Protein 4N1A (pdb70)

Organism: Thermomonospora curvata (strain ATCC 19995 / DSM 43183 / JCM 3096 / KCTC 9072 / NBRC 15933 / NCIMB 10081 / Henssen B9) (NCBI:txid471852)

CATH classification: 3.40.50.300 (+1 more: 3.40.50.300)

Nearest PDB structures (foldseek):
  4n1a-assembly3_E  TM=1.002E+00  e=0.000E+00  Thermomonospora curvata DSM 43183
  4nh0-assembly1_A  TM=9.944E-01  e=0.000E+00  Thermomonospora curvata DSM 43183
  4nh0-assembly2_B  TM=9.944E-01  e=0.000E+00  Thermomonospora curvata DSM 43183
  6j17-assembly1_A  TM=9.001E-01  e=3.838E-20  Mycobacterium tuberculosis H37Rv
  5fv0-assembly2_B  TM=4.643E-01  e=2.463E-28  Geobacillus thermodenitrificans

Structure (mmCIF, N/CA/C/O backbone):
data_4N1A
#
_entry.id   4N1A
#
_cell.length_a   216.150
_cell.length_b   216.150
_cell.length_c   186.510
_cell.angle_alpha   90.00
_cell.angle_beta   90.00
_cell.angle_gamma   90.00
#
_symmetry.space_group_name_H-M   'P 41 21 2'
#
loop_
_entity.id
_entity.type
_entity.pdbx_description
1 polymer 'Cell divisionFtsK/SpoIIIE'
2 polymer 'Uncharacterized protein'
3 non-polymer "ADENOSINE-5'-TRIPHOSPHATE"
4 non-polymer 'MAGNESIUM ION'
5 water water
#
loop_
_atom_site.group_PDB
_atom_site.id
_atom_site.type_symbol
_atom_site.label_atom_id
_atom_site.label_alt_id
_atom_site.label_comp_id
_atom_site.label_asym_id
_atom_site.label_entity_id
_atom_site.label_seq_id
_atom_site.pdbx_PDB_ins_code
_atom_site.Cartn_x
_atom_site.Cartn_y
_atom_site.Cartn_z
_atom_site.occupancy
_atom_site.B_iso_or_equiv
_atom_site.auth_seq_id
_atom_site.auth_comp_id
_atom_site.auth_asym_id
_atom_site.auth_atom_id
_atom_site.pdbx_PDB_model_num
ATOM 1 N N . ILE A 1 35 ? -6.648 49.691 -7.390 1.00 68.57 761 ILE A N 1
ATOM 2 C CA . ILE A 1 35 ? -7.213 49.898 -8.720 1.00 79.32 761 ILE A CA 1
ATOM 3 C C . ILE A 1 35 ? -8.576 50.590 -8.647 1.00 79.43 761 ILE A C 1
ATOM 4 O O . ILE A 1 35 ? -8.734 51.712 -9.129 1.00 82.61 761 ILE A O 1
ATOM 9 N N . TRP A 1 36 ? -9.557 49.921 -8.048 1.00 63.43 762 TRP A N 1
ATOM 10 C CA . TRP A 1 36 ? -10.850 50.531 -7.792 1.00 51.70 762 TRP A CA 1
ATOM 11 C C . TRP A 1 36 ? -10.803 51.205 -6.431 1.00 58.88 762 TRP A C 1
ATOM 12 O O . TRP A 1 36 ? -10.075 50.766 -5.540 1.00 71.44 762 TRP A O 1
ATOM 23 N N . LEU A 1 37 ? -11.571 52.274 -6.271 1.00 65.03 763 LEU A N 1
ATOM 24 C CA . LEU A 1 37 ? -11.643 52.961 -4.990 1.00 52.07 763 LEU A CA 1
ATOM 25 C C . LEU A 1 37 ? -12.519 52.177 -4.018 1.00 59.40 763 LEU A C 1
ATOM 26 O O . LEU A 1 37 ? -13.456 51.497 -4.436 1.00 72.19 763 LEU A O 1
ATOM 31 N N . PRO A 1 38 ? -12.204 52.259 -2.715 1.00 59.93 764 PRO A N 1
ATOM 32 C CA . PRO A 1 38 ? -13.001 51.574 -1.691 1.00 72.26 764 PRO A CA 1
ATOM 33 C C . PRO A 1 38 ? -14.440 52.075 -1.663 1.00 67.31 764 PRO A C 1
ATOM 34 O O . PRO A 1 38 ? -14.668 53.266 -1.883 1.00 50.19 764 PRO A O 1
ATOM 38 N N . PRO A 1 39 ? -15.397 51.171 -1.402 1.00 68.68 765 PRO A N 1
ATOM 39 C CA . PRO A 1 39 ? -16.832 51.475 -1.400 1.00 70.88 765 PRO A CA 1
ATOM 40 C C . PRO A 1 39 ? -17.175 52.701 -0.565 1.00 68.42 765 PRO A C 1
ATOM 41 O O . PRO A 1 39 ? -16.817 52.775 0.611 1.00 75.59 765 PRO A O 1
ATOM 45 N N . LEU A 1 40 ? -17.854 53.659 -1.184 1.00 80.81 766 LEU A N 1
ATOM 46 C CA . LEU A 1 40 ? -18.270 54.871 -0.495 1.00 69.22 766 LEU A CA 1
ATOM 47 C C . LEU A 1 40 ? -19.405 54.548 0.472 1.00 75.71 766 LEU A C 1
ATOM 48 O O . LEU A 1 40 ? -20.127 53.567 0.288 1.00 82.50 766 LEU A O 1
ATOM 53 N N . ASP A 1 41 ? -19.557 55.370 1.503 1.00 89.14 767 ASP A N 1
ATOM 54 C CA . ASP A 1 41 ? -20.555 55.111 2.535 1.00 96.01 767 ASP A CA 1
ATOM 55 C C . ASP A 1 41 ? -21.781 56.010 2.393 1.00 84.19 767 ASP A C 1
ATOM 56 O O . ASP A 1 41 ? -22.860 55.680 2.886 1.00 89.42 767 ASP A O 1
ATOM 61 N N . VAL A 1 42 ? -21.616 57.143 1.715 1.00 80.70 768 VAL A N 1
ATOM 62 C CA . VAL A 1 42 ? -22.731 58.051 1.457 1.00 75.99 768 VAL A CA 1
ATOM 63 C C . VAL A 1 42 ? -22.711 58.572 0.021 1.00 75.59 768 VAL A C 1
ATOM 64 O O . VAL A 1 42 ? -21.680 59.041 -0.464 1.00 66.62 768 VAL A O 1
ATOM 68 N N . PRO A 1 43 ? -23.861 58.486 -0.665 1.00 68.15 769 PRO A N 1
ATOM 69 C CA . PRO A 1 43 ? -23.994 58.942 -2.052 1.00 51.76 769 PRO A CA 1
ATOM 70 C C . PRO A 1 43 ? -23.951 60.462 -2.165 1.00 51.81 769 PRO A C 1
ATOM 71 O O . PRO A 1 43 ? -24.242 61.156 -1.190 1.00 62.03 769 PRO A O 1
ATOM 75 N N . PRO A 1 44 ? -23.582 60.979 -3.345 1.00 52.13 770 PRO A N 1
ATOM 76 C CA . PRO A 1 44 ? -23.552 62.429 -3.554 1.00 59.50 770 PRO A CA 1
ATOM 77 C C . PRO A 1 44 ? -24.939 62.995 -3.834 1.00 57.15 770 PRO A C 1
ATOM 78 O O . PRO A 1 44 ? -25.870 62.237 -4.108 1.00 53.66 770 PRO A O 1
ATOM 82 N N . THR A 1 45 ? -25.071 64.314 -3.760 1.00 57.10 771 THR A N 1
ATOM 83 C CA . THR A 1 45 ? -26.312 64.975 -4.140 1.00 52.22 771 THR A CA 1
ATOM 84 C C . THR A 1 45 ? -26.045 65.916 -5.311 1.00 52.06 771 THR A C 1
ATOM 85 O O . THR A 1 45 ? -24.893 66.229 -5.611 1.00 52.48 771 THR A O 1
ATOM 89 N N . LEU A 1 46 ? -27.110 66.360 -5.970 1.00 40.25 772 LEU A N 1
ATOM 90 C CA . LEU A 1 46 ? -26.982 67.144 -7.193 1.00 37.03 772 LEU A CA 1
ATOM 91 C C . LEU A 1 46 ? -26.268 68.477 -6.985 1.00 52.70 772 LEU A C 1
ATOM 92 O O . LEU A 1 46 ? -25.575 68.956 -7.881 1.00 65.22 772 LEU A O 1
ATOM 97 N N . ASP A 1 47 ? -26.433 69.077 -5.812 1.00 42.30 773 ASP A N 1
ATOM 98 C CA . ASP A 1 47 ? -25.764 70.340 -5.517 1.00 43.50 773 ASP A CA 1
ATOM 99 C C . ASP A 1 47 ? -24.258 70.137 -5.358 1.00 52.81 773 ASP A C 1
ATOM 100 O O . ASP A 1 47 ? -23.472 71.051 -5.611 1.00 54.01 773 ASP A O 1
ATOM 105 N N . GLU A 1 48 ? -23.865 68.936 -4.943 1.00 50.12 774 GLU A N 1
ATOM 106 C CA . GLU A 1 48 ? -22.453 68.590 -4.826 1.00 41.60 774 GLU A CA 1
ATOM 107 C C . GLU A 1 48 ? -21.798 68.507 -6.198 1.00 41.88 774 GLU A C 1
ATOM 108 O O . GLU A 1 48 ? -20.631 68.862 -6.365 1.00 52.62 774 GLU A O 1
ATOM 114 N N . LEU A 1 49 ? -22.563 68.038 -7.179 1.00 41.55 775 LEU A N 1
ATOM 115 C CA . LEU A 1 49 ? -22.042 67.794 -8.518 1.00 35.33 775 LEU A CA 1
ATOM 116 C C . LEU A 1 49 ? -22.415 68.900 -9.497 1.00 34.12 775 LEU A C 1
ATOM 117 O O . LEU A 1 49 ? -22.399 68.695 -10.709 1.00 39.64 775 LEU A O 1
ATOM 122 N N . LEU A 1 50 ? -22.750 70.071 -8.965 1.00 39.56 776 LEU A N 1
ATOM 123 C CA . LEU A 1 50 ? -23.153 71.202 -9.793 1.00 34.69 776 LEU A CA 1
ATOM 124 C C . LEU A 1 50 ? -22.642 72.518 -9.220 1.00 37.93 776 LEU A C 1
ATOM 125 O O . LEU A 1 50 ? -22.464 72.643 -8.008 1.00 55.48 776 LEU A O 1
ATOM 130 N N . PRO A 1 51 ? -22.401 73.507 -10.096 1.00 27.75 777 PRO A N 1
ATOM 131 C CA . PRO A 1 51 ? -21.965 74.856 -9.714 1.00 43.47 777 PRO A CA 1
ATOM 132 C C . PRO A 1 51 ? -22.913 75.521 -8.717 1.00 55.63 777 PRO A C 1
ATOM 133 O O . PRO A 1 51 ? -24.022 75.024 -8.516 1.00 53.84 777 PRO A O 1
ATOM 137 N N . PRO A 1 52 ? -22.479 76.628 -8.091 1.00 56.81 778 PRO A N 1
ATOM 138 C CA . PRO A 1 52 ? -23.388 77.380 -7.220 1.00 79.09 778 PRO A CA 1
ATOM 139 C C . PRO A 1 52 ? -24.663 77.782 -7.958 1.00 73.47 778 PRO A C 1
ATOM 140 O O . PRO A 1 52 ? -24.610 78.551 -8.920 1.00 59.64 778 PRO A O 1
ATOM 144 N N . LEU A 1 53 ? -25.794 77.246 -7.510 1.00 67.99 779 LEU A N 1
ATOM 145 C CA . LEU A 1 53 ? -27.076 77.482 -8.164 1.00 62.73 779 LEU A CA 1
ATOM 146 C C . LEU A 1 53 ? -27.735 78.773 -7.684 1.00 69.51 779 LEU A C 1
ATOM 147 O O . LEU A 1 53 ? -27.736 79.076 -6.491 1.00 75.00 779 LEU A O 1
ATOM 152 N N . SER A 1 54 ? -28.300 79.524 -8.624 1.00 66.03 780 SER A N 1
ATOM 153 C CA . SER A 1 54 ? -28.924 80.808 -8.321 1.00 62.19 780 SER A CA 1
ATOM 154 C C . SER A 1 54 ? -30.295 80.933 -8.983 1.00 65.02 780 SER A C 1
ATOM 155 O O . SER A 1 54 ? -30.555 80.300 -10.004 1.00 59.01 780 SER A O 1
ATOM 158 N N . PRO A 1 55 ? -31.182 81.747 -8.393 1.00 62.59 781 PRO A N 1
ATOM 159 C CA . PRO A 1 55 ? -32.457 82.087 -9.034 1.00 59.11 781 PRO A CA 1
ATOM 160 C C . PRO A 1 55 ? -32.242 83.029 -10.215 1.00 67.30 781 PRO A C 1
ATOM 161 O O . PRO A 1 55 ? -31.684 84.110 -10.033 1.00 75.59 781 PRO A O 1
ATOM 165 N N . SER A 1 56 ? -32.677 82.627 -11.405 1.00 60.53 782 SER A N 1
ATOM 166 C CA . SER A 1 56 ? -32.440 83.421 -12.606 1.00 55.13 782 SER A CA 1
ATOM 167 C C . SER A 1 56 ? -33.717 84.050 -13.155 1.00 68.41 782 SER A C 1
ATOM 168 O O . SER A 1 56 ? -34.810 83.507 -12.991 1.00 74.28 782 SER A O 1
ATOM 171 N N . ALA A 1 57 ? -33.567 85.196 -13.811 1.00 59.18 783 ALA A N 1
ATOM 172 C CA . ALA A 1 57 ? -34.687 85.860 -14.466 1.00 61.65 783 ALA A CA 1
ATOM 173 C C . ALA A 1 57 ? -34.418 86.016 -15.960 1.00 88.81 783 ALA A C 1
ATOM 174 O O . ALA A 1 57 ? -33.749 86.960 -16.380 1.00 117.54 783 ALA A O 1
ATOM 176 N N . ALA A 1 58 ? -34.938 85.089 -16.761 1.00 58.93 784 ALA A N 1
ATOM 177 C CA . ALA A 1 58 ? -35.746 83.988 -16.250 1.00 65.20 784 ALA A CA 1
ATOM 178 C C . ALA A 1 58 ? -35.294 82.649 -16.822 1.00 59.74 784 ALA A C 1
ATOM 179 O O . ALA A 1 58 ? -35.688 82.270 -17.924 1.00 58.93 784 ALA A O 1
ATOM 181 N N . HIS A 1 59 ? -34.466 81.935 -16.066 1.00 69.84 785 HIS A N 1
ATOM 182 C CA . HIS A 1 59 ? -34.064 80.584 -16.437 1.00 59.83 785 HIS A CA 1
ATOM 183 C C . HIS A 1 59 ? -34.344 79.617 -15.293 1.00 56.33 785 HIS A C 1
ATOM 184 O O . HIS A 1 59 ? -33.889 78.473 -15.306 1.00 59.55 785 HIS A O 1
ATOM 191 N N . GLY A 1 60 ? -35.100 80.088 -14.307 1.00 50.04 786 GLY A N 1
ATOM 192 C CA . GLY A 1 60 ? -35.420 79.287 -13.142 1.00 49.87 786 GLY A CA 1
ATOM 193 C C . GLY A 1 60 ? -34.226 79.155 -12.219 1.00 47.15 786 GLY A C 1
ATOM 194 O O . GLY A 1 60 ? -33.233 79.867 -12.371 1.00 55.79 786 GLY A O 1
ATOM 195 N N . TYR A 1 61 ? -34.323 78.245 -11.257 1.00 43.78 787 TYR A N 1
ATOM 196 C CA . TYR A 1 61 ? -33.226 77.990 -10.332 1.00 48.50 787 TYR A CA 1
ATOM 197 C C . TYR A 1 61 ? -32.186 77.101 -11.004 1.00 48.05 787 TYR A C 1
ATOM 198 O O . TYR A 1 61 ? -32.339 75.880 -11.051 1.00 47.91 787 TYR A O 1
ATOM 207 N N . THR A 1 62 ? -31.133 77.720 -11.530 1.00 49.04 788 THR A N 1
ATOM 208 C CA . THR A 1 62 ? -30.136 77.003 -12.319 1.00 46.27 788 THR A CA 1
ATOM 209 C C . THR A 1 62 ? -28.727 77.562 -12.132 1.00 47.77 788 THR A C 1
ATOM 210 O O . THR A 1 62 ? -28.490 78.407 -11.269 1.00 57.47 788 THR A O 1
ATOM 214 N N . ALA A 1 63 ? -27.792 77.076 -12.942 1.00 50.24 789 ALA A N 1
ATOM 215 C CA . ALA A 1 63 ? -26.441 77.625 -12.972 1.00 46.37 789 ALA A CA 1
ATOM 216 C C . ALA A 1 63 ? -26.424 78.878 -13.840 1.00 45.03 789 ALA A C 1
ATOM 217 O O . ALA A 1 63 ? -26.189 78.808 -15.046 1.00 41.78 789 ALA A O 1
ATOM 219 N N . ASP A 1 64 ? -26.679 80.022 -13.211 1.00 51.50 790 ASP A N 1
ATOM 220 C CA . ASP A 1 64 ? -26.864 81.284 -13.921 1.00 57.84 790 ASP A CA 1
ATOM 221 C C . ASP A 1 64 ? -25.650 81.686 -14.758 1.00 67.79 790 ASP A C 1
ATOM 222 O O . ASP A 1 64 ? -24.598 82.034 -14.222 1.00 79.28 790 ASP A O 1
ATOM 227 N N . GLY A 1 65 ? -25.808 81.626 -16.077 1.00 60.03 791 GLY A N 1
ATOM 228 C CA . GLY A 1 65 ? -24.793 82.109 -16.997 1.00 64.21 791 GLY A CA 1
ATOM 229 C C . GLY A 1 65 ? -23.760 81.081 -17.416 1.00 60.45 791 GLY A C 1
ATOM 230 O O . GLY A 1 65 ? -22.842 81.394 -18.175 1.00 62.49 791 GLY A O 1
ATOM 231 N N . TRP A 1 66 ? -23.908 79.854 -16.925 1.00 61.24 792 TRP A N 1
ATOM 232 C CA . TRP A 1 66 ? -22.955 78.789 -17.222 1.00 55.25 792 TRP A CA 1
ATOM 233 C C . TRP A 1 66 ? -22.926 78.482 -18.715 1.00 66.18 792 TRP A C 1
ATOM 234 O O . TRP A 1 66 ? -23.969 78.441 -19.367 1.00 64.53 792 TRP A O 1
ATOM 245 N N . GLU A 1 67 ? -21.729 78.266 -19.252 1.00 73.90 793 GLU A N 1
ATOM 246 C CA . GLU A 1 67 ? -21.579 77.965 -20.671 1.00 67.08 793 GLU A CA 1
ATOM 247 C C . GLU A 1 67 ? -22.059 76.550 -20.982 1.00 55.14 793 GLU A C 1
ATOM 248 O O . GLU A 1 67 ? -22.212 76.180 -22.145 1.00 66.03 793 GLU A O 1
ATOM 254 N N . TRP A 1 68 ? -22.296 75.764 -19.936 1.00 56.26 794 TRP A N 1
ATOM 255 C CA . TRP A 1 68 ? -22.735 74.383 -20.100 1.00 62.06 794 TRP A CA 1
ATOM 256 C C . TRP A 1 68 ? -24.217 74.200 -19.783 1.00 58.66 794 TRP A C 1
ATOM 257 O O . TRP A 1 68 ? -24.712 73.074 -19.730 1.00 58.99 794 TRP A O 1
ATOM 268 N N . ARG A 1 69 ? -24.926 75.305 -19.580 1.00 57.87 795 ARG A N 1
ATOM 269 C CA . ARG A 1 69 ? -26.348 75.236 -19.265 1.00 45.15 795 ARG A CA 1
ATOM 270 C C . ARG A 1 69 ? -27.201 75.179 -20.527 1.00 50.55 795 ARG A C 1
ATOM 271 O O . ARG A 1 69 ? -27.094 76.041 -21.399 1.00 52.36 795 ARG A O 1
ATOM 279 N N . GLY A 1 70 ? -28.045 74.158 -20.619 1.00 47.75 796 GLY A N 1
ATOM 280 C CA . GLY A 1 70 ? -28.976 74.034 -21.725 1.00 41.48 796 GLY A CA 1
ATOM 281 C C . GLY A 1 70 ? -28.394 73.384 -22.965 1.00 54.35 796 GLY A C 1
ATOM 282 O O . GLY A 1 70 ? -28.912 73.561 -24.067 1.00 61.52 796 GLY A O 1
ATOM 283 N N . ARG A 1 71 ? -27.314 72.629 -22.791 1.00 53.24 797 ARG A N 1
ATOM 284 C CA . ARG A 1 71 ? -26.700 71.917 -23.907 1.00 46.34 797 ARG A CA 1
ATOM 285 C C . ARG A 1 71 ? -27.023 70.427 -23.829 1.00 39.06 797 ARG A C 1
ATOM 286 O O . ARG A 1 71 ? -26.347 69.599 -24.440 1.00 47.07 797 ARG A O 1
ATOM 294 N N . LEU A 1 72 ? -28.067 70.107 -23.068 1.00 42.38 798 LEU A N 1
ATOM 295 C CA . LEU A 1 72 ? -28.578 68.744 -22.925 1.00 47.41 798 LEU A CA 1
ATOM 296 C C . LEU A 1 72 ? -27.550 67.737 -22.414 1.00 43.54 798 LEU A C 1
ATOM 297 O O . LEU A 1 72 ? -27.566 66.569 -22.804 1.00 33.11 798 LEU A O 1
ATOM 302 N N . HIS A 1 73 ? -26.661 68.198 -21.543 1.00 52.47 799 HIS A N 1
ATOM 303 C CA . HIS A 1 73 ? -25.808 67.301 -20.775 1.00 45.49 799 HIS A CA 1
ATOM 304 C C . HIS A 1 73 ? -26.341 67.247 -19.352 1.00 37.63 799 HIS A C 1
ATOM 305 O O . HIS A 1 73 ? -26.890 68.230 -18.857 1.00 44.24 799 HIS A O 1
ATOM 312 N N . ALA A 1 74 ? -26.187 66.106 -18.693 1.00 37.28 800 ALA A N 1
ATOM 313 C CA . ALA A 1 74 ? -26.743 65.945 -17.356 1.00 37.99 800 ALA A CA 1
ATOM 314 C C . ALA A 1 74 ? -25.895 65.031 -16.482 1.00 44.14 800 ALA A C 1
ATOM 315 O O . ALA A 1 74 ? -25.499 63.943 -16.901 1.00 48.40 800 ALA A O 1
ATOM 317 N N . VAL A 1 75 ? -25.622 65.483 -15.263 1.00 38.72 801 VAL A N 1
ATOM 318 C CA . VAL A 1 75 ? -24.862 64.693 -14.302 1.00 41.77 801 VAL A CA 1
ATOM 319 C C . VAL A 1 75 ? -25.797 63.819 -13.465 1.00 33.97 801 VAL A C 1
ATOM 320 O O . VAL A 1 75 ? -26.816 64.288 -12.961 1.00 38.73 801 VAL A O 1
ATOM 324 N N . VAL A 1 76 ? -25.451 62.544 -13.326 1.00 25.70 802 VAL A N 1
ATOM 325 C CA . VAL A 1 76 ? -26.325 61.599 -12.642 1.00 26.05 802 VAL A CA 1
ATOM 326 C C . VAL A 1 76 ? -25.662 60.899 -11.455 1.00 37.61 802 VAL A C 1
ATOM 327 O O . VAL A 1 76 ? -26.233 59.968 -10.885 1.00 36.11 802 VAL A O 1
ATOM 331 N N . GLY A 1 77 ? -24.464 61.341 -11.080 1.00 42.40 803 GLY A N 1
ATOM 332 C CA . GLY A 1 77 ? -23.768 60.754 -9.946 1.00 38.38 803 GLY A CA 1
ATOM 333 C C . GLY A 1 77 ? -22.253 60.805 -10.035 1.00 42.09 803 GLY A C 1
ATOM 334 O O . GLY A 1 77 ? -21.691 61.639 -10.744 1.00 50.09 803 GLY A O 1
ATOM 335 N N . LEU A 1 78 ? -21.591 59.914 -9.302 1.00 42.62 804 LEU A N 1
ATOM 336 C CA . LEU A 1 78 ? -20.135 59.804 -9.344 1.00 38.88 804 LEU A CA 1
ATOM 337 C C . LEU A 1 78 ? -19.710 58.513 -10.031 1.00 45.88 804 LEU A C 1
ATOM 338 O O . LEU A 1 78 ? -20.416 57.507 -9.970 1.00 50.31 804 LEU A O 1
ATOM 343 N N . VAL A 1 79 ? -18.551 58.546 -10.682 1.00 53.02 805 VAL A N 1
ATOM 344 C CA . VAL A 1 79 ? -18.036 57.372 -11.376 1.00 47.19 805 VAL A CA 1
ATOM 345 C C . VAL A 1 79 ? -16.581 57.103 -10.983 1.00 56.16 805 VAL A C 1
ATOM 346 O O . VAL A 1 79 ? -15.789 58.031 -10.809 1.00 46.72 805 VAL A O 1
ATOM 350 N N . ASP A 1 80 ? -16.245 55.828 -10.820 1.00 50.84 806 ASP A N 1
ATOM 351 C CA . ASP A 1 80 ? -14.887 55.429 -10.473 1.00 41.38 806 ASP A CA 1
ATOM 352 C C . ASP A 1 80 ? -14.240 54.669 -11.623 1.00 52.39 806 ASP A C 1
ATOM 353 O O . ASP A 1 80 ? -14.463 53.471 -11.789 1.00 50.52 806 ASP A O 1
ATOM 358 N N . ARG A 1 81 ? -13.448 55.377 -12.422 1.00 64.37 807 ARG A N 1
ATOM 359 C CA . ARG A 1 81 ? -12.679 54.753 -13.491 1.00 57.33 807 ARG A CA 1
ATOM 360 C C . ARG A 1 81 ? -11.404 54.144 -12.911 1.00 72.90 807 ARG A C 1
ATOM 361 O O . ARG A 1 81 ? -10.890 54.639 -11.907 1.00 80.79 807 ARG A O 1
ATOM 369 N N . PRO A 1 82 ? -10.900 53.062 -13.532 1.00 65.11 808 PRO A N 1
ATOM 370 C CA . PRO A 1 82 ? -9.746 52.323 -13.000 1.00 68.35 808 PRO A CA 1
ATOM 371 C C . PRO A 1 82 ? -8.506 53.187 -12.781 1.00 72.87 808 PRO A C 1
ATOM 372 O O . PRO A 1 82 ? -8.161 54.008 -13.634 1.00 68.83 808 PRO A O 1
ATOM 376 N N . PHE A 1 83 ? -7.866 52.995 -11.630 1.00 79.72 809 PHE A N 1
ATOM 377 C CA . PHE A 1 83 ? -6.630 53.684 -11.262 1.00 73.63 809 PHE A CA 1
ATOM 378 C C . PHE A 1 83 ? -6.829 55.186 -11.093 1.00 76.96 809 PHE A C 1
ATOM 379 O O . PHE A 1 83 ? -5.879 55.964 -11.175 1.00 86.98 809 PHE A O 1
ATOM 387 N N . ASP A 1 84 ? -8.075 55.583 -10.857 1.00 74.44 810 ASP A N 1
ATOM 388 C CA . ASP A 1 84 ? -8.366 56.923 -10.371 1.00 77.97 810 ASP A CA 1
ATOM 389 C C . ASP A 1 84 ? -8.299 56.889 -8.853 1.00 75.41 810 ASP A C 1
ATOM 390 O O . ASP A 1 84 ? -8.654 55.884 -8.237 1.00 81.30 810 ASP A O 1
ATOM 395 N N . GLN A 1 85 ? -7.834 57.975 -8.250 1.00 67.63 811 GLN A N 1
ATOM 396 C CA . GLN A 1 85 ? -7.730 58.035 -6.798 1.00 77.84 811 GLN A CA 1
ATOM 397 C C . GLN A 1 85 ? -8.788 58.976 -6.239 1.00 77.29 811 GLN A C 1
ATOM 398 O O . GLN A 1 85 ? -8.940 59.108 -5.025 1.00 74.49 811 GLN A O 1
ATOM 404 N N . ARG A 1 86 ? -9.514 59.627 -7.143 1.00 80.06 812 ARG A N 1
ATOM 405 C CA . ARG A 1 86 ? -10.638 60.479 -6.776 1.00 74.84 812 ARG A CA 1
ATOM 406 C C . ARG A 1 86 ? -11.752 60.336 -7.804 1.00 74.27 812 ARG A C 1
ATOM 407 O O . ARG A 1 86 ? -11.512 60.424 -9.009 1.00 63.44 812 ARG A O 1
ATOM 415 N N . ARG A 1 87 ? -12.971 60.108 -7.324 1.00 81.71 813 ARG A N 1
ATOM 416 C CA . ARG A 1 87 ? -14.113 59.886 -8.201 1.00 63.23 813 ARG A CA 1
ATOM 417 C C . ARG A 1 87 ? -14.482 61.136 -8.992 1.00 57.23 813 ARG A C 1
ATOM 418 O O . ARG A 1 87 ? -14.547 62.237 -8.445 1.00 60.53 813 ARG A O 1
ATOM 426 N N . ASP A 1 88 ? -14.716 60.949 -10.286 1.00 52.33 814 ASP A N 1
ATOM 427 C CA . ASP A 1 88 ? -15.106 62.039 -11.173 1.00 61.75 814 ASP A CA 1
ATOM 428 C C . ASP A 1 88 ? -16.624 62.093 -11.334 1.00 55.43 814 ASP A C 1
ATOM 429 O O . ASP A 1 88 ? -17.302 61.075 -11.189 1.00 56.37 814 ASP A O 1
ATOM 434 N N . PRO A 1 89 ? -17.164 63.287 -11.623 1.00 47.29 815 PRO A N 1
ATOM 435 C CA . PRO A 1 89 ? -18.607 63.434 -11.841 1.00 43.05 815 PRO A CA 1
ATOM 436 C C . PRO A 1 89 ? -19.088 62.713 -13.099 1.00 47.67 815 PRO A C 1
ATOM 437 O O . PRO A 1 89 ? -18.569 62.953 -14.189 1.00 47.94 815 PRO A O 1
ATOM 441 N N . TYR A 1 90 ? -20.075 61.838 -12.934 1.00 49.03 816 TYR A N 1
ATOM 442 C CA . TYR A 1 90 ? -20.650 61.082 -14.043 1.00 37.47 816 TYR A CA 1
ATOM 443 C C . TYR A 1 90 ? -21.623 61.947 -14.842 1.00 48.21 816 TYR A C 1
ATOM 444 O O . TYR A 1 90 ? -22.668 62.345 -14.333 1.00 51.64 816 TYR A O 1
ATOM 453 N N . TRP A 1 91 ? -21.282 62.226 -16.096 1.00 43.09 817 TRP A N 1
ATOM 454 C CA . TRP A 1 91 ? -22.136 63.048 -16.950 1.00 33.26 817 TRP A CA 1
ATOM 455 C C . TRP A 1 91 ? -22.660 62.269 -18.154 1.00 47.42 817 TRP A C 1
ATOM 456 O O . TRP A 1 91 ? -22.009 61.346 -18.644 1.00 43.49 817 TRP A O 1
ATOM 467 N N . LEU A 1 92 ? -23.846 62.650 -18.622 1.00 48.98 818 LEU A N 1
ATOM 468 C CA . LEU A 1 92 ? -24.456 62.019 -19.786 1.00 33.46 818 LEU A CA 1
ATOM 469 C C . LEU A 1 92 ? -24.784 63.050 -20.863 1.00 37.46 818 LEU A C 1
ATOM 470 O O . LEU A 1 92 ? -25.330 64.113 -20.570 1.00 32.49 818 LEU A O 1
ATOM 475 N N . ASP A 1 93 ? -24.444 62.730 -22.108 1.00 38.25 819 ASP A N 1
ATOM 476 C CA . ASP A 1 93 ? -24.740 63.604 -23.238 1.00 31.75 819 ASP A CA 1
ATOM 477 C C . ASP A 1 93 ? -25.981 63.113 -23.971 1.00 33.27 819 ASP A C 1
ATOM 478 O O . ASP A 1 93 ? -25.979 62.029 -24.554 1.00 37.70 819 ASP A O 1
ATOM 483 N N . LEU A 1 94 ? -27.041 63.916 -23.941 1.00 34.50 820 LEU A N 1
ATOM 484 C CA . LEU A 1 94 ? -28.314 63.505 -24.518 1.00 33.42 820 LEU A CA 1
ATOM 485 C C . LEU A 1 94 ? -28.655 64.265 -25.800 1.00 48.26 820 LEU A C 1
ATOM 486 O O . LEU A 1 94 ? -29.806 64.277 -26.235 1.00 46.69 820 LEU A O 1
ATOM 491 N N . SER A 1 95 ? -27.651 64.897 -26.399 1.00 46.01 821 SER A N 1
ATOM 492 C CA . SER A 1 95 ? -27.801 65.488 -27.725 1.00 32.00 821 SER A CA 1
ATOM 493 C C . SER A 1 95 ? -27.112 64.601 -28.752 1.00 55.10 821 SER A C 1
ATOM 494 O O . SER A 1 95 ? -25.885 64.579 -28.842 1.00 92.29 821 SER A O 1
ATOM 497 N N . GLY A 1 96 ? -27.901 63.862 -29.522 1.00 39.75 822 GLY A N 1
ATOM 498 C CA . GLY A 1 96 ? -27.343 62.964 -30.514 1.00 47.20 822 GLY A CA 1
ATOM 499 C C . GLY A 1 96 ? -27.739 61.522 -30.277 1.00 42.41 822 GLY A C 1
ATOM 500 O O . GLY A 1 96 ? -28.766 61.249 -29.658 1.00 59.67 822 GLY A O 1
ATOM 501 N N . GLY A 1 97 ? -26.910 60.601 -30.762 1.00 48.87 823 GLY A N 1
ATOM 502 C CA . GLY A 1 97 ? -27.223 59.181 -30.753 1.00 42.91 823 GLY A CA 1
ATOM 503 C C . GLY A 1 97 ? -27.538 58.588 -29.393 1.00 45.08 823 GLY A C 1
ATOM 504 O O . GLY A 1 97 ? -28.310 57.635 -29.287 1.00 42.20 823 GLY A O 1
ATOM 505 N N . ALA A 1 98 ? -26.945 59.156 -28.349 1.00 46.49 824 ALA A N 1
ATOM 506 C CA . ALA A 1 98 ? -27.147 58.657 -26.993 1.00 38.29 824 ALA A CA 1
ATOM 507 C C . ALA A 1 98 ? -28.384 59.272 -26.348 1.00 47.74 824 ALA A C 1
ATOM 508 O O . ALA A 1 98 ? -28.511 59.290 -25.125 1.00 54.17 824 ALA A O 1
ATOM 510 N N . GLY A 1 99 ? -29.296 59.769 -27.178 1.00 48.51 825 GLY A N 1
ATOM 511 C CA . GLY A 1 99 ? -30.483 60.457 -26.702 1.00 39.43 825 GLY A CA 1
ATOM 512 C C . GLY A 1 99 ? -31.456 59.575 -25.942 1.00 38.30 825 GLY A C 1
ATOM 513 O O . GLY A 1 99 ? -32.172 60.051 -25.064 1.00 39.93 825 GLY A O 1
ATOM 514 N N . HIS A 1 100 ? -31.490 58.292 -26.282 1.00 38.12 826 HIS A N 1
ATOM 515 C CA . HIS A 1 100 ? -32.364 57.352 -25.588 1.00 37.87 826 HIS A CA 1
ATOM 516 C C . HIS A 1 100 ? -31.632 56.713 -24.414 1.00 41.45 826 HIS A C 1
ATOM 517 O O . HIS A 1 100 ? -30.465 56.339 -24.530 1.00 53.65 826 HIS A O 1
ATOM 524 N N . VAL A 1 101 ? -32.320 56.596 -23.283 1.00 37.51 827 VAL A N 1
ATOM 525 C CA . VAL A 1 101 ? -31.708 56.077 -22.066 1.00 29.24 827 VAL A CA 1
ATOM 526 C C . VAL A 1 101 ? -32.387 54.794 -21.594 1.00 40.45 827 VAL A C 1
ATOM 527 O O . VAL A 1 101 ? -33.612 54.720 -21.514 1.00 39.37 827 VAL A O 1
ATOM 531 N N . GLY A 1 102 ? -31.580 53.783 -21.288 1.00 41.25 828 GLY A N 1
ATOM 532 C CA . GLY A 1 102 ? -32.089 52.529 -20.763 1.00 31.79 828 GLY A CA 1
ATOM 533 C C . GLY A 1 102 ? -31.545 52.254 -19.376 1.00 32.62 828 GLY A C 1
ATOM 534 O O . GLY A 1 102 ? -30.366 52.482 -19.110 1.00 46.34 828 GLY A O 1
ATOM 535 N N . VAL A 1 103 ? -32.407 51.771 -18.486 1.00 43.25 829 VAL A N 1
ATOM 536 C CA . VAL A 1 103 ? -32.008 51.458 -17.116 1.00 34.66 829 VAL A CA 1
ATOM 537 C C . VAL A 1 103 ? -32.479 50.063 -16.718 1.00 30.53 829 VAL A C 1
ATOM 538 O O . VAL A 1 103 ? -33.655 49.734 -16.864 1.00 40.51 829 VAL A O 1
ATOM 542 N N . ALA A 1 104 ? -31.560 49.243 -16.218 1.00 30.79 830 ALA A N 1
ATOM 543 C CA . ALA A 1 104 ? -31.908 47.895 -15.784 1.00 43.40 830 ALA A CA 1
ATOM 544 C C . ALA A 1 104 ? -31.467 47.643 -14.346 1.00 42.84 830 ALA A C 1
ATOM 545 O O . ALA A 1 104 ? -30.762 48.456 -13.748 1.00 37.18 830 ALA A O 1
ATOM 547 N N . GLY A 1 105 ? -31.890 46.509 -13.797 1.00 36.96 831 GLY A N 1
ATOM 548 C CA . GLY A 1 105 ? -31.525 46.136 -12.444 1.00 46.18 831 GLY A CA 1
ATOM 549 C C . GLY A 1 105 ? -32.615 45.350 -11.745 1.00 47.45 831 GLY A C 1
ATOM 550 O O . GLY A 1 105 ? -33.791 45.476 -12.080 1.00 66.19 831 GLY A O 1
ATOM 551 N N . GLY A 1 106 ? -32.225 44.539 -10.767 1.00 59.36 832 GLY A N 1
ATOM 552 C CA . GLY A 1 106 ? -33.169 43.708 -10.042 1.00 57.88 832 GLY A CA 1
ATOM 553 C C . GLY A 1 106 ? -34.046 44.493 -9.085 1.00 57.38 832 GLY A C 1
ATOM 554 O O . GLY A 1 106 ? -34.026 45.722 -9.085 1.00 58.98 832 GLY A O 1
ATOM 555 N N . PRO A 1 107 ? -34.828 43.782 -8.261 1.00 51.33 833 PRO A N 1
ATOM 556 C CA . PRO A 1 107 ? -35.714 44.413 -7.276 1.00 48.94 833 PRO A CA 1
ATOM 557 C C . PRO A 1 107 ? -34.952 45.280 -6.272 1.00 49.28 833 PRO A C 1
ATOM 558 O O . PRO A 1 107 ? -33.917 44.850 -5.762 1.00 53.07 833 PRO A O 1
ATOM 562 N N . GLN A 1 108 ? -35.462 46.483 -6.013 1.00 61.80 834 GLN A N 1
ATOM 563 C CA . GLN A 1 108 ? -34.897 47.397 -5.016 1.00 57.36 834 GLN A CA 1
ATOM 564 C C . GLN A 1 108 ? -33.421 47.715 -5.255 1.00 65.67 834 GLN A C 1
ATOM 565 O O . GLN A 1 108 ? -32.664 47.927 -4.306 1.00 60.70 834 GLN A O 1
ATOM 571 N N . THR A 1 109 ? -33.018 47.759 -6.521 1.00 58.77 835 THR A N 1
ATOM 572 C CA . THR A 1 109 ? -31.622 48.008 -6.865 1.00 46.50 835 THR A CA 1
ATOM 573 C C . THR A 1 109 ? -31.347 49.491 -7.104 1.00 47.28 835 THR A C 1
ATOM 574 O O . THR A 1 109 ? -30.191 49.911 -7.176 1.00 47.42 835 THR A O 1
ATOM 578 N N . GLY A 1 110 ? -32.409 50.280 -7.231 1.00 53.65 836 GLY A N 1
ATOM 579 C CA . GLY A 1 110 ? -32.272 51.714 -7.411 1.00 49.76 836 GLY A CA 1
ATOM 580 C C . GLY A 1 110 ? -32.666 52.223 -8.787 1.00 55.30 836 GLY A C 1
ATOM 581 O O . GLY A 1 110 ? -32.201 53.281 -9.217 1.00 39.38 836 GLY A O 1
ATOM 582 N N . LYS A 1 111 ? -33.526 51.477 -9.477 1.00 57.29 837 LYS A N 1
ATOM 583 C CA . LYS A 1 111 ? -33.975 51.860 -10.814 1.00 39.76 837 LYS A CA 1
ATOM 584 C C . LYS A 1 111 ? -34.773 53.160 -10.790 1.00 44.76 837 LYS A C 1
ATOM 585 O O . LYS A 1 111 ? -34.454 54.111 -11.504 1.00 42.58 837 LYS A O 1
ATOM 591 N N . SER A 1 112 ? -35.812 53.189 -9.962 1.00 47.13 838 SER A N 1
ATOM 592 C CA . SER A 1 112 ? -36.734 54.318 -9.911 1.00 44.88 838 SER A CA 1
ATOM 593 C C . SER A 1 112 ? -36.060 55.615 -9.464 1.00 47.27 838 SER A C 1
ATOM 594 O O . SER A 1 112 ? -36.446 56.702 -9.895 1.00 46.55 838 SER A O 1
ATOM 597 N N . THR A 1 113 ? -35.056 55.499 -8.601 1.00 53.32 839 THR A N 1
ATOM 598 C CA . THR A 1 113 ? -34.349 56.673 -8.100 1.00 52.82 839 THR A CA 1
ATOM 599 C C . THR A 1 113 ? -33.454 57.277 -9.179 1.00 54.33 839 THR A C 1
ATOM 600 O O . THR A 1 113 ? -33.257 58.492 -9.223 1.00 40.36 839 THR A O 1
ATOM 604 N N . MET A 1 114 ? -32.913 56.422 -10.042 1.00 53.91 840 MET A N 1
ATOM 605 C CA . MET A 1 114 ? -32.095 56.873 -11.163 1.00 45.29 840 MET A CA 1
ATOM 606 C C . MET A 1 114 ? -32.917 57.718 -12.132 1.00 52.77 840 MET A C 1
ATOM 607 O O . MET A 1 114 ? -32.448 58.745 -12.629 1.00 49.02 840 MET A O 1
ATOM 612 N N . LEU A 1 115 ? -34.143 57.274 -12.397 1.00 51.07 841 LEU A N 1
ATOM 613 C CA . LEU A 1 115 ? -35.070 58.021 -13.238 1.00 39.93 841 LEU A CA 1
ATOM 614 C C . LEU A 1 115 ? -35.330 59.405 -12.657 1.00 40.73 841 LEU A C 1
ATOM 615 O O . LEU A 1 115 ? -35.303 60.404 -13.372 1.00 42.59 841 LEU A O 1
ATOM 620 N N . ARG A 1 116 ? -35.570 59.454 -11.352 1.00 40.69 842 ARG A N 1
ATOM 621 C CA . ARG A 1 116 ? -35.869 60.711 -10.681 1.00 44.16 842 ARG A CA 1
ATOM 622 C C . ARG A 1 116 ? -34.660 61.641 -10.652 1.00 41.42 842 ARG A C 1
ATOM 623 O O . ARG A 1 116 ? -34.810 62.863 -10.648 1.00 32.11 842 ARG A O 1
ATOM 631 N N . THR A 1 117 ? -33.465 61.059 -10.638 1.00 47.08 843 THR A N 1
ATOM 632 C CA . THR A 1 117 ? -32.235 61.844 -10.612 1.00 47.89 843 THR A CA 1
ATOM 633 C C . THR A 1 117 ? -31.954 62.461 -11.976 1.00 46.61 843 THR A C 1
ATOM 634 O O . THR A 1 117 ? -31.534 63.615 -12.074 1.00 43.38 843 THR A O 1
ATOM 638 N N . LEU A 1 118 ? -32.187 61.683 -13.028 1.00 38.71 844 LEU A N 1
ATOM 639 C CA . LEU A 1 118 ? -31.970 62.151 -14.390 1.00 35.92 844 LEU A CA 1
ATOM 640 C C . LEU A 1 118 ? -32.918 63.293 -14.737 1.00 42.94 844 LEU A C 1
ATOM 641 O O . LEU A 1 118 ? -32.518 64.272 -15.370 1.00 44.80 844 LEU A O 1
ATOM 646 N N . ILE A 1 119 ? -34.172 63.163 -14.315 1.00 41.59 845 ILE A N 1
ATOM 647 C CA . ILE A 1 119 ? -35.184 64.183 -14.569 1.00 44.06 845 ILE A CA 1
ATOM 648 C C . ILE A 1 119 ? -34.871 65.476 -13.818 1.00 39.84 845 ILE A C 1
ATOM 649 O O . ILE A 1 119 ? -34.948 66.567 -14.384 1.00 29.95 845 ILE A O 1
ATOM 654 N N . THR A 1 120 ? -34.512 65.345 -12.545 1.00 37.84 846 THR A N 1
ATOM 655 C CA . THR A 1 120 ? -34.194 66.503 -11.717 1.00 39.00 846 THR A CA 1
ATOM 656 C C . THR A 1 120 ? -32.928 67.200 -12.207 1.00 45.79 846 THR A C 1
ATOM 657 O O . THR A 1 120 ? -32.865 68.429 -12.242 1.00 41.40 846 THR A O 1
ATOM 661 N N . SER A 1 121 ? -31.926 66.410 -12.587 1.00 36.77 847 SER A N 1
ATOM 662 C CA . SER A 1 121 ? -30.667 66.958 -13.080 1.00 38.33 847 SER A CA 1
ATOM 663 C C . SER A 1 121 ? -30.892 67.778 -14.342 1.00 43.84 847 SER A C 1
ATOM 664 O O . SER A 1 121 ? -30.343 68.868 -14.495 1.00 45.69 847 SER A O 1
ATOM 667 N N . LEU A 1 122 ? -31.709 67.245 -15.244 1.00 41.39 848 LEU A N 1
ATOM 668 C CA . LEU A 1 122 ? -32.066 67.951 -16.465 1.00 32.33 848 LEU A CA 1
ATOM 669 C C . LEU A 1 122 ? -32.884 69.195 -16.146 1.00 41.58 848 LEU A C 1
ATOM 670 O O . LEU A 1 122 ? -32.760 70.219 -16.817 1.00 41.26 848 LEU A O 1
ATOM 675 N N . ALA A 1 123 ? -33.712 69.102 -15.111 1.00 45.46 849 ALA A N 1
ATOM 676 C CA . ALA A 1 123 ? -34.569 70.212 -14.709 1.00 44.91 849 ALA A CA 1
ATOM 677 C C . ALA A 1 123 ? -33.756 71.353 -14.102 1.00 53.25 849 ALA A C 1
ATOM 678 O O . ALA A 1 123 ? -34.138 72.520 -14.199 1.00 44.50 849 ALA A O 1
ATOM 680 N N . LEU A 1 124 ? -32.636 71.007 -13.476 1.00 54.43 850 LEU A N 1
ATOM 681 C CA . LEU A 1 124 ? -31.768 72.000 -12.850 1.00 48.71 850 LEU A CA 1
ATOM 682 C C . LEU A 1 124 ? -30.918 72.739 -13.875 1.00 43.37 850 LEU A C 1
ATOM 683 O O . LEU A 1 124 ? -30.474 73.859 -13.630 1.00 43.93 850 LEU A O 1
ATOM 688 N N . LEU A 1 125 ? -30.688 72.107 -15.021 1.00 48.49 851 LEU A N 1
ATOM 689 C CA . LEU A 1 125 ? -29.821 72.683 -16.045 1.00 48.86 851 LEU A CA 1
ATOM 690 C C . LEU A 1 125 ? -30.614 73.146 -17.263 1.00 46.33 851 LEU A C 1
ATOM 691 O O . LEU A 1 125 ? -30.036 73.549 -18.272 1.00 41.45 851 LEU A O 1
ATOM 696 N N . HIS A 1 126 ? -31.939 73.089 -17.167 1.00 50.45 852 HIS A N 1
ATOM 697 C CA . HIS A 1 126 ? -32.802 73.514 -18.265 1.00 51.44 852 HIS A CA 1
ATOM 698 C C . HIS A 1 126 ? -34.067 74.212 -17.778 1.00 57.50 852 HIS A C 1
ATOM 699 O O . HIS A 1 126 ? -34.365 74.224 -16.585 1.00 68.69 852 HIS A O 1
ATOM 706 N N . THR A 1 127 ? -34.806 74.790 -18.720 1.00 46.35 853 THR A N 1
ATOM 707 C CA . THR A 1 127 ? -36.083 75.425 -18.425 1.00 49.16 853 THR A CA 1
ATOM 708 C C . THR A 1 127 ? -37.211 74.536 -18.946 1.00 49.33 853 THR A C 1
ATOM 709 O O . THR A 1 127 ? -36.981 73.696 -19.815 1.00 49.83 853 THR A O 1
ATOM 713 N N . PRO A 1 128 ? -38.429 74.700 -18.404 1.00 54.04 854 PRO A N 1
ATOM 714 C CA . PRO A 1 128 ? -39.584 73.917 -18.864 1.00 46.75 854 PRO A CA 1
ATOM 715 C C . PRO A 1 128 ? -39.876 74.071 -20.358 1.00 50.48 854 PRO A C 1
ATOM 716 O O . PRO A 1 128 ? -40.514 73.199 -20.947 1.00 50.01 854 PRO A O 1
ATOM 720 N N . GLN A 1 129 ? -39.416 75.164 -20.959 1.00 44.58 855 GLN A N 1
ATOM 721 C CA . GLN A 1 129 ? -39.594 75.379 -22.391 1.00 43.57 855 GLN A CA 1
ATOM 722 C C . GLN A 1 129 ? -38.539 74.632 -23.204 1.00 48.44 855 GLN A C 1
ATOM 723 O O . GLN A 1 129 ? -38.653 74.516 -24.425 1.00 54.60 855 GLN A O 1
ATOM 729 N N . GLU A 1 130 ? -37.514 74.125 -22.524 1.00 45.31 856 GLU A N 1
ATOM 730 C CA . GLU A 1 130 ? -36.418 73.433 -23.196 1.00 42.16 856 GLU A CA 1
ATOM 731 C C . GLU A 1 130 ? -36.546 71.916 -23.102 1.00 34.34 856 GLU A C 1
ATOM 732 O O . GLU A 1 130 ? -36.179 71.199 -24.033 1.00 32.66 856 GLU A O 1
ATOM 738 N N . VAL A 1 131 ? -37.065 71.429 -21.980 1.00 28.75 857 VAL A N 1
ATOM 739 C CA . VAL A 1 131 ? -37.281 69.998 -21.800 1.00 32.15 857 VAL A CA 1
ATOM 740 C C . VAL A 1 131 ? -38.665 69.713 -21.219 1.00 40.76 857 VAL A C 1
ATOM 741 O O . VAL A 1 131 ? -39.166 70.466 -20.382 1.00 45.23 857 VAL A O 1
ATOM 745 N N . GLN A 1 132 ? -39.282 68.628 -21.677 1.00 29.62 858 GLN A N 1
ATOM 746 C CA . GLN A 1 132 ? -40.575 68.199 -21.151 1.00 28.66 858 GLN A CA 1
ATOM 747 C C . GLN A 1 132 ? -40.570 66.704 -20.840 1.00 32.75 858 GLN A C 1
ATOM 748 O O . GLN A 1 132 ? -39.931 65.916 -21.537 1.00 33.16 858 GLN A O 1
ATOM 754 N N . PHE A 1 133 ? -41.288 66.320 -19.790 1.00 30.27 859 PHE A N 1
ATOM 755 C CA . PHE A 1 133 ? -41.288 64.935 -19.334 1.00 34.66 859 PHE A CA 1
ATOM 756 C C . PHE A 1 133 ? -42.702 64.375 -19.219 1.00 38.74 859 PHE A C 1
ATOM 757 O O . PHE A 1 133 ? -43.599 65.030 -18.688 1.00 44.99 859 PHE A O 1
ATOM 765 N N . TYR A 1 134 ? -42.893 63.160 -19.722 1.00 30.01 860 TYR A N 1
ATOM 766 C CA . TYR A 1 134 ? -44.179 62.479 -19.624 1.00 32.00 860 TYR A CA 1
ATOM 767 C C . TYR A 1 134 ? -43.966 61.043 -19.165 1.00 38.65 860 TYR A C 1
ATOM 768 O O . TYR A 1 134 ? -43.402 60.223 -19.889 1.00 41.23 860 TYR A O 1
ATOM 777 N N . CYS A 1 135 ? -44.423 60.748 -17.952 1.00 34.65 861 CYS A N 1
ATOM 778 C CA . CYS A 1 135 ? -44.048 59.514 -17.276 1.00 27.41 861 CYS A CA 1
ATOM 779 C C . CYS A 1 135 ? -45.145 58.454 -17.259 1.00 36.26 861 CYS A C 1
ATOM 780 O O . CYS A 1 135 ? -46.323 58.755 -17.065 1.00 47.09 861 CYS A O 1
ATOM 783 N N . LEU A 1 136 ? -44.735 57.208 -17.468 1.00 37.79 862 LEU A N 1
ATOM 784 C CA . LEU A 1 136 ? -45.602 56.054 -17.283 1.00 36.66 862 LEU A CA 1
ATOM 785 C C . LEU A 1 136 ? -45.046 55.221 -16.138 1.00 43.25 862 LEU A C 1
ATOM 786 O O . LEU A 1 136 ? -44.184 54.368 -16.344 1.00 59.00 862 LEU A O 1
ATOM 791 N N . ASP A 1 137 ? -45.534 55.477 -14.930 1.00 45.27 863 ASP A N 1
ATOM 792 C CA . ASP A 1 137 ? -44.959 54.874 -13.734 1.00 41.61 863 ASP A CA 1
ATOM 793 C C . ASP A 1 137 ? -45.561 53.508 -13.417 1.00 42.35 863 ASP A C 1
ATOM 794 O O . ASP A 1 137 ? -46.689 53.413 -12.937 1.00 58.75 863 ASP A O 1
ATOM 799 N N . PHE A 1 138 ? -44.797 52.453 -13.677 1.00 42.43 864 PHE A N 1
ATOM 800 C CA . PHE A 1 138 ? -45.225 51.101 -13.340 1.00 57.97 864 PHE A CA 1
ATOM 801 C C . PHE A 1 138 ? -44.293 50.481 -12.306 1.00 63.51 864 PHE A C 1
ATOM 802 O O . PHE A 1 138 ? -44.366 49.282 -12.033 1.00 69.04 864 PHE A O 1
ATOM 810 N N . GLY A 1 139 ? -43.420 51.303 -11.735 1.00 46.63 865 GLY A N 1
ATOM 811 C CA . GLY A 1 139 ? -42.458 50.830 -10.758 1.00 50.41 865 GLY A CA 1
ATOM 812 C C . GLY A 1 139 ? -42.530 51.560 -9.432 1.00 55.43 865 GLY A C 1
ATOM 813 O O . GLY A 1 139 ? -41.699 52.420 -9.138 1.00 54.80 865 GLY A O 1
ATOM 814 N N . GLY A 1 140 ? -43.528 51.216 -8.626 1.00 58.86 866 GLY A N 1
ATOM 815 C CA . GLY A 1 140 ? -43.651 51.775 -7.292 1.00 62.87 866 GLY A CA 1
ATOM 816 C C . GLY A 1 140 ? -44.396 53.094 -7.241 1.00 56.36 866 GLY A C 1
ATOM 817 O O . GLY A 1 140 ? -44.639 53.628 -6.158 1.00 60.62 866 GLY A O 1
ATOM 818 N N . GLY A 1 141 ? -44.756 53.618 -8.410 1.00 55.37 867 GLY A N 1
ATOM 819 C CA . GLY A 1 141 ? -45.526 54.848 -8.504 1.00 64.00 867 GLY A CA 1
ATOM 820 C C . GLY A 1 141 ? -44.863 56.031 -7.825 1.00 53.76 867 GLY A C 1
ATOM 821 O O . GLY A 1 141 ? -45.537 56.907 -7.284 1.00 70.67 867 GLY A O 1
ATOM 822 N N . THR A 1 142 ? -43.536 56.060 -7.859 1.00 54.91 868 THR A N 1
ATOM 823 C CA . THR A 1 142 ? -42.775 57.053 -7.110 1.00 51.39 868 THR A CA 1
ATOM 824 C C . THR A 1 142 ? -42.441 58.304 -7.925 1.00 43.48 868 THR A C 1
ATOM 825 O O . THR A 1 142 ? -41.865 59.256 -7.400 1.00 32.36 868 THR A O 1
ATOM 829 N N . LEU A 1 143 ? -42.809 58.303 -9.202 1.00 47.21 869 LEU A N 1
ATOM 830 C CA . LEU A 1 143 ? -42.56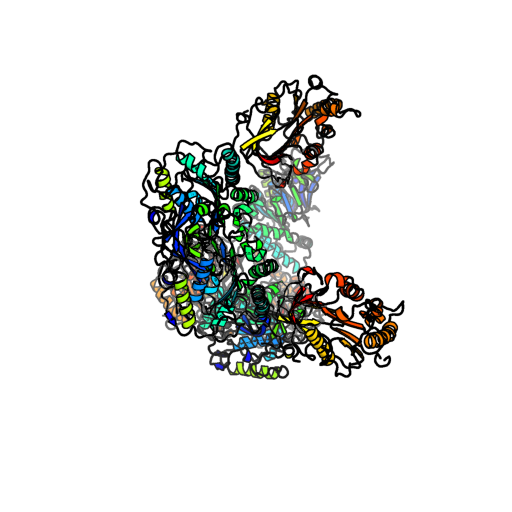3 59.457 -10.062 1.00 43.17 869 LEU A CA 1
ATOM 831 C C . LEU A 1 143 ? -43.573 60.568 -9.799 1.00 49.03 869 LEU A C 1
ATOM 832 O O . LEU A 1 143 ? -43.441 61.676 -10.321 1.00 45.09 869 LEU A O 1
ATOM 837 N N . ALA A 1 144 ? -44.575 60.264 -8.981 1.00 44.41 870 ALA A N 1
ATOM 838 C CA . ALA A 1 144 ? -45.631 61.216 -8.660 1.00 39.23 870 ALA A CA 1
ATOM 839 C C . ALA A 1 144 ? -45.098 62.427 -7.901 1.00 43.47 870 ALA A C 1
ATOM 840 O O . ALA A 1 144 ? -45.681 63.509 -7.950 1.00 61.48 870 ALA A O 1
ATOM 842 N N . GLY A 1 145 ? -43.985 62.240 -7.201 1.00 36.53 871 GLY A N 1
ATOM 843 C CA . GLY A 1 145 ? -43.393 63.308 -6.417 1.00 42.14 871 GLY A CA 1
ATOM 844 C C . GLY A 1 145 ? -42.800 64.402 -7.280 1.00 41.82 871 GLY A C 1
ATOM 845 O O . GLY A 1 145 ? -42.572 65.517 -6.812 1.00 39.63 871 GLY A O 1
ATOM 846 N N . LEU A 1 146 ? -42.550 64.080 -8.545 1.00 48.46 872 LEU A N 1
ATOM 847 C CA . LEU A 1 146 ? -41.951 65.029 -9.476 1.00 46.73 872 LEU A CA 1
ATOM 848 C C . LEU A 1 146 ? -42.994 65.621 -10.414 1.00 45.90 872 LEU A C 1
ATOM 849 O O . LEU A 1 146 ? -42.652 66.314 -11.371 1.00 49.48 872 LEU A O 1
ATOM 854 N N . ALA A 1 147 ? -44.264 65.347 -10.139 1.00 42.64 873 ALA A N 1
ATOM 855 C CA . ALA A 1 147 ? -45.344 65.808 -11.004 1.00 45.16 873 ALA A CA 1
ATOM 856 C C . ALA A 1 147 ? -45.503 67.325 -10.951 1.00 42.57 873 ALA A C 1
ATOM 857 O O . ALA A 1 147 ? -45.847 67.955 -11.951 1.00 38.41 873 ALA A O 1
ATOM 859 N N . GLU A 1 148 ? -45.243 67.912 -9.788 1.00 38.72 874 GLU A N 1
ATOM 860 C CA . GLU A 1 148 ? -45.421 69.350 -9.620 1.00 55.73 874 GLU A CA 1
ATOM 861 C C . GLU A 1 148 ? -44.263 70.148 -10.213 1.00 51.91 874 GLU A C 1
ATOM 862 O O . GLU A 1 148 ? -44.228 71.375 -10.110 1.00 50.60 874 GLU A O 1
ATOM 868 N N . LEU A 1 149 ? -43.320 69.450 -10.836 1.00 42.15 875 LEU A N 1
ATOM 869 C CA . LEU A 1 149 ? -42.265 70.108 -11.596 1.00 32.40 875 LEU A CA 1
ATOM 870 C C . LEU A 1 149 ? -42.852 70.730 -12.854 1.00 40.78 875 LEU A C 1
ATOM 871 O O . LEU A 1 149 ? -43.642 70.091 -13.553 1.00 46.65 875 LEU A O 1
ATOM 876 N N . PRO A 1 150 ? -42.469 71.980 -13.152 1.00 33.37 876 PRO A N 1
ATOM 877 C CA . PRO A 1 150 ? -42.967 72.655 -14.356 1.00 39.39 876 PRO A CA 1
ATOM 878 C C . PRO A 1 150 ? -42.452 71.991 -15.632 1.00 37.55 876 PRO A C 1
ATOM 879 O O . PRO A 1 150 ? -42.971 72.250 -16.717 1.00 42.94 876 PRO A O 1
ATOM 883 N N . HIS A 1 151 ? -41.444 71.135 -15.490 1.00 39.45 877 HIS A N 1
ATOM 884 C CA . HIS A 1 151 ? -40.888 70.402 -16.620 1.00 41.80 877 HIS A CA 1
ATOM 885 C C . HIS A 1 151 ? -41.710 69.153 -16.918 1.00 40.24 877 HIS A C 1
ATOM 886 O O . HIS A 1 151 ? -41.606 68.574 -17.998 1.00 43.38 877 HIS A O 1
ATOM 893 N N . VAL A 1 152 ? -42.526 68.743 -15.954 1.00 37.28 878 VAL A N 1
ATOM 894 C CA . VAL A 1 152 ? -43.336 67.538 -16.097 1.00 38.20 878 VAL A CA 1
ATOM 895 C C . VAL A 1 152 ? -44.798 67.882 -16.366 1.00 48.36 878 VAL A C 1
ATOM 896 O O . VAL A 1 152 ? -45.393 68.699 -15.662 1.00 62.14 878 VAL A O 1
ATOM 900 N N . GLY A 1 153 ? -45.374 67.253 -17.386 1.00 40.01 879 GLY A N 1
ATOM 901 C CA . GLY A 1 153 ? -46.742 67.535 -17.780 1.00 45.35 879 GLY A CA 1
ATOM 902 C C . GLY A 1 153 ? -47.723 66.410 -17.503 1.00 50.83 879 GLY A C 1
ATOM 903 O O . GLY A 1 153 ? -48.936 66.624 -17.527 1.00 56.60 879 GLY A O 1
ATOM 904 N N . SER A 1 154 ? -47.208 65.211 -17.239 1.00 30.61 880 SER A N 1
ATOM 905 C CA . SER A 1 154 ? -48.071 64.062 -16.975 1.00 41.40 880 SER A CA 1
ATOM 906 C C . SER A 1 154 ? -47.355 62.914 -16.274 1.00 44.09 880 SER A C 1
ATOM 907 O O . SER A 1 154 ? -46.247 62.532 -16.650 1.00 47.67 880 SER A O 1
ATOM 910 N N . VAL A 1 155 ? -48.005 62.370 -15.250 1.00 36.00 881 VAL A N 1
ATOM 911 C CA . VAL A 1 155 ? -47.551 61.148 -14.598 1.00 39.30 881 VAL A CA 1
ATOM 912 C C . VAL A 1 155 ? -48.739 60.203 -14.450 1.00 45.23 881 VAL A C 1
ATOM 913 O O . VAL A 1 155 ? -49.782 60.588 -13.923 1.00 60.91 881 VAL A O 1
ATOM 917 N N . ALA A 1 156 ? -48.584 58.969 -14.920 1.00 36.65 882 ALA A N 1
ATOM 918 C CA . ALA A 1 156 ? -49.686 58.015 -14.909 1.00 45.99 882 ALA A CA 1
ATOM 919 C C . ALA A 1 156 ? -49.372 56.779 -14.071 1.00 58.81 882 ALA A C 1
ATOM 920 O O . ALA A 1 156 ? -48.367 56.106 -14.295 1.00 61.24 882 ALA A O 1
ATOM 922 N N . THR A 1 157 ? -50.241 56.484 -13.108 1.00 59.65 883 THR A N 1
ATOM 923 C CA . THR A 1 157 ? -50.085 55.299 -12.269 1.00 48.04 883 THR A CA 1
ATOM 924 C C . THR A 1 157 ? -50.512 54.051 -13.033 1.00 50.06 883 THR A C 1
ATOM 925 O O . THR A 1 157 ? -50.845 54.126 -14.214 1.00 48.03 883 THR A O 1
ATOM 929 N N . ARG A 1 158 ? -50.505 52.905 -12.359 1.00 49.84 884 ARG A N 1
ATOM 930 C CA . ARG A 1 158 ? -50.924 51.653 -12.981 1.00 56.86 884 ARG A CA 1
ATOM 931 C C . ARG A 1 158 ? -52.397 51.705 -13.387 1.00 64.80 884 ARG A C 1
ATOM 932 O O . ARG A 1 158 ? -52.807 51.094 -14.375 1.00 46.95 884 ARG A O 1
ATOM 940 N N . LEU A 1 159 ? -53.184 52.388 -12.585 1.00 73.68 885 LEU A N 1
ATOM 941 C CA . LEU A 1 159 ? -54.603 52.546 -12.805 1.00 64.95 885 LEU A CA 1
ATOM 942 C C . LEU A 1 159 ? -55.039 53.361 -13.994 1.00 61.93 885 LEU A C 1
ATOM 943 O O . LEU A 1 159 ? -55.962 52.990 -14.677 1.00 63.87 885 LEU A O 1
ATOM 948 N N . ASP A 1 160 ? -54.371 54.471 -14.254 1.00 56.97 886 ASP A N 1
ATOM 949 C CA . ASP A 1 160 ? -54.908 55.479 -15.135 1.00 53.54 886 ASP A CA 1
ATOM 950 C C . ASP A 1 160 ? -54.680 55.058 -16.559 1.00 52.59 886 ASP A C 1
ATOM 951 O O . ASP A 1 160 ? -53.888 55.625 -17.272 1.00 58.47 886 ASP A O 1
ATOM 956 N N . ALA A 1 161 ? -55.401 54.046 -16.979 1.00 47.86 887 ALA A N 1
ATOM 957 C CA . ALA A 1 161 ? -55.216 53.510 -18.298 1.00 41.45 887 ALA A CA 1
ATOM 958 C C . ALA A 1 161 ? -55.540 54.529 -19.331 1.00 50.23 887 ALA A C 1
ATOM 959 O O . ALA A 1 161 ? -54.901 54.604 -20.336 1.00 48.25 887 ALA A O 1
ATOM 961 N N . ASP A 1 162 ? -56.576 55.303 -19.106 1.00 63.27 888 ASP A N 1
ATOM 962 C CA . ASP A 1 162 ? -56.971 56.309 -20.082 1.00 62.00 888 ASP A CA 1
ATOM 963 C C . ASP A 1 162 ? -55.849 57.314 -20.307 1.00 52.01 888 ASP A C 1
ATOM 964 O O . ASP A 1 162 ? -55.602 57.737 -21.432 1.00 48.43 888 ASP A O 1
ATOM 969 N N . ARG A 1 163 ? -55.172 57.692 -19.227 1.00 67.51 889 ARG A N 1
ATOM 970 C CA . ARG A 1 163 ? -54.062 58.636 -19.311 1.00 49.13 889 ARG A CA 1
ATOM 971 C C . ARG A 1 163 ? -52.820 57.979 -19.910 1.00 45.19 889 ARG A C 1
ATOM 972 O O . ARG A 1 163 ? -52.104 58.598 -20.694 1.00 43.30 889 ARG A O 1
ATOM 980 N N . ILE A 1 164 ? -52.576 56.724 -19.542 1.00 46.92 890 ILE A N 1
ATOM 981 C CA . ILE A 1 164 ? -51.450 55.966 -20.084 1.00 43.50 890 ILE A CA 1
ATOM 982 C C . ILE A 1 164 ? -51.527 55.854 -21.604 1.00 47.19 890 ILE A C 1
ATOM 983 O O . ILE A 1 164 ? -50.586 56.210 -22.313 1.00 38.46 890 ILE A O 1
ATOM 988 N N . ARG A 1 165 ? -52.662 55.360 -22.091 1.00 57.18 891 ARG A N 1
ATOM 989 C CA . ARG A 1 165 ? -52.873 55.120 -23.515 1.00 52.40 891 ARG A CA 1
ATOM 990 C C . ARG A 1 165 ? -52.823 56.415 -24.319 1.00 46.15 891 ARG A C 1
ATOM 991 O O . ARG A 1 165 ? -52.411 56.428 -25.481 1.00 36.38 891 ARG A O 1
ATOM 999 N N . ARG A 1 166 ? -53.242 57.504 -23.687 1.00 35.31 892 ARG A N 1
ATOM 1000 C CA . ARG A 1 166 ? -53.326 58.796 -24.351 1.00 38.75 892 ARG A CA 1
ATOM 1001 C C . ARG A 1 166 ? -51.987 59.536 -24.321 1.00 42.67 892 ARG A C 1
ATOM 1002 O O . ARG A 1 166 ? -51.666 60.287 -25.242 1.00 31.53 892 ARG A O 1
ATOM 1010 N N . THR A 1 167 ? -51.207 59.317 -23.263 1.00 47.72 893 THR A N 1
ATOM 1011 C CA . THR A 1 167 ? -49.902 59.963 -23.122 1.00 40.39 893 THR A CA 1
ATOM 1012 C C . THR A 1 167 ? -48.965 59.578 -24.263 1.00 39.36 893 THR A C 1
ATOM 1013 O O . THR A 1 167 ? -48.293 60.432 -24.839 1.00 31.45 893 THR A O 1
ATOM 1017 N N . VAL A 1 168 ? -48.927 58.289 -24.586 1.00 36.82 894 VAL A N 1
ATOM 1018 C CA . VAL A 1 168 ? -48.100 57.798 -25.681 1.00 29.99 894 VAL A CA 1
ATOM 1019 C C . VAL A 1 168 ? -48.579 58.354 -27.019 1.00 35.84 894 VAL A C 1
ATOM 1020 O O . VAL A 1 168 ? -47.778 58.800 -27.842 1.00 37.92 894 VAL A O 1
ATOM 1024 N N . ALA A 1 169 ? -49.893 58.334 -27.221 1.00 44.50 895 ALA A N 1
ATOM 1025 C CA . ALA A 1 169 ? -50.493 58.816 -28.461 1.00 47.25 895 ALA A CA 1
ATOM 1026 C C . ALA A 1 169 ? -50.253 60.309 -28.666 1.00 35.96 895 ALA A C 1
ATOM 1027 O O . ALA A 1 169 ? -50.208 60.789 -29.798 1.00 38.74 895 ALA A O 1
ATOM 1029 N N . GLU A 1 170 ? -50.103 61.036 -27.563 1.00 38.78 896 GLU A N 1
ATOM 1030 C CA . GLU A 1 170 ? -49.848 62.472 -27.613 1.00 38.00 896 GLU A CA 1
ATOM 1031 C C . GLU A 1 170 ? -48.466 62.763 -28.189 1.00 38.59 896 GLU A C 1
ATOM 1032 O O . GLU A 1 170 ? -48.305 63.649 -29.030 1.00 31.51 896 GLU A O 1
ATOM 1038 N N . VAL A 1 171 ? -47.472 62.012 -27.727 1.00 45.58 897 VAL A N 1
ATOM 1039 C CA . VAL A 1 171 ? -46.100 62.176 -28.191 1.00 37.03 897 VAL A CA 1
ATOM 1040 C C . VAL A 1 171 ? -45.950 61.631 -29.606 1.00 33.79 897 VAL A C 1
ATOM 1041 O O . VAL A 1 171 ? -45.262 62.220 -30.440 1.00 35.17 897 VAL A O 1
ATOM 1045 N N . SER A 1 172 ? -46.605 60.505 -29.871 1.00 34.05 898 SER A N 1
ATOM 1046 C CA . SER A 1 172 ? -46.570 59.884 -31.190 1.00 35.46 898 SER A CA 1
ATOM 1047 C C . SER A 1 172 ? -47.122 60.826 -32.256 1.00 46.42 898 SER A C 1
ATOM 1048 O O . SER A 1 172 ? -46.682 60.808 -33.407 1.00 38.92 898 SER A O 1
ATOM 1051 N N . ALA A 1 173 ? -48.087 61.652 -31.862 1.00 45.98 899 ALA A N 1
ATOM 1052 C CA . ALA A 1 173 ? -48.685 62.621 -32.771 1.00 38.76 899 ALA A CA 1
ATOM 1053 C C . ALA A 1 173 ? -47.766 63.820 -32.967 1.00 34.40 899 ALA A C 1
ATOM 1054 O O . ALA A 1 173 ? -47.792 64.469 -34.013 1.00 43.87 899 ALA A O 1
ATOM 1056 N N . LEU A 1 174 ? -46.957 64.111 -31.955 1.00 36.76 900 LEU A N 1
ATOM 1057 C CA . LEU A 1 174 ? -46.002 65.212 -32.031 1.00 35.59 900 LEU A CA 1
ATOM 1058 C C . LEU A 1 174 ? -44.852 64.870 -32.973 1.00 40.10 900 LEU A C 1
ATOM 1059 O O . LEU A 1 174 ? -44.327 65.738 -33.673 1.00 39.40 900 LEU A O 1
ATOM 1064 N N . LEU A 1 175 ? -44.465 63.599 -32.982 1.00 33.77 901 LEU A N 1
ATOM 1065 C CA . LEU A 1 175 ? -43.426 63.125 -33.885 1.00 29.00 901 LEU A CA 1
ATOM 1066 C C . LEU A 1 175 ? -43.850 63.314 -35.337 1.00 42.43 901 LEU A C 1
ATOM 1067 O O . LEU A 1 175 ? -43.091 63.845 -36.149 1.00 43.27 901 LEU A O 1
ATOM 1072 N N . GLU A 1 176 ? -45.066 62.881 -35.652 1.00 51.87 902 GLU A N 1
ATOM 1073 C CA . GLU A 1 176 ? -45.605 62.999 -37.004 1.00 49.07 902 GLU A CA 1
ATOM 1074 C C . GLU A 1 176 ? -45.781 64.463 -37.395 1.00 38.38 902 GLU A C 1
ATOM 1075 O O . GLU A 1 176 ? -45.652 64.825 -38.565 1.00 45.98 902 GLU A O 1
ATOM 1081 N N . GLN A 1 177 ? -46.071 65.299 -36.404 1.00 37.20 903 GLN A N 1
ATOM 1082 C CA . GLN A 1 177 ? -46.246 66.729 -36.626 1.00 41.00 903 GLN A CA 1
ATOM 1083 C C . GLN A 1 177 ? -44.931 67.398 -37.013 1.00 45.14 903 GLN A C 1
ATOM 1084 O O . GLN A 1 177 ? -44.893 68.246 -37.904 1.00 56.61 903 GLN A O 1
ATOM 1090 N N . ARG A 1 178 ? -43.854 67.014 -36.336 1.00 44.39 904 ARG A N 1
ATOM 1091 C CA . ARG A 1 178 ? -42.546 67.606 -36.591 1.00 48.09 904 ARG A CA 1
ATOM 1092 C C . ARG A 1 178 ? -41.913 67.066 -37.867 1.00 48.04 904 ARG A C 1
ATOM 1093 O O . ARG A 1 178 ? -41.093 67.739 -38.491 1.00 53.29 904 ARG A O 1
ATOM 1101 N N . GLU A 1 179 ? -42.298 65.855 -38.259 1.00 41.21 905 GLU A N 1
ATOM 1102 C CA . GLU A 1 179 ? -41.762 65.252 -39.475 1.00 49.59 905 GLU A CA 1
ATOM 1103 C C . GLU A 1 179 ? -42.216 66.024 -40.709 1.00 59.61 905 GLU A C 1
ATOM 1104 O O . GLU A 1 179 ? -41.622 65.903 -41.781 1.00 70.86 905 GLU A O 1
ATOM 1110 N N . GLN A 1 180 ? -43.269 66.822 -40.550 1.00 55.47 906 GLN A N 1
ATOM 1111 C CA . GLN A 1 180 ? -43.761 67.660 -41.635 1.00 60.71 906 GLN A CA 1
ATOM 1112 C C . GLN A 1 180 ? -43.464 69.134 -41.368 1.00 54.53 906 GLN A C 1
ATOM 1113 O O . GLN A 1 180 ? -43.319 69.922 -42.301 1.00 56.97 906 GLN A O 1
ATOM 1119 N N . GLU A 1 181 ? -43.362 69.503 -40.094 1.00 50.15 907 GLU A N 1
ATOM 1120 C CA . GLU A 1 181 ? -43.061 70.884 -39.728 1.00 47.39 907 GLU A CA 1
ATOM 1121 C C . GLU A 1 181 ? -41.643 71.250 -40.138 1.00 51.09 907 GLU A C 1
ATOM 1122 O O . GLU A 1 181 ? -41.387 72.346 -40.640 1.00 51.31 907 GLU A O 1
ATOM 1128 N N . PHE A 1 182 ? -40.724 70.317 -39.923 1.00 52.03 908 PHE A N 1
ATOM 1129 C CA . PHE A 1 182 ? -39.317 70.556 -40.203 1.00 47.15 908 PHE A CA 1
ATOM 1130 C C . PHE A 1 182 ? -39.049 70.628 -41.701 1.00 48.33 908 PHE A C 1
ATOM 1131 O O . PHE A 1 182 ? -38.211 71.409 -42.150 1.00 56.83 908 PHE A O 1
ATOM 1139 N N . THR A 1 183 ? -39.764 69.817 -42.472 1.00 54.26 909 THR A N 1
ATOM 1140 C CA . THR A 1 183 ? -39.553 69.767 -43.913 1.00 57.60 909 THR A CA 1
ATOM 1141 C C . THR A 1 183 ? -40.184 70.968 -44.619 1.00 52.20 909 THR A C 1
ATOM 1142 O O . THR A 1 183 ? -39.622 71.490 -45.581 1.00 53.45 909 THR A O 1
ATOM 1146 N N . GLU A 1 184 ? -41.344 71.408 -44.137 1.00 49.91 910 GLU A N 1
ATOM 1147 C CA . GLU A 1 184 ? -42.026 72.568 -44.710 1.00 51.20 910 GLU A CA 1
ATOM 1148 C C . GLU A 1 184 ? -41.257 73.860 -44.447 1.00 53.02 910 GLU A C 1
ATOM 1149 O O . GLU A 1 184 ? -41.437 74.856 -45.149 1.00 53.41 910 GLU A O 1
ATOM 1155 N N . ARG A 1 185 ? -40.408 73.841 -43.426 1.00 53.82 911 ARG A N 1
ATOM 1156 C CA . ARG A 1 185 ? -39.572 74.991 -43.109 1.00 62.72 911 ARG A CA 1
ATOM 1157 C C . ARG A 1 185 ? -38.099 74.642 -43.303 1.00 61.79 911 ARG A C 1
ATOM 1158 O O . ARG A 1 185 ? -37.772 73.592 -43.853 1.00 59.59 911 ARG A O 1
ATOM 1166 N N . GLY A 1 186 ? -37.211 75.522 -42.852 1.00 58.57 912 GLY A N 1
ATOM 1167 C CA . GLY A 1 186 ? -35.789 75.328 -43.071 1.00 59.81 912 GLY A CA 1
ATOM 1168 C C . GLY A 1 186 ? -35.090 74.550 -41.974 1.00 64.67 912 GLY A C 1
ATOM 1169 O O . GLY A 1 186 ? -33.913 74.782 -41.695 1.00 83.52 912 GLY A O 1
ATOM 1170 N N . ILE A 1 187 ? -35.809 73.621 -41.350 1.00 51.44 913 ILE A N 1
ATOM 1171 C CA . ILE A 1 187 ? -35.248 72.836 -40.255 1.00 49.25 913 ILE A CA 1
ATOM 1172 C C . ILE A 1 187 ? -34.590 71.559 -40.765 1.00 51.12 913 ILE A C 1
ATOM 1173 O O . ILE A 1 187 ? -35.266 70.564 -41.020 1.00 50.72 913 ILE A O 1
ATOM 1178 N N . ASP A 1 188 ? -33.270 71.590 -40.908 1.00 58.98 914 ASP A N 1
ATOM 1179 C CA . ASP A 1 188 ? -32.528 70.434 -41.397 1.00 66.35 914 ASP A CA 1
ATOM 1180 C C . ASP A 1 188 ? -32.257 69.427 -40.285 1.00 53.92 914 ASP A C 1
ATOM 1181 O O . ASP A 1 188 ? -32.421 68.221 -40.473 1.00 59.57 914 ASP A O 1
ATOM 1186 N N . SER A 1 189 ? -31.840 69.928 -39.127 1.00 61.19 915 SER A N 1
ATOM 1187 C CA . SER A 1 189 ? -31.544 69.074 -37.984 1.00 58.76 915 SER A CA 1
ATOM 1188 C C . SER A 1 189 ? -32.227 69.592 -36.726 1.00 47.94 915 SER A C 1
ATOM 1189 O O . SER A 1 189 ? -32.736 70.712 -36.701 1.00 48.15 915 SER A O 1
ATOM 1192 N N . MET A 1 190 ? -32.230 68.770 -35.682 1.00 50.77 916 MET A N 1
ATOM 1193 C CA . MET A 1 190 ? -32.840 69.146 -34.413 1.00 45.25 916 MET A CA 1
ATOM 1194 C C . MET A 1 190 ? -32.046 70.253 -33.728 1.00 41.56 916 MET A C 1
ATOM 1195 O O . MET A 1 190 ? -32.605 71.080 -33.009 1.00 41.94 916 MET A O 1
ATOM 1200 N N . ALA A 1 191 ? -30.737 70.260 -33.958 1.00 44.09 917 ALA A N 1
ATOM 1201 C CA . ALA A 1 191 ? -29.863 71.272 -33.378 1.00 45.85 917 ALA A CA 1
ATOM 1202 C C . ALA A 1 191 ? -30.219 72.661 -33.896 1.00 46.02 917 ALA A C 1
ATOM 1203 O O . ALA A 1 191 ? -30.126 73.649 -33.168 1.00 48.44 917 ALA A O 1
ATOM 1205 N N . THR A 1 192 ? -30.624 72.728 -35.160 1.00 47.03 918 THR A N 1
ATOM 1206 C CA . THR A 1 192 ? -31.030 73.986 -35.770 1.00 54.04 918 THR A CA 1
ATOM 1207 C C . THR A 1 192 ? -32.298 74.499 -35.102 1.00 47.47 918 THR A C 1
ATOM 1208 O O . THR A 1 192 ? -32.442 75.694 -34.842 1.00 47.63 918 THR A O 1
ATOM 1212 N N . TYR A 1 193 ? -33.208 73.575 -34.817 1.00 54.40 919 TYR A N 1
ATOM 1213 C CA . TYR A 1 193 ? -34.470 73.902 -34.168 1.00 52.22 919 TYR A CA 1
ATOM 1214 C C . TYR A 1 193 ? -34.255 74.496 -32.778 1.00 49.16 919 TYR A C 1
ATOM 1215 O O . TYR A 1 193 ? -34.906 75.473 -32.406 1.00 55.14 919 TYR A O 1
ATOM 1224 N N . ARG A 1 194 ? -33.344 73.901 -32.012 1.00 39.59 920 ARG A N 1
ATOM 1225 C CA . ARG A 1 194 ? -33.024 74.407 -30.682 1.00 38.54 920 ARG A CA 1
ATOM 1226 C C . ARG A 1 194 ? -32.369 75.779 -30.778 1.00 46.30 920 ARG A C 1
ATOM 1227 O O . ARG A 1 194 ? -32.568 76.635 -29.916 1.00 43.75 920 ARG A O 1
ATOM 1235 N N . ARG A 1 195 ? -31.584 75.976 -31.834 1.00 49.31 921 ARG A N 1
ATOM 1236 C CA . ARG A 1 195 ? -30.882 77.236 -32.044 1.00 56.89 921 ARG A CA 1
ATOM 1237 C C . ARG A 1 195 ? -31.870 78.356 -32.347 1.00 55.60 921 ARG A C 1
ATOM 1238 O O . ARG A 1 195 ? -31.641 79.511 -31.989 1.00 50.32 921 ARG A O 1
ATOM 1246 N N . LEU A 1 196 ? -32.971 78.004 -33.004 1.00 54.13 922 LEU A N 1
ATOM 1247 C CA . LEU A 1 196 ? -34.008 78.974 -33.330 1.00 48.24 922 LEU A CA 1
ATOM 1248 C C . LEU A 1 196 ? -34.808 79.363 -32.092 1.00 54.78 922 LEU A C 1
ATOM 1249 O O . LEU A 1 196 ? -35.135 80.534 -31.902 1.00 62.67 922 LEU A O 1
ATOM 1254 N N . ARG A 1 197 ? -35.120 78.383 -31.250 1.00 45.30 923 ARG A N 1
ATOM 1255 C CA . ARG A 1 197 ? -35.864 78.653 -30.025 1.00 52.19 923 ARG A CA 1
ATOM 1256 C C . ARG A 1 197 ? -34.974 79.314 -28.978 1.00 64.10 923 ARG A C 1
ATOM 1257 O O . ARG A 1 197 ? -35.463 79.871 -27.996 1.00 69.17 923 ARG A O 1
ATOM 1265 N N . ALA A 1 198 ? -33.665 79.246 -29.197 1.00 62.25 924 ALA A N 1
ATOM 1266 C CA . ALA A 1 198 ? -32.708 79.909 -28.321 1.00 52.03 924 ALA A CA 1
ATOM 1267 C C . ALA A 1 198 ? -32.765 81.420 -28.519 1.00 56.87 924 ALA A C 1
ATOM 1268 O O . ALA A 1 198 ? -32.390 82.188 -27.633 1.00 62.05 924 ALA A O 1
ATOM 1270 N N . THR A 1 199 ? -33.234 81.835 -29.692 1.00 62.84 925 THR A N 1
ATOM 1271 C CA . THR A 1 199 ? -33.379 83.248 -30.017 1.00 58.40 925 THR A CA 1
ATOM 1272 C C . THR A 1 199 ? -34.407 83.915 -29.109 1.00 70.31 925 THR A C 1
ATOM 1273 O O . THR A 1 199 ? -34.234 85.060 -28.689 1.00 76.45 925 THR A O 1
ATOM 1277 N N . GLY A 1 200 ? -35.474 83.185 -28.804 1.00 75.09 926 GLY A N 1
ATOM 1278 C CA . GLY A 1 200 ? -36.560 83.720 -28.007 1.00 70.32 926 GLY A CA 1
ATOM 1279 C C . GLY A 1 200 ? -37.570 84.445 -28.875 1.00 85.72 926 GLY A C 1
ATOM 1280 O O . GLY A 1 200 ? -38.462 85.126 -28.371 1.00 91.57 926 GLY A O 1
ATOM 1281 N N . GLU A 1 201 ? -37.421 84.298 -30.188 1.00 86.65 927 GLU A N 1
ATOM 1282 C CA . GLU A 1 201 ? -38.327 84.921 -31.146 1.00 88.24 927 GLU A CA 1
ATOM 1283 C C . GLU A 1 201 ? -38.970 83.861 -32.032 1.00 83.79 927 GLU A C 1
ATOM 1284 O O . GLU A 1 201 ? -39.501 84.167 -33.100 1.00 82.42 927 GLU A O 1
ATOM 1290 N N . TYR A 1 202 ? -38.915 82.613 -31.578 1.00 81.99 928 TYR A N 1
ATOM 1291 C CA . TYR A 1 202 ? -39.421 81.488 -32.354 1.00 82.70 928 TYR A CA 1
ATOM 1292 C C . TYR A 1 202 ? -40.425 80.677 -31.541 1.00 75.10 928 TYR A C 1
ATOM 1293 O O . TYR A 1 202 ? -40.082 80.106 -30.505 1.00 64.74 928 TYR A O 1
ATOM 1302 N N . ALA A 1 203 ? -41.665 80.635 -32.015 1.00 76.56 929 ALA A N 1
ATOM 1303 C CA . ALA A 1 203 ? -42.729 79.919 -31.323 1.00 68.37 929 ALA A CA 1
ATOM 1304 C C . ALA A 1 203 ? -42.532 78.409 -31.408 1.00 62.01 929 ALA A C 1
ATOM 1305 O O . ALA A 1 203 ? -42.664 77.698 -30.411 1.00 57.97 929 ALA A O 1
ATOM 1307 N N . GLY A 1 204 ? -42.213 77.925 -32.604 1.00 53.69 930 GLY A N 1
ATOM 1308 C CA . GLY A 1 204 ? -42.035 76.503 -32.822 1.00 50.63 930 GLY A CA 1
ATOM 1309 C C . GLY A 1 204 ? -43.347 75.754 -32.723 1.00 49.50 930 GLY A C 1
ATOM 1310 O O . GLY A 1 204 ? -44.413 76.325 -32.945 1.00 53.19 930 GLY A O 1
ATOM 1311 N N . ASP A 1 205 ? -43.273 74.471 -32.385 1.00 45.96 931 ASP A N 1
ATOM 1312 C CA . ASP A 1 205 ? -44.472 73.654 -32.253 1.00 49.04 931 ASP A CA 1
ATOM 1313 C C . ASP A 1 205 ? -44.982 73.653 -30.817 1.00 43.18 931 ASP A C 1
ATOM 1314 O O . ASP A 1 205 ? -45.869 72.876 -30.464 1.00 47.55 931 ASP A O 1
ATOM 1319 N N . GLY A 1 206 ? -44.417 74.528 -29.992 1.00 52.78 932 GLY A N 1
ATOM 1320 C CA . GLY A 1 206 ? -44.842 74.651 -28.611 1.00 34.76 932 GLY A CA 1
ATOM 1321 C C . GLY A 1 206 ? -44.088 73.741 -27.660 1.00 43.96 932 GLY A C 1
ATOM 1322 O O . GLY A 1 206 ? -44.282 73.803 -26.446 1.00 40.90 932 GLY A O 1
ATOM 1323 N N . PHE A 1 207 ? -43.224 72.892 -28.210 1.00 49.30 933 PHE A N 1
ATOM 1324 C CA . PHE A 1 207 ? -42.432 71.978 -27.393 1.00 38.50 933 PHE A CA 1
ATOM 1325 C C . PHE A 1 207 ? -40.936 72.237 -27.523 1.00 46.72 933 PHE A C 1
ATOM 1326 O O . PHE A 1 207 ? -40.499 73.047 -28.341 1.00 53.68 933 PHE A O 1
ATOM 1334 N N . GLY A 1 208 ? -40.161 71.535 -26.704 1.00 37.43 934 GLY A N 1
ATOM 1335 C CA . GLY A 1 208 ? -38.716 71.526 -26.823 1.00 37.45 934 GLY A CA 1
ATOM 1336 C C . GLY A 1 208 ? -38.239 70.104 -27.052 1.00 32.18 934 GLY A C 1
ATOM 1337 O O . GLY A 1 208 ? -38.608 69.468 -28.040 1.00 26.67 934 GLY A O 1
ATOM 1338 N N . ASP A 1 209 ? -37.418 69.602 -26.137 1.00 26.42 935 ASP A N 1
ATOM 1339 C CA . ASP A 1 209 ? -37.021 68.200 -26.159 1.00 27.48 935 ASP A CA 1
ATOM 1340 C C . ASP A 1 209 ? -37.940 67.399 -25.242 1.00 35.31 935 ASP A C 1
ATOM 1341 O O . ASP A 1 209 ? -38.001 67.650 -24.038 1.00 43.73 935 ASP A O 1
ATOM 1346 N N . VAL A 1 210 ? -38.657 66.441 -25.816 1.00 33.49 936 VAL A N 1
ATOM 1347 C CA . VAL A 1 210 ? -39.654 65.683 -25.069 1.00 30.21 936 VAL A CA 1
ATOM 1348 C C . VAL A 1 210 ? -39.130 64.309 -24.652 1.00 38.66 936 VAL A C 1
ATOM 1349 O O . VAL A 1 210 ? -38.588 63.567 -25.471 1.00 38.64 936 VAL A O 1
ATOM 1353 N N . PHE A 1 211 ? -39.295 63.981 -23.373 1.00 30.47 937 PHE A N 1
ATOM 1354 C CA . PHE A 1 211 ? -38.839 62.702 -22.841 1.00 34.46 937 PHE A CA 1
ATOM 1355 C C . PHE A 1 211 ? -40.005 61.818 -22.416 1.00 31.48 937 PHE A C 1
ATOM 1356 O O . PHE A 1 211 ? -40.781 62.182 -21.534 1.00 37.42 937 PHE A O 1
ATOM 1364 N N . LEU A 1 212 ? -40.122 60.654 -23.043 1.00 98.14 938 LEU A N 1
ATOM 1365 C CA . LEU A 1 212 ? -41.124 59.677 -22.640 1.00 41.37 938 LEU A CA 1
ATOM 1366 C C . LEU A 1 212 ? -40.503 58.667 -21.682 1.00 37.60 938 LEU A C 1
ATOM 1367 O O . LEU A 1 212 ? -39.655 57.867 -22.078 1.00 39.09 938 LEU A O 1
ATOM 1372 N N . VAL A 1 213 ? -40.927 58.709 -20.423 1.00 36.39 939 VAL A N 1
ATOM 1373 C CA . VAL A 1 213 ? -40.324 57.889 -19.375 1.00 31.94 939 VAL A CA 1
ATOM 1374 C C . VAL A 1 213 ? -41.224 56.730 -18.942 1.00 36.34 939 VAL A C 1
ATOM 1375 O O . VAL A 1 213 ? -42.392 56.929 -18.615 1.00 49.21 939 VAL A O 1
ATOM 1379 N N . VAL A 1 214 ? -40.669 55.520 -18.944 1.00 39.98 940 VAL A N 1
ATOM 1380 C CA . VAL A 1 214 ? -41.383 54.328 -18.488 1.00 31.59 940 VAL A CA 1
ATOM 1381 C C . VAL A 1 214 ? -40.578 53.619 -17.398 1.00 43.85 940 VAL A C 1
ATOM 1382 O O . VAL A 1 214 ? -39.382 53.384 -17.565 1.00 48.90 940 VAL A O 1
ATOM 1386 N N . ASP A 1 215 ? -41.228 53.276 -16.286 1.00 43.65 941 ASP A N 1
ATOM 1387 C CA . ASP A 1 215 ? -40.519 52.699 -15.142 1.00 42.01 941 ASP A CA 1
ATOM 1388 C C . ASP A 1 215 ? -40.397 51.176 -15.215 1.00 54.67 941 ASP A C 1
ATOM 1389 O O . ASP A 1 215 ? -39.369 50.613 -14.835 1.00 62.68 941 ASP A O 1
ATOM 1394 N N . ASN A 1 216 ? -41.441 50.507 -15.690 1.00 36.64 942 ASN A N 1
ATOM 1395 C CA . ASN A 1 216 ? -41.402 49.054 -15.817 1.00 49.86 942 ASN A CA 1
ATOM 1396 C C . ASN A 1 216 ? -41.906 48.607 -17.186 1.00 47.37 942 ASN A C 1
ATOM 1397 O O . ASN A 1 216 ? -43.103 48.403 -17.385 1.00 58.21 942 ASN A O 1
ATOM 1402 N N . TRP A 1 217 ? -40.973 48.455 -18.121 1.00 41.02 943 TRP A N 1
ATOM 1403 C CA . TRP A 1 217 ? -41.289 48.114 -19.503 1.00 38.31 943 TRP A CA 1
ATOM 1404 C C . TRP A 1 217 ? -42.046 46.795 -19.613 1.00 47.59 943 TRP A C 1
ATOM 1405 O O . TRP A 1 217 ? -42.844 46.602 -20.532 1.00 45.48 943 TRP A O 1
ATOM 1416 N N . LEU A 1 218 ? -41.794 45.893 -18.670 1.00 47.99 944 LEU A N 1
ATOM 1417 C CA . LEU A 1 218 ? -42.474 44.605 -18.640 1.00 50.02 944 LEU A CA 1
ATOM 1418 C C . LEU A 1 218 ? -43.967 44.789 -18.390 1.00 59.82 944 LEU A C 1
ATOM 1419 O O . LEU A 1 218 ? -44.799 44.194 -19.076 1.00 49.75 944 LEU A O 1
ATOM 1424 N N . THR A 1 219 ? -44.295 45.622 -17.407 1.00 53.14 945 THR A N 1
ATOM 1425 C CA . THR A 1 219 ? -45.684 45.900 -17.056 1.00 49.13 945 THR A CA 1
ATOM 1426 C C . THR A 1 219 ? -46.437 46.526 -18.228 1.00 55.51 945 THR A C 1
ATOM 1427 O O . THR A 1 219 ? -47.630 46.282 -18.416 1.00 63.45 945 THR A O 1
ATOM 1431 N N . LEU A 1 220 ? -45.730 47.323 -19.023 1.00 47.69 946 LEU A N 1
ATOM 1432 C CA . LEU A 1 220 ? -46.334 47.972 -20.179 1.00 36.78 946 LEU A CA 1
ATOM 1433 C C . LEU A 1 220 ? -46.716 46.959 -21.252 1.00 51.36 946 LEU A C 1
ATOM 1434 O O . LEU A 1 220 ? -47.885 46.840 -21.611 1.00 66.96 946 LEU A O 1
ATOM 1439 N N . ARG A 1 221 ? -45.729 46.223 -21.754 1.00 50.56 947 ARG A N 1
ATOM 1440 C CA . ARG A 1 221 ? -45.954 45.296 -22.860 1.00 55.95 947 ARG A CA 1
ATOM 1441 C C . ARG A 1 221 ? -46.852 44.122 -22.467 1.00 48.95 947 ARG A C 1
ATOM 1442 O O . ARG A 1 221 ? -47.312 43.372 -23.327 1.00 59.20 947 ARG A O 1
ATOM 1450 N N . GLN A 1 222 ? -47.103 43.974 -21.169 1.00 44.50 948 GLN A N 1
ATOM 1451 C CA . GLN A 1 222 ? -48.010 42.945 -20.670 1.00 66.35 948 GLN A CA 1
ATOM 1452 C C . GLN A 1 222 ? -49.459 43.431 -20.643 1.00 55.94 948 GLN A C 1
ATOM 1453 O O . GLN A 1 222 ? -50.373 42.709 -21.045 1.00 47.92 948 GLN A O 1
ATOM 1459 N N . ASP A 1 223 ? -49.660 44.656 -20.168 1.00 54.07 949 ASP A N 1
ATOM 1460 C CA . ASP A 1 223 ? -51.001 45.209 -20.001 1.00 62.05 949 ASP A CA 1
ATOM 1461 C C . ASP A 1 223 ? -51.374 46.178 -21.121 1.00 60.70 949 ASP A C 1
ATOM 1462 O O . ASP A 1 223 ? -52.532 46.579 -21.246 1.00 63.56 949 ASP A O 1
ATOM 1467 N N . TYR A 1 224 ? -50.387 46.557 -21.926 1.00 52.70 950 TYR A N 1
ATOM 1468 C CA . TYR A 1 224 ? -50.617 47.453 -23.055 1.00 61.68 950 TYR A CA 1
ATOM 1469 C C . TYR A 1 224 ? -49.769 47.026 -24.248 1.00 60.46 950 TYR A C 1
ATOM 1470 O O . TYR A 1 224 ? -48.800 47.696 -24.607 1.00 54.14 950 TYR A O 1
ATOM 1479 N N . GLU A 1 225 ? -50.145 45.906 -24.858 1.00 65.22 951 GLU A N 1
ATOM 1480 C CA . GLU A 1 225 ? -49.380 45.320 -25.955 1.00 69.94 951 GLU A CA 1
ATOM 1481 C C . GLU A 1 225 ? -49.270 46.263 -27.153 1.00 67.89 951 GLU A C 1
ATOM 1482 O O . GLU A 1 225 ? -48.274 46.249 -27.877 1.00 54.93 951 GLU A O 1
ATOM 1488 N N . ALA A 1 226 ? -50.293 47.088 -27.351 1.00 69.77 952 ALA A N 1
ATOM 1489 C CA . ALA A 1 226 ? -50.321 48.011 -28.479 1.00 61.64 952 ALA A CA 1
ATOM 1490 C C . ALA A 1 226 ? -49.306 49.133 -28.306 1.00 58.65 952 ALA A C 1
ATOM 1491 O O . ALA A 1 226 ? -48.747 49.630 -29.284 1.00 63.60 952 ALA A O 1
ATOM 1493 N N . LEU A 1 227 ? -49.068 49.527 -27.059 1.00 61.79 953 LEU A N 1
ATOM 1494 C CA . LEU A 1 227 ? -48.153 50.625 -26.767 1.00 56.86 953 LEU A CA 1
ATOM 1495 C C . LEU A 1 227 ? -46.689 50.199 -26.842 1.00 56.08 953 LEU A C 1
ATOM 1496 O O . LEU A 1 227 ? -45.793 51.038 -26.824 1.00 48.02 953 LEU A O 1
ATOM 1501 N N . GLU A 1 228 ? -46.448 48.896 -26.922 1.00 55.58 954 GLU A N 1
ATOM 1502 C CA . GLU A 1 228 ? -45.085 48.395 -27.020 1.00 51.53 954 GLU A CA 1
ATOM 1503 C C . GLU A 1 228 ? -44.486 48.745 -28.375 1.00 55.34 954 GLU A C 1
ATOM 1504 O O . GLU A 1 228 ? -43.393 49.306 -28.459 1.00 49.19 954 GLU A O 1
ATOM 1510 N N . ASP A 1 229 ? -45.216 48.414 -29.434 1.00 61.84 955 ASP A N 1
ATOM 1511 C CA . ASP A 1 229 ? -44.742 48.635 -30.792 1.00 62.92 955 ASP A CA 1
ATOM 1512 C C . ASP A 1 229 ? -44.745 50.118 -31.152 1.00 57.46 955 ASP A C 1
ATOM 1513 O O . ASP A 1 229 ? -43.890 50.583 -31.907 1.00 54.16 955 ASP A O 1
ATOM 1518 N N . SER A 1 230 ? -45.704 50.860 -30.603 1.00 45.76 956 SER A N 1
ATOM 1519 C CA . SER A 1 230 ? -45.843 52.279 -30.914 1.00 44.39 956 SER A CA 1
ATOM 1520 C C . SER A 1 230 ? -44.701 53.097 -30.321 1.00 49.28 956 SER A C 1
ATOM 1521 O O . SER A 1 230 ? -44.124 53.950 -30.995 1.00 47.52 956 SER A O 1
ATOM 1524 N N . ILE A 1 231 ? -44.383 52.834 -29.057 1.00 57.78 957 ILE A N 1
ATOM 1525 C CA . ILE A 1 231 ? -43.259 53.484 -28.390 1.00 44.37 957 ILE A CA 1
ATOM 1526 C C . ILE A 1 231 ? -41.952 53.105 -29.082 1.00 47.53 957 ILE A C 1
ATOM 1527 O O . ILE A 1 231 ? -41.045 53.929 -29.217 1.00 43.06 957 ILE A O 1
ATOM 1532 N N . THR A 1 232 ? -41.871 51.858 -29.535 1.00 48.01 958 THR A N 1
ATOM 1533 C CA . THR A 1 232 ? -40.704 51.384 -30.265 1.00 41.89 958 THR A CA 1
ATOM 1534 C C . THR A 1 232 ? -40.505 52.198 -31.541 1.00 47.30 958 THR A C 1
ATOM 1535 O O . THR A 1 232 ? -39.380 52.556 -31.888 1.00 51.73 958 THR A O 1
ATOM 1539 N N . GLN A 1 233 ? -41.605 52.503 -32.225 1.00 49.20 959 GLN A N 1
ATOM 1540 C CA . GLN A 1 233 ? -41.548 53.309 -33.440 1.00 52.31 959 GLN A CA 1
ATOM 1541 C C . GLN A 1 233 ? -41.116 54.741 -33.141 1.00 43.65 959 GLN A C 1
ATOM 1542 O O . GLN A 1 233 ? -40.506 55.401 -33.981 1.00 52.03 959 GLN A O 1
ATOM 1548 N N . LEU A 1 234 ? -41.439 55.218 -31.942 1.00 41.52 960 LEU A N 1
ATOM 1549 C CA . LEU A 1 234 ? -41.006 56.542 -31.510 1.00 40.13 960 LEU A CA 1
ATOM 1550 C C . LEU A 1 234 ? -39.496 56.584 -31.339 1.00 46.13 960 LEU A C 1
ATOM 1551 O O . LEU A 1 234 ? -38.846 57.560 -31.704 1.00 49.68 960 LEU A O 1
ATOM 1556 N N . ALA A 1 235 ? -38.945 55.514 -30.779 1.00 42.09 961 ALA A N 1
ATOM 1557 C CA . ALA A 1 235 ? -37.514 55.440 -30.525 1.00 43.04 961 ALA A CA 1
ATOM 1558 C C . ALA A 1 235 ? -36.730 55.320 -31.826 1.00 45.12 961 ALA A C 1
ATOM 1559 O O . ALA A 1 235 ? -35.573 55.734 -31.905 1.00 53.55 961 ALA A O 1
ATOM 1561 N N . ALA A 1 236 ? -37.372 54.762 -32.847 1.00 37.71 962 ALA A N 1
ATOM 1562 C CA . ALA A 1 236 ? -36.706 54.485 -34.114 1.00 44.87 962 ALA A CA 1
ATOM 1563 C C . ALA A 1 236 ? -36.300 55.756 -34.855 1.00 49.40 962 ALA A C 1
ATOM 1564 O O . ALA A 1 236 ? -35.133 55.933 -35.203 1.00 55.77 962 ALA A O 1
ATOM 1566 N N . ARG A 1 237 ? -37.261 56.641 -35.093 1.00 46.95 963 ARG A N 1
ATOM 1567 C CA . ARG A 1 237 ? -37.013 57.816 -35.920 1.00 59.58 963 ARG A CA 1
ATOM 1568 C C . ARG A 1 237 ? -37.262 59.124 -35.178 1.00 41.80 963 ARG A C 1
ATOM 1569 O O . ARG A 1 237 ? -37.216 60.200 -35.772 1.00 47.87 963 ARG A O 1
ATOM 1577 N N . GLY A 1 238 ? -37.518 59.031 -33.878 1.00 36.00 964 GLY A N 1
ATOM 1578 C CA . GLY A 1 238 ? -37.903 60.197 -33.106 1.00 39.99 964 GLY A CA 1
ATOM 1579 C C . GLY A 1 238 ? -36.765 60.968 -32.468 1.00 38.69 964 GLY A C 1
ATOM 1580 O O . GLY A 1 238 ? -36.960 62.087 -31.993 1.00 41.08 964 GLY A O 1
ATOM 1581 N N . LEU A 1 239 ? -35.575 60.381 -32.451 1.00 50.54 965 LEU A N 1
ATOM 1582 C CA . LEU A 1 239 ? -34.443 61.020 -31.790 1.00 46.35 965 LEU A CA 1
ATOM 1583 C C . LEU A 1 239 ? -33.948 62.227 -32.584 1.00 33.13 965 LEU A C 1
ATOM 1584 O O . LEU A 1 239 ? -33.419 63.183 -32.015 1.00 24.77 965 LEU A O 1
ATOM 1589 N N . GLY A 1 240 ? -34.135 62.186 -33.899 1.00 31.92 966 GLY A N 1
ATOM 1590 C CA . GLY A 1 240 ? -33.734 63.287 -34.754 1.00 40.17 966 GLY A CA 1
ATOM 1591 C C . GLY A 1 240 ? -34.752 64.411 -34.760 1.00 43.84 966 GLY A C 1
ATOM 1592 O O . GLY A 1 240 ? -34.542 65.453 -35.383 1.00 28.60 966 GLY A O 1
ATOM 1593 N N . TYR A 1 241 ? -35.864 64.196 -34.064 1.00 49.08 967 TYR A N 1
ATOM 1594 C CA . TYR A 1 241 ? -36.924 65.192 -33.989 1.00 40.40 967 TYR A CA 1
ATOM 1595 C C . TYR A 1 241 ? -37.153 65.654 -32.553 1.00 37.48 967 TYR A C 1
ATOM 1596 O O . TYR A 1 241 ? -38.125 66.349 -32.261 1.00 38.20 967 TYR A O 1
ATOM 1605 N N . GLY A 1 242 ? -36.252 65.263 -31.658 1.00 34.25 968 GLY A N 1
ATOM 1606 C CA . GLY A 1 242 ? -36.290 65.729 -30.285 1.00 30.62 968 GLY A CA 1
ATOM 1607 C C . GLY A 1 242 ? -37.155 64.908 -29.348 1.00 37.23 968 GLY A C 1
ATOM 1608 O O . GLY A 1 242 ? -37.425 65.327 -28.222 1.00 39.80 968 GLY A O 1
ATOM 1609 N N . ILE A 1 243 ? -37.593 63.739 -29.802 1.00 31.61 969 ILE A N 1
ATOM 1610 C CA . ILE A 1 243 ? -38.390 62.856 -28.956 1.00 29.60 969 ILE A CA 1
ATOM 1611 C C . ILE A 1 243 ? -37.497 61.760 -28.376 1.00 37.15 969 ILE A C 1
ATOM 1612 O O . ILE A 1 243 ? -36.887 60.988 -29.116 1.00 41.34 969 ILE A O 1
ATOM 1617 N N . HIS A 1 244 ? -37.416 61.710 -27.049 1.00 28.23 970 HIS A N 1
ATOM 1618 C CA . HIS A 1 244 ? -36.555 60.751 -26.364 1.00 29.08 970 HIS A CA 1
ATOM 1619 C C . HIS A 1 244 ? -37.370 59.704 -25.616 1.00 40.67 970 HIS A C 1
ATOM 1620 O O . HIS A 1 244 ? -38.477 59.980 -25.156 1.00 42.91 970 HIS A O 1
ATOM 1627 N N . VAL A 1 245 ? -36.815 58.505 -25.481 1.00 33.10 971 VAL A N 1
ATOM 1628 C CA . VAL A 1 245 ? -37.424 57.493 -24.627 1.00 32.22 971 VAL A CA 1
ATOM 1629 C C . VAL A 1 245 ? -36.479 57.117 -23.488 1.00 38.69 971 VAL A C 1
ATOM 1630 O O . VAL A 1 245 ? -35.315 56.784 -23.710 1.00 49.22 971 VAL A O 1
ATOM 1634 N N . VAL A 1 246 ? -36.986 57.199 -22.265 1.00 38.12 972 VAL A N 1
ATOM 1635 C CA . VAL A 1 246 ? -36.226 56.808 -21.087 1.00 23.10 972 VAL A CA 1
ATOM 1636 C C . VAL A 1 246 ? -36.922 55.624 -20.428 1.00 28.05 972 VAL A C 1
ATOM 1637 O O . VAL A 1 246 ? -37.880 55.790 -19.675 1.00 27.75 972 VAL A O 1
ATOM 1641 N N . LEU A 1 247 ? -36.433 54.426 -20.726 1.00 24.40 973 LEU A N 1
ATOM 1642 C CA . LEU A 1 247 ? -37.125 53.204 -20.346 1.00 28.02 973 LEU A CA 1
ATOM 1643 C C . LEU A 1 247 ? -36.378 52.426 -19.271 1.00 38.83 973 LEU A C 1
ATOM 1644 O O . LEU A 1 247 ? -35.161 52.260 -19.343 1.00 37.42 973 LEU A O 1
ATOM 1649 N N . SER A 1 248 ? -37.118 51.952 -18.274 1.00 45.07 974 SER A N 1
ATOM 1650 C CA . SER A 1 248 ? -36.548 51.145 -17.201 1.00 39.99 974 SER A CA 1
ATOM 1651 C C . SER A 1 248 ? -37.247 49.792 -17.102 1.00 46.19 974 SER A C 1
ATOM 1652 O O . SER A 1 248 ? -38.430 49.671 -17.422 1.00 48.58 974 SER A O 1
ATOM 1655 N N . SER A 1 249 ? -36.510 48.778 -16.661 1.00 48.85 975 SER A N 1
ATOM 1656 C CA . SER A 1 249 ? -37.057 47.434 -16.517 1.00 49.09 975 SER A CA 1
ATOM 1657 C C . SER A 1 249 ? -36.176 46.585 -15.606 1.00 61.12 975 SER A C 1
ATOM 1658 O O . SER A 1 249 ? -35.034 46.947 -15.326 1.00 64.53 975 SER A O 1
ATOM 1661 N N . ASN A 1 250 ? -36.707 45.458 -15.141 1.00 67.32 976 ASN A N 1
ATOM 1662 C CA . ASN A 1 250 ? -35.951 44.576 -14.259 1.00 59.60 976 ASN A CA 1
ATOM 1663 C C . ASN A 1 250 ? -34.767 43.918 -14.965 1.00 64.30 976 ASN A C 1
ATOM 1664 O O . ASN A 1 250 ? -33.675 43.826 -14.404 1.00 71.52 976 ASN A O 1
ATOM 1669 N N . LYS A 1 251 ? -34.985 43.469 -16.198 1.00 55.24 977 LYS A N 1
ATOM 1670 C CA . LYS A 1 251 ? -33.954 42.756 -16.945 1.00 63.37 977 LYS A CA 1
ATOM 1671 C C . LYS A 1 251 ? -33.853 43.249 -18.389 1.00 62.55 977 LYS A C 1
ATOM 1672 O O . LYS A 1 251 ? -34.838 43.716 -18.962 1.00 57.77 977 LYS A O 1
ATOM 1678 N N . TRP A 1 252 ? -32.659 43.149 -18.972 1.00 55.75 978 TRP A N 1
ATOM 1679 C CA . TRP A 1 252 ? -32.447 43.574 -20.354 1.00 46.69 978 TRP A CA 1
ATOM 1680 C C . TRP A 1 252 ? -33.267 42.736 -21.324 1.00 56.90 978 TRP A C 1
ATOM 1681 O O . TRP A 1 252 ? -33.699 43.223 -22.368 1.00 51.35 978 TRP A O 1
ATOM 1692 N N . SER A 1 253 ? -33.479 41.474 -20.971 1.00 66.34 979 SER A N 1
ATOM 1693 C CA . SER A 1 253 ? -34.197 40.543 -21.834 1.00 63.75 979 SER A CA 1
ATOM 1694 C C . SER A 1 253 ? -35.677 40.895 -21.953 1.00 57.47 979 SER A C 1
ATOM 1695 O O . SER A 1 253 ? -36.374 40.375 -22.825 1.00 62.30 979 SER A O 1
ATOM 1698 N N . GLU A 1 254 ? -36.152 41.777 -21.079 1.00 53.00 980 GLU A N 1
ATOM 1699 C CA . GLU A 1 254 ? -37.544 42.211 -21.114 1.00 48.46 980 GLU A CA 1
ATOM 1700 C C . GLU A 1 254 ? -37.764 43.247 -22.215 1.00 51.61 980 GLU A C 1
ATOM 1701 O O . GLU A 1 254 ? -38.901 43.579 -22.552 1.00 57.99 980 GLU A O 1
ATOM 1707 N N . PHE A 1 255 ? -36.669 43.753 -22.775 1.00 46.62 981 PHE A N 1
ATOM 1708 C CA . PHE A 1 255 ? -36.735 44.619 -23.947 1.00 42.18 981 PHE A CA 1
ATOM 1709 C C . PHE A 1 255 ? -36.592 43.800 -25.221 1.00 46.53 981 PHE A C 1
ATOM 1710 O O . PHE A 1 255 ? -35.687 42.974 -25.333 1.00 60.22 981 PHE A O 1
ATOM 1718 N N . ARG A 1 256 ? -37.483 44.024 -26.181 1.00 52.59 982 ARG A N 1
ATOM 1719 C CA . ARG A 1 256 ? -37.335 43.400 -27.488 1.00 45.79 982 ARG A CA 1
ATOM 1720 C C . ARG A 1 256 ? -36.076 43.939 -28.153 1.00 45.96 982 ARG A C 1
ATOM 1721 O O . ARG A 1 256 ? -35.675 45.074 -27.904 1.00 56.07 982 ARG A O 1
ATOM 1729 N N . THR A 1 257 ? -35.454 43.119 -28.993 1.00 55.62 983 THR A N 1
ATOM 1730 C CA . THR A 1 257 ? -34.225 43.505 -29.678 1.00 53.02 983 THR A CA 1
ATOM 1731 C C . THR A 1 257 ? -34.442 44.749 -30.538 1.00 49.87 983 THR A C 1
ATOM 1732 O O . THR A 1 257 ? -33.526 45.546 -30.738 1.00 52.77 983 THR A O 1
ATOM 1736 N N . SER A 1 258 ? -35.669 44.913 -31.024 1.00 59.84 984 SER A N 1
ATOM 1737 C CA . SER A 1 258 ? -36.026 46.040 -31.878 1.00 56.39 984 SER A CA 1
ATOM 1738 C C . SER A 1 258 ? -35.830 47.389 -31.184 1.00 52.79 984 SER A C 1
ATOM 1739 O O . SER A 1 258 ? -35.482 48.379 -31.827 1.00 57.22 984 SER A O 1
ATOM 1742 N N . ILE A 1 259 ? -36.049 47.424 -29.873 1.00 44.97 985 ILE A N 1
ATOM 1743 C CA . ILE A 1 259 ? -35.978 48.679 -29.131 1.00 45.81 985 ILE A CA 1
ATOM 1744 C C . ILE A 1 259 ? -34.798 48.703 -28.159 1.00 53.60 985 ILE A C 1
ATOM 1745 O O . ILE A 1 259 ? -34.294 49.773 -27.809 1.00 51.61 985 ILE A O 1
ATOM 1750 N N . ARG A 1 260 ? -34.348 47.525 -27.736 1.00 58.44 986 ARG A N 1
ATOM 1751 C CA . ARG A 1 260 ? -33.229 47.432 -26.805 1.00 52.71 986 ARG A CA 1
ATOM 1752 C C . ARG A 1 260 ? -31.958 47.995 -27.429 1.00 52.02 986 ARG A C 1
ATOM 1753 O O . ARG A 1 260 ? -31.166 48.656 -26.759 1.00 51.27 986 ARG A O 1
ATOM 1761 N N . ASP A 1 261 ? -31.779 47.744 -28.721 1.00 53.00 987 ASP A N 1
ATOM 1762 C CA . ASP A 1 261 ? -30.606 48.230 -29.435 1.00 53.28 987 ASP A CA 1
ATOM 1763 C C . ASP A 1 261 ? -30.677 49.736 -29.688 1.00 54.54 987 ASP A C 1
ATOM 1764 O O . ASP A 1 261 ? -29.664 50.368 -29.991 1.00 57.48 987 ASP A O 1
ATOM 1769 N N . LEU A 1 262 ? -31.871 50.307 -29.557 1.00 51.91 988 LEU A N 1
ATOM 1770 C CA . LEU A 1 262 ? -32.065 51.735 -29.797 1.00 47.75 988 LEU A CA 1
ATOM 1771 C C . LEU A 1 262 ? -31.689 52.570 -28.579 1.00 49.07 988 LEU A C 1
ATOM 1772 O O . LEU A 1 262 ? -31.495 53.782 -28.684 1.00 55.50 988 LEU A O 1
ATOM 1777 N N . LEU A 1 263 ? -31.593 51.919 -27.425 1.00 48.22 989 LEU A N 1
ATOM 1778 C CA . LEU A 1 263 ? -31.209 52.594 -26.191 1.00 47.58 989 LEU A CA 1
ATOM 1779 C C . LEU A 1 263 ? -29.705 52.856 -26.164 1.00 43.59 989 LEU A C 1
ATOM 1780 O O . LEU A 1 263 ? -28.932 52.027 -25.686 1.00 39.89 989 LEU A O 1
ATOM 1785 N N . GLY A 1 264 ? -29.302 54.014 -26.680 1.00 45.21 990 GLY A N 1
ATOM 1786 C CA . GLY A 1 264 ? -27.897 54.365 -26.792 1.00 46.38 990 GLY A CA 1
ATOM 1787 C C . GLY A 1 264 ? -27.175 54.403 -25.460 1.00 31.10 990 GLY A C 1
ATOM 1788 O O . GLY A 1 264 ? -26.111 53.805 -25.305 1.00 61.86 990 GLY A O 1
ATOM 1789 N N . THR A 1 265 ? -27.755 55.111 -24.498 1.00 32.97 991 THR A N 1
ATOM 1790 C CA . THR A 1 265 ? -27.192 55.182 -23.155 1.00 36.58 991 THR A CA 1
ATOM 1791 C C . THR A 1 265 ? -27.804 54.123 -22.248 1.00 35.72 991 THR A C 1
ATOM 1792 O O . THR A 1 265 ? -28.998 54.164 -21.956 1.00 40.97 991 THR A O 1
ATOM 1796 N N . LYS A 1 266 ? -26.986 53.177 -21.798 1.00 38.52 992 LYS A N 1
ATOM 1797 C CA . LYS A 1 266 ? -27.471 52.119 -20.918 1.00 42.32 992 LYS A CA 1
ATOM 1798 C C . LYS A 1 266 ? -26.809 52.178 -19.541 1.00 43.56 992 LYS A C 1
ATOM 1799 O O . LYS A 1 266 ? -25.583 52.138 -19.421 1.00 42.75 992 LYS A O 1
ATOM 1805 N N . LEU A 1 267 ? -27.639 52.287 -18.508 1.00 45.09 993 LEU A N 1
ATOM 1806 C CA . LEU A 1 267 ? -27.178 52.316 -17.126 1.00 36.15 993 LEU A CA 1
ATOM 1807 C C . LEU A 1 267 ? -27.613 51.052 -16.399 1.00 39.41 993 LEU A C 1
ATOM 1808 O O . LEU A 1 267 ? -28.780 50.904 -16.039 1.00 38.65 993 LEU A O 1
ATOM 1813 N N . GLU A 1 268 ? -26.668 50.145 -16.182 1.00 53.69 994 GLU A N 1
ATOM 1814 C CA . GLU A 1 268 ? -26.976 48.837 -15.619 1.00 43.70 994 GLU A CA 1
ATOM 1815 C C . GLU A 1 268 ? -26.624 48.745 -14.138 1.00 44.64 994 GLU A C 1
ATOM 1816 O O . GLU A 1 268 ? -25.468 48.915 -13.754 1.00 53.03 994 GLU A O 1
ATOM 1822 N N . LEU A 1 269 ? -27.632 48.475 -13.314 1.00 41.82 995 LEU A N 1
ATOM 1823 C CA . LEU A 1 269 ? -27.433 48.310 -11.879 1.00 47.39 995 LEU A CA 1
ATOM 1824 C C . LEU A 1 269 ? -27.259 46.834 -11.530 1.00 58.15 995 LEU A C 1
ATOM 1825 O O . LEU A 1 269 ? -27.123 45.997 -12.424 1.00 61.44 995 LEU A O 1
ATOM 1830 N N . ARG A 1 270 ? -27.260 46.521 -10.236 1.00 45.67 996 ARG A N 1
ATOM 1831 C CA . ARG A 1 270 ? -27.082 45.144 -9.778 1.00 51.24 996 ARG A CA 1
ATOM 1832 C C . ARG A 1 270 ? -28.127 44.218 -10.392 1.00 48.22 996 ARG A C 1
ATOM 1833 O O . ARG A 1 270 ? -29.326 44.393 -10.187 1.00 68.30 996 ARG A O 1
ATOM 1841 N N . LEU A 1 271 ? -27.656 43.233 -11.150 1.00 59.89 997 LEU A N 1
ATOM 1842 C CA . LEU A 1 271 ? -28.540 42.321 -11.866 1.00 60.79 997 LEU A CA 1
ATOM 1843 C C . LEU A 1 271 ? -28.652 40.953 -11.211 1.00 69.33 997 LEU A C 1
ATOM 1844 O O . LEU A 1 271 ? -27.657 40.374 -10.772 1.00 83.86 997 LEU A O 1
ATOM 1849 N N . GLY A 1 272 ? -29.875 40.440 -11.148 1.00 67.12 998 GLY A N 1
ATOM 1850 C CA . GLY A 1 272 ? -30.086 39.027 -10.907 1.00 70.18 998 GLY A CA 1
ATOM 1851 C C . GLY A 1 272 ? -29.896 38.355 -12.252 1.00 78.44 998 GLY A C 1
ATOM 1852 O O . GLY A 1 272 ? -30.382 38.863 -13.265 1.00 83.93 998 GLY A O 1
ATOM 1853 N N . ASP A 1 273 ? -29.186 37.229 -12.263 1.00 77.43 999 ASP A N 1
ATOM 1854 C CA . ASP A 1 273 ? -28.776 36.574 -13.506 1.00 93.45 999 ASP A CA 1
ATOM 1855 C C . ASP A 1 273 ? -27.968 37.547 -14.369 1.00 83.38 999 ASP A C 1
ATOM 1856 O O . ASP A 1 273 ? -28.484 38.092 -15.345 1.00 80.16 999 ASP A O 1
ATOM 1861 N N . PRO A 1 274 ? -26.694 37.766 -14.007 1.00 76.36 1000 PRO A N 1
ATOM 1862 C CA . PRO A 1 274 ? -25.819 38.708 -14.714 1.00 67.72 1000 PRO A CA 1
ATOM 1863 C C . PRO A 1 274 ? -25.356 38.201 -16.077 1.00 65.04 1000 PRO A C 1
ATOM 1864 O O . PRO A 1 274 ? -24.524 38.845 -16.715 1.00 69.59 1000 PRO A O 1
ATOM 1868 N N . TYR A 1 275 ? -25.885 37.064 -16.516 1.00 68.59 1001 TYR A N 1
ATOM 1869 C CA . TYR A 1 275 ? -25.469 36.464 -17.779 1.00 71.59 1001 TYR A CA 1
ATOM 1870 C C . TYR A 1 275 ? -26.025 37.220 -18.980 1.00 72.06 1001 TYR A C 1
ATOM 1871 O O . TYR A 1 275 ? -25.554 37.046 -20.103 1.00 83.42 1001 TYR A O 1
ATOM 1880 N N . GLU A 1 276 ? -27.027 38.059 -18.741 1.00 78.01 1002 GLU A N 1
ATOM 1881 C CA . GLU A 1 276 ? -27.624 38.846 -19.813 1.00 86.77 1002 GLU A CA 1
ATOM 1882 C C . GLU A 1 276 ? -27.249 40.319 -19.686 1.00 80.93 1002 GLU A C 1
ATOM 1883 O O . GLU A 1 276 ? -27.947 41.197 -20.195 1.00 89.66 1002 GLU A O 1
ATOM 1889 N N . SER A 1 277 ? -26.139 40.577 -19.005 1.00 68.26 1003 SER A N 1
ATOM 1890 C CA . SER A 1 277 ? -25.610 41.928 -18.870 1.00 55.46 1003 SER A CA 1
ATOM 1891 C C . SER A 1 277 ? -25.109 42.453 -20.212 1.00 63.59 1003 SER A C 1
ATOM 1892 O O . SER A 1 277 ? -24.679 41.681 -21.069 1.00 62.50 1003 SER A O 1
ATOM 1895 N N . GLU A 1 278 ? -25.163 43.769 -20.386 1.00 66.84 1004 GLU A N 1
ATOM 1896 C CA . GLU A 1 278 ? -24.764 44.392 -21.644 1.00 73.10 1004 GLU A CA 1
ATOM 1897 C C . GLU A 1 278 ? -23.328 44.910 -21.598 1.00 76.68 1004 GLU A C 1
ATOM 1898 O O . GLU A 1 278 ? -22.829 45.456 -22.583 1.00 88.85 1004 GLU A O 1
ATOM 1904 N N . VAL A 1 279 ? -22.665 44.741 -20.458 1.00 65.60 1005 VAL A N 1
ATOM 1905 C CA . VAL A 1 279 ? -21.276 45.173 -20.326 1.00 70.89 1005 VAL A CA 1
ATOM 1906 C C . VAL A 1 279 ? -20.332 43.977 -20.148 1.00 66.26 1005 VAL A C 1
ATOM 1907 O O . VAL A 1 279 ? -19.476 43.733 -21.000 1.00 74.65 1005 VAL A O 1
ATOM 1911 N N . ASP A 1 280 ? -20.496 43.228 -19.060 1.00 61.44 1006 ASP A N 1
ATOM 1912 C CA . ASP A 1 280 ? -19.676 42.046 -18.802 1.00 62.43 1006 ASP A CA 1
ATOM 1913 C C . ASP A 1 280 ? -20.304 41.176 -17.718 1.00 70.86 1006 ASP A C 1
ATOM 1914 O O . ASP A 1 280 ? -20.747 41.677 -16.684 1.00 69.08 1006 ASP A O 1
ATOM 1919 N N . ARG A 1 281 ? -20.335 39.869 -17.959 1.00 79.80 1007 ARG A N 1
ATOM 1920 C CA . ARG A 1 281 ? -20.959 38.927 -17.036 1.00 81.94 1007 ARG A CA 1
ATOM 1921 C C . ARG A 1 281 ? -20.231 38.854 -15.698 1.00 81.88 1007 ARG A C 1
ATOM 1922 O O . ARG A 1 281 ? -20.848 38.989 -14.641 1.00 87.40 1007 ARG A O 1
ATOM 1930 N N . LYS A 1 282 ? -18.921 38.633 -15.749 1.00 79.15 1008 LYS A N 1
ATOM 1931 C CA . LYS A 1 282 ? -18.141 38.442 -14.533 1.00 79.74 1008 LYS A CA 1
ATOM 1932 C C . LYS A 1 282 ? -18.014 39.741 -13.738 1.00 74.54 1008 LYS A C 1
ATOM 1933 O O . LYS A 1 282 ? -17.930 39.717 -12.509 1.00 71.43 1008 LYS A O 1
ATOM 1939 N N . LYS A 1 283 ? -18.012 40.872 -14.437 1.00 65.93 1009 LYS A N 1
ATOM 1940 C CA . LYS A 1 283 ? -17.948 42.171 -13.773 1.00 65.14 1009 LYS A CA 1
ATOM 1941 C C . LYS A 1 283 ? -19.260 42.498 -13.071 1.00 70.00 1009 LYS A C 1
ATOM 1942 O O . LYS A 1 283 ? -19.290 43.276 -12.118 1.00 71.54 1009 LYS A O 1
ATOM 1948 N N . ALA A 1 284 ? -20.345 41.898 -13.551 1.00 71.42 1010 ALA A N 1
ATOM 1949 C CA . ALA A 1 284 ? -21.669 42.155 -12.997 1.00 66.34 1010 ALA A CA 1
ATOM 1950 C C . ALA A 1 284 ? -21.942 41.295 -11.767 1.00 74.16 1010 ALA A C 1
ATOM 1951 O O . ALA A 1 284 ? -22.735 41.669 -10.903 1.00 77.73 1010 ALA A O 1
ATOM 1953 N N . ALA A 1 285 ? -21.278 40.145 -11.692 1.00 69.77 1011 ALA A N 1
ATOM 1954 C CA . ALA A 1 285 ? -21.456 39.231 -10.569 1.00 64.68 1011 ALA A CA 1
ATOM 1955 C C . ALA A 1 285 ? -20.741 39.741 -9.320 1.00 79.02 1011 ALA A C 1
ATOM 1956 O O . ALA A 1 285 ? -21.020 39.293 -8.207 1.00 83.62 1011 ALA A O 1
ATOM 1958 N N . ASN A 1 286 ? -19.814 40.675 -9.511 1.00 77.11 1012 ASN A N 1
ATOM 1959 C CA . ASN A 1 286 ? -19.089 41.271 -8.395 1.00 80.33 1012 ASN A CA 1
ATOM 1960 C C . ASN A 1 286 ? -19.636 42.648 -8.040 1.00 67.50 1012 ASN A C 1
ATOM 1961 O O . ASN A 1 286 ? -19.012 43.401 -7.292 1.00 69.15 1012 ASN A O 1
ATOM 1966 N N . VAL A 1 287 ? -20.805 42.971 -8.583 1.00 64.11 1013 VAL A N 1
ATOM 1967 C CA . VAL A 1 287 ? -21.491 44.214 -8.253 1.00 66.45 1013 VAL A CA 1
ATOM 1968 C C . VAL A 1 287 ? -22.120 44.118 -6.867 1.00 58.70 1013 VAL A C 1
ATOM 1969 O O . VAL A 1 287 ? -22.845 43.167 -6.576 1.00 60.12 1013 VAL A O 1
ATOM 1973 N N . PRO A 1 288 ? -21.831 45.104 -6.005 1.00 47.34 1014 PRO A N 1
ATOM 1974 C CA . PRO A 1 288 ? -22.328 45.148 -4.625 1.00 54.22 1014 PRO A CA 1
ATOM 1975 C C . PRO A 1 288 ? -23.841 44.997 -4.515 1.00 70.80 1014 PRO A C 1
ATOM 1976 O O . PRO A 1 288 ? -24.590 45.784 -5.093 1.00 79.64 1014 PRO A O 1
ATOM 1980 N N . GLU A 1 289 ? -24.276 43.980 -3.778 1.00 89.15 1015 GLU A N 1
ATOM 1981 C CA . GLU A 1 289 ? -25.685 43.814 -3.455 1.00 78.87 1015 GLU A CA 1
ATOM 1982 C C . GLU A 1 289 ? -26.012 44.624 -2.208 1.00 82.24 1015 GLU A C 1
ATOM 1983 O O . GLU A 1 289 ? -25.118 44.955 -1.428 1.00 94.26 1015 GLU A O 1
ATOM 1989 N N . ASN A 1 290 ? -27.289 44.957 -2.039 1.00 76.28 1016 ASN A N 1
ATOM 1990 C CA . ASN A 1 290 ? -27.772 45.695 -0.871 1.00 78.88 1016 ASN A CA 1
ATOM 1991 C C . ASN A 1 290 ? -27.158 47.089 -0.720 1.00 79.84 1016 ASN A C 1
ATOM 1992 O O . ASN A 1 290 ? -27.310 47.730 0.320 1.00 80.01 1016 ASN A O 1
ATOM 1997 N N . ARG A 1 291 ? -26.461 47.549 -1.755 1.00 77.62 1017 ARG A N 1
ATOM 1998 C CA . ARG A 1 291 ? -26.032 48.941 -1.833 1.00 82.86 1017 ARG A CA 1
ATOM 1999 C C . ARG A 1 291 ? -26.578 49.542 -3.126 1.00 76.04 1017 ARG A C 1
ATOM 2000 O O . ARG A 1 291 ? -25.870 49.617 -4.130 1.00 67.31 1017 ARG A O 1
ATOM 2008 N N . PRO A 1 292 ? -27.854 49.960 -3.103 1.00 70.99 1018 PRO A N 1
ATOM 2009 C CA . PRO A 1 292 ? -28.546 50.485 -4.284 1.00 63.13 1018 PRO A CA 1
ATOM 2010 C C . PRO A 1 292 ? -27.937 51.790 -4.780 1.00 58.40 1018 PRO A C 1
ATOM 2011 O O . PRO A 1 292 ? -27.503 52.613 -3.976 1.00 60.08 1018 PRO A O 1
ATOM 2015 N N . GLY A 1 293 ? -27.919 51.969 -6.096 1.00 64.19 1019 GLY A N 1
ATOM 2016 C CA . GLY A 1 293 ? -27.275 53.118 -6.703 1.00 55.28 1019 GLY A CA 1
ATOM 2017 C C . GLY A 1 293 ? -26.007 52.690 -7.414 1.00 55.26 1019 GLY A C 1
ATOM 2018 O O . GLY A 1 293 ? -25.605 53.291 -8.409 1.00 50.48 1019 GLY A O 1
ATOM 2019 N N . ARG A 1 294 ? -25.377 51.642 -6.893 1.00 59.54 1020 ARG A N 1
ATOM 2020 C CA . ARG A 1 294 ? -24.182 51.079 -7.505 1.00 52.47 1020 ARG A CA 1
ATOM 2021 C C . ARG A 1 294 ? -24.518 50.394 -8.822 1.00 47.55 1020 ARG A C 1
ATOM 2022 O O . ARG A 1 294 ? -25.453 49.596 -8.895 1.00 47.05 1020 ARG A O 1
ATOM 2030 N N . GLY A 1 295 ? -23.754 50.711 -9.862 1.00 47.71 1021 GLY A N 1
ATOM 2031 C CA . GLY A 1 295 ? -23.967 50.115 -11.166 1.00 49.54 1021 GLY A CA 1
ATOM 2032 C C . GLY A 1 295 ? -22.733 50.126 -12.050 1.00 54.96 1021 GLY A C 1
ATOM 2033 O O . GLY A 1 295 ? -21.669 50.601 -11.647 1.00 57.83 1021 GLY A O 1
ATOM 2034 N N . LEU A 1 296 ? -22.886 49.604 -13.263 1.00 45.64 1022 LEU A N 1
ATOM 2035 C CA . LEU A 1 296 ? -21.801 49.559 -14.238 1.00 36.44 1022 LEU A CA 1
ATOM 2036 C C . LEU A 1 296 ? -22.160 50.324 -15.503 1.00 43.09 1022 LEU A C 1
ATOM 2037 O O . LEU A 1 296 ? -23.324 50.376 -15.898 1.00 43.58 1022 LEU A O 1
ATOM 2042 N N . THR A 1 297 ? -21.156 50.915 -16.140 1.00 42.07 1023 THR A N 1
ATOM 2043 C CA . THR A 1 297 ? -21.349 51.541 -17.441 1.00 51.52 1023 THR A CA 1
ATOM 2044 C C . THR A 1 297 ? -21.027 50.531 -18.539 1.00 52.69 1023 THR A C 1
ATOM 2045 O O . THR A 1 297 ? -20.579 49.420 -18.253 1.00 45.60 1023 THR A O 1
ATOM 2049 N N . ARG A 1 298 ? -21.253 50.913 -19.791 1.00 46.22 1024 ARG A N 1
ATOM 2050 C CA . ARG A 1 298 ? -20.969 50.020 -20.909 1.00 52.80 1024 ARG A CA 1
ATOM 2051 C C . ARG A 1 298 ? -19.464 49.839 -21.077 1.00 56.29 1024 ARG A C 1
ATOM 2052 O O . ARG A 1 298 ? -19.009 48.873 -21.688 1.00 69.05 1024 ARG A O 1
ATOM 2060 N N . ASP A 1 299 ? -18.699 50.772 -20.518 1.00 54.59 1025 ASP A N 1
ATOM 2061 C CA . ASP A 1 299 ? -17.244 50.712 -20.572 1.00 42.57 1025 ASP A CA 1
ATOM 2062 C C . ASP A 1 299 ? -16.684 49.940 -19.382 1.00 59.69 1025 ASP A C 1
ATOM 2063 O O . ASP A 1 299 ? -15.493 49.639 -19.330 1.00 73.58 1025 ASP A O 1
ATOM 2068 N N . GLY A 1 300 ? -17.552 49.631 -18.423 1.00 64.39 1026 GLY A N 1
ATOM 2069 C CA . GLY A 1 300 ? -17.163 48.844 -17.268 1.00 49.98 1026 GLY A CA 1
ATOM 2070 C C . GLY A 1 300 ? -16.798 49.668 -16.047 1.00 42.63 1026 GLY A C 1
ATOM 2071 O O . GLY A 1 300 ? -16.272 49.136 -15.071 1.00 57.47 1026 GLY A O 1
ATOM 2072 N N . TYR A 1 301 ? -17.078 50.965 -16.093 1.00 88.05 1027 TYR A N 1
ATOM 2073 C CA . TYR A 1 301 ? -16.752 51.842 -14.975 1.00 40.77 1027 TYR A CA 1
ATOM 2074 C C . TYR A 1 301 ? -17.732 51.643 -13.821 1.00 44.00 1027 TYR A C 1
ATOM 2075 O O . TYR A 1 301 ? -18.907 51.343 -14.037 1.00 50.95 1027 TYR A O 1
ATOM 2084 N N . HIS A 1 302 ? -17.243 51.809 -12.595 1.00 40.19 1028 HIS A N 1
ATOM 2085 C CA . HIS A 1 302 ? -18.098 51.757 -11.415 1.00 41.58 1028 HIS A CA 1
ATOM 2086 C C . HIS A 1 302 ? -18.732 53.120 -11.167 1.00 47.61 1028 HIS A C 1
ATOM 2087 O O . HIS A 1 302 ? -18.022 54.106 -10.970 1.00 49.90 1028 HIS A O 1
ATOM 2094 N N . PHE A 1 303 ? -20.060 53.185 -11.178 1.00 42.18 1029 PHE A N 1
ATOM 2095 C CA . PHE A 1 303 ? -20.732 54.443 -10.871 1.00 49.39 1029 PHE A CA 1
ATOM 2096 C C . PHE A 1 303 ? -21.731 54.289 -9.731 1.00 53.74 1029 PHE A C 1
ATOM 2097 O O . PHE A 1 303 ? -22.153 53.180 -9.397 1.00 41.01 1029 PHE A O 1
ATOM 2105 N N . LEU A 1 304 ? -22.102 55.423 -9.145 1.00 51.35 1030 LEU A N 1
ATOM 2106 C CA . LEU A 1 304 ? -23.049 55.460 -8.041 1.00 48.17 1030 LEU A CA 1
ATOM 2107 C C . LEU A 1 304 ? -24.084 56.552 -8.271 1.00 53.83 1030 LEU A C 1
ATOM 2108 O O . LEU A 1 304 ? -23.739 57.727 -8.417 1.00 45.37 1030 LEU A O 1
ATOM 2113 N N . THR A 1 305 ? -25.353 56.160 -8.302 1.00 50.79 1031 THR A N 1
ATOM 2114 C CA . THR A 1 305 ? -26.442 57.092 -8.570 1.00 44.46 1031 THR A CA 1
ATOM 2115 C C . THR A 1 305 ? -26.568 58.137 -7.467 1.00 46.10 1031 THR A C 1
ATOM 2116 O O . THR A 1 305 ? -26.629 57.801 -6.285 1.00 57.29 1031 THR A O 1
ATOM 2120 N N . ALA A 1 306 ? -26.605 59.407 -7.860 1.00 33.35 1032 ALA A N 1
ATOM 2121 C CA . ALA A 1 306 ? -26.756 60.499 -6.906 1.00 40.35 1032 ALA A CA 1
ATOM 2122 C C . ALA A 1 306 ? -28.212 60.647 -6.483 1.00 40.90 1032 ALA A C 1
ATOM 2123 O O . ALA A 1 306 ? -29.116 60.176 -7.170 1.00 49.22 1032 ALA A O 1
ATOM 2125 N N . LEU A 1 307 ? -28.433 61.304 -5.349 1.00 45.82 1033 LEU A N 1
ATOM 2126 C CA . LEU A 1 307 ? -29.785 61.527 -4.851 1.00 37.82 1033 LEU A CA 1
ATOM 2127 C C . LEU A 1 307 ? -30.371 62.805 -5.439 1.00 45.51 1033 LEU A C 1
ATOM 2128 O O . LEU A 1 307 ? -29.684 63.822 -5.531 1.00 50.52 1033 LEU A O 1
ATOM 2133 N N . PRO A 1 308 ? -31.651 62.755 -5.840 1.00 44.46 1034 PRO A N 1
ATOM 2134 C CA . PRO A 1 308 ? -32.364 63.885 -6.452 1.00 47.02 1034 PRO A CA 1
ATOM 2135 C C . PRO A 1 308 ? -32.608 65.050 -5.492 1.00 45.02 1034 PRO A C 1
ATOM 2136 O O . PRO A 1 308 ? -33.722 65.574 -5.442 1.00 41.02 1034 PRO A O 1
ATOM 2140 N N . ARG A 1 309 ? -31.580 65.455 -4.753 1.00 53.68 1035 ARG A N 1
ATOM 2141 C CA . ARG A 1 309 ? -31.702 66.534 -3.780 1.00 46.72 1035 ARG A CA 1
ATOM 2142 C C . ARG A 1 309 ? -30.791 67.700 -4.142 1.00 42.15 1035 ARG A C 1
ATOM 2143 O O . ARG A 1 309 ? -29.852 67.543 -4.919 1.00 53.49 1035 ARG A O 1
ATOM 2151 N N . ILE A 1 310 ? -31.072 68.871 -3.576 1.00 36.54 1036 ILE A N 1
ATOM 2152 C CA . ILE A 1 310 ? -30.203 70.032 -3.744 1.00 37.76 1036 ILE A CA 1
ATOM 2153 C C . ILE A 1 310 ? -29.940 70.708 -2.403 1.00 51.38 1036 ILE A C 1
ATOM 2154 O O . ILE A 1 310 ? -29.469 71.845 -2.351 1.00 55.26 1036 ILE A O 1
ATOM 2159 N N . ASP A 1 311 ? -30.246 70.000 -1.321 1.00 53.75 1037 ASP A N 1
ATOM 2160 C CA . ASP A 1 311 ? -30.066 70.535 0.023 1.00 61.03 1037 ASP A CA 1
ATOM 2161 C C . ASP A 1 311 ? -28.695 70.184 0.598 1.00 75.44 1037 ASP A C 1
ATOM 2162 O O . ASP A 1 311 ? -28.054 71.013 1.245 1.00 92.77 1037 ASP A O 1
ATOM 2167 N N . GLY A 1 312 ? -28.251 68.953 0.360 1.00 63.55 1038 GLY A N 1
ATOM 2168 C CA . GLY A 1 312 ? -26.945 68.517 0.817 1.00 73.73 1038 GLY A CA 1
ATOM 2169 C C . GLY A 1 312 ? -26.994 67.282 1.695 1.00 71.32 1038 GLY A C 1
ATOM 2170 O O . GLY A 1 312 ? -25.956 66.718 2.045 1.00 85.35 1038 GLY A O 1
ATOM 2171 N N . ASP A 1 313 ? -28.201 66.860 2.054 1.00 55.81 1039 ASP A N 1
ATOM 2172 C CA . ASP A 1 313 ? -28.378 65.686 2.899 1.00 69.12 1039 ASP A CA 1
ATOM 2173 C C . ASP A 1 313 ? -28.045 64.419 2.118 1.00 59.80 1039 ASP A C 1
ATOM 2174 O O . ASP A 1 313 ? -28.733 64.072 1.159 1.00 64.60 1039 ASP A O 1
ATOM 2179 N N . THR A 1 314 ? -26.989 63.730 2.536 1.00 58.65 1040 THR A N 1
ATOM 2180 C CA . THR A 1 314 ? -26.521 62.547 1.825 1.00 51.98 1040 THR A CA 1
ATOM 2181 C C . THR A 1 314 ? -27.227 61.277 2.293 1.00 64.90 1040 THR A C 1
ATOM 2182 O O . THR A 1 314 ? -26.966 60.191 1.778 1.00 63.78 1040 THR A O 1
ATOM 2186 N N . SER A 1 315 ? -28.119 61.412 3.270 1.00 69.18 1041 SER A N 1
ATOM 2187 C CA . SER A 1 315 ? -28.873 60.266 3.768 1.00 75.36 1041 SER A CA 1
ATOM 2188 C C . SER A 1 315 ? -30.008 59.910 2.817 1.00 71.49 1041 SER A C 1
ATOM 2189 O O . SER A 1 315 ? -30.429 60.734 2.006 1.00 74.44 1041 SER A O 1
ATOM 2192 N N . ALA A 1 316 ? -30.505 58.683 2.927 1.00 78.05 1042 ALA A N 1
ATOM 2193 C CA . ALA A 1 316 ? -31.533 58.192 2.017 1.00 69.47 1042 ALA A CA 1
ATOM 2194 C C . ALA A 1 316 ? -32.858 57.928 2.724 1.00 75.03 1042 ALA A C 1
ATOM 2195 O O . ALA A 1 316 ? -33.881 57.714 2.074 1.00 70.17 1042 ALA A O 1
ATOM 2197 N N . GLU A 1 317 ? -32.841 57.935 4.052 1.00 87.79 1043 GLU A N 1
ATOM 2198 C CA . GLU A 1 317 ? -34.064 57.728 4.816 1.00 83.96 1043 GLU A CA 1
ATOM 2199 C C . GLU A 1 317 ? -34.845 59.035 4.897 1.00 69.53 1043 GLU A C 1
ATOM 2200 O O . GLU A 1 317 ? -35.982 59.072 5.369 1.00 70.89 1043 GLU A O 1
ATOM 2206 N N . THR A 1 318 ? -34.214 60.104 4.423 1.00 62.47 1044 THR A N 1
ATOM 2207 C CA . THR A 1 318 ? -34.844 61.413 4.335 1.00 72.94 1044 THR A CA 1
ATOM 2208 C C . THR A 1 318 ? -35.076 61.790 2.874 1.00 82.89 1044 THR A C 1
ATOM 2209 O O . THR A 1 318 ? -35.028 62.965 2.508 1.00 77.82 1044 THR A O 1
ATOM 2213 N N . LEU A 1 319 ? -35.334 60.781 2.047 1.00 84.14 1045 LEU A N 1
ATOM 2214 C CA . LEU A 1 319 ? -35.448 60.973 0.604 1.00 66.27 1045 LEU A CA 1
ATOM 2215 C C . LEU A 1 319 ? -36.812 61.512 0.184 1.00 62.20 1045 LEU A C 1
ATOM 2216 O O . LEU A 1 319 ? -36.906 62.284 -0.769 1.00 57.16 1045 LEU A O 1
ATOM 2221 N N . THR A 1 320 ? -37.860 61.183 0.896 1.00 77.16 1046 THR A N 1
ATOM 2222 C CA . THR A 1 320 ? -39.141 61.631 0.424 1.00 58.76 1046 THR A CA 1
ATOM 2223 C C . THR A 1 320 ? -39.247 63.115 0.576 1.00 55.72 1046 THR A C 1
ATOM 2224 O O . THR A 1 320 ? -40.035 63.753 -0.077 1.00 56.85 1046 THR A O 1
ATOM 2228 N N . GLU A 1 321 ? -38.439 63.673 1.450 1.00 72.94 1047 GLU A N 1
ATOM 2229 C CA . GLU A 1 321 ? -38.598 65.062 1.820 1.00 65.17 1047 GLU A CA 1
ATOM 2230 C C . GLU A 1 321 ? -37.553 65.903 1.190 1.00 64.29 1047 GLU A C 1
ATOM 2231 O O . GLU A 1 321 ? -37.638 67.113 1.212 1.00 64.82 1047 GLU A O 1
ATOM 2237 N N . GLY A 1 322 ? -36.538 65.263 0.658 1.00 58.82 1048 GLY A N 1
ATOM 2238 C CA . GLY A 1 322 ? -35.476 66.004 0.044 1.00 61.83 1048 GLY A CA 1
ATOM 2239 C C . GLY A 1 322 ? -36.073 66.514 -1.214 1.00 62.23 1048 GLY A C 1
ATOM 2240 O O . GLY A 1 322 ? -35.998 67.672 -1.538 1.00 63.73 1048 GLY A O 1
ATOM 2241 N N . ILE A 1 323 ? -36.767 65.615 -1.870 1.00 61.78 1049 ILE A N 1
ATOM 2242 C CA . ILE A 1 323 ? -37.296 65.860 -3.174 1.00 60.70 1049 ILE A CA 1
ATOM 2243 C C . ILE A 1 323 ? -38.264 66.986 -3.155 1.00 62.14 1049 ILE A C 1
ATOM 2244 O O . ILE A 1 323 ? -38.274 67.798 -4.042 1.00 53.36 1049 ILE A O 1
ATOM 2249 N N . ALA A 1 324 ? -39.091 67.030 -2.137 1.00 59.23 1050 ALA A N 1
ATOM 2250 C CA . ALA A 1 324 ? -40.169 67.968 -2.123 1.00 57.00 1050 ALA A CA 1
ATOM 2251 C C . ALA A 1 324 ? -39.632 69.353 -2.149 1.00 60.29 1050 ALA A C 1
ATOM 2252 O O . ALA A 1 324 ? -40.101 70.185 -2.881 1.00 58.29 1050 ALA A O 1
ATOM 2254 N N . THR A 1 325 ? -38.625 69.599 -1.348 1.00 51.96 1051 THR A N 1
ATOM 2255 C CA . THR A 1 325 ? -38.060 70.914 -1.241 1.00 62.63 1051 THR A CA 1
ATOM 2256 C C . THR A 1 325 ? -37.447 71.320 -2.538 1.00 59.84 1051 THR A C 1
ATOM 2257 O O . THR A 1 325 ? -37.453 72.469 -2.895 1.00 56.67 1051 THR A O 1
ATOM 2261 N N . THR A 1 326 ? -36.821 70.376 -3.206 1.00 59.79 1052 THR A N 1
ATOM 2262 C CA . THR A 1 326 ? -36.227 70.622 -4.496 1.00 49.44 1052 THR A CA 1
ATOM 2263 C C . THR A 1 326 ? -37.213 70.941 -5.587 1.00 44.44 1052 THR A C 1
ATOM 2264 O O . THR A 1 326 ? -37.088 71.911 -6.285 1.00 44.83 1052 THR A O 1
ATOM 2268 N N . VAL A 1 327 ? -38.250 70.148 -5.684 1.00 44.41 1053 VAL A N 1
ATOM 2269 C CA . VAL A 1 327 ? -39.311 70.401 -6.652 1.00 36.00 1053 VAL A CA 1
ATOM 2270 C C . VAL A 1 327 ? -39.971 71.751 -6.388 1.00 44.12 1053 VAL A C 1
ATOM 2271 O O . VAL A 1 327 ? -40.281 72.496 -7.320 1.00 45.04 1053 VAL A O 1
ATOM 2275 N N . LYS A 1 328 ? -40.167 72.065 -5.111 1.00 45.98 1054 LYS A N 1
ATOM 2276 C CA . LYS A 1 328 ? -40.747 73.341 -4.707 1.00 47.88 1054 LYS A CA 1
ATOM 2277 C C . LYS A 1 328 ? -39.882 74.511 -5.167 1.00 45.53 1054 LYS A C 1
ATOM 2278 O O . LYS A 1 328 ? -40.390 75.499 -5.695 1.00 40.34 1054 LYS A O 1
ATOM 2284 N N . THR A 1 329 ? -38.574 74.388 -4.969 1.00 49.60 1055 THR A N 1
ATOM 2285 C CA . THR A 1 329 ? -37.636 75.445 -5.332 1.00 52.64 1055 THR A CA 1
ATOM 2286 C C . THR A 1 329 ? -37.632 75.694 -6.836 1.00 46.99 1055 THR A C 1
ATOM 2287 O O . THR A 1 329 ? -37.616 76.841 -7.286 1.00 48.25 1055 THR A O 1
ATOM 2291 N N . ILE A 1 330 ? -37.654 74.613 -7.608 1.00 46.83 1056 ILE A N 1
ATOM 2292 C CA . ILE A 1 330 ? -37.682 74.708 -9.062 1.00 42.73 1056 ILE A CA 1
ATOM 2293 C C . ILE A 1 330 ? -38.987 75.342 -9.540 1.00 55.69 1056 ILE A C 1
ATOM 2294 O O . ILE A 1 330 ? -38.994 76.138 -10.480 1.00 59.38 1056 ILE A O 1
ATOM 2299 N N . ARG A 1 331 ? -40.087 74.995 -8.876 1.00 53.49 1057 ARG A N 1
ATOM 2300 C CA . ARG A 1 331 ? -41.396 75.536 -9.227 1.00 44.93 1057 ARG A CA 1
ATOM 2301 C C . ARG A 1 331 ? -41.496 77.024 -8.894 1.00 52.86 1057 ARG A C 1
ATOM 2302 O O . ARG A 1 331 ? -42.070 77.800 -9.657 1.00 49.52 1057 ARG A O 1
ATOM 2310 N N . GLU A 1 332 ? -40.932 77.414 -7.754 1.00 45.17 1058 GLU A N 1
ATOM 2311 C CA . GLU A 1 332 ? -41.012 78.797 -7.292 1.00 52.06 1058 GLU A CA 1
ATOM 2312 C C . GLU A 1 332 ? -40.198 79.756 -8.157 1.00 58.43 1058 GLU A C 1
ATOM 2313 O O . GLU A 1 332 ? -40.643 80.864 -8.456 1.00 64.03 1058 GLU A O 1
ATOM 2319 N N . ALA A 1 333 ? -39.004 79.328 -8.553 1.00 54.83 1059 ALA A N 1
ATOM 2320 C CA . ALA A 1 333 ? -38.091 80.192 -9.292 1.00 56.56 1059 ALA A CA 1
ATOM 2321 C C . ALA A 1 333 ? -38.540 80.394 -10.736 1.00 52.67 1059 ALA A C 1
ATOM 2322 O O . ALA A 1 333 ? -38.060 81.298 -11.420 1.00 47.94 1059 ALA A O 1
ATOM 2324 N N . TRP A 1 334 ? -39.462 79.551 -11.190 1.00 54.14 1060 TRP A N 1
ATOM 2325 C CA . TRP A 1 334 ? -39.955 79.615 -12.562 1.00 53.19 1060 TRP A CA 1
ATOM 2326 C C . TRP A 1 334 ? -41.346 80.239 -12.635 1.00 55.93 1060 TRP A C 1
ATOM 2327 O O . TRP A 1 334 ? -42.306 79.706 -12.079 1.00 66.13 1060 TRP A O 1
ATOM 2338 N N . HIS A 1 335 ? -41.446 81.369 -13.328 1.00 49.54 1061 HIS A N 1
ATOM 2339 C CA . HIS A 1 335 ? -42.707 82.092 -13.439 1.00 61.88 1061 HIS A CA 1
ATOM 2340 C C . HIS A 1 335 ? -43.174 82.180 -14.890 1.00 65.13 1061 HIS A C 1
ATOM 2341 O O . HIS A 1 335 ? -43.906 83.097 -15.264 1.00 62.51 1061 HIS A O 1
ATOM 2348 N N . GLY A 1 336 ? -42.747 81.218 -15.703 1.00 51.80 1062 GLY A N 1
ATOM 2349 C CA . GLY A 1 336 ? -43.121 81.185 -17.105 1.00 46.13 1062 GLY A CA 1
ATOM 2350 C C . GLY A 1 336 ? -44.029 80.017 -17.438 1.00 45.47 1062 GLY A C 1
ATOM 2351 O O . GLY A 1 336 ? -44.598 79.397 -16.538 1.00 48.00 1062 GLY A O 1
ATOM 2352 N N . PRO A 1 337 ? -44.173 79.715 -18.738 1.00 42.31 1063 PRO A N 1
ATOM 2353 C CA . PRO A 1 337 ? -45.000 78.601 -19.218 1.00 47.53 1063 PRO A CA 1
ATOM 2354 C C . PRO A 1 337 ? -44.529 77.254 -18.682 1.00 38.29 1063 PRO A C 1
ATOM 2355 O O . PRO A 1 337 ? -43.326 77.016 -18.593 1.00 43.57 1063 PRO A O 1
ATOM 2359 N N . THR A 1 338 ? -45.470 76.386 -18.327 1.00 49.11 1064 THR A N 1
ATOM 2360 C CA . THR A 1 338 ? -45.128 75.053 -17.849 1.00 51.30 1064 THR A CA 1
ATOM 2361 C C . THR A 1 338 ? -45.162 74.052 -18.997 1.00 46.59 1064 THR A C 1
ATOM 2362 O O . THR A 1 338 ? -45.388 74.421 -20.150 1.00 43.97 1064 THR A O 1
ATOM 2366 N N . ALA A 1 339 ? -44.931 72.784 -18.676 1.00 49.90 1065 ALA A N 1
ATOM 2367 C CA . ALA A 1 339 ? -44.966 71.725 -19.675 1.00 48.93 1065 ALA A CA 1
ATOM 2368 C C . ALA A 1 339 ? -46.398 71.460 -20.127 1.00 49.24 1065 ALA A C 1
ATOM 2369 O O . ALA A 1 339 ? -47.305 71.360 -19.298 1.00 51.76 1065 ALA A O 1
ATOM 2371 N N . PRO A 1 340 ? -46.603 71.355 -21.449 1.00 39.73 1066 PRO A N 1
ATOM 2372 C CA . PRO A 1 340 ? -47.916 71.068 -22.038 1.00 39.54 1066 PRO A CA 1
ATOM 2373 C C . PRO A 1 340 ? -48.497 69.764 -21.508 1.00 41.94 1066 PRO A C 1
ATOM 2374 O O . PRO A 1 340 ? -47.785 68.764 -21.461 1.00 42.95 1066 PRO A O 1
ATOM 2378 N N . PRO A 1 341 ? -49.776 69.778 -21.107 1.00 45.36 1067 PRO A N 1
ATOM 2379 C CA . PRO A 1 341 ? -50.423 68.591 -20.539 1.00 47.72 1067 PRO A CA 1
ATOM 2380 C C . PRO A 1 341 ? -50.862 67.598 -21.607 1.00 39.04 1067 PRO A C 1
ATOM 2381 O O . PRO A 1 341 ? -50.934 67.949 -22.785 1.00 34.96 1067 PRO A O 1
ATOM 2385 N N . VAL A 1 342 ? -51.140 66.366 -21.193 1.00 35.05 1068 VAL A N 1
ATOM 2386 C CA . VAL A 1 342 ? -51.668 65.359 -22.102 1.00 36.49 1068 VAL A CA 1
ATOM 2387 C C . VAL A 1 342 ? -53.170 65.552 -22.263 1.00 42.77 1068 VAL A C 1
ATOM 2388 O O . VAL A 1 342 ? -53.930 65.393 -21.306 1.00 48.40 1068 VAL A O 1
ATOM 2392 N N . ARG A 1 343 ? -53.591 65.906 -23.473 1.00 39.04 1069 ARG A N 1
ATOM 2393 C CA . ARG A 1 343 ? -55.001 66.145 -23.757 1.00 37.63 1069 ARG A CA 1
ATOM 2394 C C . ARG A 1 343 ? -55.819 64.868 -23.593 1.00 42.80 1069 ARG A C 1
ATOM 2395 O O . ARG A 1 343 ? -55.665 63.920 -24.361 1.00 35.33 1069 ARG A O 1
ATOM 2403 N N . MET A 1 344 ? -56.689 64.852 -22.589 1.00 36.71 1070 MET A N 1
ATOM 2404 C CA . MET A 1 344 ? -57.510 63.682 -22.301 1.00 36.67 1070 MET A CA 1
ATOM 2405 C C . MET A 1 344 ? -58.823 63.704 -23.078 1.00 47.22 1070 MET A C 1
ATOM 2406 O O . MET A 1 344 ? -59.260 64.757 -23.546 1.00 44.81 1070 MET A O 1
ATOM 2411 N N . LEU A 1 345 ? -59.446 62.537 -23.216 1.00 42.42 1071 LEU A N 1
ATOM 2412 C CA . LEU A 1 345 ? -60.795 62.455 -23.763 1.00 36.60 1071 LEU A CA 1
ATOM 2413 C C . LEU A 1 345 ? -61.789 63.012 -22.753 1.00 53.05 1071 LEU A C 1
ATOM 2414 O O . LEU A 1 345 ? -61.808 62.588 -21.597 1.00 64.75 1071 LEU A O 1
ATOM 2419 N N . PRO A 1 346 ? -62.619 63.972 -23.185 1.00 40.51 1072 PRO A N 1
ATOM 2420 C CA . PRO A 1 346 ? -63.561 64.654 -22.293 1.00 48.99 1072 PRO A CA 1
ATOM 2421 C C . PRO A 1 346 ? -64.625 63.721 -21.720 1.00 49.92 1072 PRO A C 1
ATOM 2422 O O . PRO A 1 346 ? -65.031 62.765 -22.382 1.00 39.08 1072 PRO A O 1
ATOM 2426 N N . ASN A 1 347 ? -65.057 63.994 -20.493 1.00 51.37 1073 ASN A N 1
ATOM 2427 C CA . ASN A 1 347 ? -66.154 63.247 -19.897 1.00 56.25 1073 ASN A CA 1
ATOM 2428 C C . ASN A 1 347 ? -67.429 63.520 -20.672 1.00 46.17 1073 ASN A C 1
ATOM 2429 O O . ASN A 1 347 ? -68.188 62.605 -20.993 1.00 45.94 1073 ASN A O 1
ATOM 2434 N N . VAL A 1 348 ? -67.649 64.794 -20.980 1.00 31.62 1074 VAL A N 1
ATOM 2435 C CA . VAL A 1 348 ? -68.781 65.208 -21.794 1.00 41.59 1074 VAL A CA 1
ATOM 2436 C C . VAL A 1 348 ? -68.298 66.057 -22.966 1.00 41.07 1074 VAL A C 1
ATOM 2437 O O . VAL A 1 348 ? -67.768 67.151 -22.774 1.00 41.94 1074 VAL A O 1
ATOM 2441 N N . LEU A 1 349 ? -68.476 65.543 -24.178 1.00 31.61 1075 LEU A N 1
ATOM 2442 C CA . LEU A 1 349 ? -68.056 66.252 -25.380 1.00 34.29 1075 LEU A CA 1
ATOM 2443 C C . LEU A 1 349 ? -69.216 67.020 -26.002 1.00 37.51 1075 LEU A C 1
ATOM 2444 O O . LEU A 1 349 ? -70.143 66.418 -26.541 1.00 46.69 1075 LEU A O 1
ATOM 2449 N N . PRO A 1 350 ? -69.167 68.358 -25.926 1.00 27.96 1076 PRO A N 1
ATOM 2450 C CA . PRO A 1 350 ? -70.211 69.212 -26.504 1.00 34.28 1076 PRO A CA 1
ATOM 2451 C C . PRO A 1 350 ? -70.374 68.973 -28.001 1.00 35.05 1076 PRO A C 1
ATOM 2452 O O . PRO A 1 350 ? -69.391 69.012 -28.739 1.00 38.46 1076 PRO A O 1
ATOM 2456 N N . ALA A 1 351 ? -71.605 68.725 -28.437 1.00 31.14 1077 ALA A N 1
ATOM 2457 C CA . ALA A 1 351 ? -71.878 68.459 -29.843 1.00 24.51 1077 ALA A CA 1
ATOM 2458 C C . ALA A 1 351 ? -71.652 69.704 -30.693 1.00 32.95 1077 ALA A C 1
ATOM 2459 O O . ALA A 1 351 ? -71.532 69.622 -31.915 1.00 36.48 1077 ALA A O 1
ATOM 2461 N N . ALA A 1 352 ? -71.594 70.858 -30.036 1.00 29.67 1078 ALA A N 1
ATOM 2462 C CA . ALA A 1 352 ? -71.366 72.122 -30.722 1.00 26.56 1078 ALA A CA 1
ATOM 2463 C C . ALA A 1 352 ? -69.932 72.218 -31.233 1.00 35.51 1078 ALA A C 1
ATOM 2464 O O . ALA A 1 352 ? -69.626 73.044 -32.091 1.00 50.78 1078 ALA A O 1
ATOM 2466 N N . GLN A 1 353 ? -69.056 71.371 -30.700 1.00 32.73 1079 GLN A N 1
ATOM 2467 C CA . GLN A 1 353 ? -67.650 71.379 -31.091 1.00 30.02 1079 GLN A CA 1
ATOM 2468 C C . GLN A 1 353 ? -67.436 70.723 -32.447 1.00 37.09 1079 GLN A C 1
ATOM 2469 O O . GLN A 1 353 ? -66.614 71.180 -33.241 1.00 54.61 1079 GLN A O 1
ATOM 2475 N N . LEU A 1 354 ? -68.175 69.646 -32.698 1.00 33.41 1080 LEU A N 1
ATOM 2476 C CA . LEU A 1 354 ? -68.084 68.912 -33.955 1.00 25.39 1080 LEU A CA 1
ATOM 2477 C C . LEU A 1 354 ? -68.336 69.819 -35.155 1.00 33.04 1080 LEU A C 1
ATOM 2478 O O . LEU A 1 354 ? -69.110 70.772 -35.062 1.00 43.07 1080 LEU A O 1
ATOM 2483 N N . PRO A 1 355 ? -67.671 69.528 -36.284 1.00 25.82 1081 PRO A N 1
ATOM 2484 C CA . PRO A 1 355 ? -67.782 70.322 -37.513 1.00 35.72 1081 PRO A CA 1
ATOM 2485 C C . PRO A 1 355 ? -69.225 70.525 -37.969 1.00 35.82 1081 PRO A C 1
ATOM 2486 O O . PRO A 1 355 ? -70.011 69.578 -37.976 1.00 37.84 1081 PRO A O 1
ATOM 2490 N N . SER A 1 356 ? -69.558 71.756 -38.343 1.00 33.86 1082 SER A N 1
ATOM 2491 C CA . SER A 1 356 ? -70.888 72.076 -38.846 1.00 41.07 1082 SER A CA 1
ATOM 2492 C C . SER A 1 356 ? -71.116 71.446 -40.214 1.00 40.88 1082 SER A C 1
ATOM 2493 O O . SER A 1 356 ? -70.190 70.918 -40.826 1.00 42.02 1082 SER A O 1
ATOM 2496 N N . ALA A 1 357 ? -72.354 71.510 -40.692 1.00 36.00 1083 ALA A N 1
ATOM 2497 C CA . ALA A 1 357 ? -72.699 70.938 -41.988 1.00 28.86 1083 ALA A CA 1
ATOM 2498 C C . ALA A 1 357 ? -72.005 71.681 -43.125 1.00 35.75 1083 ALA A C 1
ATOM 2499 O O . ALA A 1 357 ? -71.826 71.138 -44.214 1.00 36.37 1083 ALA A O 1
ATOM 2501 N N . ALA A 1 358 ? -71.615 72.923 -42.865 1.00 30.45 1084 ALA A N 1
ATOM 2502 C CA . ALA A 1 358 ? -70.997 73.759 -43.885 1.00 25.93 1084 ALA A CA 1
ATOM 2503 C C . ALA A 1 358 ? -69.571 73.322 -44.187 1.00 35.92 1084 ALA A C 1
ATOM 2504 O O . ALA A 1 358 ? -69.044 73.603 -45.262 1.00 50.30 1084 ALA A O 1
ATOM 2506 N N . GLU A 1 359 ? -68.946 72.632 -43.237 1.00 31.65 1085 GLU A N 1
ATOM 2507 C CA . GLU A 1 359 ? -67.554 72.230 -43.396 1.00 33.34 1085 GLU A CA 1
ATOM 2508 C C . GLU A 1 359 ? -67.376 70.719 -43.526 1.00 36.33 1085 GLU A C 1
ATOM 2509 O O . GLU A 1 359 ? -66.307 70.250 -43.913 1.00 57.85 1085 GLU A O 1
ATOM 2515 N N . SER A 1 360 ? -68.419 69.957 -43.213 1.00 34.38 1086 SER A N 1
ATOM 2516 C CA . SER A 1 360 ? -68.333 68.500 -43.277 1.00 33.17 1086 SER A CA 1
ATOM 2517 C C . SER A 1 360 ? -69.041 67.938 -44.507 1.00 33.88 1086 SER A C 1
ATOM 2518 O O . SER A 1 360 ? -68.622 66.921 -45.060 1.00 41.69 1086 SER A O 1
ATOM 2521 N N . GLY A 1 361 ? -70.111 68.602 -44.931 1.00 29.42 1087 GLY A N 1
ATOM 2522 C CA . GLY A 1 361 ? -70.901 68.130 -46.054 1.00 33.27 1087 GLY A CA 1
ATOM 2523 C C . GLY A 1 361 ? -71.927 67.107 -45.608 1.00 32.03 1087 GLY A C 1
ATOM 2524 O O . GLY A 1 361 ? -72.503 67.231 -44.528 1.00 33.67 1087 GLY A O 1
ATOM 2525 N N . THR A 1 362 ? -72.156 66.090 -46.431 1.00 33.87 1088 THR A N 1
ATOM 2526 C CA . THR A 1 362 ? -73.088 65.027 -46.073 1.00 39.86 1088 THR A CA 1
ATOM 2527 C C . THR A 1 362 ? -72.503 64.118 -44.993 1.00 35.54 1088 THR A C 1
ATOM 2528 O O . THR A 1 362 ? -73.220 63.328 -44.382 1.00 39.13 1088 THR A O 1
ATOM 2532 N N . ARG A 1 363 ? -71.198 64.231 -44.770 1.00 25.39 1089 ARG A N 1
ATOM 2533 C CA . ARG A 1 363 ? -70.533 63.489 -43.705 1.00 29.59 1089 ARG A CA 1
ATOM 2534 C C . ARG A 1 363 ? -71.007 63.979 -42.338 1.00 29.53 1089 ARG A C 1
ATOM 2535 O O . ARG A 1 363 ? -71.063 65.182 -42.087 1.00 39.07 1089 ARG A O 1
ATOM 2543 N N . ILE A 1 364 ? -71.348 63.043 -41.460 1.00 25.70 1090 ILE A N 1
ATOM 2544 C CA . ILE A 1 364 ? -71.913 63.389 -40.162 1.00 30.05 1090 ILE A CA 1
ATOM 2545 C C . ILE A 1 364 ? -70.981 63.023 -39.009 1.00 29.86 1090 ILE A C 1
ATOM 2546 O O . ILE A 1 364 ? -70.834 61.849 -38.674 1.00 32.01 1090 ILE A O 1
ATOM 2551 N N . PRO A 1 365 ? -70.349 64.034 -38.397 1.00 23.03 1091 PRO A N 1
ATOM 2552 C CA . PRO A 1 365 ? -69.467 63.815 -37.247 1.00 22.06 1091 PRO A CA 1
ATOM 2553 C C . PRO A 1 365 ? -70.241 63.354 -36.018 1.00 28.41 1091 PRO A C 1
ATOM 2554 O O . PRO A 1 365 ? -71.268 63.946 -35.685 1.00 38.69 1091 PRO A O 1
ATOM 2558 N N . ILE A 1 366 ? -69.757 62.309 -35.356 1.00 36.53 1092 ILE A N 1
ATOM 2559 C CA . ILE A 1 366 ? -70.434 61.784 -34.176 1.00 24.92 1092 ILE A CA 1
ATOM 2560 C C . ILE A 1 366 ? -69.537 61.810 -32.943 1.00 30.15 1092 ILE A C 1
ATOM 2561 O O . ILE A 1 366 ? -69.979 61.486 -31.842 1.00 39.25 1092 ILE A O 1
ATOM 2566 N N . GLY A 1 367 ? -68.278 62.195 -33.125 1.00 27.59 1093 GLY A N 1
ATOM 2567 C CA . GLY A 1 367 ? -67.355 62.296 -32.009 1.00 32.31 1093 GLY A CA 1
ATOM 2568 C C . GLY A 1 367 ? -65.899 62.371 -32.425 1.00 38.63 1093 GLY A C 1
ATOM 2569 O O . GLY A 1 367 ? -65.587 62.582 -33.597 1.00 45.17 1093 GLY A O 1
ATOM 2570 N N . ILE A 1 368 ? -65.004 62.199 -31.456 1.00 36.57 1094 ILE A N 1
ATOM 2571 C CA . ILE A 1 368 ? -63.568 62.236 -31.713 1.00 32.86 1094 ILE A CA 1
ATOM 2572 C C . ILE A 1 368 ? -62.887 60.964 -31.210 1.00 37.02 1094 ILE A C 1
ATOM 2573 O O . ILE A 1 368 ? -63.337 60.354 -30.239 1.00 33.35 1094 ILE A O 1
ATOM 2578 N N . ASP A 1 369 ? -61.806 60.565 -31.875 1.00 44.00 1095 ASP A N 1
ATOM 2579 C CA . ASP A 1 369 ? -61.104 59.331 -31.528 1.00 42.77 1095 ASP A CA 1
ATOM 2580 C C . ASP A 1 369 ? -59.963 59.579 -30.545 1.00 40.54 1095 ASP A C 1
ATOM 2581 O O . ASP A 1 369 ? -59.449 60.690 -30.443 1.00 42.39 1095 ASP A O 1
ATOM 2586 N N . GLU A 1 370 ? -59.575 58.533 -29.823 1.00 41.68 1096 GLU A N 1
ATOM 2587 C CA . GLU A 1 370 ? -58.530 58.634 -28.809 1.00 39.89 1096 GLU A CA 1
ATOM 2588 C C . GLU A 1 370 ? -57.150 58.768 -29.442 1.00 52.63 1096 GLU A C 1
ATOM 2589 O O . GLU A 1 370 ? -56.226 59.310 -28.834 1.00 42.62 1096 GLU A O 1
ATOM 2595 N N . ASP A 1 371 ? -57.024 58.276 -30.670 1.00 52.04 1097 ASP A N 1
ATOM 2596 C CA . ASP A 1 371 ? -55.736 58.206 -31.348 1.00 45.95 1097 ASP A CA 1
ATOM 2597 C C . ASP A 1 371 ? -55.150 59.582 -31.657 1.00 44.20 1097 ASP A C 1
ATOM 2598 O O . ASP A 1 371 ? -53.940 59.783 -31.549 1.00 49.59 1097 ASP A O 1
ATOM 2603 N N . SER A 1 372 ? -56.004 60.528 -32.037 1.00 38.08 1098 SER A N 1
ATOM 2604 C CA . SER A 1 372 ? -55.524 61.841 -32.454 1.00 37.60 1098 SER A CA 1
ATOM 2605 C C . SER A 1 372 ? -56.482 62.983 -32.117 1.00 35.71 1098 SER A C 1
ATOM 2606 O O . SER A 1 372 ? -56.247 64.124 -32.516 1.00 42.32 1098 SER A O 1
ATOM 2609 N N . LEU A 1 373 ? -57.555 62.670 -31.392 1.00 38.12 1099 LEU A N 1
ATOM 2610 C CA . LEU A 1 373 ? -58.587 63.648 -31.033 1.00 32.35 1099 LEU A CA 1
ATOM 2611 C C . LEU A 1 373 ? -59.205 64.325 -32.255 1.00 42.96 1099 LEU A C 1
ATOM 2612 O O . LEU A 1 373 ? -59.721 65.440 -32.165 1.00 37.40 1099 LEU A O 1
ATOM 2617 N N . SER A 1 374 ? -59.153 63.642 -33.393 1.00 44.35 1100 SER A N 1
ATOM 2618 C CA . SER A 1 374 ? -59.746 64.148 -34.622 1.00 37.05 1100 SER A CA 1
ATOM 2619 C C . SER A 1 374 ? -61.183 63.650 -34.752 1.00 39.05 1100 SER A C 1
ATOM 2620 O O . SER A 1 374 ? -61.516 62.580 -34.246 1.00 38.86 1100 SER A O 1
ATOM 2623 N N . PRO A 1 375 ? -62.045 64.435 -35.417 1.00 38.30 1101 PRO A N 1
ATOM 2624 C CA . PRO A 1 375 ? -63.450 64.068 -35.625 1.00 37.53 1101 PRO A CA 1
ATOM 2625 C C . PRO A 1 375 ? -63.631 62.707 -36.300 1.00 40.97 1101 PRO A C 1
ATOM 2626 O O . PRO A 1 375 ? -62.803 62.299 -37.116 1.00 36.45 1101 PRO A O 1
ATOM 2630 N N . VAL A 1 376 ? -64.715 62.019 -35.949 1.00 34.21 1102 VAL A N 1
ATOM 2631 C CA . VAL A 1 376 ? -65.058 60.732 -36.544 1.00 32.90 1102 VAL A CA 1
ATOM 2632 C C . VAL A 1 376 ? -66.385 60.847 -37.289 1.00 32.68 1102 VAL A C 1
ATOM 2633 O O . VAL A 1 376 ? -67.428 61.069 -36.676 1.00 33.50 1102 VAL A O 1
ATOM 2637 N N . TYR A 1 377 ? -66.343 60.691 -38.608 1.00 31.82 1103 TYR A N 1
ATOM 2638 C CA . TYR A 1 377 ? -67.512 60.957 -39.443 1.00 31.96 1103 TYR A CA 1
ATOM 2639 C C . TYR A 1 377 ? -68.295 59.694 -39.822 1.00 31.55 1103 TYR A C 1
ATOM 2640 O O . TYR A 1 377 ? -67.771 58.582 -39.778 1.00 28.72 1103 TYR A O 1
ATOM 2649 N N . LEU A 1 378 ? -69.561 59.886 -40.183 1.00 41.51 1104 LEU A N 1
ATOM 2650 C CA . LEU A 1 378 ? -70.381 58.834 -40.774 1.00 26.21 1104 LEU A CA 1
ATOM 2651 C C . LEU A 1 378 ? -70.788 59.249 -42.180 1.00 33.05 1104 LEU A C 1
ATOM 2652 O O . LEU A 1 378 ? -71.104 60.413 -42.420 1.00 36.71 1104 LEU A O 1
ATOM 2657 N N . ASP A 1 379 ? -70.775 58.302 -43.108 1.00 33.85 1105 ASP A N 1
ATOM 2658 C CA . ASP A 1 379 ? -71.121 58.599 -44.492 1.00 26.45 1105 ASP A CA 1
ATOM 2659 C C . ASP A 1 379 ? -72.115 57.573 -45.007 1.00 35.36 1105 ASP A C 1
ATOM 2660 O O . ASP A 1 379 ? -71.762 56.420 -45.245 1.00 51.87 1105 ASP A O 1
ATOM 2665 N N . PHE A 1 380 ? -73.362 57.999 -45.176 1.00 33.18 1106 PHE A N 1
ATOM 2666 C CA . PHE A 1 380 ? -74.425 57.091 -45.582 1.00 32.60 1106 PHE A CA 1
ATOM 2667 C C . PHE A 1 380 ? -74.467 56.907 -47.096 1.00 34.12 1106 PHE A C 1
ATOM 2668 O O . PHE A 1 380 ? -75.229 56.089 -47.609 1.00 37.94 1106 PHE A O 1
ATOM 2676 N N . ASN A 1 381 ? -73.641 57.669 -47.807 1.00 35.19 1107 ASN A N 1
ATOM 2677 C CA . ASN A 1 381 ? -73.491 57.489 -49.245 1.00 41.90 1107 ASN A CA 1
ATOM 2678 C C . ASN A 1 381 ? -72.428 56.434 -49.541 1.00 49.32 1107 ASN A C 1
ATOM 2679 O O . ASN A 1 381 ? -72.288 55.975 -50.673 1.00 56.07 1107 ASN A O 1
ATOM 2684 N N . THR A 1 382 ? -71.686 56.055 -48.504 1.00 45.36 1108 THR A N 1
ATOM 2685 C CA . THR A 1 382 ? -70.656 55.029 -48.617 1.00 37.18 1108 THR A CA 1
ATOM 2686 C C . THR A 1 382 ? -71.140 53.719 -48.001 1.00 49.61 1108 THR A C 1
ATOM 2687 O O . THR A 1 382 ? -70.921 52.641 -48.555 1.00 56.93 1108 THR A O 1
ATOM 2691 N N . ASP A 1 383 ? -71.801 53.827 -46.851 1.00 44.81 1109 ASP A N 1
ATOM 2692 C CA . ASP A 1 383 ? -72.360 52.671 -46.156 1.00 41.97 1109 ASP A CA 1
ATOM 2693 C C . ASP A 1 383 ? -73.742 53.002 -45.596 1.00 40.35 1109 ASP A C 1
ATOM 2694 O O . ASP A 1 383 ? -73.873 53.865 -44.730 1.00 47.13 1109 ASP A O 1
ATOM 2699 N N . PRO A 1 384 ? -74.777 52.302 -46.085 1.00 33.96 1110 PRO A N 1
ATOM 2700 C CA . PRO A 1 384 ? -76.186 52.607 -45.800 1.00 33.11 1110 PRO A CA 1
ATOM 2701 C C . PRO A 1 384 ? -76.612 52.481 -44.334 1.00 35.04 1110 PRO A C 1
ATOM 2702 O O . PRO A 1 384 ? -77.396 53.309 -43.872 1.00 29.61 1110 PRO A O 1
ATOM 2706 N N . HIS A 1 385 ? -76.116 51.477 -43.617 1.00 30.98 1111 HIS A N 1
ATOM 2707 C CA . HIS A 1 385 ? -76.642 51.179 -42.284 1.00 28.60 1111 HIS A CA 1
ATOM 2708 C C . HIS A 1 385 ? -75.679 51.527 -41.152 1.00 32.71 1111 HIS A C 1
ATOM 2709 O O . HIS A 1 385 ? -74.537 51.923 -41.387 1.00 34.52 1111 HIS A O 1
ATOM 2716 N N . PHE A 1 386 ? -76.158 51.370 -39.920 1.00 27.21 1112 PHE A N 1
ATOM 2717 C CA . PHE A 1 386 ? -75.376 51.675 -38.728 1.00 24.45 1112 PHE A CA 1
ATOM 2718 C C . PHE A 1 386 ? -75.980 50.994 -37.497 1.00 30.70 1112 PHE A C 1
ATOM 2719 O O . PHE A 1 386 ? -77.199 50.959 -37.340 1.00 37.09 1112 PHE A O 1
ATOM 2727 N N . LEU A 1 387 ? -75.127 50.459 -36.626 1.00 30.27 1113 LEU A N 1
ATOM 2728 C CA . LEU A 1 387 ? -75.590 49.626 -35.516 1.00 30.14 1113 LEU A CA 1
ATOM 2729 C C . LEU A 1 387 ? -74.869 49.935 -34.204 1.00 33.49 1113 LEU A C 1
ATOM 2730 O O . LEU A 1 387 ? -73.646 50.037 -34.177 1.00 45.08 1113 LEU A O 1
ATOM 2735 N N . VAL A 1 388 ? -75.627 50.071 -33.117 1.00 40.05 1114 VAL A N 1
ATOM 2736 C CA . VAL A 1 388 ? -75.053 50.408 -31.811 1.00 36.27 1114 VAL A CA 1
ATOM 2737 C C . VAL A 1 388 ? -75.373 49.374 -30.734 1.00 34.01 1114 VAL A C 1
ATOM 2738 O O . VAL A 1 388 ? -76.514 48.934 -30.602 1.00 38.67 1114 VAL A O 1
ATOM 2742 N N . PHE A 1 389 ? -74.358 48.996 -29.963 1.00 34.53 1115 PHE A N 1
ATOM 2743 C CA . PHE A 1 389 ? -74.548 48.144 -28.796 1.00 34.17 1115 PHE A CA 1
ATOM 2744 C C . PHE A 1 389 ? -74.124 48.884 -27.530 1.00 35.44 1115 PHE A C 1
ATOM 2745 O O . PHE A 1 389 ? -73.088 49.549 -27.511 1.00 36.32 1115 PHE A O 1
ATOM 2753 N N . GLY A 1 390 ? -74.925 48.774 -26.474 1.00 23.87 1116 GLY A N 1
ATOM 2754 C CA . GLY A 1 390 ? -74.611 49.435 -25.219 1.00 27.24 1116 GLY A CA 1
ATOM 2755 C C . GLY A 1 390 ? -75.514 49.039 -24.067 1.00 38.07 1116 GLY A C 1
ATOM 2756 O O . GLY A 1 390 ? -76.681 48.719 -24.271 1.00 56.36 1116 GLY A O 1
ATOM 2757 N N . ASP A 1 391 ? -74.980 49.068 -22.850 1.00 40.20 1117 ASP A N 1
ATOM 2758 C CA . ASP A 1 391 ? -75.751 48.672 -21.676 1.00 44.67 1117 ASP A CA 1
ATOM 2759 C C . ASP A 1 391 ? -76.635 49.813 -21.174 1.00 45.05 1117 ASP A C 1
ATOM 2760 O O . ASP A 1 391 ? -76.844 50.803 -21.875 1.00 43.27 1117 ASP A O 1
ATOM 2765 N N . THR A 1 392 ? -77.146 49.667 -19.955 1.00 55.55 1118 THR A N 1
ATOM 2766 C CA . THR A 1 392 ? -78.079 50.635 -19.385 1.00 48.56 1118 THR A CA 1
ATOM 2767 C C . THR A 1 392 ? -77.445 52.006 -19.181 1.00 56.97 1118 THR A C 1
ATOM 2768 O O . THR A 1 392 ? -76.421 52.130 -18.510 1.00 61.63 1118 THR A O 1
ATOM 2772 N N . GLU A 1 393 ? -78.065 53.024 -19.772 1.00 55.88 1119 GLU A N 1
ATOM 2773 C CA . GLU A 1 393 ? -77.658 54.419 -19.601 1.00 47.20 1119 GLU A CA 1
ATOM 2774 C C . GLU A 1 393 ? -76.200 54.668 -19.979 1.00 42.55 1119 GLU A C 1
ATOM 2775 O O . GLU A 1 393 ? -75.437 55.238 -19.200 1.00 38.87 1119 GLU A O 1
ATOM 2781 N N . CYS A 1 394 ? -75.823 54.246 -21.182 1.00 52.15 1120 CYS A N 1
ATOM 2782 C CA . CYS A 1 394 ? -74.468 54.458 -21.680 1.00 41.09 1120 CYS A CA 1
ATOM 2783 C C . CYS A 1 394 ? -74.436 55.558 -22.736 1.00 32.23 1120 CYS A C 1
ATOM 2784 O O . CYS A 1 394 ? -73.375 56.090 -23.058 1.00 39.61 1120 CYS A O 1
ATOM 2787 N N . GLY A 1 395 ? -75.603 55.885 -23.281 1.00 39.09 1121 GLY A N 1
ATOM 2788 C CA . GLY A 1 395 ? -75.714 56.954 -24.256 1.00 34.11 1121 GLY A CA 1
ATOM 2789 C C . GLY A 1 395 ? -76.157 56.499 -25.635 1.00 36.08 1121 GLY A C 1
ATOM 2790 O O . GLY A 1 395 ? -75.738 57.067 -26.641 1.00 36.75 1121 GLY A O 1
ATOM 2791 N N . LYS A 1 396 ? -77.009 55.478 -25.685 1.00 36.16 1122 LYS A N 1
ATOM 2792 C CA . LYS A 1 396 ? -77.515 54.972 -26.957 1.00 45.31 1122 LYS A CA 1
ATOM 2793 C C . LYS A 1 396 ? -78.528 55.929 -27.572 1.00 35.65 1122 LYS A C 1
ATOM 2794 O O . LYS A 1 396 ? -78.383 56.345 -28.722 1.00 28.74 1122 LYS A O 1
ATOM 2800 N N . SER A 1 397 ? -79.554 56.273 -26.800 1.00 48.52 1123 SER A N 1
ATOM 2801 C CA . SER A 1 397 ? -80.617 57.146 -27.284 1.00 28.79 1123 SER A CA 1
ATOM 2802 C C . SER A 1 397 ? -80.074 58.528 -27.630 1.00 31.63 1123 SER A C 1
ATOM 2803 O O . SER A 1 397 ? -80.558 59.177 -28.554 1.00 43.59 1123 SER A O 1
ATOM 2806 N N . ASN A 1 398 ? -79.064 58.969 -26.888 1.00 29.14 1124 ASN A N 1
ATOM 2807 C CA . ASN A 1 398 ? -78.434 60.256 -27.155 1.00 33.29 1124 ASN A CA 1
ATOM 2808 C C . ASN A 1 398 ? -77.715 60.272 -28.499 1.00 30.10 1124 ASN A C 1
ATOM 2809 O O . ASN A 1 398 ? -77.725 61.279 -29.205 1.00 31.62 1124 ASN A O 1
ATOM 2814 N N . LEU A 1 399 ? -77.087 59.153 -28.843 1.00 32.55 1125 LEU A N 1
ATOM 2815 C CA . LEU A 1 399 ? -76.369 59.043 -30.107 1.00 36.40 1125 LEU A CA 1
ATOM 2816 C C . LEU A 1 399 ? -77.332 59.091 -31.288 1.00 35.54 1125 LEU A C 1
ATOM 2817 O O . LEU A 1 399 ? -77.041 59.708 -32.311 1.00 33.73 1125 LEU A O 1
ATOM 2822 N N . LEU A 1 400 ? -78.482 58.440 -31.139 1.00 32.36 1126 LEU A N 1
ATOM 2823 C CA . LEU A 1 400 ? -79.485 58.419 -32.198 1.00 28.48 1126 LEU A CA 1
ATOM 2824 C C . LEU A 1 400 ? -80.075 59.806 -32.426 1.00 35.96 1126 LEU A C 1
ATOM 2825 O O . LEU A 1 400 ? -80.373 60.183 -33.559 1.00 28.79 1126 LEU A O 1
ATOM 2830 N N . ARG A 1 401 ? -80.240 60.563 -31.345 1.00 36.63 1127 ARG A N 1
ATOM 2831 C CA . ARG A 1 401 ? -80.729 61.931 -31.450 1.00 27.31 1127 ARG A CA 1
ATOM 2832 C C . ARG A 1 401 ? -79.692 62.818 -32.125 1.00 24.68 1127 ARG A C 1
ATOM 2833 O O . ARG A 1 401 ? -80.034 63.804 -32.776 1.00 33.12 1127 ARG A O 1
ATOM 2841 N N . LEU A 1 402 ? -78.423 62.457 -31.969 1.00 21.91 1128 LEU A N 1
ATOM 2842 C CA . LEU A 1 402 ? -77.330 63.207 -32.574 1.00 28.62 1128 LEU A CA 1
ATOM 2843 C C . LEU A 1 402 ? -77.297 63.018 -34.086 1.00 41.44 1128 LEU A C 1
ATOM 2844 O O . LEU A 1 402 ? -77.302 63.988 -34.845 1.00 52.63 1128 LEU A O 1
ATOM 2849 N N . ILE A 1 403 ? -77.261 61.758 -34.510 1.00 25.32 1129 ILE A N 1
ATOM 2850 C CA . ILE A 1 403 ? -77.216 61.411 -35.926 1.00 19.91 1129 ILE A CA 1
ATOM 2851 C C . ILE A 1 403 ? -78.438 61.933 -36.674 1.00 31.69 1129 ILE A C 1
ATOM 2852 O O . ILE A 1 403 ? -78.315 62.468 -37.776 1.00 30.73 1129 ILE A O 1
ATOM 2857 N N . THR A 1 404 ? -79.614 61.773 -36.070 1.00 33.21 1130 THR A N 1
ATOM 2858 C CA . THR A 1 404 ? -80.855 62.257 -36.667 1.00 26.42 1130 THR A CA 1
ATOM 2859 C C . THR A 1 404 ? -80.804 63.765 -36.859 1.00 34.88 1130 THR A C 1
ATOM 2860 O O . THR A 1 404 ? -81.162 64.278 -37.919 1.00 34.23 1130 THR A O 1
ATOM 2864 N N . ALA A 1 405 ? -80.353 64.471 -35.827 1.00 26.87 1131 ALA A N 1
ATOM 2865 C CA . ALA A 1 405 ? -80.219 65.917 -35.897 1.00 24.44 1131 ALA A CA 1
ATOM 2866 C C . ALA A 1 405 ? -79.179 66.293 -36.944 1.00 31.83 1131 ALA A C 1
ATOM 2867 O O . ALA A 1 405 ? -79.269 67.347 -37.572 1.00 47.87 1131 ALA A O 1
ATOM 2869 N N . GLY A 1 406 ? -78.195 65.420 -37.127 1.00 32.63 1132 GLY A N 1
ATOM 2870 C CA . GLY A 1 406 ? -77.168 65.624 -38.131 1.00 38.87 1132 GLY A CA 1
ATOM 2871 C C . GLY A 1 406 ? -77.714 65.450 -39.534 1.00 33.19 1132 GLY A C 1
ATOM 2872 O O . GLY A 1 406 ? -77.318 66.160 -40.457 1.00 34.09 1132 GLY A O 1
ATOM 2873 N N . ILE A 1 407 ? -78.628 64.497 -39.692 1.00 30.58 1133 ILE A N 1
ATOM 2874 C CA . ILE A 1 407 ? -79.290 64.271 -40.971 1.00 30.10 1133 ILE A CA 1
ATOM 2875 C C . ILE A 1 407 ? -80.210 65.442 -41.302 1.00 33.19 1133 ILE A C 1
ATOM 2876 O O . ILE A 1 407 ? -80.213 65.941 -42.427 1.00 24.89 1133 ILE A O 1
ATOM 2881 N N . ILE A 1 408 ? -80.982 65.876 -40.308 1.00 34.13 1134 ILE A N 1
ATOM 2882 C CA . ILE A 1 408 ? -81.875 67.021 -40.456 1.00 32.66 1134 ILE A CA 1
ATOM 2883 C C . ILE A 1 408 ? -81.103 68.266 -40.884 1.00 35.51 1134 ILE A C 1
ATOM 2884 O O . ILE A 1 408 ? -81.540 69.013 -41.758 1.00 41.59 1134 ILE A O 1
ATOM 2889 N N . GLU A 1 409 ? -79.939 68.467 -40.273 1.00 37.35 1135 GLU A N 1
ATOM 2890 C CA . GLU A 1 409 ? -79.098 69.628 -40.549 1.00 36.55 1135 GLU A CA 1
ATOM 2891 C C . GLU A 1 409 ? -78.517 69.601 -41.966 1.00 38.47 1135 GLU A C 1
ATOM 2892 O O . GLU A 1 409 ? -78.191 70.647 -42.530 1.00 40.48 1135 GLU A O 1
ATOM 2898 N N . ARG A 1 410 ? -78.403 68.407 -42.543 1.00 35.60 1136 ARG A N 1
ATOM 2899 C CA . ARG A 1 410 ? -77.700 68.234 -43.814 1.00 32.59 1136 ARG A CA 1
ATOM 2900 C C . ARG A 1 410 ? -78.609 67.880 -44.988 1.00 40.80 1136 ARG A C 1
ATOM 2901 O O . ARG A 1 410 ? -78.217 68.031 -46.146 1.00 43.32 1136 ARG A O 1
ATOM 2909 N N . TYR A 1 411 ? -79.818 67.411 -44.696 1.00 45.02 1137 TYR A N 1
ATOM 2910 C CA . TYR A 1 411 ? -80.751 67.029 -45.752 1.00 33.96 1137 TYR A CA 1
ATOM 2911 C C . TYR A 1 411 ? -82.066 67.792 -45.673 1.00 40.64 1137 TYR A C 1
ATOM 2912 O O . TYR A 1 411 ? -82.635 67.962 -44.594 1.00 48.38 1137 TYR A O 1
ATOM 2921 N N . THR A 1 412 ? -82.547 68.249 -46.824 1.00 40.92 1138 THR A N 1
ATOM 2922 C CA . THR A 1 412 ? -83.887 68.806 -46.918 1.00 40.97 1138 THR A CA 1
ATOM 2923 C C . THR A 1 412 ? -84.874 67.645 -46.917 1.00 38.76 1138 THR A C 1
ATOM 2924 O O . THR A 1 412 ? -84.538 66.556 -47.377 1.00 41.54 1138 THR A O 1
ATOM 2928 N N . PRO A 1 413 ? -86.091 67.864 -46.391 1.00 39.85 1139 PRO A N 1
ATOM 2929 C CA . PRO A 1 413 ? -87.088 66.788 -46.308 1.00 43.93 1139 PRO A CA 1
ATOM 2930 C C . PRO A 1 413 ? -87.418 66.153 -47.662 1.00 49.55 1139 PRO A C 1
ATOM 2931 O O . PRO A 1 413 ? -87.921 65.030 -47.703 1.00 38.76 1139 PRO A O 1
ATOM 2935 N N . GLN A 1 414 ? -87.127 66.859 -48.750 1.00 49.13 1140 GLN A N 1
ATOM 2936 C CA . GLN A 1 414 ? -87.342 66.318 -50.086 1.00 48.28 1140 GLN A CA 1
ATOM 2937 C C . GLN A 1 414 ? -86.176 65.424 -50.499 1.00 42.85 1140 GLN A C 1
ATOM 2938 O O . GLN A 1 414 ? -86.267 64.678 -51.474 1.00 41.08 1140 GLN A O 1
ATOM 2944 N N . GLN A 1 415 ? -85.081 65.503 -49.748 1.00 36.26 1141 GLN A N 1
ATOM 2945 C CA . GLN A 1 415 ? -83.903 64.686 -50.019 1.00 35.77 1141 GLN A CA 1
ATOM 2946 C C . GLN A 1 415 ? -83.858 63.451 -49.129 1.00 37.01 1141 GLN A C 1
ATOM 2947 O O . GLN A 1 415 ? -83.381 62.394 -49.539 1.00 33.82 1141 GLN A O 1
ATOM 2953 N N . ALA A 1 416 ? -84.351 63.589 -47.904 1.00 36.33 1142 ALA A N 1
ATOM 2954 C CA . ALA A 1 416 ? -84.333 62.484 -46.957 1.00 31.30 1142 ALA A CA 1
ATOM 2955 C C . ALA A 1 416 ? -85.504 62.560 -45.987 1.00 36.55 1142 ALA A C 1
ATOM 2956 O O . ALA A 1 416 ? -85.703 63.571 -45.314 1.00 42.21 1142 ALA A O 1
ATOM 2958 N N . ARG A 1 417 ? -86.278 61.481 -45.924 1.00 29.89 1143 ARG A N 1
ATOM 2959 C CA . ARG A 1 417 ? -87.403 61.393 -45.005 1.00 25.79 1143 ARG A CA 1
ATOM 2960 C C . ARG A 1 417 ? -87.055 60.457 -43.851 1.00 28.09 1143 ARG A C 1
ATOM 2961 O O . ARG A 1 417 ? -86.274 59.519 -44.017 1.00 31.92 1143 ARG A O 1
ATOM 2969 N N . LEU A 1 418 ? -87.638 60.717 -42.684 1.00 35.23 1144 LEU A N 1
ATOM 2970 C CA . LEU A 1 418 ? -87.338 59.950 -41.477 1.00 24.15 1144 LEU A CA 1
ATOM 2971 C C . LEU A 1 418 ? -88.542 59.175 -40.952 1.00 29.92 1144 LEU A C 1
ATOM 2972 O O . LEU A 1 418 ? -89.668 59.670 -40.971 1.00 42.08 1144 LEU A O 1
ATOM 2977 N N . ILE A 1 419 ? -88.295 57.955 -40.485 1.00 25.29 1145 ILE A N 1
ATOM 2978 C CA . ILE A 1 419 ? -89.322 57.154 -39.825 1.00 28.48 1145 ILE A CA 1
ATOM 2979 C C . ILE A 1 419 ? -88.764 56.578 -38.528 1.00 31.79 1145 ILE A C 1
ATOM 2980 O O . ILE A 1 419 ? -87.710 55.944 -38.529 1.00 37.25 1145 ILE A O 1
ATOM 2985 N N . PHE A 1 420 ? -89.469 56.799 -37.423 1.00 29.13 1146 PHE A N 1
ATOM 2986 C CA . PHE A 1 420 ? -88.977 56.385 -36.114 1.00 26.61 1146 PHE A CA 1
ATOM 2987 C C . PHE A 1 420 ? -89.764 55.222 -35.519 1.00 30.32 1146 PHE A C 1
ATOM 2988 O O . PHE A 1 420 ? -90.991 55.268 -35.430 1.00 47.13 1146 PHE A O 1
ATOM 2996 N N . ILE A 1 421 ? -89.050 54.180 -35.108 1.00 28.36 1147 ILE A N 1
ATOM 2997 C CA . ILE A 1 421 ? -89.635 53.132 -34.284 1.00 25.90 1147 ILE A CA 1
ATOM 2998 C C . ILE A 1 421 ? -89.117 53.323 -32.864 1.00 33.82 1147 ILE A C 1
ATOM 2999 O O . ILE A 1 421 ? -87.973 52.989 -32.556 1.00 32.71 1147 ILE A O 1
ATOM 3004 N N . ASP A 1 422 ? -89.965 53.883 -32.010 1.00 41.87 1148 ASP A N 1
ATOM 3005 C CA . ASP A 1 422 ? -89.545 54.343 -30.693 1.00 36.70 1148 ASP A CA 1
ATOM 3006 C C . ASP A 1 422 ? -90.563 53.966 -29.620 1.00 38.71 1148 ASP A C 1
ATOM 3007 O O . ASP A 1 422 ? -91.406 54.776 -29.238 1.00 72.38 1148 ASP A O 1
ATOM 3012 N N . TYR A 1 423 ? -90.477 52.729 -29.140 1.00 39.19 1149 TYR A N 1
ATOM 3013 C CA . TYR A 1 423 ? -91.415 52.220 -28.142 1.00 30.84 1149 TYR A CA 1
ATOM 3014 C C . TYR A 1 423 ? -91.307 52.979 -26.823 1.00 37.08 1149 TYR A C 1
ATOM 3015 O O . TYR A 1 423 ? -92.305 53.187 -26.132 1.00 48.88 1149 TYR A O 1
ATOM 3024 N N . SER A 1 424 ? -90.090 53.389 -26.481 1.00 37.93 1150 SER A N 1
ATOM 3025 C CA . SER A 1 424 ? -89.829 54.048 -25.206 1.00 34.27 1150 SER A CA 1
ATOM 3026 C C . SER A 1 424 ? -89.966 55.562 -25.306 1.00 32.76 1150 SER A C 1
ATOM 3027 O O . SER A 1 424 ? -89.779 56.269 -24.316 1.00 33.07 1150 SER A O 1
ATOM 3030 N N . ARG A 1 425 ? -90.286 56.044 -26.506 1.00 32.51 1151 ARG A N 1
ATOM 3031 C CA . ARG A 1 425 ? -90.513 57.468 -26.758 1.00 41.18 1151 ARG A CA 1
ATOM 3032 C C . ARG A 1 425 ? -89.342 58.331 -26.288 1.00 44.50 1151 ARG A C 1
ATOM 3033 O O . ARG A 1 425 ? -89.514 59.245 -25.481 1.00 41.42 1151 ARG A O 1
ATOM 3041 N N . SER A 1 426 ? -88.154 58.032 -26.810 1.00 49.46 1152 SER A N 1
ATOM 3042 C CA . SER A 1 426 ? -86.925 58.696 -26.388 1.00 39.42 1152 SER A CA 1
ATOM 3043 C C . SER A 1 426 ? -86.397 59.669 -27.436 1.00 40.16 1152 SER A C 1
ATOM 3044 O O . SER A 1 426 ? -85.456 60.419 -27.180 1.00 48.34 1152 SER A O 1
ATOM 3047 N N . LEU A 1 427 ? -87.001 59.648 -28.619 1.00 35.56 1153 LEU A N 1
ATOM 3048 C CA . LEU A 1 427 ? -86.522 60.456 -29.734 1.00 26.13 1153 LEU A CA 1
ATOM 3049 C C . LEU A 1 427 ? -87.504 61.569 -30.077 1.00 38.95 1153 LEU A C 1
ATOM 3050 O O . LEU A 1 427 ? -87.621 61.972 -31.234 1.00 41.47 1153 LEU A O 1
ATOM 3055 N N . LEU A 1 428 ? -88.201 62.067 -29.063 1.00 37.17 1154 LEU A N 1
ATOM 3056 C CA . LEU A 1 428 ? -89.241 63.067 -29.266 1.00 33.44 1154 LEU A CA 1
ATOM 3057 C C . LEU A 1 428 ? -88.686 64.383 -29.794 1.00 40.69 1154 LEU A C 1
ATOM 3058 O O . LEU A 1 428 ? -89.341 65.071 -30.573 1.00 46.34 1154 LEU A O 1
ATOM 3063 N N . ASP A 1 429 ? -87.475 64.726 -29.370 1.00 45.08 1155 ASP A N 1
ATOM 3064 C CA . ASP A 1 429 ? -86.906 66.033 -29.674 1.00 36.01 1155 ASP A CA 1
ATOM 3065 C C . ASP A 1 429 ? -86.579 66.192 -31.155 1.00 35.25 1155 ASP A C 1
ATOM 3066 O O . ASP A 1 429 ? -86.573 67.305 -31.679 1.00 54.53 1155 ASP A O 1
ATOM 3071 N N . VAL A 1 430 ? -86.313 65.078 -31.828 1.00 33.83 1156 VAL A N 1
ATOM 3072 C CA . VAL A 1 430 ? -85.871 65.120 -33.217 1.00 40.28 1156 VAL A CA 1
ATOM 3073 C C . VAL A 1 430 ? -86.929 64.610 -34.190 1.00 39.91 1156 VAL A C 1
ATOM 3074 O O . VAL A 1 430 ? -86.696 64.561 -35.398 1.00 37.21 1156 VAL A O 1
ATOM 3078 N N . ALA A 1 431 ? -88.092 64.236 -33.667 1.00 38.38 1157 ALA A N 1
ATOM 3079 C CA . ALA A 1 431 ? -89.135 63.644 -34.497 1.00 34.53 1157 ALA A CA 1
ATOM 3080 C C . ALA A 1 431 ? -90.254 64.632 -34.823 1.00 39.22 1157 ALA A C 1
ATOM 3081 O O . ALA A 1 431 ? -91.304 64.238 -35.331 1.00 39.46 1157 ALA A O 1
ATOM 3083 N N . THR A 1 432 ? -90.027 65.911 -34.540 1.00 35.35 1158 THR A N 1
ATOM 3084 C CA . THR A 1 432 ? -91.034 66.939 -34.795 1.00 29.78 1158 THR A CA 1
ATOM 3085 C C . THR A 1 432 ? -90.774 67.656 -36.113 1.00 34.18 1158 THR A C 1
ATOM 3086 O O . THR A 1 432 ? -91.524 68.550 -36.506 1.00 33.73 1158 THR A O 1
ATOM 3090 N N . THR A 1 433 ? -89.702 67.261 -36.790 1.00 38.68 1159 THR A N 1
ATOM 3091 C CA . THR A 1 433 ? -89.298 67.904 -38.033 1.00 32.83 1159 THR A CA 1
ATOM 3092 C C . THR A 1 433 ? -90.221 67.527 -39.186 1.00 46.13 1159 THR A C 1
ATOM 3093 O O . THR A 1 433 ? -91.036 66.613 -39.069 1.00 39.84 1159 THR A O 1
ATOM 3097 N N . GLU A 1 434 ? -90.086 68.235 -40.303 1.00 32.09 1160 GLU A N 1
ATOM 3098 C CA . GLU A 1 434 ? -90.912 67.973 -41.474 1.00 41.26 1160 GLU A CA 1
ATOM 3099 C C . GLU A 1 434 ? -90.474 66.684 -42.166 1.00 45.20 1160 GLU A C 1
ATOM 3100 O O . GLU A 1 434 ? -91.245 66.076 -42.909 1.00 57.87 1160 GLU A O 1
ATOM 3106 N N . HIS A 1 435 ? -89.236 66.271 -41.909 1.00 37.64 1161 HIS A N 1
ATOM 3107 C CA . HIS A 1 435 ? -88.710 65.032 -42.469 1.00 34.35 1161 HIS A CA 1
ATOM 3108 C C . HIS A 1 435 ? -89.526 63.836 -42.005 1.00 34.41 1161 HIS A C 1
ATOM 3109 O O . HIS A 1 435 ? -89.737 62.886 -42.758 1.00 35.04 1161 HIS A O 1
ATOM 3116 N N . GLN A 1 436 ? -89.982 63.891 -40.758 1.00 38.03 1162 GLN A N 1
ATOM 3117 C CA . GLN A 1 436 ? -90.676 62.767 -40.143 1.00 37.28 1162 GLN A CA 1
ATOM 3118 C C . GLN A 1 436 ? -92.002 62.475 -40.832 1.00 45.46 1162 GLN A C 1
ATOM 3119 O O . GLN A 1 436 ? -92.883 63.331 -40.896 1.00 59.25 1162 GLN A O 1
ATOM 3125 N N . ILE A 1 437 ? -92.133 61.255 -41.344 1.00 34.64 1163 ILE A N 1
ATOM 3126 C CA . ILE A 1 437 ? -93.373 60.813 -41.967 1.00 38.36 1163 ILE A CA 1
ATOM 3127 C C . ILE A 1 437 ? -93.832 59.490 -41.364 1.00 41.65 1163 ILE A C 1
ATOM 3128 O O . ILE A 1 437 ? -94.558 58.724 -41.997 1.00 54.84 1163 ILE A O 1
ATOM 3133 N N . GLY A 1 438 ? -93.402 59.232 -40.132 1.00 34.85 1164 GLY A N 1
ATOM 3134 C CA . GLY A 1 438 ? -93.799 58.032 -39.421 1.00 38.37 1164 GLY A CA 1
ATOM 3135 C C . GLY A 1 438 ? -93.214 57.972 -38.024 1.00 46.48 1164 GLY A C 1
ATOM 3136 O O . GLY A 1 438 ? -92.038 58.270 -37.823 1.00 42.74 1164 GLY A O 1
ATOM 3137 N N . TYR A 1 439 ? -94.042 57.593 -37.055 1.00 39.57 1165 TYR A N 1
ATOM 3138 C CA . TYR A 1 439 ? -93.591 57.433 -35.678 1.00 30.64 1165 TYR A CA 1
ATOM 3139 C C . TYR A 1 439 ? -94.328 56.278 -35.010 1.00 35.62 1165 TYR A C 1
ATOM 3140 O O . TYR A 1 439 ? -95.536 56.350 -34.792 1.00 61.73 1165 TYR A O 1
ATOM 3149 N N . ALA A 1 440 ? -93.601 55.214 -34.685 1.00 24.50 1166 ALA A N 1
ATOM 3150 C CA . ALA A 1 440 ? -94.215 54.047 -34.063 1.00 39.79 1166 ALA A CA 1
ATOM 3151 C C . ALA A 1 440 ? -93.804 53.903 -32.600 1.00 40.36 1166 ALA A C 1
ATOM 3152 O O . ALA A 1 440 ? -92.650 53.603 -32.295 1.00 46.93 1166 ALA A O 1
ATOM 3154 N N . ALA A 1 441 ? -94.758 54.115 -31.699 1.00 34.12 1167 ALA A N 1
ATOM 3155 C CA . ALA A 1 441 ? -94.505 53.986 -30.269 1.00 28.48 1167 ALA A CA 1
ATOM 3156 C C . ALA A 1 441 ? -95.089 52.687 -29.730 1.00 36.55 1167 ALA A C 1
ATOM 3157 O O . ALA A 1 441 ? -94.967 52.383 -28.543 1.00 42.85 1167 ALA A O 1
ATOM 3159 N N . SER A 1 442 ? -95.726 51.926 -30.614 1.00 41.94 1168 SER A N 1
ATOM 3160 C CA . SER A 1 442 ? -96.354 50.667 -30.235 1.00 44.83 1168 SER A CA 1
ATOM 3161 C C . SER A 1 442 ? -96.036 49.576 -31.248 1.00 48.22 1168 SER A C 1
ATOM 3162 O O . SER A 1 442 ? -95.670 49.864 -32.387 1.00 44.05 1168 SER A O 1
ATOM 3165 N N . SER A 1 443 ? -96.178 48.324 -30.823 1.00 54.32 1169 SER A N 1
ATOM 3166 C CA . SER A 1 443 ? -95.912 47.181 -31.689 1.00 43.52 1169 SER A CA 1
ATOM 3167 C C . SER A 1 443 ? -96.848 47.170 -32.891 1.00 52.13 1169 SER A C 1
ATOM 3168 O O . SER A 1 443 ? -96.466 46.754 -33.986 1.00 47.80 1169 SER A O 1
ATOM 3171 N N . THR A 1 444 ? -98.074 47.632 -32.677 1.00 65.01 1170 THR A N 1
ATOM 3172 C CA . THR A 1 444 ? -99.071 47.693 -33.737 1.00 63.16 1170 THR A CA 1
ATOM 3173 C C . THR A 1 444 ? -98.713 48.758 -34.767 1.00 51.53 1170 THR A C 1
ATOM 3174 O O . THR A 1 444 ? -98.782 48.517 -35.972 1.00 55.80 1170 THR A O 1
ATOM 3178 N N . ALA A 1 445 ? -98.322 49.933 -34.283 1.00 48.92 1171 ALA A N 1
ATOM 3179 C CA . ALA A 1 445 ? -97.957 51.043 -35.155 1.00 51.51 1171 ALA A CA 1
ATOM 3180 C C . ALA A 1 445 ? -96.719 50.723 -35.990 1.00 52.93 1171 ALA A C 1
ATOM 3181 O O . ALA A 1 445 ? -96.529 51.278 -37.073 1.00 47.05 1171 ALA A O 1
ATOM 3183 N N . ALA A 1 446 ? -95.877 49.828 -35.483 1.00 55.17 1172 ALA A N 1
ATOM 3184 C CA . ALA A 1 446 ? -94.679 49.417 -36.202 1.00 45.56 1172 ALA A CA 1
ATOM 3185 C C . ALA A 1 446 ? -95.043 48.570 -37.414 1.00 49.63 1172 ALA A C 1
ATOM 3186 O O . ALA A 1 446 ? -94.482 48.745 -38.496 1.00 49.46 1172 ALA A O 1
ATOM 3188 N N . SER A 1 447 ? -95.986 47.653 -37.225 1.00 53.85 1173 SER A N 1
ATOM 3189 C CA . SER A 1 447 ? -96.423 46.772 -38.301 1.00 50.11 1173 SER A CA 1
ATOM 3190 C C . SER A 1 447 ? -97.138 47.550 -39.403 1.00 49.38 1173 SER A C 1
ATOM 3191 O O . SER A 1 447 ? -97.022 47.222 -40.582 1.00 49.48 1173 SER A O 1
ATOM 3194 N N . SER A 1 448 ? -97.872 48.586 -39.012 1.00 54.15 1174 SER A N 1
ATOM 3195 C CA . SER A 1 448 ? -98.608 49.402 -39.969 1.00 55.25 1174 SER A CA 1
ATOM 3196 C C . SER A 1 448 ? -97.665 50.237 -40.831 1.00 57.52 1174 SER A C 1
ATOM 3197 O O . SER A 1 448 ? -98.009 50.623 -41.949 1.00 61.62 1174 SER A O 1
ATOM 3200 N N . LEU A 1 449 ? -96.474 50.511 -40.308 1.00 51.37 1175 LEU A N 1
ATOM 3201 C CA . LEU A 1 449 ? -95.489 51.310 -41.031 1.00 53.07 1175 LEU A CA 1
ATOM 3202 C C . LEU A 1 449 ? -94.625 50.456 -41.949 1.00 52.14 1175 LEU A C 1
ATOM 3203 O O . LEU A 1 449 ? -94.440 50.789 -43.119 1.00 48.61 1175 LEU A O 1
ATOM 3208 N N . VAL A 1 450 ? -94.099 49.357 -41.413 1.00 49.13 1176 VAL A N 1
ATOM 3209 C CA . VAL A 1 450 ? -93.228 48.464 -42.173 1.00 44.24 1176 VAL A CA 1
ATOM 3210 C C . VAL A 1 450 ? -93.937 47.930 -43.420 1.00 45.89 1176 VAL A C 1
ATOM 3211 O O . VAL A 1 450 ? -93.308 47.709 -44.457 1.00 44.61 1176 VAL A O 1
ATOM 3215 N N . ARG A 1 451 ? -95.252 47.749 -43.319 1.00 50.65 1177 ARG A N 1
ATOM 3216 C CA . ARG A 1 451 ? -96.065 47.318 -44.450 1.00 51.86 1177 ARG A CA 1
ATOM 3217 C C . ARG A 1 451 ? -96.010 48.345 -45.577 1.00 44.88 1177 ARG A C 1
ATOM 3218 O O . ARG A 1 451 ? -95.788 47.998 -46.737 1.00 48.52 1177 ARG A O 1
ATOM 3226 N N . ASP A 1 452 ? -96.207 49.612 -45.227 1.00 55.63 1178 ASP A N 1
ATOM 3227 C CA . ASP A 1 452 ? -96.116 50.691 -46.202 1.00 53.77 1178 ASP A CA 1
ATOM 3228 C C . ASP A 1 452 ? -94.669 50.931 -46.616 1.00 52.56 1178 ASP A C 1
ATOM 3229 O O . ASP A 1 452 ? -94.409 51.473 -47.689 1.00 58.49 1178 ASP A O 1
ATOM 3234 N N . ILE A 1 453 ? -93.733 50.526 -45.764 1.00 53.59 1179 ILE A N 1
ATOM 3235 C CA . ILE A 1 453 ? -92.311 50.658 -46.070 1.00 50.73 1179 ILE A CA 1
ATOM 3236 C C . ILE A 1 453 ? -91.866 49.584 -47.056 1.00 46.27 1179 ILE A C 1
ATOM 3237 O O . ILE A 1 453 ? -91.201 49.878 -48.051 1.00 35.69 1179 ILE A O 1
ATOM 3242 N N . LYS A 1 454 ? -92.241 48.339 -46.773 1.00 49.04 1180 LYS A N 1
ATOM 3243 C CA . LYS A 1 454 ? -91.877 47.210 -47.625 1.00 45.51 1180 LYS A CA 1
ATOM 3244 C C . LYS A 1 454 ? -92.406 47.406 -49.040 1.00 43.96 1180 LYS A C 1
ATOM 3245 O O . LYS A 1 454 ? -91.713 47.126 -50.015 1.00 46.87 1180 LYS A O 1
ATOM 3251 N N . GLY A 1 455 ? -93.634 47.901 -49.147 1.00 41.07 1181 GLY A N 1
ATOM 3252 C CA . GLY A 1 455 ? -94.239 48.152 -50.440 1.00 45.23 1181 GLY A CA 1
ATOM 3253 C C . GLY A 1 455 ? -93.565 49.291 -51.181 1.00 50.93 1181 GLY A C 1
ATOM 3254 O O . GLY A 1 455 ? -93.363 49.223 -52.394 1.00 53.63 1181 GLY A O 1
ATOM 3255 N N . ALA A 1 456 ? -93.211 50.339 -50.444 1.00 51.73 1182 ALA A N 1
ATOM 3256 C CA . ALA A 1 456 ? -92.604 51.526 -51.036 1.00 48.85 1182 ALA A CA 1
ATOM 3257 C C . ALA A 1 456 ? -91.186 51.259 -51.529 1.00 44.63 1182 ALA A C 1
ATOM 3258 O O . ALA A 1 456 ? -90.754 51.835 -52.528 1.00 37.20 1182 ALA A O 1
ATOM 3260 N N . MET A 1 457 ? -90.466 50.390 -50.824 1.00 50.01 1183 MET A N 1
ATOM 3261 C CA . MET A 1 457 ? -89.071 50.111 -51.153 1.00 45.62 1183 MET A CA 1
ATOM 3262 C C . MET A 1 457 ? -88.936 49.015 -52.207 1.00 47.52 1183 MET A C 1
ATOM 3263 O O . MET A 1 457 ? -88.007 49.041 -53.012 1.00 42.37 1183 MET A O 1
ATOM 3268 N N . GLU A 1 458 ? -89.857 48.056 -52.199 1.00 46.49 1184 GLU A N 1
ATOM 3269 C CA . GLU A 1 458 ? -89.843 46.987 -53.195 1.00 45.83 1184 GLU A CA 1
ATOM 3270 C C . GLU A 1 458 ? -90.035 47.549 -54.599 1.00 48.56 1184 GLU A C 1
ATOM 3271 O O . GLU A 1 458 ? -89.569 46.967 -55.578 1.00 55.18 1184 GLU A O 1
ATOM 3277 N N . ALA A 1 459 ? -90.718 48.685 -54.685 1.00 48.03 1185 ALA A N 1
ATOM 3278 C CA . ALA A 1 459 ? -90.963 49.340 -55.964 1.00 44.96 1185 ALA A CA 1
ATOM 3279 C C . ALA A 1 459 ? -89.676 49.907 -56.552 1.00 46.22 1185 ALA A C 1
ATOM 3280 O O . ALA A 1 459 ? -89.579 50.128 -57.760 1.00 44.24 1185 ALA A O 1
ATOM 3282 N N . ARG A 1 460 ? -88.689 50.138 -55.692 1.00 50.01 1186 ARG A N 1
ATOM 3283 C CA . ARG A 1 460 ? -87.416 50.703 -56.123 1.00 56.11 1186 ARG A CA 1
ATOM 3284 C C . ARG A 1 460 ? -86.391 49.621 -56.457 1.00 55.62 1186 ARG A C 1
ATOM 3285 O O . ARG A 1 460 ? -85.290 49.925 -56.919 1.00 48.62 1186 ARG A O 1
ATOM 3293 N N . LEU A 1 461 ? -86.755 48.363 -56.220 1.00 49.54 1187 LEU A N 1
ATOM 3294 C CA . LEU A 1 461 ? -85.877 47.242 -56.544 1.00 46.95 1187 LEU A CA 1
ATOM 3295 C C . LEU A 1 461 ? -85.536 47.250 -58.031 1.00 53.52 1187 LEU A C 1
ATOM 3296 O O . LEU A 1 461 ? -86.428 47.332 -58.876 1.00 58.36 1187 LEU A O 1
ATOM 3301 N N . PRO A 1 462 ? -84.236 47.175 -58.354 1.00 51.63 1188 PRO A N 1
ATOM 3302 C CA . PRO A 1 462 ? -83.752 47.315 -59.732 1.00 54.28 1188 PRO A CA 1
ATOM 3303 C C . PRO A 1 462 ? -84.261 46.222 -60.664 1.00 48.12 1188 PRO A C 1
ATOM 3304 O O . PRO A 1 462 ? -84.179 45.043 -60.324 1.00 59.27 1188 PRO A O 1
ATOM 3308 N N . PRO A 1 463 ? -84.795 46.617 -61.830 1.00 53.35 1189 PRO A N 1
ATOM 3309 C CA . PRO A 1 463 ? -85.206 45.677 -62.877 1.00 60.64 1189 PRO A CA 1
ATOM 3310 C C . PRO A 1 463 ? -84.017 44.871 -63.397 1.00 69.00 1189 PRO A C 1
ATOM 3311 O O . PRO A 1 463 ? -82.894 45.371 -63.362 1.00 62.92 1189 PRO A O 1
ATOM 3315 N N . PRO A 1 464 ? -84.266 43.637 -63.867 1.00 66.40 1190 PRO A N 1
ATOM 3316 C CA . PRO A 1 464 ? -83.225 42.704 -64.317 1.00 60.81 1190 PRO A CA 1
ATOM 3317 C C . PRO A 1 464 ? -82.263 43.303 -65.342 1.00 65.19 1190 PRO A C 1
ATOM 3318 O O . PRO A 1 464 ? -81.048 43.188 -65.184 1.00 63.66 1190 PRO A O 1
ATOM 3322 N N . ASP A 1 465 ? -82.805 43.932 -66.378 1.00 64.70 1191 ASP A N 1
ATOM 3323 C CA . ASP A 1 465 ? -81.980 44.501 -67.437 1.00 62.71 1191 ASP A CA 1
ATOM 3324 C C . ASP A 1 465 ? -81.643 45.959 -67.152 1.00 52.05 1191 ASP A C 1
ATOM 3325 O O . ASP A 1 465 ? -82.483 46.843 -67.321 1.00 90.52 1191 ASP A O 1
ATOM 3330 N N . LEU A 1 466 ? -80.410 46.205 -66.722 1.00 42.54 1192 LEU A N 1
ATOM 3331 C CA . LEU A 1 466 ? -79.953 47.558 -66.423 1.00 61.58 1192 LEU A CA 1
ATOM 3332 C C . LEU A 1 466 ? -78.484 47.748 -66.770 1.00 59.49 1192 LEU A C 1
ATOM 3333 O O . LEU A 1 466 ? -77.647 46.907 -66.443 1.00 65.64 1192 LEU A O 1
ATOM 3338 N N . THR A 1 467 ? -78.174 48.859 -67.428 1.00 49.34 1193 THR A N 1
ATOM 3339 C CA . THR A 1 467 ? -76.788 49.229 -67.666 1.00 44.27 1193 THR A CA 1
ATOM 3340 C C . THR A 1 467 ? -76.135 49.574 -66.331 1.00 48.45 1193 THR A C 1
ATOM 3341 O O . THR A 1 467 ? -76.802 50.080 -65.430 1.00 53.22 1193 THR A O 1
ATOM 3345 N N . PRO A 1 468 ? -74.832 49.283 -66.192 1.00 39.52 1194 PRO A N 1
ATOM 3346 C CA . PRO A 1 468 ? -74.094 49.602 -64.965 1.00 49.74 1194 PRO A CA 1
ATOM 3347 C C . PRO A 1 468 ? -74.170 51.082 -64.595 1.00 54.82 1194 PRO A C 1
ATOM 3348 O O . PRO A 1 468 ? -74.106 51.422 -63.413 1.00 57.91 1194 PRO A O 1
ATOM 3352 N N . GLU A 1 469 ? -74.308 51.947 -65.594 1.00 46.84 1195 GLU A N 1
ATOM 3353 C CA . GLU A 1 469 ? -74.422 53.379 -65.348 1.00 39.58 1195 GLU A CA 1
ATOM 3354 C C . GLU A 1 469 ? -75.778 53.710 -64.734 1.00 47.82 1195 GLU A C 1
ATOM 3355 O O . GLU A 1 469 ? -75.900 54.644 -63.942 1.00 56.87 1195 GLU A O 1
ATOM 3361 N N . GLN A 1 470 ? -76.796 52.939 -65.102 1.00 43.77 1196 GLN A N 1
ATOM 3362 C CA . GLN A 1 470 ? -78.123 53.104 -64.519 1.00 44.99 1196 GLN A CA 1
ATOM 3363 C C . GLN A 1 470 ? -78.141 52.627 -63.071 1.00 47.23 1196 GLN A C 1
ATOM 3364 O O . GLN A 1 470 ? -78.873 53.163 -62.241 1.00 54.70 1196 GLN A O 1
ATOM 3370 N N . LEU A 1 471 ? -77.334 51.614 -62.777 1.00 49.21 1197 LEU A N 1
ATOM 3371 C CA . LEU A 1 471 ? -77.217 51.094 -61.420 1.00 50.00 1197 LEU A CA 1
ATOM 3372 C C . LEU A 1 471 ? -76.379 52.024 -60.554 1.00 38.91 1197 LEU A C 1
ATOM 3373 O O . LEU A 1 471 ? -76.590 52.129 -59.346 1.00 43.85 1197 LEU A O 1
ATOM 3378 N N . ARG A 1 472 ? -75.424 52.694 -61.187 1.00 41.49 1198 ARG A N 1
ATOM 3379 C CA . ARG A 1 472 ? -74.490 53.562 -60.486 1.00 40.37 1198 ARG A CA 1
ATOM 3380 C C . ARG A 1 472 ? -75.139 54.885 -60.098 1.00 48.59 1198 ARG A C 1
ATOM 3381 O O . ARG A 1 472 ? -74.885 55.422 -59.020 1.00 59.80 1198 ARG A O 1
ATOM 3389 N N . SER A 1 473 ? -75.985 55.401 -60.984 1.00 51.56 1199 SER A N 1
ATOM 3390 C CA . SER A 1 473 ? -76.611 56.701 -60.787 1.00 44.70 1199 SER A CA 1
ATOM 3391 C C . SER A 1 473 ? -77.973 56.586 -60.112 1.00 48.54 1199 SER A C 1
ATOM 3392 O O . SER A 1 473 ? -78.564 57.595 -59.722 1.00 58.14 1199 SER A O 1
ATOM 3395 N N . ARG A 1 474 ? -78.457 55.352 -59.975 1.00 41.77 1200 ARG A N 1
ATOM 3396 C CA . ARG A 1 474 ? -79.801 55.077 -59.468 1.00 42.62 1200 ARG A CA 1
ATOM 3397 C C . ARG A 1 474 ? -80.830 55.879 -60.266 1.00 54.64 1200 ARG A C 1
ATOM 3398 O O . ARG A 1 474 ? -81.485 56.776 -59.734 1.00 74.08 1200 ARG A O 1
ATOM 3406 N N . SER A 1 475 ? -80.963 55.541 -61.546 1.00 48.19 1201 SER A N 1
ATOM 3407 C CA . SER A 1 475 ? -81.738 56.344 -62.487 1.00 47.09 1201 SER A CA 1
ATOM 3408 C C . SER A 1 475 ? -83.216 55.976 -62.540 1.00 54.03 1201 SER A C 1
ATOM 3409 O O . SER A 1 475 ? -84.077 56.851 -62.649 1.00 66.03 1201 SER A O 1
ATOM 3412 N N . TRP A 1 476 ? -83.506 54.681 -62.462 1.00 47.20 1202 TRP A N 1
ATOM 3413 C CA . TRP A 1 476 ? -84.852 54.178 -62.724 1.00 54.93 1202 TRP A CA 1
ATOM 3414 C C . TRP A 1 476 ? -85.888 54.631 -61.694 1.00 51.56 1202 TRP A C 1
ATOM 3415 O O . TRP A 1 476 ? -87.087 54.437 -61.893 1.00 44.56 1202 TRP A O 1
ATOM 3426 N N . TRP A 1 477 ? -85.430 55.233 -60.600 1.00 51.53 1203 TRP A N 1
ATOM 3427 C CA . TRP A 1 477 ? -86.346 55.782 -59.603 1.00 46.81 1203 TRP A CA 1
ATOM 3428 C C . TRP A 1 477 ? -85.882 57.149 -59.111 1.00 48.95 1203 TRP A C 1
ATOM 3429 O O . TRP A 1 477 ? -84.693 57.373 -58.886 1.00 54.65 1203 TRP A O 1
ATOM 3440 N N . THR A 1 478 ? -86.834 58.062 -58.955 1.00 51.91 1204 THR A N 1
ATOM 3441 C CA . THR A 1 478 ? -86.546 59.382 -58.413 1.00 56.39 1204 THR A CA 1
ATOM 3442 C C . THR A 1 478 ? -87.341 59.596 -57.132 1.00 54.90 1204 THR A C 1
ATOM 3443 O O . THR A 1 478 ? -88.517 59.240 -57.052 1.00 57.55 1204 THR A O 1
ATOM 3447 N N . GLY A 1 479 ? -86.689 60.174 -56.129 1.00 51.31 1205 GLY A N 1
ATOM 3448 C CA . GLY A 1 479 ? -87.327 60.400 -54.847 1.00 50.28 1205 GLY A CA 1
ATOM 3449 C C . GLY A 1 479 ? -86.325 60.664 -53.744 1.00 44.68 1205 GLY A C 1
ATOM 3450 O O . GLY A 1 479 ? -85.158 60.954 -54.006 1.00 37.96 1205 GLY A O 1
ATOM 3451 N N . ALA A 1 480 ? -86.784 60.558 -52.502 1.00 47.14 1206 ALA A N 1
ATOM 3452 C CA . ALA A 1 480 ? -85.936 60.840 -51.352 1.00 46.60 1206 ALA A CA 1
ATOM 3453 C C . ALA A 1 480 ? -85.394 59.563 -50.723 1.00 46.36 1206 ALA A C 1
ATOM 3454 O O . ALA A 1 480 ? -85.894 58.467 -50.979 1.00 45.87 1206 ALA A O 1
ATOM 3456 N N . GLU A 1 481 ? -84.361 59.718 -49.901 1.00 47.82 1207 GLU A N 1
ATOM 3457 C CA . GLU A 1 481 ? -83.786 58.604 -49.163 1.00 49.45 1207 GLU A CA 1
ATOM 3458 C C . GLU A 1 481 ? -84.642 58.321 -47.934 1.00 37.74 1207 GLU A C 1
ATOM 3459 O O . GLU A 1 481 ? -85.266 59.230 -47.388 1.00 40.92 1207 GLU A O 1
ATOM 3465 N N . LEU A 1 482 ? -84.676 57.066 -47.498 1.00 26.17 1208 LEU A N 1
ATOM 3466 C CA . LEU A 1 482 ? -85.487 56.697 -46.341 1.00 23.64 1208 LEU A CA 1
ATOM 3467 C C . LEU A 1 482 ? -84.634 56.243 -45.162 1.00 30.44 1208 LEU A C 1
ATOM 3468 O O . LEU A 1 482 ? -83.995 55.192 -45.212 1.00 38.02 1208 LEU A O 1
ATOM 3473 N N . PHE A 1 483 ? -84.637 57.042 -44.100 1.00 28.18 1209 PHE A N 1
ATOM 3474 C CA . PHE A 1 483 ? -83.899 56.714 -42.885 1.00 24.34 1209 PHE A CA 1
ATOM 3475 C C . PHE A 1 483 ? -84.813 56.123 -41.822 1.00 30.86 1209 PHE A C 1
ATOM 3476 O O . PHE A 1 483 ? -85.665 56.818 -41.266 1.00 30.01 1209 PHE A O 1
ATOM 3484 N N . LEU A 1 484 ? -84.629 54.840 -41.538 1.00 32.34 1210 LEU A N 1
ATOM 3485 C CA . LEU A 1 484 ? -85.399 54.172 -40.501 1.00 25.54 1210 LEU A CA 1
ATOM 3486 C C . LEU A 1 484 ? -84.591 54.104 -39.210 1.00 27.27 1210 LEU A C 1
ATOM 3487 O O . LEU A 1 484 ? -83.621 53.352 -39.115 1.00 33.99 1210 LEU A O 1
ATOM 3492 N N . VAL A 1 485 ? -84.989 54.898 -38.225 1.00 27.30 1211 VAL A N 1
ATOM 3493 C CA . VAL A 1 485 ? -84.280 54.952 -36.952 1.00 24.75 1211 VAL A CA 1
ATOM 3494 C C . VAL A 1 485 ? -84.986 54.105 -35.897 1.00 30.81 1211 VAL A C 1
ATOM 3495 O O . VAL A 1 485 ? -86.146 54.347 -35.570 1.00 32.61 1211 VAL A O 1
ATOM 3499 N N . VAL A 1 486 ? -84.278 53.111 -35.368 1.00 31.76 1212 VAL A N 1
ATOM 3500 C CA . VAL A 1 486 ? -84.846 52.202 -34.379 1.00 22.03 1212 VAL A CA 1
ATOM 3501 C C . VAL A 1 486 ? -84.065 52.233 -33.071 1.00 25.69 1212 VAL A C 1
ATOM 3502 O O . VAL A 1 486 ? -82.886 51.882 -33.038 1.00 49.23 1212 VAL A O 1
ATOM 3506 N N . ASP A 1 487 ? -84.721 52.654 -31.996 1.00 27.76 1213 ASP A N 1
ATOM 3507 C CA . ASP A 1 487 ? -84.100 52.639 -30.675 1.00 29.50 1213 ASP A CA 1
ATOM 3508 C C . ASP A 1 487 ? -84.638 51.466 -29.866 1.00 30.73 1213 ASP A C 1
ATOM 3509 O O . ASP A 1 487 ? -85.796 51.076 -30.022 1.00 45.37 1213 ASP A O 1
ATOM 3514 N N . ASP A 1 488 ? -83.787 50.917 -29.003 1.00 29.03 1214 ASP A N 1
ATOM 3515 C CA . ASP A 1 488 ? -84.132 49.769 -28.169 1.00 30.74 1214 ASP A CA 1
ATOM 3516 C C . ASP A 1 488 ? -84.685 48.627 -29.014 1.00 39.94 1214 ASP A C 1
ATOM 3517 O O . ASP A 1 488 ? -85.803 48.164 -28.800 1.00 56.25 1214 ASP A O 1
ATOM 3522 N N . TYR A 1 489 ? -83.885 48.186 -29.981 1.00 39.60 1215 TYR A N 1
ATOM 3523 C CA . TYR A 1 489 ? -84.246 47.085 -30.872 1.00 37.87 1215 TYR A CA 1
ATOM 3524 C C . TYR A 1 489 ? -84.506 45.798 -30.093 1.00 43.24 1215 TYR A C 1
ATOM 3525 O O . TYR A 1 489 ? -85.169 44.884 -30.581 1.00 66.94 1215 TYR A O 1
ATOM 3534 N N . GLU A 1 490 ? -83.977 45.751 -28.875 1.00 48.35 1216 GLU A N 1
ATOM 3535 C CA . GLU A 1 490 ? -84.121 44.612 -27.977 1.00 37.67 1216 GLU A CA 1
ATOM 3536 C C . GLU A 1 490 ? -85.581 44.247 -27.709 1.00 52.56 1216 GLU A C 1
ATOM 3537 O O . GLU A 1 490 ? -85.904 43.079 -27.486 1.00 48.55 1216 GLU A O 1
ATOM 3543 N N . MET A 1 491 ? -86.458 45.247 -27.735 1.00 50.96 1217 MET A N 1
ATOM 3544 C CA . MET A 1 491 ? -87.856 45.048 -27.373 1.00 43.48 1217 MET A CA 1
ATOM 3545 C C . MET A 1 491 ? -88.783 45.139 -28.583 1.00 45.95 1217 MET A C 1
ATOM 3546 O O . MET A 1 491 ? -89.996 44.970 -28.457 1.00 56.36 1217 MET A O 1
ATOM 3551 N N . VAL A 1 492 ? -88.212 45.408 -29.753 1.00 42.56 1218 VAL A N 1
ATOM 3552 C CA . VAL A 1 492 ? -88.979 45.341 -30.991 1.00 45.03 1218 VAL A CA 1
ATOM 3553 C C . VAL A 1 492 ? -88.684 44.013 -31.679 1.00 55.17 1218 VAL A C 1
ATOM 3554 O O . VAL A 1 492 ? -89.362 43.628 -32.629 1.00 70.02 1218 VAL A O 1
ATOM 3558 N N . ALA A 1 493 ? -87.667 43.316 -31.181 1.00 54.90 1219 ALA A N 1
ATOM 3559 C CA . ALA A 1 493 ? -87.261 42.033 -31.744 1.00 50.82 1219 ALA A CA 1
ATOM 3560 C C . ALA A 1 493 ? -87.810 40.876 -30.923 1.00 66.90 1219 ALA A C 1
ATOM 3561 O O . ALA A 1 493 ? -87.054 40.056 -30.402 1.00 77.50 1219 ALA A O 1
ATOM 3563 N N . THR A 1 494 ? -89.132 40.815 -30.811 1.00 53.24 1220 THR A N 1
ATOM 3564 C CA . THR A 1 494 ? -89.793 39.710 -30.134 1.00 59.89 1220 THR A CA 1
ATOM 3565 C C . THR A 1 494 ? -89.861 38.500 -31.058 1.00 69.13 1220 THR A C 1
ATOM 3566 O O . THR A 1 494 ? -89.105 38.405 -32.025 1.00 69.49 1220 THR A O 1
ATOM 3570 N N . SER A 1 495 ? -90.767 37.576 -30.756 1.00 75.69 1221 SER A N 1
ATOM 3571 C CA . SER A 1 495 ? -90.989 36.425 -31.621 1.00 73.02 1221 SER A CA 1
ATOM 3572 C C . SER A 1 495 ? -91.514 36.889 -32.974 1.00 75.32 1221 SER A C 1
ATOM 3573 O O . SER A 1 495 ? -91.082 36.406 -34.021 1.00 86.94 1221 SER A O 1
ATOM 3576 N N . ASP A 1 496 ? -92.447 37.834 -32.940 1.00 76.46 1222 ASP A N 1
ATOM 3577 C CA . ASP A 1 496 ? -93.015 38.398 -34.156 1.00 80.32 1222 ASP A CA 1
ATOM 3578 C C . ASP A 1 496 ? -92.448 39.786 -34.437 1.00 71.89 1222 ASP A C 1
ATOM 3579 O O . ASP A 1 496 ? -93.179 40.776 -34.422 1.00 65.52 1222 ASP A O 1
ATOM 3584 N N . ASN A 1 497 ? -91.142 39.845 -34.682 1.00 67.22 1223 ASN A N 1
ATOM 3585 C CA . ASN A 1 497 ? -90.468 41.095 -35.010 1.00 50.67 1223 ASN A CA 1
ATOM 3586 C C . ASN A 1 497 ? -91.102 41.756 -36.227 1.00 49.36 1223 ASN A C 1
ATOM 3587 O O . ASN A 1 497 ? -91.036 41.222 -37.333 1.00 61.04 1223 ASN A O 1
ATOM 3592 N N . PRO A 1 498 ? -91.717 42.930 -36.024 1.00 46.10 1224 PRO A N 1
ATOM 3593 C CA . PRO A 1 498 ? -92.407 43.644 -37.104 1.00 54.91 1224 PRO A CA 1
ATOM 3594 C C . PRO A 1 498 ? -91.453 44.169 -38.174 1.00 55.47 1224 PRO A C 1
ATOM 3595 O O . PRO A 1 498 ? -91.902 44.557 -39.252 1.00 45.04 1224 PRO A O 1
ATOM 3599 N N . LEU A 1 499 ? -90.156 44.172 -37.885 1.00 46.68 1225 LEU A N 1
ATOM 3600 C CA . LEU A 1 499 ? -89.171 44.683 -38.832 1.00 53.80 1225 LEU A CA 1
ATOM 3601 C C . LEU A 1 499 ? -88.597 43.575 -39.711 1.00 55.77 1225 LEU A C 1
ATOM 3602 O O . LEU A 1 499 ? -87.930 43.848 -40.709 1.00 53.93 1225 LEU A O 1
ATOM 3607 N N . ARG A 1 500 ? -88.861 42.328 -39.334 1.00 46.25 1226 ARG A N 1
ATOM 3608 C CA . ARG A 1 500 ? -88.381 41.171 -40.088 1.00 44.65 1226 ARG A CA 1
ATOM 3609 C C . ARG A 1 500 ? -88.778 41.165 -41.578 1.00 46.08 1226 ARG A C 1
ATOM 3610 O O . ARG A 1 500 ? -87.989 40.720 -42.412 1.00 43.88 1226 ARG A O 1
ATOM 3618 N N . PRO A 1 501 ? -89.989 41.651 -41.928 1.00 41.04 1227 PRO A N 1
ATOM 3619 C CA . PRO A 1 501 ? -90.292 41.715 -43.365 1.00 42.64 1227 PRO A CA 1
ATOM 3620 C C . PRO A 1 501 ? -89.360 42.610 -44.190 1.00 40.36 1227 PRO A C 1
ATOM 3621 O O . PRO A 1 501 ? -89.475 42.618 -45.415 1.00 46.30 1227 PRO A O 1
ATOM 3625 N N . LEU A 1 502 ? -88.464 43.346 -43.540 1.00 34.34 1228 LEU A N 1
ATOM 3626 C CA . LEU A 1 502 ? -87.517 44.199 -44.250 1.00 39.89 1228 LEU A CA 1
ATOM 3627 C C . LEU A 1 502 ? -86.164 43.526 -44.432 1.00 47.08 1228 LEU A C 1
ATOM 3628 O O . LEU A 1 502 ? -85.318 44.010 -45.185 1.00 41.82 1228 LEU A O 1
ATOM 3633 N N . ALA A 1 503 ? -85.966 42.411 -43.738 1.00 54.28 1229 ALA A N 1
ATOM 3634 C CA . ALA A 1 503 ? -84.673 41.738 -43.712 1.00 54.26 1229 ALA A CA 1
ATOM 3635 C C . ALA A 1 503 ? -84.218 41.307 -45.101 1.00 55.10 1229 ALA A C 1
ATOM 3636 O O . ALA A 1 503 ? -83.032 41.375 -45.420 1.00 59.92 1229 ALA A O 1
ATOM 3638 N N . GLU A 1 504 ? -85.164 40.878 -45.929 1.00 57.94 1230 GLU A N 1
ATOM 3639 C CA . GLU A 1 504 ? -84.827 40.304 -47.226 1.00 63.71 1230 GLU A CA 1
ATOM 3640 C C . GLU A 1 504 ? -84.382 41.356 -48.242 1.00 59.13 1230 GLU A C 1
ATOM 3641 O O . GLU A 1 504 ? -83.787 41.017 -49.265 1.00 75.84 1230 GLU A O 1
ATOM 3647 N N . LEU A 1 505 ? -84.661 42.627 -47.967 1.00 48.37 1231 LEU A N 1
ATOM 3648 C CA . LEU A 1 505 ? -84.255 43.690 -48.885 1.00 50.83 1231 LEU A CA 1
ATOM 3649 C C . LEU A 1 505 ? -83.203 44.619 -48.279 1.00 43.14 1231 LEU A C 1
ATOM 3650 O O . LEU A 1 505 ? -82.812 45.609 -48.897 1.00 39.67 1231 LEU A O 1
ATOM 3655 N N . LEU A 1 506 ? -82.746 44.297 -47.074 1.00 44.39 1232 LEU A N 1
ATOM 3656 C CA . LEU A 1 506 ? -81.678 45.064 -46.433 1.00 39.74 1232 LEU A CA 1
ATOM 3657 C C . LEU A 1 506 ? -80.348 45.064 -47.204 1.00 39.99 1232 LEU A C 1
ATOM 3658 O O . LEU A 1 506 ? -79.693 46.101 -47.286 1.00 41.35 1232 LEU A O 1
ATOM 3663 N N . PRO A 1 507 ? -79.930 43.910 -47.762 1.00 48.88 1233 PRO A N 1
ATOM 3664 C CA . PRO A 1 507 ? -78.685 43.982 -48.539 1.00 40.71 1233 PRO A CA 1
ATOM 3665 C C . PRO A 1 507 ? -78.847 44.667 -49.897 1.00 49.69 1233 PRO A C 1
ATOM 3666 O O . PRO A 1 507 ? -77.863 44.833 -50.617 1.00 54.28 1233 PRO A O 1
ATOM 3670 N N . GLN A 1 508 ? -80.071 45.055 -50.241 1.00 48.43 1234 GLN A N 1
ATOM 3671 C CA . GLN A 1 508 ? -80.328 45.746 -51.500 1.00 46.53 1234 GLN A CA 1
ATOM 3672 C C . GLN A 1 508 ? -80.440 47.253 -51.282 1.00 46.68 1234 GLN A C 1
ATOM 3673 O O . GLN A 1 508 ? -80.885 47.986 -52.165 1.00 47.24 1234 GLN A O 1
ATOM 3679 N N . ALA A 1 509 ? -80.016 47.705 -50.105 1.00 46.23 1235 ALA A N 1
ATOM 3680 C CA . ALA A 1 509 ? -80.212 49.088 -49.670 1.00 39.38 1235 ALA A CA 1
ATOM 3681 C C . ALA A 1 509 ? -79.534 50.127 -50.562 1.00 41.86 1235 ALA A C 1
ATOM 3682 O O . ALA A 1 509 ? -80.063 51.221 -50.757 1.00 49.73 1235 ALA A O 1
ATOM 3684 N N . ARG A 1 510 ? -78.364 49.790 -51.096 1.00 42.62 1236 ARG A N 1
ATOM 3685 C CA . ARG A 1 510 ? -77.585 50.744 -51.882 1.00 45.98 1236 ARG A CA 1
ATOM 3686 C C . ARG A 1 510 ? -78.290 51.151 -53.173 1.00 49.94 1236 ARG A C 1
ATOM 3687 O O . ARG A 1 510 ? -78.067 52.245 -53.693 1.00 57.38 1236 ARG A O 1
ATOM 3695 N N . ASP A 1 511 ? -79.142 50.267 -53.683 1.00 40.80 1237 ASP A N 1
ATOM 3696 C CA . ASP A 1 511 ? -79.827 50.506 -54.947 1.00 39.44 1237 ASP A CA 1
ATOM 3697 C C . ASP A 1 511 ? -81.182 51.184 -54.756 1.00 47.32 1237 ASP A C 1
ATOM 3698 O O . ASP A 1 511 ? -81.704 51.808 -55.679 1.00 53.23 1237 ASP A O 1
ATOM 3703 N N . ILE A 1 512 ? -81.748 51.067 -53.558 1.00 46.23 1238 ILE A N 1
ATOM 3704 C CA . ILE A 1 512 ? -83.089 51.582 -53.297 1.00 42.01 1238 ILE A CA 1
ATOM 3705 C C . ILE A 1 512 ? -83.097 52.798 -52.368 1.00 42.98 1238 ILE A C 1
ATOM 3706 O O . ILE A 1 512 ? -84.117 53.469 -52.226 1.00 49.43 1238 ILE A O 1
ATOM 3711 N N . GLY A 1 513 ? -81.961 53.078 -51.738 1.00 42.97 1239 GLY A N 1
ATOM 3712 C CA . GLY A 1 513 ? -81.846 54.239 -50.874 1.00 49.24 1239 GLY A CA 1
ATOM 3713 C C . GLY A 1 513 ? -82.478 54.048 -49.508 1.00 37.32 1239 GLY A C 1
ATOM 3714 O O . GLY A 1 513 ? -83.145 54.943 -48.988 1.00 67.16 1239 GLY A O 1
ATOM 3715 N N . LEU A 1 514 ? -82.261 52.875 -48.923 1.00 35.99 1240 LEU A N 1
ATOM 3716 C CA . LEU A 1 514 ? -82.776 52.571 -47.595 1.00 30.62 1240 LEU A CA 1
ATOM 3717 C C . LEU A 1 514 ? -81.669 52.689 -46.557 1.00 31.92 1240 LEU A C 1
ATOM 3718 O O . LEU A 1 514 ? -80.511 52.382 -46.842 1.00 38.17 1240 LEU A O 1
ATOM 3723 N N . HIS A 1 515 ? -82.021 53.136 -45.357 1.00 31.64 1241 HIS A N 1
ATOM 3724 C CA . HIS A 1 515 ? -81.045 53.272 -44.284 1.00 34.74 1241 HIS A CA 1
ATOM 3725 C C . HIS A 1 515 ? -81.618 52.828 -42.945 1.00 36.29 1241 HIS A C 1
ATOM 3726 O O . HIS A 1 515 ? -82.607 53.385 -42.469 1.00 43.22 1241 HIS A O 1
ATOM 3733 N N . LEU A 1 516 ? -80.993 51.823 -42.341 1.00 35.49 1242 LEU A N 1
ATOM 3734 C CA . LEU A 1 516 ? -81.376 51.384 -41.006 1.00 37.89 1242 LEU A CA 1
ATOM 3735 C C . LEU A 1 516 ? -80.354 51.826 -39.969 1.00 35.60 1242 LEU A C 1
ATOM 3736 O O . LEU A 1 516 ? -79.179 51.469 -40.046 1.00 35.86 1242 LEU A O 1
ATOM 3741 N N . ILE A 1 517 ? -80.810 52.612 -39.002 1.00 44.09 1243 ILE A N 1
ATOM 3742 C CA . ILE A 1 517 ? -79.963 53.030 -37.896 1.00 20.40 1243 ILE A CA 1
ATOM 3743 C C . ILE A 1 517 ? -80.509 52.435 -36.605 1.00 27.82 1243 ILE A C 1
ATOM 3744 O O . ILE A 1 517 ? -81.549 52.862 -36.106 1.00 36.19 1243 ILE A O 1
ATOM 3749 N N . ILE A 1 518 ? -79.803 51.446 -36.069 1.00 25.48 1244 ILE A N 1
ATOM 3750 C CA . ILE A 1 518 ? -80.337 50.629 -34.986 1.00 27.99 1244 ILE A CA 1
ATOM 3751 C C . ILE A 1 518 ? -79.472 50.652 -33.725 1.00 36.50 1244 ILE A C 1
ATOM 3752 O O . ILE A 1 518 ? -78.244 50.607 -33.803 1.00 40.96 1244 ILE A O 1
ATOM 3757 N N . ALA A 1 519 ? -80.124 50.727 -32.567 1.00 28.89 1245 ALA A N 1
ATOM 3758 C CA . ALA A 1 519 ? -79.446 50.621 -31.278 1.00 27.04 1245 ALA A CA 1
ATOM 3759 C C . ALA A 1 519 ? -80.040 49.481 -30.450 1.00 33.51 1245 ALA A C 1
ATOM 3760 O O . ALA A 1 519 ? -81.255 49.285 -30.438 1.00 41.09 1245 ALA A O 1
ATOM 3762 N N . ARG A 1 520 ? -79.183 48.735 -29.760 1.00 36.58 1246 ARG A N 1
ATOM 3763 C CA . ARG A 1 520 ? -79.623 47.597 -28.956 1.00 35.84 1246 ARG A CA 1
ATOM 3764 C C . ARG A 1 520 ? -78.845 47.516 -27.643 1.00 43.38 1246 ARG A C 1
ATOM 3765 O O . ARG A 1 520 ? -77.742 48.052 -27.534 1.00 47.86 1246 ARG A O 1
ATOM 3773 N N . SER A 1 521 ? -79.422 46.850 -26.646 1.00 37.78 1247 SER A N 1
ATOM 3774 C CA . SER A 1 521 ? -78.734 46.638 -25.379 1.00 33.62 1247 SER A CA 1
ATOM 3775 C C . SER A 1 521 ? -77.772 45.461 -25.474 1.00 46.98 1247 SER A C 1
ATOM 3776 O O . SER A 1 521 ? -77.675 44.807 -26.513 1.00 51.15 1247 SER A O 1
ATOM 3779 N N . MET A 1 522 ? -77.064 45.194 -24.384 1.00 54.14 1248 MET A N 1
ATOM 3780 C CA . MET A 1 522 ? -76.118 44.086 -24.343 1.00 46.03 1248 MET A CA 1
ATOM 3781 C C . MET A 1 522 ? -76.797 42.791 -23.906 1.00 51.16 1248 MET A C 1
ATOM 3782 O O . MET A 1 522 ? -76.276 41.700 -24.137 1.00 52.96 1248 MET A O 1
ATOM 3787 N N . GLY A 1 523 ? -77.962 42.920 -23.278 1.00 62.46 1249 GLY A N 1
ATOM 3788 C CA . GLY A 1 523 ? -78.715 41.770 -22.811 1.00 54.04 1249 GLY A CA 1
ATOM 3789 C C . GLY A 1 523 ? -79.079 40.809 -23.927 1.00 62.75 1249 GLY A C 1
ATOM 3790 O O . GLY A 1 523 ? -80.019 41.046 -24.686 1.00 75.96 1249 GLY A O 1
ATOM 3791 N N . GLY A 1 524 ? -78.325 39.720 -24.026 1.00 66.41 1250 GLY A N 1
ATOM 3792 C CA . GLY A 1 524 ? -78.564 38.716 -25.047 1.00 70.05 1250 GLY A CA 1
ATOM 3793 C C . GLY A 1 524 ? -78.185 39.204 -26.430 1.00 56.84 1250 GLY A C 1
ATOM 3794 O O . GLY A 1 524 ? -78.730 38.741 -27.431 1.00 64.84 1250 GLY A O 1
ATOM 3795 N N . ALA A 1 525 ? -77.247 40.144 -26.484 1.00 55.78 1251 ALA A N 1
ATOM 3796 C CA . ALA A 1 525 ? -76.790 40.704 -27.752 1.00 53.76 1251 ALA A CA 1
ATOM 3797 C C . ALA A 1 525 ? -76.010 39.674 -28.560 1.00 51.13 1251 ALA A C 1
ATOM 3798 O O . ALA A 1 525 ? -75.991 39.722 -29.790 1.00 52.07 1251 ALA A O 1
ATOM 3800 N N . GLY A 1 526 ? -75.368 38.745 -27.858 1.00 60.57 1252 GLY A N 1
ATOM 3801 C CA . GLY A 1 526 ? -74.574 37.714 -28.499 1.00 55.77 1252 GLY A CA 1
ATOM 3802 C C . GLY A 1 526 ? -75.411 36.795 -29.365 1.00 63.66 1252 GLY A C 1
ATOM 3803 O O . GLY A 1 526 ? -75.064 36.525 -30.515 1.00 67.97 1252 GLY A O 1
ATOM 3804 N N . ARG A 1 527 ? -76.522 36.316 -28.810 1.00 59.85 1253 ARG A N 1
ATOM 3805 C CA . ARG A 1 527 ? -77.432 35.449 -29.548 1.00 59.50 1253 ARG A CA 1
ATOM 3806 C C . ARG A 1 527 ? -78.353 36.260 -30.450 1.00 63.43 1253 ARG A C 1
ATOM 3807 O O . ARG A 1 527 ? -79.182 35.702 -31.169 1.00 80.94 1253 ARG A O 1
ATOM 3810 N N . ALA A 1 528 ? -78.204 37.580 -30.404 1.00 65.13 1254 ALA A N 1
ATOM 3811 C CA . ALA A 1 528 ? -79.000 38.469 -31.240 1.00 61.09 1254 ALA A CA 1
ATOM 3812 C C . ALA A 1 528 ? -78.261 38.826 -32.523 1.00 49.50 1254 ALA A C 1
ATOM 3813 O O . ALA A 1 528 ? -78.701 39.687 -33.282 1.00 59.35 1254 ALA A O 1
ATOM 3815 N N . LEU A 1 529 ? -77.132 38.167 -32.761 1.00 49.74 1255 LEU A N 1
ATOM 3816 C CA . LEU A 1 529 ? -76.366 38.398 -33.980 1.00 52.18 1255 LEU A CA 1
ATOM 3817 C C . LEU A 1 529 ? -76.798 37.443 -35.086 1.00 54.68 1255 LEU A C 1
ATOM 3818 O O . LEU A 1 529 ? -76.326 37.538 -36.218 1.00 54.04 1255 LEU A O 1
ATOM 3823 N N . TYR A 1 530 ? -77.701 36.527 -34.755 1.00 57.17 1256 TYR A N 1
ATOM 3824 C CA . TYR A 1 530 ? -78.129 35.508 -35.705 1.00 64.02 1256 TYR A CA 1
ATOM 3825 C C . TYR A 1 530 ? -79.571 35.713 -36.157 1.00 66.94 1256 TYR A C 1
ATOM 3826 O O . TYR A 1 530 ? -80.028 35.067 -37.101 1.00 74.90 1256 TYR A O 1
ATOM 3835 N N . GLU A 1 531 ? -80.284 36.611 -35.483 1.00 59.51 1257 GLU A N 1
ATOM 3836 C CA . GLU A 1 531 ? -81.638 36.961 -35.895 1.00 69.65 1257 GLU A CA 1
ATOM 3837 C C . GLU A 1 531 ? -81.579 37.715 -37.226 1.00 58.23 1257 GLU A C 1
ATOM 3838 O O . GLU A 1 531 ? -80.666 38.513 -37.442 1.00 57.26 1257 GLU A O 1
ATOM 3844 N N . PRO A 1 532 ? -82.549 37.451 -38.121 1.00 51.44 1258 PRO A N 1
ATOM 3845 C CA . PRO A 1 532 ? -82.587 37.864 -39.531 1.00 50.27 1258 PRO A CA 1
ATOM 3846 C C . PRO A 1 532 ? -82.000 39.239 -39.861 1.00 59.13 1258 PRO A C 1
ATOM 3847 O O . PRO A 1 532 ? -81.291 39.362 -40.860 1.00 56.97 1258 PRO A O 1
ATOM 3851 N N . ILE A 1 533 ? -82.282 40.247 -39.043 1.00 70.29 1259 ILE A N 1
ATOM 3852 C CA . ILE A 1 533 ? -81.888 41.617 -39.367 1.00 59.55 1259 ILE A CA 1
ATOM 3853 C C . ILE A 1 533 ? -80.439 41.937 -39.012 1.00 48.14 1259 ILE A C 1
ATOM 3854 O O . ILE A 1 533 ? -79.651 42.303 -39.884 1.00 48.74 1259 ILE A O 1
ATOM 3859 N N . ILE A 1 534 ? -80.095 41.809 -37.734 1.00 55.28 1260 ILE A N 1
ATOM 3860 C CA . ILE A 1 534 ? -78.740 42.097 -37.276 1.00 47.13 1260 ILE A CA 1
ATOM 3861 C C . ILE A 1 534 ? -77.734 41.188 -37.980 1.00 49.04 1260 ILE A C 1
ATOM 3862 O O . ILE A 1 534 ? -76.606 41.595 -38.261 1.00 51.00 1260 ILE A O 1
ATOM 3867 N N . GLN A 1 535 ? -78.158 39.963 -38.277 1.00 55.86 1261 GLN A N 1
ATOM 3868 C CA . GLN A 1 535 ? -77.343 39.022 -39.039 1.00 56.36 1261 GLN A CA 1
ATOM 3869 C C . GLN A 1 535 ? -76.904 39.620 -40.372 1.00 56.55 1261 GLN A C 1
ATOM 3870 O O . GLN A 1 535 ? -75.729 39.561 -40.731 1.00 63.92 1261 GLN A O 1
ATOM 3876 N N . ARG A 1 536 ? -77.853 40.206 -41.094 1.00 56.09 1262 ARG A N 1
ATOM 3877 C CA . ARG A 1 536 ? -77.579 40.734 -42.425 1.00 55.17 1262 ARG A CA 1
ATOM 3878 C C . ARG A 1 536 ? -76.927 42.114 -42.381 1.00 47.68 1262 ARG A C 1
ATOM 3879 O O . ARG A 1 536 ? -76.176 42.477 -43.286 1.00 45.03 1262 ARG A O 1
ATOM 3887 N N . ILE A 1 537 ? -77.207 42.877 -41.332 1.00 49.02 1263 ILE A N 1
ATOM 3888 C CA . ILE A 1 537 ? -76.580 44.183 -41.158 1.00 34.50 1263 ILE A CA 1
ATOM 3889 C C . ILE A 1 537 ? -75.096 44.019 -40.851 1.00 41.12 1263 ILE A C 1
ATOM 3890 O O . ILE A 1 537 ? -74.253 44.733 -41.395 1.00 40.43 1263 ILE A O 1
ATOM 3895 N N . LYS A 1 538 ? -74.786 43.063 -39.984 1.00 49.42 1264 LYS A N 1
ATOM 3896 C CA . LYS A 1 538 ? -73.406 42.777 -39.615 1.00 46.09 1264 LYS A CA 1
ATOM 3897 C C . LYS A 1 538 ? -72.669 42.116 -40.777 1.00 43.13 1264 LYS A C 1
ATOM 3898 O O . LYS A 1 538 ? -71.458 42.283 -40.933 1.00 41.03 1264 LYS A O 1
ATOM 3904 N N . GLU A 1 539 ? -73.413 41.380 -41.598 1.00 43.19 1265 GLU A N 1
ATOM 3905 C CA . GLU A 1 539 ? -72.842 40.689 -42.752 1.00 45.94 1265 GLU A CA 1
ATOM 3906 C C . GLU A 1 539 ? -72.377 41.676 -43.820 1.00 32.15 1265 GLU A C 1
ATOM 3907 O O . GLU A 1 539 ? -71.429 41.406 -44.557 1.00 36.38 1265 GLU A O 1
ATOM 3913 N N . MET A 1 540 ? -73.043 42.823 -43.893 1.00 39.88 1266 MET A N 1
ATOM 3914 C CA . MET A 1 540 ? -72.702 43.850 -44.874 1.00 37.38 1266 MET A CA 1
ATOM 3915 C C . MET A 1 540 ? -71.491 44.671 -44.448 1.00 30.99 1266 MET A C 1
ATOM 3916 O O . MET A 1 540 ? -71.145 45.655 -45.104 1.00 39.28 1266 MET A O 1
ATOM 3921 N N . ALA A 1 541 ? -70.860 44.263 -43.351 1.00 31.08 1267 ALA A N 1
ATOM 3922 C CA . ALA A 1 541 ? -69.742 45.000 -42.768 1.00 40.54 1267 ALA A CA 1
ATOM 3923 C C . ALA A 1 541 ? -70.135 46.445 -42.472 1.00 41.08 1267 ALA A C 1
ATOM 3924 O O . ALA A 1 541 ? -69.359 47.371 -42.709 1.00 37.83 1267 ALA A O 1
ATOM 3926 N N . SER A 1 542 ? -71.346 46.628 -41.957 1.00 43.73 1268 SER A N 1
ATOM 3927 C CA . SER A 1 542 ? -71.850 47.956 -41.625 1.00 35.10 1268 SER A CA 1
ATOM 3928 C C . SER A 1 542 ? -71.088 48.559 -40.450 1.00 40.68 1268 SER A C 1
ATOM 3929 O O . SER A 1 542 ? -70.670 47.839 -39.543 1.00 37.00 1268 SER A O 1
ATOM 3932 N N . PRO A 1 543 ? -70.894 49.886 -40.473 1.00 33.92 1269 PRO A N 1
ATOM 3933 C CA . PRO A 1 543 ? -70.242 50.611 -39.377 1.00 27.56 1269 PRO A CA 1
ATOM 3934 C C . PRO A 1 543 ? -71.034 50.517 -38.077 1.00 29.52 1269 PRO A C 1
ATOM 3935 O O . PRO A 1 543 ? -72.250 50.329 -38.106 1.00 33.61 1269 PRO A O 1
ATOM 3939 N N . GLY A 1 544 ? -70.344 50.650 -36.950 1.00 36.63 1270 GLY A N 1
ATOM 3940 C CA . GLY A 1 544 ? -70.990 50.600 -35.652 1.00 27.17 1270 GLY A CA 1
ATOM 3941 C C . GLY A 1 544 ? -69.999 50.711 -34.513 1.00 24.84 1270 GLY A C 1
ATOM 3942 O O . GLY A 1 544 ? -68.789 50.664 -34.732 1.00 37.55 1270 GLY A O 1
ATOM 3943 N N . LEU A 1 545 ? -70.503 50.865 -33.294 1.00 20.56 1271 LEU A N 1
ATOM 3944 C CA . LEU A 1 545 ? -69.634 50.886 -32.124 1.00 40.08 1271 LEU A CA 1
ATOM 3945 C C . LEU A 1 545 ? -70.247 50.136 -30.948 1.00 38.63 1271 LEU A C 1
ATOM 3946 O O . LEU A 1 545 ? -71.466 49.991 -30.857 1.00 32.08 1271 LEU A O 1
ATOM 3951 N N . VAL A 1 546 ? -69.387 49.664 -30.052 1.00 28.78 1272 VAL A N 1
ATOM 3952 C CA . VAL A 1 546 ? -69.821 48.949 -28.860 1.00 34.64 1272 VAL A CA 1
ATOM 3953 C C . VAL A 1 546 ? -69.511 49.769 -27.603 1.00 35.61 1272 VAL A C 1
ATOM 3954 O O . VAL A 1 546 ? -68.409 50.296 -27.454 1.00 50.55 1272 VAL A O 1
ATOM 3958 N N . MET A 1 547 ? -70.488 49.885 -26.706 1.00 27.74 1273 MET A N 1
ATOM 3959 C CA . MET A 1 547 ? -70.344 50.738 -25.526 1.00 42.67 1273 MET A CA 1
ATOM 3960 C C . MET A 1 547 ? -70.605 49.992 -24.219 1.00 38.61 1273 MET A C 1
ATOM 3961 O O . MET A 1 547 ? -71.651 49.365 -24.056 1.00 60.06 1273 MET A O 1
ATOM 3966 N N . SER A 1 548 ? -69.651 50.077 -23.296 1.00 37.69 1274 SER A N 1
ATOM 3967 C CA . SER A 1 548 ? -69.826 49.625 -21.909 1.00 56.78 1274 SER A CA 1
ATOM 3968 C C . SER A 1 548 ? -70.569 48.292 -21.728 1.00 64.71 1274 SER A C 1
ATOM 3969 O O . SER A 1 548 ? -71.437 48.172 -20.862 1.00 75.87 1274 SER A O 1
ATOM 3972 N N . GLY A 1 549 ? -70.235 47.300 -22.544 1.00 71.37 1275 GLY A N 1
ATOM 3973 C CA . GLY A 1 549 ? -70.870 45.999 -22.440 1.00 70.20 1275 GLY A CA 1
ATOM 3974 C C . GLY A 1 549 ? -70.118 45.068 -21.512 1.00 62.56 1275 GLY A C 1
ATOM 3975 O O . GLY A 1 549 ? -69.003 45.367 -21.093 1.00 61.65 1275 GLY A O 1
ATOM 3976 N N . ASN A 1 550 ? -70.721 43.930 -21.189 1.00 62.79 1276 ASN A N 1
ATOM 3977 C CA . ASN A 1 550 ? -70.034 42.926 -20.384 1.00 64.34 1276 ASN A CA 1
ATOM 3978 C C . ASN A 1 550 ? -69.322 41.923 -21.285 1.00 73.11 1276 ASN A C 1
ATOM 3979 O O . ASN A 1 550 ? -69.852 41.531 -22.324 1.00 63.77 1276 ASN A O 1
ATOM 3984 N N . LYS A 1 551 ? -68.121 41.511 -20.892 1.00 67.58 1277 LYS A N 1
ATOM 3985 C CA . LYS A 1 551 ? -67.306 40.629 -21.724 1.00 67.52 1277 LYS A CA 1
ATOM 3986 C C . LYS A 1 551 ? -67.897 39.229 -21.825 1.00 66.09 1277 LYS A C 1
ATOM 3987 O O . LYS A 1 551 ? -67.406 38.395 -22.583 1.00 69.18 1277 LYS A O 1
ATOM 3993 N N . ASP A 1 552 ? -68.960 38.983 -21.067 1.00 67.68 1278 ASP A N 1
ATOM 3994 C CA . ASP A 1 552 ? -69.663 37.709 -21.112 1.00 64.63 1278 ASP A CA 1
ATOM 3995 C C . ASP A 1 552 ? -70.404 37.540 -22.432 1.00 58.39 1278 ASP A C 1
ATOM 3996 O O . ASP A 1 552 ? -70.772 36.429 -22.811 1.00 56.46 1278 ASP A O 1
ATOM 4001 N N . GLU A 1 553 ? -70.612 38.649 -23.132 1.00 54.04 1279 GLU A N 1
ATOM 4002 C CA . GLU A 1 553 ? -71.412 38.649 -24.350 1.00 51.12 1279 GLU A CA 1
ATOM 4003 C C . GLU A 1 553 ? -70.582 38.303 -25.583 1.00 58.98 1279 GLU A C 1
ATOM 4004 O O . GLU A 1 553 ? -71.125 38.086 -26.667 1.00 54.11 1279 GLU A O 1
ATOM 4010 N N . GLY A 1 554 ? -69.265 38.257 -25.415 1.00 64.78 1280 GLY A N 1
ATOM 4011 C CA . GLY A 1 554 ? -68.367 37.946 -26.514 1.00 75.79 1280 GLY A CA 1
ATOM 4012 C C . GLY A 1 554 ? -68.287 39.068 -27.533 1.00 63.29 1280 GLY A C 1
ATOM 4013 O O . GLY A 1 554 ? -68.914 40.113 -27.360 1.00 63.84 1280 GLY A O 1
ATOM 4014 N N . ILE A 1 555 ? -67.518 38.855 -28.596 1.00 60.72 1281 ILE A N 1
ATOM 4015 C CA . ILE A 1 555 ? -67.363 39.872 -29.631 1.00 55.62 1281 ILE A CA 1
ATOM 4016 C C . ILE A 1 555 ? -68.670 40.063 -30.394 1.00 53.53 1281 ILE A C 1
ATOM 4017 O O . ILE A 1 555 ? -69.406 39.106 -30.641 1.00 39.79 1281 ILE A O 1
ATOM 4022 N N . LEU A 1 556 ? -68.958 41.310 -30.750 1.00 56.68 1282 LEU A N 1
ATOM 4023 C CA . LEU A 1 556 ? -70.182 41.639 -31.468 1.00 51.03 1282 LEU A CA 1
ATOM 4024 C C . LEU A 1 556 ? -69.856 42.243 -32.827 1.00 53.01 1282 LEU A C 1
ATOM 4025 O O . LEU A 1 556 ? -70.377 41.808 -33.853 1.00 52.77 1282 LEU A O 1
ATOM 4030 N N . LEU A 1 557 ? -68.986 43.247 -32.822 1.00 46.02 1283 LEU A N 1
ATOM 4031 C CA . LEU A 1 557 ? -68.561 43.900 -34.052 1.00 53.47 1283 LEU A CA 1
ATOM 4032 C C . LEU A 1 557 ? -67.041 43.948 -34.134 1.00 71.70 1283 LEU A C 1
ATOM 4033 O O . LEU A 1 557 ? -66.382 44.502 -33.255 1.00 68.33 1283 LEU A O 1
ATOM 4038 N N . GLY A 1 558 ? -66.488 43.358 -35.188 1.00 66.99 1284 GLY A N 1
ATOM 4039 C CA . GLY A 1 558 ? -65.053 43.380 -35.399 1.00 70.20 1284 GLY A CA 1
ATOM 4040 C C . GLY A 1 558 ? -64.266 42.508 -34.437 1.00 82.13 1284 GLY A C 1
ATOM 4041 O O . GLY A 1 558 ? -64.545 41.318 -34.290 1.00 83.13 1284 GLY A O 1
ATOM 4042 N N . ASN A 1 559 ? -63.283 43.109 -33.774 1.00 83.68 1285 ASN A N 1
ATOM 4043 C CA . ASN A 1 559 ? -62.342 42.361 -32.946 1.00 95.64 1285 ASN A CA 1
ATOM 4044 C C . ASN A 1 559 ? -62.399 42.725 -31.467 1.00 91.94 1285 ASN A C 1
ATOM 4045 O O . ASN A 1 559 ? -61.557 42.288 -30.682 1.00 87.86 1285 ASN A O 1
ATOM 4050 N N . VAL A 1 560 ? -63.385 43.527 -31.085 1.00 97.29 1286 VAL A N 1
ATOM 4051 C CA . VAL A 1 560 ? -63.442 44.039 -29.722 1.00 89.55 1286 VAL A CA 1
ATOM 4052 C C . VAL A 1 560 ? -64.398 43.250 -28.829 1.00 78.50 1286 VAL A C 1
ATOM 4053 O O . VAL A 1 560 ? -65.576 43.077 -29.148 1.00 64.91 1286 VAL A O 1
ATOM 4057 N N . LYS A 1 561 ? -63.870 42.762 -27.713 1.00 73.60 1287 LYS A N 1
ATOM 4058 C CA . LYS A 1 561 ? -64.693 42.140 -26.690 1.00 63.62 1287 LYS A CA 1
ATOM 4059 C C . LYS A 1 561 ? -65.054 43.195 -25.650 1.00 66.72 1287 LYS A C 1
ATOM 4060 O O . LYS A 1 561 ? -64.171 43.759 -25.000 1.00 65.55 1287 LYS A O 1
ATOM 4066 N N . PRO A 1 562 ? -66.359 43.470 -25.502 1.00 52.34 1288 PRO A N 1
ATOM 4067 C CA . PRO A 1 562 ? -66.905 44.561 -24.685 1.00 39.75 1288 PRO A CA 1
ATOM 4068 C C . PRO A 1 562 ? -66.439 44.553 -23.232 1.00 39.78 1288 PRO A C 1
ATOM 4069 O O . PRO A 1 562 ? -66.289 43.490 -22.633 1.00 49.94 1288 PRO A O 1
ATOM 4073 N N . HIS A 1 563 ? -66.203 45.741 -22.684 1.00 35.62 1289 HIS A N 1
ATOM 4074 C CA . HIS A 1 563 ? -65.923 45.908 -21.262 1.00 47.33 1289 HIS A CA 1
ATOM 4075 C C . HIS A 1 563 ? -66.485 47.255 -20.811 1.00 44.68 1289 HIS A C 1
ATOM 4076 O O . HIS A 1 563 ? -66.800 48.106 -21.643 1.00 51.27 1289 HIS A O 1
ATOM 4083 N N . LYS A 1 564 ? -66.609 47.443 -19.499 1.00 54.03 1290 LYS A N 1
ATOM 4084 C CA . LYS A 1 564 ? -67.205 48.660 -18.944 1.00 43.92 1290 LYS A CA 1
ATOM 4085 C C . LYS A 1 564 ? -66.512 49.933 -19.422 1.00 48.33 1290 LYS A C 1
ATOM 4086 O O . LYS A 1 564 ? -65.325 50.147 -19.169 1.00 51.45 1290 LYS A O 1
ATOM 4092 N N . LEU A 1 565 ? -67.275 50.771 -20.115 1.00 42.10 1291 LEU A N 1
ATOM 4093 C CA . LEU A 1 565 ? -66.788 52.048 -20.625 1.00 43.27 1291 LEU A CA 1
ATOM 4094 C C . LEU A 1 565 ? -67.582 53.206 -20.028 1.00 47.96 1291 LEU A C 1
ATOM 4095 O O . LEU A 1 565 ? -68.728 53.024 -19.615 1.00 54.84 1291 LEU A O 1
ATOM 4100 N N . PRO A 1 566 ? -66.971 54.402 -19.971 1.00 42.90 1292 PRO A N 1
ATOM 4101 C CA . PRO A 1 566 ? -67.671 55.607 -19.506 1.00 39.17 1292 PRO A CA 1
ATOM 4102 C C . PRO A 1 566 ? -68.851 55.984 -20.399 1.00 31.45 1292 PRO A C 1
ATOM 4103 O O . PRO A 1 566 ? -68.996 55.442 -21.494 1.00 36.48 1292 PRO A O 1
ATOM 4107 N N . GLN A 1 567 ? -69.682 56.907 -19.928 1.00 34.18 1293 GLN A N 1
ATOM 4108 C CA . GLN A 1 567 ? -70.834 57.363 -20.696 1.00 35.34 1293 GLN A CA 1
ATOM 4109 C C . GLN A 1 567 ? -70.411 58.082 -21.972 1.00 36.76 1293 GLN A C 1
ATOM 4110 O O . GLN A 1 567 ? -69.668 59.064 -21.929 1.00 31.24 1293 GLN A O 1
ATOM 4116 N N . GLY A 1 568 ? -70.890 57.582 -23.106 1.00 34.09 1294 GLY A N 1
ATOM 4117 C CA . GLY A 1 568 ? -70.640 58.214 -24.387 1.00 36.11 1294 GLY A CA 1
ATOM 4118 C C . GLY A 1 568 ? -69.457 57.634 -25.137 1.00 36.19 1294 GLY A C 1
ATOM 4119 O O . GLY A 1 568 ? -69.234 57.958 -26.304 1.00 35.09 1294 GLY A O 1
ATOM 4120 N N . ARG A 1 569 ? -68.697 56.773 -24.470 1.00 39.64 1295 ARG A N 1
ATOM 4121 C CA . ARG A 1 569 ? -67.504 56.189 -25.069 1.00 36.46 1295 ARG A CA 1
ATOM 4122 C C . ARG A 1 569 ? -67.790 54.809 -25.652 1.00 34.94 1295 ARG A C 1
ATOM 4123 O O . ARG A 1 569 ? -68.570 54.038 -25.092 1.00 38.37 1295 ARG A O 1
ATOM 4131 N N . GLY A 1 570 ? -67.155 54.503 -26.779 1.00 33.82 1296 GLY A N 1
ATOM 4132 C CA . GLY A 1 570 ? -67.332 53.217 -27.427 1.00 31.52 1296 GLY A CA 1
ATOM 4133 C C . GLY A 1 570 ? -66.274 52.919 -28.471 1.00 34.19 1296 GLY A C 1
ATOM 4134 O O . GLY A 1 570 ? -65.614 53.827 -28.976 1.00 30.34 1296 GLY A O 1
ATOM 4135 N N . TYR A 1 571 ? -66.112 51.639 -28.796 1.00 35.43 1297 TYR A N 1
ATOM 4136 C CA . TYR A 1 571 ? -65.146 51.223 -29.808 1.00 37.09 1297 TYR A CA 1
ATOM 4137 C C . TYR A 1 571 ? -65.757 51.283 -31.205 1.00 27.76 1297 TYR A C 1
ATOM 4138 O O . TYR A 1 571 ? -66.523 50.404 -31.598 1.00 25.45 1297 TYR A O 1
ATOM 4147 N N . PHE A 1 572 ? -65.401 52.326 -31.949 1.00 28.55 1298 PHE A N 1
ATOM 4148 C CA . PHE A 1 572 ? -65.936 52.560 -33.287 1.00 30.32 1298 PHE A CA 1
ATOM 4149 C C . PHE A 1 572 ? -65.368 51.584 -34.313 1.00 34.77 1298 PHE A C 1
ATOM 4150 O O . PHE A 1 572 ? -64.266 51.778 -34.827 1.00 34.70 1298 PHE A O 1
ATOM 4158 N N . VAL A 1 573 ? -66.131 50.539 -34.614 1.00 40.12 1299 VAL A N 1
ATOM 4159 C CA . VAL A 1 573 ? -65.690 49.511 -35.549 1.00 35.54 1299 VAL A CA 1
ATOM 4160 C C . VAL A 1 573 ? -66.058 49.849 -36.989 1.00 47.20 1299 VAL A C 1
ATOM 4161 O O . VAL A 1 573 ? -67.232 49.983 -37.330 1.00 44.06 1299 VAL A O 1
ATOM 4165 N N . GLU A 1 574 ? -65.040 49.986 -37.828 1.00 72.15 1300 GLU A N 1
ATOM 4166 C CA . GLU A 1 574 ? -65.233 50.199 -39.254 1.00 60.50 1300 GLU A CA 1
ATOM 4167 C C . GLU A 1 574 ? -64.164 49.435 -40.017 1.00 75.96 1300 GLU A C 1
ATOM 4168 O O . GLU A 1 574 ? -62.971 49.662 -39.821 1.00 97.35 1300 GLU A O 1
ATOM 4174 N N . ARG A 1 575 ? -64.589 48.533 -40.893 1.00 82.17 1301 ARG A N 1
ATOM 4175 C CA . ARG A 1 575 ? -63.655 47.614 -41.536 1.00 107.90 1301 ARG A CA 1
ATOM 4176 C C . ARG A 1 575 ? -62.866 48.260 -42.675 1.00 94.52 1301 ARG A C 1
ATOM 4177 O O . ARG A 1 575 ? -62.245 47.567 -43.481 1.00 96.92 1301 ARG A O 1
ATOM 4185 N N . ARG A 1 576 ? -62.885 49.588 -42.729 1.00 82.68 1302 ARG A N 1
ATOM 4186 C CA . ARG A 1 576 ? -61.971 50.330 -43.588 1.00 83.21 1302 ARG A CA 1
ATOM 4187 C C . ARG A 1 576 ? -60.822 50.872 -42.749 1.00 73.64 1302 ARG A C 1
ATOM 4188 O O . ARG A 1 576 ? -59.662 50.833 -43.157 1.00 88.75 1302 ARG A O 1
ATOM 4196 N N . SER A 1 577 ? -61.162 51.377 -41.567 1.00 73.76 1303 SER A N 1
ATOM 4197 C CA . SER A 1 577 ? -60.188 52.011 -40.686 1.00 68.03 1303 SER A CA 1
ATOM 4198 C C . SER A 1 577 ? -59.983 51.225 -39.392 1.00 74.48 1303 SER A C 1
ATOM 4199 O O . SER A 1 577 ? -59.476 51.762 -38.407 1.00 85.53 1303 SER A O 1
ATOM 4202 N N . GLY A 1 578 ? -60.381 49.956 -39.398 1.00 58.44 1304 GLY A N 1
ATOM 4203 C CA . GLY A 1 578 ? -60.225 49.103 -38.233 1.00 72.31 1304 GLY A CA 1
ATOM 4204 C C . GLY A 1 578 ? -61.055 49.549 -37.041 1.00 68.50 1304 GLY A C 1
ATOM 4205 O O . GLY A 1 578 ? -62.067 50.232 -37.196 1.00 68.81 1304 GLY A O 1
ATOM 4206 N N . THR A 1 579 ? -60.620 49.162 -35.846 1.00 57.80 1305 THR A N 1
ATOM 4207 C CA . THR A 1 579 ? -61.332 49.510 -34.623 1.00 41.49 1305 THR A CA 1
ATOM 4208 C C . THR A 1 579 ? -60.637 50.653 -33.890 1.00 40.74 1305 THR A C 1
ATOM 4209 O O . THR A 1 579 ? -59.434 50.598 -33.639 1.00 53.46 1305 THR A O 1
ATOM 4213 N N . ARG A 1 580 ? -61.401 51.687 -33.553 1.00 37.87 1306 ARG A N 1
ATOM 4214 C CA . ARG A 1 580 ? -60.862 52.847 -32.851 1.00 30.20 1306 ARG A CA 1
ATOM 4215 C C . ARG A 1 580 ? -61.741 53.252 -31.674 1.00 33.74 1306 ARG A C 1
ATOM 4216 O O . ARG A 1 580 ? -62.964 53.289 -31.786 1.00 34.14 1306 ARG A O 1
ATOM 4224 N N . LEU A 1 581 ? -61.110 53.561 -30.547 1.00 35.81 1307 LEU A N 1
ATOM 4225 C CA . LEU A 1 581 ? -61.835 54.041 -29.380 1.00 23.93 1307 LEU A CA 1
ATOM 4226 C C . LEU A 1 581 ? -62.176 55.514 -29.552 1.00 34.56 1307 LEU A C 1
ATOM 4227 O O . LEU A 1 581 ? -61.285 56.354 -29.684 1.00 52.00 1307 LEU A O 1
ATOM 4232 N N . ILE A 1 582 ? -63.469 55.825 -29.560 1.00 32.93 1308 ILE A N 1
ATOM 4233 C CA . ILE A 1 582 ? -63.916 57.203 -29.728 1.00 26.80 1308 ILE A CA 1
ATOM 4234 C C . ILE A 1 582 ? -64.837 57.653 -28.600 1.00 33.70 1308 ILE A C 1
ATOM 4235 O O . ILE A 1 582 ? -65.353 56.837 -27.836 1.00 39.49 1308 ILE A O 1
ATOM 4240 N N . GLN A 1 583 ? -65.034 58.964 -28.507 1.00 29.60 1309 GLN A N 1
ATOM 4241 C CA . GLN A 1 583 ? -65.959 59.549 -27.545 1.00 39.37 1309 GLN A CA 1
ATOM 4242 C C . GLN A 1 583 ? -67.045 60.328 -28.282 1.00 34.81 1309 GLN A C 1
ATOM 4243 O O . GLN A 1 583 ? -66.760 61.324 -28.946 1.00 34.55 1309 GLN A O 1
ATOM 4249 N N . THR A 1 584 ? -68.287 59.867 -28.167 1.00 32.97 1310 THR A N 1
ATOM 4250 C CA . THR A 1 584 ? -69.403 60.497 -28.864 1.00 27.20 1310 THR A CA 1
ATOM 4251 C C . THR A 1 584 ? -69.867 61.773 -28.168 1.00 37.09 1310 THR A C 1
ATOM 4252 O O . THR A 1 584 ? -69.643 61.960 -26.970 1.00 37.82 1310 THR A O 1
ATOM 4256 N N . ALA A 1 585 ? -70.526 62.643 -28.927 1.00 28.74 1311 ALA A N 1
ATOM 4257 C CA . ALA A 1 585 ? -70.924 63.954 -28.429 1.00 35.55 1311 ALA A CA 1
ATOM 4258 C C . ALA A 1 585 ? -72.237 63.914 -27.650 1.00 37.83 1311 ALA A C 1
ATOM 4259 O O . ALA A 1 585 ? -72.978 62.935 -27.708 1.00 37.01 1311 ALA A O 1
ATOM 4261 N N . TYR A 1 586 ? -72.514 64.990 -26.920 1.00 30.67 1312 TYR A N 1
ATOM 4262 C CA . TYR A 1 586 ? -73.730 65.092 -26.122 1.00 27.04 1312 TYR A CA 1
ATOM 4263 C C . TYR A 1 586 ? -74.616 66.229 -26.621 1.00 43.27 1312 TYR A C 1
ATOM 4264 O O . TYR A 1 586 ? -74.187 67.382 -26.678 1.00 44.21 1312 TYR A O 1
ATOM 4273 N N . ARG A 1 587 ? -75.851 65.895 -26.985 1.00 34.33 1313 ARG A N 1
ATOM 4274 C CA . ARG A 1 587 ? -76.809 66.891 -27.445 1.00 48.77 1313 ARG A CA 1
ATOM 4275 C C . ARG A 1 587 ? -77.744 67.286 -26.308 1.00 54.68 1313 ARG A C 1
ATOM 4276 O O . ARG A 1 587 ? -78.353 66.427 -25.668 1.00 53.91 1313 ARG A O 1
ATOM 4284 N N . GLU A 1 588 ? -77.852 68.586 -26.057 1.00 67.00 1314 GLU A N 1
ATOM 4285 C CA . GLU A 1 588 ? -78.676 69.089 -24.963 1.00 78.90 1314 GLU A CA 1
ATOM 4286 C C . GLU A 1 588 ? -80.165 68.901 -25.248 1.00 95.38 1314 GLU A C 1
ATOM 4287 O O . GLU A 1 588 ? -80.633 69.177 -26.355 1.00 93.56 1314 GLU A O 1
ATOM 4293 N N . SER A 1 589 ? -80.892 68.429 -24.237 1.00 90.21 1315 SER A N 1
ATOM 4294 C CA . SER A 1 589 ? -82.334 68.189 -24.318 1.00 102.11 1315 SER A CA 1
ATOM 4295 C C . SER A 1 589 ? -82.698 67.269 -25.482 1.00 97.09 1315 SER A C 1
ATOM 4296 O O . SER A 1 589 ? -82.888 66.066 -25.300 1.00 82.27 1315 SER A O 1
ATOM 4299 N N . LEU B 1 37 ? -14.537 70.056 -26.986 1.00 88.41 763 LEU B N 1
ATOM 4300 C CA . LEU B 1 37 ? -13.578 71.143 -27.164 1.00 94.00 763 LEU B CA 1
ATOM 4301 C C . LEU B 1 37 ? -12.393 71.053 -26.194 1.00 106.95 763 LEU B C 1
ATOM 4302 O O . LEU B 1 37 ? -12.237 71.910 -25.325 1.00 127.53 763 LEU B O 1
ATOM 4307 N N . PRO B 1 38 ? -11.550 70.015 -26.343 1.00 99.92 764 PRO B N 1
ATOM 4308 C CA . PRO B 1 38 ? -10.430 69.823 -25.419 1.00 98.88 764 PRO B CA 1
ATOM 4309 C C . PRO B 1 38 ? -9.097 70.355 -25.946 1.00 105.90 764 PRO B C 1
ATOM 4310 O O . PRO B 1 38 ? -8.888 70.398 -27.158 1.00 99.04 764 PRO B O 1
ATOM 4314 N N . PRO B 1 39 ? -8.197 70.759 -25.036 1.00 104.67 765 PRO B N 1
ATOM 4315 C CA . PRO B 1 39 ? -6.846 71.176 -25.420 1.00 76.81 765 PRO B CA 1
ATOM 4316 C C . PRO B 1 39 ? -5.867 70.004 -25.484 1.00 100.97 765 PRO B C 1
ATOM 4317 O O . PRO B 1 39 ? -4.892 69.981 -24.731 1.00 123.64 765 PRO B O 1
ATOM 4321 N N . LEU B 1 40 ? -6.103 69.057 -26.390 1.00 101.04 766 LEU B N 1
ATOM 4322 C CA . LEU B 1 40 ? -5.210 67.898 -26.515 1.00 111.85 766 LEU B CA 1
ATOM 4323 C C . LEU B 1 40 ? -4.112 68.164 -27.535 1.00 113.96 766 LEU B C 1
ATOM 4324 O O . LEU B 1 40 ? -4.356 68.294 -28.725 1.00 111.03 766 LEU B O 1
ATOM 4329 N N . ASP B 1 41 ? -2.887 68.194 -27.035 1.00 109.26 767 ASP B N 1
ATOM 4330 C CA . ASP B 1 41 ? -1.745 68.760 -27.721 1.00 86.02 767 ASP B CA 1
ATOM 4331 C C . ASP B 1 41 ? -0.764 67.725 -28.220 1.00 75.31 767 ASP B C 1
ATOM 4332 O O . ASP B 1 41 ? -0.725 67.449 -29.393 1.00 76.95 767 ASP B O 1
ATOM 4337 N N . VAL B 1 42 ? 0.021 67.142 -27.327 1.00 64.77 768 VAL B N 1
ATOM 4338 C CA . VAL B 1 42 ? 1.049 66.203 -27.733 1.00 52.70 768 VAL B CA 1
ATOM 4339 C C . VAL B 1 42 ? 0.830 64.847 -27.147 1.00 56.68 768 VAL B C 1
ATOM 4340 O O . VAL B 1 42 ? 0.574 64.718 -25.973 1.00 63.44 768 VAL B O 1
ATOM 4344 N N . PRO B 1 43 ? 1.030 63.785 -28.029 1.00 46.45 769 PRO B N 1
ATOM 4345 C CA . PRO B 1 43 ? 0.577 62.502 -27.509 1.00 45.56 769 PRO B CA 1
ATOM 4346 C C . PRO B 1 43 ? 1.368 62.053 -26.341 1.00 42.89 769 PRO B C 1
ATOM 4347 O O . PRO B 1 43 ? 2.424 62.544 -26.141 1.00 55.59 769 PRO B O 1
ATOM 4351 N N . PRO B 1 44 ? 0.823 61.184 -25.530 1.00 44.35 770 PRO B N 1
ATOM 4352 C CA . PRO B 1 44 ? 1.548 60.592 -24.404 1.00 57.65 770 PRO B CA 1
ATOM 4353 C C . PRO B 1 44 ? 2.403 59.414 -24.853 1.00 48.50 770 PRO B C 1
ATOM 4354 O O . PRO B 1 44 ? 2.196 58.883 -25.944 1.00 37.67 770 PRO B O 1
ATOM 4358 N N . THR B 1 45 ? 3.365 59.022 -24.029 1.00 80.67 771 THR B N 1
ATOM 4359 C CA . THR B 1 45 ? 4.138 57.824 -24.303 1.00 37.53 771 THR B CA 1
ATOM 4360 C C . THR B 1 45 ? 3.640 56.708 -23.399 1.00 37.33 771 THR B C 1
ATOM 4361 O O . THR B 1 45 ? 3.027 56.970 -22.365 1.00 44.24 771 THR B O 1
ATOM 4365 N N . LEU B 1 46 ? 3.894 55.464 -23.792 1.00 30.53 772 LEU B N 1
ATOM 4366 C CA . LEU B 1 46 ? 3.396 54.318 -23.043 1.00 32.77 772 LEU B CA 1
ATOM 4367 C C . LEU B 1 46 ? 3.956 54.254 -21.624 1.00 44.84 772 LEU B C 1
ATOM 4368 O O . LEU B 1 46 ? 3.353 53.641 -20.747 1.00 62.07 772 LEU B O 1
ATOM 4373 N N . ASP B 1 47 ? 5.104 54.884 -21.398 1.00 36.04 773 ASP B N 1
ATOM 4374 C CA . ASP B 1 47 ? 5.692 54.895 -20.063 1.00 41.51 773 ASP B CA 1
ATOM 4375 C C . ASP B 1 47 ? 4.922 55.836 -19.141 1.00 46.32 773 ASP B C 1
ATOM 4376 O O . ASP B 1 47 ? 4.891 55.639 -17.926 1.00 59.62 773 ASP B O 1
ATOM 4381 N N . GLU B 1 48 ? 4.293 56.854 -19.722 1.00 37.54 774 GLU B N 1
ATOM 4382 C CA . GLU B 1 48 ? 3.497 57.801 -18.950 1.00 43.95 774 GLU B CA 1
ATOM 4383 C C . GLU B 1 48 ? 2.208 57.160 -18.449 1.00 47.29 774 GLU B C 1
ATOM 4384 O O . GLU B 1 48 ? 1.755 57.431 -17.338 1.00 60.44 774 GLU B O 1
ATOM 4390 N N . LEU B 1 49 ? 1.624 56.304 -19.281 1.00 38.47 775 LEU B N 1
ATOM 4391 C CA . LEU B 1 49 ? 0.342 55.683 -18.974 1.00 33.53 775 LEU B CA 1
ATOM 4392 C C . LEU B 1 49 ? 0.508 54.470 -18.065 1.00 42.92 775 LEU B C 1
ATOM 4393 O O . LEU B 1 49 ? -0.169 54.346 -17.044 1.00 66.40 775 LEU B O 1
ATOM 4398 N N . LEU B 1 50 ? 1.415 53.579 -18.445 1.00 41.52 776 LEU B N 1
ATOM 4399 C CA . LEU B 1 50 ? 1.705 52.377 -17.672 1.00 33.41 776 LEU B CA 1
ATOM 4400 C C . LEU B 1 50 ? 2.389 52.700 -16.347 1.00 40.56 776 LEU B C 1
ATOM 4401 O O . LEU B 1 50 ? 3.017 53.749 -16.212 1.00 48.57 776 LEU B O 1
ATOM 4406 N N . PRO B 1 51 ? 2.266 51.796 -15.362 1.00 30.02 777 PRO B N 1
ATOM 4407 C CA . PRO B 1 51 ? 3.011 51.909 -14.102 1.00 43.74 777 PRO B CA 1
ATOM 4408 C C . PRO B 1 51 ? 4.519 51.816 -14.341 1.00 46.67 777 PRO B C 1
ATOM 4409 O O . PRO B 1 51 ? 4.924 51.432 -15.439 1.00 48.12 777 PRO B O 1
ATOM 4413 N N . PRO B 1 52 ? 5.343 52.177 -13.340 1.00 48.30 778 PRO B N 1
ATOM 4414 C CA . PRO B 1 52 ? 6.797 52.080 -13.513 1.00 48.48 778 PRO B CA 1
ATOM 4415 C C . PRO B 1 52 ? 7.236 50.682 -13.939 1.00 43.56 778 PRO B C 1
ATOM 4416 O O . PRO B 1 52 ? 6.831 49.694 -13.327 1.00 37.74 778 PRO B O 1
ATOM 4420 N N . LEU B 1 53 ? 8.047 50.611 -14.991 1.00 45.28 779 LEU B N 1
ATOM 4421 C CA . LEU B 1 53 ? 8.496 49.335 -15.537 1.00 42.95 779 LEU B CA 1
ATOM 4422 C C . LEU B 1 53 ? 9.902 48.974 -15.069 1.00 43.17 779 LEU B C 1
ATOM 4423 O O . LEU B 1 53 ? 10.714 49.852 -14.776 1.00 46.45 779 LEU B O 1
ATOM 4428 N N . SER B 1 54 ? 10.179 47.676 -15.007 1.00 39.17 780 SER B N 1
ATOM 4429 C CA . SER B 1 54 ? 11.468 47.178 -14.534 1.00 37.22 780 SER B CA 1
ATOM 4430 C C . SER B 1 54 ? 11.725 45.762 -15.045 1.00 43.53 780 SER B C 1
ATOM 4431 O O . SER B 1 54 ? 10.784 45.008 -15.284 1.00 46.32 780 SER B O 1
ATOM 4434 N N . PRO B 1 55 ? 13.005 45.397 -15.218 1.00 47.09 781 PRO B N 1
ATOM 4435 C CA . PRO B 1 55 ? 13.339 44.025 -15.615 1.00 41.58 781 PRO B CA 1
ATOM 4436 C C . PRO B 1 55 ? 13.056 43.037 -14.492 1.00 46.87 781 PRO B C 1
ATOM 4437 O O . PRO B 1 55 ? 13.098 43.415 -13.321 1.00 47.16 781 PRO B O 1
ATOM 4441 N N . SER B 1 56 ? 12.776 41.787 -14.844 1.00 48.99 782 SER B N 1
ATOM 4442 C CA . SER B 1 56 ? 12.453 40.775 -13.847 1.00 47.93 782 SER B CA 1
ATOM 4443 C C . SER B 1 56 ? 12.814 39.376 -14.326 1.00 52.41 782 SER B C 1
ATOM 4444 O O . SER B 1 56 ? 12.948 39.136 -15.526 1.00 51.87 782 SER B O 1
ATOM 4447 N N . ALA B 1 57 ? 12.967 38.459 -13.378 1.00 47.87 783 ALA B N 1
ATOM 4448 C CA . ALA B 1 57 ? 13.258 37.067 -13.693 1.00 50.72 783 ALA B CA 1
ATOM 4449 C C . ALA B 1 57 ? 12.200 36.154 -13.082 1.00 85.73 783 ALA B C 1
ATOM 4450 O O . ALA B 1 57 ? 12.158 35.977 -11.864 1.00 118.67 783 ALA B O 1
ATOM 4452 N N . ALA B 1 58 ? 11.345 35.579 -13.924 1.00 65.64 784 ALA B N 1
ATOM 4453 C CA . ALA B 1 58 ? 11.421 35.782 -15.366 1.00 55.99 784 ALA B CA 1
ATOM 4454 C C . ALA B 1 58 ? 10.063 36.153 -15.960 1.00 51.90 784 ALA B C 1
ATOM 4455 O O . ALA B 1 58 ? 9.269 35.281 -16.315 1.00 46.73 784 ALA B O 1
ATOM 4457 N N . HIS B 1 59 ? 9.805 37.452 -16.061 1.00 49.25 785 HIS B N 1
ATOM 4458 C CA . HIS B 1 59 ? 8.605 37.956 -16.718 1.00 37.02 785 HIS B CA 1
ATOM 4459 C C . HIS B 1 59 ? 8.966 39.005 -17.761 1.00 35.43 785 HIS B C 1
ATOM 4460 O O . HIS B 1 59 ? 8.097 39.707 -18.278 1.00 40.03 785 HIS B O 1
ATOM 4467 N N . GLY B 1 60 ? 10.256 39.106 -18.061 1.00 40.80 786 GLY B N 1
ATOM 4468 C CA . GLY B 1 60 ? 10.743 40.079 -19.020 1.00 43.07 786 GLY B CA 1
ATOM 4469 C C . GLY B 1 60 ? 10.618 41.497 -18.500 1.00 43.05 786 GLY B C 1
ATOM 4470 O O . GLY B 1 60 ? 10.374 41.715 -17.313 1.00 56.51 786 GLY B O 1
ATOM 4471 N N . TYR B 1 61 ? 10.787 42.466 -19.391 1.00 40.96 787 TYR B N 1
ATOM 4472 C CA . TYR B 1 61 ? 10.648 43.866 -19.019 1.00 37.74 787 TYR B CA 1
ATOM 4473 C C . TYR B 1 61 ? 9.171 44.229 -18.932 1.00 37.46 787 TYR B C 1
ATOM 4474 O O . TYR B 1 61 ? 8.496 44.387 -19.949 1.00 34.52 787 TYR B O 1
ATOM 4483 N N . THR B 1 62 ? 8.671 44.352 -17.707 1.00 46.02 788 THR B N 1
ATOM 4484 C CA . THR B 1 62 ? 7.252 44.594 -17.486 1.00 37.14 788 THR B CA 1
ATOM 4485 C C . THR B 1 62 ? 7.003 45.248 -16.134 1.00 40.10 788 THR B C 1
ATOM 4486 O O . THR B 1 62 ? 7.939 45.564 -15.402 1.00 54.78 788 THR B O 1
ATOM 4490 N N . ALA B 1 63 ? 5.731 45.458 -15.814 1.00 45.56 789 ALA B N 1
ATOM 4491 C CA . ALA B 1 63 ? 5.346 45.936 -14.496 1.00 35.27 789 ALA B CA 1
ATOM 4492 C C . ALA B 1 63 ? 5.078 44.742 -13.597 1.00 32.85 789 ALA B C 1
ATOM 4493 O O . ALA B 1 63 ? 3.928 44.389 -13.352 1.00 29.68 789 ALA B O 1
ATOM 4495 N N . ASP B 1 64 ? 6.145 44.114 -13.118 1.00 48.02 790 ASP B N 1
ATOM 4496 C CA . ASP B 1 64 ? 6.022 42.901 -12.321 1.00 45.91 790 ASP B CA 1
ATOM 4497 C C . ASP B 1 64 ? 5.327 43.173 -10.992 1.00 49.86 790 ASP B C 1
ATOM 4498 O O . ASP B 1 64 ? 5.564 44.200 -10.356 1.00 45.45 790 ASP B O 1
ATOM 4503 N N . GLY B 1 65 ? 4.465 42.247 -10.583 1.00 42.23 791 GLY B N 1
ATOM 4504 C CA . GLY B 1 65 ? 3.766 42.358 -9.315 1.00 62.61 791 GLY B CA 1
ATOM 4505 C C . GLY B 1 65 ? 2.479 43.149 -9.424 1.00 56.60 791 GLY B C 1
ATOM 4506 O O . GLY B 1 65 ? 1.698 43.223 -8.475 1.00 61.15 791 GLY B O 1
ATOM 4507 N N . TRP B 1 66 ? 2.261 43.744 -10.591 1.00 50.04 792 TRP B N 1
ATOM 4508 C CA . TRP B 1 66 ? 1.070 44.541 -10.845 1.00 46.40 792 TRP B CA 1
ATOM 4509 C C . TRP B 1 66 ? -0.149 43.639 -10.972 1.00 55.02 792 TRP B C 1
ATOM 4510 O O . TRP B 1 66 ? -0.093 42.597 -11.624 1.00 55.88 792 TRP B O 1
ATOM 4521 N N . GLU B 1 67 ? -1.253 44.044 -10.351 1.00 61.64 793 GLU B N 1
ATOM 4522 C CA . GLU B 1 67 ? -2.430 43.187 -10.278 1.00 69.07 793 GLU B CA 1
ATOM 4523 C C . GLU B 1 67 ? -3.142 43.050 -11.618 1.00 57.30 793 GLU B C 1
ATOM 4524 O O . GLU B 1 67 ? -3.989 42.174 -11.784 1.00 79.21 793 GLU B O 1
ATOM 4530 N N . TRP B 1 68 ? -2.809 43.913 -12.571 1.00 50.23 794 TRP B N 1
ATOM 4531 C CA . TRP B 1 68 ? -3.369 43.793 -13.912 1.00 56.91 794 TRP B CA 1
ATOM 4532 C C . TRP B 1 68 ? -2.290 43.472 -14.940 1.00 49.37 794 TRP B C 1
ATOM 4533 O O . TRP B 1 68 ? -2.465 43.704 -16.136 1.00 44.85 794 TRP B O 1
ATOM 4544 N N . ARG B 1 69 ? -1.173 42.932 -14.463 1.00 47.89 795 ARG B N 1
ATOM 4545 C CA . ARG B 1 69 ? -0.123 42.462 -15.354 1.00 39.55 795 ARG B CA 1
ATOM 4546 C C . ARG B 1 69 ? -0.467 41.074 -15.870 1.00 31.99 795 ARG B C 1
ATOM 4547 O O . ARG B 1 69 ? -0.471 40.107 -15.112 1.00 47.77 795 ARG B O 1
ATOM 4555 N N . GLY B 1 70 ? -0.759 40.979 -17.160 1.00 40.76 796 GLY B N 1
ATOM 4556 C CA . GLY B 1 70 ? -1.077 39.701 -17.766 1.00 43.58 796 GLY B CA 1
ATOM 4557 C C . GLY B 1 70 ? -2.540 39.327 -17.636 1.00 46.14 796 GLY B C 1
ATOM 4558 O O . GLY B 1 70 ? -2.888 38.147 -17.638 1.00 57.11 796 GLY B O 1
ATOM 4559 N N . ARG B 1 71 ? -3.401 40.332 -17.517 1.00 47.79 797 ARG B N 1
ATOM 4560 C CA . ARG B 1 71 ? -4.838 40.093 -17.464 1.00 45.89 797 ARG B CA 1
ATOM 4561 C C . ARG B 1 71 ? -5.519 40.621 -18.723 1.00 41.81 797 ARG B C 1
ATOM 4562 O O . ARG B 1 71 ? -6.703 40.958 -18.711 1.00 41.05 797 ARG B O 1
ATOM 4570 N N . LEU B 1 72 ? -4.745 40.688 -19.804 1.00 36.22 798 LEU B N 1
ATOM 4571 C CA . LEU B 1 72 ? -5.235 41.063 -21.130 1.00 35.27 798 LEU B CA 1
ATOM 4572 C C . LEU B 1 72 ? -5.878 42.447 -21.193 1.00 34.49 798 LEU B C 1
ATOM 4573 O O . LEU B 1 72 ? -6.764 42.688 -22.012 1.00 25.49 798 LEU B O 1
ATOM 4578 N N . HIS B 1 73 ? -5.424 43.355 -20.336 1.00 44.51 799 HIS B N 1
ATOM 4579 C CA . HIS B 1 73 ? -5.809 44.756 -20.448 1.00 40.49 799 HIS B CA 1
ATOM 4580 C C . HIS B 1 73 ? -4.687 45.533 -21.125 1.00 43.10 799 HIS B C 1
ATOM 4581 O O . HIS B 1 73 ? -3.532 45.108 -21.102 1.00 45.14 799 HIS B O 1
ATOM 4588 N N . ALA B 1 74 ? -5.027 46.666 -21.728 1.00 37.45 800 ALA B N 1
ATOM 4589 C CA . ALA B 1 74 ? -4.043 47.478 -22.434 1.00 26.60 800 ALA B CA 1
ATOM 4590 C C . ALA B 1 74 ? -4.468 48.939 -22.489 1.00 62.13 800 ALA B C 1
ATOM 4591 O O . ALA B 1 74 ? -5.657 49.245 -22.573 1.00 51.38 800 ALA B O 1
ATOM 4593 N N . VAL B 1 75 ? -3.491 49.838 -22.440 1.00 41.44 801 VAL B N 1
ATOM 4594 C CA . VAL B 1 75 ? -3.764 51.266 -22.535 1.00 42.83 801 VAL B CA 1
ATOM 4595 C C . VAL B 1 75 ? -3.184 51.815 -23.835 1.00 26.59 801 VAL B C 1
ATOM 4596 O O . VAL B 1 75 ? -2.054 51.497 -24.205 1.00 27.41 801 VAL B O 1
ATOM 4600 N N . VAL B 1 76 ? -3.969 52.626 -24.538 1.00 33.81 802 VAL B N 1
ATOM 4601 C CA . VAL B 1 76 ? -3.586 53.082 -25.869 1.00 29.41 802 VAL B CA 1
ATOM 4602 C C . VAL B 1 76 ? -3.553 54.603 -26.012 1.00 30.94 802 VAL B C 1
ATOM 4603 O O . VAL B 1 76 ? -3.175 55.118 -27.063 1.00 43.49 802 VAL B O 1
ATOM 4607 N N . GLY B 1 77 ? -3.946 55.324 -24.965 1.00 24.89 803 GLY B N 1
ATOM 4608 C CA . GLY B 1 77 ? -3.900 56.776 -25.012 1.00 24.00 803 GLY B CA 1
ATOM 4609 C C . GLY B 1 77 ? -4.557 57.499 -23.852 1.00 39.92 803 GLY B C 1
ATOM 4610 O O . GLY B 1 77 ? -4.799 56.920 -22.793 1.00 39.52 803 GLY B O 1
ATOM 4611 N N . LEU B 1 78 ? -4.843 58.782 -24.060 1.00 35.78 804 LEU B N 1
ATOM 4612 C CA . LEU B 1 78 ? -5.488 59.611 -23.046 1.00 42.63 804 LEU B CA 1
ATOM 4613 C C . LEU B 1 78 ? -6.828 60.145 -23.532 1.00 47.06 804 LEU B C 1
ATOM 4614 O O . LEU B 1 78 ? -6.938 60.620 -24.660 1.00 52.78 804 LEU B O 1
ATOM 4619 N N . VAL B 1 79 ? -7.841 60.070 -22.673 1.00 50.37 805 VAL B N 1
ATOM 4620 C CA . VAL B 1 79 ? -9.137 60.668 -22.967 1.00 42.07 805 VAL B CA 1
ATOM 4621 C C . VAL B 1 79 ? -9.259 62.011 -22.249 1.00 50.08 805 VAL B C 1
ATOM 4622 O O . VAL B 1 79 ? -8.711 62.196 -21.159 1.00 57.25 805 VAL B O 1
ATOM 4626 N N . ASP B 1 80 ? -9.966 62.951 -22.865 1.00 50.76 806 ASP B N 1
ATOM 4627 C CA . ASP B 1 80 ? -10.112 64.282 -22.287 1.00 47.95 806 ASP B CA 1
ATOM 4628 C C . ASP B 1 80 ? -11.581 64.637 -22.092 1.00 44.16 806 ASP B C 1
ATOM 4629 O O . ASP B 1 80 ? -12.183 65.313 -22.926 1.00 49.42 806 ASP B O 1
ATOM 4634 N N . ARG B 1 81 ? -12.156 64.170 -20.988 1.00 48.02 807 ARG B N 1
ATOM 4635 C CA . ARG B 1 81 ? -13.518 64.539 -20.628 1.00 43.72 807 ARG B CA 1
ATOM 4636 C C . ARG B 1 81 ? -13.501 65.902 -19.942 1.00 45.59 807 ARG B C 1
ATOM 4637 O O . ARG B 1 81 ? -12.653 66.159 -19.088 1.00 63.68 807 ARG B O 1
ATOM 4639 N N . PRO B 1 82 ? -14.435 66.784 -20.325 1.00 40.79 808 PRO B N 1
ATOM 4640 C CA . PRO B 1 82 ? -14.471 68.181 -19.873 1.00 48.41 808 PRO B CA 1
ATOM 4641 C C . PRO B 1 82 ? -14.545 68.353 -18.358 1.00 54.24 808 PRO B C 1
ATOM 4642 O O . PRO B 1 82 ? -14.109 69.385 -17.848 1.00 57.56 808 PRO B O 1
ATOM 4646 N N . PHE B 1 83 ? -15.080 67.366 -17.650 1.00 59.36 809 PHE B N 1
ATOM 4647 C CA . PHE B 1 83 ? -15.315 67.521 -16.219 1.00 52.28 809 PHE B CA 1
ATOM 4648 C C . PHE B 1 83 ? -14.498 66.565 -15.353 1.00 67.29 809 PHE B C 1
ATOM 4649 O O . PHE B 1 83 ? -14.703 66.494 -14.141 1.00 78.93 809 PHE B O 1
ATOM 4657 N N . ASP B 1 84 ? -13.574 65.837 -15.969 1.00 67.71 810 ASP B N 1
ATOM 4658 C CA . ASP B 1 84 ? -12.613 65.055 -15.200 1.00 73.13 810 ASP B CA 1
ATOM 4659 C C . ASP B 1 84 ? -11.572 65.997 -14.606 1.00 79.61 810 ASP B C 1
ATOM 4660 O O . ASP B 1 84 ? -11.131 66.936 -15.272 1.00 76.60 810 ASP B O 1
ATOM 4665 N N . GLN B 1 85 ? -11.196 65.755 -13.353 1.00 71.71 811 GLN B N 1
ATOM 4666 C CA . GLN B 1 85 ? -10.176 66.557 -12.680 1.00 89.81 811 GLN B CA 1
ATOM 4667 C C . GLN B 1 85 ? -8.887 66.557 -13.490 1.00 83.04 811 GLN B C 1
ATOM 4668 O O . GLN B 1 85 ? -8.264 67.599 -13.697 1.00 86.99 811 GLN B O 1
ATOM 4674 N N . ARG B 1 86 ? -8.500 65.373 -13.952 1.00 74.25 812 ARG B N 1
ATOM 4675 C CA . ARG B 1 86 ? -7.358 65.225 -14.840 1.00 70.89 812 ARG B CA 1
ATOM 4676 C C . ARG B 1 86 ? -7.651 64.153 -15.882 1.00 58.94 812 ARG B C 1
ATOM 4677 O O . ARG B 1 86 ? -8.537 63.320 -15.692 1.00 62.11 812 ARG B O 1
ATOM 4685 N N . ARG B 1 87 ? -6.906 64.188 -16.983 1.00 50.80 813 ARG B N 1
ATOM 4686 C CA . ARG B 1 87 ? -7.094 63.245 -18.082 1.00 45.51 813 ARG B CA 1
ATOM 4687 C C . ARG B 1 87 ? -6.924 61.802 -17.627 1.00 46.50 813 ARG B C 1
ATOM 4688 O O . ARG B 1 87 ? -5.981 61.477 -16.906 1.00 61.27 813 ARG B O 1
ATOM 4696 N N . ASP B 1 88 ? -7.840 60.940 -18.052 1.00 51.66 814 ASP B N 1
ATOM 4697 C CA . ASP B 1 88 ? -7.789 59.527 -17.691 1.00 68.78 814 ASP B CA 1
ATOM 4698 C C . ASP B 1 88 ? -7.172 58.697 -18.815 1.00 53.36 814 ASP B C 1
ATOM 4699 O O . ASP B 1 88 ? -7.376 58.993 -19.992 1.00 45.54 814 ASP B O 1
ATOM 4704 N N . PRO B 1 89 ? -6.402 57.659 -18.453 1.00 48.60 815 PRO B N 1
ATOM 4705 C CA . PRO B 1 89 ? -5.805 56.765 -19.450 1.00 43.55 815 PRO B CA 1
ATOM 4706 C C . PRO B 1 89 ? -6.853 55.892 -20.140 1.00 44.86 815 PRO B C 1
ATOM 4707 O O . PRO B 1 89 ? -7.761 55.387 -19.480 1.00 61.69 815 PRO B O 1
ATOM 4711 N N . TYR B 1 90 ? -6.722 55.722 -21.452 1.00 35.05 816 TYR B N 1
ATOM 4712 C CA . TYR B 1 90 ? -7.676 54.934 -22.226 1.00 36.01 816 TYR B CA 1
ATOM 4713 C C . TYR B 1 90 ? -7.336 53.445 -22.159 1.00 37.30 816 TYR B C 1
ATOM 4714 O O . TYR B 1 90 ? -6.502 52.959 -22.920 1.00 41.42 816 TYR B O 1
ATOM 4723 N N . TRP B 1 91 ? -7.990 52.726 -21.251 1.00 30.07 817 TRP B N 1
ATOM 4724 C CA . TRP B 1 91 ? -7.747 51.296 -21.087 1.00 30.77 817 TRP B CA 1
ATOM 4725 C C . TRP B 1 91 ? -8.732 50.446 -21.883 1.00 40.68 817 TRP B C 1
ATOM 4726 O O . TRP B 1 91 ? -9.887 50.825 -22.063 1.00 61.49 817 TRP B O 1
ATOM 4737 N N . LEU B 1 92 ? -8.265 49.292 -22.352 1.00 58.77 818 LEU B N 1
ATOM 4738 C CA . LEU B 1 92 ? -9.104 48.375 -23.115 1.00 29.51 818 LEU B CA 1
ATOM 4739 C C . LEU B 1 92 ? -9.139 46.993 -22.466 1.00 43.84 818 LEU B C 1
ATOM 4740 O O . LEU B 1 92 ? -8.097 46.406 -22.181 1.00 43.69 818 LEU B O 1
ATOM 4745 N N . ASP B 1 93 ? -10.343 46.478 -22.234 1.00 56.31 819 ASP B N 1
ATOM 4746 C CA . ASP B 1 93 ? -10.511 45.160 -21.627 1.00 44.51 819 ASP B CA 1
ATOM 4747 C C . ASP B 1 93 ? -10.776 44.102 -22.693 1.00 40.00 819 ASP B C 1
ATOM 4748 O O . ASP B 1 93 ? -11.853 44.060 -23.289 1.00 65.06 819 ASP B O 1
ATOM 4753 N N . LEU B 1 94 ? -9.788 43.246 -22.926 1.00 33.85 820 LEU B N 1
ATOM 4754 C CA . LEU B 1 94 ? -9.909 42.196 -23.928 1.00 37.10 820 LEU B CA 1
ATOM 4755 C C . LEU B 1 94 ? -9.900 40.817 -23.278 1.00 44.89 820 LEU B C 1
ATOM 4756 O O . LEU B 1 94 ? -9.605 39.816 -23.933 1.00 30.44 820 LEU B O 1
ATOM 4761 N N . SER B 1 95 ? -10.225 40.771 -21.989 1.00 43.18 821 SER B N 1
ATOM 4762 C CA . SER B 1 95 ? -10.153 39.528 -21.228 1.00 27.75 821 SER B CA 1
ATOM 4763 C C . SER B 1 95 ? -11.257 38.553 -21.630 1.00 53.95 821 SER B C 1
ATOM 4764 O O . SER B 1 95 ? -10.991 37.384 -21.908 1.00 56.83 821 SER B O 1
ATOM 4767 N N . GLY B 1 96 ? -12.494 39.035 -21.661 1.00 61.77 822 GLY B N 1
ATOM 4768 C CA . GLY B 1 96 ? -13.620 38.204 -22.048 1.00 80.59 822 GLY B CA 1
ATOM 4769 C C . GLY B 1 96 ? -14.144 38.573 -23.421 1.00 73.90 822 GLY B C 1
ATOM 4770 O O . GLY B 1 96 ? -13.417 38.511 -24.414 1.00 47.23 822 GLY B O 1
ATOM 4771 N N . GLY B 1 97 ? -15.414 38.964 -23.477 1.00 79.40 823 GLY B N 1
ATOM 4772 C CA . GLY B 1 97 ? -16.019 39.416 -24.715 1.00 49.55 823 GLY B CA 1
ATOM 4773 C C . GLY B 1 97 ? -15.384 40.707 -25.188 1.00 62.14 823 GLY B C 1
ATOM 4774 O O . GLY B 1 97 ? -14.564 41.296 -24.477 1.00 71.72 823 GLY B O 1
ATOM 4775 N N . ALA B 1 98 ? -15.766 41.148 -26.383 1.00 54.05 824 ALA B N 1
ATOM 4776 C CA . ALA B 1 98 ? -15.180 42.336 -26.998 1.00 71.71 824 ALA B CA 1
ATOM 4777 C C . ALA B 1 98 ? -13.660 42.214 -27.056 1.00 65.15 824 ALA B C 1
ATOM 4778 O O . ALA B 1 98 ? -12.935 43.171 -26.784 1.00 43.54 824 ALA B O 1
ATOM 4780 N N . GLY B 1 99 ? -13.191 41.020 -27.405 1.00 65.34 825 GLY B N 1
ATOM 4781 C CA . GLY B 1 99 ? -11.770 40.742 -27.480 1.00 34.75 825 GLY B CA 1
ATOM 4782 C C . GLY B 1 99 ? -11.203 41.016 -28.858 1.00 47.00 825 GLY B C 1
ATOM 4783 O O . GLY B 1 99 ? -9.987 41.073 -29.035 1.00 46.48 825 GLY B O 1
ATOM 4784 N N . HIS B 1 100 ? -12.085 41.175 -29.839 1.00 51.29 826 HIS B N 1
ATOM 4785 C CA . HIS B 1 100 ? -11.663 41.556 -31.180 1.00 35.40 826 HIS B CA 1
ATOM 4786 C C . HIS B 1 100 ? -11.558 43.074 -31.260 1.00 36.34 826 HIS B C 1
ATOM 4787 O O . HIS B 1 100 ? -12.315 43.788 -30.602 1.00 42.32 826 HIS B O 1
ATOM 4794 N N . VAL B 1 101 ? -10.614 43.566 -32.057 1.00 37.76 827 VAL B N 1
ATOM 4795 C CA . VAL B 1 101 ? -10.377 45.002 -32.152 1.00 33.50 827 VAL B CA 1
ATOM 4796 C C . VAL B 1 101 ? -10.478 45.507 -33.589 1.00 45.90 827 VAL B C 1
ATOM 4797 O O . VAL B 1 101 ? -9.801 45.003 -34.486 1.00 44.81 827 VAL B O 1
ATOM 4801 N N . GLY B 1 102 ? -11.327 46.508 -33.797 1.00 42.95 828 GLY B N 1
ATOM 4802 C CA . GLY B 1 102 ? -11.467 47.136 -35.096 1.00 65.23 828 GLY B CA 1
ATOM 4803 C C . GLY B 1 102 ? -11.028 48.586 -35.058 1.00 41.77 828 GLY B C 1
ATOM 4804 O O . GLY B 1 102 ? -11.410 49.334 -34.157 1.00 38.86 828 GLY B O 1
ATOM 4805 N N . VAL B 1 103 ? -10.218 48.983 -36.033 1.00 43.30 829 VAL B N 1
ATOM 4806 C CA . VAL B 1 103 ? -9.718 50.351 -36.107 1.00 34.29 829 VAL B CA 1
ATOM 4807 C C . VAL B 1 103 ? -10.077 50.991 -37.446 1.00 43.21 829 VAL B C 1
ATOM 4808 O O . VAL B 1 103 ? -9.842 50.405 -38.503 1.00 45.68 829 VAL B O 1
ATOM 4812 N N . ALA B 1 104 ? -10.647 52.192 -37.399 1.00 38.59 830 ALA B N 1
ATOM 4813 C CA . ALA B 1 104 ? -11.018 52.902 -38.618 1.00 41.86 830 ALA B CA 1
ATOM 4814 C C . ALA B 1 104 ? -10.512 54.342 -38.615 1.00 48.20 830 ALA B C 1
ATOM 4815 O O . ALA B 1 104 ? -10.304 54.939 -37.557 1.00 35.87 830 ALA B O 1
ATOM 4817 N N . GLY B 1 105 ? -10.318 54.889 -39.810 1.00 47.55 831 GLY B N 1
ATOM 4818 C CA . GLY B 1 105 ? -9.819 56.242 -39.971 1.00 44.18 831 GLY B CA 1
ATOM 4819 C C . GLY B 1 105 ? -9.290 56.465 -41.375 1.00 63.97 831 GLY B C 1
ATOM 4820 O O . GLY B 1 105 ? -8.832 55.527 -42.027 1.00 70.42 831 GLY B O 1
ATOM 4821 N N . GLY B 1 106 ? -9.345 57.708 -41.843 1.00 60.69 832 GLY B N 1
ATOM 4822 C CA . GLY B 1 106 ? -8.908 58.036 -43.189 1.00 59.94 832 GLY B CA 1
ATOM 4823 C C . GLY B 1 106 ? -7.411 57.898 -43.385 1.00 58.84 832 GLY B C 1
ATOM 4824 O O . GLY B 1 106 ? -6.700 57.451 -42.484 1.00 64.18 832 GLY B O 1
ATOM 4825 N N . PRO B 1 107 ? -6.918 58.279 -44.572 1.00 50.49 833 PRO B N 1
ATOM 4826 C CA . PRO B 1 107 ? -5.485 58.224 -44.876 1.00 50.94 833 PRO B CA 1
ATOM 4827 C C . PRO B 1 107 ? -4.674 59.136 -43.961 1.00 48.69 833 PRO B C 1
ATOM 4828 O O . PRO B 1 107 ? -5.084 60.272 -43.721 1.00 40.33 833 PRO B O 1
ATOM 4832 N N . GLN B 1 108 ? -3.549 58.630 -43.461 1.00 51.49 834 GLN B N 1
ATOM 4833 C CA . GLN B 1 108 ? -2.666 59.380 -42.568 1.00 43.62 834 GLN B CA 1
ATOM 4834 C C . GLN B 1 108 ? -3.416 59.923 -41.356 1.00 43.41 834 GLN B C 1
ATOM 4835 O O . GLN B 1 108 ? -3.402 61.125 -41.091 1.00 50.07 834 GLN B O 1
ATOM 4841 N N . THR B 1 109 ? -4.073 59.028 -40.624 1.00 43.81 835 THR B N 1
ATOM 4842 C CA . THR B 1 109 ? -4.878 59.421 -39.472 1.00 49.82 835 THR B CA 1
ATOM 4843 C C . THR B 1 109 ? -4.331 58.844 -38.169 1.00 45.28 835 THR B C 1
ATOM 4844 O O . THR B 1 109 ? -4.422 59.469 -37.113 1.00 39.96 835 THR B O 1
ATOM 4848 N N . GLY B 1 110 ? -3.765 57.646 -38.244 1.00 47.15 836 GLY B N 1
ATOM 4849 C CA . GLY B 1 110 ? -3.166 57.034 -37.074 1.00 33.98 836 GLY B CA 1
ATOM 4850 C C . GLY B 1 110 ? -3.509 55.568 -36.916 1.00 38.31 836 GLY B C 1
ATOM 4851 O O . GLY B 1 110 ? -3.407 55.019 -35.820 1.00 38.23 836 GLY B O 1
ATOM 4852 N N . LYS B 1 111 ? -3.915 54.932 -38.010 1.00 46.60 837 LYS B N 1
ATOM 4853 C CA . LYS B 1 111 ? -4.283 53.521 -37.982 1.00 33.08 837 LYS B CA 1
ATOM 4854 C C . LYS B 1 111 ? -3.074 52.648 -37.658 1.00 37.59 837 LYS B C 1
ATOM 4855 O O . LYS B 1 111 ? -3.065 51.928 -36.658 1.00 26.57 837 LYS B O 1
ATOM 4861 N N . SER B 1 112 ? -2.054 52.727 -38.509 1.00 52.53 838 SER B N 1
ATOM 4862 C CA . SER B 1 112 ? -0.874 51.874 -38.392 1.00 41.47 838 SER B CA 1
ATOM 4863 C C . SER B 1 112 ? -0.167 52.053 -37.052 1.00 32.44 838 SER B C 1
ATOM 4864 O O . SER B 1 112 ? 0.332 51.089 -36.472 1.00 39.12 838 SER B O 1
ATOM 4867 N N . THR B 1 113 ? -0.132 53.285 -36.560 1.00 31.26 839 THR B N 1
ATOM 4868 C CA . THR B 1 113 ? 0.545 53.576 -35.304 1.00 39.09 839 THR B CA 1
ATOM 4869 C C . THR B 1 113 ? -0.284 53.127 -34.096 1.00 34.00 839 THR B C 1
ATOM 4870 O O . THR B 1 113 ? 0.269 52.840 -33.035 1.00 22.12 839 THR B O 1
ATOM 4874 N N . MET B 1 114 ? -1.603 53.062 -34.257 1.00 39.68 840 MET B N 1
ATOM 4875 C CA . MET B 1 114 ? -2.465 52.574 -33.184 1.00 29.55 840 MET B CA 1
ATOM 4876 C C . MET B 1 114 ? -2.251 51.079 -32.994 1.00 37.42 840 MET B C 1
ATOM 4877 O O . MET B 1 114 ? -2.236 50.578 -31.868 1.00 44.97 840 MET B O 1
ATOM 4882 N N . LEU B 1 115 ? -2.079 50.371 -34.106 1.00 41.10 841 LEU B N 1
ATOM 4883 C CA . LEU B 1 115 ? -1.749 48.955 -34.060 1.00 33.22 841 LEU B CA 1
ATOM 4884 C C . LEU B 1 115 ? -0.431 48.752 -33.323 1.00 38.35 841 LEU B C 1
ATOM 4885 O O . LEU B 1 115 ? -0.302 47.850 -32.497 1.00 37.23 841 LEU B O 1
ATOM 4890 N N . ARG B 1 116 ? 0.541 49.609 -33.619 1.00 37.54 842 ARG B N 1
ATOM 4891 C CA . ARG B 1 116 ? 1.860 49.508 -33.010 1.00 35.30 842 ARG B CA 1
ATOM 4892 C C . ARG B 1 116 ? 1.814 49.803 -31.511 1.00 32.80 842 ARG B C 1
ATOM 4893 O O . ARG B 1 116 ? 2.561 49.206 -30.739 1.00 38.76 842 ARG B O 1
ATOM 4901 N N . THR B 1 117 ? 0.933 50.710 -31.098 1.00 35.09 843 THR B N 1
ATOM 4902 C CA . THR B 1 117 ? 0.771 51.008 -29.676 1.00 35.75 843 THR B CA 1
ATOM 4903 C C . THR B 1 117 ? 0.043 49.879 -28.964 1.00 35.15 843 THR B C 1
ATOM 4904 O O . THR B 1 117 ? 0.383 49.522 -27.838 1.00 43.58 843 THR B O 1
ATOM 4908 N N . LEU B 1 118 ? -0.964 49.325 -29.628 1.00 60.74 844 LEU B N 1
ATOM 4909 C CA . LEU B 1 118 ? -1.752 48.239 -29.063 1.00 32.00 844 LEU B CA 1
ATOM 4910 C C . LEU B 1 118 ? -0.891 47.006 -28.809 1.00 35.47 844 LEU B C 1
ATOM 4911 O O . LEU B 1 118 ? -0.978 46.382 -27.752 1.00 33.73 844 LEU B O 1
ATOM 4916 N N . ILE B 1 119 ? -0.051 46.665 -29.783 1.00 32.68 845 ILE B N 1
ATOM 4917 C CA . ILE B 1 119 ? 0.824 45.504 -29.663 1.00 32.87 845 ILE B CA 1
ATOM 4918 C C . ILE B 1 119 ? 1.885 45.722 -28.591 1.00 40.34 845 ILE B C 1
ATOM 4919 O O . ILE B 1 119 ? 2.121 44.850 -27.753 1.00 41.30 845 ILE B O 1
ATOM 4924 N N . THR B 1 120 ? 2.519 46.891 -28.621 1.00 37.39 846 THR B N 1
ATOM 4925 C CA . THR B 1 120 ? 3.572 47.213 -27.665 1.00 33.60 846 THR B CA 1
ATOM 4926 C C . THR B 1 120 ? 3.029 47.222 -26.242 1.00 33.89 846 THR B C 1
ATOM 4927 O O . THR B 1 120 ? 3.638 46.649 -25.337 1.00 29.79 846 THR B O 1
ATOM 4931 N N . SER B 1 121 ? 1.880 47.865 -26.053 1.00 30.62 847 SER B N 1
ATOM 4932 C CA . SER B 1 121 ? 1.254 47.948 -24.737 1.00 34.08 847 SER B CA 1
ATOM 4933 C C . SER B 1 121 ? 0.929 46.561 -24.194 1.00 35.12 847 SER B C 1
ATOM 4934 O O . SER B 1 121 ? 1.074 46.302 -22.999 1.00 33.68 847 SER B O 1
ATOM 4937 N N . LEU B 1 122 ? 0.493 45.669 -25.077 1.00 29.81 848 LEU B N 1
ATOM 4938 C CA . LEU B 1 122 ? 0.218 44.292 -24.687 1.00 30.13 848 LEU B CA 1
ATOM 4939 C C . LEU B 1 122 ? 1.510 43.551 -24.361 1.00 38.47 848 LEU B C 1
ATOM 4940 O O . LEU B 1 122 ? 1.553 42.736 -23.440 1.00 41.65 848 LEU B O 1
ATOM 4945 N N . ALA B 1 123 ? 2.564 43.844 -25.119 1.00 39.88 849 ALA B N 1
ATOM 4946 C CA . ALA B 1 123 ? 3.845 43.166 -24.948 1.00 37.66 849 ALA B CA 1
ATOM 4947 C C . ALA B 1 123 ? 4.592 43.672 -23.718 1.00 45.38 849 ALA B C 1
ATOM 4948 O O . ALA B 1 123 ? 5.552 43.047 -23.266 1.00 43.94 849 ALA B O 1
ATOM 4950 N N . LEU B 1 124 ? 4.151 44.806 -23.182 1.00 40.78 850 LEU B N 1
ATOM 4951 C CA . LEU B 1 124 ? 4.761 45.380 -21.988 1.00 31.31 850 LEU B CA 1
ATOM 4952 C C . LEU B 1 124 ? 4.069 44.901 -20.714 1.00 36.80 850 LEU B C 1
ATOM 4953 O O . LEU B 1 124 ? 4.585 45.087 -19.613 1.00 36.85 850 LEU B O 1
ATOM 4958 N N . LEU B 1 125 ? 2.901 44.284 -20.868 1.00 34.18 851 LEU B N 1
ATOM 4959 C CA . LEU B 1 125 ? 2.156 43.774 -19.721 1.00 31.84 851 LEU B CA 1
ATOM 4960 C C . LEU B 1 125 ? 1.983 42.261 -19.780 1.00 37.60 851 LEU B C 1
ATOM 4961 O O . LEU B 1 125 ? 1.279 41.678 -18.956 1.00 34.28 851 LEU B O 1
ATOM 4966 N N . HIS B 1 126 ? 2.629 41.626 -20.754 1.00 39.87 852 HIS B N 1
ATOM 4967 C CA . HIS B 1 126 ? 2.542 40.177 -20.906 1.00 35.90 852 HIS B CA 1
ATOM 4968 C C . HIS B 1 126 ? 3.885 39.563 -21.270 1.00 41.01 852 HIS B C 1
ATOM 4969 O O . HIS B 1 126 ? 4.776 40.249 -21.768 1.00 57.98 852 HIS B O 1
ATOM 4976 N N . THR B 1 127 ? 4.025 38.266 -21.022 1.00 36.12 853 THR B N 1
ATOM 4977 C CA . THR B 1 127 ? 5.202 37.537 -21.470 1.00 43.26 853 THR B CA 1
ATOM 4978 C C . THR B 1 127 ? 4.922 36.983 -22.861 1.00 33.00 853 THR B C 1
ATOM 4979 O O . THR B 1 127 ? 3.765 36.836 -23.249 1.00 43.37 853 THR B O 1
ATOM 4983 N N . PRO B 1 128 ? 5.980 36.692 -23.628 1.00 92.58 854 PRO B N 1
ATOM 4984 C CA . PRO B 1 128 ? 5.800 36.097 -24.956 1.00 37.25 854 PRO B CA 1
ATOM 4985 C C . PRO B 1 128 ? 5.105 34.732 -24.927 1.00 53.55 854 PRO B C 1
ATOM 4986 O O . PRO B 1 128 ? 4.724 34.220 -25.980 1.00 60.08 854 PRO B O 1
ATOM 4990 N N . GLN B 1 129 ? 4.942 34.154 -23.740 1.00 41.79 855 GLN B N 1
ATOM 4991 C CA . GLN B 1 129 ? 4.226 32.891 -23.597 1.00 41.65 855 GLN B CA 1
ATOM 4992 C C . GLN B 1 129 ? 2.730 33.124 -23.402 1.00 36.09 855 GLN B C 1
ATOM 4993 O O . GLN B 1 129 ? 1.916 32.228 -23.628 1.00 42.58 855 GLN B O 1
ATOM 4999 N N . GLU B 1 130 ? 2.375 34.334 -22.983 1.00 34.76 856 GLU B N 1
ATOM 5000 C CA . GLU B 1 130 ? 0.985 34.673 -22.695 1.00 26.59 856 GLU B CA 1
ATOM 5001 C C . GLU B 1 130 ? 0.260 35.224 -23.924 1.00 35.97 856 GLU B C 1
ATOM 5002 O O . GLU B 1 130 ? -0.935 34.983 -24.104 1.00 49.00 856 GLU B O 1
ATOM 5008 N N . VAL B 1 131 ? 0.976 35.964 -24.765 1.00 29.56 857 VAL B N 1
ATOM 5009 C CA . VAL B 1 131 ? 0.387 36.506 -25.988 1.00 32.02 857 VAL B CA 1
ATOM 5010 C C . VAL B 1 131 ? 1.291 36.282 -27.198 1.00 39.74 857 VAL B C 1
ATOM 5011 O O . VAL B 1 131 ? 2.515 36.240 -27.075 1.00 39.16 857 VAL B O 1
ATOM 5015 N N . GLN B 1 132 ? 0.676 36.127 -28.368 1.00 31.49 858 GLN B N 1
ATOM 5016 C CA . GLN B 1 132 ? 1.410 36.000 -29.621 1.00 27.04 858 GLN B CA 1
ATOM 5017 C C . GLN B 1 132 ? 0.755 36.852 -30.701 1.00 32.89 858 GLN B C 1
ATOM 5018 O O . GLN B 1 132 ? -0.468 36.977 -30.745 1.00 36.26 858 GLN B O 1
ATOM 5024 N N . PHE B 1 133 ? 1.569 37.438 -31.571 1.00 39.45 859 PHE B N 1
ATOM 5025 C CA . PHE B 1 133 ? 1.053 38.294 -32.632 1.00 30.57 859 PHE B CA 1
ATOM 5026 C C . PHE B 1 133 ? 1.493 37.795 -34.005 1.00 34.68 859 PHE B C 1
ATOM 5027 O O . PHE B 1 133 ? 2.628 37.354 -34.184 1.00 43.26 859 PHE B O 1
ATOM 5035 N N . TYR B 1 134 ? 0.581 37.856 -34.969 1.00 29.01 860 TYR B N 1
ATOM 5036 C CA . TYR B 1 134 ? 0.887 37.496 -36.347 1.00 32.12 860 TYR B CA 1
ATOM 5037 C C . TYR B 1 134 ? 0.269 38.536 -37.270 1.00 40.53 860 TYR B C 1
ATOM 5038 O O . TYR B 1 134 ? -0.953 38.648 -37.360 1.00 50.99 860 TYR B O 1
ATOM 5047 N N . CYS B 1 135 ? 1.119 39.301 -37.946 1.00 34.93 861 CYS B N 1
ATOM 5048 C CA . CYS B 1 135 ? 0.667 40.505 -38.632 1.00 34.94 861 CYS B CA 1
ATOM 5049 C C . CYS B 1 135 ? 0.593 40.376 -40.150 1.00 42.61 861 CYS B C 1
ATOM 5050 O O . CYS B 1 135 ? 1.368 39.646 -40.771 1.00 44.91 861 CYS B O 1
ATOM 5053 N N . LEU B 1 136 ? -0.364 41.097 -40.725 1.00 42.54 862 LEU B N 1
ATOM 5054 C CA . LEU B 1 136 ? -0.522 41.211 -42.169 1.00 34.40 862 LEU B CA 1
ATOM 5055 C C . LEU B 1 136 ? -0.564 42.686 -42.554 1.00 38.61 862 LEU B C 1
ATOM 5056 O O . LEU B 1 136 ? -1.639 43.268 -42.688 1.00 40.70 862 LEU B O 1
ATOM 5061 N N . ASP B 1 137 ? 0.608 43.290 -42.730 1.00 38.24 863 ASP B N 1
ATOM 5062 C CA . ASP B 1 137 ? 0.694 44.729 -42.959 1.00 31.87 863 ASP B CA 1
ATOM 5063 C C . ASP B 1 137 ? 0.354 45.110 -44.397 1.00 46.82 863 ASP B C 1
ATOM 5064 O O . ASP B 1 137 ? 0.966 44.617 -45.345 1.00 48.86 863 ASP B O 1
ATOM 5069 N N . PHE B 1 138 ? -0.620 46.003 -44.541 1.00 48.89 864 PHE B N 1
ATOM 5070 C CA . PHE B 1 138 ? -1.022 46.518 -45.843 1.00 44.44 864 PHE B CA 1
ATOM 5071 C C . PHE B 1 138 ? -1.203 48.033 -45.791 1.00 46.13 864 PHE B C 1
ATOM 5072 O O . PHE B 1 138 ? -1.703 48.638 -46.740 1.00 69.25 864 PHE B O 1
ATOM 5080 N N . GLY B 1 139 ? -0.797 48.641 -44.680 1.00 36.60 865 GLY B N 1
ATOM 5081 C CA . GLY B 1 139 ? -1.018 50.061 -44.473 1.00 50.70 865 GLY B CA 1
ATOM 5082 C C . GLY B 1 139 ? 0.227 50.872 -44.168 1.00 51.61 865 GLY B C 1
ATOM 5083 O O . GLY B 1 139 ? 0.183 51.812 -43.374 1.00 49.90 865 GLY B O 1
ATOM 5084 N N . GLY B 1 140 ? 1.341 50.515 -44.799 1.00 55.55 866 GLY B N 1
ATOM 5085 C CA . GLY B 1 140 ? 2.566 51.278 -44.645 1.00 59.69 866 GLY B CA 1
ATOM 5086 C C . GLY B 1 140 ? 3.811 50.432 -44.463 1.00 52.13 866 GLY B C 1
ATOM 5087 O O . GLY B 1 140 ? 4.928 50.912 -44.657 1.00 52.99 866 GLY B O 1
ATOM 5088 N N . GLY B 1 141 ? 3.622 49.172 -44.086 1.00 51.62 867 GLY B N 1
ATOM 5089 C CA . GLY B 1 141 ? 4.738 48.269 -43.867 1.00 50.97 867 GLY B CA 1
ATOM 5090 C C . GLY B 1 141 ? 5.465 48.555 -42.567 1.00 46.45 867 GLY B C 1
ATOM 5091 O O . GLY B 1 141 ? 6.558 48.040 -42.330 1.00 56.28 867 GLY B O 1
ATOM 5092 N N . THR B 1 142 ? 4.850 49.371 -41.718 1.00 63.93 868 THR B N 1
ATOM 5093 C CA . THR B 1 142 ? 5.475 49.800 -40.470 1.00 40.64 868 THR B CA 1
ATOM 5094 C C . THR B 1 142 ? 5.440 48.724 -39.388 1.00 40.17 868 THR B C 1
ATOM 5095 O O . THR B 1 142 ? 6.064 48.877 -38.337 1.00 44.86 868 THR B O 1
ATOM 5099 N N . LEU B 1 143 ? 4.714 47.641 -39.642 1.00 40.58 869 LEU B N 1
ATOM 5100 C CA . LEU B 1 143 ? 4.623 46.547 -38.680 1.00 38.40 869 LEU B CA 1
ATOM 5101 C C . LEU B 1 143 ? 5.882 45.688 -38.697 1.00 46.49 869 LEU B C 1
ATOM 5102 O O . LEU B 1 143 ? 6.100 44.874 -37.800 1.00 47.29 869 LEU B O 1
ATOM 5107 N N . ALA B 1 144 ? 6.711 45.875 -39.719 1.00 48.83 870 ALA B N 1
ATOM 5108 C CA . ALA B 1 144 ? 7.954 45.124 -39.837 1.00 45.68 870 ALA B CA 1
ATOM 5109 C C . ALA B 1 144 ? 8.947 45.540 -38.755 1.00 43.81 870 ALA B C 1
ATOM 5110 O O . ALA B 1 144 ? 9.894 44.815 -38.454 1.00 51.66 870 ALA B O 1
ATOM 5112 N N . GLY B 1 145 ? 8.714 46.711 -38.169 1.00 30.12 871 GLY B N 1
ATOM 5113 C CA . GLY B 1 145 ? 9.584 47.234 -37.133 1.00 43.45 871 GLY B CA 1
ATOM 5114 C C . GLY B 1 145 ? 9.350 46.606 -35.772 1.00 43.83 871 GLY B C 1
ATOM 5115 O O . GLY B 1 145 ? 10.079 46.882 -34.819 1.00 47.75 871 GLY B O 1
ATOM 5116 N N . LEU B 1 146 ? 8.329 45.760 -35.678 1.00 40.81 872 LEU B N 1
ATOM 5117 C CA . LEU B 1 146 ? 8.026 45.071 -34.429 1.00 40.69 872 LEU B CA 1
ATOM 5118 C C . LEU B 1 146 ? 8.252 43.571 -34.555 1.00 43.27 872 LEU B C 1
ATOM 5119 O O . LEU B 1 146 ? 7.863 42.802 -33.679 1.00 43.99 872 LEU B O 1
ATOM 5124 N N . ALA B 1 147 ? 8.883 43.159 -35.650 1.00 38.28 873 ALA B N 1
ATOM 5125 C CA . ALA B 1 147 ? 9.106 41.743 -35.911 1.00 27.99 873 ALA B CA 1
ATOM 5126 C C . ALA B 1 147 ? 10.106 41.143 -34.927 1.00 29.57 873 ALA B C 1
ATOM 5127 O O . ALA B 1 147 ? 10.003 39.971 -34.566 1.00 33.97 873 ALA B O 1
ATOM 5129 N N . GLU B 1 148 ? 11.065 41.954 -34.487 1.00 40.92 874 GLU B N 1
ATOM 5130 C CA . GLU B 1 148 ? 12.103 41.483 -33.575 1.00 50.51 874 GLU B CA 1
ATOM 5131 C C . GLU B 1 148 ? 11.597 41.324 -32.143 1.00 54.54 874 GLU B C 1
ATOM 5132 O O . GLU B 1 148 ? 12.336 40.871 -31.267 1.00 67.91 874 GLU B O 1
ATOM 5138 N N . LEU B 1 149 ? 10.346 41.702 -31.904 1.00 39.56 875 LEU B N 1
ATOM 5139 C CA . LEU B 1 149 ? 9.715 41.451 -30.616 1.00 75.41 875 LEU B CA 1
ATOM 5140 C C . LEU B 1 149 ? 9.595 39.953 -30.378 1.00 37.14 875 LEU B C 1
ATOM 5141 O O . LEU B 1 149 ? 9.323 39.194 -31.308 1.00 49.97 875 LEU B O 1
ATOM 5146 N N . PRO B 1 150 ? 9.803 39.520 -29.129 1.00 44.62 876 PRO B N 1
ATOM 5147 C CA . PRO B 1 150 ? 9.666 38.102 -28.786 1.00 34.30 876 PRO B CA 1
ATOM 5148 C C . PRO B 1 150 ? 8.209 37.647 -28.811 1.00 36.20 876 PRO B C 1
ATOM 5149 O O . PRO B 1 150 ? 7.940 36.446 -28.842 1.00 39.08 876 PRO B O 1
ATOM 5153 N N . HIS B 1 151 ? 7.285 38.602 -28.804 1.00 36.39 877 HIS B N 1
ATOM 5154 C CA . HIS B 1 151 ? 5.860 38.294 -28.830 1.00 29.90 877 HIS B CA 1
ATOM 5155 C C . HIS B 1 151 ? 5.357 38.069 -30.255 1.00 46.13 877 HIS B C 1
ATOM 5156 O O . HIS B 1 151 ? 4.361 37.379 -30.469 1.00 41.43 877 HIS B O 1
ATOM 5163 N N . VAL B 1 152 ? 6.048 38.660 -31.225 1.00 42.58 878 VAL B N 1
ATOM 5164 C CA . VAL B 1 152 ? 5.632 38.582 -32.620 1.00 30.83 878 VAL B CA 1
ATOM 5165 C C . VAL B 1 152 ? 6.285 37.406 -33.342 1.00 41.17 878 VAL B C 1
ATOM 5166 O O . VAL B 1 152 ? 7.504 37.236 -33.295 1.00 51.37 878 VAL B O 1
ATOM 5170 N N . GLY B 1 153 ? 5.465 36.603 -34.015 1.00 32.75 879 GLY B N 1
ATOM 5171 C CA . GLY B 1 153 ? 5.945 35.409 -34.686 1.00 36.38 879 GLY B CA 1
ATOM 5172 C C . GLY B 1 153 ? 6.144 35.559 -36.183 1.00 37.99 879 GLY B C 1
ATOM 5173 O O . GLY B 1 153 ? 6.977 34.866 -36.770 1.00 33.69 879 GLY B O 1
ATOM 5174 N N . SER B 1 154 ? 5.382 36.456 -36.805 1.00 31.54 880 SER B N 1
ATOM 5175 C CA . SER B 1 154 ? 5.480 36.665 -38.248 1.00 35.54 880 SER B CA 1
ATOM 5176 C C . SER B 1 154 ? 4.874 37.993 -38.692 1.00 39.74 880 SER B C 1
ATOM 5177 O O . SER B 1 154 ? 3.828 38.411 -38.194 1.00 32.16 880 SER B O 1
ATOM 5180 N N . VAL B 1 155 ? 5.546 38.650 -39.632 1.00 38.24 881 VAL B N 1
ATOM 5181 C CA . VAL B 1 155 ? 5.042 39.876 -40.240 1.00 34.98 881 VAL B CA 1
ATOM 5182 C C . VAL B 1 155 ? 5.241 39.823 -41.750 1.00 37.72 881 VAL B C 1
ATOM 5183 O O . VAL B 1 155 ? 6.368 39.703 -42.233 1.00 38.33 881 VAL B O 1
ATOM 5187 N N . ALA B 1 156 ? 4.144 39.904 -42.494 1.00 40.75 882 ALA B N 1
ATOM 5188 C CA . ALA B 1 156 ? 4.215 39.851 -43.947 1.00 47.59 882 ALA B CA 1
ATOM 5189 C C . ALA B 1 156 ? 3.751 41.161 -44.570 1.00 51.75 882 ALA B C 1
ATOM 5190 O O . ALA B 1 156 ? 2.738 41.729 -44.164 1.00 37.46 882 ALA B O 1
ATOM 5192 N N . THR B 1 157 ? 4.505 41.636 -45.556 1.00 54.03 883 THR B N 1
ATOM 5193 C CA . THR B 1 157 ? 4.142 42.839 -46.290 1.00 52.40 883 THR B CA 1
ATOM 5194 C C . THR B 1 157 ? 3.211 42.491 -47.446 1.00 61.89 883 THR B C 1
ATOM 5195 O O . THR B 1 157 ? 2.758 41.353 -47.565 1.00 59.88 883 THR B O 1
ATOM 5199 N N . ARG B 1 158 ? 2.940 43.473 -48.299 1.00 64.83 884 ARG B N 1
ATOM 5200 C CA . ARG B 1 158 ? 2.017 43.291 -49.415 1.00 69.62 884 ARG B CA 1
ATOM 5201 C C . ARG B 1 158 ? 2.547 42.303 -50.455 1.00 74.10 884 ARG B C 1
ATOM 5202 O O . ARG B 1 158 ? 1.780 41.735 -51.233 1.00 57.69 884 ARG B O 1
ATOM 5204 N N . LEU B 1 159 ? 3.861 42.096 -50.456 1.00 75.45 885 LEU B N 1
ATOM 5205 C CA . LEU B 1 159 ? 4.514 41.271 -51.467 1.00 69.87 885 LEU B CA 1
ATOM 5206 C C . LEU B 1 159 ? 4.552 39.790 -51.099 1.00 73.69 885 LEU B C 1
ATOM 5207 O O . LEU B 1 159 ? 4.291 38.929 -51.940 1.00 68.23 885 LEU B O 1
ATOM 5212 N N . ASP B 1 160 ? 4.883 39.500 -49.845 1.00 80.04 886 ASP B N 1
ATOM 5213 C CA . ASP B 1 160 ? 5.053 38.124 -49.386 1.00 75.73 886 ASP B CA 1
ATOM 5214 C C . ASP B 1 160 ? 3.744 37.342 -49.439 1.00 59.47 886 ASP B C 1
ATOM 5215 O O . ASP B 1 160 ? 3.134 37.073 -48.408 1.00 56.04 886 ASP B O 1
ATOM 5220 N N . ALA B 1 161 ? 3.329 36.967 -50.646 1.00 71.93 887 ALA B N 1
ATOM 5221 C CA . ALA B 1 161 ? 2.038 36.318 -50.859 1.00 55.75 887 ALA B CA 1
ATOM 5222 C C . ALA B 1 161 ? 1.932 34.963 -50.162 1.00 51.02 887 ALA B C 1
ATOM 5223 O O . ALA B 1 161 ? 0.954 34.694 -49.465 1.00 45.77 887 ALA B O 1
ATOM 5225 N N . ASP B 1 162 ? 2.938 34.114 -50.356 1.00 75.02 888 ASP B N 1
ATOM 5226 C CA . ASP B 1 162 ? 2.928 32.767 -49.789 1.00 68.55 888 ASP B CA 1
ATOM 5227 C C . ASP B 1 162 ? 2.850 32.789 -48.266 1.00 56.69 888 ASP B C 1
ATOM 5228 O O . ASP B 1 162 ? 2.145 31.982 -47.660 1.00 59.60 888 ASP B O 1
ATOM 5233 N N . ARG B 1 163 ? 3.574 33.721 -47.653 1.00 61.52 889 ARG B N 1
ATOM 5234 C CA . ARG B 1 163 ? 3.584 33.852 -46.200 1.00 56.49 889 ARG B CA 1
ATOM 5235 C C . ARG B 1 163 ? 2.228 34.313 -45.665 1.00 53.91 889 ARG B C 1
ATOM 5236 O O . ARG B 1 163 ? 1.808 33.903 -44.582 1.00 48.06 889 ARG B O 1
ATOM 5244 N N . ILE B 1 164 ? 1.544 35.159 -46.430 1.00 51.67 890 ILE B N 1
ATOM 5245 C CA . ILE B 1 164 ? 0.237 35.670 -46.031 1.00 39.54 890 ILE B CA 1
ATOM 5246 C C . ILE B 1 164 ? -0.795 34.551 -45.923 1.00 52.44 890 ILE B C 1
ATOM 5247 O O . ILE B 1 164 ? -1.438 34.389 -44.885 1.00 49.01 890 ILE B O 1
ATOM 5252 N N . ARG B 1 165 ? -0.944 33.781 -46.998 1.00 51.54 891 ARG B N 1
ATOM 5253 C CA . ARG B 1 165 ? -1.909 32.687 -47.033 1.00 48.25 891 ARG B CA 1
ATOM 5254 C C . ARG B 1 165 ? -1.637 31.666 -45.933 1.00 49.85 891 ARG B C 1
ATOM 5255 O O . ARG B 1 165 ? -2.564 31.159 -45.302 1.00 34.59 891 ARG B O 1
ATOM 5263 N N . ARG B 1 166 ? -0.362 31.379 -45.699 1.00 53.05 892 ARG B N 1
ATOM 5264 C CA . ARG B 1 166 ? 0.020 30.364 -44.726 1.00 49.23 892 ARG B CA 1
ATOM 5265 C C . ARG B 1 166 ? -0.135 30.868 -43.289 1.00 50.92 892 ARG B C 1
ATOM 5266 O O . ARG B 1 166 ? -0.272 30.076 -42.356 1.00 41.20 892 ARG B O 1
ATOM 5274 N N . THR B 1 167 ? -0.127 32.186 -43.115 1.00 56.83 893 THR B N 1
ATOM 5275 C CA . THR B 1 167 ? -0.304 32.776 -41.791 1.00 44.72 893 THR B CA 1
ATOM 5276 C C . THR B 1 167 ? -1.717 32.542 -41.268 1.00 38.18 893 THR B C 1
ATOM 5277 O O . THR B 1 167 ? -1.901 32.046 -40.157 1.00 33.80 893 THR B O 1
ATOM 5281 N N . VAL B 1 168 ? -2.712 32.898 -42.074 1.00 40.99 894 VAL B N 1
ATOM 5282 C CA . VAL B 1 168 ? -4.107 32.705 -41.695 1.00 41.43 894 VAL B CA 1
ATOM 5283 C C . VAL B 1 168 ? -4.427 31.216 -41.560 1.00 45.22 894 VAL B C 1
ATOM 5284 O O . VAL B 1 168 ? -5.191 30.809 -40.683 1.00 34.76 894 VAL B O 1
ATOM 5288 N N . ALA B 1 169 ? -3.825 30.407 -42.426 1.00 49.27 895 ALA B N 1
ATOM 5289 C CA . ALA B 1 169 ? -4.025 28.962 -42.403 1.00 40.27 895 ALA B CA 1
ATOM 5290 C C . ALA B 1 169 ? -3.519 28.352 -41.100 1.00 50.22 895 ALA B C 1
ATOM 5291 O O . ALA B 1 169 ? -4.093 27.389 -40.590 1.00 56.01 895 ALA B O 1
ATOM 5293 N N . GLU B 1 170 ? -2.441 28.923 -40.572 1.00 53.93 896 GLU B N 1
ATOM 5294 C CA . GLU B 1 170 ? -1.825 28.437 -39.342 1.00 51.65 896 GLU B CA 1
ATOM 5295 C C . GLU B 1 170 ? -2.733 28.692 -38.137 1.00 47.81 896 GLU B C 1
ATOM 5296 O O . GLU B 1 170 ? -2.929 27.815 -37.296 1.00 46.00 896 GLU B O 1
ATOM 5302 N N . VAL B 1 171 ? -3.288 29.899 -38.069 1.00 44.25 897 VAL B N 1
ATOM 5303 C CA . VAL B 1 171 ? -4.174 30.288 -36.978 1.00 36.39 897 VAL B CA 1
ATOM 5304 C C . VAL B 1 171 ? -5.480 29.497 -37.018 1.00 52.24 897 VAL B C 1
ATOM 5305 O O . VAL B 1 171 ? -6.002 29.085 -35.980 1.00 63.58 897 VAL B O 1
ATOM 5309 N N . SER B 1 172 ? -6.001 29.283 -38.223 1.00 54.04 898 SER B N 1
ATOM 5310 C CA . SER B 1 172 ? -7.222 28.506 -38.409 1.00 51.95 898 SER B CA 1
ATOM 5311 C C . SER B 1 172 ? -7.033 27.064 -37.949 1.00 58.06 898 SER B C 1
ATOM 5312 O O . SER B 1 172 ? -7.960 26.438 -37.434 1.00 58.36 898 SER B O 1
ATOM 5315 N N . ALA B 1 173 ? -5.823 26.545 -38.132 1.00 54.34 899 ALA B N 1
ATOM 5316 C CA . ALA B 1 173 ? -5.505 25.176 -37.745 1.00 55.68 899 ALA B CA 1
ATOM 5317 C C . ALA B 1 173 ? -5.159 25.086 -36.262 1.00 59.39 899 ALA B C 1
ATOM 5318 O O . ALA B 1 173 ? -4.673 24.059 -35.788 1.00 98.98 899 ALA B O 1
ATOM 5320 N N . LEU B 1 174 ? -5.403 26.173 -35.538 1.00 54.83 900 LEU B N 1
ATOM 5321 C CA . LEU B 1 174 ? -5.207 26.198 -34.096 1.00 56.66 900 LEU B CA 1
ATOM 5322 C C . LEU B 1 174 ? -6.559 26.204 -33.401 1.00 64.05 900 LEU B C 1
ATOM 5323 O O . LEU B 1 174 ? -6.740 25.572 -32.360 1.00 76.00 900 LEU B O 1
ATOM 5328 N N . LEU B 1 175 ? -7.507 26.925 -33.990 1.00 58.06 901 LEU B N 1
ATOM 5329 C CA . LEU B 1 175 ? -8.876 26.937 -33.500 1.00 54.41 901 LEU B CA 1
ATOM 5330 C C . LEU B 1 175 ? -9.501 25.558 -33.677 1.00 71.77 901 LEU B C 1
ATOM 5331 O O . LEU B 1 175 ? -10.192 25.060 -32.788 1.00 77.34 901 LEU B O 1
ATOM 5336 N N . GLU B 1 176 ? -9.240 24.944 -34.827 1.00 77.20 902 GLU B N 1
ATOM 5337 C CA . GLU B 1 176 ? -9.745 23.607 -35.121 1.00 78.54 902 GLU B CA 1
ATOM 5338 C C . GLU B 1 176 ? -9.109 22.569 -34.203 1.00 81.31 902 GLU B C 1
ATOM 5339 O O . GLU B 1 176 ? -9.678 21.504 -33.964 1.00 104.13 902 GLU B O 1
ATOM 5341 N N . GLN B 1 177 ? -7.924 22.890 -33.693 1.00 71.32 903 GLN B N 1
ATOM 5342 C CA . GLN B 1 177 ? -7.215 22.010 -32.773 1.00 65.08 903 GLN B CA 1
ATOM 5343 C C . GLN B 1 177 ? -7.752 22.150 -31.353 1.00 69.32 903 GLN B C 1
ATOM 5344 O O . GLN B 1 177 ? -7.897 21.163 -30.632 1.00 81.69 903 GLN B O 1
ATOM 5350 N N . ARG B 1 178 ? -8.050 23.383 -30.956 1.00 66.66 904 ARG B N 1
ATOM 5351 C CA . ARG B 1 178 ? -8.532 23.655 -29.607 1.00 62.37 904 ARG B CA 1
ATOM 5352 C C . ARG B 1 178 ? -9.998 23.270 -29.430 1.00 71.96 904 ARG B C 1
ATOM 5353 O O . ARG B 1 178 ? -10.426 22.952 -28.322 1.00 80.79 904 ARG B O 1
ATOM 5361 N N . GLU B 1 179 ? -10.764 23.302 -30.516 1.00 75.27 905 GLU B N 1
ATOM 5362 C CA . GLU B 1 179 ? -12.151 22.848 -30.477 1.00 77.42 905 GLU B CA 1
ATOM 5363 C C . GLU B 1 179 ? -12.202 21.373 -30.094 1.00 81.90 905 GLU B C 1
ATOM 5364 O O . GLU B 1 179 ? -13.133 20.920 -29.427 1.00 85.30 905 GLU B O 1
ATOM 5370 N N . GLN B 1 180 ? -11.180 20.635 -30.517 1.00 69.77 906 GLN B N 1
ATOM 5371 C CA . GLN B 1 180 ? -11.038 19.228 -30.167 1.00 82.34 906 GLN B CA 1
ATOM 5372 C C . GLN B 1 180 ? -10.361 19.074 -28.807 1.00 83.52 906 GLN B C 1
ATOM 5373 O O . GLN B 1 180 ? -10.714 18.194 -28.022 1.00 101.16 906 GLN B O 1
ATOM 5379 N N . GLU B 1 181 ? -9.397 19.946 -28.532 1.00 72.60 907 GLU B N 1
ATOM 5380 C CA . GLU B 1 181 ? -8.600 19.860 -27.312 1.00 66.15 907 GLU B CA 1
ATOM 5381 C C . GLU B 1 181 ? -9.386 20.256 -26.065 1.00 71.90 907 GLU B C 1
ATOM 5382 O O . GLU B 1 181 ? -9.248 19.633 -25.012 1.00 85.45 907 GLU B O 1
ATOM 5388 N N . PHE B 1 182 ? -10.210 21.291 -26.188 1.00 62.98 908 PHE B N 1
ATOM 5389 C CA . PHE B 1 182 ? -10.979 21.798 -25.055 1.00 72.36 908 PHE B CA 1
ATOM 5390 C C . PHE B 1 182 ? -12.088 20.840 -24.632 1.00 82.56 908 PHE B C 1
ATOM 5391 O O . PHE B 1 182 ? -12.537 20.869 -23.487 1.00 82.14 908 PHE B O 1
ATOM 5399 N N . THR B 1 183 ? -12.526 19.990 -25.554 1.00 84.62 909 THR B N 1
ATOM 5400 C CA . THR B 1 183 ? -13.607 19.054 -25.269 1.00 83.88 909 THR B CA 1
ATOM 5401 C C . THR B 1 183 ? -13.083 17.707 -24.772 1.00 75.82 909 THR B C 1
ATOM 5402 O O . THR B 1 183 ? -13.684 17.089 -23.894 1.00 80.26 909 THR B O 1
ATOM 5406 N N . GLU B 1 184 ? -11.959 17.259 -25.328 1.00 62.91 910 GLU B N 1
ATOM 5407 C CA . GLU B 1 184 ? -11.348 15.999 -24.908 1.00 72.95 910 GLU B CA 1
ATOM 5408 C C . GLU B 1 184 ? -10.794 16.094 -23.487 1.00 79.30 910 GLU B C 1
ATOM 5409 O O . GLU B 1 184 ? -10.437 15.083 -22.880 1.00 74.80 910 GLU B O 1
ATOM 5415 N N . ARG B 1 185 ? -10.718 17.316 -22.970 1.00 76.32 911 ARG B N 1
ATOM 5416 C CA . ARG B 1 185 ? -10.260 17.555 -21.608 1.00 72.48 911 ARG B CA 1
ATOM 5417 C C . ARG B 1 185 ? -11.264 18.430 -20.867 1.00 73.46 911 ARG B C 1
ATOM 5418 O O . ARG B 1 185 ? -12.231 18.908 -21.458 1.00 80.62 911 ARG B O 1
ATOM 5426 N N . GLY B 1 186 ? -11.037 18.637 -19.574 1.00 70.19 912 GLY B N 1
ATOM 5427 C CA . GLY B 1 186 ? -11.989 19.358 -18.747 1.00 72.71 912 GLY B CA 1
ATOM 5428 C C . GLY B 1 186 ? -11.923 20.868 -18.874 1.00 76.59 912 GLY B C 1
ATOM 5429 O O . GLY B 1 186 ? -12.249 21.588 -17.929 1.00 82.12 912 GLY B O 1
ATOM 5430 N N . ILE B 1 187 ? -11.513 21.351 -20.042 1.00 75.90 913 ILE B N 1
ATOM 5431 C CA . ILE B 1 187 ? -11.385 22.786 -20.274 1.00 76.61 913 ILE B CA 1
ATOM 5432 C C . ILE B 1 187 ? -12.711 23.374 -20.741 1.00 71.43 913 ILE B C 1
ATOM 5433 O O . ILE B 1 187 ? -13.145 23.132 -21.866 1.00 71.46 913 ILE B O 1
ATOM 5438 N N . ASP B 1 188 ? -13.351 24.153 -19.874 1.00 67.28 914 ASP B N 1
ATOM 5439 C CA . ASP B 1 188 ? -14.673 24.694 -20.171 1.00 76.23 914 ASP B CA 1
ATOM 5440 C C . ASP B 1 188 ? -14.605 26.049 -20.873 1.00 69.06 914 ASP B C 1
ATOM 5441 O O . ASP B 1 188 ? -15.307 26.279 -21.858 1.00 83.16 914 ASP B O 1
ATOM 5446 N N . SER B 1 189 ? -13.761 26.943 -20.369 1.00 69.17 915 SER B N 1
ATOM 5447 C CA . SER B 1 189 ? -13.642 28.280 -20.940 1.00 76.13 915 SER B CA 1
ATOM 5448 C C . SER B 1 189 ? -12.185 28.667 -21.161 1.00 68.50 915 SER B C 1
ATOM 5449 O O . SER B 1 189 ? -11.275 27.972 -20.711 1.00 67.17 915 SER B O 1
ATOM 5452 N N . MET B 1 190 ? -11.969 29.779 -21.857 1.00 74.84 916 MET B N 1
ATOM 5453 C CA . MET B 1 190 ? -10.617 30.273 -22.101 1.00 62.36 916 MET B CA 1
ATOM 5454 C C . MET B 1 190 ? -9.994 30.776 -20.806 1.00 61.46 916 MET B C 1
ATOM 5455 O O . MET B 1 190 ? -8.775 30.738 -20.635 1.00 55.28 916 MET B O 1
ATOM 5460 N N . ALA B 1 191 ? -10.840 31.246 -19.894 1.00 69.33 917 ALA B N 1
ATOM 5461 C CA . ALA B 1 191 ? -10.384 31.684 -18.582 1.00 59.18 917 ALA B CA 1
ATOM 5462 C C . ALA B 1 191 ? -9.759 30.521 -17.817 1.00 63.30 917 ALA B C 1
ATOM 5463 O O . ALA B 1 191 ? -8.784 30.697 -17.088 1.00 63.62 917 ALA B O 1
ATOM 5465 N N . THR B 1 192 ? -10.328 29.331 -17.993 1.00 61.12 918 THR B N 1
ATOM 5466 C CA . THR B 1 192 ? -9.815 28.127 -17.350 1.00 55.41 918 THR B CA 1
ATOM 5467 C C . THR B 1 192 ? -8.456 27.747 -17.925 1.00 57.93 918 THR B C 1
ATOM 5468 O O . THR B 1 192 ? -7.521 27.439 -17.187 1.00 53.70 918 THR B O 1
ATOM 5472 N N . TYR B 1 193 ? -8.359 27.781 -19.251 1.00 68.05 919 TYR B N 1
ATOM 5473 C CA . TYR B 1 193 ? -7.128 27.427 -19.951 1.00 68.00 919 TYR B CA 1
ATOM 5474 C C . TYR B 1 193 ? -5.979 28.361 -19.585 1.00 64.71 919 TYR B C 1
ATOM 5475 O O . TYR B 1 193 ? -4.823 27.941 -19.524 1.00 69.02 919 TYR B O 1
ATOM 5484 N N . ARG B 1 194 ? -6.299 29.627 -19.343 1.00 63.11 920 ARG B N 1
ATOM 5485 C CA . ARG B 1 194 ? -5.286 30.604 -18.968 1.00 52.33 920 ARG B CA 1
ATOM 5486 C C . ARG B 1 194 ? -4.776 30.360 -17.551 1.00 67.94 920 ARG B C 1
ATOM 5487 O O . ARG B 1 194 ? -3.597 30.561 -17.265 1.00 68.76 920 ARG B O 1
ATOM 5495 N N . ARG B 1 195 ? -5.668 29.919 -16.667 1.00 71.95 921 ARG B N 1
ATOM 5496 C CA . ARG B 1 195 ? -5.302 29.670 -15.277 1.00 74.94 921 ARG B CA 1
ATOM 5497 C C . ARG B 1 195 ? -4.432 28.423 -15.146 1.00 76.87 921 ARG B C 1
ATOM 5498 O O . ARG B 1 195 ? -3.573 28.346 -14.265 1.00 78.00 921 ARG B O 1
ATOM 5506 N N . LEU B 1 196 ? -4.649 27.453 -16.028 1.00 74.58 922 LEU B N 1
ATOM 5507 C CA . LEU B 1 196 ? -3.912 26.194 -15.968 1.00 81.94 922 LEU B CA 1
ATOM 5508 C C . LEU B 1 196 ? -2.447 26.369 -16.352 1.00 77.30 922 LEU B C 1
ATOM 5509 O O . LEU B 1 196 ? -1.573 25.696 -15.805 1.00 90.40 922 LEU B O 1
ATOM 5514 N N . ARG B 1 197 ? -2.179 27.273 -17.289 1.00 62.13 923 ARG B N 1
ATOM 5515 C CA . ARG B 1 197 ? -0.809 27.519 -17.728 1.00 70.30 923 ARG B CA 1
ATOM 5516 C C . ARG B 1 197 ? -0.068 28.433 -16.756 1.00 79.83 923 ARG B C 1
ATOM 5517 O O . ARG B 1 197 ? 1.139 28.635 -16.880 1.00 83.61 923 ARG B O 1
ATOM 5525 N N . ALA B 1 198 ? -0.796 28.979 -15.786 1.00 90.25 924 ALA B N 1
ATOM 5526 C CA . ALA B 1 198 ? -0.188 29.791 -14.738 1.00 79.91 924 ALA B CA 1
ATOM 5527 C C . ALA B 1 198 ? 0.564 28.900 -13.754 1.00 89.75 924 ALA B C 1
ATOM 5528 O O . ALA B 1 198 ? 1.393 29.374 -12.976 1.00 88.68 924 ALA B O 1
ATOM 5530 N N . THR B 1 199 ? 0.259 27.606 -13.797 1.00 91.17 925 THR B N 1
ATOM 5531 C CA . THR B 1 199 ? 0.953 26.610 -12.991 1.00 85.55 925 THR B CA 1
ATOM 5532 C C . THR B 1 199 ? 2.434 26.577 -13.352 1.00 93.79 925 THR B C 1
ATOM 5533 O O . THR B 1 199 ? 3.293 26.369 -12.494 1.00 98.83 925 THR B O 1
ATOM 5537 N N . GLY B 1 200 ? 2.722 26.790 -14.632 1.00 95.44 926 GLY B N 1
ATOM 5538 C CA . GLY B 1 200 ? 4.081 26.721 -15.132 1.00 89.70 926 GLY B CA 1
ATOM 5539 C C . GLY B 1 200 ? 4.471 25.288 -15.430 1.00 105.35 926 GLY B C 1
ATOM 5540 O O . GLY B 1 200 ? 5.619 25.003 -15.776 1.00 117.45 926 GLY B O 1
ATOM 5541 N N . GLU B 1 201 ? 3.506 24.383 -15.295 1.00 111.14 927 GLU B N 1
ATOM 5542 C CA . GLU B 1 201 ? 3.749 22.961 -15.503 1.00 113.13 927 GLU B CA 1
ATOM 5543 C C . GLU B 1 201 ? 2.755 22.355 -16.489 1.00 116.07 927 GLU B C 1
ATOM 5544 O O . GLU B 1 201 ? 2.823 21.165 -16.794 1.00 117.16 927 GLU B O 1
ATOM 5550 N N . TYR B 1 202 ? 1.829 23.175 -16.979 1.00 116.84 928 TYR B N 1
ATOM 5551 C CA . TYR B 1 202 ? 0.879 22.721 -17.988 1.00 103.36 928 TYR B CA 1
ATOM 5552 C C . TYR B 1 202 ? 1.460 22.941 -19.379 1.00 92.63 928 TYR B C 1
ATOM 5553 O O . TYR B 1 202 ? 1.851 24.055 -19.729 1.00 88.46 928 TYR B O 1
ATOM 5562 N N . ALA B 1 203 ? 1.513 21.871 -20.164 1.00 108.71 929 ALA B N 1
ATOM 5563 C CA . ALA B 1 203 ? 2.107 21.914 -21.496 1.00 97.56 929 ALA B CA 1
ATOM 5564 C C . ALA B 1 203 ? 1.312 22.809 -22.442 1.00 95.80 929 ALA B C 1
ATOM 5565 O O . ALA B 1 203 ? 1.829 23.803 -22.950 1.00 110.30 929 ALA B O 1
ATOM 5567 N N . GLY B 1 204 ? 0.055 22.449 -22.674 1.00 87.36 930 GLY B N 1
ATOM 5568 C CA . GLY B 1 204 ? -0.782 23.188 -23.597 1.00 73.89 930 GLY B CA 1
ATOM 5569 C C . GLY B 1 204 ? -0.420 22.878 -25.035 1.00 70.45 930 GLY B C 1
ATOM 5570 O O . GLY B 1 204 ? 0.226 21.869 -25.318 1.00 73.10 930 GLY B O 1
ATOM 5571 N N . ASP B 1 205 ? -0.832 23.750 -25.947 1.00 61.33 931 ASP B N 1
ATOM 5572 C CA . ASP B 1 205 ? -0.564 23.549 -27.365 1.00 61.40 931 ASP B CA 1
ATOM 5573 C C . ASP B 1 205 ? 0.543 24.471 -27.864 1.00 61.13 931 ASP B C 1
ATOM 5574 O O . ASP B 1 205 ? 0.756 24.602 -29.068 1.00 67.80 931 ASP B O 1
ATOM 5579 N N . GLY B 1 206 ? 1.243 25.105 -26.929 1.00 70.41 932 GLY B N 1
ATOM 5580 C CA . GLY B 1 206 ? 2.359 25.971 -27.266 1.00 60.89 932 GLY B CA 1
ATOM 5581 C C . GLY B 1 206 ? 1.954 27.405 -27.547 1.00 52.14 932 GLY B C 1
ATOM 5582 O O . GLY B 1 206 ? 2.771 28.208 -27.996 1.00 51.40 932 GLY B O 1
ATOM 5583 N N . PHE B 1 207 ? 0.693 27.730 -27.282 1.00 53.57 933 PHE B N 1
ATOM 5584 C CA . PHE B 1 207 ? 0.186 29.079 -27.518 1.00 51.62 933 PHE B CA 1
ATOM 5585 C C . PHE B 1 207 ? -0.600 29.608 -26.324 1.00 55.46 933 PHE B C 1
ATOM 5586 O O . PHE B 1 207 ? -1.058 28.841 -25.477 1.00 60.94 933 PHE B O 1
ATOM 5594 N N . GLY B 1 208 ? -0.751 30.926 -26.269 1.00 43.14 934 GLY B N 1
ATOM 5595 C CA . GLY B 1 208 ? -1.600 31.565 -25.283 1.00 41.69 934 GLY B CA 1
ATOM 5596 C C . GLY B 1 208 ? -2.749 32.244 -25.998 1.00 34.52 934 GLY B C 1
ATOM 5597 O O . GLY B 1 208 ? -3.497 31.598 -26.729 1.00 43.50 934 GLY B O 1
ATOM 5598 N N . ASP B 1 209 ? -2.892 33.547 -25.794 1.00 25.07 935 ASP B N 1
ATOM 5599 C CA . ASP B 1 209 ? -3.853 34.322 -26.565 1.00 31.12 935 ASP B CA 1
ATOM 5600 C C . ASP B 1 209 ? -3.201 34.791 -27.862 1.00 40.98 935 ASP B C 1
ATOM 5601 O O . ASP B 1 209 ? -2.231 35.550 -27.843 1.00 38.44 935 ASP B O 1
ATOM 5606 N N . VAL B 1 210 ? -3.730 34.322 -28.987 1.00 29.56 936 VAL B N 1
ATOM 5607 C CA . VAL B 1 210 ? -3.158 34.627 -30.294 1.00 25.00 936 VAL B CA 1
ATOM 5608 C C . VAL B 1 210 ? -3.883 35.788 -30.969 1.00 32.20 936 VAL B C 1
ATOM 5609 O O . VAL B 1 210 ? -5.112 35.850 -30.962 1.00 49.87 936 VAL B O 1
ATOM 5613 N N . PHE B 1 211 ? -3.116 36.705 -31.550 1.00 46.04 937 PHE B N 1
ATOM 5614 C CA . PHE B 1 211 ? -3.683 37.886 -32.191 1.00 29.78 937 PHE B CA 1
ATOM 5615 C C . PHE B 1 211 ? -3.360 37.940 -33.680 1.00 40.05 937 PHE B C 1
ATOM 5616 O O . PHE B 1 211 ? -2.196 37.886 -34.078 1.00 46.30 937 PHE B O 1
ATOM 5624 N N . LEU B 1 212 ? -4.399 38.052 -34.499 1.00 38.66 938 LEU B N 1
ATOM 5625 C CA . LEU B 1 212 ? -4.228 38.189 -35.939 1.00 32.46 938 LEU B CA 1
ATOM 5626 C C . LEU B 1 212 ? -4.439 39.643 -36.339 1.00 41.42 938 LEU B C 1
ATOM 5627 O O . LEU B 1 212 ? -5.528 40.190 -36.160 1.00 42.84 938 LEU B O 1
ATOM 5632 N N . VAL B 1 213 ? -3.398 40.269 -36.876 1.00 32.95 939 VAL B N 1
ATOM 5633 C CA . VAL B 1 213 ? -3.448 41.695 -37.174 1.00 36.61 939 VAL B CA 1
ATOM 5634 C C . VAL B 1 213 ? -3.343 41.990 -38.669 1.00 40.54 939 VAL B C 1
ATOM 5635 O O . VAL B 1 213 ? -2.392 41.568 -39.329 1.00 46.08 939 VAL B O 1
ATOM 5639 N N . VAL B 1 214 ? -4.325 42.714 -39.197 1.00 28.88 940 VAL B N 1
ATOM 5640 C CA . VAL B 1 214 ? -4.256 43.217 -40.565 1.00 37.85 940 VAL B CA 1
ATOM 5641 C C . VAL B 1 214 ? -4.349 44.747 -40.552 1.00 43.15 940 VAL B C 1
ATOM 5642 O O . VAL B 1 214 ? -5.088 45.326 -39.754 1.00 41.03 940 VAL B O 1
ATOM 5646 N N . ASP B 1 215 ? -3.583 45.399 -41.425 1.00 41.85 941 ASP B N 1
ATOM 5647 C CA . ASP B 1 215 ? -3.490 46.857 -41.409 1.00 43.19 941 ASP B CA 1
ATOM 5648 C C . ASP B 1 215 ? -4.509 47.502 -42.349 1.00 62.23 941 ASP B C 1
ATOM 5649 O O . ASP B 1 215 ? -5.069 48.555 -42.040 1.00 74.86 941 ASP B O 1
ATOM 5654 N N . ASN B 1 216 ? -4.746 46.874 -43.495 1.00 49.32 942 ASN B N 1
ATOM 5655 C CA . ASN B 1 216 ? -5.744 47.375 -44.433 1.00 54.28 942 ASN B CA 1
ATOM 5656 C C . ASN B 1 216 ? -6.692 46.263 -44.866 1.00 58.43 942 ASN B C 1
ATOM 5657 O O . ASN B 1 216 ? -6.457 45.591 -45.872 1.00 56.17 942 ASN B O 1
ATOM 5662 N N . TRP B 1 217 ? -7.764 46.079 -44.098 1.00 52.37 943 TRP B N 1
ATOM 5663 C CA . TRP B 1 217 ? -8.727 45.006 -44.337 1.00 45.91 943 TRP B CA 1
ATOM 5664 C C . TRP B 1 217 ? -9.335 45.086 -45.734 1.00 48.71 943 TRP B C 1
ATOM 5665 O O . TRP B 1 217 ? -9.722 44.071 -46.312 1.00 54.60 943 TRP B O 1
ATOM 5676 N N . LEU B 1 218 ? -9.413 46.299 -46.272 1.00 50.95 944 LEU B N 1
ATOM 5677 C CA . LEU B 1 218 ? -9.887 46.504 -47.634 1.00 54.96 944 LEU B CA 1
ATOM 5678 C C . LEU B 1 218 ? -8.939 45.855 -48.637 1.00 55.94 944 LEU B C 1
ATOM 5679 O O . LEU B 1 218 ? -9.372 45.160 -49.556 1.00 53.56 944 LEU B O 1
ATOM 5684 N N . THR B 1 219 ? -7.643 46.088 -48.445 1.00 58.88 945 THR B N 1
ATOM 5685 C CA . THR B 1 219 ? -6.612 45.545 -49.322 1.00 52.38 945 THR B CA 1
ATOM 5686 C C . THR B 1 219 ? -6.584 44.018 -49.263 1.00 55.29 945 THR B C 1
ATOM 5687 O O . THR B 1 219 ? -6.317 43.353 -50.265 1.00 60.86 945 THR B O 1
ATOM 5691 N N . LEU B 1 220 ? -6.876 43.471 -48.085 1.00 52.31 946 LEU B N 1
ATOM 5692 C CA . LEU B 1 220 ? -6.895 42.024 -47.886 1.00 48.38 946 LEU B CA 1
ATOM 5693 C C . LEU B 1 220 ? -7.884 41.329 -48.811 1.00 50.80 946 LEU B C 1
ATOM 5694 O O . LEU B 1 220 ? -7.521 40.415 -49.549 1.00 54.12 946 LEU B O 1
ATOM 5699 N N . ARG B 1 221 ? -9.135 41.775 -48.772 1.00 60.41 947 ARG B N 1
ATOM 5700 C CA . ARG B 1 221 ? -10.199 41.141 -49.543 1.00 61.51 947 ARG B CA 1
ATOM 5701 C C . ARG B 1 221 ? -10.101 41.466 -51.032 1.00 59.89 947 ARG B C 1
ATOM 5702 O O . ARG B 1 221 ? -10.631 40.735 -51.869 1.00 66.83 947 ARG B O 1
ATOM 5710 N N . GLN B 1 222 ? -9.424 42.561 -51.361 1.00 52.86 948 GLN B N 1
ATOM 5711 C CA . GLN B 1 222 ? -9.200 42.919 -52.757 1.00 60.88 948 GLN B CA 1
ATOM 5712 C C . GLN B 1 222 ? -8.189 41.984 -53.417 1.00 64.71 948 GLN B C 1
ATOM 5713 O O . GLN B 1 222 ? -8.369 41.572 -54.565 1.00 90.65 948 GLN B O 1
ATOM 5719 N N . ASP B 1 223 ? -7.134 41.643 -52.687 1.00 52.96 949 ASP B N 1
ATOM 5720 C CA . ASP B 1 223 ? -6.061 40.822 -53.238 1.00 60.66 949 ASP B CA 1
ATOM 5721 C C . ASP B 1 223 ? -6.185 39.357 -52.826 1.00 66.89 949 ASP B C 1
ATOM 5722 O O . ASP B 1 223 ? -5.747 38.462 -53.549 1.00 81.86 949 ASP B O 1
ATOM 5727 N N . TYR B 1 224 ? -6.784 39.120 -51.663 1.00 61.88 950 TYR B N 1
ATOM 5728 C CA . TYR B 1 224 ? -6.954 37.765 -51.144 1.00 70.96 950 TYR B CA 1
ATOM 5729 C C . TYR B 1 224 ? -8.385 37.556 -50.657 1.00 73.35 950 TYR B C 1
ATOM 5730 O O . TYR B 1 224 ? -8.646 37.576 -49.455 1.00 65.10 950 TYR B O 1
ATOM 5739 N N . GLU B 1 225 ? -9.307 37.353 -51.594 1.00 84.29 951 GLU B N 1
ATOM 5740 C CA . GLU B 1 225 ? -10.726 37.241 -51.265 1.00 76.19 951 GLU B CA 1
ATOM 5741 C C . GLU B 1 225 ? -11.039 35.974 -50.472 1.00 66.54 951 GLU B C 1
ATOM 5742 O O . GLU B 1 225 ? -11.936 35.965 -49.627 1.00 61.21 951 GLU B O 1
ATOM 5748 N N . ALA B 1 226 ? -10.289 34.910 -50.738 1.00 72.18 952 ALA B N 1
ATOM 5749 C CA . ALA B 1 226 ? -10.509 33.628 -50.075 1.00 70.21 952 ALA B CA 1
ATOM 5750 C C . ALA B 1 226 ? -10.273 33.722 -48.571 1.00 71.89 952 ALA B C 1
ATOM 5751 O O . ALA B 1 226 ? -10.901 33.011 -47.786 1.00 63.36 952 ALA B O 1
ATOM 5753 N N . LEU B 1 227 ? -9.368 34.611 -48.177 1.00 71.52 953 LEU B N 1
ATOM 5754 C CA . LEU B 1 227 ? -8.994 34.756 -46.776 1.00 60.90 953 LEU B CA 1
ATOM 5755 C C . LEU B 1 227 ? -10.035 35.530 -45.976 1.00 67.84 953 LEU B C 1
ATOM 5756 O O . LEU B 1 227 ? -10.069 35.444 -44.750 1.00 73.80 953 LEU B O 1
ATOM 5761 N N . GLU B 1 228 ? -10.881 36.281 -46.672 1.00 72.14 954 GLU B N 1
ATOM 5762 C CA . GLU B 1 228 ? -11.885 37.110 -46.013 1.00 62.27 954 GLU B CA 1
ATOM 5763 C C . GLU B 1 228 ? -12.884 36.280 -45.214 1.00 67.36 954 GLU B C 1
ATOM 5764 O O . GLU B 1 228 ? -13.127 36.549 -44.039 1.00 59.52 954 GLU B O 1
ATOM 5770 N N . ASP B 1 229 ? -13.463 35.273 -45.860 1.00 74.33 955 ASP B N 1
ATOM 5771 C CA . ASP B 1 229 ? -14.492 34.459 -45.226 1.00 75.29 955 ASP B CA 1
ATOM 5772 C C . ASP B 1 229 ? -13.914 33.538 -44.157 1.00 66.11 955 ASP B C 1
ATOM 5773 O O . ASP B 1 229 ? -14.615 33.143 -43.227 1.00 78.04 955 ASP B O 1
ATOM 5778 N N . SER B 1 230 ? -12.635 33.201 -44.288 1.00 66.57 956 SER B N 1
ATOM 5779 C CA . SER B 1 230 ? -11.983 32.314 -43.331 1.00 80.22 956 SER B CA 1
ATOM 5780 C C . SER B 1 230 ? -11.631 33.056 -42.046 1.00 59.42 956 SER B C 1
ATOM 5781 O O . SER B 1 230 ? -11.587 32.463 -40.969 1.00 54.71 956 SER B O 1
ATOM 5784 N N . ILE B 1 231 ? -11.378 34.356 -42.170 1.00 61.55 957 ILE B N 1
ATOM 5785 C CA . ILE B 1 231 ? -11.089 35.200 -41.016 1.00 56.26 957 ILE B CA 1
ATOM 5786 C C . ILE B 1 231 ? -12.391 35.639 -40.348 1.00 58.49 957 ILE B C 1
ATOM 5787 O O . ILE B 1 231 ? -12.472 35.728 -39.122 1.00 60.12 957 ILE B O 1
ATOM 5792 N N . THR B 1 232 ? -13.413 35.899 -41.160 1.00 54.12 958 THR B N 1
ATOM 5793 C CA . THR B 1 232 ? -14.734 36.229 -40.637 1.00 50.45 958 THR B CA 1
ATOM 5794 C C . THR B 1 232 ? -15.273 35.051 -39.835 1.00 59.26 958 THR B C 1
ATOM 5795 O O . THR B 1 232 ? -15.878 35.225 -38.778 1.00 60.95 958 THR B O 1
ATOM 5799 N N . GLN B 1 233 ? -15.036 33.850 -40.349 1.00 66.95 959 GLN B N 1
ATOM 5800 C CA . GLN B 1 233 ? -15.396 32.626 -39.647 1.00 67.79 959 GLN B CA 1
ATOM 5801 C C . GLN B 1 233 ? -14.526 32.463 -38.405 1.00 59.61 959 GLN B C 1
ATOM 5802 O O . GLN B 1 233 ? -14.968 31.933 -37.384 1.00 74.11 959 GLN B O 1
ATOM 5808 N N . LEU B 1 234 ? -13.290 32.939 -38.500 1.00 58.56 960 LEU B N 1
ATOM 5809 C CA . LEU B 1 234 ? -12.336 32.841 -37.401 1.00 62.36 960 LEU B CA 1
ATOM 5810 C C . LEU B 1 234 ? -12.708 33.747 -36.232 1.00 56.36 960 LEU B C 1
ATOM 5811 O O . LEU B 1 234 ? -12.501 33.391 -35.076 1.00 55.09 960 LEU B O 1
ATOM 5816 N N . ALA B 1 235 ? -13.276 34.906 -36.543 1.00 56.21 961 ALA B N 1
ATOM 5817 C CA . ALA B 1 235 ? -13.631 35.887 -35.528 1.00 48.66 961 ALA B CA 1
ATOM 5818 C C . ALA B 1 235 ? -14.860 35.454 -34.735 1.00 59.18 961 ALA B C 1
ATOM 5819 O O . ALA B 1 235 ? -15.022 35.829 -33.576 1.00 63.88 961 ALA B O 1
ATOM 5821 N N . ALA B 1 236 ? -15.726 34.675 -35.373 1.00 56.77 962 ALA B N 1
ATOM 5822 C CA . ALA B 1 236 ? -16.985 34.263 -34.765 1.00 49.31 962 ALA B CA 1
ATOM 5823 C C . ALA B 1 236 ? -16.772 33.258 -33.635 1.00 56.86 962 ALA B C 1
ATOM 5824 O O . ALA B 1 236 ? -17.262 33.452 -32.524 1.00 72.88 962 ALA B O 1
ATOM 5826 N N . ARG B 1 237 ? -16.046 32.183 -33.922 1.00 58.34 963 ARG B N 1
ATOM 5827 C CA . ARG B 1 237 ? -15.871 31.106 -32.950 1.00 76.10 963 ARG B CA 1
ATOM 5828 C C . ARG B 1 237 ? -14.547 31.190 -32.188 1.00 71.40 963 ARG B C 1
ATOM 5829 O O . ARG B 1 237 ? -14.335 30.458 -31.220 1.00 74.12 963 ARG B O 1
ATOM 5831 N N . GLY B 1 238 ? -13.668 32.090 -32.614 1.00 61.51 964 GLY B N 1
ATOM 5832 C CA . GLY B 1 238 ? -12.315 32.137 -32.085 1.00 57.88 964 GLY B CA 1
ATOM 5833 C C . GLY B 1 238 ? -12.135 32.738 -30.702 1.00 49.52 964 GLY B C 1
ATOM 5834 O O . GLY B 1 238 ? -11.244 32.330 -29.955 1.00 50.58 964 GLY B O 1
ATOM 5835 N N . LEU B 1 239 ? -12.974 33.709 -30.357 1.00 63.10 965 LEU B N 1
ATOM 5836 C CA . LEU B 1 239 ? -12.810 34.452 -29.109 1.00 50.08 965 LEU B CA 1
ATOM 5837 C C . LEU B 1 239 ? -12.967 33.567 -27.873 1.00 49.75 965 LEU B C 1
ATOM 5838 O O . LEU B 1 239 ? -12.347 33.815 -26.837 1.00 46.87 965 LEU B O 1
ATOM 5843 N N . GLY B 1 240 ? -13.797 32.537 -27.988 1.00 57.99 966 GLY B N 1
ATOM 5844 C CA . GLY B 1 240 ? -14.020 31.617 -26.888 1.00 51.46 966 GLY B CA 1
ATOM 5845 C C . GLY B 1 240 ? -12.869 30.647 -26.712 1.00 47.90 966 GLY B C 1
ATOM 5846 O O . GLY B 1 240 ? -12.738 30.005 -25.670 1.00 57.47 966 GLY B O 1
ATOM 5847 N N . TYR B 1 241 ? -12.034 30.539 -27.739 1.00 48.67 967 TYR B N 1
ATOM 5848 C CA . TYR B 1 241 ? -10.886 29.644 -27.699 1.00 47.46 967 TYR B CA 1
ATOM 5849 C C . TYR B 1 241 ? -9.572 30.420 -27.647 1.00 58.97 967 TYR B C 1
ATOM 5850 O O . TYR B 1 241 ? -8.497 29.856 -27.856 1.00 46.56 967 TYR B O 1
ATOM 5859 N N . GLY B 1 242 ? -9.668 31.716 -27.368 1.00 59.20 968 GLY B N 1
ATOM 5860 C CA . GLY B 1 242 ? -8.492 32.542 -27.163 1.00 43.91 968 GLY B CA 1
ATOM 5861 C C . GLY B 1 242 ? -7.830 33.053 -28.428 1.00 42.14 968 GLY B C 1
ATOM 5862 O O . GLY B 1 242 ? -6.639 33.363 -28.427 1.00 46.72 968 GLY B O 1
ATOM 5863 N N . ILE B 1 243 ? -8.595 33.145 -29.510 1.00 51.71 969 ILE B N 1
ATOM 5864 C CA . ILE B 1 243 ? -8.076 33.691 -30.760 1.00 44.60 969 ILE B CA 1
ATOM 5865 C C . ILE B 1 243 ? -8.707 35.051 -31.045 1.00 49.72 969 ILE B C 1
ATOM 5866 O O . ILE B 1 243 ? -9.929 35.173 -31.151 1.00 49.85 969 ILE B O 1
ATOM 5871 N N . HIS B 1 244 ? -7.865 36.073 -31.157 1.00 41.97 970 HIS B N 1
ATOM 5872 C CA . HIS B 1 244 ? -8.333 37.427 -31.419 1.00 40.76 970 HIS B CA 1
ATOM 5873 C C . HIS B 1 244 ? -7.977 37.861 -32.835 1.00 41.23 970 HIS B C 1
ATOM 5874 O O . HIS B 1 244 ? -6.962 37.436 -33.386 1.00 46.03 970 HIS B O 1
ATOM 5881 N N . VAL B 1 245 ? -8.813 38.707 -33.426 1.00 36.91 971 VAL B N 1
ATOM 5882 C CA . VAL B 1 245 ? -8.471 39.334 -34.694 1.00 35.84 971 VAL B CA 1
ATOM 5883 C C . VAL B 1 245 ? -8.436 40.848 -34.516 1.00 41.87 971 VAL B C 1
ATOM 5884 O O . VAL B 1 245 ? -9.311 41.436 -33.878 1.00 40.92 971 VAL B O 1
ATOM 5888 N N . VAL B 1 246 ? -7.397 41.473 -35.056 1.00 39.52 972 VAL B N 1
ATOM 5889 C CA . VAL B 1 246 ? -7.264 42.921 -34.990 1.00 44.76 972 VAL B CA 1
ATOM 5890 C C . VAL B 1 246 ? -7.255 43.484 -36.404 1.00 41.42 972 VAL B C 1
ATOM 5891 O O . VAL B 1 246 ? -6.247 43.408 -37.110 1.00 38.67 972 VAL B O 1
ATOM 5895 N N . LEU B 1 247 ? -8.387 44.040 -36.817 1.00 38.19 973 LEU B N 1
ATOM 5896 C CA . LEU B 1 247 ? -8.555 44.494 -38.190 1.00 39.82 973 LEU B CA 1
ATOM 5897 C C . LEU B 1 247 ? -8.617 46.013 -38.276 1.00 42.25 973 LEU B C 1
ATOM 5898 O O . LEU B 1 247 ? -9.287 46.666 -37.477 1.00 41.86 973 LEU B O 1
ATOM 5903 N N . SER B 1 248 ? -7.913 46.567 -39.255 1.00 37.98 974 SER B N 1
ATOM 5904 C CA . SER B 1 248 ? -7.923 48.003 -39.479 1.00 35.14 974 SER B CA 1
ATOM 5905 C C . SER B 1 248 ? -8.211 48.308 -40.944 1.00 49.30 974 SER B C 1
ATOM 5906 O O . SER B 1 248 ? -7.714 47.624 -41.837 1.00 48.92 974 SER B O 1
ATOM 5909 N N . SER B 1 249 ? -9.024 49.330 -41.180 1.00 44.86 975 SER B N 1
ATOM 5910 C CA . SER B 1 249 ? -9.348 49.752 -42.535 1.00 51.05 975 SER B CA 1
ATOM 5911 C C . SER B 1 249 ? -9.763 51.219 -42.540 1.00 58.36 975 SER B C 1
ATOM 5912 O O . SER B 1 249 ? -10.053 51.790 -41.488 1.00 48.25 975 SER B O 1
ATOM 5915 N N . ASN B 1 250 ? -9.789 51.826 -43.723 1.00 55.78 976 ASN B N 1
ATOM 5916 C CA . ASN B 1 250 ? -10.074 53.253 -43.842 1.00 50.93 976 ASN B CA 1
ATOM 5917 C C . ASN B 1 250 ? -11.479 53.629 -43.377 1.00 54.54 976 ASN B C 1
ATOM 5918 O O . ASN B 1 250 ? -11.663 54.646 -42.708 1.00 53.18 976 ASN B O 1
ATOM 5923 N N . LYS B 1 251 ? -12.463 52.808 -43.730 1.00 55.23 977 LYS B N 1
ATOM 5924 C CA . LYS B 1 251 ? -13.854 53.080 -43.378 1.00 55.47 977 LYS B CA 1
ATOM 5925 C C . LYS B 1 251 ? -14.529 51.859 -42.761 1.00 56.11 977 LYS B C 1
ATOM 5926 O O . LYS B 1 251 ? -14.150 50.724 -43.047 1.00 54.82 977 LYS B O 1
ATOM 5932 N N . TRP B 1 252 ? -15.531 52.096 -41.919 1.00 49.90 978 TRP B N 1
ATOM 5933 C CA . TRP B 1 252 ? -16.281 51.007 -41.300 1.00 50.34 978 TRP B CA 1
ATOM 5934 C C . TRP B 1 252 ? -17.060 50.207 -42.339 1.00 61.38 978 TRP B C 1
ATOM 5935 O O . TRP B 1 252 ? -17.301 49.013 -42.164 1.00 60.58 978 TRP B O 1
ATOM 5946 N N . SER B 1 253 ? -17.448 50.870 -43.425 1.00 68.54 979 SER B N 1
ATOM 5947 C CA . SER B 1 253 ? -18.225 50.227 -44.480 1.00 63.90 979 SER B CA 1
ATOM 5948 C C . SER B 1 253 ? -17.368 49.290 -45.324 1.00 58.78 979 SER B C 1
ATOM 5949 O O . SER B 1 253 ? -17.859 48.673 -46.270 1.00 68.35 979 SER B O 1
ATOM 5952 N N . GLU B 1 254 ? -16.088 49.194 -44.987 1.00 63.28 980 GLU B N 1
ATOM 5953 C CA . GLU B 1 254 ? -15.189 48.273 -45.668 1.00 59.29 980 GLU B CA 1
ATOM 5954 C C . GLU B 1 254 ? -15.228 46.918 -44.972 1.00 63.15 980 GLU B C 1
ATOM 5955 O O . GLU B 1 254 ? -14.755 45.915 -45.508 1.00 52.80 980 GLU B O 1
ATOM 5961 N N . PHE B 1 255 ? -15.803 46.903 -43.773 1.00 56.83 981 PHE B N 1
ATOM 5962 C CA . PHE B 1 255 ? -16.086 45.661 -43.064 1.00 49.64 981 PHE B CA 1
ATOM 5963 C C . PHE B 1 255 ? -17.499 45.201 -43.376 1.00 57.74 981 PHE B C 1
ATOM 5964 O O . PHE B 1 255 ? -18.447 45.977 -43.254 1.00 61.02 981 PHE B O 1
ATOM 5972 N N . ARG B 1 256 ? -17.642 43.943 -43.779 1.00 60.88 982 ARG B N 1
ATOM 5973 C CA . ARG B 1 256 ? -18.965 43.359 -43.944 1.00 63.28 982 ARG B CA 1
ATOM 5974 C C . ARG B 1 256 ? -19.666 43.337 -42.590 1.00 69.23 982 ARG B C 1
ATOM 5975 O O . ARG B 1 256 ? -19.023 43.140 -41.559 1.00 69.06 982 ARG B O 1
ATOM 5983 N N . THR B 1 257 ? -20.978 43.547 -42.600 1.00 76.00 983 THR B N 1
ATOM 5984 C CA . THR B 1 257 ? -21.753 43.656 -41.366 1.00 70.72 983 THR B CA 1
ATOM 5985 C C . THR B 1 257 ? -21.656 42.385 -40.522 1.00 67.72 983 THR B C 1
ATOM 5986 O O . THR B 1 257 ? -21.848 42.421 -39.307 1.00 73.93 983 THR B O 1
ATOM 5990 N N . SER B 1 258 ? -21.343 41.268 -41.170 1.00 65.21 984 SER B N 1
ATOM 5991 C CA . SER B 1 258 ? -21.200 39.993 -40.476 1.00 68.96 984 SER B CA 1
ATOM 5992 C C . SER B 1 258 ? -20.054 40.021 -39.469 1.00 68.93 984 SER B C 1
ATOM 5993 O O . SER B 1 258 ? -20.184 39.506 -38.358 1.00 77.46 984 SER B O 1
ATOM 5996 N N . ILE B 1 259 ? -18.938 40.630 -39.857 1.00 64.54 985 ILE B N 1
ATOM 5997 C CA . ILE B 1 259 ? -17.740 40.630 -39.025 1.00 58.04 985 ILE B CA 1
ATOM 5998 C C . ILE B 1 259 ? -17.606 41.919 -38.212 1.00 52.21 985 ILE B C 1
ATOM 5999 O O . ILE B 1 259 ? -16.976 41.933 -37.153 1.00 48.40 985 ILE B O 1
ATOM 6004 N N . ARG B 1 260 ? -18.215 42.995 -38.700 1.00 54.18 986 ARG B N 1
ATOM 6005 C CA . ARG B 1 260 ? -18.140 44.286 -38.026 1.00 44.42 986 ARG B CA 1
ATOM 6006 C C . ARG B 1 260 ? -18.823 44.234 -36.661 1.00 49.88 986 ARG B C 1
ATOM 6007 O O . ARG B 1 260 ? -18.407 44.911 -35.722 1.00 49.97 986 ARG B O 1
ATOM 6015 N N . ASP B 1 261 ? -19.863 43.412 -36.551 1.00 58.42 987 ASP B N 1
ATOM 6016 C CA . ASP B 1 261 ? -20.560 43.237 -35.282 1.00 62.39 987 ASP B CA 1
ATOM 6017 C C . ASP B 1 261 ? -19.734 42.407 -34.302 1.00 51.34 987 ASP B C 1
ATOM 6018 O O . ASP B 1 261 ? -19.963 42.452 -33.094 1.00 59.22 987 ASP B O 1
ATOM 6023 N N . LEU B 1 262 ? -18.775 41.647 -34.825 1.00 47.22 988 LEU B N 1
ATOM 6024 C CA . LEU B 1 262 ? -17.927 40.808 -33.985 1.00 49.62 988 LEU B CA 1
ATOM 6025 C C . LEU B 1 262 ? -16.788 41.617 -33.376 1.00 51.13 988 LEU B C 1
ATOM 6026 O O . LEU B 1 262 ? -16.257 41.271 -32.319 1.00 52.77 988 LEU B O 1
ATOM 6031 N N . LEU B 1 263 ? -16.419 42.697 -34.057 1.00 50.29 989 LEU B N 1
ATOM 6032 C CA . LEU B 1 263 ? -15.380 43.602 -33.581 1.00 36.62 989 LEU B CA 1
ATOM 6033 C C . LEU B 1 263 ? -15.847 44.346 -32.333 1.00 39.00 989 LEU B C 1
ATOM 6034 O O . LEU B 1 263 ? -16.359 45.462 -32.423 1.00 39.93 989 LEU B O 1
ATOM 6039 N N . GLY B 1 264 ? -15.665 43.720 -31.174 1.00 38.78 990 GLY B N 1
ATOM 6040 C CA . GLY B 1 264 ? -16.148 44.259 -29.913 1.00 50.11 990 GLY B CA 1
ATOM 6041 C C . GLY B 1 264 ? -15.577 45.613 -29.537 1.00 47.26 990 GLY B C 1
ATOM 6042 O O . GLY B 1 264 ? -16.315 46.584 -29.373 1.00 44.06 990 GLY B O 1
ATOM 6043 N N . THR B 1 265 ? -14.259 45.677 -29.388 1.00 48.32 991 THR B N 1
ATOM 6044 C CA . THR B 1 265 ? -13.595 46.933 -29.071 1.00 44.75 991 THR B CA 1
ATOM 6045 C C . THR B 1 265 ? -13.265 47.699 -30.347 1.00 45.14 991 THR B C 1
ATOM 6046 O O . THR B 1 265 ? -12.366 47.318 -31.093 1.00 48.64 991 THR B O 1
ATOM 6050 N N . LYS B 1 266 ? -14.001 48.776 -30.599 1.00 44.44 992 LYS B N 1
ATOM 6051 C CA . LYS B 1 266 ? -13.777 49.577 -31.797 1.00 46.52 992 LYS B CA 1
ATOM 6052 C C . LYS B 1 266 ? -13.019 50.860 -31.470 1.00 46.77 992 LYS B C 1
ATOM 6053 O O . LYS B 1 266 ? -13.464 51.668 -30.654 1.00 44.85 992 LYS B O 1
ATOM 6059 N N . LEU B 1 267 ? -11.865 51.031 -32.105 1.00 45.73 993 LEU B N 1
ATOM 6060 C CA . LEU B 1 267 ? -11.062 52.235 -31.936 1.00 39.97 993 LEU B CA 1
ATOM 6061 C C . LEU B 1 267 ? -11.199 53.116 -33.168 1.00 43.19 993 LEU B C 1
ATOM 6062 O O . LEU B 1 267 ? -10.654 52.810 -34.228 1.00 44.49 993 LEU B O 1
ATOM 6067 N N . GLU B 1 268 ? -11.933 54.212 -33.022 1.00 45.09 994 GLU B N 1
ATOM 6068 C CA . GLU B 1 268 ? -12.279 55.058 -34.156 1.00 45.63 994 GLU B CA 1
ATOM 6069 C C . GLU B 1 268 ? -11.509 56.376 -34.164 1.00 46.58 994 GLU B C 1
ATOM 6070 O O . GLU B 1 268 ? -11.429 57.067 -33.149 1.00 40.25 994 GLU B O 1
ATOM 6076 N N . LEU B 1 269 ? -10.951 56.721 -35.320 1.00 39.42 995 LEU B N 1
ATOM 6077 C CA . LEU B 1 269 ? -10.214 57.970 -35.476 1.00 33.76 995 LEU B CA 1
ATOM 6078 C C . LEU B 1 269 ? -10.940 58.906 -36.443 1.00 44.21 995 LEU B C 1
ATOM 6079 O O . LEU B 1 269 ? -12.130 58.728 -36.705 1.00 65.88 995 LEU B O 1
ATOM 6084 N N . ARG B 1 270 ? -10.230 59.904 -36.964 1.00 42.27 996 ARG B N 1
ATOM 6085 C CA . ARG B 1 270 ? -10.826 60.855 -37.902 1.00 42.31 996 ARG B CA 1
ATOM 6086 C C . ARG B 1 270 ? -11.293 60.139 -39.168 1.00 49.49 996 ARG B C 1
ATOM 6087 O O . ARG B 1 270 ? -10.531 59.400 -39.788 1.00 51.02 996 ARG B O 1
ATOM 6095 N N . LEU B 1 271 ? -12.547 60.363 -39.549 1.00 54.61 997 LEU B N 1
ATOM 6096 C CA . LEU B 1 271 ? -13.135 59.663 -40.686 1.00 46.56 997 LEU B CA 1
ATOM 6097 C C . LEU B 1 271 ? -13.424 60.560 -41.879 1.00 62.93 997 LEU B C 1
ATOM 6098 O O . LEU B 1 271 ? -13.752 61.738 -41.728 1.00 79.68 997 LEU B O 1
ATOM 6103 N N . GLY B 1 272 ? -13.347 60.022 -43.075 1.00 60.54 998 GLY B N 1
ATOM 6104 C CA . GLY B 1 272 ? -13.938 60.708 -44.194 1.00 67.47 998 GLY B CA 1
ATOM 6105 C C . GLY B 1 272 ? -15.394 60.390 -44.024 1.00 82.46 998 GLY B C 1
ATOM 6106 O O . GLY B 1 272 ? -15.701 59.293 -43.592 1.00 86.24 998 GLY B O 1
ATOM 6107 N N . ASP B 1 273 ? -16.298 61.305 -44.340 1.00 79.34 999 ASP B N 1
ATOM 6108 C CA . ASP B 1 273 ? -17.716 61.002 -44.146 1.00 92.11 999 ASP B CA 1
ATOM 6109 C C . ASP B 1 273 ? -17.976 60.490 -42.755 1.00 72.33 999 ASP B C 1
ATOM 6110 O O . ASP B 1 273 ? -18.207 59.314 -42.567 1.00 56.88 999 ASP B O 1
ATOM 6115 N N . PRO B 1 274 ? -18.019 61.403 -41.798 1.00 69.46 1000 PRO B N 1
ATOM 6116 C CA . PRO B 1 274 ? -18.187 61.115 -40.391 1.00 69.12 1000 PRO B CA 1
ATOM 6117 C C . PRO B 1 274 ? -19.527 60.527 -40.122 1.00 68.41 1000 PRO B C 1
ATOM 6118 O O . PRO B 1 274 ? -19.779 59.988 -39.073 1.00 63.39 1000 PRO B O 1
ATOM 6122 N N . TYR B 1 275 ? -20.399 60.624 -41.090 1.00 71.94 1001 TYR B N 1
ATOM 6123 C CA . TYR B 1 275 ? -21.729 60.124 -40.940 1.00 80.42 1001 TYR B CA 1
ATOM 6124 C C . TYR B 1 275 ? -21.623 58.657 -40.624 1.00 73.58 1001 TYR B C 1
ATOM 6125 O O . TYR B 1 275 ? -22.481 58.092 -39.990 1.00 75.55 1001 TYR B O 1
ATOM 6134 N N . GLU B 1 276 ? -20.584 58.028 -41.116 1.00 59.33 1002 GLU B N 1
ATOM 6135 C CA . GLU B 1 276 ? -20.381 56.616 -40.893 1.00 62.96 1002 GLU B CA 1
ATOM 6136 C C . GLU B 1 276 ? -20.133 56.272 -39.446 1.00 59.86 1002 GLU B C 1
ATOM 6137 O O . GLU B 1 276 ? -20.232 55.136 -39.044 1.00 49.12 1002 GLU B O 1
ATOM 6143 N N . SER B 1 277 ? -19.731 57.248 -38.671 1.00 57.59 1003 SER B N 1
ATOM 6144 C CA . SER B 1 277 ? -19.207 56.939 -37.338 1.00 51.92 1003 SER B CA 1
ATOM 6145 C C . SER B 1 277 ? -20.030 55.912 -36.568 1.00 47.56 1003 SER B C 1
ATOM 6146 O O . SER B 1 277 ? -21.255 55.868 -36.675 1.00 47.33 1003 SER B O 1
ATOM 6149 N N . GLU B 1 278 ? -19.335 55.093 -35.784 1.00 47.32 1004 GLU B N 1
ATOM 6150 C CA . GLU B 1 278 ? -19.977 54.098 -34.938 1.00 43.08 1004 GLU B CA 1
ATOM 6151 C C . GLU B 1 278 ? -20.187 54.644 -33.529 1.00 47.79 1004 GLU B C 1
ATOM 6152 O O . GLU B 1 278 ? -20.505 53.897 -32.603 1.00 64.59 1004 GLU B O 1
ATOM 6158 N N . VAL B 1 279 ? -20.006 55.951 -33.373 1.00 39.66 1005 VAL B N 1
ATOM 6159 C CA . VAL B 1 279 ? -20.179 56.601 -32.078 1.00 39.93 1005 VAL B CA 1
ATOM 6160 C C . VAL B 1 279 ? -21.216 57.719 -32.156 1.00 55.44 1005 VAL B C 1
ATOM 6161 O O . VAL B 1 279 ? -22.261 57.660 -31.506 1.00 48.23 1005 VAL B O 1
ATOM 6165 N N . ASP B 1 280 ? -20.913 58.738 -32.953 1.00 51.88 1006 ASP B N 1
ATOM 6166 C CA . ASP B 1 280 ? -21.827 59.854 -33.163 1.00 53.93 1006 ASP B CA 1
ATOM 6167 C C . ASP B 1 280 ? -21.509 60.538 -34.486 1.00 55.54 1006 ASP B C 1
ATOM 6168 O O . ASP B 1 280 ? -20.372 60.941 -34.729 1.00 64.34 1006 ASP B O 1
ATOM 6173 N N . ARG B 1 281 ? -22.521 60.672 -35.338 1.00 62.28 1007 ARG B N 1
ATOM 6174 C CA . ARG B 1 281 ? -22.339 61.276 -36.654 1.00 52.23 1007 ARG B CA 1
ATOM 6175 C C . ARG B 1 281 ? -22.021 62.766 -36.555 1.00 55.99 1007 ARG B C 1
ATOM 6176 O O . ARG B 1 281 ? -21.528 63.367 -37.509 1.00 69.18 1007 ARG B O 1
ATOM 6178 N N . LYS B 1 282 ? -22.300 63.358 -35.398 1.00 47.37 1008 LYS B N 1
ATOM 6179 C CA . LYS B 1 282 ? -22.087 64.788 -35.207 1.00 68.07 1008 LYS B CA 1
ATOM 6180 C C . LYS B 1 282 ? -20.738 65.065 -34.551 1.00 64.19 1008 LYS B C 1
ATOM 6181 O O . LYS B 1 282 ? -20.000 65.949 -34.984 1.00 68.33 1008 LYS B O 1
ATOM 6187 N N . LYS B 1 283 ? -20.424 64.302 -33.508 1.00 66.12 1009 LYS B N 1
ATOM 6188 C CA . LYS B 1 283 ? -19.161 64.461 -32.789 1.00 68.01 1009 LYS B CA 1
ATOM 6189 C C . LYS B 1 283 ? -17.961 64.114 -33.661 1.00 59.43 1009 LYS B C 1
ATOM 6190 O O . LYS B 1 283 ? -16.897 64.721 -33.536 1.00 57.17 1009 LYS B O 1
ATOM 6196 N N . ALA B 1 284 ? -18.135 63.133 -34.540 1.00 53.37 1010 ALA B N 1
ATOM 6197 C CA . ALA B 1 284 ? -17.058 62.701 -35.420 1.00 54.66 1010 ALA B CA 1
ATOM 6198 C C . ALA B 1 284 ? -16.697 63.799 -36.415 1.00 55.75 1010 ALA B C 1
ATOM 6199 O O . ALA B 1 284 ? -15.562 63.873 -36.886 1.00 55.22 1010 ALA B O 1
ATOM 6201 N N . ALA B 1 285 ? -17.668 64.650 -36.730 1.00 51.12 1011 ALA B N 1
ATOM 6202 C CA . ALA B 1 285 ? -17.437 65.771 -37.631 1.00 54.99 1011 ALA B CA 1
ATOM 6203 C C . ALA B 1 285 ? -16.566 66.829 -36.959 1.00 58.67 1011 ALA B C 1
ATOM 6204 O O . ALA B 1 285 ? -15.881 67.603 -37.631 1.00 62.77 1011 ALA B O 1
ATOM 6206 N N . ASN B 1 286 ? -16.597 66.853 -35.630 1.00 58.64 1012 ASN B N 1
ATOM 6207 C CA . ASN B 1 286 ? -15.793 67.795 -34.861 1.00 66.16 1012 ASN B CA 1
ATOM 6208 C C . ASN B 1 286 ? -14.480 67.179 -34.393 1.00 64.12 1012 ASN B C 1
ATOM 6209 O O . ASN B 1 286 ? -13.818 67.706 -33.499 1.00 56.32 1012 ASN B O 1
ATOM 6214 N N . VAL B 1 287 ? -14.114 66.055 -35.001 1.00 53.39 1013 VAL B N 1
ATOM 6215 C CA . VAL B 1 287 ? -12.807 65.453 -34.777 1.00 44.17 1013 VAL B CA 1
ATOM 6216 C C . VAL B 1 287 ? -11.810 66.055 -35.760 1.00 51.21 1013 VAL B C 1
ATOM 6217 O O . VAL B 1 287 ? -12.024 66.000 -36.971 1.00 55.35 1013 VAL B O 1
ATOM 6221 N N . PRO B 1 288 ? -10.721 66.641 -35.238 1.00 46.31 1014 PRO B N 1
ATOM 6222 C CA . PRO B 1 288 ? -9.706 67.372 -36.010 1.00 40.38 1014 PRO B CA 1
ATOM 6223 C C . PRO B 1 288 ? -9.194 66.613 -37.231 1.00 52.30 1014 PRO B C 1
ATOM 6224 O O . PRO B 1 288 ? -9.058 65.390 -37.192 1.00 59.62 1014 PRO B O 1
ATOM 6228 N N . GLU B 1 289 ? -8.923 67.345 -38.307 1.00 50.80 1015 GLU B N 1
ATOM 6229 C CA . GLU B 1 289 ? -8.395 66.757 -39.530 1.00 50.25 1015 GLU B CA 1
ATOM 6230 C C . GLU B 1 289 ? -6.924 67.137 -39.670 1.00 73.44 1015 GLU B C 1
ATOM 6231 O O . GLU B 1 289 ? -6.509 68.198 -39.200 1.00 79.58 1015 GLU B O 1
ATOM 6237 N N . ASN B 1 290 ? -6.142 66.261 -40.299 1.00 78.24 1016 ASN B N 1
ATOM 6238 C CA . ASN B 1 290 ? -4.697 66.448 -40.440 1.00 80.09 1016 ASN B CA 1
ATOM 6239 C C . ASN B 1 290 ? -3.993 66.639 -39.092 1.00 80.21 1016 ASN B C 1
ATOM 6240 O O . ASN B 1 290 ? -2.939 67.270 -39.014 1.00 85.11 1016 ASN B O 1
ATOM 6245 N N . ARG B 1 291 ? -4.591 66.090 -38.037 1.00 67.55 1017 ARG B N 1
ATOM 6246 C CA . ARG B 1 291 ? -3.972 66.048 -36.714 1.00 62.13 1017 ARG B CA 1
ATOM 6247 C C . ARG B 1 291 ? -4.045 64.623 -36.172 1.00 58.38 1017 ARG B C 1
ATOM 6248 O O . ARG B 1 291 ? -4.891 64.317 -35.331 1.00 47.00 1017 ARG B O 1
ATOM 6250 N N . PRO B 1 292 ? -3.145 63.750 -36.651 1.00 60.31 1018 PRO B N 1
ATOM 6251 C CA . PRO B 1 292 ? -3.191 62.299 -36.427 1.00 53.46 1018 PRO B CA 1
ATOM 6252 C C . PRO B 1 292 ? -3.169 61.892 -34.957 1.00 39.51 1018 PRO B C 1
ATOM 6253 O O . PRO B 1 292 ? -2.730 62.663 -34.104 1.00 48.79 1018 PRO B O 1
ATOM 6257 N N . GLY B 1 293 ? -3.646 60.683 -34.678 1.00 45.16 1019 GLY B N 1
ATOM 6258 C CA . GLY B 1 293 ? -3.674 60.159 -33.325 1.00 48.31 1019 GLY B CA 1
ATOM 6259 C C . GLY B 1 293 ? -4.978 60.445 -32.605 1.00 45.73 1019 GLY B C 1
ATOM 6260 O O . GLY B 1 293 ? -5.326 59.770 -31.634 1.00 37.48 1019 GLY B O 1
ATOM 6261 N N . ARG B 1 294 ? -5.701 61.453 -33.086 1.00 51.99 1020 ARG B N 1
ATOM 6262 C CA . ARG B 1 294 ? -6.961 61.863 -32.474 1.00 40.28 1020 ARG B CA 1
ATOM 6263 C C . ARG B 1 294 ? -8.129 61.005 -32.945 1.00 51.23 1020 ARG B C 1
ATOM 6264 O O . ARG B 1 294 ? -8.182 60.589 -34.104 1.00 46.37 1020 ARG B O 1
ATOM 6272 N N . GLY B 1 295 ? -9.066 60.747 -32.038 1.00 49.41 1021 GLY B N 1
ATOM 6273 C CA . GLY B 1 295 ? -10.225 59.933 -32.353 1.00 48.46 1021 GLY B CA 1
ATOM 6274 C C . GLY B 1 295 ? -11.366 60.083 -31.362 1.00 49.23 1021 GLY B C 1
ATOM 6275 O O . GLY B 1 295 ? -11.470 61.094 -30.665 1.00 51.21 1021 GLY B O 1
ATOM 6276 N N . LEU B 1 296 ? -12.218 59.064 -31.296 1.00 37.07 1022 LEU B N 1
ATOM 6277 C CA . LEU B 1 296 ? -13.415 59.106 -30.466 1.00 32.11 1022 LEU B CA 1
ATOM 6278 C C . LEU B 1 296 ? -13.586 57.810 -29.678 1.00 43.77 1022 LEU B C 1
ATOM 6279 O O . LEU B 1 296 ? -13.298 56.727 -30.185 1.00 55.31 1022 LEU B O 1
ATOM 6284 N N . THR B 1 297 ? -14.058 57.923 -28.440 1.00 45.83 1023 THR B N 1
ATOM 6285 C CA . THR B 1 297 ? -14.237 56.754 -27.582 1.00 49.05 1023 THR B CA 1
ATOM 6286 C C . THR B 1 297 ? -15.669 56.228 -27.627 1.00 52.66 1023 THR B C 1
ATOM 6287 O O . THR B 1 297 ? -16.546 56.843 -28.234 1.00 59.12 1023 THR B O 1
ATOM 6291 N N . ARG B 1 298 ? -15.897 55.087 -26.982 1.00 52.39 1024 ARG B N 1
ATOM 6292 C CA . ARG B 1 298 ? -17.216 54.463 -26.964 1.00 43.62 1024 ARG B CA 1
ATOM 6293 C C . ARG B 1 298 ? -18.241 55.341 -26.254 1.00 44.53 1024 ARG B C 1
ATOM 6294 O O . ARG B 1 298 ? -19.396 55.414 -26.667 1.00 52.04 1024 ARG B O 1
ATOM 6296 N N . ASP B 1 299 ? -17.813 56.011 -25.189 1.00 52.00 1025 ASP B N 1
ATOM 6297 C CA . ASP B 1 299 ? -18.697 56.901 -24.445 1.00 40.86 1025 ASP B CA 1
ATOM 6298 C C . ASP B 1 299 ? -18.691 58.309 -25.037 1.00 48.65 1025 ASP B C 1
ATOM 6299 O O . ASP B 1 299 ? -19.127 59.266 -24.396 1.00 59.71 1025 ASP B O 1
ATOM 6304 N N . GLY B 1 300 ? -18.187 58.423 -26.263 1.00 43.59 1026 GLY B N 1
ATOM 6305 C CA . GLY B 1 300 ? -18.254 59.662 -27.019 1.00 45.10 1026 GLY B CA 1
ATOM 6306 C C . GLY B 1 300 ? -17.441 60.819 -26.472 1.00 45.32 1026 GLY B C 1
ATOM 6307 O O . GLY B 1 300 ? -17.940 61.939 -26.365 1.00 58.32 1026 GLY B O 1
ATOM 6308 N N . TYR B 1 301 ? -16.184 60.555 -26.127 1.00 52.32 1027 TYR B N 1
ATOM 6309 C CA . TYR B 1 301 ? -15.283 61.610 -25.678 1.00 44.55 1027 TYR B CA 1
ATOM 6310 C C . TYR B 1 301 ? -14.037 61.670 -26.559 1.00 47.72 1027 TYR B C 1
ATOM 6311 O O . TYR B 1 301 ? -13.704 60.703 -27.244 1.00 42.38 1027 TYR B O 1
ATOM 6320 N N . HIS B 1 302 ? -13.358 62.813 -26.545 1.00 47.68 1028 HIS B N 1
ATOM 6321 C CA . HIS B 1 302 ? -12.139 62.987 -27.329 1.00 54.57 1028 HIS B CA 1
ATOM 6322 C C . HIS B 1 302 ? -10.954 62.281 -26.683 1.00 53.64 1028 HIS B C 1
ATOM 6323 O O . HIS B 1 302 ? -10.701 62.441 -25.488 1.00 60.16 1028 HIS B O 1
ATOM 6330 N N . PHE B 1 303 ? -10.226 61.501 -27.476 1.00 45.67 1029 PHE B N 1
ATOM 6331 C CA . PHE B 1 303 ? -9.031 60.834 -26.977 1.00 42.11 1029 PHE B CA 1
ATOM 6332 C C . PHE B 1 303 ? -7.879 60.983 -27.962 1.00 45.81 1029 PHE B C 1
ATOM 6333 O O . PHE B 1 303 ? -8.084 61.301 -29.133 1.00 46.45 1029 PHE B O 1
ATOM 6341 N N . LEU B 1 304 ? -6.666 60.752 -27.472 1.00 49.20 1030 LEU B N 1
ATOM 6342 C CA . LEU B 1 304 ? -5.471 60.875 -28.292 1.00 44.08 1030 LEU B CA 1
ATOM 6343 C C . LEU B 1 304 ? -4.596 59.632 -28.165 1.00 39.80 1030 LEU B C 1
ATOM 6344 O O . LEU B 1 304 ? -4.219 59.237 -27.062 1.00 36.89 1030 LEU B O 1
ATOM 6349 N N . THR B 1 305 ? -4.287 59.019 -29.303 1.00 30.14 1031 THR B N 1
ATOM 6350 C CA . THR B 1 305 ? -3.477 57.808 -29.340 1.00 29.75 1031 THR B CA 1
ATOM 6351 C C . THR B 1 305 ? -2.062 58.068 -28.832 1.00 37.84 1031 THR B C 1
ATOM 6352 O O . THR B 1 305 ? -1.455 59.087 -29.157 1.00 56.60 1031 THR B O 1
ATOM 6356 N N . ALA B 1 306 ? -1.546 57.144 -28.028 1.00 30.45 1032 ALA B N 1
ATOM 6357 C CA . ALA B 1 306 ? -0.186 57.247 -27.516 1.00 35.17 1032 ALA B CA 1
ATOM 6358 C C . ALA B 1 306 ? 0.831 56.898 -28.599 1.00 31.11 1032 ALA B C 1
ATOM 6359 O O . ALA B 1 306 ? 0.469 56.658 -29.750 1.00 41.71 1032 ALA B O 1
ATOM 6361 N N . LEU B 1 307 ? 2.105 56.879 -28.226 1.00 29.91 1033 LEU B N 1
ATOM 6362 C CA . LEU B 1 307 ? 3.161 56.481 -29.149 1.00 30.83 1033 LEU B CA 1
ATOM 6363 C C . LEU B 1 307 ? 3.791 55.173 -28.680 1.00 38.57 1033 LEU B C 1
ATOM 6364 O O . LEU B 1 307 ? 3.955 54.957 -27.479 1.00 41.67 1033 LEU B O 1
ATOM 6369 N N . PRO B 1 308 ? 4.141 54.290 -29.630 1.00 35.47 1034 PRO B N 1
ATOM 6370 C CA . PRO B 1 308 ? 4.699 52.967 -29.322 1.00 31.88 1034 PRO B CA 1
ATOM 6371 C C . PRO B 1 308 ? 6.117 53.043 -28.761 1.00 35.12 1034 PRO B C 1
ATOM 6372 O O . PRO B 1 308 ? 7.039 52.507 -29.374 1.00 34.21 1034 PRO B O 1
ATOM 6376 N N . ARG B 1 309 ? 6.284 53.690 -27.613 1.00 36.50 1035 ARG B N 1
ATOM 6377 C CA . ARG B 1 309 ? 7.611 53.917 -27.055 1.00 29.02 1035 ARG B CA 1
ATOM 6378 C C . ARG B 1 309 ? 7.564 54.162 -25.550 1.00 34.35 1035 ARG B C 1
ATOM 6379 O O . ARG B 1 309 ? 6.524 54.527 -25.001 1.00 42.48 1035 ARG B O 1
ATOM 6387 N N . ILE B 1 310 ? 8.701 53.962 -24.889 1.00 41.96 1036 ILE B N 1
ATOM 6388 C CA . ILE B 1 310 ? 8.793 54.140 -23.444 1.00 35.01 1036 ILE B CA 1
ATOM 6389 C C . ILE B 1 310 ? 9.966 55.030 -23.039 1.00 38.77 1036 ILE B C 1
ATOM 6390 O O . ILE B 1 310 ? 10.338 55.077 -21.866 1.00 42.14 1036 ILE B O 1
ATOM 6395 N N . ASP B 1 311 ? 10.546 55.736 -24.006 1.00 41.48 1037 ASP B N 1
ATOM 6396 C CA . ASP B 1 311 ? 11.702 56.587 -23.734 1.00 45.03 1037 ASP B CA 1
ATOM 6397 C C . ASP B 1 311 ? 11.298 57.964 -23.210 1.00 46.39 1037 ASP B C 1
ATOM 6398 O O . ASP B 1 311 ? 12.154 58.786 -22.882 1.00 73.18 1037 ASP B O 1
ATOM 6403 N N . GLY B 1 312 ? 9.995 58.212 -23.135 1.00 35.11 1038 GLY B N 1
ATOM 6404 C CA . GLY B 1 312 ? 9.487 59.468 -22.615 1.00 37.56 1038 GLY B CA 1
ATOM 6405 C C . GLY B 1 312 ? 9.707 60.643 -23.550 1.00 51.64 1038 GLY B C 1
ATOM 6406 O O . GLY B 1 312 ? 10.012 61.751 -23.108 1.00 69.86 1038 GLY B O 1
ATOM 6407 N N . ASP B 1 313 ? 9.552 60.399 -24.848 1.00 38.58 1039 ASP B N 1
ATOM 6408 C CA . ASP B 1 313 ? 9.699 61.448 -25.851 1.00 47.99 1039 ASP B CA 1
ATOM 6409 C C . ASP B 1 313 ? 8.444 61.544 -26.714 1.00 51.91 1039 ASP B C 1
ATOM 6410 O O . ASP B 1 313 ? 8.107 60.614 -27.444 1.00 47.98 1039 ASP B O 1
ATOM 6415 N N . THR B 1 314 ? 7.763 62.681 -26.633 1.00 53.11 1040 THR B N 1
ATOM 6416 C CA . THR B 1 314 ? 6.488 62.864 -27.312 1.00 36.36 1040 THR B CA 1
ATOM 6417 C C . THR B 1 314 ? 6.642 63.229 -28.787 1.00 45.71 1040 THR B C 1
ATOM 6418 O O . THR B 1 314 ? 5.652 63.446 -29.485 1.00 47.27 1040 THR B O 1
ATOM 6422 N N . SER B 1 315 ? 7.882 63.291 -29.264 1.00 45.80 1041 SER B N 1
ATOM 6423 C CA . SER B 1 315 ? 8.139 63.679 -30.647 1.00 52.60 1041 SER B CA 1
ATOM 6424 C C . SER B 1 315 ? 7.860 62.539 -31.619 1.00 55.71 1041 SER B C 1
ATOM 6425 O O . SER B 1 315 ? 8.316 61.412 -31.421 1.00 64.23 1041 SER B O 1
ATOM 6428 N N . ALA B 1 316 ? 7.111 62.845 -32.673 1.00 44.77 1042 ALA B N 1
ATOM 6429 C CA . ALA B 1 316 ? 6.814 61.871 -33.716 1.00 48.54 1042 ALA B CA 1
ATOM 6430 C C . ALA B 1 316 ? 7.944 61.830 -34.739 1.00 62.42 1042 ALA B C 1
ATOM 6431 O O . ALA B 1 316 ? 8.057 60.883 -35.519 1.00 58.99 1042 ALA B O 1
ATOM 6433 N N . GLU B 1 317 ? 8.779 62.865 -34.724 1.00 60.87 1043 GLU B N 1
ATOM 6434 C CA . GLU B 1 317 ? 9.918 62.954 -35.631 1.00 52.18 1043 GLU B CA 1
ATOM 6435 C C . GLU B 1 317 ? 11.027 62.003 -35.200 1.00 51.86 1043 GLU B C 1
ATOM 6436 O O . GLU B 1 317 ? 12.011 61.812 -35.915 1.00 67.86 1043 GLU B O 1
ATOM 6442 N N . THR B 1 318 ? 10.856 61.408 -34.025 1.00 50.49 1044 THR B N 1
ATOM 6443 C CA . THR B 1 318 ? 11.834 60.480 -33.479 1.00 53.51 1044 THR B CA 1
ATOM 6444 C C . THR B 1 318 ? 11.219 59.096 -33.306 1.00 55.48 1044 THR B C 1
ATOM 6445 O O . THR B 1 318 ? 11.764 58.252 -32.595 1.00 59.10 1044 THR B O 1
ATOM 6449 N N . LEU B 1 319 ? 10.082 58.867 -33.956 1.00 49.99 1045 LEU B N 1
ATOM 6450 C CA . LEU B 1 319 ? 9.302 57.653 -33.730 1.00 50.00 1045 LEU B CA 1
ATOM 6451 C C . LEU B 1 319 ? 10.052 56.377 -34.109 1.00 44.32 1045 LEU B C 1
ATOM 6452 O O . LEU B 1 319 ? 10.038 55.400 -33.361 1.00 40.47 1045 LEU B O 1
ATOM 6457 N N . THR B 1 320 ? 10.707 56.385 -35.265 1.00 38.52 1046 THR B N 1
ATOM 6458 C CA . THR B 1 320 ? 11.402 55.194 -35.747 1.00 38.32 1046 THR B CA 1
ATOM 6459 C C . THR B 1 320 ? 12.582 54.836 -34.854 1.00 45.88 1046 THR B C 1
ATOM 6460 O O . THR B 1 320 ? 13.059 53.702 -34.864 1.00 57.73 1046 THR B O 1
ATOM 6464 N N . GLU B 1 321 ? 13.043 55.809 -34.076 1.00 55.97 1047 GLU B N 1
ATOM 6465 C CA . GLU B 1 321 ? 14.137 55.594 -33.141 1.00 53.76 1047 GLU B CA 1
ATOM 6466 C C . GLU B 1 321 ? 13.610 55.049 -31.815 1.00 45.78 1047 GLU B C 1
ATOM 6467 O O . GLU B 1 321 ? 14.158 54.094 -31.266 1.00 53.62 1047 GLU B O 1
ATOM 6473 N N . GLY B 1 322 ? 12.539 55.656 -31.315 1.00 102.71 1048 GLY B N 1
ATOM 6474 C CA . GLY B 1 322 ? 11.957 55.261 -30.045 1.00 42.30 1048 GLY B CA 1
ATOM 6475 C C . GLY B 1 322 ? 11.367 53.865 -30.058 1.00 39.42 1048 GLY B C 1
ATOM 6476 O O . GLY B 1 322 ? 11.364 53.170 -29.041 1.00 35.76 1048 GLY B O 1
ATOM 6477 N N . ILE B 1 323 ? 10.857 53.454 -31.212 1.00 32.72 1049 ILE B N 1
ATOM 6478 C CA . ILE B 1 323 ? 10.338 52.104 -31.368 1.00 30.06 1049 ILE B CA 1
ATOM 6479 C C . ILE B 1 323 ? 11.468 51.090 -31.260 1.00 37.45 1049 ILE B C 1
ATOM 6480 O O . ILE B 1 323 ? 11.355 50.096 -30.542 1.00 30.61 1049 ILE B O 1
ATOM 6485 N N . ALA B 1 324 ? 12.558 51.358 -31.973 1.00 40.15 1050 ALA B N 1
ATOM 6486 C CA . ALA B 1 324 ? 13.712 50.469 -31.986 1.00 37.24 1050 ALA B CA 1
ATOM 6487 C C . ALA B 1 324 ? 14.250 50.224 -30.580 1.00 34.84 1050 ALA B C 1
ATOM 6488 O O . ALA B 1 324 ? 14.507 49.083 -30.196 1.00 28.23 1050 ALA B O 1
ATOM 6490 N N . THR B 1 325 ? 14.410 51.298 -29.813 1.00 42.23 1051 THR B N 1
ATOM 6491 C CA . THR B 1 325 ? 14.931 51.189 -28.457 1.00 32.02 1051 THR B CA 1
ATOM 6492 C C . THR B 1 325 ? 13.959 50.436 -27.560 1.00 34.38 1051 THR B C 1
ATOM 6493 O O . THR B 1 325 ? 14.368 49.718 -26.649 1.00 38.81 1051 THR B O 1
ATOM 6497 N N . THR B 1 326 ? 12.670 50.609 -27.831 1.00 36.91 1052 THR B N 1
ATOM 6498 C CA . THR B 1 326 ? 11.624 49.968 -27.044 1.00 37.11 1052 THR B CA 1
ATOM 6499 C C . THR B 1 326 ? 11.606 48.464 -27.273 1.00 30.77 1052 THR B C 1
ATOM 6500 O O . THR B 1 326 ? 11.542 47.684 -26.324 1.00 38.48 1052 THR B O 1
ATOM 6504 N N . VAL B 1 327 ? 11.658 48.065 -28.538 1.00 30.22 1053 VAL B N 1
ATOM 6505 C CA . VAL B 1 327 ? 11.672 46.652 -28.893 1.00 33.82 1053 VAL B CA 1
ATOM 6506 C C . VAL B 1 327 ? 12.911 45.967 -28.323 1.00 41.76 1053 VAL B C 1
ATOM 6507 O O . VAL B 1 327 ? 12.823 44.872 -27.766 1.00 34.27 1053 VAL B O 1
ATOM 6511 N N . LYS B 1 328 ? 14.060 46.626 -28.455 1.00 41.40 1054 LYS B N 1
ATOM 6512 C CA . LYS B 1 328 ? 15.329 46.078 -27.985 1.00 36.55 1054 LYS B CA 1
ATOM 6513 C C . LYS B 1 328 ? 15.287 45.760 -26.497 1.00 32.35 1054 LYS B C 1
ATOM 6514 O O . LYS B 1 328 ? 15.832 44.749 -26.054 1.00 40.67 1054 LYS B O 1
ATOM 6520 N N . THR B 1 329 ? 14.635 46.625 -25.730 1.00 31.12 1055 THR B N 1
ATOM 6521 C CA . THR B 1 329 ? 14.529 46.433 -24.291 1.00 39.53 1055 THR B CA 1
ATOM 6522 C C . THR B 1 329 ? 13.671 45.215 -23.971 1.00 36.72 1055 THR B C 1
ATOM 6523 O O . THR B 1 329 ? 13.999 44.420 -23.088 1.00 42.49 1055 THR B O 1
ATOM 6527 N N . ILE B 1 330 ? 12.574 45.072 -24.704 1.00 37.54 1056 ILE B N 1
ATOM 6528 C CA . ILE B 1 330 ? 11.659 43.956 -24.503 1.00 40.70 1056 ILE B CA 1
ATOM 6529 C C . ILE B 1 330 ? 12.315 42.635 -24.907 1.00 42.94 1056 ILE B C 1
ATOM 6530 O O . ILE B 1 330 ? 12.145 41.618 -24.232 1.00 44.46 1056 ILE B O 1
ATOM 6535 N N . ARG B 1 331 ? 13.081 42.660 -25.994 1.00 38.32 1057 ARG B N 1
ATOM 6536 C CA . ARG B 1 331 ? 13.762 41.462 -26.478 1.00 37.35 1057 ARG B CA 1
ATOM 6537 C C . ARG B 1 331 ? 14.880 41.029 -25.528 1.00 41.95 1057 ARG B C 1
ATOM 6538 O O . ARG B 1 331 ? 15.012 39.846 -25.211 1.00 43.08 1057 ARG B O 1
ATOM 6546 N N . GLU B 1 332 ? 15.675 41.995 -25.077 1.00 36.08 1058 GLU B N 1
ATOM 6547 C CA . GLU B 1 332 ? 16.812 41.715 -24.206 1.00 35.15 1058 GLU B CA 1
ATOM 6548 C C . GLU B 1 332 ? 16.390 41.127 -22.867 1.00 34.65 1058 GLU B C 1
ATOM 6549 O O . GLU B 1 332 ? 16.955 40.134 -22.411 1.00 34.84 1058 GLU B O 1
ATOM 6555 N N . ALA B 1 333 ? 15.393 41.743 -22.242 1.00 35.09 1059 ALA B N 1
ATOM 6556 C CA . ALA B 1 333 ? 14.989 41.372 -20.891 1.00 32.80 1059 ALA B CA 1
ATOM 6557 C C . ALA B 1 333 ? 14.270 40.028 -20.848 1.00 38.73 1059 ALA B C 1
ATOM 6558 O O . ALA B 1 333 ? 13.995 39.500 -19.769 1.00 41.23 1059 ALA B O 1
ATOM 6560 N N . TRP B 1 334 ? 13.964 39.479 -22.020 1.00 38.19 1060 TRP B N 1
ATOM 6561 C CA . TRP B 1 334 ? 13.322 38.171 -22.110 1.00 42.83 1060 TRP B CA 1
ATOM 6562 C C . TRP B 1 334 ? 14.297 37.116 -22.621 1.00 46.27 1060 TRP B C 1
ATOM 6563 O O . TRP B 1 334 ? 14.840 37.238 -23.719 1.00 50.49 1060 TRP B O 1
ATOM 6574 N N . HIS B 1 335 ? 14.512 36.078 -21.819 1.00 45.62 1061 HIS B N 1
ATOM 6575 C CA . HIS B 1 335 ? 15.460 35.028 -22.169 1.00 58.84 1061 HIS B CA 1
ATOM 6576 C C . HIS B 1 335 ? 14.763 33.688 -22.390 1.00 60.45 1061 HIS B C 1
ATOM 6577 O O . HIS B 1 335 ? 15.407 32.690 -22.718 1.00 75.11 1061 HIS B O 1
ATOM 6584 N N . GLY B 1 336 ? 13.447 33.671 -22.212 1.00 64.21 1062 GLY B N 1
ATOM 6585 C CA . GLY B 1 336 ? 12.668 32.465 -22.424 1.00 54.73 1062 GLY B CA 1
ATOM 6586 C C . GLY B 1 336 ? 12.450 32.176 -23.897 1.00 52.58 1062 GLY B C 1
ATOM 6587 O O . GLY B 1 336 ? 13.098 32.781 -24.755 1.00 51.03 1062 GLY B O 1
ATOM 6588 N N . PRO B 1 337 ? 11.534 31.245 -24.203 1.00 52.43 1063 PRO B N 1
ATOM 6589 C CA . PRO B 1 337 ? 11.216 30.891 -25.589 1.00 57.82 1063 PRO B CA 1
ATOM 6590 C C . PRO B 1 337 ? 10.499 32.020 -26.321 1.00 61.08 1063 PRO B C 1
ATOM 6591 O O . PRO B 1 337 ? 9.821 32.835 -25.695 1.00 44.77 1063 PRO B O 1
ATOM 6595 N N . THR B 1 338 ? 10.655 32.059 -27.638 1.00 62.96 1064 THR B N 1
ATOM 6596 C CA . THR B 1 338 ? 10.029 33.089 -28.455 1.00 44.68 1064 THR B CA 1
ATOM 6597 C C . THR B 1 338 ? 8.696 32.605 -29.015 1.00 54.33 1064 THR B C 1
ATOM 6598 O O . THR B 1 338 ? 8.371 31.420 -28.930 1.00 53.77 1064 THR B O 1
ATOM 6602 N N . ALA B 1 339 ? 7.923 33.530 -29.575 1.00 56.25 1065 ALA B N 1
ATOM 6603 C CA . ALA B 1 339 ? 6.654 33.193 -30.208 1.00 42.04 1065 ALA B CA 1
ATOM 6604 C C . ALA B 1 339 ? 6.880 32.263 -31.395 1.00 52.13 1065 ALA B C 1
ATOM 6605 O O . ALA B 1 339 ? 7.806 32.472 -32.180 1.00 62.25 1065 ALA B O 1
ATOM 6607 N N . PRO B 1 340 ? 6.032 31.228 -31.524 1.00 45.10 1066 PRO B N 1
ATOM 6608 C CA . PRO B 1 340 ? 6.122 30.216 -32.584 1.00 38.50 1066 PRO B CA 1
ATOM 6609 C C . PRO B 1 340 ? 6.136 30.816 -33.988 1.00 45.59 1066 PRO B C 1
ATOM 6610 O O . PRO B 1 340 ? 5.423 31.786 -34.242 1.00 47.34 1066 PRO B O 1
ATOM 6614 N N . PRO B 1 341 ? 6.943 30.239 -34.891 1.00 33.47 1067 PRO B N 1
ATOM 6615 C CA . PRO B 1 341 ? 7.050 30.697 -36.279 1.00 41.13 1067 PRO B CA 1
ATOM 6616 C C . PRO B 1 341 ? 5.904 30.189 -37.148 1.00 44.15 1067 PRO B C 1
ATOM 6617 O O . PRO B 1 341 ? 5.295 29.169 -36.828 1.00 50.00 1067 PRO B O 1
ATOM 6621 N N . VAL B 1 342 ? 5.616 30.898 -38.234 1.00 43.89 1068 VAL B N 1
ATOM 6622 C CA . VAL B 1 342 ? 4.638 30.427 -39.206 1.00 48.17 1068 VAL B CA 1
ATOM 6623 C C . VAL B 1 342 ? 5.317 29.465 -40.172 1.00 58.28 1068 VAL B C 1
ATOM 6624 O O . VAL B 1 342 ? 6.191 29.860 -40.945 1.00 60.79 1068 VAL B O 1
ATOM 6628 N N . ARG B 1 343 ? 4.920 28.198 -40.107 1.00 58.66 1069 ARG B N 1
ATOM 6629 C CA . ARG B 1 343 ? 5.518 27.162 -40.939 1.00 52.07 1069 ARG B CA 1
ATOM 6630 C C . ARG B 1 343 ? 5.269 27.427 -42.417 1.00 50.80 1069 ARG B C 1
ATOM 6631 O O . ARG B 1 343 ? 4.125 27.505 -42.856 1.00 55.42 1069 ARG B O 1
ATOM 6639 N N . MET B 1 344 ? 6.346 27.561 -43.179 1.00 47.70 1070 MET B N 1
ATOM 6640 C CA . MET B 1 344 ? 6.231 27.855 -44.599 1.00 45.58 1070 MET B CA 1
ATOM 6641 C C . MET B 1 344 ? 6.312 26.595 -45.447 1.00 52.81 1070 MET B C 1
ATOM 6642 O O . MET B 1 344 ? 6.817 25.562 -45.005 1.00 44.60 1070 MET B O 1
ATOM 6647 N N . LEU B 1 345 ? 5.801 26.691 -46.668 1.00 44.01 1071 LEU B N 1
ATOM 6648 C CA . LEU B 1 345 ? 5.889 25.601 -47.624 1.00 32.10 1071 LEU B CA 1
ATOM 6649 C C . LEU B 1 345 ? 7.343 25.438 -48.055 1.00 43.99 1071 LEU B C 1
ATOM 6650 O O . LEU B 1 345 ? 7.928 26.359 -48.624 1.00 62.64 1071 LEU B O 1
ATOM 6655 N N . PRO B 1 346 ? 7.932 24.266 -47.771 1.00 36.18 1072 PRO B N 1
ATOM 6656 C CA . PRO B 1 346 ? 9.360 23.989 -47.976 1.00 43.25 1072 PRO B CA 1
ATOM 6657 C C . PRO B 1 346 ? 9.858 24.315 -49.383 1.00 52.51 1072 PRO B C 1
ATOM 6658 O O . PRO B 1 346 ? 9.136 24.110 -50.358 1.00 51.41 1072 PRO B O 1
ATOM 6662 N N . ASN B 1 347 ? 11.081 24.831 -49.474 1.00 63.51 1073 ASN B N 1
ATOM 6663 C CA . ASN B 1 347 ? 11.729 25.038 -50.764 1.00 58.70 1073 ASN B CA 1
ATOM 6664 C C . ASN B 1 347 ? 12.193 23.707 -51.338 1.00 48.52 1073 ASN B C 1
ATOM 6665 O O . ASN B 1 347 ? 12.087 23.464 -52.542 1.00 35.99 1073 ASN B O 1
ATOM 6670 N N . VAL B 1 348 ? 12.714 22.852 -50.463 1.00 40.65 1074 VAL B N 1
ATOM 6671 C CA . VAL B 1 348 ? 13.094 21.496 -50.837 1.00 41.56 1074 VAL B CA 1
ATOM 6672 C C . VAL B 1 348 ? 12.541 20.496 -49.828 1.00 45.62 1074 VAL B C 1
ATOM 6673 O O . VAL B 1 348 ? 13.010 20.419 -48.693 1.00 41.03 1074 VAL B O 1
ATOM 6677 N N . LEU B 1 349 ? 11.539 19.734 -50.252 1.00 44.79 1075 LEU B N 1
ATOM 6678 C CA . LEU B 1 349 ? 10.923 18.730 -49.394 1.00 37.43 1075 LEU B CA 1
ATOM 6679 C C . LEU B 1 349 ? 11.510 17.350 -49.658 1.00 31.78 1075 LEU B C 1
ATOM 6680 O O . LEU B 1 349 ? 11.308 16.783 -50.729 1.00 35.20 1075 LEU B O 1
ATOM 6685 N N . PRO B 1 350 ? 12.249 16.808 -48.680 1.00 25.52 1076 PRO B N 1
ATOM 6686 C CA . PRO B 1 350 ? 12.825 15.466 -48.811 1.00 32.02 1076 PRO B CA 1
ATOM 6687 C C . PRO B 1 350 ? 11.747 14.415 -49.036 1.00 36.43 1076 PRO B C 1
ATOM 6688 O O . PRO B 1 350 ? 10.722 14.438 -48.357 1.00 39.54 1076 PRO B O 1
ATOM 6692 N N . ALA B 1 351 ? 11.977 13.511 -49.981 1.00 39.20 1077 ALA B N 1
ATOM 6693 C CA . ALA B 1 351 ? 11.015 12.457 -50.276 1.00 37.03 1077 ALA B CA 1
ATOM 6694 C C . ALA B 1 351 ? 10.846 11.522 -49.084 1.00 41.89 1077 ALA B C 1
ATOM 6695 O O . ALA B 1 351 ? 9.794 10.907 -48.908 1.00 46.39 1077 ALA B O 1
ATOM 6697 N N . ALA B 1 352 ? 11.888 11.422 -48.264 1.00 37.38 1078 ALA B N 1
ATOM 6698 C CA . ALA B 1 352 ? 11.862 10.550 -47.099 1.00 48.44 1078 ALA B CA 1
ATOM 6699 C C . ALA B 1 352 ? 10.926 11.093 -46.023 1.00 46.13 1078 ALA B C 1
ATOM 6700 O O . ALA B 1 352 ? 10.434 10.346 -45.178 1.00 53.99 1078 ALA B O 1
ATOM 6702 N N . GLN B 1 353 ? 10.682 12.399 -46.063 1.00 37.91 1079 GLN B N 1
ATOM 6703 C CA . GLN B 1 353 ? 9.816 13.047 -45.085 1.00 43.01 1079 GLN B CA 1
ATOM 6704 C C . GLN B 1 353 ? 8.360 12.636 -45.290 1.00 48.87 1079 GLN B C 1
ATOM 6705 O O . GLN B 1 353 ? 7.564 12.640 -44.351 1.00 48.85 1079 GLN B O 1
ATOM 6711 N N . LEU B 1 354 ? 8.024 12.276 -46.525 1.00 52.87 1080 LEU B N 1
ATOM 6712 C CA . LEU B 1 354 ? 6.683 11.809 -46.864 1.00 38.72 1080 LEU B CA 1
ATOM 6713 C C . LEU B 1 354 ? 6.356 10.493 -46.161 1.00 46.61 1080 LEU B C 1
ATOM 6714 O O . LEU B 1 354 ? 7.263 9.738 -45.809 1.00 45.08 1080 LEU B O 1
ATOM 6719 N N . PRO B 1 355 ? 5.057 10.219 -45.947 1.00 46.62 1081 PRO B N 1
ATOM 6720 C CA . PRO B 1 355 ? 4.625 8.952 -45.344 1.00 44.26 1081 PRO B CA 1
ATOM 6721 C C . PRO B 1 355 ? 5.096 7.740 -46.142 1.00 42.79 1081 PRO B C 1
ATOM 6722 O O . PRO B 1 355 ? 5.140 7.795 -47.371 1.00 41.29 1081 PRO B O 1
ATOM 6726 N N . SER B 1 356 ? 5.441 6.661 -45.445 1.00 44.71 1082 SER B N 1
ATOM 6727 C CA . SER B 1 356 ? 5.994 5.474 -46.092 1.00 44.17 1082 SER B CA 1
ATOM 6728 C C . SER B 1 356 ? 4.910 4.601 -46.715 1.00 37.87 1082 SER B C 1
ATOM 6729 O O . SER B 1 356 ? 3.737 4.972 -46.740 1.00 36.09 1082 SER B O 1
ATOM 6732 N N . ALA B 1 357 ? 5.314 3.439 -47.217 1.00 50.67 1083 ALA B N 1
ATOM 6733 C CA . ALA B 1 357 ? 4.391 2.520 -47.876 1.00 44.40 1083 ALA B CA 1
ATOM 6734 C C . ALA B 1 357 ? 3.491 1.825 -46.865 1.00 46.57 1083 ALA B C 1
ATOM 6735 O O . ALA B 1 357 ? 2.302 1.628 -47.113 1.00 46.71 1083 ALA B O 1
ATOM 6737 N N . ALA B 1 358 ? 4.070 1.458 -45.727 1.00 51.22 1084 ALA B N 1
ATOM 6738 C CA . ALA B 1 358 ? 3.334 0.782 -44.665 1.00 40.14 1084 ALA B CA 1
ATOM 6739 C C . ALA B 1 358 ? 2.340 1.723 -43.992 1.00 45.97 1084 ALA B C 1
ATOM 6740 O O . ALA B 1 358 ? 1.392 1.277 -43.346 1.00 67.89 1084 ALA B O 1
ATOM 6742 N N . GLU B 1 359 ? 2.564 3.024 -44.143 1.00 39.92 1085 GLU B N 1
ATOM 6743 C CA . GLU B 1 359 ? 1.684 4.023 -43.551 1.00 44.78 1085 GLU B CA 1
ATOM 6744 C C . GLU B 1 359 ? 0.483 4.321 -44.443 1.00 44.74 1085 GLU B C 1
ATOM 6745 O O . GLU B 1 359 ? -0.643 4.462 -43.962 1.00 54.39 1085 GLU B O 1
ATOM 6751 N N . SER B 1 360 ? 0.728 4.405 -45.747 1.00 45.17 1086 SER B N 1
ATOM 6752 C CA . SER B 1 360 ? -0.266 4.915 -46.688 1.00 45.77 1086 SER B CA 1
ATOM 6753 C C . SER B 1 360 ? -1.070 3.827 -47.393 1.00 48.13 1086 SER B C 1
ATOM 6754 O O . SER B 1 360 ? -2.292 3.924 -47.500 1.00 58.80 1086 SER B O 1
ATOM 6757 N N . GLY B 1 361 ? -0.383 2.804 -47.889 1.00 43.78 1087 GLY B N 1
ATOM 6758 C CA . GLY B 1 361 ? -1.036 1.754 -48.650 1.00 47.48 1087 GLY B CA 1
ATOM 6759 C C . GLY B 1 361 ? -0.858 1.971 -50.141 1.00 58.44 1087 GLY B C 1
ATOM 6760 O O . GLY B 1 361 ? 0.188 2.447 -50.577 1.00 63.77 1087 GLY B O 1
ATOM 6761 N N . THR B 1 362 ? -1.877 1.632 -50.924 1.00 58.30 1088 THR B N 1
ATOM 6762 C CA . THR B 1 362 ? -1.805 1.807 -52.373 1.00 51.64 1088 THR B CA 1
ATOM 6763 C C . THR B 1 362 ? -1.775 3.285 -52.751 1.00 54.83 1088 THR B C 1
ATOM 6764 O O . THR B 1 362 ? -1.333 3.642 -53.844 1.00 59.49 1088 THR B O 1
ATOM 6768 N N . ARG B 1 363 ? -2.251 4.138 -51.849 1.00 43.50 1089 ARG B N 1
ATOM 6769 C CA . ARG B 1 363 ? -2.188 5.581 -52.054 1.00 38.62 1089 ARG B CA 1
ATOM 6770 C C . ARG B 1 363 ? -0.734 6.032 -52.141 1.00 51.27 1089 ARG B C 1
ATOM 6771 O O . ARG B 1 363 ? 0.141 5.462 -51.489 1.00 53.22 1089 ARG B O 1
ATOM 6779 N N . ILE B 1 364 ? -0.477 7.052 -52.952 1.00 47.80 1090 ILE B N 1
ATOM 6780 C CA . ILE B 1 364 ? 0.889 7.518 -53.164 1.00 45.50 1090 ILE B CA 1
ATOM 6781 C C . ILE B 1 364 ? 1.039 9.008 -52.884 1.00 49.63 1090 ILE B C 1
ATOM 6782 O O . ILE B 1 364 ? 0.474 9.838 -53.595 1.00 50.41 1090 ILE B O 1
ATOM 6787 N N . PRO B 1 365 ? 1.806 9.348 -51.839 1.00 48.22 1091 PRO B N 1
ATOM 6788 C CA . PRO B 1 365 ? 2.086 10.745 -51.496 1.00 40.93 1091 PRO B CA 1
ATOM 6789 C C . PRO B 1 365 ? 3.080 11.376 -52.465 1.00 47.12 1091 PRO B C 1
ATOM 6790 O O . PRO B 1 365 ? 4.139 10.801 -52.723 1.00 56.19 1091 PRO B O 1
ATOM 6794 N N . ILE B 1 366 ? 2.736 12.541 -53.003 1.00 39.84 1092 ILE B N 1
ATOM 6795 C CA . ILE B 1 366 ? 3.619 13.239 -53.928 1.00 37.47 1092 ILE B CA 1
ATOM 6796 C C . ILE B 1 366 ? 4.207 14.491 -53.284 1.00 41.31 1092 ILE B C 1
ATOM 6797 O O . ILE B 1 366 ? 5.212 15.024 -53.750 1.00 43.42 1092 ILE B O 1
ATOM 6802 N N . GLY B 1 367 ? 3.580 14.949 -52.204 1.00 44.30 1093 GLY B N 1
ATOM 6803 C CA . GLY B 1 367 ? 4.027 16.139 -51.505 1.00 43.29 1093 GLY B CA 1
ATOM 6804 C C . GLY B 1 367 ? 2.992 16.653 -50.523 1.00 41.01 1093 GLY B C 1
ATOM 6805 O O . GLY B 1 367 ? 2.053 15.941 -50.174 1.00 48.55 1093 GLY B O 1
ATOM 6806 N N . ILE B 1 368 ? 3.162 17.894 -50.077 1.00 35.68 1094 ILE B N 1
ATOM 6807 C CA . ILE B 1 368 ? 2.241 18.490 -49.114 1.00 35.59 1094 ILE B CA 1
ATOM 6808 C C . ILE B 1 368 ? 1.597 19.760 -49.667 1.00 39.59 1094 ILE B C 1
ATOM 6809 O O . ILE B 1 368 ? 2.145 20.406 -50.559 1.00 41.03 1094 ILE B O 1
ATOM 6814 N N . ASP B 1 369 ? 0.431 20.111 -49.133 1.00 43.17 1095 ASP B N 1
ATOM 6815 C CA . ASP B 1 369 ? -0.316 21.273 -49.609 1.00 49.88 1095 ASP B CA 1
ATOM 6816 C C . ASP B 1 369 ? -0.083 22.502 -48.733 1.00 55.27 1095 ASP B C 1
ATOM 6817 O O . ASP B 1 369 ? 0.446 22.397 -47.629 1.00 53.18 1095 ASP B O 1
ATOM 6822 N N . GLU B 1 370 ? -0.484 23.667 -49.232 1.00 55.92 1096 GLU B N 1
ATOM 6823 C CA . GLU B 1 370 ? -0.290 24.920 -48.509 1.00 46.96 1096 GLU B CA 1
ATOM 6824 C C . GLU B 1 370 ? -1.292 25.059 -47.369 1.00 56.76 1096 GLU B C 1
ATOM 6825 O O . GLU B 1 370 ? -0.991 25.644 -46.327 1.00 53.82 1096 GLU B O 1
ATOM 6831 N N . ASP B 1 371 ? -2.481 24.503 -47.574 1.00 73.03 1097 ASP B N 1
ATOM 6832 C CA . ASP B 1 371 ? -3.593 24.689 -46.649 1.00 74.54 1097 ASP B CA 1
ATOM 6833 C C . ASP B 1 371 ? -3.329 24.112 -45.261 1.00 59.54 1097 ASP B C 1
ATOM 6834 O O . ASP B 1 371 ? -3.635 24.749 -44.253 1.00 64.95 1097 ASP B O 1
ATOM 6839 N N . SER B 1 372 ? -2.759 22.913 -45.206 1.00 50.17 1098 SER B N 1
ATOM 6840 C CA . SER B 1 372 ? -2.592 22.224 -43.930 1.00 48.72 1098 SER B CA 1
ATOM 6841 C C . SER B 1 372 ? -1.245 21.515 -43.793 1.00 49.64 1098 SER B C 1
ATOM 6842 O O . SER B 1 372 ? -1.014 20.811 -42.810 1.00 50.02 1098 SER B O 1
ATOM 6845 N N . LEU B 1 373 ? -0.367 21.705 -44.778 1.00 47.19 1099 LEU B N 1
ATOM 6846 C CA . LEU B 1 373 ? 0.945 21.051 -44.812 1.00 43.67 1099 LEU B CA 1
ATOM 6847 C C . LEU B 1 373 ? 0.838 19.531 -44.718 1.00 42.23 1099 LEU B C 1
ATOM 6848 O O . LEU B 1 373 ? 1.794 18.855 -44.341 1.00 38.64 1099 LEU B O 1
ATOM 6853 N N . SER B 1 374 ? -0.330 19.005 -45.070 1.00 43.80 1100 SER B N 1
ATOM 6854 C CA . SER B 1 374 ? -0.595 17.575 -44.995 1.00 44.56 1100 SER B CA 1
ATOM 6855 C C . SER B 1 374 ? -0.338 16.913 -46.344 1.00 42.68 1100 SER B C 1
ATOM 6856 O O . SER B 1 374 ? -0.514 17.543 -47.386 1.00 47.92 1100 SER B O 1
ATOM 6859 N N . PRO B 1 375 ? 0.094 15.641 -46.327 1.00 40.48 1101 PRO B N 1
ATOM 6860 C CA . PRO B 1 375 ? 0.400 14.877 -47.542 1.00 44.90 1101 PRO B CA 1
ATOM 6861 C C . PRO B 1 375 ? -0.722 14.896 -48.580 1.00 37.76 1101 PRO B C 1
ATOM 6862 O O . PRO B 1 375 ? -1.898 14.900 -48.218 1.00 45.82 1101 PRO B O 1
ATOM 6866 N N . VAL B 1 376 ? -0.343 14.917 -49.856 1.00 37.44 1102 VAL B N 1
ATOM 6867 C CA . VAL B 1 376 ? -1.295 14.868 -50.962 1.00 39.36 1102 VAL B CA 1
ATOM 6868 C C . VAL B 1 376 ? -1.136 13.556 -51.720 1.00 37.14 1102 VAL B C 1
ATOM 6869 O O . VAL B 1 376 ? -0.068 13.275 -52.263 1.00 39.03 1102 VAL B O 1
ATOM 6873 N N . TYR B 1 377 ? -2.199 12.759 -51.764 1.00 34.20 1103 TYR B N 1
ATOM 6874 C CA . TYR B 1 377 ? -2.106 11.406 -52.305 1.00 36.88 1103 TYR B CA 1
ATOM 6875 C C . TYR B 1 377 ? -2.672 11.252 -53.716 1.00 32.86 1103 TYR B C 1
ATOM 6876 O O . TYR B 1 377 ? -3.651 11.903 -54.088 1.00 32.69 1103 TYR B O 1
ATOM 6885 N N . LEU B 1 378 ? -2.042 10.376 -54.492 1.00 33.29 1104 LEU B N 1
ATOM 6886 C CA . LEU B 1 378 ? -2.591 9.930 -55.767 1.00 41.67 1104 LEU B CA 1
ATOM 6887 C C . LEU B 1 378 ? -3.080 8.491 -55.631 1.00 47.34 1104 LEU B C 1
ATOM 6888 O O . LEU B 1 378 ? -2.280 7.568 -55.483 1.00 47.10 1104 LEU B O 1
ATOM 6893 N N . ASP B 1 379 ? -4.395 8.306 -55.670 1.00 43.68 1105 ASP B N 1
ATOM 6894 C CA . ASP B 1 379 ? -4.976 6.975 -55.538 1.00 47.21 1105 ASP B CA 1
ATOM 6895 C C . ASP B 1 379 ? -5.486 6.487 -56.887 1.00 43.85 1105 ASP B C 1
ATOM 6896 O O . ASP B 1 379 ? -6.434 7.042 -57.444 1.00 52.93 1105 ASP B O 1
ATOM 6901 N N . PHE B 1 380 ? -4.850 5.443 -57.406 1.00 38.58 1106 PHE B N 1
ATOM 6902 C CA . PHE B 1 380 ? -5.137 4.967 -58.754 1.00 51.05 1106 PHE B CA 1
ATOM 6903 C C . PHE B 1 380 ? -6.315 4.003 -58.814 1.00 58.62 1106 PHE B C 1
ATOM 6904 O O . PHE B 1 380 ? -6.753 3.617 -59.898 1.00 62.22 1106 PHE B O 1
ATOM 6912 N N . ASN B 1 381 ? -6.832 3.617 -57.653 1.00 57.43 1107 ASN B N 1
ATOM 6913 C CA . ASN B 1 381 ? -8.052 2.824 -57.607 1.00 44.94 1107 ASN B CA 1
ATOM 6914 C C . ASN B 1 381 ? -9.268 3.739 -57.644 1.00 50.94 1107 ASN B C 1
ATOM 6915 O O . ASN B 1 381 ? -10.407 3.277 -57.702 1.00 76.26 1107 ASN B O 1
ATOM 6920 N N . THR B 1 382 ? -9.011 5.042 -57.607 1.00 45.11 1108 THR B N 1
ATOM 6921 C CA . THR B 1 382 ? -10.065 6.043 -57.708 1.00 61.68 1108 THR B CA 1
ATOM 6922 C C . THR B 1 382 ? -10.078 6.640 -59.110 1.00 66.97 1108 THR B C 1
ATOM 6923 O O . THR B 1 382 ? -11.068 6.534 -59.833 1.00 72.40 1108 THR B O 1
ATOM 6927 N N . ASP B 1 383 ? -8.968 7.268 -59.483 1.00 64.69 1109 ASP B N 1
ATOM 6928 C CA . ASP B 1 383 ? -8.793 7.801 -60.828 1.00 55.63 1109 ASP B CA 1
ATOM 6929 C C . ASP B 1 383 ? -7.603 7.124 -61.502 1.00 52.84 1109 ASP B C 1
ATOM 6930 O O . ASP B 1 383 ? -6.567 6.914 -60.872 1.00 44.85 1109 ASP B O 1
ATOM 6935 N N . PRO B 1 384 ? -7.744 6.784 -62.790 1.00 55.25 1110 PRO B N 1
ATOM 6936 C CA . PRO B 1 384 ? -6.752 5.943 -63.466 1.00 47.30 1110 PRO B CA 1
ATOM 6937 C C . PRO B 1 384 ? -5.547 6.701 -64.020 1.00 63.62 1110 PRO B C 1
ATOM 6938 O O . PRO B 1 384 ? -4.472 6.112 -64.131 1.00 50.82 1110 PRO B O 1
ATOM 6942 N N . HIS B 1 385 ? -5.713 7.978 -64.356 1.00 67.08 1111 HIS B N 1
ATOM 6943 C CA . HIS B 1 385 ? -4.650 8.712 -65.039 1.00 48.02 1111 HIS B CA 1
ATOM 6944 C C . HIS B 1 385 ? -4.098 9.884 -64.231 1.00 54.32 1111 HIS B C 1
ATOM 6945 O O . HIS B 1 385 ? -4.662 10.275 -63.210 1.00 61.80 1111 HIS B O 1
ATOM 6952 N N . PHE B 1 386 ? -2.982 10.432 -64.708 1.00 57.86 1112 PHE B N 1
ATOM 6953 C CA . PHE B 1 386 ? -2.350 11.593 -64.092 1.00 43.61 1112 PHE B CA 1
ATOM 6954 C C . PHE B 1 386 ? -1.600 12.410 -65.139 1.00 51.60 1112 PHE B C 1
ATOM 6955 O O . PHE B 1 386 ? -0.903 11.856 -65.987 1.00 57.22 1112 PHE B O 1
ATOM 6963 N N . LEU B 1 387 ? -1.739 13.729 -65.069 1.00 48.14 1113 LEU B N 1
ATOM 6964 C CA . LEU B 1 387 ? -1.185 14.613 -66.090 1.00 38.75 1113 LEU B CA 1
ATOM 6965 C C . LEU B 1 387 ? -0.347 15.732 -65.477 1.00 47.77 1113 LEU B C 1
ATOM 6966 O O . LEU B 1 387 ? -0.742 16.332 -64.481 1.00 59.50 1113 LEU B O 1
ATOM 6971 N N . VAL B 1 388 ? 0.813 16.012 -66.069 1.00 61.87 1114 VAL B N 1
ATOM 6972 C CA . VAL B 1 388 ? 1.698 17.052 -65.545 1.00 52.80 1114 VAL B CA 1
ATOM 6973 C C . VAL B 1 388 ? 2.129 18.073 -66.594 1.00 51.37 1114 VAL B C 1
ATOM 6974 O O . VAL B 1 388 ? 2.747 17.721 -67.598 1.00 56.88 1114 VAL B O 1
ATOM 6978 N N . PHE B 1 389 ? 1.810 19.339 -66.345 1.00 43.89 1115 PHE B N 1
ATOM 6979 C CA . PHE B 1 389 ? 2.335 20.436 -67.149 1.00 46.99 1115 PHE B CA 1
ATOM 6980 C C . PHE B 1 389 ? 3.374 21.212 -66.343 1.00 50.42 1115 PHE B C 1
ATOM 6981 O O . PHE B 1 389 ? 3.170 21.486 -65.161 1.00 57.00 1115 PHE B O 1
ATOM 6989 N N . GLY B 1 390 ? 4.488 21.560 -66.978 1.00 53.58 1116 GLY B N 1
ATOM 6990 C CA . GLY B 1 390 ? 5.541 22.302 -66.305 1.00 52.76 1116 GLY B CA 1
ATOM 6991 C C . GLY B 1 390 ? 6.635 22.750 -67.254 1.00 57.44 1116 GLY B C 1
ATOM 6992 O O . GLY B 1 390 ? 6.894 22.090 -68.257 1.00 68.74 1116 GLY B O 1
ATOM 6993 N N . ASP B 1 391 ? 7.281 23.870 -66.944 1.00 57.79 1117 ASP B N 1
ATOM 6994 C CA . ASP B 1 391 ? 8.333 24.389 -67.814 1.00 68.35 1117 ASP B CA 1
ATOM 6995 C C . ASP B 1 391 ? 9.648 23.641 -67.610 1.00 67.71 1117 ASP B C 1
ATOM 6996 O O . ASP B 1 391 ? 9.694 22.623 -66.918 1.00 70.97 1117 ASP B O 1
ATOM 7001 N N . THR B 1 392 ? 10.714 24.154 -68.214 1.00 72.47 1118 THR B N 1
ATOM 7002 C CA . THR B 1 392 ? 12.018 23.507 -68.143 1.00 79.20 1118 THR B CA 1
ATOM 7003 C C . THR B 1 392 ? 12.618 23.605 -66.743 1.00 56.95 1118 THR B C 1
ATOM 7004 O O . THR B 1 392 ? 12.603 24.668 -66.121 1.00 54.13 1118 THR B O 1
ATOM 7008 N N . GLU B 1 393 ? 13.136 22.478 -66.261 1.00 51.67 1119 GLU B N 1
ATOM 7009 C CA . GLU B 1 393 ? 13.781 22.389 -64.953 1.00 63.81 1119 GLU B CA 1
ATOM 7010 C C . GLU B 1 393 ? 12.890 22.894 -63.816 1.00 63.01 1119 GLU B C 1
ATOM 7011 O O . GLU B 1 393 ? 13.299 23.745 -63.024 1.00 68.27 1119 GLU B O 1
ATOM 7017 N N . CYS B 1 394 ? 11.674 22.362 -63.744 1.00 69.06 1120 CYS B N 1
ATOM 7018 C CA . CYS B 1 394 ? 10.749 22.700 -62.666 1.00 56.81 1120 CYS B CA 1
ATOM 7019 C C . CYS B 1 394 ? 10.515 21.508 -61.745 1.00 51.26 1120 CYS B C 1
ATOM 7020 O O . CYS B 1 394 ? 10.080 21.670 -60.606 1.00 53.22 1120 CYS B O 1
ATOM 7023 N N . GLY B 1 395 ? 10.796 20.309 -62.249 1.00 58.08 1121 GLY B N 1
ATOM 7024 C CA . GLY B 1 395 ? 10.667 19.101 -61.455 1.00 59.11 1121 GLY B CA 1
ATOM 7025 C C . GLY B 1 395 ? 9.687 18.080 -62.006 1.00 57.26 1121 GLY B C 1
ATOM 7026 O O . GLY B 1 395 ? 9.101 17.309 -61.246 1.00 59.57 1121 GLY B O 1
ATOM 7027 N N . LYS B 1 396 ? 9.511 18.066 -63.324 1.00 55.49 1122 LYS B N 1
ATOM 7028 C CA . LYS B 1 396 ? 8.620 17.101 -63.964 1.00 47.45 1122 LYS B CA 1
ATOM 7029 C C . LYS B 1 396 ? 9.198 15.691 -63.917 1.00 43.48 1122 LYS B C 1
ATOM 7030 O O . LYS B 1 396 ? 8.542 14.756 -63.456 1.00 52.81 1122 LYS B O 1
ATOM 7036 N N . SER B 1 397 ? 10.425 15.542 -64.406 1.00 48.70 1123 SER B N 1
ATOM 7037 C CA . SER B 1 397 ? 11.079 14.240 -64.438 1.00 49.00 1123 SER B CA 1
ATOM 7038 C C . SER B 1 397 ? 11.302 13.708 -63.025 1.00 56.91 1123 SER B C 1
ATOM 7039 O O . SER B 1 397 ? 11.253 12.499 -62.791 1.00 65.41 1123 SER B O 1
ATOM 7042 N N . ASN B 1 398 ? 11.545 14.616 -62.086 1.00 47.52 1124 ASN B N 1
ATOM 7043 C CA . ASN B 1 398 ? 11.709 14.238 -60.688 1.00 46.70 1124 ASN B CA 1
ATOM 7044 C C . ASN B 1 398 ? 10.414 13.701 -60.100 1.00 44.81 1124 ASN B C 1
ATOM 7045 O O . ASN B 1 398 ? 10.419 12.719 -59.358 1.00 48.37 1124 ASN B O 1
ATOM 7050 N N . LEU B 1 399 ? 9.308 14.357 -60.436 1.00 51.27 1125 LEU B N 1
ATOM 7051 C CA . LEU B 1 399 ? 7.993 13.937 -59.971 1.00 43.73 1125 LEU B CA 1
ATOM 7052 C C . LEU B 1 399 ? 7.653 12.541 -60.477 1.00 41.82 1125 LEU B C 1
ATOM 7053 O O . LEU B 1 399 ? 7.065 11.736 -59.756 1.00 45.98 1125 LEU B O 1
ATOM 7058 N N . LEU B 1 400 ? 8.030 12.257 -61.720 1.00 42.32 1126 LEU B N 1
ATOM 7059 C CA . LEU B 1 400 ? 7.772 10.948 -62.304 1.00 42.20 1126 LEU B CA 1
ATOM 7060 C C . LEU B 1 400 ? 8.622 9.881 -61.631 1.00 41.01 1126 LEU B C 1
ATOM 7061 O O . LEU B 1 400 ? 8.166 8.758 -61.425 1.00 33.96 1126 LEU B O 1
ATOM 7066 N N . ARG B 1 401 ? 9.857 10.234 -61.285 1.00 39.14 1127 ARG B N 1
ATOM 7067 C CA . ARG B 1 401 ? 10.712 9.328 -60.528 1.00 47.95 1127 ARG B CA 1
ATOM 7068 C C . ARG B 1 401 ? 10.116 9.073 -59.147 1.00 52.29 1127 ARG B C 1
ATOM 7069 O O . ARG B 1 401 ? 10.213 7.969 -58.615 1.00 46.99 1127 ARG B O 1
ATOM 7077 N N . LEU B 1 402 ? 9.501 10.103 -58.574 1.00 42.79 1128 LEU B N 1
ATOM 7078 C CA . LEU B 1 402 ? 8.879 9.987 -57.261 1.00 39.72 1128 LEU B CA 1
ATOM 7079 C C . LEU B 1 402 ? 7.684 9.042 -57.308 1.00 45.58 1128 LEU B C 1
ATOM 7080 O O . LEU B 1 402 ? 7.574 8.125 -56.494 1.00 52.69 1128 LEU B O 1
ATOM 7085 N N . ILE B 1 403 ? 6.797 9.270 -58.271 1.00 42.33 1129 ILE B N 1
ATOM 7086 C CA . ILE B 1 403 ? 5.602 8.449 -58.427 1.00 29.57 1129 ILE B CA 1
ATOM 7087 C C . ILE B 1 403 ? 5.958 7.011 -58.783 1.00 34.08 1129 ILE B C 1
ATOM 7088 O O . ILE B 1 403 ? 5.412 6.071 -58.208 1.00 44.26 1129 ILE B O 1
ATOM 7093 N N . THR B 1 404 ? 6.878 6.845 -59.728 1.00 37.71 1130 THR B N 1
ATOM 7094 C CA . THR B 1 404 ? 7.293 5.515 -60.161 1.00 34.94 1130 THR B CA 1
ATOM 7095 C C . THR B 1 404 ? 7.912 4.718 -59.019 1.00 41.89 1130 THR B C 1
ATOM 7096 O O . THR B 1 404 ? 7.500 3.590 -58.751 1.00 49.75 1130 THR B O 1
ATOM 7100 N N . ALA B 1 405 ? 8.893 5.308 -58.341 1.00 45.18 1131 ALA B N 1
ATOM 7101 C CA . ALA B 1 405 ? 9.560 4.635 -57.228 1.00 51.38 1131 ALA B CA 1
ATOM 7102 C C . ALA B 1 405 ? 8.592 4.411 -56.073 1.00 49.65 1131 ALA B C 1
ATOM 7103 O O . ALA B 1 405 ? 8.807 3.542 -55.228 1.00 48.28 1131 ALA B O 1
ATOM 7105 N N . GLY B 1 406 ? 7.527 5.207 -56.041 1.00 55.36 1132 GLY B N 1
ATOM 7106 C CA . GLY B 1 406 ? 6.466 5.031 -55.068 1.00 50.97 1132 GLY B CA 1
ATOM 7107 C C . GLY B 1 406 ? 5.599 3.833 -55.407 1.00 49.58 1132 GLY B C 1
ATOM 7108 O O . GLY B 1 406 ? 5.131 3.126 -54.516 1.00 61.85 1132 GLY B O 1
ATOM 7109 N N . ILE B 1 407 ? 5.386 3.606 -56.701 1.00 45.73 1133 ILE B N 1
ATOM 7110 C CA . ILE B 1 407 ? 4.618 2.454 -57.168 1.00 43.53 1133 ILE B CA 1
ATOM 7111 C C . ILE B 1 407 ? 5.377 1.156 -56.899 1.00 41.88 1133 ILE B C 1
ATOM 7112 O O . ILE B 1 407 ? 4.789 0.149 -56.504 1.00 43.10 1133 ILE B O 1
ATOM 7117 N N . ILE B 1 408 ? 6.689 1.194 -57.109 1.00 39.18 1134 ILE B N 1
ATOM 7118 C CA . ILE B 1 408 ? 7.547 0.042 -56.858 1.00 49.31 1134 ILE B CA 1
ATOM 7119 C C . ILE B 1 408 ? 7.463 -0.407 -55.400 1.00 57.04 1134 ILE B C 1
ATOM 7120 O O . ILE B 1 408 ? 7.459 -1.603 -55.105 1.00 62.39 1134 ILE B O 1
ATOM 7125 N N . GLU B 1 409 ? 7.385 0.564 -54.497 1.00 55.65 1135 GLU B N 1
ATOM 7126 C CA . GLU B 1 409 ? 7.384 0.294 -53.064 1.00 56.34 1135 GLU B CA 1
ATOM 7127 C C . GLU B 1 409 ? 6.033 -0.238 -52.582 1.00 51.84 1135 GLU B C 1
ATOM 7128 O O . GLU B 1 409 ? 5.939 -0.842 -51.513 1.00 50.81 1135 GLU B O 1
ATOM 7134 N N . ARG B 1 410 ? 4.990 -0.027 -53.380 1.00 45.14 1136 ARG B N 1
ATOM 7135 C CA . ARG B 1 410 ? 3.631 -0.362 -52.961 1.00 40.08 1136 ARG B CA 1
ATOM 7136 C C . ARG B 1 410 ? 3.008 -1.516 -53.745 1.00 45.86 1136 ARG B C 1
ATOM 7137 O O . ARG B 1 410 ? 1.933 -2.001 -53.393 1.00 59.39 1136 ARG B O 1
ATOM 7145 N N . TYR B 1 411 ? 3.682 -1.959 -54.802 1.00 56.75 1137 TYR B N 1
ATOM 7146 C CA . TYR B 1 411 ? 3.172 -3.056 -55.620 1.00 50.12 1137 TYR B CA 1
ATOM 7147 C C . TYR B 1 411 ? 4.222 -4.130 -55.883 1.00 65.22 1137 TYR B C 1
ATOM 7148 O O . TYR B 1 411 ? 5.415 -3.840 -55.987 1.00 65.45 1137 TYR B O 1
ATOM 7157 N N . THR B 1 412 ? 3.766 -5.372 -55.994 1.00 70.06 1138 THR B N 1
ATOM 7158 C CA . THR B 1 412 ? 4.615 -6.460 -56.457 1.00 64.31 1138 THR B CA 1
ATOM 7159 C C . THR B 1 412 ? 4.542 -6.494 -57.981 1.00 68.44 1138 THR B C 1
ATOM 7160 O O . THR B 1 412 ? 3.554 -6.039 -58.560 1.00 57.55 1138 THR B O 1
ATOM 7164 N N . PRO B 1 413 ? 5.590 -7.016 -58.641 1.00 64.27 1139 PRO B N 1
ATOM 7165 C CA . PRO B 1 413 ? 5.577 -7.085 -60.108 1.00 55.34 1139 PRO B CA 1
ATOM 7166 C C . PRO B 1 413 ? 4.389 -7.877 -60.648 1.00 66.52 1139 PRO B C 1
ATOM 7167 O O . PRO B 1 413 ? 3.922 -7.608 -61.755 1.00 75.04 1139 PRO B O 1
ATOM 7171 N N . GLN B 1 414 ? 3.900 -8.834 -59.866 1.00 66.21 1140 GLN B N 1
ATOM 7172 C CA . GLN B 1 414 ? 2.740 -9.620 -60.264 1.00 63.21 1140 GLN B CA 1
ATOM 7173 C C . GLN B 1 414 ? 1.454 -8.820 -60.079 1.00 66.11 1140 GLN B C 1
ATOM 7174 O O . GLN B 1 414 ? 0.403 -9.188 -60.604 1.00 63.90 1140 GLN B O 1
ATOM 7180 N N . GLN B 1 415 ? 1.544 -7.725 -59.330 1.00 58.00 1141 GLN B N 1
ATOM 7181 C CA . GLN B 1 415 ? 0.395 -6.852 -59.107 1.00 64.15 1141 GLN B CA 1
ATOM 7182 C C . GLN B 1 415 ? 0.354 -5.708 -60.109 1.00 61.41 1141 GLN B C 1
ATOM 7183 O O . GLN B 1 415 ? -0.720 -5.277 -60.528 1.00 56.63 1141 GLN B O 1
ATOM 7189 N N . ALA B 1 416 ? 1.528 -5.214 -60.488 1.00 66.80 1142 ALA B N 1
ATOM 7190 C CA . ALA B 1 416 ? 1.615 -4.093 -61.416 1.00 69.68 1142 ALA B CA 1
ATOM 7191 C C . ALA B 1 416 ? 2.947 -4.076 -62.161 1.00 64.32 1142 ALA B C 1
ATOM 7192 O O . ALA B 1 416 ? 4.006 -4.289 -61.568 1.00 49.96 1142 ALA B O 1
ATOM 7194 N N . ARG B 1 417 ? 2.877 -3.821 -63.465 1.00 55.51 1143 ARG B N 1
ATOM 7195 C CA . ARG B 1 417 ? 4.064 -3.731 -64.311 1.00 54.45 1143 ARG B CA 1
ATOM 7196 C C . ARG B 1 417 ? 4.254 -2.306 -64.829 1.00 66.92 1143 ARG B C 1
ATOM 7197 O O . ARG B 1 417 ? 3.290 -1.548 -64.951 1.00 58.63 1143 ARG B O 1
ATOM 7205 N N . LEU B 1 418 ? 5.498 -1.953 -65.140 1.00 67.05 1144 LEU B N 1
ATOM 7206 C CA . LEU B 1 418 ? 5.832 -0.604 -65.592 1.00 55.52 1144 LEU B CA 1
ATOM 7207 C C . LEU B 1 418 ? 6.369 -0.578 -67.021 1.00 58.88 1144 LEU B C 1
ATOM 7208 O O . LEU B 1 418 ? 7.131 -1.458 -67.422 1.00 66.90 1144 LEU B O 1
ATOM 7213 N N . ILE B 1 419 ? 5.972 0.439 -67.780 1.00 61.56 1145 ILE B N 1
ATOM 7214 C CA . ILE B 1 419 ? 6.537 0.688 -69.104 1.00 58.61 1145 ILE B CA 1
ATOM 7215 C C . ILE B 1 419 ? 6.847 2.174 -69.266 1.00 53.00 1145 ILE B C 1
ATOM 7216 O O . ILE B 1 419 ? 5.977 3.023 -69.063 1.00 43.95 1145 ILE B O 1
ATOM 7221 N N . PHE B 1 420 ? 8.088 2.484 -69.627 1.00 57.33 1146 PHE B N 1
ATOM 7222 C CA . PHE B 1 420 ? 8.528 3.871 -69.740 1.00 59.91 1146 PHE B CA 1
ATOM 7223 C C . PHE B 1 420 ? 8.704 4.328 -71.187 1.00 54.65 1146 PHE B C 1
ATOM 7224 O O . PHE B 1 420 ? 9.150 3.565 -72.044 1.00 60.50 1146 PHE B O 1
ATOM 7232 N N . ILE B 1 421 ? 8.348 5.583 -71.446 1.00 50.61 1147 ILE B N 1
ATOM 7233 C CA . ILE B 1 421 ? 8.650 6.230 -72.717 1.00 51.62 1147 ILE B CA 1
ATOM 7234 C C . ILE B 1 421 ? 9.461 7.491 -72.433 1.00 54.59 1147 ILE B C 1
ATOM 7235 O O . ILE B 1 421 ? 8.905 8.574 -72.244 1.00 68.13 1147 ILE B O 1
ATOM 7240 N N . ASP B 1 422 ? 10.780 7.335 -72.387 1.00 53.54 1148 ASP B N 1
ATOM 7241 C CA . ASP B 1 422 ? 11.673 8.416 -71.986 1.00 51.99 1148 ASP B CA 1
ATOM 7242 C C . ASP B 1 422 ? 12.740 8.679 -73.043 1.00 59.14 1148 ASP B C 1
ATOM 7243 O O . ASP B 1 422 ? 13.805 8.062 -73.026 1.00 62.98 1148 ASP B O 1
ATOM 7248 N N . TYR B 1 423 ? 12.451 9.597 -73.960 1.00 58.13 1149 TYR B N 1
ATOM 7249 C CA . TYR B 1 423 ? 13.386 9.931 -75.030 1.00 61.86 1149 TYR B CA 1
ATOM 7250 C C . TYR B 1 423 ? 14.664 10.557 -74.484 1.00 60.54 1149 TYR B C 1
ATOM 7251 O O . TYR B 1 423 ? 15.753 10.326 -75.010 1.00 74.68 1149 TYR B O 1
ATOM 7260 N N . SER B 1 424 ? 14.525 11.346 -73.424 1.00 50.39 1150 SER B N 1
ATOM 7261 C CA . SER B 1 424 ? 15.653 12.067 -72.852 1.00 46.82 1150 SER B CA 1
ATOM 7262 C C . SER B 1 424 ? 16.465 11.198 -71.897 1.00 43.43 1150 SER B C 1
ATOM 7263 O O . SER B 1 424 ? 17.545 11.597 -71.455 1.00 52.51 1150 SER B O 1
ATOM 7266 N N . ARG B 1 425 ? 15.939 10.015 -71.590 1.00 46.67 1151 ARG B N 1
ATOM 7267 C CA . ARG B 1 425 ? 16.560 9.084 -70.646 1.00 51.68 1151 ARG B CA 1
ATOM 7268 C C . ARG B 1 425 ? 16.827 9.746 -69.294 1.00 51.46 1151 ARG B C 1
ATOM 7269 O O . ARG B 1 425 ? 17.970 9.827 -68.843 1.00 51.57 1151 ARG B O 1
ATOM 7277 N N . SER B 1 426 ? 15.757 10.217 -68.657 1.00 55.93 1152 SER B N 1
ATOM 7278 C CA . SER B 1 426 ? 15.851 10.877 -67.358 1.00 65.05 1152 SER B CA 1
ATOM 7279 C C . SER B 1 426 ? 15.392 9.950 -66.236 1.00 58.17 1152 SER B C 1
ATOM 7280 O O . SER B 1 426 ? 15.720 10.159 -65.068 1.00 58.56 1152 SER B O 1
ATOM 7283 N N . LEU B 1 427 ? 14.631 8.925 -66.604 1.00 56.71 1153 LEU B N 1
ATOM 7284 C CA . LEU B 1 427 ? 14.052 8.001 -65.636 1.00 46.48 1153 LEU B CA 1
ATOM 7285 C C . LEU B 1 427 ? 14.893 6.738 -65.493 1.00 50.93 1153 LEU B C 1
ATOM 7286 O O . LEU B 1 427 ? 14.364 5.654 -65.250 1.00 48.60 1153 LEU B O 1
ATOM 7291 N N . LEU B 1 428 ? 16.205 6.884 -65.644 1.00 56.89 1154 LEU B N 1
ATOM 7292 C CA . LEU B 1 428 ? 17.116 5.748 -65.572 1.00 63.09 1154 LEU B CA 1
ATOM 7293 C C . LEU B 1 428 ? 17.141 5.130 -64.179 1.00 65.55 1154 LEU B C 1
ATOM 7294 O O . LEU B 1 428 ? 17.348 3.926 -64.026 1.00 53.22 1154 LEU B O 1
ATOM 7299 N N . ASP B 1 429 ? 16.922 5.962 -63.168 1.00 71.42 1155 ASP B N 1
ATOM 7300 C CA . ASP B 1 429 ? 17.094 5.550 -61.781 1.00 68.08 1155 ASP B CA 1
ATOM 7301 C C . ASP B 1 429 ? 15.928 4.709 -61.269 1.00 61.99 1155 ASP B C 1
ATOM 7302 O O . ASP B 1 429 ? 16.039 4.051 -60.235 1.00 57.62 1155 ASP B O 1
ATOM 7307 N N . VAL B 1 430 ? 14.813 4.725 -61.994 1.00 58.37 1156 VAL B N 1
ATOM 7308 C CA . VAL B 1 430 ? 13.611 4.026 -61.550 1.00 56.76 1156 VAL B CA 1
ATOM 7309 C C . VAL B 1 430 ? 13.155 2.940 -62.525 1.00 56.64 1156 VAL B C 1
ATOM 7310 O O . VAL B 1 430 ? 11.987 2.552 -62.526 1.00 51.50 1156 VAL B O 1
ATOM 7314 N N . ALA B 1 431 ? 14.077 2.445 -63.344 1.00 62.87 1157 ALA B N 1
ATOM 7315 C CA . ALA B 1 431 ? 13.732 1.442 -64.348 1.00 63.53 1157 ALA B CA 1
ATOM 7316 C C . ALA B 1 431 ? 14.525 0.151 -64.168 1.00 62.01 1157 ALA B C 1
ATOM 7317 O O . ALA B 1 431 ? 14.462 -0.745 -65.009 1.00 61.05 1157 ALA B O 1
ATOM 7319 N N . THR B 1 432 ? 15.263 0.054 -63.067 1.00 56.92 1158 THR B N 1
ATOM 7320 C CA . THR B 1 432 ? 16.095 -1.116 -62.808 1.00 47.24 1158 THR B CA 1
ATOM 7321 C C . THR B 1 432 ? 15.357 -2.161 -61.979 1.00 57.02 1158 THR B C 1
ATOM 7322 O O . THR B 1 432 ? 15.978 -2.962 -61.281 1.00 63.54 1158 THR B O 1
ATOM 7326 N N . THR B 1 433 ? 14.032 -2.153 -62.063 1.00 63.89 1159 THR B N 1
ATOM 7327 C CA . THR B 1 433 ? 13.210 -3.054 -61.263 1.00 53.76 1159 THR B CA 1
ATOM 7328 C C . THR B 1 433 ? 12.666 -4.215 -62.089 1.00 61.23 1159 THR B C 1
ATOM 7329 O O . THR B 1 433 ? 12.864 -4.274 -63.302 1.00 65.89 1159 THR B O 1
ATOM 7333 N N . GLU B 1 434 ? 11.983 -5.137 -61.417 1.00 63.65 1160 GLU B N 1
ATOM 7334 C CA . GLU B 1 434 ? 11.381 -6.291 -62.076 1.00 51.93 1160 GLU B CA 1
ATOM 7335 C C . GLU B 1 434 ? 10.034 -5.927 -62.691 1.00 62.30 1160 GLU B C 1
ATOM 7336 O O . GLU B 1 434 ? 9.482 -6.681 -63.492 1.00 71.97 1160 GLU B O 1
ATOM 7342 N N . HIS B 1 435 ? 9.514 -4.763 -62.312 1.00 51.39 1161 HIS B N 1
ATOM 7343 C CA . HIS B 1 435 ? 8.259 -4.260 -62.863 1.00 58.60 1161 HIS B CA 1
ATOM 7344 C C . HIS B 1 435 ? 8.462 -3.806 -64.304 1.00 63.88 1161 HIS B C 1
ATOM 7345 O O . HIS B 1 435 ? 7.501 -3.595 -65.046 1.00 51.45 1161 HIS B O 1
ATOM 7352 N N . GLN B 1 436 ? 9.728 -3.652 -64.679 1.00 67.44 1162 GLN B N 1
ATOM 7353 C CA . GLN B 1 436 ? 10.120 -3.248 -66.024 1.00 69.04 1162 GLN B CA 1
ATOM 7354 C C . GLN B 1 436 ? 9.616 -4.210 -67.098 1.00 72.81 1162 GLN B C 1
ATOM 7355 O O . GLN B 1 436 ? 9.844 -5.418 -67.027 1.00 70.41 1162 GLN B O 1
ATOM 7361 N N . ILE B 1 437 ? 8.926 -3.661 -68.093 1.00 68.73 1163 ILE B N 1
ATOM 7362 C CA . ILE B 1 437 ? 8.474 -4.441 -69.237 1.00 63.94 1163 ILE B CA 1
ATOM 7363 C C . ILE B 1 437 ? 9.064 -3.874 -70.522 1.00 74.87 1163 ILE B C 1
ATOM 7364 O O . ILE B 1 437 ? 9.572 -4.615 -71.364 1.00 97.58 1163 ILE B O 1
ATOM 7369 N N . GLY B 1 438 ? 9.008 -2.553 -70.658 1.00 62.09 1164 GLY B N 1
ATOM 7370 C CA . GLY B 1 438 ? 9.554 -1.890 -71.825 1.00 75.97 1164 GLY B CA 1
ATOM 7371 C C . GLY B 1 438 ? 10.118 -0.512 -71.537 1.00 74.31 1164 GLY B C 1
ATOM 7372 O O . GLY B 1 438 ? 9.462 0.321 -70.911 1.00 70.68 1164 GLY B O 1
ATOM 7373 N N . TYR B 1 439 ? 11.345 -0.277 -71.992 1.00 67.18 1165 TYR B N 1
ATOM 7374 C CA . TYR B 1 439 ? 11.970 1.035 -71.876 1.00 60.62 1165 TYR B CA 1
ATOM 7375 C C . TYR B 1 439 ? 12.327 1.566 -73.260 1.00 62.45 1165 TYR B C 1
ATOM 7376 O O . TYR B 1 439 ? 13.295 1.122 -73.877 1.00 77.82 1165 TYR B O 1
ATOM 7385 N N . ALA B 1 440 ? 11.536 2.519 -73.743 1.00 40.17 1166 ALA B N 1
ATOM 7386 C CA . ALA B 1 440 ? 11.711 3.055 -75.085 1.00 57.02 1166 ALA B CA 1
ATOM 7387 C C . ALA B 1 440 ? 12.600 4.292 -75.102 1.00 71.47 1166 ALA B C 1
ATOM 7388 O O . ALA B 1 440 ? 12.408 5.217 -74.313 1.00 75.26 1166 ALA B O 1
ATOM 7390 N N . ALA B 1 441 ? 13.568 4.305 -76.013 1.00 78.32 1167 ALA B N 1
ATOM 7391 C CA . ALA B 1 441 ? 14.443 5.458 -76.192 1.00 83.76 1167 ALA B CA 1
ATOM 7392 C C . ALA B 1 441 ? 14.224 6.089 -77.563 1.00 84.70 1167 ALA B C 1
ATOM 7393 O O . ALA B 1 441 ? 14.638 7.222 -77.811 1.00 78.18 1167 ALA B O 1
ATOM 7395 N N . SER B 1 442 ? 13.564 5.346 -78.449 1.00 96.11 1168 SER B N 1
ATOM 7396 C CA . SER B 1 442 ? 13.326 5.794 -79.817 1.00 92.25 1168 SER B CA 1
ATOM 7397 C C . SER B 1 442 ? 11.832 5.893 -80.114 1.00 77.34 1168 SER B C 1
ATOM 7398 O O . SER B 1 442 ? 11.006 5.433 -79.330 1.00 73.18 1168 SER B O 1
ATOM 7401 N N . SER B 1 443 ? 11.492 6.497 -81.250 1.00 75.04 1169 SER B N 1
ATOM 7402 C CA . SER B 1 443 ? 10.114 6.487 -81.731 1.00 58.59 1169 SER B CA 1
ATOM 7403 C C . SER B 1 443 ? 9.799 5.105 -82.284 1.00 70.55 1169 SER B C 1
ATOM 7404 O O . SER B 1 443 ? 8.639 4.705 -82.381 1.00 60.85 1169 SER B O 1
ATOM 7407 N N . THR B 1 444 ? 10.856 4.386 -82.648 1.00 83.47 1170 THR B N 1
ATOM 7408 C CA . THR B 1 444 ? 10.745 3.041 -83.195 1.00 78.22 1170 THR B CA 1
ATOM 7409 C C . THR B 1 444 ? 10.429 2.025 -82.108 1.00 82.68 1170 THR B C 1
ATOM 7410 O O . THR B 1 444 ? 9.450 1.284 -82.201 1.00 85.78 1170 THR B O 1
ATOM 7414 N N . ALA B 1 445 ? 11.265 1.999 -81.075 1.00 85.61 1171 ALA B N 1
ATOM 7415 C CA . ALA B 1 445 ? 11.114 1.046 -79.982 1.00 88.21 1171 ALA B CA 1
ATOM 7416 C C . ALA B 1 445 ? 9.855 1.324 -79.164 1.00 80.18 1171 ALA B C 1
ATOM 7417 O O . ALA B 1 445 ? 9.345 0.441 -78.476 1.00 77.07 1171 ALA B O 1
ATOM 7419 N N . ALA B 1 446 ? 9.360 2.555 -79.247 1.00 82.09 1172 ALA B N 1
ATOM 7420 C CA . ALA B 1 446 ? 8.163 2.952 -78.512 1.00 63.87 1172 ALA B CA 1
ATOM 7421 C C . ALA B 1 446 ? 6.916 2.272 -79.064 1.00 73.22 1172 ALA B C 1
ATOM 7422 O O . ALA B 1 446 ? 6.231 1.546 -78.345 1.00 76.14 1172 ALA B O 1
ATOM 7424 N N . SER B 1 447 ? 6.633 2.506 -80.342 1.00 81.54 1173 SER B N 1
ATOM 7425 C CA . SER B 1 447 ? 5.437 1.961 -80.978 1.00 74.66 1173 SER B CA 1
ATOM 7426 C C . SER B 1 447 ? 5.467 0.434 -81.025 1.00 68.58 1173 SER B C 1
ATOM 7427 O O . SER B 1 447 ? 4.424 -0.214 -81.118 1.00 60.63 1173 SER B O 1
ATOM 7430 N N . SER B 1 448 ? 6.669 -0.131 -80.964 1.00 67.60 1174 SER B N 1
ATOM 7431 C CA . SER B 1 448 ? 6.840 -1.578 -80.900 1.00 64.55 1174 SER B CA 1
ATOM 7432 C C . SER B 1 448 ? 6.253 -2.132 -79.604 1.00 77.21 1174 SER B C 1
ATOM 7433 O O . SER B 1 448 ? 5.771 -3.265 -79.559 1.00 77.60 1174 SER B O 1
ATOM 7436 N N . LEU B 1 449 ? 6.300 -1.319 -78.553 1.00 80.90 1175 LEU B N 1
ATOM 7437 C CA . LEU B 1 449 ? 5.749 -1.692 -77.255 1.00 66.95 1175 LEU B CA 1
ATOM 7438 C C . LEU B 1 449 ? 4.262 -1.371 -77.161 1.00 67.34 1175 LEU B C 1
ATOM 7439 O O . LEU B 1 449 ? 3.511 -2.067 -76.480 1.00 79.47 1175 LEU B O 1
ATOM 7444 N N . VAL B 1 450 ? 3.846 -0.312 -77.848 1.00 55.54 1176 VAL B N 1
ATOM 7445 C CA . VAL B 1 450 ? 2.479 0.185 -77.738 1.00 52.83 1176 VAL B CA 1
ATOM 7446 C C . VAL B 1 450 ? 1.464 -0.770 -78.361 1.00 65.43 1176 VAL B C 1
ATOM 7447 O O . VAL B 1 450 ? 0.368 -0.953 -77.828 1.00 80.96 1176 VAL B O 1
ATOM 7451 N N . ARG B 1 451 ? 1.824 -1.390 -79.479 1.00 74.84 1177 ARG B N 1
ATOM 7452 C CA . ARG B 1 451 ? 0.930 -2.357 -80.103 1.00 89.52 1177 ARG B CA 1
ATOM 7453 C C . ARG B 1 451 ? 1.098 -3.732 -79.459 1.00 77.65 1177 ARG B C 1
ATOM 7454 O O . ARG B 1 451 ? 0.369 -4.671 -79.779 1.00 89.59 1177 ARG B O 1
ATOM 7462 N N . ASP B 1 452 ? 2.069 -3.844 -78.558 1.00 67.94 1178 ASP B N 1
ATOM 7463 C CA . ASP B 1 452 ? 2.178 -5.015 -77.694 1.00 82.65 1178 ASP B CA 1
ATOM 7464 C C . ASP B 1 452 ? 1.256 -4.818 -76.497 1.00 81.28 1178 ASP B C 1
ATOM 7465 O O . ASP B 1 452 ? 0.911 -5.767 -75.792 1.00 87.30 1178 ASP B O 1
ATOM 7470 N N . ILE B 1 453 ? 0.865 -3.565 -76.283 1.00 78.64 1179 ILE B N 1
ATOM 7471 C CA . ILE B 1 453 ? -0.045 -3.188 -75.210 1.00 74.69 1179 ILE B CA 1
ATOM 7472 C C . ILE B 1 453 ? -1.493 -3.256 -75.682 1.00 82.73 1179 ILE B C 1
ATOM 7473 O O . ILE B 1 453 ? -2.363 -3.782 -74.986 1.00 96.35 1179 ILE B O 1
ATOM 7478 N N . LYS B 1 454 ? -1.743 -2.726 -76.876 1.00 87.39 1180 LYS B N 1
ATOM 7479 C CA . LYS B 1 454 ? -3.084 -2.717 -77.448 1.00 86.49 1180 LYS B CA 1
ATOM 7480 C C . LYS B 1 454 ? -3.562 -4.139 -77.731 1.00 92.84 1180 LYS B C 1
ATOM 7481 O O . LYS B 1 454 ? -4.763 -4.401 -77.800 1.00 92.64 1180 LYS B O 1
ATOM 7487 N N . GLY B 1 455 ? -2.613 -5.057 -77.888 1.00 87.31 1181 GLY B N 1
ATOM 7488 C CA . GLY B 1 455 ? -2.932 -6.461 -78.069 1.00 90.91 1181 GLY B CA 1
ATOM 7489 C C . GLY B 1 455 ? -3.047 -7.169 -76.734 1.00 90.71 1181 GLY B C 1
ATOM 7490 O O . GLY B 1 455 ? -3.044 -8.399 -76.664 1.00 95.87 1181 GLY B O 1
ATOM 7491 N N . ALA B 1 456 ? -3.145 -6.380 -75.669 1.00 93.24 1182 ALA B N 1
ATOM 7492 C CA . ALA B 1 456 ? -3.253 -6.910 -74.317 1.00 89.54 1182 ALA B CA 1
ATOM 7493 C C . ALA B 1 456 ? -4.407 -6.255 -73.569 1.00 70.35 1182 ALA B C 1
ATOM 7494 O O . ALA B 1 456 ? -5.175 -6.928 -72.883 1.00 72.22 1182 ALA B O 1
ATOM 7496 N N . MET B 1 457 ? -4.525 -4.939 -73.710 1.00 83.50 1183 MET B N 1
ATOM 7497 C CA . MET B 1 457 ? -5.564 -4.185 -73.017 1.00 88.16 1183 MET B CA 1
ATOM 7498 C C . MET B 1 457 ? -6.924 -4.346 -73.685 1.00 81.42 1183 MET B C 1
ATOM 7499 O O . MET B 1 457 ? -7.957 -4.319 -73.015 1.00 76.32 1183 MET B O 1
ATOM 7504 N N . GLU B 1 458 ? -6.926 -4.511 -75.004 1.00 89.41 1184 GLU B N 1
ATOM 7505 C CA . GLU B 1 458 ? -8.174 -4.671 -75.744 1.00 86.94 1184 GLU B CA 1
ATOM 7506 C C . GLU B 1 458 ? -8.823 -6.017 -75.447 1.00 81.72 1184 GLU B C 1
ATOM 7507 O O . GLU B 1 458 ? -10.006 -6.220 -75.718 1.00 82.27 1184 GLU B O 1
ATOM 7513 N N . ALA B 1 459 ? -8.042 -6.933 -74.885 1.00 69.31 1185 ALA B N 1
ATOM 7514 C CA . ALA B 1 459 ? -8.552 -8.243 -74.506 1.00 73.57 1185 ALA B CA 1
ATOM 7515 C C . ALA B 1 459 ? -9.338 -8.166 -73.201 1.00 77.53 1185 ALA B C 1
ATOM 7516 O O . ALA B 1 459 ? -10.052 -9.100 -72.836 1.00 80.72 1185 ALA B O 1
ATOM 7518 N N . ARG B 1 460 ? -9.207 -7.043 -72.503 1.00 74.98 1186 ARG B N 1
ATOM 7519 C CA . ARG B 1 460 ? -9.838 -6.879 -71.202 1.00 71.08 1186 ARG B CA 1
ATOM 7520 C C . ARG B 1 460 ? -11.120 -6.056 -71.268 1.00 74.61 1186 ARG B C 1
ATOM 7521 O O . ARG B 1 460 ? -11.751 -5.802 -70.242 1.00 88.49 1186 ARG B O 1
ATOM 7529 N N . LEU B 1 461 ? -11.502 -5.637 -72.470 1.00 67.08 1187 LEU B N 1
ATOM 7530 C CA . LEU B 1 461 ? -12.727 -4.862 -72.650 1.00 77.09 1187 LEU B CA 1
ATOM 7531 C C . LEU B 1 461 ? -13.939 -5.669 -72.189 1.00 80.70 1187 LEU B C 1
ATOM 7532 O O . LEU B 1 461 ? -14.024 -6.871 -72.445 1.00 77.45 1187 LEU B O 1
ATOM 7537 N N . PRO B 1 462 ? -14.877 -5.009 -71.495 1.00 80.84 1188 PRO B N 1
ATOM 7538 C CA . PRO B 1 462 ? -16.029 -5.696 -70.897 1.00 91.04 1188 PRO B CA 1
ATOM 7539 C C . PRO B 1 462 ? -17.035 -6.214 -71.922 1.00 86.67 1188 PRO B C 1
ATOM 7540 O O . PRO B 1 462 ? -17.458 -5.457 -72.796 1.00 88.16 1188 PRO B O 1
ATOM 7544 N N . PRO B 1 463 ? -17.404 -7.501 -71.819 1.00 82.20 1189 PRO B N 1
ATOM 7545 C CA . PRO B 1 463 ? -18.499 -8.074 -72.608 1.00 82.96 1189 PRO B CA 1
ATOM 7546 C C . PRO B 1 463 ? -19.788 -7.275 -72.424 1.00 88.68 1189 PRO B C 1
ATOM 7547 O O . PRO B 1 463 ? -20.033 -6.782 -71.324 1.00 100.81 1189 PRO B O 1
ATOM 7551 N N . PRO B 1 464 ? -20.596 -7.152 -73.490 1.00 96.74 1190 PRO B N 1
ATOM 7552 C CA . PRO B 1 464 ? -21.785 -6.293 -73.582 1.00 107.67 1190 PRO B CA 1
ATOM 7553 C C . PRO B 1 464 ? -22.689 -6.281 -72.347 1.00 114.50 1190 PRO B C 1
ATOM 7554 O O . PRO B 1 464 ? -23.021 -5.203 -71.855 1.00 108.71 1190 PRO B O 1
ATOM 7558 N N . ASP B 1 465 ? -23.083 -7.450 -71.855 1.00 114.65 1191 ASP B N 1
ATOM 7559 C CA . ASP B 1 465 ? -24.038 -7.505 -70.753 1.00 115.87 1191 ASP B CA 1
ATOM 7560 C C . ASP B 1 465 ? -23.541 -8.324 -69.565 1.00 119.13 1191 ASP B C 1
ATOM 7561 O O . ASP B 1 465 ? -23.707 -9.543 -69.520 1.00 121.29 1191 ASP B O 1
ATOM 7566 N N . LEU B 1 466 ? -22.933 -7.635 -68.603 1.00 113.82 1192 LEU B N 1
ATOM 7567 C CA . LEU B 1 466 ? -22.522 -8.245 -67.345 1.00 105.63 1192 LEU B CA 1
ATOM 7568 C C . LEU B 1 466 ? -23.277 -7.598 -66.189 1.00 97.06 1192 LEU B C 1
ATOM 7569 O O . LEU B 1 466 ? -23.626 -6.418 -66.255 1.00 84.92 1192 LEU B O 1
ATOM 7574 N N . THR B 1 467 ? -23.535 -8.369 -65.139 1.00 90.36 1193 THR B N 1
ATOM 7575 C CA . THR B 1 467 ? -24.171 -7.831 -63.942 1.00 77.97 1193 THR B CA 1
ATOM 7576 C C . THR B 1 467 ? -23.255 -6.783 -63.315 1.00 91.38 1193 THR B C 1
ATOM 7577 O O . THR B 1 467 ? -22.031 -6.900 -63.407 1.00 96.21 1193 THR B O 1
ATOM 7581 N N . PRO B 1 468 ? -23.843 -5.742 -62.701 1.00 92.41 1194 PRO B N 1
ATOM 7582 C CA . PRO B 1 468 ? -23.075 -4.697 -62.013 1.00 80.42 1194 PRO B CA 1
ATOM 7583 C C . PRO B 1 468 ? -22.059 -5.256 -61.018 1.00 81.58 1194 PRO B C 1
ATOM 7584 O O . PRO B 1 468 ? -21.052 -4.605 -60.743 1.00 83.88 1194 PRO B O 1
ATOM 7588 N N . GLU B 1 469 ? -22.325 -6.447 -60.491 1.00 82.32 1195 GLU B N 1
ATOM 7589 C CA . GLU B 1 469 ? -21.395 -7.115 -59.590 1.00 81.88 1195 GLU B CA 1
ATOM 7590 C C . GLU B 1 469 ? -20.109 -7.507 -60.313 1.00 80.48 1195 GLU B C 1
ATOM 7591 O O . GLU B 1 469 ? -19.017 -7.385 -59.761 1.00 96.24 1195 GLU B O 1
ATOM 7597 N N . GLN B 1 470 ? -20.244 -7.970 -61.551 1.00 71.00 1196 GLN B N 1
ATOM 7598 C CA . GLN B 1 470 ? -19.088 -8.393 -62.337 1.00 87.20 1196 GLN B CA 1
ATOM 7599 C C . GLN B 1 470 ? -18.228 -7.209 -62.767 1.00 85.55 1196 GLN B C 1
ATOM 7600 O O . GLN B 1 470 ? -17.010 -7.331 -62.895 1.00 86.26 1196 GLN B O 1
ATOM 7606 N N . LEU B 1 471 ? -18.867 -6.065 -62.988 1.00 83.75 1197 LEU B N 1
ATOM 7607 C CA . LEU B 1 471 ? -18.153 -4.860 -63.393 1.00 83.00 1197 LEU B CA 1
ATOM 7608 C C . LEU B 1 471 ? -17.295 -4.323 -62.252 1.00 79.73 1197 LEU B C 1
ATOM 7609 O O . LEU B 1 471 ? -16.103 -4.070 -62.424 1.00 85.04 1197 LEU B O 1
ATOM 7614 N N . ARG B 1 472 ? -17.913 -4.155 -61.086 1.00 80.33 1198 ARG B N 1
ATOM 7615 C CA . ARG B 1 472 ? -17.216 -3.643 -59.912 1.00 67.96 1198 ARG B CA 1
ATOM 7616 C C . ARG B 1 472 ? -16.102 -4.582 -59.457 1.00 74.59 1198 ARG B C 1
ATOM 7617 O O . ARG B 1 472 ? -15.071 -4.137 -58.953 1.00 90.15 1198 ARG B O 1
ATOM 7625 N N . SER B 1 473 ? -16.311 -5.882 -59.642 1.00 64.67 1199 SER B N 1
ATOM 7626 C CA . SER B 1 473 ? -15.341 -6.877 -59.205 1.00 69.47 1199 SER B CA 1
ATOM 7627 C C . SER B 1 473 ? -14.252 -7.099 -60.247 1.00 63.19 1199 SER B C 1
ATOM 7628 O O . SER B 1 473 ? -13.170 -7.590 -59.919 1.00 63.82 1199 SER B O 1
ATOM 7631 N N . ARG B 1 474 ? -14.548 -6.733 -61.493 1.00 71.29 1200 ARG B N 1
ATOM 7632 C CA . ARG B 1 474 ? -13.633 -6.946 -62.614 1.00 80.08 1200 ARG B CA 1
ATOM 7633 C C . ARG B 1 474 ? -13.236 -8.417 -62.701 1.00 84.75 1200 ARG B C 1
ATOM 7634 O O . ARG B 1 474 ? -12.053 -8.758 -62.698 1.00 76.30 1200 ARG B O 1
ATOM 7642 N N . SER B 1 475 ? -14.245 -9.279 -62.784 1.00 86.56 1201 SER B N 1
ATOM 7643 C CA . SER B 1 475 ? -14.053 -10.721 -62.686 1.00 87.09 1201 SER B CA 1
ATOM 7644 C C . SER B 1 475 ? -13.612 -11.366 -63.996 1.00 90.80 1201 SER B C 1
ATOM 7645 O O . SER B 1 475 ? -13.090 -12.481 -63.994 1.00 81.70 1201 SER B O 1
ATOM 7648 N N . TRP B 1 476 ? -13.817 -10.669 -65.109 1.00 89.91 1202 TRP B N 1
ATOM 7649 C CA . TRP B 1 476 ? -13.625 -11.281 -66.421 1.00 70.95 1202 TRP B CA 1
ATOM 7650 C C . TRP B 1 476 ? -12.172 -11.285 -66.889 1.00 70.32 1202 TRP B C 1
ATOM 7651 O O . TRP B 1 476 ? -11.892 -11.633 -68.036 1.00 73.44 1202 TRP B O 1
ATOM 7662 N N . TRP B 1 477 ? -11.251 -10.905 -66.009 1.00 85.49 1203 TRP B N 1
ATOM 7663 C CA . TRP B 1 477 ? -9.829 -11.003 -66.325 1.00 85.18 1203 TRP B CA 1
ATOM 7664 C C . TRP B 1 477 ? -8.961 -10.983 -65.070 1.00 80.64 1203 TRP B C 1
ATOM 7665 O O . TRP B 1 477 ? -9.331 -10.399 -64.050 1.00 77.01 1203 TRP B O 1
ATOM 7676 N N . THR B 1 478 ? -7.809 -11.640 -65.155 1.00 63.50 1204 THR B N 1
ATOM 7677 C CA . THR B 1 478 ? -6.821 -11.605 -64.085 1.00 84.31 1204 THR B CA 1
ATOM 7678 C C . THR B 1 478 ? -5.475 -11.172 -64.650 1.00 96.67 1204 THR B C 1
ATOM 7679 O O . THR B 1 478 ? -5.251 -11.234 -65.860 1.00 96.27 1204 THR B O 1
ATOM 7683 N N . GLY B 1 479 ? -4.581 -10.731 -63.771 1.00 100.64 1205 GLY B N 1
ATOM 7684 C CA . GLY B 1 479 ? -3.269 -10.275 -64.188 1.00 101.72 1205 GLY B CA 1
ATOM 7685 C C . GLY B 1 479 ? -2.878 -8.974 -63.517 1.00 88.18 1205 GLY B C 1
ATOM 7686 O O . GLY B 1 479 ? -3.686 -8.357 -62.823 1.00 78.70 1205 GLY B O 1
ATOM 7687 N N . ALA B 1 480 ? -1.635 -8.555 -63.729 1.00 80.16 1206 ALA B N 1
ATOM 7688 C CA . ALA B 1 480 ? -1.114 -7.342 -63.109 1.00 69.35 1206 ALA B CA 1
ATOM 7689 C C . ALA B 1 480 ? -1.734 -6.079 -63.703 1.00 66.87 1206 ALA B C 1
ATOM 7690 O O . ALA B 1 480 ? -2.478 -6.137 -64.683 1.00 72.19 1206 ALA B O 1
ATOM 7692 N N . GLU B 1 481 ? -1.427 -4.941 -63.090 1.00 61.30 1207 GLU B N 1
ATOM 7693 C CA . GLU B 1 481 ? -1.851 -3.644 -63.605 1.00 54.63 1207 GLU B CA 1
ATOM 7694 C C . GLU B 1 481 ? -0.764 -3.073 -64.508 1.00 63.17 1207 GLU B C 1
ATOM 7695 O O . GLU B 1 481 ? 0.411 -3.410 -64.361 1.00 64.41 1207 GLU B O 1
ATOM 7701 N N . LEU B 1 482 ? -1.151 -2.210 -65.440 1.00 55.52 1208 LEU B N 1
ATOM 7702 C CA . LEU B 1 482 ? -0.181 -1.628 -66.360 1.00 62.06 1208 LEU B CA 1
ATOM 7703 C C . LEU B 1 482 ? -0.028 -0.127 -66.157 1.00 59.07 1208 LEU B C 1
ATOM 7704 O O . LEU B 1 482 ? -0.970 0.641 -66.362 1.00 50.21 1208 LEU B O 1
ATOM 7709 N N . PHE B 1 483 ? 1.168 0.283 -65.751 1.00 57.41 1209 PHE B N 1
ATOM 7710 C CA . PHE B 1 483 ? 1.480 1.697 -65.606 1.00 56.99 1209 PHE B CA 1
ATOM 7711 C C . PHE B 1 483 ? 2.338 2.176 -66.768 1.00 50.18 1209 PHE B C 1
ATOM 7712 O O . PHE B 1 483 ? 3.436 1.667 -66.994 1.00 47.81 1209 PHE B O 1
ATOM 7720 N N . LEU B 1 484 ? 1.829 3.156 -67.504 1.00 47.11 1210 LEU B N 1
ATOM 7721 C CA . LEU B 1 484 ? 2.547 3.706 -68.642 1.00 43.26 1210 LEU B CA 1
ATOM 7722 C C . LEU B 1 484 ? 3.061 5.103 -68.314 1.00 47.81 1210 LEU B C 1
ATOM 7723 O O . LEU B 1 484 ? 2.321 6.082 -68.406 1.00 50.86 1210 LEU B O 1
ATOM 7728 N N . VAL B 1 485 ? 4.329 5.187 -67.920 1.00 46.09 1211 VAL B N 1
ATOM 7729 C CA . VAL B 1 485 ? 4.940 6.465 -67.567 1.00 57.62 1211 VAL B CA 1
ATOM 7730 C C . VAL B 1 485 ? 5.547 7.142 -68.794 1.00 62.83 1211 VAL B C 1
ATOM 7731 O O . VAL B 1 485 ? 6.429 6.582 -69.448 1.00 59.54 1211 VAL B O 1
ATOM 7735 N N . VAL B 1 486 ? 5.074 8.347 -69.098 1.00 56.72 1212 VAL B N 1
ATOM 7736 C CA . VAL B 1 486 ? 5.536 9.090 -70.268 1.00 57.31 1212 VAL B CA 1
ATOM 7737 C C . VAL B 1 486 ? 6.112 10.454 -69.886 1.00 67.01 1212 VAL B C 1
ATOM 7738 O O . VAL B 1 486 ? 5.371 11.368 -69.520 1.00 63.33 1212 VAL B O 1
ATOM 7742 N N . ASP B 1 487 ? 7.433 10.585 -69.973 1.00 58.56 1213 ASP B N 1
ATOM 7743 C CA . ASP B 1 487 ? 8.106 11.852 -69.695 1.00 63.98 1213 ASP B CA 1
ATOM 7744 C C . ASP B 1 487 ? 8.400 12.589 -70.998 1.00 61.51 1213 ASP B C 1
ATOM 7745 O O . ASP B 1 487 ? 8.735 11.963 -72.005 1.00 73.21 1213 ASP B O 1
ATOM 7750 N N . ASP B 1 488 ? 8.271 13.914 -70.968 1.00 51.92 1214 ASP B N 1
ATOM 7751 C CA . ASP B 1 488 ? 8.477 14.754 -72.147 1.00 46.20 1214 ASP B CA 1
ATOM 7752 C C . ASP B 1 488 ? 7.578 14.316 -73.299 1.00 55.83 1214 ASP B C 1
ATOM 7753 O O . ASP B 1 488 ? 8.056 13.884 -74.346 1.00 61.49 1214 ASP B O 1
ATOM 7758 N N . TYR B 1 489 ? 6.270 14.433 -73.092 1.00 60.39 1215 TYR B N 1
ATOM 7759 C CA . TYR B 1 489 ? 5.283 13.997 -74.074 1.00 58.61 1215 TYR B CA 1
ATOM 7760 C C . TYR B 1 489 ? 5.306 14.867 -75.326 1.00 61.63 1215 TYR B C 1
ATOM 7761 O O . TYR B 1 489 ? 4.873 14.439 -76.397 1.00 67.21 1215 TYR B O 1
ATOM 7770 N N . GLU B 1 490 ? 5.816 16.087 -75.189 1.00 60.65 1216 GLU B N 1
ATOM 7771 C CA . GLU B 1 490 ? 5.889 17.013 -76.313 1.00 57.44 1216 GLU B CA 1
ATOM 7772 C C . GLU B 1 490 ? 6.889 16.523 -77.358 1.00 59.22 1216 GLU B C 1
ATOM 7773 O O . GLU B 1 490 ? 6.780 16.853 -78.539 1.00 50.33 1216 GLU B O 1
ATOM 7779 N N . MET B 1 491 ? 7.856 15.726 -76.914 1.00 61.33 1217 MET B N 1
ATOM 7780 C CA . MET B 1 491 ? 8.851 15.146 -77.808 1.00 53.27 1217 MET B CA 1
ATOM 7781 C C . MET B 1 491 ? 8.305 13.892 -78.486 1.00 61.26 1217 MET B C 1
ATOM 7782 O O . MET B 1 491 ? 8.892 13.385 -79.443 1.00 71.78 1217 MET B O 1
ATOM 7787 N N . VAL B 1 492 ? 7.180 13.396 -77.981 1.00 59.82 1218 VAL B N 1
ATOM 7788 C CA . VAL B 1 492 ? 6.568 12.183 -78.511 1.00 60.70 1218 VAL B CA 1
ATOM 7789 C C . VAL B 1 492 ? 5.322 12.508 -79.329 1.00 70.38 1218 VAL B C 1
ATOM 7790 O O . VAL B 1 492 ? 4.937 11.750 -80.219 1.00 73.61 1218 VAL B O 1
ATOM 7794 N N . ALA B 1 493 ? 4.701 13.646 -79.030 1.00 67.10 1219 ALA B N 1
ATOM 7795 C CA . ALA B 1 493 ? 3.452 14.039 -79.677 1.00 63.89 1219 ALA B CA 1
ATOM 7796 C C . ALA B 1 493 ? 3.671 14.596 -81.082 1.00 69.28 1219 ALA B C 1
ATOM 7797 O O . ALA B 1 493 ? 3.049 15.585 -81.469 1.00 72.70 1219 ALA B O 1
ATOM 7799 N N . THR B 1 494 ? 4.551 13.955 -81.844 1.00 78.81 1220 THR B N 1
ATOM 7800 C CA . THR B 1 494 ? 4.816 14.357 -83.219 1.00 82.05 1220 THR B CA 1
ATOM 7801 C C . THR B 1 494 ? 3.770 13.769 -84.154 1.00 78.47 1220 THR B C 1
ATOM 7802 O O . THR B 1 494 ? 2.745 13.254 -83.707 1.00 78.68 1220 THR B O 1
ATOM 7806 N N . SER B 1 495 ? 4.033 13.850 -85.454 1.00 90.60 1221 SER B N 1
ATOM 7807 C CA . SER B 1 495 ? 3.236 13.114 -86.424 1.00 86.67 1221 SER B CA 1
ATOM 7808 C C . SER B 1 495 ? 3.464 11.630 -86.175 1.00 101.56 1221 SER B C 1
ATOM 7809 O O . SER B 1 495 ? 4.490 11.254 -85.606 1.00 104.49 1221 SER B O 1
ATOM 7812 N N . ASP B 1 496 ? 2.512 10.804 -86.607 1.00 105.62 1222 ASP B N 1
ATOM 7813 C CA . ASP B 1 496 ? 2.476 9.369 -86.298 1.00 116.08 1222 ASP B CA 1
ATOM 7814 C C . ASP B 1 496 ? 2.897 9.079 -84.853 1.00 113.69 1222 ASP B C 1
ATOM 7815 O O . ASP B 1 496 ? 3.682 8.165 -84.591 1.00 102.91 1222 ASP B O 1
ATOM 7820 N N . ASN B 1 497 ? 2.365 9.875 -83.930 1.00 103.76 1223 ASN B N 1
ATOM 7821 C CA . ASN B 1 497 ? 2.605 9.706 -82.500 1.00 88.15 1223 ASN B CA 1
ATOM 7822 C C . ASN B 1 497 ? 2.302 8.281 -82.059 1.00 77.75 1223 ASN B C 1
ATOM 7823 O O . ASN B 1 497 ? 1.153 7.841 -82.115 1.00 85.33 1223 ASN B O 1
ATOM 7828 N N . PRO B 1 498 ? 3.338 7.555 -81.608 1.00 70.42 1224 PRO B N 1
ATOM 7829 C CA . PRO B 1 498 ? 3.230 6.132 -81.262 1.00 80.33 1224 PRO B CA 1
ATOM 7830 C C . PRO B 1 498 ? 2.274 5.834 -80.107 1.00 76.82 1224 PRO B C 1
ATOM 7831 O O . PRO B 1 498 ? 2.196 4.686 -79.681 1.00 80.05 1224 PRO B O 1
ATOM 7835 N N . LEU B 1 499 ? 1.550 6.837 -79.622 1.00 71.53 1225 LEU B N 1
ATOM 7836 C CA . LEU B 1 499 ? 0.718 6.660 -78.439 1.00 66.06 1225 LEU B CA 1
ATOM 7837 C C . LEU B 1 499 ? -0.771 6.862 -78.718 1.00 72.57 1225 LEU B C 1
ATOM 7838 O O . LEU B 1 499 ? -1.605 6.635 -77.841 1.00 79.19 1225 LEU B O 1
ATOM 7843 N N . ARG B 1 500 ? -1.108 7.282 -79.935 1.00 66.02 1226 ARG B N 1
ATOM 7844 C CA . ARG B 1 500 ? -2.508 7.526 -80.288 1.00 62.01 1226 ARG B CA 1
ATOM 7845 C C . ARG B 1 500 ? -3.401 6.282 -80.498 1.00 67.71 1226 ARG B C 1
ATOM 7846 O O . ARG B 1 500 ? -4.626 6.408 -80.457 1.00 69.87 1226 ARG B O 1
ATOM 7854 N N . PRO B 1 501 ? -2.817 5.088 -80.743 1.00 63.81 1227 PRO B N 1
ATOM 7855 C CA . PRO B 1 501 ? -3.740 3.945 -80.795 1.00 65.49 1227 PRO B CA 1
ATOM 7856 C C . PRO B 1 501 ? -4.515 3.699 -79.499 1.00 75.56 1227 PRO B C 1
ATOM 7857 O O . PRO B 1 501 ? -5.586 3.094 -79.538 1.00 90.19 1227 PRO B O 1
ATOM 7861 N N . LEU B 1 502 ? -3.986 4.169 -78.375 1.00 58.12 1228 LEU B N 1
ATOM 7862 C CA . LEU B 1 502 ? -4.597 3.908 -77.078 1.00 55.94 1228 LEU B CA 1
ATOM 7863 C C . LEU B 1 502 ? -5.619 4.971 -76.684 1.00 64.58 1228 LEU B C 1
ATOM 7864 O O . LEU B 1 502 ? -6.396 4.777 -75.748 1.00 73.46 1228 LEU B O 1
ATOM 7869 N N . ALA B 1 503 ? -5.623 6.088 -77.406 1.00 58.92 1229 ALA B N 1
ATOM 7870 C CA . ALA B 1 503 ? -6.487 7.220 -77.074 1.00 82.86 1229 ALA B CA 1
ATOM 7871 C C . ALA B 1 503 ? -7.971 6.888 -77.219 1.00 77.74 1229 ALA B C 1
ATOM 7872 O O . ALA B 1 503 ? -8.833 7.633 -76.749 1.00 67.40 1229 ALA B O 1
ATOM 7874 N N . GLU B 1 504 ? -8.260 5.766 -77.868 1.00 74.90 1230 GLU B N 1
ATOM 7875 C CA . GLU B 1 504 ? -9.634 5.345 -78.096 1.00 87.66 1230 GLU B CA 1
ATOM 7876 C C . GLU B 1 504 ? -10.155 4.509 -76.930 1.00 80.05 1230 GLU B C 1
ATOM 7877 O O . GLU B 1 504 ? -11.358 4.470 -76.674 1.00 68.50 1230 GLU B O 1
ATOM 7883 N N . LEU B 1 505 ? -9.243 3.850 -76.222 1.00 75.81 1231 LEU B N 1
ATOM 7884 C CA . LEU B 1 505 ? -9.632 2.884 -75.200 1.00 77.58 1231 LEU B CA 1
ATOM 7885 C C . LEU B 1 505 ? -9.355 3.347 -73.771 1.00 76.34 1231 LEU B C 1
ATOM 7886 O O . LEU B 1 505 ? -9.796 2.707 -72.818 1.00 90.08 1231 LEU B O 1
ATOM 7891 N N . LEU B 1 506 ? -8.625 4.446 -73.613 1.00 70.41 1232 LEU B N 1
ATOM 7892 C CA . LEU B 1 506 ? -8.302 4.926 -72.270 1.00 73.27 1232 LEU B CA 1
ATOM 7893 C C . LEU B 1 506 ? -9.462 5.613 -71.517 1.00 70.36 1232 LEU B C 1
ATOM 7894 O O . LEU B 1 506 ? -9.362 5.806 -70.305 1.00 68.81 1232 LEU B O 1
ATOM 7899 N N . PRO B 1 507 ? -10.556 5.993 -72.209 1.00 65.19 1233 PRO B N 1
ATOM 7900 C CA . PRO B 1 507 ? -11.706 6.320 -71.354 1.00 67.50 1233 PRO B CA 1
ATOM 7901 C C . PRO B 1 507 ? -12.298 5.085 -70.672 1.00 72.53 1233 PRO B C 1
ATOM 7902 O O . PRO B 1 507 ? -13.123 5.215 -69.767 1.00 61.39 1233 PRO B O 1
ATOM 7906 N N . GLN B 1 508 ? -11.876 3.902 -71.111 1.00 71.63 1234 GLN B N 1
ATOM 7907 C CA . GLN B 1 508 ? -12.303 2.648 -70.502 1.00 74.57 1234 GLN B CA 1
ATOM 7908 C C . GLN B 1 508 ? -11.223 2.113 -69.565 1.00 76.49 1234 GLN B C 1
ATOM 7909 O O . GLN B 1 508 ? -11.172 0.915 -69.284 1.00 77.49 1234 GLN B O 1
ATOM 7915 N N . ALA B 1 509 ? -10.360 3.005 -69.088 1.00 78.38 1235 ALA B N 1
ATOM 7916 C CA . ALA B 1 509 ? -9.191 2.607 -68.305 1.00 74.48 1235 ALA B CA 1
ATOM 7917 C C . ALA B 1 509 ? -9.556 2.001 -66.953 1.00 74.82 1235 ALA B C 1
ATOM 7918 O O . ALA B 1 509 ? -8.776 1.238 -66.382 1.00 63.30 1235 ALA B O 1
ATOM 7920 N N . ARG B 1 510 ? -10.733 2.347 -66.440 1.00 71.59 1236 ARG B N 1
ATOM 7921 C CA . ARG B 1 510 ? -11.178 1.831 -65.150 1.00 63.46 1236 ARG B CA 1
ATOM 7922 C C . ARG B 1 510 ? -11.456 0.333 -65.218 1.00 66.97 1236 ARG B C 1
ATOM 7923 O O . ARG B 1 510 ? -10.999 -0.431 -64.368 1.00 76.02 1236 ARG B O 1
ATOM 7931 N N . ASP B 1 511 ? -12.199 -0.077 -66.243 1.00 79.26 1237 ASP B N 1
ATOM 7932 C CA . ASP B 1 511 ? -12.612 -1.469 -66.401 1.00 69.04 1237 ASP B CA 1
ATOM 7933 C C . ASP B 1 511 ? -11.449 -2.383 -66.775 1.00 62.78 1237 ASP B C 1
ATOM 7934 O O . ASP B 1 511 ? -11.574 -3.607 -66.746 1.00 64.94 1237 ASP B O 1
ATOM 7939 N N . ILE B 1 512 ? -10.319 -1.783 -67.132 1.00 70.58 1238 ILE B N 1
ATOM 7940 C CA . ILE B 1 512 ? -9.125 -2.543 -67.473 1.00 66.78 1238 ILE B CA 1
ATOM 7941 C C . ILE B 1 512 ? -7.982 -2.174 -66.530 1.00 77.60 1238 ILE B C 1
ATOM 7942 O O . ILE B 1 512 ? -8.169 -1.392 -65.598 1.00 90.12 1238 ILE B O 1
ATOM 7947 N N . GLY B 1 513 ? -6.803 -2.738 -66.768 1.00 67.91 1239 GLY B N 1
ATOM 7948 C CA . GLY B 1 513 ? -5.664 -2.488 -65.904 1.00 69.21 1239 GLY B CA 1
ATOM 7949 C C . GLY B 1 513 ? -4.754 -1.384 -66.407 1.00 64.20 1239 GLY B C 1
ATOM 7950 O O . GLY B 1 513 ? -3.547 -1.408 -66.165 1.00 51.82 1239 GLY B O 1
ATOM 7951 N N . LEU B 1 514 ? -5.334 -0.409 -67.100 1.00 70.64 1240 LEU B N 1
ATOM 7952 C CA . LEU B 1 514 ? -4.551 0.648 -67.732 1.00 68.71 1240 LEU B CA 1
ATOM 7953 C C . LEU B 1 514 ? -4.467 1.904 -66.876 1.00 62.34 1240 LEU B C 1
ATOM 7954 O O . LEU B 1 514 ? -5.475 2.389 -66.363 1.00 74.40 1240 LEU B O 1
ATOM 7959 N N . HIS B 1 515 ? -3.253 2.425 -66.734 1.00 69.75 1241 HIS B N 1
ATOM 7960 C CA . HIS B 1 515 ? -3.026 3.687 -66.042 1.00 63.00 1241 HIS B CA 1
ATOM 7961 C C . HIS B 1 515 ? -1.974 4.502 -66.789 1.00 55.38 1241 HIS B C 1
ATOM 7962 O O . HIS B 1 515 ? -0.873 4.018 -67.056 1.00 42.04 1241 HIS B O 1
ATOM 7969 N N . LEU B 1 516 ? -2.319 5.739 -67.131 1.00 56.42 1242 LEU B N 1
ATOM 7970 C CA . LEU B 1 516 ? -1.442 6.577 -67.938 1.00 60.54 1242 LEU B CA 1
ATOM 7971 C C . LEU B 1 516 ? -0.902 7.769 -67.147 1.00 49.75 1242 LEU B C 1
ATOM 7972 O O . LEU B 1 516 ? -1.667 8.591 -66.643 1.00 44.25 1242 LEU B O 1
ATOM 7977 N N . ILE B 1 517 ? 0.421 7.848 -67.041 1.00 53.04 1243 ILE B N 1
ATOM 7978 C CA . ILE B 1 517 ? 1.081 8.934 -66.322 1.00 52.85 1243 ILE B CA 1
ATOM 7979 C C . ILE B 1 517 ? 1.888 9.805 -67.282 1.00 57.15 1243 ILE B C 1
ATOM 7980 O O . ILE B 1 517 ? 2.948 9.399 -67.758 1.00 56.75 1243 ILE B O 1
ATOM 7985 N N . ILE B 1 518 ? 1.388 11.005 -67.555 1.00 58.35 1244 ILE B N 1
ATOM 7986 C CA . ILE B 1 518 ? 1.989 11.866 -68.568 1.00 52.73 1244 ILE B CA 1
ATOM 7987 C C . ILE B 1 518 ? 2.515 13.181 -68.004 1.00 57.88 1244 ILE B C 1
ATOM 7988 O O . ILE B 1 518 ? 1.813 13.888 -67.282 1.00 55.64 1244 ILE B O 1
ATOM 7993 N N . ALA B 1 519 ? 3.762 13.497 -68.342 1.00 62.36 1245 ALA B N 1
ATOM 7994 C CA . ALA B 1 519 ? 4.344 14.795 -68.028 1.00 47.94 1245 ALA B CA 1
ATOM 7995 C C . ALA B 1 519 ? 4.751 15.500 -69.318 1.00 51.12 1245 ALA B C 1
ATOM 7996 O O . ALA B 1 519 ? 5.459 14.931 -70.147 1.00 54.10 1245 ALA B O 1
ATOM 7998 N N . ARG B 1 520 ? 4.295 16.737 -69.488 1.00 51.54 1246 ARG B N 1
ATOM 7999 C CA . ARG B 1 520 ? 4.575 17.490 -70.706 1.00 50.71 1246 ARG B CA 1
ATOM 8000 C C . ARG B 1 520 ? 5.077 18.896 -70.388 1.00 59.43 1246 ARG B C 1
ATOM 8001 O O . ARG B 1 520 ? 4.700 19.482 -69.373 1.00 59.88 1246 ARG B O 1
ATOM 8009 N N . SER B 1 521 ? 5.928 19.432 -71.258 1.00 57.10 1247 SER B N 1
ATOM 8010 C CA . SER B 1 521 ? 6.453 20.781 -71.081 1.00 63.81 1247 SER B CA 1
ATOM 8011 C C . SER B 1 521 ? 5.346 21.824 -71.208 1.00 61.39 1247 SER B C 1
ATOM 8012 O O . SER B 1 521 ? 4.295 21.561 -71.795 1.00 53.25 1247 SER B O 1
ATOM 8015 N N . MET B 1 522 ? 5.588 23.006 -70.649 1.00 51.61 1248 MET B N 1
ATOM 8016 C CA . MET B 1 522 ? 4.624 24.099 -70.708 1.00 51.55 1248 MET B CA 1
ATOM 8017 C C . MET B 1 522 ? 4.617 24.756 -72.080 1.00 63.64 1248 MET B C 1
ATOM 8018 O O . MET B 1 522 ? 3.636 25.390 -72.470 1.00 63.32 1248 MET B O 1
ATOM 8023 N N . GLY B 1 523 ? 5.721 24.606 -72.804 1.00 66.52 1249 GLY B N 1
ATOM 8024 C CA . GLY B 1 523 ? 5.859 25.195 -74.122 1.00 60.78 1249 GLY B CA 1
ATOM 8025 C C . GLY B 1 523 ? 4.853 24.653 -75.118 1.00 57.33 1249 GLY B C 1
ATOM 8026 O O . GLY B 1 523 ? 5.066 23.600 -75.719 1.00 59.30 1249 GLY B O 1
ATOM 8027 N N . GLY B 1 524 ? 3.750 25.375 -75.286 1.00 39.79 1250 GLY B N 1
ATOM 8028 C CA . GLY B 1 524 ? 2.735 25.003 -76.254 1.00 61.18 1250 GLY B CA 1
ATOM 8029 C C . GLY B 1 524 ? 1.730 24.012 -75.702 1.00 69.72 1250 GLY B C 1
ATOM 8030 O O . GLY B 1 524 ? 1.492 22.957 -76.293 1.00 75.36 1250 GLY B O 1
ATOM 8031 N N . ALA B 1 525 ? 1.137 24.356 -74.565 1.00 71.89 1251 ALA B N 1
ATOM 8032 C CA . ALA B 1 525 ? 0.160 23.490 -73.917 1.00 63.48 1251 ALA B CA 1
ATOM 8033 C C . ALA B 1 525 ? -1.263 23.896 -74.279 1.00 59.50 1251 ALA B C 1
ATOM 8034 O O . ALA B 1 525 ? -2.186 23.083 -74.213 1.00 62.55 1251 ALA B O 1
ATOM 8036 N N . GLY B 1 526 ? -1.427 25.158 -74.665 1.00 68.44 1252 GLY B N 1
ATOM 8037 C CA . GLY B 1 526 ? -2.729 25.698 -75.013 1.00 75.42 1252 GLY B CA 1
ATOM 8038 C C . GLY B 1 526 ? -3.429 24.922 -76.110 1.00 75.23 1252 GLY B C 1
ATOM 8039 O O . GLY B 1 526 ? -4.627 24.649 -76.020 1.00 68.09 1252 GLY B O 1
ATOM 8040 N N . ARG B 1 527 ? -2.682 24.563 -77.150 1.00 67.71 1253 ARG B N 1
ATOM 8041 C CA . ARG B 1 527 ? -3.242 23.789 -78.251 1.00 76.23 1253 ARG B CA 1
ATOM 8042 C C . ARG B 1 527 ? -3.072 22.300 -77.987 1.00 77.55 1253 ARG B C 1
ATOM 8043 O O . ARG B 1 527 ? -3.657 21.465 -78.677 1.00 87.64 1253 ARG B O 1
ATOM 8051 N N . ALA B 1 528 ? -2.271 21.975 -76.977 1.00 59.21 1254 ALA B N 1
ATOM 8052 C CA . ALA B 1 528 ? -2.032 20.584 -76.610 1.00 58.55 1254 ALA B CA 1
ATOM 8053 C C . ALA B 1 528 ? -3.242 19.993 -75.899 1.00 54.80 1254 ALA B C 1
ATOM 8054 O O . ALA B 1 528 ? -3.320 18.785 -75.685 1.00 54.08 1254 ALA B O 1
ATOM 8056 N N . LEU B 1 529 ? -4.185 20.852 -75.530 1.00 54.27 1255 LEU B N 1
ATOM 8057 C CA . LEU B 1 529 ? -5.411 20.402 -74.888 1.00 54.76 1255 LEU B CA 1
ATOM 8058 C C . LEU B 1 529 ? -6.332 19.721 -75.893 1.00 70.27 1255 LEU B C 1
ATOM 8059 O O . LEU B 1 529 ? -7.202 18.934 -75.520 1.00 73.55 1255 LEU B O 1
ATOM 8064 N N . TYR B 1 530 ? -6.132 20.029 -77.170 1.00 58.85 1256 TYR B N 1
ATOM 8065 C CA . TYR B 1 530 ? -6.952 19.458 -78.231 1.00 52.70 1256 TYR B CA 1
ATOM 8066 C C . TYR B 1 530 ? -6.296 18.214 -78.819 1.00 45.42 1256 TYR B C 1
ATOM 8067 O O . TYR B 1 530 ? -6.821 17.599 -79.748 1.00 45.38 1256 TYR B O 1
ATOM 8076 N N . GLU B 1 531 ? -5.142 17.855 -78.266 1.00 39.11 1257 GLU B N 1
ATOM 8077 C CA . GLU B 1 531 ? -4.471 16.604 -78.596 1.00 39.00 1257 GLU B CA 1
ATOM 8078 C C . GLU B 1 531 ? -5.345 15.438 -78.139 1.00 57.23 1257 GLU B C 1
ATOM 8079 O O . GLU B 1 531 ? -5.899 15.483 -77.041 1.00 75.53 1257 GLU B O 1
ATOM 8085 N N . PRO B 1 532 ? -5.480 14.398 -78.983 1.00 52.37 1258 PRO B N 1
ATOM 8086 C CA . PRO B 1 532 ? -6.330 13.227 -78.728 1.00 63.04 1258 PRO B CA 1
ATOM 8087 C C . PRO B 1 532 ? -6.266 12.689 -77.299 1.00 59.50 1258 PRO B C 1
ATOM 8088 O O . PRO B 1 532 ? -7.292 12.644 -76.620 1.00 67.54 1258 PRO B O 1
ATOM 8092 N N . ILE B 1 533 ? -5.076 12.298 -76.855 1.00 44.10 1259 ILE B N 1
ATOM 8093 C CA . ILE B 1 533 ? -4.904 11.722 -75.525 1.00 54.56 1259 ILE B CA 1
ATOM 8094 C C . ILE B 1 533 ? -5.228 12.719 -74.413 1.00 55.12 1259 ILE B C 1
ATOM 8095 O O . ILE B 1 533 ? -5.989 12.410 -73.495 1.00 68.63 1259 ILE B O 1
ATOM 8100 N N . ILE B 1 534 ? -4.651 13.913 -74.501 1.00 40.89 1260 ILE B N 1
ATOM 8101 C CA . ILE B 1 534 ? -4.873 14.944 -73.493 1.00 39.17 1260 ILE B CA 1
ATOM 8102 C C . ILE B 1 534 ? -6.338 15.376 -73.443 1.00 43.13 1260 ILE B C 1
ATOM 8103 O O . ILE B 1 534 ? -6.907 15.519 -72.361 1.00 57.83 1260 ILE B O 1
ATOM 8108 N N . GLN B 1 535 ? -6.951 15.570 -74.609 1.00 49.64 1261 GLN B N 1
ATOM 8109 C CA . GLN B 1 535 ? -8.369 15.911 -74.666 1.00 67.82 1261 GLN B CA 1
ATOM 8110 C C . GLN B 1 535 ? -9.196 14.830 -73.985 1.00 69.03 1261 GLN B C 1
ATOM 8111 O O . GLN B 1 535 ? -10.198 15.120 -73.335 1.00 70.65 1261 GLN B O 1
ATOM 8117 N N . ARG B 1 536 ? -8.759 13.583 -74.131 1.00 57.63 1262 ARG B N 1
ATOM 8118 C CA . ARG B 1 536 ? -9.455 12.448 -73.542 1.00 67.24 1262 ARG B CA 1
ATOM 8119 C C . ARG B 1 536 ? -9.181 12.338 -72.044 1.00 57.96 1262 ARG B C 1
ATOM 8120 O O . ARG B 1 536 ? -10.084 12.038 -71.265 1.00 74.41 1262 ARG B O 1
ATOM 8122 N N . ILE B 1 537 ? -7.935 12.582 -71.645 1.00 45.23 1263 ILE B N 1
ATOM 8123 C CA . ILE B 1 537 ? -7.547 12.518 -70.237 1.00 44.35 1263 ILE B CA 1
ATOM 8124 C C . ILE B 1 537 ? -8.165 13.658 -69.428 1.00 43.71 1263 ILE B C 1
ATOM 8125 O O . ILE B 1 537 ? -8.702 13.440 -68.339 1.00 48.41 1263 ILE B O 1
ATOM 8130 N N . LYS B 1 538 ? -8.090 14.870 -69.968 1.00 48.08 1264 LYS B N 1
ATOM 8131 C CA . LYS B 1 538 ? -8.673 16.042 -69.323 1.00 46.65 1264 LYS B CA 1
ATOM 8132 C C . LYS B 1 538 ? -10.192 15.908 -69.222 1.00 50.79 1264 LYS B C 1
ATOM 8133 O O . LYS B 1 538 ? -10.812 16.428 -68.294 1.00 41.28 1264 LYS B O 1
ATOM 8139 N N . GLU B 1 539 ? -10.781 15.194 -70.177 1.00 49.84 1265 GLU B N 1
ATOM 8140 C CA . GLU B 1 539 ? -12.224 14.977 -70.199 1.00 53.74 1265 GLU B CA 1
ATOM 8141 C C . GLU B 1 539 ? -12.654 13.986 -69.120 1.00 54.72 1265 GLU B C 1
ATOM 8142 O O . GLU B 1 539 ? -13.779 14.047 -68.624 1.00 56.03 1265 GLU B O 1
ATOM 8148 N N . MET B 1 540 ? -11.750 13.080 -68.757 1.00 53.86 1266 MET B N 1
ATOM 8149 C CA . MET B 1 540 ? -12.026 12.079 -67.729 1.00 40.86 1266 MET B CA 1
ATOM 8150 C C . MET B 1 540 ? -11.903 12.648 -66.320 1.00 52.75 1266 MET B C 1
ATOM 8151 O O . MET B 1 540 ? -11.995 11.907 -65.340 1.00 60.98 1266 MET B O 1
ATOM 8156 N N . ALA B 1 541 ? -11.689 13.960 -66.230 1.00 48.56 1267 ALA B N 1
ATOM 8157 C CA . ALA B 1 541 ? -11.494 14.643 -64.954 1.00 46.36 1267 ALA B CA 1
ATOM 8158 C C . ALA B 1 541 ? -10.365 13.997 -64.157 1.00 56.87 1267 ALA B C 1
ATOM 8159 O O . ALA B 1 541 ? -10.460 13.835 -62.940 1.00 65.27 1267 ALA B O 1
ATOM 8161 N N . SER B 1 542 ? -9.301 13.623 -64.859 1.00 47.42 1268 SER B N 1
ATOM 8162 C CA . SER B 1 542 ? -8.143 13.005 -64.229 1.00 50.03 1268 SER B CA 1
ATOM 8163 C C . SER B 1 542 ? -7.386 14.008 -63.365 1.00 55.29 1268 SER B C 1
ATOM 8164 O O . SER B 1 542 ? -7.376 15.204 -63.657 1.00 53.64 1268 SER B O 1
ATOM 8167 N N . PRO B 1 543 ? -6.755 13.521 -62.286 1.00 52.24 1269 PRO B N 1
ATOM 8168 C CA . PRO B 1 543 ? -5.921 14.362 -61.424 1.00 58.69 1269 PRO B CA 1
ATOM 8169 C C . PRO B 1 543 ? -4.694 14.870 -62.165 1.00 55.04 1269 PRO B C 1
ATOM 8170 O O . PRO B 1 543 ? -4.176 14.177 -63.041 1.00 46.85 1269 PRO B O 1
ATOM 8174 N N . GLY B 1 544 ? -4.238 16.066 -61.813 1.00 49.18 1270 GLY B N 1
ATOM 8175 C CA . GLY B 1 544 ? -3.055 16.639 -62.426 1.00 41.19 1270 GLY B CA 1
ATOM 8176 C C . GLY B 1 544 ? -2.620 17.915 -61.739 1.00 46.29 1270 GLY B C 1
ATOM 8177 O O . GLY B 1 544 ? -3.348 18.457 -60.907 1.00 61.00 1270 GLY B O 1
ATOM 8178 N N . LEU B 1 545 ? -1.426 18.395 -62.073 1.00 42.84 1271 LEU B N 1
ATOM 8179 C CA . LEU B 1 545 ? -0.966 19.680 -61.559 1.00 51.87 1271 LEU B CA 1
ATOM 8180 C C . LEU B 1 545 ? -0.261 20.504 -62.630 1.00 45.05 1271 LEU B C 1
ATOM 8181 O O . LEU B 1 545 ? 0.292 19.962 -63.587 1.00 44.03 1271 LEU B O 1
ATOM 8186 N N . VAL B 1 546 ? -0.302 21.821 -62.458 1.00 40.10 1272 VAL B N 1
ATOM 8187 C CA . VAL B 1 546 ? 0.350 22.747 -63.372 1.00 46.17 1272 VAL B CA 1
ATOM 8188 C C . VAL B 1 546 ? 1.484 23.485 -62.661 1.00 44.12 1272 VAL B C 1
ATOM 8189 O O . VAL B 1 546 ? 1.290 24.055 -61.585 1.00 49.59 1272 VAL B O 1
ATOM 8193 N N . MET B 1 547 ? 2.667 23.469 -63.269 1.00 40.32 1273 MET B N 1
ATOM 8194 C CA . MET B 1 547 ? 3.862 24.008 -62.629 1.00 51.98 1273 MET B CA 1
ATOM 8195 C C . MET B 1 547 ? 4.513 25.112 -63.459 1.00 57.28 1273 MET B C 1
ATOM 8196 O O . MET B 1 547 ? 4.890 24.888 -64.608 1.00 82.67 1273 MET B O 1
ATOM 8201 N N . SER B 1 548 ? 4.639 26.300 -62.873 1.00 51.71 1274 SER B N 1
ATOM 8202 C CA . SER B 1 548 ? 5.484 27.361 -63.430 1.00 59.81 1274 SER B CA 1
ATOM 8203 C C . SER B 1 548 ? 5.242 27.665 -64.919 1.00 75.96 1274 SER B C 1
ATOM 8204 O O . SER B 1 548 ? 6.187 27.722 -65.707 1.00 77.92 1274 SER B O 1
ATOM 8207 N N . GLY B 1 549 ? 3.982 27.834 -65.306 1.00 95.52 1275 GLY B N 1
ATOM 8208 C CA . GLY B 1 549 ? 3.657 28.149 -66.686 1.00 85.48 1275 GLY B CA 1
ATOM 8209 C C . GLY B 1 549 ? 3.551 29.648 -66.886 1.00 73.45 1275 GLY B C 1
ATOM 8210 O O . GLY B 1 549 ? 3.727 30.420 -65.943 1.00 71.57 1275 GLY B O 1
ATOM 8211 N N . ASN B 1 550 ? 3.244 30.070 -68.109 1.00 64.55 1276 ASN B N 1
ATOM 8212 C CA . ASN B 1 550 ? 3.055 31.492 -68.384 1.00 79.72 1276 ASN B CA 1
ATOM 8213 C C . ASN B 1 550 ? 1.583 31.818 -68.615 1.00 84.57 1276 ASN B C 1
ATOM 8214 O O . ASN B 1 550 ? 0.815 30.953 -69.021 1.00 75.79 1276 ASN B O 1
ATOM 8219 N N . LYS B 1 551 ? 1.191 33.060 -68.345 1.00 91.01 1277 LYS B N 1
ATOM 8220 C CA . LYS B 1 551 ? -0.204 33.472 -68.478 1.00 83.45 1277 LYS B CA 1
ATOM 8221 C C . LYS B 1 551 ? -0.687 33.387 -69.920 1.00 88.53 1277 LYS B C 1
ATOM 8222 O O . LYS B 1 551 ? -1.888 33.323 -70.178 1.00 98.46 1277 LYS B O 1
ATOM 8228 N N . ASP B 1 552 ? 0.260 33.381 -70.854 1.00 95.18 1278 ASP B N 1
ATOM 8229 C CA . ASP B 1 552 ? -0.047 33.380 -72.279 1.00 93.82 1278 ASP B CA 1
ATOM 8230 C C . ASP B 1 552 ? -0.622 32.049 -72.756 1.00 80.25 1278 ASP B C 1
ATOM 8231 O O . ASP B 1 552 ? -1.130 31.948 -73.872 1.00 78.58 1278 ASP B O 1
ATOM 8236 N N . GLU B 1 553 ? -0.541 31.031 -71.906 1.00 78.59 1279 GLU B N 1
ATOM 8237 C CA . GLU B 1 553 ? -0.967 29.688 -72.281 1.00 70.12 1279 GLU B CA 1
ATOM 8238 C C . GLU B 1 553 ? -2.433 29.434 -71.936 1.00 74.84 1279 GLU B C 1
ATOM 8239 O O . GLU B 1 553 ? -3.018 28.440 -72.368 1.00 55.82 1279 GLU B O 1
ATOM 8245 N N . GLY B 1 554 ? -3.020 30.333 -71.151 1.00 93.44 1280 GLY B N 1
ATOM 8246 C CA . GLY B 1 554 ? -4.408 30.200 -70.739 1.00 93.19 1280 GLY B CA 1
ATOM 8247 C C . GLY B 1 554 ? -4.603 29.081 -69.733 1.00 81.02 1280 GLY B C 1
ATOM 8248 O O . GLY B 1 554 ? -3.658 28.361 -69.411 1.00 67.31 1280 GLY B O 1
ATOM 8249 N N . ILE B 1 555 ? -5.827 28.932 -69.235 1.00 90.48 1281 ILE B N 1
ATOM 8250 C CA . ILE B 1 555 ? -6.128 27.888 -68.259 1.00 81.59 1281 ILE B CA 1
ATOM 8251 C C . ILE B 1 555 ? -5.888 26.503 -68.860 1.00 63.49 1281 ILE B C 1
ATOM 8252 O O . ILE B 1 555 ? -6.158 26.269 -70.039 1.00 59.01 1281 ILE B O 1
ATOM 8257 N N . LEU B 1 556 ? -5.357 25.594 -68.051 1.00 53.71 1282 LEU B N 1
ATOM 8258 C CA . LEU B 1 556 ? -5.064 24.245 -68.521 1.00 54.05 1282 LEU B CA 1
ATOM 8259 C C . LEU B 1 556 ? -5.895 23.204 -67.784 1.00 53.18 1282 LEU B C 1
ATOM 8260 O O . LEU B 1 556 ? -6.466 22.306 -68.401 1.00 58.48 1282 LEU B O 1
ATOM 8265 N N . LEU B 1 557 ? -5.960 23.326 -66.463 1.00 66.97 1283 LEU B N 1
ATOM 8266 C CA . LEU B 1 557 ? -6.710 22.377 -65.653 1.00 64.00 1283 LEU B CA 1
ATOM 8267 C C . LEU B 1 557 ? -7.681 23.082 -64.708 1.00 63.05 1283 LEU B C 1
ATOM 8268 O O . LEU B 1 557 ? -7.347 23.384 -63.562 1.00 49.79 1283 LEU B O 1
ATOM 8273 N N . GLY B 1 558 ? -8.882 23.347 -65.210 1.00 70.03 1284 GLY B N 1
ATOM 8274 C CA . GLY B 1 558 ? -9.941 23.933 -64.411 1.00 67.43 1284 GLY B CA 1
ATOM 8275 C C . GLY B 1 558 ? -9.715 25.379 -64.018 1.00 62.40 1284 GLY B C 1
ATOM 8276 O O . GLY B 1 558 ? -9.722 26.276 -64.860 1.00 73.76 1284 GLY B O 1
ATOM 8277 N N . ASN B 1 559 ? -9.515 25.598 -62.723 1.00 66.20 1285 ASN B N 1
ATOM 8278 C CA . ASN B 1 559 ? -9.428 26.939 -62.161 1.00 96.88 1285 ASN B CA 1
ATOM 8279 C C . ASN B 1 559 ? -8.187 27.709 -62.600 1.00 101.53 1285 ASN B C 1
ATOM 8280 O O . ASN B 1 559 ? -8.277 28.656 -63.380 1.00 93.34 1285 ASN B O 1
ATOM 8285 N N . VAL B 1 560 ? -7.035 27.286 -62.093 1.00 100.10 1286 VAL B N 1
ATOM 8286 C CA . VAL B 1 560 ? -5.799 28.051 -62.200 1.00 97.49 1286 VAL B CA 1
ATOM 8287 C C . VAL B 1 560 ? -5.287 28.242 -63.626 1.00 92.08 1286 VAL B C 1
ATOM 8288 O O . VAL B 1 560 ? -5.129 27.280 -64.386 1.00 74.81 1286 VAL B O 1
ATOM 8292 N N . LYS B 1 561 ? -5.036 29.500 -63.979 1.00 80.88 1287 LYS B N 1
ATOM 8293 C CA . LYS B 1 561 ? -4.260 29.813 -65.170 1.00 76.26 1287 LYS B CA 1
ATOM 8294 C C . LYS B 1 561 ? -2.824 30.040 -64.697 1.00 67.69 1287 LYS B C 1
ATOM 8295 O O . LYS B 1 561 ? -2.592 30.685 -63.674 1.00 75.68 1287 LYS B O 1
ATOM 8301 N N . PRO B 1 562 ? -1.851 29.479 -65.430 1.00 63.52 1288 PRO B N 1
ATOM 8302 C CA . PRO B 1 562 ? -0.467 29.330 -64.957 1.00 66.59 1288 PRO B CA 1
ATOM 8303 C C . PRO B 1 562 ? 0.319 30.633 -64.806 1.00 68.82 1288 PRO B C 1
ATOM 8304 O O . PRO B 1 562 ? 0.267 31.509 -65.669 1.00 77.32 1288 PRO B O 1
ATOM 8308 N N . HIS B 1 563 ? 1.034 30.752 -63.691 1.00 67.03 1289 HIS B N 1
ATOM 8309 C CA . HIS B 1 563 ? 2.035 31.802 -63.519 1.00 85.09 1289 HIS B CA 1
ATOM 8310 C C . HIS B 1 563 ? 3.337 31.171 -63.025 1.00 75.39 1289 HIS B C 1
ATOM 8311 O O . HIS B 1 563 ? 3.462 29.950 -62.996 1.00 64.23 1289 HIS B O 1
ATOM 8318 N N . LYS B 1 564 ? 4.301 31.996 -62.636 1.00 72.90 1290 LYS B N 1
ATOM 8319 C CA . LYS B 1 564 ? 5.646 31.509 -62.341 1.00 66.15 1290 LYS B CA 1
ATOM 8320 C C . LYS B 1 564 ? 5.753 30.956 -60.923 1.00 63.63 1290 LYS B C 1
ATOM 8321 O O . LYS B 1 564 ? 5.340 31.602 -59.962 1.00 70.33 1290 LYS B O 1
ATOM 8327 N N . LEU B 1 565 ? 6.311 29.753 -60.805 1.00 50.72 1291 LEU B N 1
ATOM 8328 C CA . LEU B 1 565 ? 6.432 29.075 -59.517 1.00 44.30 1291 LEU B CA 1
ATOM 8329 C C . LEU B 1 565 ? 7.826 28.485 -59.305 1.00 44.10 1291 LEU B C 1
ATOM 8330 O O . LEU B 1 565 ? 8.531 28.188 -60.271 1.00 39.71 1291 LEU B O 1
ATOM 8335 N N . PRO B 1 566 ? 8.231 28.317 -58.034 1.00 42.22 1292 PRO B N 1
ATOM 8336 C CA . PRO B 1 566 ? 9.520 27.705 -57.690 1.00 40.47 1292 PRO B CA 1
ATOM 8337 C C . PRO B 1 566 ? 9.641 26.256 -58.157 1.00 41.95 1292 PRO B C 1
ATOM 8338 O O . PRO B 1 566 ? 8.654 25.653 -58.576 1.00 38.64 1292 PRO B O 1
ATOM 8342 N N . GLN B 1 567 ? 10.849 25.709 -58.077 1.00 54.18 1293 GLN B N 1
ATOM 8343 C CA . GLN B 1 567 ? 11.103 24.342 -58.513 1.00 49.39 1293 GLN B CA 1
ATOM 8344 C C . GLN B 1 567 ? 10.410 23.335 -57.599 1.00 50.21 1293 GLN B C 1
ATOM 8345 O O . GLN B 1 567 ? 10.719 23.249 -56.411 1.00 50.04 1293 GLN B O 1
ATOM 8351 N N . GLY B 1 568 ? 9.470 22.581 -58.159 1.00 53.55 1294 GLY B N 1
ATOM 8352 C CA . GLY B 1 568 ? 8.799 21.528 -57.419 1.00 46.58 1294 GLY B CA 1
ATOM 8353 C C . GLY B 1 568 ? 7.388 21.882 -56.993 1.00 44.47 1294 GLY B C 1
ATOM 8354 O O . GLY B 1 568 ? 6.646 21.030 -56.502 1.00 47.41 1294 GLY B O 1
ATOM 8355 N N . ARG B 1 569 ? 7.012 23.141 -57.183 1.00 42.53 1295 ARG B N 1
ATOM 8356 C CA . ARG B 1 569 ? 5.705 23.615 -56.750 1.00 44.60 1295 ARG B CA 1
ATOM 8357 C C . ARG B 1 569 ? 4.719 23.670 -57.915 1.00 39.69 1295 ARG B C 1
ATOM 8358 O O . ARG B 1 569 ? 5.106 23.936 -59.053 1.00 52.88 1295 ARG B O 1
ATOM 8366 N N . GLY B 1 570 ? 3.446 23.412 -57.623 1.00 34.49 1296 GLY B N 1
ATOM 8367 C CA . GLY B 1 570 ? 2.406 23.448 -58.635 1.00 36.05 1296 GLY B CA 1
ATOM 8368 C C . GLY B 1 570 ? 1.008 23.459 -58.043 1.00 42.89 1296 GLY B C 1
ATOM 8369 O O . GLY B 1 570 ? 0.840 23.346 -56.829 1.00 38.68 1296 GLY B O 1
ATOM 8370 N N . TYR B 1 571 ? 0.003 23.594 -58.906 1.00 41.89 1297 TYR B N 1
ATOM 8371 C CA . TYR B 1 571 ? -1.392 23.614 -58.472 1.00 39.88 1297 TYR B CA 1
ATOM 8372 C C . TYR B 1 571 ? -2.095 22.283 -58.734 1.00 46.28 1297 TYR B C 1
ATOM 8373 O O . TYR B 1 571 ? -2.386 21.936 -59.877 1.00 51.29 1297 TYR B O 1
ATOM 8382 N N . PHE B 1 572 ? -2.378 21.551 -57.661 1.00 53.39 1298 PHE B N 1
ATOM 8383 C CA . PHE B 1 572 ? -3.004 20.233 -57.743 1.00 44.24 1298 PHE B CA 1
ATOM 8384 C C . PHE B 1 572 ? -4.521 20.332 -57.911 1.00 43.88 1298 PHE B C 1
ATOM 8385 O O . PHE B 1 572 ? -5.194 20.990 -57.117 1.00 52.23 1298 PHE B O 1
ATOM 8393 N N . VAL B 1 573 ? -5.056 19.680 -58.939 1.00 42.20 1299 VAL B N 1
ATOM 8394 C CA . VAL B 1 573 ? -6.498 19.718 -59.186 1.00 54.27 1299 VAL B CA 1
ATOM 8395 C C . VAL B 1 573 ? -7.137 18.328 -59.216 1.00 57.51 1299 VAL B C 1
ATOM 8396 O O . VAL B 1 573 ? -6.522 17.352 -59.647 1.00 56.62 1299 VAL B O 1
ATOM 8400 N N . GLU B 1 574 ? -8.378 18.256 -58.744 1.00 55.29 1300 GLU B N 1
ATOM 8401 C CA . GLU B 1 574 ? -9.171 17.033 -58.801 1.00 60.25 1300 GLU B CA 1
ATOM 8402 C C . GLU B 1 574 ? -10.621 17.363 -59.123 1.00 69.37 1300 GLU B C 1
ATOM 8403 O O . GLU B 1 574 ? -11.017 18.529 -59.113 1.00 56.79 1300 GLU B O 1
ATOM 8409 N N . ARG B 1 575 ? -11.413 16.334 -59.405 1.00 79.39 1301 ARG B N 1
ATOM 8410 C CA . ARG B 1 575 ? -12.835 16.524 -59.660 1.00 84.59 1301 ARG B CA 1
ATOM 8411 C C . ARG B 1 575 ? -13.571 16.837 -58.362 1.00 82.06 1301 ARG B C 1
ATOM 8412 O O . ARG B 1 575 ? -14.701 17.325 -58.375 1.00 69.45 1301 ARG B O 1
ATOM 8414 N N . ARG B 1 576 ? -12.911 16.562 -57.240 1.00 82.41 1302 ARG B N 1
ATOM 8415 C CA . ARG B 1 576 ? -13.532 16.700 -55.930 1.00 70.67 1302 ARG B CA 1
ATOM 8416 C C . ARG B 1 576 ? -12.903 17.802 -55.075 1.00 73.32 1302 ARG B C 1
ATOM 8417 O O . ARG B 1 576 ? -13.591 18.719 -54.628 1.00 85.69 1302 ARG B O 1
ATOM 8425 N N . SER B 1 577 ? -11.594 17.712 -54.862 1.00 63.72 1303 SER B N 1
ATOM 8426 C CA . SER B 1 577 ? -10.900 18.581 -53.915 1.00 77.51 1303 SER B CA 1
ATOM 8427 C C . SER B 1 577 ? -10.746 20.021 -54.407 1.00 89.57 1303 SER B C 1
ATOM 8428 O O . SER B 1 577 ? -10.313 20.896 -53.655 1.00 86.82 1303 SER B O 1
ATOM 8431 N N . GLY B 1 578 ? -11.098 20.265 -55.664 1.00 79.70 1304 GLY B N 1
ATOM 8432 C CA . GLY B 1 578 ? -10.948 21.588 -56.244 1.00 83.27 1304 GLY B CA 1
ATOM 8433 C C . GLY B 1 578 ? -9.526 21.849 -56.704 1.00 82.42 1304 GLY B C 1
ATOM 8434 O O . GLY B 1 578 ? -8.909 20.999 -57.345 1.00 74.18 1304 GLY B O 1
ATOM 8435 N N . THR B 1 579 ? -9.003 23.026 -56.375 1.00 74.84 1305 THR B N 1
ATOM 8436 C CA . THR B 1 579 ? -7.650 23.396 -56.778 1.00 60.85 1305 THR B CA 1
ATOM 8437 C C . THR B 1 579 ? -6.789 23.782 -55.578 1.00 68.64 1305 THR B C 1
ATOM 8438 O O . THR B 1 579 ? -7.053 24.781 -54.907 1.00 59.57 1305 THR B O 1
ATOM 8442 N N . ARG B 1 580 ? -5.756 22.985 -55.321 1.00 60.99 1306 ARG B N 1
ATOM 8443 C CA . ARG B 1 580 ? -4.864 23.209 -54.187 1.00 40.46 1306 ARG B CA 1
ATOM 8444 C C . ARG B 1 580 ? -3.427 23.480 -54.608 1.00 42.71 1306 ARG B C 1
ATOM 8445 O O . ARG B 1 580 ? -2.897 22.828 -55.507 1.00 37.99 1306 ARG B O 1
ATOM 8453 N N . LEU B 1 581 ? -2.795 24.435 -53.937 1.00 48.09 1307 LEU B N 1
ATOM 8454 C CA . LEU B 1 581 ? -1.379 24.702 -54.137 1.00 44.83 1307 LEU B CA 1
ATOM 8455 C C . LEU B 1 581 ? -0.542 23.760 -53.279 1.00 48.94 1307 LEU B C 1
ATOM 8456 O O . LEU B 1 581 ? -0.616 23.801 -52.051 1.00 48.93 1307 LEU B O 1
ATOM 8461 N N . ILE B 1 582 ? 0.247 22.908 -53.925 1.00 45.57 1308 ILE B N 1
ATOM 8462 C CA . ILE B 1 582 ? 1.058 21.937 -53.201 1.00 39.31 1308 ILE B CA 1
ATOM 8463 C C . ILE B 1 582 ? 2.543 22.074 -53.517 1.00 39.33 1308 ILE B C 1
ATOM 8464 O O . ILE B 1 582 ? 2.942 22.854 -54.380 1.00 41.99 1308 ILE B O 1
ATOM 8469 N N . GLN B 1 583 ? 3.352 21.300 -52.802 1.00 40.04 1309 GLN B N 1
ATOM 8470 C CA . GLN B 1 583 ? 4.792 21.266 -53.011 1.00 30.96 1309 GLN B CA 1
ATOM 8471 C C . GLN B 1 583 ? 5.270 19.820 -53.078 1.00 44.07 1309 GLN B C 1
ATOM 8472 O O . GLN B 1 583 ? 5.243 19.101 -52.078 1.00 42.81 1309 GLN B O 1
ATOM 8478 N N . THR B 1 584 ? 5.700 19.395 -54.261 1.00 38.81 1310 THR B N 1
ATOM 8479 C CA . THR B 1 584 ? 6.152 18.023 -54.458 1.00 36.57 1310 THR B CA 1
ATOM 8480 C C . THR B 1 584 ? 7.495 17.768 -53.780 1.00 38.76 1310 THR B C 1
ATOM 8481 O O . THR B 1 584 ? 8.268 18.697 -53.541 1.00 51.25 1310 THR B O 1
ATOM 8485 N N . ALA B 1 585 ? 7.768 16.505 -53.473 1.00 37.61 1311 ALA B N 1
ATOM 8486 C CA . ALA B 1 585 ? 9.004 16.132 -52.795 1.00 41.80 1311 ALA B CA 1
ATOM 8487 C C . ALA B 1 585 ? 10.131 15.863 -53.787 1.00 41.25 1311 ALA B C 1
ATOM 8488 O O . ALA B 1 585 ? 9.884 15.590 -54.961 1.00 45.77 1311 ALA B O 1
ATOM 8490 N N . TYR B 1 586 ? 11.368 15.941 -53.306 1.00 42.51 1312 TYR B N 1
ATOM 8491 C CA . TYR B 1 586 ? 12.540 15.724 -54.149 1.00 40.97 1312 TYR B CA 1
ATOM 8492 C C . TYR B 1 586 ? 13.211 14.390 -53.840 1.00 48.30 1312 TYR B C 1
ATOM 8493 O O . TYR B 1 586 ? 13.633 14.143 -52.709 1.00 51.21 1312 TYR B O 1
ATOM 8502 N N . ARG B 1 587 ? 13.305 13.533 -54.852 1.00 42.97 1313 ARG B N 1
ATOM 8503 C CA . ARG B 1 587 ? 13.969 12.244 -54.704 1.00 47.72 1313 ARG B CA 1
ATOM 8504 C C . ARG B 1 587 ? 15.452 12.378 -55.029 1.00 62.94 1313 ARG B C 1
ATOM 8505 O O . ARG B 1 587 ? 15.817 12.761 -56.141 1.00 71.21 1313 ARG B O 1
ATOM 8513 N N . GLU B 1 588 ? 16.300 12.063 -54.055 1.00 64.72 1314 GLU B N 1
ATOM 8514 C CA . GLU B 1 588 ? 17.744 12.222 -54.205 1.00 92.33 1314 GLU B CA 1
ATOM 8515 C C . GLU B 1 588 ? 18.312 11.317 -55.299 1.00 100.78 1314 GLU B C 1
ATOM 8516 O O . GLU B 1 588 ? 18.384 10.098 -55.132 1.00 88.05 1314 GLU B O 1
ATOM 8522 N N . SER B 1 589 ? 18.713 11.933 -56.409 1.00 93.24 1315 SER B N 1
ATOM 8523 C CA . SER B 1 589 ? 19.277 11.229 -57.561 1.00 98.51 1315 SER B CA 1
ATOM 8524 C C . SER B 1 589 ? 18.379 10.089 -58.039 1.00 103.54 1315 SER B C 1
ATOM 8525 O O . SER B 1 589 ? 17.154 10.219 -58.065 1.00 92.10 1315 SER B O 1
ATOM 8528 N N . TRP C 1 36 ? -17.290 2.436 -4.448 1.00 102.26 762 TRP C N 1
ATOM 8529 C CA . TRP C 1 36 ? -18.154 3.468 -5.007 1.00 121.06 762 TRP C CA 1
ATOM 8530 C C . TRP C 1 36 ? -18.485 3.175 -6.466 1.00 125.49 762 TRP C C 1
ATOM 8531 O O . TRP C 1 36 ? -19.485 3.662 -6.994 1.00 118.07 762 TRP C O 1
ATOM 8542 N N . LEU C 1 37 ? -17.637 2.382 -7.113 1.00 101.09 763 LEU C N 1
ATOM 8543 C CA . LEU C 1 37 ? -17.774 2.123 -8.543 1.00 117.97 763 LEU C CA 1
ATOM 8544 C C . LEU C 1 37 ? -18.530 0.828 -8.884 1.00 108.61 763 LEU C C 1
ATOM 8545 O O . LEU C 1 37 ? -19.503 0.877 -9.636 1.00 110.25 763 LEU C O 1
ATOM 8550 N N . PRO C 1 38 ? -18.096 -0.332 -8.347 1.00 82.73 764 PRO C N 1
ATOM 8551 C CA . PRO C 1 38 ? -18.819 -1.541 -8.765 1.00 55.69 764 PRO C CA 1
ATOM 8552 C C . PRO C 1 38 ? -20.244 -1.573 -8.216 1.00 71.39 764 PRO C C 1
ATOM 8553 O O . PRO C 1 38 ? -20.515 -0.923 -7.209 1.00 93.56 764 PRO C O 1
ATOM 8557 N N . PRO C 1 39 ? -21.148 -2.314 -8.876 1.00 69.60 765 PRO C N 1
ATOM 8558 C CA . PRO C 1 39 ? -22.552 -2.374 -8.451 1.00 72.09 765 PRO C CA 1
ATOM 8559 C C . PRO C 1 39 ? -22.737 -3.026 -7.082 1.00 76.59 765 PRO C C 1
ATOM 8560 O O . PRO C 1 39 ? -21.792 -3.589 -6.523 1.00 87.15 765 PRO C O 1
ATOM 8564 N N . LEU C 1 40 ? -23.953 -2.942 -6.554 1.00 62.21 766 LEU C N 1
ATOM 8565 C CA . LEU C 1 40 ? -24.261 -3.485 -5.236 1.00 64.63 766 LEU C CA 1
ATOM 8566 C C . LEU C 1 40 ? -24.580 -4.981 -5.307 1.00 72.92 766 LEU C C 1
ATOM 8567 O O . LEU C 1 40 ? -25.486 -5.395 -6.030 1.00 77.63 766 LEU C O 1
ATOM 8572 N N . ASP C 1 41 ? -23.829 -5.791 -4.564 1.00 80.05 767 ASP C N 1
ATOM 8573 C CA . ASP C 1 41 ? -24.125 -7.222 -4.463 1.00 84.41 767 ASP C CA 1
ATOM 8574 C C . ASP C 1 41 ? -23.922 -7.750 -3.039 1.00 64.57 767 ASP C C 1
ATOM 8575 O O . ASP C 1 41 ? -24.688 -8.590 -2.565 1.00 78.32 767 ASP C O 1
ATOM 8580 N N . VAL C 1 42 ? -22.887 -7.264 -2.358 1.00 59.28 768 VAL C N 1
ATOM 8581 C CA . VAL C 1 42 ? -22.636 -7.686 -0.983 1.00 63.53 768 VAL C CA 1
ATOM 8582 C C . VAL C 1 42 ? -23.119 -6.621 -0.003 1.00 68.75 768 VAL C C 1
ATOM 8583 O O . VAL C 1 42 ? -22.729 -5.461 -0.092 1.00 70.93 768 VAL C O 1
ATOM 8587 N N . PRO C 1 43 ? -24.001 -7.015 0.928 1.00 60.74 769 PRO C N 1
ATOM 8588 C CA . PRO C 1 43 ? -24.596 -6.073 1.881 1.00 47.78 769 PRO C CA 1
ATOM 8589 C C . PRO C 1 43 ? -23.608 -5.639 2.954 1.00 57.62 769 PRO C C 1
ATOM 8590 O O . PRO C 1 43 ? -22.703 -6.399 3.298 1.00 77.69 769 PRO C O 1
ATOM 8594 N N . PRO C 1 44 ? -23.770 -4.415 3.472 1.00 52.76 770 PRO C N 1
ATOM 8595 C CA . PRO C 1 44 ? -22.929 -3.942 4.572 1.00 62.24 770 PRO C CA 1
ATOM 8596 C C . PRO C 1 44 ? -23.425 -4.459 5.918 1.00 66.24 770 PRO C C 1
ATOM 8597 O O . PRO C 1 44 ? -24.571 -4.892 6.028 1.00 51.70 770 PRO C O 1
ATOM 8601 N N . THR C 1 45 ? -22.566 -4.423 6.928 1.00 69.75 771 THR C N 1
ATOM 8602 C CA . THR C 1 45 ? -22.995 -4.725 8.283 1.00 50.16 771 THR C CA 1
ATOM 8603 C C . THR C 1 45 ? -23.096 -3.413 9.046 1.00 55.80 771 THR C C 1
ATOM 8604 O O . THR C 1 45 ? -22.494 -2.415 8.648 1.00 65.72 771 THR C O 1
ATOM 8608 N N . LEU C 1 46 ? -23.863 -3.406 10.130 1.00 51.86 772 LEU C N 1
ATOM 8609 C CA . LEU C 1 46 ? -24.102 -2.175 10.874 1.00 48.04 772 LEU C CA 1
ATOM 8610 C C . LEU C 1 46 ? -22.830 -1.629 11.512 1.00 47.61 772 LEU C C 1
ATOM 8611 O O . LEU C 1 46 ? -22.747 -0.440 11.822 1.00 44.75 772 LEU C O 1
ATOM 8616 N N . ASP C 1 47 ? -21.836 -2.490 11.702 1.00 42.77 773 ASP C N 1
ATOM 8617 C CA . ASP C 1 47 ? -20.567 -2.044 12.257 1.00 44.26 773 ASP C CA 1
ATOM 8618 C C . ASP C 1 47 ? -19.797 -1.235 11.218 1.00 50.40 773 ASP C C 1
ATOM 8619 O O . ASP C 1 47 ? -19.000 -0.363 11.565 1.00 68.39 773 ASP C O 1
ATOM 8624 N N . GLU C 1 48 ? -20.050 -1.519 9.944 1.00 55.18 774 GLU C N 1
ATOM 8625 C CA . GLU C 1 48 ? -19.400 -0.799 8.853 1.00 51.32 774 GLU C CA 1
ATOM 8626 C C . GLU C 1 48 ? -19.992 0.595 8.685 1.00 47.03 774 GLU C C 1
ATOM 8627 O O . GLU C 1 48 ? -19.269 1.569 8.479 1.00 63.64 774 GLU C O 1
ATOM 8633 N N . LEU C 1 49 ? -21.315 0.678 8.778 1.00 39.32 775 LEU C N 1
ATOM 8634 C CA . LEU C 1 49 ? -22.034 1.923 8.540 1.00 40.96 775 LEU C CA 1
ATOM 8635 C C . LEU C 1 49 ? -21.932 2.880 9.720 1.00 45.38 775 LEU C C 1
ATOM 8636 O O . LEU C 1 49 ? -22.105 4.089 9.569 1.00 56.10 775 LEU C O 1
ATOM 8641 N N . LEU C 1 50 ? -21.653 2.331 10.895 1.00 54.64 776 LEU C N 1
ATOM 8642 C CA . LEU C 1 50 ? -21.561 3.127 12.112 1.00 61.06 776 LEU C CA 1
ATOM 8643 C C . LEU C 1 50 ? -20.112 3.432 12.476 1.00 66.93 776 LEU C C 1
ATOM 8644 O O . LEU C 1 50 ? -19.200 2.710 12.068 1.00 59.87 776 LEU C O 1
ATOM 8649 N N . PRO C 1 51 ? -19.896 4.512 13.241 1.00 59.86 777 PRO C N 1
ATOM 8650 C CA . PRO C 1 51 ? -18.587 4.794 13.840 1.00 62.11 777 PRO C CA 1
ATOM 8651 C C . PRO C 1 51 ? -18.138 3.642 14.735 1.00 72.24 777 PRO C C 1
ATOM 8652 O O . PRO C 1 51 ? -18.981 2.833 15.126 1.00 74.93 777 PRO C O 1
ATOM 8656 N N . PRO C 1 52 ? -16.833 3.562 15.046 1.00 78.40 778 PRO C N 1
ATOM 8657 C CA . PRO C 1 52 ? -16.320 2.506 15.926 1.00 76.26 778 PRO C CA 1
ATOM 8658 C C . PRO C 1 52 ? -17.120 2.393 17.223 1.00 69.46 778 PRO C C 1
ATOM 8659 O O . PRO C 1 52 ? -17.225 3.361 17.977 1.00 65.56 778 PRO C O 1
ATOM 8663 N N . LEU C 1 53 ? -17.691 1.216 17.460 1.00 75.55 779 LEU C N 1
ATOM 8664 C CA . LEU C 1 53 ? -18.540 0.988 18.624 1.00 65.70 779 LEU C CA 1
ATOM 8665 C C . LEU C 1 53 ? -17.733 0.520 19.830 1.00 71.59 779 LEU C C 1
ATOM 8666 O O . LEU C 1 53 ? -16.681 -0.104 19.682 1.00 63.97 779 LEU C O 1
ATOM 8671 N N . SER C 1 54 ? -18.237 0.821 21.022 1.00 69.92 780 SER C N 1
ATOM 8672 C CA . SER C 1 54 ? -17.542 0.490 22.261 1.00 57.69 780 SER C CA 1
ATOM 8673 C C . SER C 1 54 ? -18.514 0.408 23.434 1.00 62.33 780 SER C C 1
ATOM 8674 O O . SER C 1 54 ? -19.557 1.064 23.425 1.00 62.90 780 SER C O 1
ATOM 8677 N N . PRO C 1 55 ? -18.181 -0.408 24.448 1.00 62.43 781 PRO C N 1
ATOM 8678 C CA . PRO C 1 55 ? -18.994 -0.482 25.665 1.00 54.45 781 PRO C CA 1
ATOM 8679 C C . PRO C 1 55 ? -18.892 0.807 26.470 1.00 66.82 781 PRO C C 1
ATOM 8680 O O . PRO C 1 55 ? -17.812 1.392 26.544 1.00 72.75 781 PRO C O 1
ATOM 8684 N N . SER C 1 56 ? -19.996 1.244 27.063 1.00 69.04 782 SER C N 1
ATOM 8685 C CA . SER C 1 56 ? -19.995 2.495 27.809 1.00 73.79 782 SER C CA 1
ATOM 8686 C C . SER C 1 56 ? -21.066 2.522 28.889 1.00 84.23 782 SER C C 1
ATOM 8687 O O . SER C 1 56 ? -22.258 2.578 28.592 1.00 97.39 782 SER C O 1
ATOM 8690 N N . ALA C 1 57 ? -20.634 2.484 30.145 1.00 73.18 783 ALA C N 1
ATOM 8691 C CA . ALA C 1 57 ? -21.550 2.657 31.261 1.00 69.72 783 ALA C CA 1
ATOM 8692 C C . ALA C 1 57 ? -21.802 4.145 31.471 1.00 71.35 783 ALA C C 1
ATOM 8693 O O . ALA C 1 57 ? -20.859 4.918 31.630 1.00 81.95 783 ALA C O 1
ATOM 8695 N N . ALA C 1 58 ? -23.072 4.548 31.460 1.00 55.10 784 ALA C N 1
ATOM 8696 C CA . ALA C 1 58 ? -24.181 3.618 31.280 1.00 80.04 784 ALA C CA 1
ATOM 8697 C C . ALA C 1 58 ? -25.013 3.964 30.047 1.00 77.80 784 ALA C C 1
ATOM 8698 O O . ALA C 1 58 ? -26.177 4.350 30.159 1.00 70.14 784 ALA C O 1
ATOM 8700 N N . HIS C 1 59 ? -24.407 3.826 28.872 1.00 78.18 785 HIS C N 1
ATOM 8701 C CA . HIS C 1 59 ? -25.120 4.012 27.614 1.00 59.32 785 HIS C CA 1
ATOM 8702 C C . HIS C 1 59 ? -25.081 2.735 26.784 1.00 56.15 785 HIS C C 1
ATOM 8703 O O . HIS C 1 59 ? -25.590 2.694 25.666 1.00 58.59 785 HIS C O 1
ATOM 8710 N N . GLY C 1 60 ? -24.474 1.695 27.345 1.00 63.94 786 GLY C N 1
ATOM 8711 C CA . GLY C 1 60 ? -24.412 0.401 26.693 1.00 60.29 786 GLY C CA 1
ATOM 8712 C C . GLY C 1 60 ? -23.427 0.355 25.543 1.00 58.60 786 GLY C C 1
ATOM 8713 O O . GLY C 1 60 ? -22.607 1.257 25.374 1.00 62.20 786 GLY C O 1
ATOM 8714 N N . TYR C 1 61 ? -23.509 -0.710 24.750 1.00 62.53 787 TYR C N 1
ATOM 8715 C CA . TYR C 1 61 ? -22.645 -0.877 23.589 1.00 57.12 787 TYR C CA 1
ATOM 8716 C C . TYR C 1 61 ? -23.105 0.051 22.470 1.00 53.66 787 TYR C C 1
ATOM 8717 O O . TYR C 1 61 ? -23.961 -0.308 21.663 1.00 49.26 787 TYR C O 1
ATOM 8726 N N . THR C 1 62 ? -22.538 1.252 22.434 1.00 51.43 788 THR C N 1
ATOM 8727 C CA . THR C 1 62 ? -22.982 2.275 21.497 1.00 51.14 788 THR C CA 1
ATOM 8728 C C . THR C 1 62 ? -21.824 3.120 20.980 1.00 57.58 788 THR C C 1
ATOM 8729 O O . THR C 1 62 ? -20.657 2.819 21.236 1.00 61.67 788 THR C O 1
ATOM 8733 N N . ALA C 1 63 ? -22.158 4.171 20.239 1.00 58.50 789 ALA C N 1
ATOM 8734 C CA . ALA C 1 63 ? -21.175 5.152 19.808 1.00 53.55 789 ALA C CA 1
ATOM 8735 C C . ALA C 1 63 ? -20.951 6.159 20.930 1.00 77.38 789 ALA C C 1
ATOM 8736 O O . ALA C 1 63 ? -21.609 7.199 20.985 1.00 75.02 789 ALA C O 1
ATOM 8738 N N . ASP C 1 64 ? -20.023 5.834 21.824 1.00 84.78 790 ASP C N 1
ATOM 8739 C CA . ASP C 1 64 ? -19.793 6.614 23.035 1.00 77.65 790 ASP C CA 1
ATOM 8740 C C . ASP C 1 64 ? -19.416 8.064 22.744 1.00 83.05 790 ASP C C 1
ATOM 8741 O O . ASP C 1 64 ? -18.319 8.348 22.267 1.00 92.89 790 ASP C O 1
ATOM 8746 N N . GLY C 1 65 ? -20.340 8.974 23.032 1.00 80.44 791 GLY C N 1
ATOM 8747 C CA . GLY C 1 65 ? -20.076 10.396 22.911 1.00 92.12 791 GLY C CA 1
ATOM 8748 C C . GLY C 1 65 ? -20.282 10.969 21.523 1.00 82.68 791 GLY C C 1
ATOM 8749 O O . GLY C 1 65 ? -19.809 12.066 21.226 1.00 101.31 791 GLY C O 1
ATOM 8750 N N . TRP C 1 66 ? -20.984 10.235 20.667 1.00 81.02 792 TRP C N 1
ATOM 8751 C CA . TRP C 1 66 ? -21.270 10.723 19.323 1.00 86.03 792 TRP C CA 1
ATOM 8752 C C . TRP C 1 66 ? -22.376 11.772 19.375 1.00 89.01 792 TRP C C 1
ATOM 8753 O O . TRP C 1 66 ? -23.262 11.704 20.227 1.00 93.10 792 TRP C O 1
ATOM 8764 N N . GLU C 1 67 ? -22.325 12.741 18.467 1.00 71.29 793 GLU C N 1
ATOM 8765 C CA . GLU C 1 67 ? -23.295 13.830 18.474 1.00 72.37 793 GLU C CA 1
ATOM 8766 C C . GLU C 1 67 ? -24.612 13.420 17.823 1.00 81.42 793 GLU C C 1
ATOM 8767 O O . GLU C 1 67 ? -25.574 14.189 17.818 1.00 83.06 793 GLU C O 1
ATOM 8773 N N . TRP C 1 68 ? -24.653 12.211 17.274 1.00 79.96 794 TRP C N 1
ATOM 8774 C CA . TRP C 1 68 ? -25.869 11.714 16.638 1.00 90.44 794 TRP C CA 1
ATOM 8775 C C . TRP C 1 68 ? -26.481 10.552 17.413 1.00 83.22 794 TRP C C 1
ATOM 8776 O O . TRP C 1 68 ? -27.401 9.889 16.928 1.00 78.26 794 TRP C O 1
ATOM 8787 N N . ARG C 1 69 ? -25.974 10.312 18.617 1.00 75.76 795 ARG C N 1
ATOM 8788 C CA . ARG C 1 69 ? -26.533 9.281 19.482 1.00 73.80 795 ARG C CA 1
ATOM 8789 C C . ARG C 1 69 ? -27.752 9.823 20.224 1.00 72.44 795 ARG C C 1
ATOM 8790 O O . ARG C 1 69 ? -27.708 10.917 20.788 1.00 74.96 795 ARG C O 1
ATOM 8798 N N . GLY C 1 70 ? -28.838 9.057 20.220 1.00 62.68 796 GLY C N 1
ATOM 8799 C CA . GLY C 1 70 ? -30.059 9.469 20.886 1.00 54.85 796 GLY C CA 1
ATOM 8800 C C . GLY C 1 70 ? -30.819 10.528 20.110 1.00 72.70 796 GLY C C 1
ATOM 8801 O O . GLY C 1 70 ? -31.716 11.179 20.646 1.00 64.88 796 GLY C O 1
ATOM 8802 N N . ARG C 1 71 ? -30.463 10.694 18.840 1.00 78.53 797 ARG C N 1
ATOM 8803 C CA . ARG C 1 71 ? -31.099 11.690 17.987 1.00 67.72 797 ARG C CA 1
ATOM 8804 C C . ARG C 1 71 ? -32.188 11.065 17.121 1.00 66.88 797 ARG C C 1
ATOM 8805 O O . ARG C 1 71 ? -32.651 11.677 16.158 1.00 82.30 797 ARG C O 1
ATOM 8813 N N . LEU C 1 72 ? -32.582 9.844 17.475 1.00 60.68 798 LEU C N 1
ATOM 8814 C CA . LEU C 1 72 ? -33.606 9.092 16.749 1.00 59.25 798 LEU C CA 1
ATOM 8815 C C . LEU C 1 72 ? -33.266 8.911 15.272 1.00 58.25 798 LEU C C 1
ATOM 8816 O O . LEU C 1 72 ? -34.157 8.773 14.434 1.00 60.96 798 LEU C O 1
ATOM 8821 N N . HIS C 1 73 ? -31.974 8.906 14.961 1.00 58.02 799 HIS C N 1
ATOM 8822 C CA . HIS C 1 73 ? -31.515 8.636 13.604 1.00 67.64 799 HIS C CA 1
ATOM 8823 C C . HIS C 1 73 ? -31.011 7.201 13.498 1.00 66.69 799 HIS C C 1
ATOM 8824 O O . HIS C 1 73 ? -30.392 6.682 14.428 1.00 66.15 799 HIS C O 1
ATOM 8831 N N . ALA C 1 74 ? -31.280 6.563 12.365 1.00 53.23 800 ALA C N 1
ATOM 8832 C CA . ALA C 1 74 ? -30.899 5.170 12.173 1.00 56.63 800 ALA C CA 1
ATOM 8833 C C . ALA C 1 74 ? -30.409 4.915 10.753 1.00 57.52 800 ALA C C 1
ATOM 8834 O O . ALA C 1 74 ? -31.056 5.310 9.783 1.00 70.67 800 ALA C O 1
ATOM 8836 N N . VAL C 1 75 ? -29.264 4.253 10.639 1.00 57.17 801 VAL C N 1
ATOM 8837 C CA . VAL C 1 75 ? -28.715 3.896 9.337 1.00 55.40 801 VAL C CA 1
ATOM 8838 C C . VAL C 1 75 ? -29.135 2.468 8.979 1.00 58.87 801 VAL C C 1
ATOM 8839 O O . VAL C 1 75 ? -29.062 1.565 9.812 1.00 60.01 801 VAL C O 1
ATOM 8843 N N . VAL C 1 76 ? -29.596 2.272 7.745 1.00 51.93 802 VAL C N 1
ATOM 8844 C CA . VAL C 1 76 ? -30.160 0.985 7.347 1.00 44.34 802 VAL C CA 1
ATOM 8845 C C . VAL C 1 76 ? -29.481 0.362 6.125 1.00 47.70 802 VAL C C 1
ATOM 8846 O O . VAL C 1 76 ? -29.722 -0.803 5.810 1.00 46.13 802 VAL C O 1
ATOM 8850 N N . GLY C 1 77 ? -28.639 1.128 5.438 1.00 57.85 803 GLY C N 1
ATOM 8851 C CA . GLY C 1 77 ? -27.934 0.604 4.278 1.00 49.13 803 GLY C CA 1
ATOM 8852 C C . GLY C 1 77 ? -27.132 1.625 3.494 1.00 57.25 803 GLY C C 1
ATOM 8853 O O . GLY C 1 77 ? -26.905 2.743 3.955 1.00 69.12 803 GLY C O 1
ATOM 8854 N N . LEU C 1 78 ? -26.702 1.231 2.297 1.00 58.29 804 LEU C N 1
ATOM 8855 C CA . LEU C 1 78 ? -25.903 2.092 1.427 1.00 59.53 804 LEU C CA 1
ATOM 8856 C C . LEU C 1 78 ? -26.635 2.444 0.137 1.00 61.47 804 LEU C C 1
ATOM 8857 O O . LEU C 1 78 ? -27.052 1.555 -0.603 1.00 65.09 804 LEU C O 1
ATOM 8862 N N . VAL C 1 79 ? -26.777 3.738 -0.136 1.00 63.42 805 VAL C N 1
ATOM 8863 C CA . VAL C 1 79 ? -27.374 4.185 -1.390 1.00 58.27 805 VAL C CA 1
ATOM 8864 C C . VAL C 1 79 ? -26.309 4.275 -2.478 1.00 62.13 805 VAL C C 1
ATOM 8865 O O . VAL C 1 79 ? -25.118 4.405 -2.187 1.00 68.91 805 VAL C O 1
ATOM 8869 N N . ASP C 1 80 ? -26.739 4.195 -3.732 1.00 75.93 806 ASP C N 1
ATOM 8870 C CA . ASP C 1 80 ? -25.814 4.271 -4.855 1.00 75.93 806 ASP C CA 1
ATOM 8871 C C . ASP C 1 80 ? -25.949 5.607 -5.577 1.00 76.01 806 ASP C C 1
ATOM 8872 O O . ASP C 1 80 ? -27.022 5.951 -6.073 1.00 68.78 806 ASP C O 1
ATOM 8877 N N . ARG C 1 81 ? -24.853 6.358 -5.621 1.00 72.37 807 ARG C N 1
ATOM 8878 C CA . ARG C 1 81 ? -24.811 7.627 -6.338 1.00 79.11 807 ARG C CA 1
ATOM 8879 C C . ARG C 1 81 ? -23.759 7.562 -7.441 1.00 79.18 807 ARG C C 1
ATOM 8880 O O . ARG C 1 81 ? -22.681 8.141 -7.309 1.00 83.68 807 ARG C O 1
ATOM 8888 N N . PRO C 1 82 ? -24.074 6.856 -8.539 1.00 75.79 808 PRO C N 1
ATOM 8889 C CA . PRO C 1 82 ? -23.089 6.591 -9.593 1.00 76.57 808 PRO C CA 1
ATOM 8890 C C . PRO C 1 82 ? -22.662 7.854 -10.337 1.00 70.45 808 PRO C C 1
ATOM 8891 O O . PRO C 1 82 ? -21.498 7.970 -10.724 1.00 59.01 808 PRO C O 1
ATOM 8895 N N . PHE C 1 83 ? -23.594 8.784 -10.525 1.00 67.40 809 PHE C N 1
ATOM 8896 C CA . PHE C 1 83 ? -23.306 10.035 -11.217 1.00 63.65 809 PHE C CA 1
ATOM 8897 C C . PHE C 1 83 ? -22.284 10.866 -10.448 1.00 79.48 809 PHE C C 1
ATOM 8898 O O . PHE C 1 83 ? -21.374 11.449 -11.038 1.00 88.35 809 PHE C O 1
ATOM 8906 N N . ASP C 1 84 ? -22.437 10.912 -9.129 1.00 69.02 810 ASP C N 1
ATOM 8907 C CA . ASP C 1 84 ? -21.553 11.708 -8.285 1.00 64.57 810 ASP C CA 1
ATOM 8908 C C . ASP C 1 84 ? -20.333 10.910 -7.834 1.00 78.21 810 ASP C C 1
ATOM 8909 O O . ASP C 1 84 ? -19.545 11.386 -7.016 1.00 79.23 810 ASP C O 1
ATOM 8914 N N . GLN C 1 85 ? -20.187 9.702 -8.377 1.00 84.21 811 GLN C N 1
ATOM 8915 C CA . GLN C 1 85 ? -19.076 8.808 -8.040 1.00 81.06 811 GLN C CA 1
ATOM 8916 C C . GLN C 1 85 ? -18.959 8.578 -6.537 1.00 83.26 811 GLN C C 1
ATOM 8917 O O . GLN C 1 85 ? -17.854 8.493 -6.001 1.00 90.21 811 GLN C O 1
ATOM 8923 N N . ARG C 1 86 ? -20.099 8.480 -5.861 1.00 95.91 812 ARG C N 1
ATOM 8924 C CA . ARG C 1 86 ? -20.113 8.350 -4.408 1.00 89.91 812 ARG C CA 1
ATOM 8925 C C . ARG C 1 86 ? -20.932 7.154 -3.932 1.00 90.59 812 ARG C C 1
ATOM 8926 O O . ARG C 1 86 ? -21.810 6.659 -4.640 1.00 73.84 812 ARG C O 1
ATOM 8928 N N . ARG C 1 87 ? -20.630 6.697 -2.721 1.00 104.72 813 ARG C N 1
ATOM 8929 C CA . ARG C 1 87 ? -21.375 5.621 -2.079 1.00 78.94 813 ARG C CA 1
ATOM 8930 C C . ARG C 1 87 ? -21.758 6.050 -0.666 1.00 75.72 813 ARG C C 1
ATOM 8931 O O . ARG C 1 87 ? -21.001 5.841 0.283 1.00 85.85 813 ARG C O 1
ATOM 8939 N N . ASP C 1 88 ? -22.931 6.661 -0.533 1.00 75.85 814 ASP C N 1
ATOM 8940 C CA . ASP C 1 88 ? -23.364 7.227 0.741 1.00 81.37 814 ASP C CA 1
ATOM 8941 C C . ASP C 1 88 ? -24.283 6.278 1.513 1.00 75.96 814 ASP C C 1
ATOM 8942 O O . ASP C 1 88 ? -24.972 5.453 0.915 1.00 74.01 814 ASP C O 1
ATOM 8947 N N . PRO C 1 89 ? -24.281 6.382 2.852 1.00 74.76 815 PRO C N 1
ATOM 8948 C CA . PRO C 1 89 ? -25.170 5.570 3.691 1.00 64.17 815 PRO C CA 1
ATOM 8949 C C . PRO C 1 89 ? -26.594 6.120 3.752 1.00 67.15 815 PRO C C 1
AT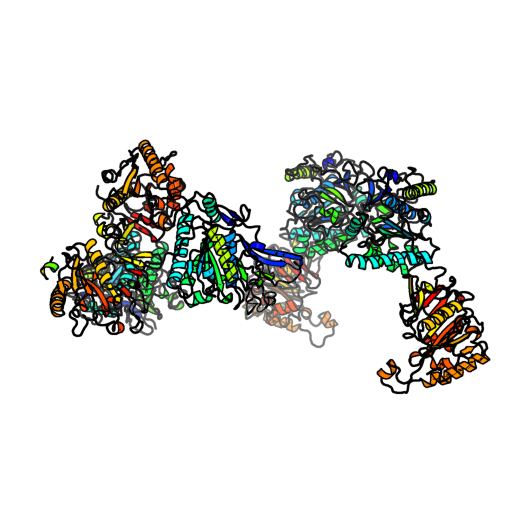OM 8950 O O . PRO C 1 89 ? -26.808 7.313 3.532 1.00 77.46 815 PRO C O 1
ATOM 8954 N N . TYR C 1 90 ? -27.553 5.250 4.053 1.00 56.88 816 TYR C N 1
ATOM 8955 C CA . TYR C 1 90 ? -28.961 5.627 4.124 1.00 52.67 816 TYR C CA 1
ATOM 8956 C C . TYR C 1 90 ? -29.383 5.873 5.572 1.00 55.33 816 TYR C C 1
ATOM 8957 O O . TYR C 1 90 ? -29.441 4.941 6.371 1.00 63.00 816 TYR C O 1
ATOM 8966 N N . TRP C 1 91 ? -29.684 7.125 5.904 1.00 45.07 817 TRP C N 1
ATOM 8967 C CA . TRP C 1 91 ? -30.118 7.472 7.256 1.00 45.29 817 TRP C CA 1
ATOM 8968 C C . TRP C 1 91 ? -31.600 7.842 7.297 1.00 52.88 817 TRP C C 1
ATOM 8969 O O . TRP C 1 91 ? -32.185 8.218 6.283 1.00 66.05 817 TRP C O 1
ATOM 8980 N N . LEU C 1 92 ? -32.197 7.732 8.480 1.00 53.09 818 LEU C N 1
ATOM 8981 C CA . LEU C 1 92 ? -33.614 8.035 8.661 1.00 51.49 818 LEU C CA 1
ATOM 8982 C C . LEU C 1 92 ? -33.832 9.015 9.813 1.00 57.98 818 LEU C C 1
ATOM 8983 O O . LEU C 1 92 ? -33.288 8.836 10.901 1.00 60.17 818 LEU C O 1
ATOM 8988 N N . ASP C 1 93 ? -34.633 10.048 9.569 1.00 54.48 819 ASP C N 1
ATOM 8989 C CA . ASP C 1 93 ? -34.937 11.039 10.596 1.00 54.27 819 ASP C CA 1
ATOM 8990 C C . ASP C 1 93 ? -36.313 10.779 11.200 1.00 63.44 819 ASP C C 1
ATOM 8991 O O . ASP C 1 93 ? -37.328 11.241 10.677 1.00 64.62 819 ASP C O 1
ATOM 8996 N N . LEU C 1 94 ? -36.339 10.038 12.303 1.00 69.23 820 LEU C N 1
ATOM 8997 C CA . LEU C 1 94 ? -37.595 9.643 12.931 1.00 77.43 820 LEU C CA 1
ATOM 8998 C C . LEU C 1 94 ? -37.917 10.489 14.159 1.00 74.71 820 LEU C C 1
ATOM 8999 O O . LEU C 1 94 ? -38.651 10.053 15.045 1.00 73.75 820 LEU C O 1
ATOM 9004 N N . SER C 1 95 ? -37.370 11.700 14.204 1.00 66.48 821 SER C N 1
ATOM 9005 C CA . SER C 1 95 ? -37.615 12.603 15.322 1.00 69.13 821 SER C CA 1
ATOM 9006 C C . SER C 1 95 ? -38.798 13.529 15.046 1.00 76.03 821 SER C C 1
ATOM 9007 O O . SER C 1 95 ? -39.374 14.108 15.969 1.00 70.17 821 SER C O 1
ATOM 9010 N N . GLY C 1 96 ? -39.159 13.660 13.773 1.00 81.28 822 GLY C N 1
ATOM 9011 C CA . GLY C 1 96 ? -40.229 14.556 13.373 1.00 88.44 822 GLY C CA 1
ATOM 9012 C C . GLY C 1 96 ? -41.476 13.839 12.893 1.00 77.85 822 GLY C C 1
ATOM 9013 O O . GLY C 1 96 ? -41.816 12.763 13.385 1.00 68.04 822 GLY C O 1
ATOM 9014 N N . GLY C 1 97 ? -42.158 14.443 11.923 1.00 83.51 823 GLY C N 1
ATOM 9015 C CA . GLY C 1 97 ? -43.393 13.895 11.391 1.00 82.54 823 GLY C CA 1
ATOM 9016 C C . GLY C 1 97 ? -43.182 12.685 10.501 1.00 81.76 823 GLY C C 1
ATOM 9017 O O . GLY C 1 97 ? -44.135 11.998 10.131 1.00 83.36 823 GLY C O 1
ATOM 9018 N N . ALA C 1 98 ? -41.927 12.426 10.153 1.00 78.49 824 ALA C N 1
ATOM 9019 C CA . ALA C 1 98 ? -41.582 11.266 9.341 1.00 82.32 824 ALA C CA 1
ATOM 9020 C C . ALA C 1 98 ? -41.220 10.081 10.229 1.00 83.12 824 ALA C C 1
ATOM 9021 O O . ALA C 1 98 ? -40.472 9.193 9.820 1.00 74.35 824 ALA C O 1
ATOM 9023 N N . GLY C 1 99 ? -41.760 10.076 11.444 1.00 88.09 825 GLY C N 1
ATOM 9024 C CA . GLY C 1 99 ? -41.462 9.041 12.418 1.00 78.72 825 GLY C CA 1
ATOM 9025 C C . GLY C 1 99 ? -42.007 7.674 12.052 1.00 83.39 825 GLY C C 1
ATOM 9026 O O . GLY C 1 99 ? -41.349 6.658 12.276 1.00 81.95 825 GLY C O 1
ATOM 9027 N N . HIS C 1 100 ? -43.212 7.644 11.493 1.00 87.09 826 HIS C N 1
ATOM 9028 C CA . HIS C 1 100 ? -43.838 6.384 11.101 1.00 76.89 826 HIS C CA 1
ATOM 9029 C C . HIS C 1 100 ? -43.105 5.752 9.922 1.00 74.49 826 HIS C C 1
ATOM 9030 O O . HIS C 1 100 ? -42.685 6.446 8.997 1.00 85.91 826 HIS C O 1
ATOM 9037 N N . VAL C 1 101 ? -42.954 4.431 9.963 1.00 68.65 827 VAL C N 1
ATOM 9038 C CA . VAL C 1 101 ? -42.175 3.716 8.957 1.00 65.81 827 VAL C CA 1
ATOM 9039 C C . VAL C 1 101 ? -43.004 2.662 8.221 1.00 62.82 827 VAL C C 1
ATOM 9040 O O . VAL C 1 101 ? -43.751 1.904 8.840 1.00 70.07 827 VAL C O 1
ATOM 9044 N N . GLY C 1 102 ? -42.864 2.622 6.899 1.00 63.75 828 GLY C N 1
ATOM 9045 C CA . GLY C 1 102 ? -43.554 1.638 6.082 1.00 58.42 828 GLY C CA 1
ATOM 9046 C C . GLY C 1 102 ? -42.606 0.813 5.231 1.00 59.25 828 GLY C C 1
ATOM 9047 O O . GLY C 1 102 ? -41.579 1.312 4.771 1.00 60.10 828 GLY C O 1
ATOM 9048 N N . VAL C 1 103 ? -42.951 -0.454 5.021 1.00 54.48 829 VAL C N 1
ATOM 9049 C CA . VAL C 1 103 ? -42.108 -1.370 4.255 1.00 52.41 829 VAL C CA 1
ATOM 9050 C C . VAL C 1 103 ? -42.940 -2.250 3.322 1.00 62.14 829 VAL C C 1
ATOM 9051 O O . VAL C 1 103 ? -43.940 -2.835 3.739 1.00 75.27 829 VAL C O 1
ATOM 9055 N N . ALA C 1 104 ? -42.525 -2.336 2.061 1.00 60.90 830 ALA C N 1
ATOM 9056 C CA . ALA C 1 104 ? -43.200 -3.188 1.085 1.00 61.69 830 ALA C CA 1
ATOM 9057 C C . ALA C 1 104 ? -42.203 -3.972 0.235 1.00 63.86 830 ALA C C 1
ATOM 9058 O O . ALA C 1 104 ? -41.090 -3.510 -0.020 1.00 61.82 830 ALA C O 1
ATOM 9060 N N . GLY C 1 105 ? -42.611 -5.160 -0.202 1.00 63.91 831 GLY C N 1
ATOM 9061 C CA . GLY C 1 105 ? -41.766 -6.011 -1.020 1.00 68.53 831 GLY C CA 1
ATOM 9062 C C . GLY C 1 105 ? -42.378 -7.384 -1.231 1.00 68.01 831 GLY C C 1
ATOM 9063 O O . GLY C 1 105 ? -43.216 -7.821 -0.447 1.00 77.12 831 GLY C O 1
ATOM 9064 N N . GLY C 1 106 ? -41.960 -8.069 -2.289 1.00 71.49 832 GLY C N 1
ATOM 9065 C CA . GLY C 1 106 ? -42.500 -9.381 -2.602 1.00 82.93 832 GLY C CA 1
ATOM 9066 C C . GLY C 1 106 ? -41.985 -10.473 -1.683 1.00 77.23 832 GLY C C 1
ATOM 9067 O O . GLY C 1 106 ? -41.301 -10.189 -0.700 1.00 80.15 832 GLY C O 1
ATOM 9068 N N . PRO C 1 107 ? -42.316 -11.734 -1.996 1.00 73.43 833 PRO C N 1
ATOM 9069 C CA . PRO C 1 107 ? -41.819 -12.886 -1.236 1.00 78.73 833 PRO C CA 1
ATOM 9070 C C . PRO C 1 107 ? -40.304 -13.027 -1.355 1.00 73.19 833 PRO C C 1
ATOM 9071 O O . PRO C 1 107 ? -39.775 -12.902 -2.459 1.00 81.14 833 PRO C O 1
ATOM 9075 N N . GLN C 1 108 ? -39.632 -13.281 -0.233 1.00 68.78 834 GLN C N 1
ATOM 9076 C CA . GLN C 1 108 ? -38.178 -13.440 -0.197 1.00 69.83 834 GLN C CA 1
ATOM 9077 C C . GLN C 1 108 ? -37.454 -12.220 -0.768 1.00 73.18 834 GLN C C 1
ATOM 9078 O O . GLN C 1 108 ? -36.537 -12.353 -1.578 1.00 74.51 834 GLN C O 1
ATOM 9084 N N . THR C 1 109 ? -37.872 -11.033 -0.339 1.00 65.53 835 THR C N 1
ATOM 9085 C CA . THR C 1 109 ? -37.290 -9.787 -0.827 1.00 65.26 835 THR C CA 1
ATOM 9086 C C . THR C 1 109 ? -36.421 -9.124 0.240 1.00 68.54 835 THR C C 1
ATOM 9087 O O . THR C 1 109 ? -35.459 -8.421 -0.072 1.00 64.77 835 THR C O 1
ATOM 9091 N N . GLY C 1 110 ? -36.763 -9.352 1.503 1.00 76.01 836 GLY C N 1
ATOM 9092 C CA . GLY C 1 110 ? -35.970 -8.828 2.599 1.00 63.77 836 GLY C CA 1
ATOM 9093 C C . GLY C 1 110 ? -36.757 -7.946 3.545 1.00 63.81 836 GLY C C 1
ATOM 9094 O O . GLY C 1 110 ? -36.185 -7.098 4.231 1.00 60.21 836 GLY C O 1
ATOM 9095 N N . LYS C 1 111 ? -38.071 -8.143 3.584 1.00 67.94 837 LYS C N 1
ATOM 9096 C CA . LYS C 1 111 ? -38.933 -7.349 4.451 1.00 64.45 837 LYS C CA 1
ATOM 9097 C C . LYS C 1 111 ? -38.609 -7.598 5.919 1.00 62.99 837 LYS C C 1
ATOM 9098 O O . LYS C 1 111 ? -38.522 -6.663 6.715 1.00 51.71 837 LYS C O 1
ATOM 9104 N N . SER C 1 112 ? -38.419 -8.867 6.266 1.00 66.22 838 SER C N 1
ATOM 9105 C CA . SER C 1 112 ? -38.194 -9.261 7.650 1.00 64.10 838 SER C CA 1
ATOM 9106 C C . SER C 1 112 ? -36.812 -8.848 8.156 1.00 66.72 838 SER C C 1
ATOM 9107 O O . SER C 1 112 ? -36.661 -8.460 9.315 1.00 60.13 838 SER C O 1
ATOM 9110 N N . THR C 1 113 ? -35.806 -8.930 7.288 1.00 58.18 839 THR C N 1
ATOM 9111 C CA . THR C 1 113 ? -34.442 -8.575 7.672 1.00 58.70 839 THR C CA 1
ATOM 9112 C C . THR C 1 113 ? -34.270 -7.066 7.829 1.00 54.95 839 THR C C 1
ATOM 9113 O O . THR C 1 113 ? -33.527 -6.610 8.696 1.00 50.02 839 THR C O 1
ATOM 9117 N N . MET C 1 114 ? -34.953 -6.295 6.986 1.00 53.38 840 MET C N 1
ATOM 9118 C CA . MET C 1 114 ? -34.921 -4.840 7.095 1.00 47.98 840 MET C CA 1
ATOM 9119 C C . MET C 1 114 ? -35.511 -4.395 8.429 1.00 54.21 840 MET C C 1
ATOM 9120 O O . MET C 1 114 ? -34.996 -3.477 9.069 1.00 59.91 840 MET C O 1
ATOM 9125 N N . LEU C 1 115 ? -36.586 -5.053 8.850 1.00 54.36 841 LEU C N 1
ATOM 9126 C CA . LEU C 1 115 ? -37.193 -4.762 10.143 1.00 47.55 841 LEU C CA 1
ATOM 9127 C C . LEU C 1 115 ? -36.213 -5.068 11.272 1.00 57.17 841 LEU C C 1
ATOM 9128 O O . LEU C 1 115 ? -36.140 -4.334 12.257 1.00 53.12 841 LEU C O 1
ATOM 9133 N N . ARG C 1 116 ? -35.456 -6.150 11.115 1.00 54.91 842 ARG C N 1
ATOM 9134 C CA . ARG C 1 116 ? -34.462 -6.540 12.108 1.00 50.30 842 ARG C CA 1
ATOM 9135 C C . ARG C 1 116 ? -33.335 -5.510 12.211 1.00 57.11 842 ARG C C 1
ATOM 9136 O O . ARG C 1 116 ? -32.844 -5.231 13.305 1.00 60.18 842 ARG C O 1
ATOM 9144 N N . THR C 1 117 ? -32.935 -4.942 11.077 1.00 57.77 843 THR C N 1
ATOM 9145 C CA . THR C 1 117 ? -31.872 -3.939 11.062 1.00 62.42 843 THR C CA 1
ATOM 9146 C C . THR C 1 117 ? -32.329 -2.617 11.672 1.00 58.69 843 THR C C 1
ATOM 9147 O O . THR C 1 117 ? -31.592 -1.997 12.434 1.00 65.65 843 THR C O 1
ATOM 9151 N N . LEU C 1 118 ? -33.542 -2.191 11.328 1.00 41.90 844 LEU C N 1
ATOM 9152 C CA . LEU C 1 118 ? -34.087 -0.931 11.824 1.00 40.95 844 LEU C CA 1
ATOM 9153 C C . LEU C 1 118 ? -34.147 -0.914 13.348 1.00 62.95 844 LEU C C 1
ATOM 9154 O O . LEU C 1 118 ? -33.906 0.117 13.978 1.00 59.65 844 LEU C O 1
ATOM 9159 N N . ILE C 1 119 ? -34.467 -2.064 13.932 1.00 59.04 845 ILE C N 1
ATOM 9160 C CA . ILE C 1 119 ? -34.480 -2.204 15.381 1.00 51.07 845 ILE C CA 1
ATOM 9161 C C . ILE C 1 119 ? -33.055 -2.238 15.925 1.00 51.73 845 ILE C C 1
ATOM 9162 O O . ILE C 1 119 ? -32.731 -1.527 16.875 1.00 56.75 845 ILE C O 1
ATOM 9167 N N . THR C 1 120 ? -32.210 -3.061 15.312 1.00 35.51 846 THR C N 1
ATOM 9168 C CA . THR C 1 120 ? -30.831 -3.220 15.760 1.00 38.63 846 THR C CA 1
ATOM 9169 C C . THR C 1 120 ? -30.042 -1.918 15.618 1.00 53.73 846 THR C C 1
ATOM 9170 O O . THR C 1 120 ? -29.265 -1.558 16.503 1.00 62.42 846 THR C O 1
ATOM 9174 N N . SER C 1 121 ? -30.252 -1.214 14.510 1.00 60.08 847 SER C N 1
ATOM 9175 C CA . SER C 1 121 ? -29.589 0.068 14.275 1.00 62.84 847 SER C CA 1
ATOM 9176 C C . SER C 1 121 ? -30.001 1.093 15.328 1.00 55.43 847 SER C C 1
ATOM 9177 O O . SER C 1 121 ? -29.176 1.869 15.811 1.00 57.74 847 SER C O 1
ATOM 9180 N N . LEU C 1 122 ? -31.282 1.089 15.678 1.00 50.02 848 LEU C N 1
ATOM 9181 C CA . LEU C 1 122 ? -31.791 1.968 16.723 1.00 51.36 848 LEU C CA 1
ATOM 9182 C C . LEU C 1 122 ? -31.277 1.541 18.094 1.00 65.35 848 LEU C C 1
ATOM 9183 O O . LEU C 1 122 ? -30.959 2.380 18.936 1.00 60.07 848 LEU C O 1
ATOM 9188 N N . ALA C 1 123 ? -31.191 0.232 18.304 1.00 58.30 849 ALA C N 1
ATOM 9189 C CA . ALA C 1 123 ? -30.751 -0.316 19.583 1.00 51.18 849 ALA C CA 1
ATOM 9190 C C . ALA C 1 123 ? -29.267 -0.056 19.835 1.00 61.27 849 ALA C C 1
ATOM 9191 O O . ALA C 1 123 ? -28.806 -0.095 20.977 1.00 63.30 849 ALA C O 1
ATOM 9193 N N . LEU C 1 124 ? -28.522 0.208 18.766 1.00 57.90 850 LEU C N 1
ATOM 9194 C CA . LEU C 1 124 ? -27.093 0.479 18.882 1.00 55.31 850 LEU C CA 1
ATOM 9195 C C . LEU C 1 124 ? -26.805 1.958 19.122 1.00 49.00 850 LEU C C 1
ATOM 9196 O O . LEU C 1 124 ? -25.713 2.318 19.556 1.00 53.14 850 LEU C O 1
ATOM 9201 N N . LEU C 1 125 ? -27.781 2.810 18.831 1.00 45.70 851 LEU C N 1
ATOM 9202 C CA . LEU C 1 125 ? -27.603 4.247 19.008 1.00 54.51 851 LEU C CA 1
ATOM 9203 C C . LEU C 1 125 ? -28.535 4.802 20.080 1.00 65.24 851 LEU C C 1
ATOM 9204 O O . LEU C 1 125 ? -28.625 6.015 20.266 1.00 64.94 851 LEU C O 1
ATOM 9209 N N . HIS C 1 126 ? -29.232 3.911 20.780 1.00 72.91 852 HIS C N 1
ATOM 9210 C CA . HIS C 1 126 ? -30.152 4.321 21.836 1.00 68.52 852 HIS C CA 1
ATOM 9211 C C . HIS C 1 126 ? -30.162 3.338 23.004 1.00 65.57 852 HIS C C 1
ATOM 9212 O O . HIS C 1 126 ? -29.913 2.145 22.831 1.00 64.15 852 HIS C O 1
ATOM 9219 N N . THR C 1 127 ? -30.459 3.852 24.193 1.00 68.81 853 THR C N 1
ATOM 9220 C CA . THR C 1 127 ? -30.588 3.021 25.383 1.00 64.25 853 THR C CA 1
ATOM 9221 C C . THR C 1 127 ? -32.052 2.629 25.581 1.00 62.77 853 THR C C 1
ATOM 9222 O O . THR C 1 127 ? -32.948 3.362 25.163 1.00 70.95 853 THR C O 1
ATOM 9226 N N . PRO C 1 128 ? -32.299 1.467 26.210 1.00 56.16 854 PRO C N 1
ATOM 9227 C CA . PRO C 1 128 ? -33.664 0.978 26.453 1.00 59.03 854 PRO C CA 1
ATOM 9228 C C . PRO C 1 128 ? -34.563 1.971 27.197 1.00 67.22 854 PRO C C 1
ATOM 9229 O O . PRO C 1 128 ? -35.787 1.842 27.139 1.00 62.05 854 PRO C O 1
ATOM 9233 N N . GLN C 1 129 ? -33.966 2.940 27.883 1.00 67.09 855 GLN C N 1
ATOM 9234 C CA . GLN C 1 129 ? -34.734 3.980 28.560 1.00 69.34 855 GLN C CA 1
ATOM 9235 C C . GLN C 1 129 ? -35.255 5.003 27.553 1.00 73.01 855 GLN C C 1
ATOM 9236 O O . GLN C 1 129 ? -36.208 5.734 27.829 1.00 79.97 855 GLN C O 1
ATOM 9242 N N . GLU C 1 130 ? -34.622 5.043 26.385 1.00 66.46 856 GLU C N 1
ATOM 9243 C CA . GLU C 1 130 ? -34.957 6.017 25.353 1.00 66.70 856 GLU C CA 1
ATOM 9244 C C . GLU C 1 130 ? -35.925 5.453 24.315 1.00 64.32 856 GLU C C 1
ATOM 9245 O O . GLU C 1 130 ? -36.803 6.166 23.827 1.00 73.58 856 GLU C O 1
ATOM 9251 N N . VAL C 1 131 ? -35.760 4.177 23.977 1.00 62.50 857 VAL C N 1
ATOM 9252 C CA . VAL C 1 131 ? -36.642 3.520 23.015 1.00 59.62 857 VAL C CA 1
ATOM 9253 C C . VAL C 1 131 ? -37.063 2.128 23.476 1.00 62.38 857 VAL C C 1
ATOM 9254 O O . VAL C 1 131 ? -36.317 1.436 24.166 1.00 69.58 857 VAL C O 1
ATOM 9258 N N . GLN C 1 132 ? -38.269 1.726 23.089 1.00 55.99 858 GLN C N 1
ATOM 9259 C CA . GLN C 1 132 ? -38.772 0.395 23.402 1.00 63.44 858 GLN C CA 1
ATOM 9260 C C . GLN C 1 132 ? -39.397 -0.243 22.165 1.00 64.92 858 GLN C C 1
ATOM 9261 O O . GLN C 1 132 ? -39.838 0.455 21.251 1.00 64.36 858 GLN C O 1
ATOM 9267 N N . PHE C 1 133 ? -39.432 -1.571 22.139 1.00 59.20 859 PHE C N 1
ATOM 9268 C CA . PHE C 1 133 ? -39.960 -2.295 20.989 1.00 60.74 859 PHE C CA 1
ATOM 9269 C C . PHE C 1 133 ? -40.982 -3.353 21.393 1.00 73.67 859 PHE C C 1
ATOM 9270 O O . PHE C 1 133 ? -40.802 -4.062 22.384 1.00 85.24 859 PHE C O 1
ATOM 9278 N N . TYR C 1 134 ? -42.055 -3.449 20.615 1.00 66.58 860 TYR C N 1
ATOM 9279 C CA . TYR C 1 134 ? -43.068 -4.479 20.808 1.00 61.50 860 TYR C CA 1
ATOM 9280 C C . TYR C 1 134 ? -43.483 -5.034 19.452 1.00 55.53 860 TYR C C 1
ATOM 9281 O O . TYR C 1 134 ? -44.022 -4.309 18.614 1.00 65.87 860 TYR C O 1
ATOM 9290 N N . CYS C 1 135 ? -43.229 -6.320 19.239 1.00 53.17 861 CYS C N 1
ATOM 9291 C CA . CYS C 1 135 ? -43.329 -6.893 17.902 1.00 60.20 861 CYS C CA 1
ATOM 9292 C C . CYS C 1 135 ? -44.488 -7.867 17.717 1.00 65.83 861 CYS C C 1
ATOM 9293 O O . CYS C 1 135 ? -44.816 -8.652 18.608 1.00 64.16 861 CYS C O 1
ATOM 9296 N N . LEU C 1 136 ? -45.094 -7.799 16.535 1.00 56.40 862 LEU C N 1
ATOM 9297 C CA . LEU C 1 136 ? -46.127 -8.737 16.115 1.00 54.80 862 LEU C CA 1
ATOM 9298 C C . LEU C 1 136 ? -45.675 -9.434 14.836 1.00 54.88 862 LEU C C 1
ATOM 9299 O O . LEU C 1 136 ? -45.913 -8.939 13.735 1.00 66.69 862 LEU C O 1
ATOM 9304 N N . ASP C 1 137 ? -45.019 -10.581 14.983 1.00 60.21 863 ASP C N 1
ATOM 9305 C CA . ASP C 1 137 ? -44.427 -11.272 13.841 1.00 59.45 863 ASP C CA 1
ATOM 9306 C C . ASP C 1 137 ? -45.450 -12.120 13.089 1.00 62.84 863 ASP C C 1
ATOM 9307 O O . ASP C 1 137 ? -46.089 -13.000 13.666 1.00 76.28 863 ASP C O 1
ATOM 9312 N N . PHE C 1 138 ? -45.595 -11.852 11.795 1.00 69.47 864 PHE C N 1
ATOM 9313 C CA . PHE C 1 138 ? -46.482 -12.631 10.941 1.00 80.41 864 PHE C CA 1
ATOM 9314 C C . PHE C 1 138 ? -45.778 -13.068 9.660 1.00 78.48 864 PHE C C 1
ATOM 9315 O O . PHE C 1 138 ? -46.306 -13.876 8.897 1.00 80.96 864 PHE C O 1
ATOM 9323 N N . GLY C 1 139 ? -44.584 -12.531 9.427 1.00 65.96 865 GLY C N 1
ATOM 9324 C CA . GLY C 1 139 ? -43.867 -12.798 8.195 1.00 75.70 865 GLY C CA 1
ATOM 9325 C C . GLY C 1 139 ? -42.536 -13.505 8.362 1.00 72.84 865 GLY C C 1
ATOM 9326 O O . GLY C 1 139 ? -41.509 -13.026 7.881 1.00 83.28 865 GLY C O 1
ATOM 9327 N N . GLY C 1 140 ? -42.547 -14.650 9.039 1.00 67.13 866 GLY C N 1
ATOM 9328 C CA . GLY C 1 140 ? -41.345 -15.453 9.171 1.00 71.74 866 GLY C CA 1
ATOM 9329 C C . GLY C 1 140 ? -41.076 -15.980 10.567 1.00 64.05 866 GLY C C 1
ATOM 9330 O O . GLY C 1 140 ? -40.392 -16.992 10.730 1.00 47.50 866 GLY C O 1
ATOM 9331 N N . GLY C 1 141 ? -41.609 -15.299 11.576 1.00 77.82 867 GLY C N 1
ATOM 9332 C CA . GLY C 1 141 ? -41.379 -15.683 12.958 1.00 88.66 867 GLY C CA 1
ATOM 9333 C C . GLY C 1 141 ? -39.915 -15.535 13.322 1.00 66.82 867 GLY C C 1
ATOM 9334 O O . GLY C 1 141 ? -39.389 -16.269 14.158 1.00 83.72 867 GLY C O 1
ATOM 9335 N N . THR C 1 142 ? -39.260 -14.569 12.687 1.00 70.90 868 THR C N 1
ATOM 9336 C CA . THR C 1 142 ? -37.819 -14.410 12.808 1.00 71.41 868 THR C CA 1
ATOM 9337 C C . THR C 1 142 ? -37.442 -13.244 13.718 1.00 67.82 868 THR C C 1
ATOM 9338 O O . THR C 1 142 ? -36.272 -13.065 14.058 1.00 68.27 868 THR C O 1
ATOM 9342 N N . LEU C 1 143 ? -38.438 -12.458 14.119 1.00 59.33 869 LEU C N 1
ATOM 9343 C CA . LEU C 1 143 ? -38.204 -11.333 15.019 1.00 49.02 869 LEU C CA 1
ATOM 9344 C C . LEU C 1 143 ? -38.057 -11.805 16.461 1.00 57.88 869 LEU C C 1
ATOM 9345 O O . LEU C 1 143 ? -37.693 -11.029 17.346 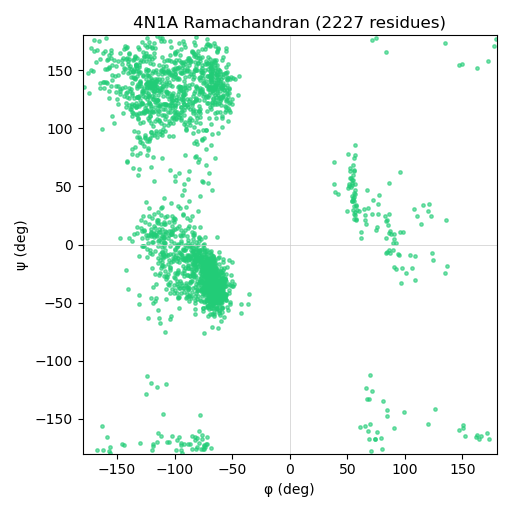1.00 50.51 869 LEU C O 1
ATOM 9350 N N . ALA C 1 144 ? -38.340 -13.084 16.690 1.00 61.99 870 ALA C N 1
ATOM 9351 C CA . ALA C 1 144 ? -38.210 -13.673 18.015 1.00 54.43 870 ALA C CA 1
ATOM 9352 C C . ALA C 1 144 ? -36.741 -13.816 18.398 1.00 62.22 870 ALA C C 1
ATOM 9353 O O . ALA C 1 144 ? -36.410 -14.019 19.566 1.00 75.22 870 ALA C O 1
ATOM 9355 N N . GLY C 1 145 ? -35.864 -13.706 17.405 1.00 52.38 871 GLY C N 1
ATOM 9356 C CA . GLY C 1 145 ? -34.433 -13.766 17.635 1.00 58.78 871 GLY C CA 1
ATOM 9357 C C . GLY C 1 145 ? -33.887 -12.468 18.198 1.00 51.59 871 GLY C C 1
ATOM 9358 O O . GLY C 1 145 ? -32.706 -12.374 18.533 1.00 51.28 871 GLY C O 1
ATOM 9359 N N . LEU C 1 146 ? -34.751 -11.463 18.295 1.00 55.06 872 LEU C N 1
ATOM 9360 C CA . LEU C 1 146 ? -34.379 -10.173 18.866 1.00 55.76 872 LEU C CA 1
ATOM 9361 C C . LEU C 1 146 ? -35.068 -9.944 20.204 1.00 61.54 872 LEU C C 1
ATOM 9362 O O . LEU C 1 146 ? -34.983 -8.858 20.776 1.00 56.22 872 LEU C O 1
ATOM 9367 N N . ALA C 1 147 ? -35.750 -10.971 20.700 1.00 64.13 873 ALA C N 1
ATOM 9368 C CA . ALA C 1 147 ? -36.500 -10.863 21.946 1.00 57.86 873 ALA C CA 1
ATOM 9369 C C . ALA C 1 147 ? -35.574 -10.667 23.141 1.00 60.76 873 ALA C C 1
ATOM 9370 O O . ALA C 1 147 ? -35.933 -10.002 24.114 1.00 60.66 873 ALA C O 1
ATOM 9372 N N . GLU C 1 148 ? -34.379 -11.243 23.059 1.00 55.99 874 GLU C N 1
ATOM 9373 C CA . GLU C 1 148 ? -33.421 -11.187 24.157 1.00 59.24 874 GLU C CA 1
ATOM 9374 C C . GLU C 1 148 ? -32.770 -9.811 24.290 1.00 51.06 874 GLU C C 1
ATOM 9375 O O . GLU C 1 148 ? -32.000 -9.571 25.220 1.00 60.68 874 GLU C O 1
ATOM 9381 N N . LEU C 1 149 ? -33.077 -8.913 23.357 1.00 52.46 875 LEU C N 1
ATOM 9382 C CA . LEU C 1 149 ? -32.603 -7.536 23.442 1.00 49.72 875 LEU C CA 1
ATOM 9383 C C . LEU C 1 149 ? -33.261 -6.814 24.612 1.00 44.89 875 LEU C C 1
ATOM 9384 O O . LEU C 1 149 ? -34.434 -7.047 24.910 1.00 59.47 875 LEU C O 1
ATOM 9389 N N . PRO C 1 150 ? -32.503 -5.935 25.284 1.00 40.40 876 PRO C N 1
ATOM 9390 C CA . PRO C 1 150 ? -33.050 -5.133 26.383 1.00 45.75 876 PRO C CA 1
ATOM 9391 C C . PRO C 1 150 ? -34.041 -4.086 25.885 1.00 45.83 876 PRO C C 1
ATOM 9392 O O . PRO C 1 150 ? -34.829 -3.561 26.672 1.00 58.55 876 PRO C O 1
ATOM 9396 N N . HIS C 1 151 ? -34.002 -3.794 24.589 1.00 45.70 877 HIS C N 1
ATOM 9397 C CA . HIS C 1 151 ? -34.887 -2.798 23.998 1.00 51.65 877 HIS C CA 1
ATOM 9398 C C . HIS C 1 151 ? -36.247 -3.395 23.657 1.00 53.11 877 HIS C C 1
ATOM 9399 O O . HIS C 1 151 ? -37.248 -2.682 23.577 1.00 50.72 877 HIS C O 1
ATOM 9406 N N . VAL C 1 152 ? -36.278 -4.707 23.454 1.00 58.36 878 VAL C N 1
ATOM 9407 C CA . VAL C 1 152 ? -37.507 -5.389 23.069 1.00 55.92 878 VAL C CA 1
ATOM 9408 C C . VAL C 1 152 ? -38.272 -5.901 24.283 1.00 66.07 878 VAL C C 1
ATOM 9409 O O . VAL C 1 152 ? -37.755 -6.698 25.067 1.00 76.31 878 VAL C O 1
ATOM 9413 N N . GLY C 1 153 ? -39.510 -5.439 24.427 1.00 63.26 879 GLY C N 1
ATOM 9414 C CA . GLY C 1 153 ? -40.352 -5.839 25.538 1.00 68.19 879 GLY C CA 1
ATOM 9415 C C . GLY C 1 153 ? -41.140 -7.106 25.268 1.00 65.81 879 GLY C C 1
ATOM 9416 O O . GLY C 1 153 ? -41.319 -7.934 26.161 1.00 77.27 879 GLY C O 1
ATOM 9417 N N . SER C 1 154 ? -41.610 -7.262 24.034 1.00 58.68 880 SER C N 1
ATOM 9418 C CA . SER C 1 154 ? -42.431 -8.414 23.677 1.00 64.35 880 SER C CA 1
ATOM 9419 C C . SER C 1 154 ? -42.359 -8.756 22.192 1.00 62.00 880 SER C C 1
ATOM 9420 O O . SER C 1 154 ? -42.307 -7.870 21.339 1.00 57.10 880 SER C O 1
ATOM 9423 N N . VAL C 1 155 ? -42.350 -10.051 21.892 1.00 59.75 881 VAL C N 1
ATOM 9424 C CA . VAL C 1 155 ? -42.441 -10.531 20.519 1.00 61.97 881 VAL C CA 1
ATOM 9425 C C . VAL C 1 155 ? -43.517 -11.604 20.414 1.00 70.90 881 VAL C C 1
ATOM 9426 O O . VAL C 1 155 ? -43.319 -12.741 20.845 1.00 65.82 881 VAL C O 1
ATOM 9430 N N . ALA C 1 156 ? -44.661 -11.234 19.848 1.00 71.40 882 ALA C N 1
ATOM 9431 C CA . ALA C 1 156 ? -45.761 -12.173 19.677 1.00 76.81 882 ALA C CA 1
ATOM 9432 C C . ALA C 1 156 ? -45.716 -12.808 18.292 1.00 63.17 882 ALA C C 1
ATOM 9433 O O . ALA C 1 156 ? -45.496 -12.120 17.296 1.00 61.46 882 ALA C O 1
ATOM 9435 N N . THR C 1 157 ? -45.920 -14.119 18.233 1.00 64.88 883 THR C N 1
ATOM 9436 C CA . THR C 1 157 ? -45.936 -14.822 16.955 1.00 74.44 883 THR C CA 1
ATOM 9437 C C . THR C 1 157 ? -47.366 -14.986 16.447 1.00 80.76 883 THR C C 1
ATOM 9438 O O . THR C 1 157 ? -48.287 -14.337 16.945 1.00 79.66 883 THR C O 1
ATOM 9442 N N . ARG C 1 158 ? -47.546 -15.852 15.455 1.00 80.02 884 ARG C N 1
ATOM 9443 C CA . ARG C 1 158 ? -48.849 -16.042 14.830 1.00 80.23 884 ARG C CA 1
ATOM 9444 C C . ARG C 1 158 ? -49.864 -16.666 15.783 1.00 92.52 884 ARG C C 1
ATOM 9445 O O . ARG C 1 158 ? -51.052 -16.345 15.731 1.00 90.01 884 ARG C O 1
ATOM 9447 N N . LEU C 1 159 ? -49.395 -17.554 16.655 1.00 85.45 885 LEU C N 1
ATOM 9448 C CA . LEU C 1 159 ? -50.288 -18.269 17.563 1.00 85.96 885 LEU C CA 1
ATOM 9449 C C . LEU C 1 159 ? -50.248 -17.716 18.987 1.00 88.65 885 LEU C C 1
ATOM 9450 O O . LEU C 1 159 ? -50.809 -18.312 19.906 1.00 93.13 885 LEU C O 1
ATOM 9455 N N . ASP C 1 160 ? -49.583 -16.580 19.168 1.00 95.32 886 ASP C N 1
ATOM 9456 C CA . ASP C 1 160 ? -49.589 -15.891 20.455 1.00 92.57 886 ASP C CA 1
ATOM 9457 C C . ASP C 1 160 ? -50.725 -14.874 20.490 1.00 82.69 886 ASP C C 1
ATOM 9458 O O . ASP C 1 160 ? -50.531 -13.728 20.897 1.00 83.80 886 ASP C O 1
ATOM 9463 N N . ALA C 1 161 ? -51.908 -15.312 20.066 1.00 70.56 887 ALA C N 1
ATOM 9464 C CA . ALA C 1 161 ? -53.068 -14.438 19.889 1.00 72.08 887 ALA C CA 1
ATOM 9465 C C . ALA C 1 161 ? -53.445 -13.663 21.148 1.00 82.14 887 ALA C C 1
ATOM 9466 O O . ALA C 1 161 ? -53.916 -12.527 21.066 1.00 75.27 887 ALA C O 1
ATOM 9468 N N . ASP C 1 162 ? -53.246 -14.276 22.309 1.00 95.42 888 ASP C N 1
ATOM 9469 C CA . ASP C 1 162 ? -53.556 -13.617 23.571 1.00 93.69 888 ASP C CA 1
ATOM 9470 C C . ASP C 1 162 ? -52.607 -12.446 23.805 1.00 88.86 888 ASP C C 1
ATOM 9471 O O . ASP C 1 162 ? -53.015 -11.385 24.278 1.00 83.47 888 ASP C O 1
ATOM 9476 N N . ARG C 1 163 ? -51.339 -12.646 23.457 1.00 86.79 889 ARG C N 1
ATOM 9477 C CA . ARG C 1 163 ? -50.330 -11.603 23.591 1.00 91.42 889 ARG C CA 1
ATOM 9478 C C . ARG C 1 163 ? -50.516 -10.517 22.533 1.00 81.82 889 ARG C C 1
ATOM 9479 O O . ARG C 1 163 ? -50.217 -9.347 22.772 1.00 76.35 889 ARG C O 1
ATOM 9487 N N . ILE C 1 164 ? -51.020 -10.914 21.368 1.00 77.18 890 ILE C N 1
ATOM 9488 C CA . ILE C 1 164 ? -51.223 -9.995 20.251 1.00 65.07 890 ILE C CA 1
ATOM 9489 C C . ILE C 1 164 ? -52.208 -8.875 20.589 1.00 75.32 890 ILE C C 1
ATOM 9490 O O . ILE C 1 164 ? -51.874 -7.695 20.473 1.00 73.09 890 ILE C O 1
ATOM 9495 N N . ARG C 1 165 ? -53.416 -9.245 21.007 1.00 81.19 891 ARG C N 1
ATOM 9496 C CA . ARG C 1 165 ? -54.441 -8.262 21.346 1.00 86.74 891 ARG C CA 1
ATOM 9497 C C . ARG C 1 165 ? -54.040 -7.432 22.561 1.00 73.77 891 ARG C C 1
ATOM 9498 O O . ARG C 1 165 ? -54.339 -6.239 22.638 1.00 60.38 891 ARG C O 1
ATOM 9506 N N . ARG C 1 166 ? -53.359 -8.071 23.505 1.00 71.26 892 ARG C N 1
ATOM 9507 C CA . ARG C 1 166 ? -52.948 -7.410 24.737 1.00 84.31 892 ARG C CA 1
ATOM 9508 C C . ARG C 1 166 ? -51.824 -6.408 24.481 1.00 79.04 892 ARG C C 1
ATOM 9509 O O . ARG C 1 166 ? -51.717 -5.393 25.170 1.00 73.35 892 ARG C O 1
ATOM 9517 N N . THR C 1 167 ? -50.991 -6.699 23.486 1.00 79.09 893 THR C N 1
ATOM 9518 C CA . THR C 1 167 ? -49.858 -5.841 23.154 1.00 76.90 893 THR C CA 1
ATOM 9519 C C . THR C 1 167 ? -50.321 -4.464 22.690 1.00 76.26 893 THR C C 1
ATOM 9520 O O . THR C 1 167 ? -49.903 -3.443 23.235 1.00 77.15 893 THR C O 1
ATOM 9524 N N . VAL C 1 168 ? -51.187 -4.449 21.683 1.00 67.00 894 VAL C N 1
ATOM 9525 C CA . VAL C 1 168 ? -51.729 -3.209 21.142 1.00 69.98 894 VAL C CA 1
ATOM 9526 C C . VAL C 1 168 ? -52.552 -2.462 22.190 1.00 82.19 894 VAL C C 1
ATOM 9527 O O . VAL C 1 168 ? -52.537 -1.230 22.247 1.00 80.18 894 VAL C O 1
ATOM 9531 N N . ALA C 1 169 ? -53.257 -3.219 23.023 1.00 83.35 895 ALA C N 1
ATOM 9532 C CA . ALA C 1 169 ? -54.156 -2.647 24.020 1.00 85.51 895 ALA C CA 1
ATOM 9533 C C . ALA C 1 169 ? -53.423 -1.779 25.041 1.00 88.32 895 ALA C C 1
ATOM 9534 O O . ALA C 1 169 ? -53.965 -0.780 25.514 1.00 87.78 895 ALA C O 1
ATOM 9536 N N . GLU C 1 170 ? -52.194 -2.157 25.379 1.00 78.81 896 GLU C N 1
ATOM 9537 C CA . GLU C 1 170 ? -51.425 -1.409 26.368 1.00 85.68 896 GLU C CA 1
ATOM 9538 C C . GLU C 1 170 ? -50.768 -0.181 25.743 1.00 90.94 896 GLU C C 1
ATOM 9539 O O . GLU C 1 170 ? -50.633 0.857 26.390 1.00 94.80 896 GLU C O 1
ATOM 9545 N N . VAL C 1 171 ? -50.362 -0.305 24.482 1.00 85.37 897 VAL C N 1
ATOM 9546 C CA . VAL C 1 171 ? -49.785 0.819 23.754 1.00 90.41 897 VAL C CA 1
ATOM 9547 C C . VAL C 1 171 ? -50.843 1.898 23.545 1.00 96.07 897 VAL C C 1
ATOM 9548 O O . VAL C 1 171 ? -50.577 3.090 23.711 1.00 89.36 897 VAL C O 1
ATOM 9552 N N . SER C 1 172 ? -52.047 1.461 23.185 1.00 90.41 898 SER C N 1
ATOM 9553 C CA . SER C 1 172 ? -53.184 2.359 23.031 1.00 86.85 898 SER C CA 1
ATOM 9554 C C . SER C 1 172 ? -53.537 3.004 24.366 1.00 98.97 898 SER C C 1
ATOM 9555 O O . SER C 1 172 ? -53.934 4.169 24.421 1.00 98.78 898 SER C O 1
ATOM 9558 N N . ALA C 1 173 ? -53.385 2.235 25.440 1.00 98.82 899 ALA C N 1
ATOM 9559 C CA . ALA C 1 173 ? -53.647 2.731 26.784 1.00 99.07 899 ALA C CA 1
ATOM 9560 C C . ALA C 1 173 ? -52.629 3.797 27.170 1.00 94.68 899 ALA C C 1
ATOM 9561 O O . ALA C 1 173 ? -52.934 4.708 27.937 1.00 97.20 899 ALA C O 1
ATOM 9563 N N . LEU C 1 174 ? -51.422 3.677 26.629 1.00 87.19 900 LEU C N 1
ATOM 9564 C CA . LEU C 1 174 ? -50.354 4.632 26.900 1.00 96.01 900 LEU C CA 1
ATOM 9565 C C . LEU C 1 174 ? -50.562 5.927 26.124 1.00 97.21 900 LEU C C 1
ATOM 9566 O O . LEU C 1 174 ? -50.176 7.006 26.579 1.00 92.18 900 LEU C O 1
ATOM 9571 N N . LEU C 1 175 ? -51.177 5.811 24.951 1.00 92.93 901 LEU C N 1
ATOM 9572 C CA . LEU C 1 175 ? -51.408 6.957 24.079 1.00 96.40 901 LEU C CA 1
ATOM 9573 C C . LEU C 1 175 ? -52.260 8.028 24.753 1.00 105.96 901 LEU C C 1
ATOM 9574 O O . LEU C 1 175 ? -51.788 9.138 25.003 1.00 100.39 901 LEU C O 1
ATOM 9579 N N . GLU C 1 176 ? -53.514 7.688 25.037 1.00 104.42 902 GLU C N 1
ATOM 9580 C CA . GLU C 1 176 ? -54.439 8.602 25.698 1.00 108.61 902 GLU C CA 1
ATOM 9581 C C . GLU C 1 176 ? -53.891 9.025 27.057 1.00 102.57 902 GLU C C 1
ATOM 9582 O O . GLU C 1 176 ? -54.099 10.158 27.498 1.00 109.00 902 GLU C O 1
ATOM 9588 N N . GLN C 1 177 ? -53.197 8.100 27.715 1.00 84.26 903 GLN C N 1
ATOM 9589 C CA . GLN C 1 177 ? -52.536 8.372 28.987 1.00 94.77 903 GLN C CA 1
ATOM 9590 C C . GLN C 1 177 ? -51.575 9.551 28.876 1.00 105.97 903 GLN C C 1
ATOM 9591 O O . GLN C 1 177 ? -51.529 10.407 29.757 1.00 109.47 903 GLN C O 1
ATOM 9597 N N . ARG C 1 178 ? -50.812 9.592 27.789 1.00 101.17 904 ARG C N 1
ATOM 9598 C CA . ARG C 1 178 ? -49.869 10.679 27.566 1.00 98.08 904 ARG C CA 1
ATOM 9599 C C . ARG C 1 178 ? -50.564 11.933 27.047 1.00 109.31 904 ARG C C 1
ATOM 9600 O O . ARG C 1 178 ? -50.141 13.048 27.351 1.00 106.10 904 ARG C O 1
ATOM 9608 N N . GLU C 1 179 ? -51.624 11.751 26.263 1.00 113.80 905 GLU C N 1
ATOM 9609 C CA . GLU C 1 179 ? -52.437 12.879 25.820 1.00 107.10 905 GLU C CA 1
ATOM 9610 C C . GLU C 1 179 ? -53.021 13.574 27.041 1.00 110.10 905 GLU C C 1
ATOM 9611 O O . GLU C 1 179 ? -53.144 14.797 27.080 1.00 115.92 905 GLU C O 1
ATOM 9617 N N . GLN C 1 180 ? -53.375 12.771 28.038 1.00 107.29 906 GLN C N 1
ATOM 9618 C CA . GLN C 1 180 ? -53.847 13.284 29.313 1.00 110.13 906 GLN C CA 1
ATOM 9619 C C . GLN C 1 180 ? -52.678 13.847 30.115 1.00 114.45 906 GLN C C 1
ATOM 9620 O O . GLN C 1 180 ? -52.818 14.848 30.814 1.00 127.14 906 GLN C O 1
ATOM 9626 N N . GLU C 1 181 ? -51.521 13.200 29.993 1.00 119.12 907 GLU C N 1
ATOM 9627 C CA . GLU C 1 181 ? -50.341 13.562 30.772 1.00 122.60 907 GLU C CA 1
ATOM 9628 C C . GLU C 1 181 ? -49.622 14.795 30.226 1.00 119.94 907 GLU C C 1
ATOM 9629 O O . GLU C 1 181 ? -49.284 15.705 30.982 1.00 111.99 907 GLU C O 1
ATOM 9635 N N . PHE C 1 182 ? -49.384 14.816 28.916 1.00 123.51 908 PHE C N 1
ATOM 9636 C CA . PHE C 1 182 ? -48.654 15.915 28.290 1.00 121.71 908 PHE C CA 1
ATOM 9637 C C . PHE C 1 182 ? -49.428 17.224 28.355 1.00 131.79 908 PHE C C 1
ATOM 9638 O O . PHE C 1 182 ? -48.844 18.289 28.551 1.00 129.99 908 PHE C O 1
ATOM 9646 N N . THR C 1 183 ? -50.743 17.141 28.179 1.00 130.65 909 THR C N 1
ATOM 9647 C CA . THR C 1 183 ? -51.582 18.329 28.229 1.00 125.62 909 THR C CA 1
ATOM 9648 C C . THR C 1 183 ? -51.579 18.940 29.627 1.00 129.06 909 THR C C 1
ATOM 9649 O O . THR C 1 183 ? -51.443 20.151 29.773 1.00 133.49 909 THR C O 1
ATOM 9653 N N . GLU C 1 184 ? -51.702 18.099 30.649 1.00 128.19 910 GLU C N 1
ATOM 9654 C CA . GLU C 1 184 ? -51.825 18.580 32.024 1.00 141.36 910 GLU C CA 1
ATOM 9655 C C . GLU C 1 184 ? -50.478 18.934 32.656 1.00 134.35 910 GLU C C 1
ATOM 9656 O O . GLU C 1 184 ? -50.428 19.591 33.696 1.00 127.86 910 GLU C O 1
ATOM 9662 N N . ARG C 1 185 ? -49.393 18.496 32.029 1.00 136.89 911 ARG C N 1
ATOM 9663 C CA . ARG C 1 185 ? -48.054 18.862 32.474 1.00 129.90 911 ARG C CA 1
ATOM 9664 C C . ARG C 1 185 ? -47.486 19.937 31.555 1.00 125.59 911 ARG C C 1
ATOM 9665 O O . ARG C 1 185 ? -48.060 20.225 30.506 1.00 117.45 911 ARG C O 1
ATOM 9673 N N . GLY C 1 186 ? -46.360 20.527 31.944 1.00 128.38 912 GLY C N 1
ATOM 9674 C CA . GLY C 1 186 ? -45.732 21.566 31.144 1.00 124.21 912 GLY C CA 1
ATOM 9675 C C . GLY C 1 186 ? -45.102 21.030 29.872 1.00 133.00 912 GLY C C 1
ATOM 9676 O O . GLY C 1 186 ? -43.930 21.287 29.591 1.00 124.52 912 GLY C O 1
ATOM 9677 N N . ILE C 1 187 ? -45.887 20.289 29.095 1.00 138.56 913 ILE C N 1
ATOM 9678 C CA . ILE C 1 187 ? -45.398 19.637 27.887 1.00 130.03 913 ILE C CA 1
ATOM 9679 C C . ILE C 1 187 ? -46.179 20.083 26.656 1.00 122.75 913 ILE C C 1
ATOM 9680 O O . ILE C 1 187 ? -47.400 19.934 26.594 1.00 115.08 913 ILE C O 1
ATOM 9685 N N . ASP C 1 188 ? -45.466 20.627 25.677 1.00 118.06 914 ASP C N 1
ATOM 9686 C CA . ASP C 1 188 ? -46.082 21.067 24.433 1.00 114.90 914 ASP C CA 1
ATOM 9687 C C . ASP C 1 188 ? -45.839 20.057 23.317 1.00 110.95 914 ASP C C 1
ATOM 9688 O O . ASP C 1 188 ? -46.721 19.798 22.499 1.00 101.15 914 ASP C O 1
ATOM 9693 N N . SER C 1 189 ? -44.639 19.483 23.297 1.00 110.32 915 SER C N 1
ATOM 9694 C CA . SER C 1 189 ? -44.273 18.505 22.278 1.00 104.80 915 SER C CA 1
ATOM 9695 C C . SER C 1 189 ? -43.409 17.388 22.855 1.00 106.45 915 SER C C 1
ATOM 9696 O O . SER C 1 189 ? -42.926 17.480 23.985 1.00 107.66 915 SER C O 1
ATOM 9699 N N . MET C 1 190 ? -43.216 16.336 22.065 1.00 103.93 916 MET C N 1
ATOM 9700 C CA . MET C 1 190 ? -42.420 15.184 22.476 1.00 93.97 916 MET C CA 1
ATOM 9701 C C . MET C 1 190 ? -40.947 15.552 22.647 1.00 92.84 916 MET C C 1
ATOM 9702 O O . MET C 1 190 ? -40.266 15.027 23.529 1.00 88.56 916 MET C O 1
ATOM 9707 N N . ALA C 1 191 ? -40.464 16.460 21.802 1.00 104.50 917 ALA C N 1
ATOM 9708 C CA . ALA C 1 191 ? -39.071 16.895 21.845 1.00 102.10 917 ALA C CA 1
ATOM 9709 C C . ALA C 1 191 ? -38.739 17.573 23.172 1.00 101.75 917 ALA C C 1
ATOM 9710 O O . ALA C 1 191 ? -37.625 17.448 23.683 1.00 82.17 917 ALA C O 1
ATOM 9712 N N . THR C 1 192 ? -39.712 18.294 23.721 1.00 111.05 918 THR C N 1
ATOM 9713 C CA . THR C 1 192 ? -39.566 18.907 25.034 1.00 117.33 918 THR C CA 1
ATOM 9714 C C . THR C 1 192 ? -39.550 17.828 26.112 1.00 108.19 918 THR C C 1
ATOM 9715 O O . THR C 1 192 ? -38.786 17.905 27.074 1.00 110.78 918 THR C O 1
ATOM 9719 N N . TYR C 1 193 ? -40.395 16.817 25.931 1.00 96.59 919 TYR C N 1
ATOM 9720 C CA . TYR C 1 193 ? -40.501 15.712 26.876 1.00 101.32 919 TYR C CA 1
ATOM 9721 C C . TYR C 1 193 ? -39.228 14.874 26.909 1.00 95.33 919 TYR C C 1
ATOM 9722 O O . TYR C 1 193 ? -38.794 14.430 27.972 1.00 102.74 919 TYR C O 1
ATOM 9731 N N . ARG C 1 194 ? -38.634 14.659 25.738 1.00 89.76 920 ARG C N 1
ATOM 9732 C CA . ARG C 1 194 ? -37.385 13.911 25.637 1.00 91.52 920 ARG C CA 1
ATOM 9733 C C . ARG C 1 194 ? -36.236 14.665 26.298 1.00 90.19 920 ARG C C 1
ATOM 9734 O O . ARG C 1 194 ? -35.298 14.059 26.815 1.00 87.73 920 ARG C O 1
ATOM 9742 N N . ARG C 1 195 ? -36.316 15.991 26.271 1.00 93.76 921 ARG C N 1
ATOM 9743 C CA . ARG C 1 195 ? -35.295 16.839 26.873 1.00 103.03 921 ARG C CA 1
ATOM 9744 C C . ARG C 1 195 ? -35.301 16.7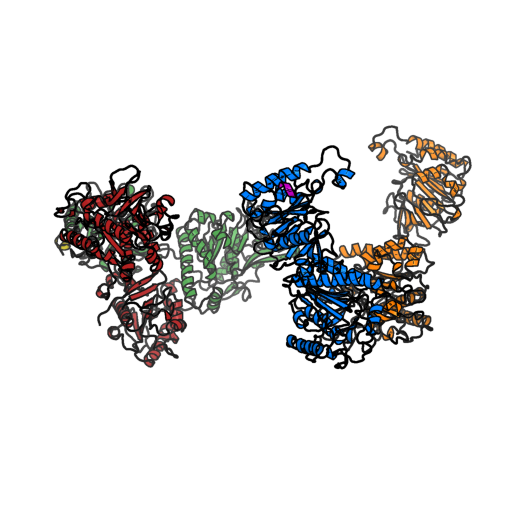27 28.395 1.00 108.69 921 ARG C C 1
ATOM 9745 O O . ARG C 1 195 ? -34.247 16.697 29.029 1.00 102.36 921 ARG C O 1
ATOM 9753 N N . LEU C 1 196 ? -36.496 16.669 28.973 1.00 107.35 922 LEU C N 1
ATOM 9754 C CA . LEU C 1 196 ? -36.641 16.603 30.423 1.00 115.61 922 LEU C CA 1
ATOM 9755 C C . LEU C 1 196 ? -36.137 15.272 30.970 1.00 114.28 922 LEU C C 1
ATOM 9756 O O . LEU C 1 196 ? -35.570 15.215 32.059 1.00 116.22 922 LEU C O 1
ATOM 9761 N N . ARG C 1 197 ? -36.344 14.203 30.208 1.00 101.43 923 ARG C N 1
ATOM 9762 C CA . ARG C 1 197 ? -35.861 12.886 30.604 1.00 99.23 923 ARG C CA 1
ATOM 9763 C C . ARG C 1 197 ? -34.367 12.760 30.333 1.00 102.14 923 ARG C C 1
ATOM 9764 O O . ARG C 1 197 ? -33.703 11.871 30.866 1.00 99.19 923 ARG C O 1
ATOM 9772 N N . ALA C 1 198 ? -33.845 13.656 29.501 1.00 110.84 924 ALA C N 1
ATOM 9773 C CA . ALA C 1 198 ? -32.415 13.700 29.224 1.00 98.66 924 ALA C CA 1
ATOM 9774 C C . ALA C 1 198 ? -31.669 14.279 30.420 1.00 112.50 924 ALA C C 1
ATOM 9775 O O . ALA C 1 198 ? -30.461 14.093 30.560 1.00 111.40 924 ALA C O 1
ATOM 9777 N N . THR C 1 199 ? -32.400 14.987 31.277 1.00 118.17 925 THR C N 1
ATOM 9778 C CA . THR C 1 199 ? -31.855 15.466 32.542 1.00 122.68 925 THR C CA 1
ATOM 9779 C C . THR C 1 199 ? -31.539 14.265 33.425 1.00 130.01 925 THR C C 1
ATOM 9780 O O . THR C 1 199 ? -30.614 14.297 34.238 1.00 126.79 925 THR C O 1
ATOM 9784 N N . GLY C 1 200 ? -32.316 13.201 33.251 1.00 133.88 926 GLY C N 1
ATOM 9785 C CA . GLY C 1 200 ? -32.091 11.956 33.960 1.00 122.22 926 GLY C CA 1
ATOM 9786 C C . GLY C 1 200 ? -32.834 11.875 35.278 1.00 125.34 926 GLY C C 1
ATOM 9787 O O . GLY C 1 200 ? -33.045 10.787 35.812 1.00 122.97 926 GLY C O 1
ATOM 9788 N N . GLU C 1 201 ? -33.237 13.029 35.800 1.00 136.81 927 GLU C N 1
ATOM 9789 C CA . GLU C 1 201 ? -33.880 13.084 37.107 1.00 132.11 927 GLU C CA 1
ATOM 9790 C C . GLU C 1 201 ? -35.325 13.568 37.017 1.00 130.03 927 GLU C C 1
ATOM 9791 O O . GLU C 1 201 ? -35.900 14.020 38.007 1.00 122.92 927 GLU C O 1
ATOM 9797 N N . TYR C 1 202 ? -35.905 13.475 35.825 1.00 137.30 928 TYR C N 1
ATOM 9798 C CA . TYR C 1 202 ? -37.329 13.733 35.647 1.00 138.09 928 TYR C CA 1
ATOM 9799 C C . TYR C 1 202 ? -38.067 12.413 35.462 1.00 132.93 928 TYR C C 1
ATOM 9800 O O . TYR C 1 202 ? -37.729 11.620 34.583 1.00 115.95 928 TYR C O 1
ATOM 9809 N N . ALA C 1 203 ? -39.076 12.183 36.294 1.00 135.96 929 ALA C N 1
ATOM 9810 C CA . ALA C 1 203 ? -39.833 10.941 36.241 1.00 131.04 929 ALA C CA 1
ATOM 9811 C C . ALA C 1 203 ? -40.835 10.949 35.093 1.00 137.19 929 ALA C C 1
ATOM 9812 O O . ALA C 1 203 ? -41.829 11.675 35.128 1.00 141.96 929 ALA C O 1
ATOM 9814 N N . GLY C 1 204 ? -40.565 10.140 34.075 1.00 124.53 930 GLY C N 1
ATOM 9815 C CA . GLY C 1 204 ? -41.486 9.985 32.965 1.00 118.19 930 GLY C CA 1
ATOM 9816 C C . GLY C 1 204 ? -42.540 8.946 33.287 1.00 104.22 930 GLY C C 1
ATOM 9817 O O . GLY C 1 204 ? -42.711 8.562 34.444 1.00 103.79 930 GLY C O 1
ATOM 9818 N N . ASP C 1 205 ? -43.248 8.485 32.263 1.00 105.40 931 ASP C N 1
ATOM 9819 C CA . ASP C 1 205 ? -44.269 7.460 32.445 1.00 99.93 931 ASP C CA 1
ATOM 9820 C C . ASP C 1 205 ? -43.677 6.059 32.311 1.00 92.47 931 ASP C C 1
ATOM 9821 O O . ASP C 1 205 ? -44.390 5.101 32.017 1.00 96.62 931 ASP C O 1
ATOM 9826 N N . GLY C 1 206 ? -42.370 5.951 32.529 1.00 88.47 932 GLY C N 1
ATOM 9827 C CA . GLY C 1 206 ? -41.683 4.674 32.463 1.00 94.58 932 GLY C CA 1
ATOM 9828 C C . GLY C 1 206 ? -41.275 4.291 31.053 1.00 102.63 932 GLY C C 1
ATOM 9829 O O . GLY C 1 206 ? -40.574 3.299 30.847 1.00 81.35 932 GLY C O 1
ATOM 9830 N N . PHE C 1 207 ? -41.714 5.083 30.080 1.00 101.63 933 PHE C N 1
ATOM 9831 C CA . PHE C 1 207 ? -41.420 4.813 28.678 1.00 81.66 933 PHE C CA 1
ATOM 9832 C C . PHE C 1 207 ? -40.648 5.958 28.032 1.00 90.49 933 PHE C C 1
ATOM 9833 O O . PHE C 1 207 ? -40.506 7.035 28.612 1.00 98.07 933 PHE C O 1
ATOM 9841 N N . GLY C 1 208 ? -40.151 5.712 26.825 1.00 81.95 934 GLY C N 1
ATOM 9842 C CA . GLY C 1 208 ? -39.516 6.743 26.026 1.00 71.94 934 GLY C CA 1
ATOM 9843 C C . GLY C 1 208 ? -40.212 6.834 24.683 1.00 71.28 934 GLY C C 1
ATOM 9844 O O . GLY C 1 208 ? -41.377 7.223 24.603 1.00 80.56 934 GLY C O 1
ATOM 9845 N N . ASP C 1 209 ? -39.499 6.469 23.622 1.00 68.42 935 ASP C N 1
ATOM 9846 C CA . ASP C 1 209 ? -40.101 6.371 22.300 1.00 72.02 935 ASP C CA 1
ATOM 9847 C C . ASP C 1 209 ? -40.544 4.937 22.033 1.00 75.00 935 ASP C C 1
ATOM 9848 O O . ASP C 1 209 ? -39.720 4.030 21.936 1.00 76.24 935 ASP C O 1
ATOM 9853 N N . VAL C 1 210 ? -41.854 4.743 21.919 1.00 67.34 936 VAL C N 1
ATOM 9854 C CA . VAL C 1 210 ? -42.419 3.409 21.755 1.00 68.72 936 VAL C CA 1
ATOM 9855 C C . VAL C 1 210 ? -42.642 3.071 20.284 1.00 62.64 936 VAL C C 1
ATOM 9856 O O . VAL C 1 210 ? -43.185 3.877 19.527 1.00 65.25 936 VAL C O 1
ATOM 9860 N N . PHE C 1 211 ? -42.219 1.874 19.886 1.00 46.82 937 PHE C N 1
ATOM 9861 C CA . PHE C 1 211 ? -42.371 1.423 18.507 1.00 59.17 937 PHE C CA 1
ATOM 9862 C C . PHE C 1 211 ? -43.199 0.143 18.412 1.00 64.44 937 PHE C C 1
ATOM 9863 O O . PHE C 1 211 ? -42.782 -0.914 18.890 1.00 66.15 937 PHE C O 1
ATOM 9871 N N . LEU C 1 212 ? -44.373 0.243 17.796 1.00 54.21 938 LEU C N 1
ATOM 9872 C CA . LEU C 1 212 ? -45.206 -0.928 17.539 1.00 49.83 938 LEU C CA 1
ATOM 9873 C C . LEU C 1 212 ? -44.891 -1.486 16.154 1.00 60.60 938 LEU C C 1
ATOM 9874 O O . LEU C 1 212 ? -45.006 -0.780 15.153 1.00 70.41 938 LEU C O 1
ATOM 9879 N N . VAL C 1 213 ? -44.493 -2.754 16.102 1.00 52.55 939 VAL C N 1
ATOM 9880 C CA . VAL C 1 213 ? -44.009 -3.349 14.860 1.00 57.63 939 VAL C CA 1
ATOM 9881 C C . VAL C 1 213 ? -44.806 -4.578 14.421 1.00 66.18 939 VAL C C 1
ATOM 9882 O O . VAL C 1 213 ? -45.013 -5.508 15.201 1.00 69.55 939 VAL C O 1
ATOM 9886 N N . VAL C 1 214 ? -45.248 -4.574 13.166 1.00 56.20 940 VAL C N 1
ATOM 9887 C CA . VAL C 1 214 ? -45.870 -5.750 12.565 1.00 61.77 940 VAL C CA 1
ATOM 9888 C C . VAL C 1 214 ? -45.133 -6.123 11.279 1.00 57.67 940 VAL C C 1
ATOM 9889 O O . VAL C 1 214 ? -44.563 -5.259 10.613 1.00 68.62 940 VAL C O 1
ATOM 9893 N N . ASP C 1 215 ? -45.140 -7.408 10.936 1.00 50.22 941 ASP C N 1
ATOM 9894 C CA . ASP C 1 215 ? -44.393 -7.889 9.779 1.00 59.20 941 ASP C CA 1
ATOM 9895 C C . ASP C 1 215 ? -45.290 -8.024 8.550 1.00 92.43 941 ASP C C 1
ATOM 9896 O O . ASP C 1 215 ? -44.891 -7.676 7.437 1.00 93.37 941 ASP C O 1
ATOM 9901 N N . ASN C 1 216 ? -46.498 -8.537 8.754 1.00 81.90 942 ASN C N 1
ATOM 9902 C CA . ASN C 1 216 ? -47.448 -8.702 7.660 1.00 69.40 942 ASN C CA 1
ATOM 9903 C C . ASN C 1 216 ? -48.773 -8.020 7.979 1.00 75.89 942 ASN C C 1
ATOM 9904 O O . ASN C 1 216 ? -49.658 -8.619 8.590 1.00 93.88 942 ASN C O 1
ATOM 9909 N N . TRP C 1 217 ? -48.901 -6.762 7.564 1.00 70.06 943 TRP C N 1
ATOM 9910 C CA . TRP C 1 217 ? -50.088 -5.964 7.857 1.00 70.41 943 TRP C CA 1
ATOM 9911 C C . TRP C 1 217 ? -51.342 -6.570 7.231 1.00 71.25 943 TRP C C 1
ATOM 9912 O O . TRP C 1 217 ? -52.452 -6.366 7.723 1.00 72.37 943 TRP C O 1
ATOM 9923 N N . LEU C 1 218 ? -51.155 -7.316 6.147 1.00 73.59 944 LEU C N 1
ATOM 9924 C CA . LEU C 1 218 ? -52.254 -8.038 5.518 1.00 82.39 944 LEU C CA 1
ATOM 9925 C C . LEU C 1 218 ? -52.830 -9.073 6.476 1.00 82.06 944 LEU C C 1
ATOM 9926 O O . LEU C 1 218 ? -54.045 -9.153 6.659 1.00 89.42 944 LEU C O 1
ATOM 9931 N N . THR C 1 219 ? -51.948 -9.857 7.089 1.00 76.74 945 THR C N 1
ATOM 9932 C CA . THR C 1 219 ? -52.355 -10.899 8.024 1.00 79.79 945 THR C CA 1
ATOM 9933 C C . THR C 1 219 ? -53.044 -10.300 9.249 1.00 82.40 945 THR C C 1
ATOM 9934 O O . THR C 1 219 ? -53.989 -10.880 9.785 1.00 97.67 945 THR C O 1
ATOM 9938 N N . LEU C 1 220 ? -52.575 -9.134 9.684 1.00 75.71 946 LEU C N 1
ATOM 9939 C CA . LEU C 1 220 ? -53.196 -8.438 10.806 1.00 69.79 946 LEU C CA 1
ATOM 9940 C C . LEU C 1 220 ? -54.602 -7.980 10.444 1.00 80.24 946 LEU C C 1
ATOM 9941 O O . LEU C 1 220 ? -55.509 -8.026 11.271 1.00 95.27 946 LEU C O 1
ATOM 9946 N N . ARG C 1 221 ? -54.781 -7.538 9.204 1.00 81.44 947 ARG C N 1
ATOM 9947 C CA . ARG C 1 221 ? -56.084 -7.070 8.752 1.00 89.36 947 ARG C CA 1
ATOM 9948 C C . ARG C 1 221 ? -56.981 -8.250 8.379 1.00 84.15 947 ARG C C 1
ATOM 9949 O O . ARG C 1 221 ? -58.200 -8.109 8.271 1.00 89.59 947 ARG C O 1
ATOM 9957 N N . GLN C 1 222 ? -56.369 -9.415 8.188 1.00 81.51 948 GLN C N 1
ATOM 9958 C CA . GLN C 1 222 ? -57.111 -10.633 7.878 1.00 78.02 948 GLN C CA 1
ATOM 9959 C C . GLN C 1 222 ? -57.667 -11.296 9.134 1.00 85.05 948 GLN C C 1
ATOM 9960 O O . GLN C 1 222 ? -58.870 -11.536 9.241 1.00 93.03 948 GLN C O 1
ATOM 9966 N N . ASP C 1 223 ? -56.781 -11.585 10.083 1.00 89.70 949 ASP C N 1
ATOM 9967 C CA . ASP C 1 223 ? -57.141 -12.364 11.265 1.00 83.06 949 ASP C CA 1
ATOM 9968 C C . ASP C 1 223 ? -57.547 -11.497 12.455 1.00 78.77 949 ASP C C 1
ATOM 9969 O O . ASP C 1 223 ? -58.280 -11.947 13.336 1.00 94.96 949 ASP C O 1
ATOM 9974 N N . TYR C 1 224 ? -57.069 -10.257 12.484 1.00 69.97 950 TYR C N 1
ATOM 9975 C CA . TYR C 1 224 ? -57.365 -9.354 13.593 1.00 87.35 950 TYR C CA 1
ATOM 9976 C C . TYR C 1 224 ? -57.829 -7.996 13.081 1.00 97.50 950 TYR C C 1
ATOM 9977 O O . TYR C 1 224 ? -57.211 -6.970 13.370 1.00 90.58 950 TYR C O 1
ATOM 9986 N N . GLU C 1 225 ? -58.920 -7.994 12.323 1.00 105.69 951 GLU C N 1
ATOM 9987 C CA . GLU C 1 225 ? -59.425 -6.775 11.694 1.00 109.88 951 GLU C CA 1
ATOM 9988 C C . GLU C 1 225 ? -59.889 -5.733 12.710 1.00 108.02 951 GLU C C 1
ATOM 9989 O O . GLU C 1 225 ? -60.066 -4.563 12.370 1.00 106.97 951 GLU C O 1
ATOM 9995 N N . ALA C 1 226 ? -60.081 -6.160 13.954 1.00 105.84 952 ALA C N 1
ATOM 9996 C CA . ALA C 1 226 ? -60.451 -5.239 15.021 1.00 109.55 952 ALA C CA 1
ATOM 9997 C C . ALA C 1 226 ? -59.239 -4.435 15.483 1.00 111.17 952 ALA C C 1
ATOM 9998 O O . ALA C 1 226 ? -59.381 -3.366 16.076 1.00 104.39 952 ALA C O 1
ATOM 10000 N N . LEU C 1 227 ? -58.047 -4.957 15.203 1.00 108.82 953 LEU C N 1
ATOM 10001 C CA . LEU C 1 227 ? -56.807 -4.288 15.581 1.00 96.54 953 LEU C CA 1
ATOM 10002 C C . LEU C 1 227 ? -56.419 -3.231 14.553 1.00 98.68 953 LEU C C 1
ATOM 10003 O O . LEU C 1 227 ? -55.678 -2.298 14.861 1.00 91.11 953 LEU C O 1
ATOM 10008 N N . GLU C 1 228 ? -56.922 -3.386 13.332 1.00 104.77 954 GLU C N 1
ATOM 10009 C CA . GLU C 1 228 ? -56.707 -2.404 12.275 1.00 97.50 954 GLU C CA 1
ATOM 10010 C C . GLU C 1 228 ? -57.247 -1.042 12.691 1.00 97.23 954 GLU C C 1
ATOM 10011 O O . GLU C 1 228 ? -56.655 -0.005 12.391 1.00 97.56 954 GLU C O 1
ATOM 10017 N N . ASP C 1 229 ? -58.375 -1.058 13.393 1.00 103.58 955 ASP C N 1
ATOM 10018 C CA . ASP C 1 229 ? -59.027 0.163 13.846 1.00 103.28 955 ASP C CA 1
ATOM 10019 C C . ASP C 1 229 ? -58.201 0.878 14.911 1.00 108.22 955 ASP C C 1
ATOM 10020 O O . ASP C 1 229 ? -58.018 2.094 14.857 1.00 101.34 955 ASP C O 1
ATOM 10025 N N . SER C 1 230 ? -57.701 0.111 15.875 1.00 108.45 956 SER C N 1
ATOM 10026 C CA . SER C 1 230 ? -56.978 0.668 17.014 1.00 103.28 956 SER C CA 1
ATOM 10027 C C . SER C 1 230 ? -55.599 1.200 16.631 1.00 100.10 956 SER C C 1
ATOM 10028 O O . SER C 1 230 ? -55.233 2.315 17.002 1.00 89.12 956 SER C O 1
ATOM 10031 N N . ILE C 1 231 ? -54.841 0.399 15.889 1.00 95.41 957 ILE C N 1
ATOM 10032 C CA . ILE C 1 231 ? -53.478 0.761 15.507 1.00 98.48 957 ILE C CA 1
ATOM 10033 C C . ILE C 1 231 ? -53.456 1.990 14.598 1.00 98.33 957 ILE C C 1
ATOM 10034 O O . ILE C 1 231 ? -52.559 2.829 14.695 1.00 93.98 957 ILE C O 1
ATOM 10039 N N . THR C 1 232 ? -54.455 2.097 13.726 1.00 96.51 958 THR C N 1
ATOM 10040 C CA . THR C 1 232 ? -54.552 3.223 12.802 1.00 89.54 958 THR C CA 1
ATOM 10041 C C . THR C 1 232 ? -54.641 4.551 13.551 1.00 89.38 958 THR C C 1
ATOM 10042 O O . THR C 1 232 ? -54.010 5.537 13.164 1.00 87.77 958 THR C O 1
ATOM 10046 N N . GLN C 1 233 ? -55.418 4.569 14.629 1.00 92.32 959 GLN C N 1
ATOM 10047 C CA . GLN C 1 233 ? -55.564 5.772 15.439 1.00 109.01 959 GLN C CA 1
ATOM 10048 C C . GLN C 1 233 ? -54.255 6.121 16.145 1.00 105.12 959 GLN C C 1
ATOM 10049 O O . GLN C 1 233 ? -53.972 7.292 16.400 1.00 99.33 959 GLN C O 1
ATOM 10055 N N . LEU C 1 234 ? -53.457 5.101 16.448 1.00 99.04 960 LEU C N 1
ATOM 10056 C CA . LEU C 1 234 ? -52.148 5.308 17.060 1.00 103.88 960 LEU C CA 1
ATOM 10057 C C . LEU C 1 234 ? -51.206 6.036 16.107 1.00 100.18 960 LEU C C 1
ATOM 10058 O O . LEU C 1 234 ? -50.372 6.832 16.534 1.00 101.43 960 LEU C O 1
ATOM 10063 N N . ALA C 1 235 ? -51.358 5.770 14.813 1.00 90.88 961 ALA C N 1
ATOM 10064 C CA . ALA C 1 235 ? -50.509 6.381 13.800 1.00 91.00 961 ALA C CA 1
ATOM 10065 C C . ALA C 1 235 ? -50.889 7.841 13.561 1.00 96.63 961 ALA C C 1
ATOM 10066 O O . ALA C 1 235 ? -50.035 8.669 13.242 1.00 106.91 961 ALA C O 1
ATOM 10068 N N . ALA C 1 236 ? -52.175 8.144 13.706 1.00 89.35 962 ALA C N 1
ATOM 10069 C CA . ALA C 1 236 ? -52.694 9.477 13.417 1.00 99.64 962 ALA C CA 1
ATOM 10070 C C . ALA C 1 236 ? -52.243 10.518 14.443 1.00 102.74 962 ALA C C 1
ATOM 10071 O O . ALA C 1 236 ? -51.644 11.534 14.086 1.00 94.11 962 ALA C O 1
ATOM 10073 N N . ARG C 1 237 ? -52.523 10.257 15.715 1.00 98.06 963 ARG C N 1
ATOM 10074 C CA . ARG C 1 237 ? -52.304 11.249 16.765 1.00 103.30 963 ARG C CA 1
ATOM 10075 C C . ARG C 1 237 ? -51.164 10.886 17.715 1.00 96.69 963 ARG C C 1
ATOM 10076 O O . ARG C 1 237 ? -50.775 11.693 18.560 1.00 91.20 963 ARG C O 1
ATOM 10084 N N . GLY C 1 238 ? -50.615 9.684 17.566 1.00 87.88 964 GLY C N 1
ATOM 10085 C CA . GLY C 1 238 ? -49.608 9.195 18.493 1.00 86.85 964 GLY C CA 1
ATOM 10086 C C . GLY C 1 238 ? -48.192 9.679 18.250 1.00 85.08 964 GLY C C 1
ATOM 10087 O O . GLY C 1 238 ? -47.354 9.649 19.153 1.00 81.84 964 GLY C O 1
ATOM 10088 N N . LEU C 1 239 ? -47.917 10.124 17.029 1.00 93.68 965 LEU C N 1
ATOM 10089 C CA . LEU C 1 239 ? -46.567 10.533 16.651 1.00 90.09 965 LEU C CA 1
ATOM 10090 C C . LEU C 1 239 ? -46.110 11.777 17.411 1.00 80.41 965 LEU C C 1
ATOM 10091 O O . LEU C 1 239 ? -44.914 11.988 17.615 1.00 62.78 965 LEU C O 1
ATOM 10096 N N . GLY C 1 240 ? -47.069 12.593 17.835 1.00 88.11 966 GLY C N 1
ATOM 10097 C CA . GLY C 1 240 ? -46.766 13.796 18.590 1.00 95.39 966 GLY C CA 1
ATOM 10098 C C . GLY C 1 240 ? -46.592 13.514 20.069 1.00 101.00 966 GLY C C 1
ATOM 10099 O O . GLY C 1 240 ? -46.190 14.389 20.837 1.00 90.67 966 GLY C O 1
ATOM 10100 N N . TYR C 1 241 ? -46.895 12.283 20.468 1.00 94.57 967 TYR C N 1
ATOM 10101 C CA . TYR C 1 241 ? -46.782 11.885 21.866 1.00 93.19 967 TYR C CA 1
ATOM 10102 C C . TYR C 1 241 ? -45.747 10.780 22.055 1.00 92.25 967 TYR C C 1
ATOM 10103 O O . TYR C 1 241 ? -45.699 10.136 23.102 1.00 93.83 967 TYR C O 1
ATOM 10112 N N . GLY C 1 242 ? -44.922 10.564 21.035 1.00 89.08 968 GLY C N 1
ATOM 10113 C CA . GLY C 1 242 ? -43.799 9.651 21.139 1.00 80.74 968 GLY C CA 1
ATOM 10114 C C . GLY C 1 242 ? -44.062 8.222 20.705 1.00 77.18 968 GLY C C 1
ATOM 10115 O O . GLY C 1 242 ? -43.175 7.372 20.787 1.00 72.83 968 GLY C O 1
ATOM 10116 N N . ILE C 1 243 ? -45.277 7.947 20.245 1.00 79.07 969 ILE C N 1
ATOM 10117 C CA . ILE C 1 243 ? -45.628 6.600 19.807 1.00 76.81 969 ILE C CA 1
ATOM 10118 C C . ILE C 1 243 ? -45.496 6.471 18.291 1.00 78.42 969 ILE C C 1
ATOM 10119 O O . ILE C 1 243 ? -46.138 7.201 17.536 1.00 80.33 969 ILE C O 1
ATOM 10124 N N . HIS C 1 244 ? -44.654 5.538 17.854 1.00 73.73 970 HIS C N 1
ATOM 10125 C CA . HIS C 1 244 ? -44.413 5.322 16.432 1.00 69.31 970 HIS C CA 1
ATOM 10126 C C . HIS C 1 244 ? -44.993 3.989 15.970 1.00 60.26 970 HIS C C 1
ATOM 10127 O O . HIS C 1 244 ? -45.264 3.107 16.784 1.00 71.53 970 HIS C O 1
ATOM 10134 N N . VAL C 1 245 ? -45.178 3.845 14.661 1.00 63.15 971 VAL C N 1
ATOM 10135 C CA . VAL C 1 245 ? -45.625 2.580 14.085 1.00 74.03 971 VAL C CA 1
ATOM 10136 C C . VAL C 1 245 ? -44.705 2.129 12.954 1.00 68.64 971 VAL C C 1
ATOM 10137 O O . VAL C 1 245 ? -44.363 2.907 12.064 1.00 77.28 971 VAL C O 1
ATOM 10141 N N . VAL C 1 246 ? -44.300 0.867 13.004 1.00 60.49 972 VAL C N 1
ATOM 10142 C CA . VAL C 1 246 ? -43.457 0.287 11.967 1.00 50.06 972 VAL C CA 1
ATOM 10143 C C . VAL C 1 246 ? -44.179 -0.904 11.345 1.00 63.92 972 VAL C C 1
ATOM 10144 O O . VAL C 1 246 ? -44.150 -2.012 11.881 1.00 63.19 972 VAL C O 1
ATOM 10148 N N . LEU C 1 247 ? -44.834 -0.668 10.213 1.00 64.41 973 LEU C N 1
ATOM 10149 C CA . LEU C 1 247 ? -45.706 -1.670 9.612 1.00 64.57 973 LEU C CA 1
ATOM 10150 C C . LEU C 1 247 ? -45.167 -2.155 8.268 1.00 59.81 973 LEU C C 1
ATOM 10151 O O . LEU C 1 247 ? -44.550 -1.390 7.526 1.00 56.34 973 LEU C O 1
ATOM 10156 N N . SER C 1 248 ? -45.404 -3.426 7.958 1.00 57.81 974 SER C N 1
ATOM 10157 C CA . SER C 1 248 ? -44.917 -4.015 6.714 1.00 56.42 974 SER C CA 1
ATOM 10158 C C . SER C 1 248 ? -45.933 -4.959 6.072 1.00 72.34 974 SER C C 1
ATOM 10159 O O . SER C 1 248 ? -46.705 -5.621 6.763 1.00 75.44 974 SER C O 1
ATOM 10162 N N . SER C 1 249 ? -45.921 -5.005 4.743 1.00 75.94 975 SER C N 1
ATOM 10163 C CA . SER C 1 249 ? -46.744 -5.937 3.977 1.00 73.28 975 SER C CA 1
ATOM 10164 C C . SER C 1 249 ? -46.148 -6.088 2.582 1.00 70.37 975 SER C C 1
ATOM 10165 O O . SER C 1 249 ? -45.159 -5.435 2.257 1.00 73.35 975 SER C O 1
ATOM 10168 N N . ASN C 1 250 ? -46.742 -6.941 1.756 1.00 72.03 976 ASN C N 1
ATOM 10169 C CA . ASN C 1 250 ? -46.167 -7.222 0.444 1.00 71.30 976 ASN C CA 1
ATOM 10170 C C . ASN C 1 250 ? -46.398 -6.117 -0.583 1.00 75.24 976 ASN C C 1
ATOM 10171 O O . ASN C 1 250 ? -45.517 -5.825 -1.391 1.00 78.94 976 ASN C O 1
ATOM 10176 N N . LYS C 1 251 ? -47.577 -5.505 -0.557 1.00 72.01 977 LYS C N 1
ATOM 10177 C CA . LYS C 1 251 ? -47.881 -4.424 -1.489 1.00 82.51 977 LYS C CA 1
ATOM 10178 C C . LYS C 1 251 ? -48.619 -3.286 -0.793 1.00 79.41 977 LYS C C 1
ATOM 10179 O O . LYS C 1 251 ? -49.337 -3.504 0.182 1.00 78.40 977 LYS C O 1
ATOM 10185 N N . TRP C 1 252 ? -48.438 -2.071 -1.305 1.00 90.24 978 TRP C N 1
ATOM 10186 C CA . TRP C 1 252 ? -49.010 -0.878 -0.687 1.00 89.90 978 TRP C CA 1
ATOM 10187 C C . TRP C 1 252 ? -50.537 -0.862 -0.741 1.00 92.64 978 TRP C C 1
ATOM 10188 O O . TRP C 1 252 ? -51.183 -0.177 0.051 1.00 79.17 978 TRP C O 1
ATOM 10199 N N . SER C 1 253 ? -51.109 -1.614 -1.677 1.00 96.92 979 SER C N 1
ATOM 10200 C CA . SER C 1 253 ? -52.561 -1.690 -1.805 1.00 94.83 979 SER C CA 1
ATOM 10201 C C . SER C 1 253 ? -53.169 -2.437 -0.623 1.00 95.06 979 SER C C 1
ATOM 10202 O O . SER C 1 253 ? -54.346 -2.266 -0.306 1.00 95.26 979 SER C O 1
ATOM 10205 N N . GLU C 1 254 ? -52.356 -3.267 0.025 1.00 91.98 980 GLU C N 1
ATOM 10206 C CA . GLU C 1 254 ? -52.780 -3.975 1.226 1.00 79.46 980 GLU C CA 1
ATOM 10207 C C . GLU C 1 254 ? -52.824 -3.018 2.413 1.00 74.63 980 GLU C C 1
ATOM 10208 O O . GLU C 1 254 ? -53.398 -3.329 3.455 1.00 87.27 980 GLU C O 1
ATOM 10214 N N . PHE C 1 255 ? -52.212 -1.850 2.240 1.00 73.10 981 PHE C N 1
ATOM 10215 C CA . PHE C 1 255 ? -52.391 -0.744 3.171 1.00 79.49 981 PHE C CA 1
ATOM 10216 C C . PHE C 1 255 ? -53.550 0.124 2.698 1.00 90.73 981 PHE C C 1
ATOM 10217 O O . PHE C 1 255 ? -53.599 0.512 1.529 1.00 98.10 981 PHE C O 1
ATOM 10225 N N . ARG C 1 256 ? -54.486 0.421 3.592 1.00 89.20 982 ARG C N 1
ATOM 10226 C CA . ARG C 1 256 ? -55.558 1.353 3.264 1.00 100.75 982 ARG C CA 1
ATOM 10227 C C . ARG C 1 256 ? -54.972 2.750 3.108 1.00 96.80 982 ARG C C 1
ATOM 10228 O O . ARG C 1 256 ? -54.035 3.118 3.818 1.00 95.80 982 ARG C O 1
ATOM 10236 N N . THR C 1 257 ? -55.518 3.525 2.177 1.00 100.47 983 THR C N 1
ATOM 10237 C CA . THR C 1 257 ? -55.016 4.868 1.904 1.00 104.14 983 THR C CA 1
ATOM 10238 C C . THR C 1 257 ? -55.262 5.786 3.101 1.00 102.81 983 THR C C 1
ATOM 10239 O O . THR C 1 257 ? -54.656 6.853 3.220 1.00 101.02 983 THR C O 1
ATOM 10243 N N . SER C 1 258 ? -56.151 5.356 3.991 1.00 101.83 984 SER C N 1
ATOM 10244 C CA . SER C 1 258 ? -56.436 6.085 5.220 1.00 112.36 984 SER C CA 1
ATOM 10245 C C . SER C 1 258 ? -55.216 6.135 6.137 1.00 97.89 984 SER C C 1
ATOM 10246 O O . SER C 1 258 ? -55.000 7.118 6.845 1.00 93.28 984 SER C O 1
ATOM 10249 N N . ILE C 1 259 ? -54.420 5.070 6.115 1.00 101.61 985 ILE C N 1
ATOM 10250 C CA . ILE C 1 259 ? -53.236 4.976 6.962 1.00 106.96 985 ILE C CA 1
ATOM 10251 C C . ILE C 1 259 ? -51.954 5.107 6.133 1.00 103.71 985 ILE C C 1
ATOM 10252 O O . ILE C 1 259 ? -50.903 5.490 6.651 1.00 88.29 985 ILE C O 1
ATOM 10257 N N . ARG C 1 260 ? -52.057 4.807 4.841 1.00 100.13 986 ARG C N 1
ATOM 10258 C CA . ARG C 1 260 ? -50.914 4.843 3.933 1.00 90.36 986 ARG C CA 1
ATOM 10259 C C . ARG C 1 260 ? -50.250 6.220 3.890 1.00 93.24 986 ARG C C 1
ATOM 10260 O O . ARG C 1 260 ? -49.031 6.326 3.751 1.00 90.66 986 ARG C O 1
ATOM 10268 N N . ASP C 1 261 ? -51.055 7.269 4.023 1.00 93.50 987 ASP C N 1
ATOM 10269 C CA . ASP C 1 261 ? -50.542 8.633 3.973 1.00 97.31 987 ASP C CA 1
ATOM 10270 C C . ASP C 1 261 ? -49.895 9.052 5.293 1.00 94.92 987 ASP C C 1
ATOM 10271 O O . ASP C 1 261 ? -49.298 10.124 5.387 1.00 84.99 987 ASP C O 1
ATOM 10276 N N . LEU C 1 262 ? -50.014 8.200 6.307 1.00 96.13 988 LEU C N 1
ATOM 10277 C CA . LEU C 1 262 ? -49.430 8.480 7.616 1.00 92.80 988 LEU C CA 1
ATOM 10278 C C . LEU C 1 262 ? -48.013 7.927 7.723 1.00 80.40 988 LEU C C 1
ATOM 10279 O O . LEU C 1 262 ? -47.227 8.362 8.565 1.00 68.81 988 LEU C O 1
ATOM 10284 N N . LEU C 1 263 ? -47.696 6.967 6.861 1.00 76.38 989 LEU C N 1
ATOM 10285 C CA . LEU C 1 263 ? -46.372 6.353 6.835 1.00 73.46 989 LEU C CA 1
ATOM 10286 C C . LEU C 1 263 ? -45.346 7.321 6.254 1.00 75.10 989 LEU C C 1
ATOM 10287 O O . LEU C 1 263 ? -45.012 7.248 5.070 1.00 65.71 989 LEU C O 1
ATOM 10292 N N . GLY C 1 264 ? -44.847 8.222 7.097 1.00 80.90 990 GLY C N 1
ATOM 10293 C CA . GLY C 1 264 ? -43.959 9.287 6.665 1.00 80.33 990 GLY C CA 1
ATOM 10294 C C . GLY C 1 264 ? -42.654 8.828 6.040 1.00 70.66 990 GLY C C 1
ATOM 10295 O O . GLY C 1 264 ? -42.115 9.492 5.153 1.00 60.58 990 GLY C O 1
ATOM 10296 N N . THR C 1 265 ? -42.143 7.693 6.502 1.00 67.75 991 THR C N 1
ATOM 10297 C CA . THR C 1 265 ? -40.884 7.162 5.990 1.00 72.05 991 THR C CA 1
ATOM 10298 C C . THR C 1 265 ? -41.098 5.801 5.339 1.00 64.19 991 THR C C 1
ATOM 10299 O O . THR C 1 265 ? -41.084 4.773 6.013 1.00 70.48 991 THR C O 1
ATOM 10303 N N . LYS C 1 266 ? -41.295 5.799 4.025 1.00 68.45 992 LYS C N 1
ATOM 10304 C CA . LYS C 1 266 ? -41.565 4.562 3.299 1.00 68.35 992 LYS C CA 1
ATOM 10305 C C . LYS C 1 266 ? -40.289 3.935 2.743 1.00 65.56 992 LYS C C 1
ATOM 10306 O O . LYS C 1 266 ? -39.508 4.592 2.055 1.00 68.47 992 LYS C O 1
ATOM 10312 N N . LEU C 1 267 ? -40.091 2.657 3.050 1.00 64.71 993 LEU C N 1
ATOM 10313 C CA . LEU C 1 267 ? -38.938 1.907 2.564 1.00 59.36 993 LEU C CA 1
ATOM 10314 C C . LEU C 1 267 ? -39.375 0.855 1.552 1.00 68.22 993 LEU C C 1
ATOM 10315 O O . LEU C 1 267 ? -39.803 -0.236 1.926 1.00 69.94 993 LEU C O 1
ATOM 10320 N N . GLU C 1 268 ? -39.262 1.186 0.270 1.00 69.39 994 GLU C N 1
ATOM 10321 C CA . GLU C 1 268 ? -39.752 0.312 -0.788 1.00 67.84 994 GLU C CA 1
ATOM 10322 C C . GLU C 1 268 ? -38.664 -0.609 -1.333 1.00 64.45 994 GLU C C 1
ATOM 10323 O O . GLU C 1 268 ? -37.603 -0.151 -1.759 1.00 74.28 994 GLU C O 1
ATOM 10329 N N . LEU C 1 269 ? -38.939 -1.910 -1.312 1.00 64.00 995 LEU C N 1
ATOM 10330 C CA . LEU C 1 269 ? -38.031 -2.907 -1.867 1.00 67.53 995 LEU C CA 1
ATOM 10331 C C . LEU C 1 269 ? -38.516 -3.375 -3.234 1.00 76.92 995 LEU C C 1
ATOM 10332 O O . LEU C 1 269 ? -39.376 -2.744 -3.847 1.00 86.45 995 LEU C O 1
ATOM 10337 N N . ARG C 1 270 ? -37.962 -4.489 -3.705 1.00 72.21 996 ARG C N 1
ATOM 10338 C CA . ARG C 1 270 ? -38.420 -5.099 -4.948 1.00 80.67 996 ARG C CA 1
ATOM 10339 C C . ARG C 1 270 ? -39.829 -5.652 -4.771 1.00 86.39 996 ARG C C 1
ATOM 10340 O O . ARG C 1 270 ? -40.072 -6.492 -3.906 1.00 84.88 996 ARG C O 1
ATOM 10348 N N . LEU C 1 271 ? -40.759 -5.175 -5.591 1.00 80.20 997 LEU C N 1
ATOM 10349 C CA . LEU C 1 271 ? -42.150 -5.596 -5.478 1.00 81.88 997 LEU C CA 1
ATOM 10350 C C . LEU C 1 271 ? -42.776 -5.851 -6.843 1.00 91.15 997 LEU C C 1
ATOM 10351 O O . LEU C 1 271 ? -42.466 -5.165 -7.818 1.00 112.38 997 LEU C O 1
ATOM 10356 N N . GLY C 1 272 ? -43.652 -6.849 -6.905 1.00 97.99 998 GLY C N 1
ATOM 10357 C CA . GLY C 1 272 ? -44.399 -7.137 -8.114 1.00 91.99 998 GLY C CA 1
ATOM 10358 C C . GLY C 1 272 ? -45.324 -5.980 -8.431 1.00 107.54 998 GLY C C 1
ATOM 10359 O O . GLY C 1 272 ? -45.754 -5.267 -7.521 1.00 107.86 998 GLY C O 1
ATOM 10360 N N . ASP C 1 273 ? -45.626 -5.799 -9.714 1.00 109.02 999 ASP C N 1
ATOM 10361 C CA . ASP C 1 273 ? -46.403 -4.653 -10.182 1.00 113.97 999 ASP C CA 1
ATOM 10362 C C . ASP C 1 273 ? -45.735 -3.352 -9.733 1.00 103.53 999 ASP C C 1
ATOM 10363 O O . ASP C 1 273 ? -46.209 -2.697 -8.808 1.00 88.32 999 ASP C O 1
ATOM 10368 N N . PRO C 1 274 ? -44.622 -2.983 -10.390 1.00 107.26 1000 PRO C N 1
ATOM 10369 C CA . PRO C 1 274 ? -43.757 -1.870 -9.976 1.00 88.88 1000 PRO C CA 1
ATOM 10370 C C . PRO C 1 274 ? -44.430 -0.497 -9.964 1.00 100.81 1000 PRO C C 1
ATOM 10371 O O . PRO C 1 274 ? -44.096 0.316 -9.105 1.00 97.93 1000 PRO C O 1
ATOM 10375 N N . TYR C 1 275 ? -45.350 -0.235 -10.888 1.00 104.17 1001 TYR C N 1
ATOM 10376 C CA . TYR C 1 275 ? -46.012 1.069 -10.930 1.00 111.06 1001 TYR C CA 1
ATOM 10377 C C . TYR C 1 275 ? -47.001 1.223 -9.775 1.00 118.15 1001 TYR C C 1
ATOM 10378 O O . TYR C 1 275 ? -47.568 2.299 -9.569 1.00 126.87 1001 TYR C O 1
ATOM 10387 N N . GLU C 1 276 ? -47.188 0.150 -9.015 1.00 107.04 1002 GLU C N 1
ATOM 10388 C CA . GLU C 1 276 ? -47.798 0.246 -7.696 1.00 113.06 1002 GLU C CA 1
ATOM 10389 C C . GLU C 1 276 ? -46.706 0.678 -6.721 1.00 108.76 1002 GLU C C 1
ATOM 10390 O O . GLU C 1 276 ? -46.179 -0.136 -5.961 1.00 115.06 1002 GLU C O 1
ATOM 10396 N N . SER C 1 277 ? -46.351 1.958 -6.762 1.00 95.57 1003 SER C N 1
ATOM 10397 C CA . SER C 1 277 ? -45.220 2.455 -5.989 1.00 96.47 1003 SER C CA 1
ATOM 10398 C C . SER C 1 277 ? -45.476 3.832 -5.387 1.00 102.24 1003 SER C C 1
ATOM 10399 O O . SER C 1 277 ? -46.353 4.569 -5.839 1.00 105.14 1003 SER C O 1
ATOM 10402 N N . GLU C 1 278 ? -44.695 4.172 -4.367 1.00 92.42 1004 GLU C N 1
ATOM 10403 C CA . GLU C 1 278 ? -44.835 5.448 -3.680 1.00 87.99 1004 GLU C CA 1
ATOM 10404 C C . GLU C 1 278 ? -43.655 6.371 -3.965 1.00 89.59 1004 GLU C C 1
ATOM 10405 O O . GLU C 1 278 ? -43.665 7.541 -3.581 1.00 93.85 1004 GLU C O 1
ATOM 10411 N N . VAL C 1 279 ? -42.635 5.841 -4.635 1.00 75.65 1005 VAL C N 1
ATOM 10412 C CA . VAL C 1 279 ? -41.489 6.655 -5.028 1.00 84.44 1005 VAL C CA 1
ATOM 10413 C C . VAL C 1 279 ? -41.553 6.974 -6.527 1.00 99.48 1005 VAL C C 1
ATOM 10414 O O . VAL C 1 279 ? -41.696 8.138 -6.904 1.00 105.79 1005 VAL C O 1
ATOM 10418 N N . ASP C 1 280 ? -41.465 5.947 -7.371 1.00 108.71 1006 ASP C N 1
ATOM 10419 C CA . ASP C 1 280 ? -41.676 6.095 -8.809 1.00 118.80 1006 ASP C CA 1
ATOM 10420 C C . ASP C 1 280 ? -41.830 4.725 -9.470 1.00 110.08 1006 ASP C C 1
ATOM 10421 O O . ASP C 1 280 ? -41.554 3.694 -8.857 1.00 109.79 1006 ASP C O 1
ATOM 10426 N N . ARG C 1 281 ? -42.275 4.725 -10.722 1.00 100.10 1007 ARG C N 1
ATOM 10427 C CA . ARG C 1 281 ? -42.501 3.485 -11.449 1.00 86.54 1007 ARG C CA 1
ATOM 10428 C C . ARG C 1 281 ? -41.337 3.172 -12.376 1.00 96.02 1007 ARG C C 1
ATOM 10429 O O . ARG C 1 281 ? -41.098 2.015 -12.724 1.00 93.63 1007 ARG C O 1
ATOM 10431 N N . LYS C 1 282 ? -40.613 4.216 -12.769 1.00 103.94 1008 LYS C N 1
ATOM 10432 C CA . LYS C 1 282 ? -39.537 4.092 -13.744 1.00 104.68 1008 LYS C CA 1
ATOM 10433 C C . LYS C 1 282 ? -38.374 3.252 -13.226 1.00 104.29 1008 LYS C C 1
ATOM 10434 O O . LYS C 1 282 ? -37.911 2.336 -13.906 1.00 104.25 1008 LYS C O 1
ATOM 10436 N N . LYS C 1 283 ? -37.906 3.564 -12.023 1.00 97.63 1009 LYS C N 1
ATOM 10437 C CA . LYS C 1 283 ? -36.750 2.874 -11.459 1.00 96.51 1009 LYS C CA 1
ATOM 10438 C C . LYS C 1 283 ? -37.129 1.616 -10.683 1.00 93.20 1009 LYS C C 1
ATOM 10439 O O . LYS C 1 283 ? -36.292 0.738 -10.471 1.00 96.73 1009 LYS C O 1
ATOM 10445 N N . ALA C 1 284 ? -38.389 1.525 -10.269 1.00 79.64 1010 ALA C N 1
ATOM 10446 C CA . ALA C 1 284 ? -38.845 0.408 -9.448 1.00 76.26 1010 ALA C CA 1
ATOM 10447 C C . ALA C 1 284 ? -38.740 -0.928 -10.181 1.00 89.56 1010 ALA C C 1
ATOM 10448 O O . ALA C 1 284 ? -38.629 -1.981 -9.553 1.00 100.43 1010 ALA C O 1
ATOM 10450 N N . ALA C 1 285 ? -38.773 -0.882 -11.509 1.00 85.95 1011 ALA C N 1
ATOM 10451 C CA . ALA C 1 285 ? -38.673 -2.092 -12.316 1.00 88.39 1011 ALA C CA 1
ATOM 10452 C C . ALA C 1 285 ? -37.219 -2.523 -12.484 1.00 85.20 1011 ALA C C 1
ATOM 10453 O O . ALA C 1 285 ? -36.938 -3.676 -12.813 1.00 96.93 1011 ALA C O 1
ATOM 10455 N N . ASN C 1 286 ? -36.298 -1.591 -12.257 1.00 76.66 1012 ASN C N 1
ATOM 10456 C CA . ASN C 1 286 ? -34.874 -1.879 -12.381 1.00 85.17 1012 ASN C CA 1
ATOM 10457 C C . ASN C 1 286 ? -34.311 -2.541 -11.130 1.00 87.71 1012 ASN C C 1
ATOM 10458 O O . ASN C 1 286 ? -33.166 -2.994 -11.119 1.00 83.48 1012 ASN C O 1
ATOM 10463 N N . VAL C 1 287 ? -35.121 -2.589 -10.076 1.00 83.71 1013 VAL C N 1
ATOM 10464 C CA . VAL C 1 287 ? -34.730 -3.263 -8.846 1.00 66.32 1013 VAL C CA 1
ATOM 10465 C C . VAL C 1 287 ? -34.642 -4.765 -9.102 1.00 65.62 1013 VAL C C 1
ATOM 10466 O O . VAL C 1 287 ? -35.630 -5.387 -9.492 1.00 73.42 1013 VAL C O 1
ATOM 10470 N N . PRO C 1 288 ? -33.449 -5.344 -8.888 1.00 54.83 1014 PRO C N 1
ATOM 10471 C CA . PRO C 1 288 ? -33.097 -6.728 -9.234 1.00 62.97 1014 PRO C CA 1
ATOM 10472 C C . PRO C 1 288 ? -34.117 -7.776 -8.794 1.00 72.51 1014 PRO C C 1
ATOM 10473 O O . PRO C 1 288 ? -34.704 -7.671 -7.717 1.00 74.43 1014 PRO C O 1
ATOM 10477 N N . GLU C 1 289 ? -34.313 -8.782 -9.641 1.00 88.80 1015 GLU C N 1
ATOM 10478 C CA . GLU C 1 289 ? -35.222 -9.883 -9.350 1.00 93.33 1015 GLU C CA 1
ATOM 10479 C C . GLU C 1 289 ? -34.487 -10.971 -8.573 1.00 95.88 1015 GLU C C 1
ATOM 10480 O O . GLU C 1 289 ? -33.363 -11.335 -8.922 1.00 96.07 1015 GLU C O 1
ATOM 10486 N N . ASN C 1 290 ? -35.124 -11.477 -7.520 1.00 86.71 1016 ASN C N 1
ATOM 10487 C CA . ASN C 1 290 ? -34.542 -12.515 -6.667 1.00 83.67 1016 ASN C CA 1
ATOM 10488 C C . ASN C 1 290 ? -33.176 -12.135 -6.099 1.00 83.86 1016 ASN C C 1
ATOM 10489 O O . ASN C 1 290 ? -32.330 -12.997 -5.858 1.00 86.16 1016 ASN C O 1
ATOM 10494 N N . ARG C 1 291 ? -32.965 -10.837 -5.897 1.00 79.71 1017 ARG C N 1
ATOM 10495 C CA . ARG C 1 291 ? -31.780 -10.345 -5.203 1.00 78.52 1017 ARG C CA 1
ATOM 10496 C C . ARG C 1 291 ? -32.228 -9.520 -4.000 1.00 80.76 1017 ARG C C 1
ATOM 10497 O O . ARG C 1 291 ? -32.441 -8.312 -4.109 1.00 68.72 1017 ARG C O 1
ATOM 10505 N N . PRO C 1 292 ? -32.379 -10.182 -2.844 1.00 87.93 1018 PRO C N 1
ATOM 10506 C CA . PRO C 1 292 ? -32.982 -9.596 -1.640 1.00 60.01 1018 PRO C CA 1
ATOM 10507 C C . PRO C 1 292 ? -32.146 -8.485 -1.019 1.00 48.91 1018 PRO C C 1
ATOM 10508 O O . PRO C 1 292 ? -30.918 -8.503 -1.114 1.00 51.83 1018 PRO C O 1
ATOM 10512 N N . GLY C 1 293 ? -32.818 -7.529 -0.388 1.00 47.59 1019 GLY C N 1
ATOM 10513 C CA . GLY C 1 293 ? -32.144 -6.414 0.251 1.00 62.60 1019 GLY C CA 1
ATOM 10514 C C . GLY C 1 293 ? -32.182 -5.153 -0.591 1.00 68.28 1019 GLY C C 1
ATOM 10515 O O . GLY C 1 293 ? -32.080 -4.043 -0.068 1.00 72.17 1019 GLY C O 1
ATOM 10516 N N . ARG C 1 294 ? -32.330 -5.328 -1.900 1.00 80.49 1020 ARG C N 1
ATOM 10517 C CA . ARG C 1 294 ? -32.348 -4.205 -2.832 1.00 71.17 1020 ARG C CA 1
ATOM 10518 C C . ARG C 1 294 ? -33.667 -3.439 -2.772 1.00 66.35 1020 ARG C C 1
ATOM 10519 O O . ARG C 1 294 ? -34.740 -4.037 -2.672 1.00 69.12 1020 ARG C O 1
ATOM 10527 N N . GLY C 1 295 ? -33.582 -2.115 -2.836 1.00 60.76 1021 GLY C N 1
ATOM 10528 C CA . GLY C 1 295 ? -34.762 -1.274 -2.760 1.00 56.03 1021 GLY C CA 1
ATOM 10529 C C . GLY C 1 295 ? -34.554 0.107 -3.352 1.00 70.48 1021 GLY C C 1
ATOM 10530 O O . GLY C 1 295 ? -33.573 0.353 -4.054 1.00 67.01 1021 GLY C O 1
ATOM 10531 N N . LEU C 1 296 ? -35.482 1.013 -3.060 1.00 64.03 1022 LEU C N 1
ATOM 10532 C CA . LEU C 1 296 ? -35.430 2.369 -3.589 1.00 55.84 1022 LEU C CA 1
ATOM 10533 C C . LEU C 1 296 ? -35.652 3.396 -2.482 1.00 57.69 1022 LEU C C 1
ATOM 10534 O O . LEU C 1 296 ? -36.513 3.215 -1.624 1.00 69.03 1022 LEU C O 1
ATOM 10539 N N . THR C 1 297 ? -34.873 4.473 -2.507 1.00 56.31 1023 THR C N 1
ATOM 10540 C CA . THR C 1 297 ? -34.989 5.522 -1.500 1.00 53.45 1023 THR C CA 1
ATOM 10541 C C . THR C 1 297 ? -36.112 6.496 -1.840 1.00 63.69 1023 THR C C 1
ATOM 10542 O O . THR C 1 297 ? -36.718 6.411 -2.910 1.00 72.60 1023 THR C O 1
ATOM 10546 N N . ARG C 1 298 ? -36.386 7.421 -0.926 1.00 65.01 1024 ARG C N 1
ATOM 10547 C CA . ARG C 1 298 ? -37.441 8.407 -1.126 1.00 73.74 1024 ARG C CA 1
ATOM 10548 C C . ARG C 1 298 ? -37.073 9.388 -2.233 1.00 82.85 1024 ARG C C 1
ATOM 10549 O O . ARG C 1 298 ? -37.936 9.853 -2.980 1.00 82.46 1024 ARG C O 1
ATOM 10551 N N . ASP C 1 299 ? -35.784 9.696 -2.337 1.00 81.61 1025 ASP C N 1
ATOM 10552 C CA . ASP C 1 299 ? -35.299 10.624 -3.350 1.00 76.48 1025 ASP C CA 1
ATOM 10553 C C . ASP C 1 299 ? -35.136 9.938 -4.703 1.00 79.46 1025 ASP C C 1
ATOM 10554 O O . ASP C 1 299 ? -34.967 10.600 -5.727 1.00 89.41 1025 ASP C O 1
ATOM 10559 N N . GLY C 1 300 ? -35.189 8.609 -4.703 1.00 72.87 1026 GLY C N 1
ATOM 10560 C CA . GLY C 1 300 ? -35.158 7.842 -5.935 1.00 66.41 1026 GLY C CA 1
ATOM 10561 C C . GLY C 1 300 ? -33.787 7.332 -6.332 1.00 72.93 1026 GLY C C 1
ATOM 10562 O O . GLY C 1 300 ? -33.264 7.691 -7.387 1.00 92.69 1026 GLY C O 1
ATOM 10563 N N . TYR C 1 301 ? -33.203 6.489 -5.486 1.00 68.14 1027 TYR C N 1
ATOM 10564 C CA . TYR C 1 301 ? -31.909 5.877 -5.776 1.00 67.91 1027 TYR C CA 1
ATOM 10565 C C . TYR C 1 301 ? -31.894 4.417 -5.340 1.00 60.40 1027 TYR C C 1
ATOM 10566 O O . TYR C 1 301 ? -32.595 4.033 -4.405 1.00 68.45 1027 TYR C O 1
ATOM 10575 N N . HIS C 1 302 ? -31.089 3.606 -6.018 1.00 61.23 1028 HIS C N 1
ATOM 10576 C CA . HIS C 1 302 ? -30.946 2.200 -5.658 1.00 60.80 1028 HIS C CA 1
ATOM 10577 C C . HIS C 1 302 ? -30.066 2.042 -4.426 1.00 73.64 1028 HIS C C 1
ATOM 10578 O O . HIS C 1 302 ? -29.000 2.652 -4.334 1.00 70.85 1028 HIS C O 1
ATOM 10585 N N . PHE C 1 303 ? -30.513 1.223 -3.479 1.00 84.47 1029 PHE C N 1
ATOM 10586 C CA . PHE C 1 303 ? -29.726 0.963 -2.279 1.00 71.85 1029 PHE C CA 1
ATOM 10587 C C . PHE C 1 303 ? -29.787 -0.505 -1.873 1.00 64.10 1029 PHE C C 1
ATOM 10588 O O . PHE C 1 303 ? -30.649 -1.254 -2.334 1.00 72.96 1029 PHE C O 1
ATOM 10596 N N . LEU C 1 304 ? -28.863 -0.907 -1.007 1.00 61.89 1030 LEU C N 1
ATOM 10597 C CA . LEU C 1 304 ? -28.810 -2.277 -0.513 1.00 63.83 1030 LEU C CA 1
ATOM 10598 C C . LEU C 1 304 ? -28.917 -2.303 1.010 1.00 69.27 1030 LEU C C 1
ATOM 10599 O O . LEU C 1 304 ? -28.160 -1.628 1.705 1.00 66.65 1030 LEU C O 1
ATOM 10604 N N . THR C 1 305 ? -29.865 -3.087 1.517 1.00 76.87 1031 THR C N 1
ATOM 10605 C CA . THR C 1 305 ? -30.124 -3.169 2.952 1.00 63.10 1031 THR C CA 1
ATOM 10606 C C . THR C 1 305 ? -28.973 -3.835 3.702 1.00 65.97 1031 THR C C 1
ATOM 10607 O O . THR C 1 305 ? -28.443 -4.856 3.265 1.00 66.69 1031 THR C O 1
ATOM 10611 N N . ALA C 1 306 ? -28.592 -3.249 4.834 1.00 60.88 1032 ALA C N 1
ATOM 10612 C CA . ALA C 1 306 ? -27.517 -3.788 5.658 1.00 49.76 1032 ALA C CA 1
ATOM 10613 C C . ALA C 1 306 ? -27.959 -5.051 6.389 1.00 50.48 1032 ALA C C 1
ATOM 10614 O O . ALA C 1 306 ? -29.137 -5.399 6.381 1.00 57.43 1032 ALA C O 1
ATOM 10616 N N . LEU C 1 307 ? -27.010 -5.739 7.014 1.00 48.73 1033 LEU C N 1
ATOM 10617 C CA . LEU C 1 307 ? -27.329 -6.905 7.831 1.00 45.57 1033 LEU C CA 1
ATOM 10618 C C . LEU C 1 307 ? -27.440 -6.499 9.298 1.00 59.86 1033 LEU C C 1
ATOM 10619 O O . LEU C 1 307 ? -26.676 -5.659 9.771 1.00 68.69 1033 LEU C O 1
ATOM 10624 N N . PRO C 1 308 ? -28.396 -7.096 10.027 1.00 59.07 1034 PRO C N 1
ATOM 10625 C CA . PRO C 1 308 ? -28.619 -6.739 11.432 1.00 55.33 1034 PRO C CA 1
ATOM 10626 C C . PRO C 1 308 ? -27.558 -7.327 12.358 1.00 54.04 1034 PRO C C 1
ATOM 10627 O O . PRO C 1 308 ? -27.898 -8.019 13.317 1.00 60.20 1034 PRO C O 1
ATOM 10631 N N . ARG C 1 309 ? -26.290 -7.048 12.073 1.00 48.67 1035 ARG C N 1
ATOM 10632 C CA . ARG C 1 309 ? -25.195 -7.623 12.844 1.00 47.14 1035 ARG C CA 1
ATOM 10633 C C . ARG C 1 309 ? -24.022 -6.659 12.991 1.00 53.30 1035 ARG C C 1
ATOM 10634 O O . ARG C 1 309 ? -23.894 -5.701 12.228 1.00 62.84 1035 ARG C O 1
ATOM 10642 N N . ILE C 1 310 ? -23.171 -6.922 13.977 1.00 52.80 1036 ILE C N 1
ATOM 10643 C CA . ILE C 1 310 ? -21.936 -6.166 14.163 1.00 53.14 1036 ILE C CA 1
ATOM 10644 C C . ILE C 1 310 ? -20.734 -7.094 14.048 1.00 48.88 1036 ILE C C 1
ATOM 10645 O O . ILE C 1 310 ? -19.601 -6.698 14.319 1.00 59.16 1036 ILE C O 1
ATOM 10650 N N . ASP C 1 311 ? -20.998 -8.332 13.644 1.00 47.22 1037 ASP C N 1
ATOM 10651 C CA . ASP C 1 311 ? -19.968 -9.360 13.545 1.00 52.17 1037 ASP C CA 1
ATOM 10652 C C . ASP C 1 311 ? -18.883 -8.984 12.536 1.00 70.19 1037 ASP C C 1
ATOM 10653 O O . ASP C 1 311 ? -17.690 -9.098 12.822 1.00 72.19 1037 ASP C O 1
ATOM 10658 N N . GLY C 1 312 ? -19.303 -8.529 11.361 1.00 70.59 1038 GLY C N 1
ATOM 10659 C CA . GLY C 1 312 ? -18.375 -8.185 10.299 1.00 59.46 1038 GLY C CA 1
ATOM 10660 C C . GLY C 1 312 ? -18.430 -9.180 9.155 1.00 69.62 1038 GLY C C 1
ATOM 10661 O O . GLY C 1 312 ? -17.852 -8.950 8.093 1.00 73.38 1038 GLY C O 1
ATOM 10662 N N . ASP C 1 313 ? -19.127 -10.291 9.376 1.00 67.93 1039 ASP C N 1
ATOM 10663 C CA . ASP C 1 313 ? -19.296 -11.311 8.347 1.00 67.39 1039 ASP C CA 1
ATOM 10664 C C . ASP C 1 313 ? -20.408 -10.896 7.388 1.00 66.85 1039 ASP C C 1
ATOM 10665 O O . ASP C 1 313 ? -21.585 -10.910 7.746 1.00 72.59 1039 ASP C O 1
ATOM 10670 N N . THR C 1 314 ? -20.028 -10.525 6.170 1.00 68.51 1040 THR C N 1
ATOM 10671 C CA . THR C 1 314 ? -20.984 -10.021 5.189 1.00 75.46 1040 THR C CA 1
ATOM 10672 C C . THR C 1 314 ? -21.890 -11.120 4.634 1.00 74.44 1040 THR C C 1
ATOM 10673 O O . THR C 1 314 ? -22.893 -10.832 3.981 1.00 66.07 1040 THR C O 1
ATOM 10677 N N . SER C 1 315 ? -21.533 -12.375 4.893 1.00 73.90 1041 SER C N 1
ATOM 10678 C CA . SER C 1 315 ? -22.316 -13.510 4.413 1.00 74.20 1041 SER C CA 1
ATOM 10679 C C . SER C 1 315 ? -23.666 -13.601 5.118 1.00 64.24 1041 SER C C 1
ATOM 10680 O O . SER C 1 315 ? -23.783 -13.279 6.300 1.00 74.94 1041 SER C O 1
ATOM 10683 N N . ALA C 1 316 ? -24.684 -14.043 4.388 1.00 64.57 1042 ALA C N 1
ATOM 10684 C CA . ALA C 1 316 ? -26.017 -14.204 4.956 1.00 64.31 1042 ALA C CA 1
ATOM 10685 C C . ALA C 1 316 ? -26.281 -15.663 5.307 1.00 73.72 1042 ALA C C 1
ATOM 10686 O O . ALA C 1 316 ? -27.326 -15.998 5.867 1.00 73.21 1042 ALA C O 1
ATOM 10688 N N . GLU C 1 317 ? -25.326 -16.526 4.976 1.00 74.39 1043 GLU C N 1
ATOM 10689 C CA . GLU C 1 317 ? -25.432 -17.946 5.288 1.00 87.59 1043 GLU C CA 1
ATOM 10690 C C . GLU C 1 317 ? -25.044 -18.185 6.741 1.00 87.57 1043 GLU C C 1
ATOM 10691 O O . GLU C 1 317 ? -25.238 -19.274 7.284 1.00 86.18 1043 GLU C O 1
ATOM 10697 N N . THR C 1 318 ? -24.489 -17.149 7.360 1.00 86.45 1044 THR C N 1
ATOM 10698 C CA . THR C 1 318 ? -24.127 -17.179 8.770 1.00 75.75 1044 THR C CA 1
ATOM 10699 C C . THR C 1 318 ? -24.836 -16.048 9.507 1.00 72.89 1044 THR C C 1
ATOM 10700 O O . THR C 1 318 ? -24.312 -15.497 10.475 1.00 70.03 1044 THR C O 1
ATOM 10704 N N . LEU C 1 319 ? -26.031 -15.703 9.036 1.00 67.20 1045 LEU C N 1
ATOM 10705 C CA . LEU C 1 319 ? -26.779 -14.575 9.581 1.00 48.90 1045 LEU C CA 1
ATOM 10706 C C . LEU C 1 319 ? -27.322 -14.853 10.979 1.00 53.35 1045 LEU C C 1
ATOM 10707 O O . LEU C 1 319 ? -27.092 -14.072 11.901 1.00 60.34 1045 LEU C O 1
ATOM 10712 N N . THR C 1 320 ? -28.044 -15.961 11.129 1.00 71.63 1046 THR C N 1
ATOM 10713 C CA . THR C 1 320 ? -28.658 -16.317 12.409 1.00 70.91 1046 THR C CA 1
ATOM 10714 C C . THR C 1 320 ? -27.625 -16.428 13.525 1.00 58.07 1046 THR C C 1
ATOM 10715 O O . THR C 1 320 ? -27.882 -16.037 14.664 1.00 63.14 1046 THR C O 1
ATOM 10719 N N . GLU C 1 321 ? -26.456 -16.958 13.184 1.00 64.94 1047 GLU C N 1
ATOM 10720 C CA . GLU C 1 321 ? -25.363 -17.096 14.137 1.00 67.62 1047 GLU C CA 1
ATOM 10721 C C . GLU C 1 321 ? -24.765 -15.734 14.471 1.00 60.63 1047 GLU C C 1
ATOM 10722 O O . GLU C 1 321 ? -24.160 -15.553 15.526 1.00 58.76 1047 GLU C O 1
ATOM 10728 N N . GLY C 1 322 ? -24.940 -14.783 13.558 1.00 59.08 1048 GLY C N 1
ATOM 10729 C CA . GLY C 1 322 ? -24.375 -13.456 13.712 1.00 51.04 1048 GLY C CA 1
ATOM 10730 C C . GLY C 1 322 ? -25.266 -12.516 14.499 1.00 48.96 1048 GLY C C 1
ATOM 10731 O O . GLY C 1 322 ? -24.786 -11.573 15.129 1.00 58.96 1048 GLY C O 1
ATOM 10732 N N . ILE C 1 323 ? -26.570 -12.771 14.462 1.00 45.45 1049 ILE C N 1
ATOM 10733 C CA . ILE C 1 323 ? -27.527 -11.953 15.198 1.00 52.39 1049 ILE C CA 1
ATOM 10734 C C . ILE C 1 323 ? -27.491 -12.294 16.684 1.00 55.91 1049 ILE C C 1
ATOM 10735 O O . ILE C 1 323 ? -27.639 -11.418 17.538 1.00 40.91 1049 ILE C O 1
ATOM 10740 N N . ALA C 1 324 ? -27.284 -13.573 16.982 1.00 51.54 1050 ALA C N 1
ATOM 10741 C CA . ALA C 1 324 ? -27.226 -14.043 18.359 1.00 48.30 1050 ALA C CA 1
ATOM 10742 C C . ALA C 1 324 ? -26.072 -13.391 19.107 1.00 53.40 1050 ALA C C 1
ATOM 10743 O O . ALA C 1 324 ? -26.235 -12.930 20.237 1.00 61.65 1050 ALA C O 1
ATOM 10745 N N . THR C 1 325 ? -24.907 -13.350 18.468 1.00 53.07 1051 THR C N 1
ATOM 10746 C CA . THR C 1 325 ? -23.720 -12.756 19.073 1.00 57.92 1051 THR C CA 1
ATOM 10747 C C . THR C 1 325 ? -23.843 -11.238 19.134 1.00 45.45 1051 THR C C 1
ATOM 10748 O O . THR C 1 325 ? -23.161 -10.579 19.919 1.00 41.50 1051 THR C O 1
ATOM 10752 N N . THR C 1 326 ? -24.717 -10.689 18.298 1.00 41.48 1052 THR C N 1
ATOM 10753 C CA . THR C 1 326 ? -24.971 -9.254 18.286 1.00 48.35 1052 THR C CA 1
ATOM 10754 C C . THR C 1 326 ? -25.909 -8.867 19.423 1.00 46.90 1052 THR C C 1
ATOM 10755 O O . THR C 1 326 ? -25.683 -7.878 20.119 1.00 38.26 1052 THR C O 1
ATOM 10759 N N . VAL C 1 327 ? -26.963 -9.655 19.602 1.00 53.30 1053 VAL C N 1
ATOM 10760 C CA . VAL C 1 327 ? -27.908 -9.443 20.691 1.00 54.77 1053 VAL C CA 1
ATOM 10761 C C . VAL C 1 327 ? -27.217 -9.648 22.036 1.00 55.04 1053 VAL C C 1
ATOM 10762 O O . VAL C 1 327 ? -27.426 -8.882 22.979 1.00 46.41 1053 VAL C O 1
ATOM 10766 N N . LYS C 1 328 ? -26.384 -10.683 22.103 1.00 49.98 1054 LYS C N 1
ATOM 10767 C CA . LYS C 1 328 ? -25.626 -11.006 23.308 1.00 46.31 1054 LYS C CA 1
ATOM 10768 C C . LYS C 1 328 ? -24.795 -9.820 23.780 1.00 53.22 1054 LYS C C 1
ATOM 10769 O O . LYS C 1 328 ? -24.754 -9.512 24.969 1.00 61.27 1054 LYS C O 1
ATOM 10775 N N . THR C 1 329 ? -24.142 -9.154 22.835 1.00 54.43 1055 THR C N 1
ATOM 10776 C CA . THR C 1 329 ? -23.278 -8.024 23.147 1.00 50.69 1055 THR C CA 1
ATOM 10777 C C . THR C 1 329 ? -24.069 -6.836 23.683 1.00 47.21 1055 THR C C 1
ATOM 10778 O O . THR C 1 329 ? -23.700 -6.244 24.697 1.00 58.78 1055 THR C O 1
ATOM 10782 N N . ILE C 1 330 ? -25.160 -6.494 23.003 1.00 41.40 1056 ILE C N 1
ATOM 10783 C CA . ILE C 1 330 ? -25.991 -5.363 23.406 1.00 48.52 1056 ILE C CA 1
ATOM 10784 C C . ILE C 1 330 ? -26.612 -5.601 24.780 1.00 57.96 1056 ILE C C 1
ATOM 10785 O O . ILE C 1 330 ? -26.794 -4.664 25.562 1.00 51.73 1056 ILE C O 1
ATOM 10790 N N . ARG C 1 331 ? -26.924 -6.858 25.078 1.00 59.64 1057 ARG C N 1
ATOM 10791 C CA . ARG C 1 331 ? -27.511 -7.211 26.364 1.00 52.33 1057 ARG C CA 1
ATOM 10792 C C . ARG C 1 331 ? -26.457 -7.214 27.470 1.00 51.40 1057 ARG C C 1
ATOM 10793 O O . ARG C 1 331 ? -26.695 -6.701 28.564 1.00 54.42 1057 ARG C O 1
ATOM 10801 N N . GLU C 1 332 ? -25.294 -7.791 27.179 1.00 51.72 1058 GLU C N 1
ATOM 10802 C CA . GLU C 1 332 ? -24.216 -7.893 28.161 1.00 56.40 1058 GLU C CA 1
ATOM 10803 C C . GLU C 1 332 ? -23.655 -6.530 28.551 1.00 63.23 1058 GLU C C 1
ATOM 10804 O O . GLU C 1 332 ? -23.140 -6.354 29.655 1.00 75.00 1058 GLU C O 1
ATOM 10810 N N . ALA C 1 333 ? -23.757 -5.567 27.640 1.00 56.66 1059 ALA C N 1
ATOM 10811 C CA . ALA C 1 333 ? -23.198 -4.241 27.870 1.00 51.61 1059 ALA C CA 1
ATOM 10812 C C . ALA C 1 333 ? -24.207 -3.306 28.528 1.00 52.88 1059 ALA C C 1
ATOM 10813 O O . ALA C 1 333 ? -23.887 -2.159 28.838 1.00 52.35 1059 ALA C O 1
ATOM 10815 N N . TRP C 1 334 ? -25.423 -3.800 28.737 1.00 56.37 1060 TRP C N 1
ATOM 10816 C CA . TRP C 1 334 ? -26.463 -3.014 29.393 1.00 56.88 1060 TRP C CA 1
ATOM 10817 C C . TRP C 1 334 ? -26.866 -3.639 30.724 1.00 74.86 1060 TRP C C 1
ATOM 10818 O O . TRP C 1 334 ? -27.261 -4.804 30.780 1.00 86.82 1060 TRP C O 1
ATOM 10829 N N . HIS C 1 335 ? -26.772 -2.854 31.793 1.00 71.67 1061 HIS C N 1
ATOM 10830 C CA . HIS C 1 335 ? -27.051 -3.353 33.134 1.00 70.35 1061 HIS C CA 1
ATOM 10831 C C . HIS C 1 335 ? -28.205 -2.604 33.799 1.00 65.83 1061 HIS C C 1
ATOM 10832 O O . HIS C 1 335 ? -28.668 -2.990 34.872 1.00 82.37 1061 HIS C O 1
ATOM 10839 N N . GLY C 1 336 ? -28.667 -1.536 33.156 1.00 57.99 1062 GLY C N 1
ATOM 10840 C CA . GLY C 1 336 ? -29.769 -0.747 33.679 1.00 50.23 1062 GLY C CA 1
ATOM 10841 C C . GLY C 1 336 ? -31.117 -1.417 33.482 1.00 62.73 1062 GLY C C 1
ATOM 10842 O O . GLY C 1 336 ? -31.181 -2.618 33.213 1.00 66.47 1062 GLY C O 1
ATOM 10843 N N . PRO C 1 337 ? -32.206 -0.643 33.617 1.00 56.84 1063 PRO C N 1
ATOM 10844 C CA . PRO C 1 337 ? -33.568 -1.163 33.448 1.00 65.20 1063 PRO C CA 1
ATOM 10845 C C . PRO C 1 337 ? -33.866 -1.547 32.001 1.00 64.89 1063 PRO C C 1
ATOM 10846 O O . PRO C 1 337 ? -33.279 -0.975 31.083 1.00 62.24 1063 PRO C O 1
ATOM 10850 N N . THR C 1 338 ? -34.766 -2.504 31.804 1.00 64.71 1064 THR C N 1
ATOM 10851 C CA . THR C 1 338 ? -35.093 -2.971 30.462 1.00 64.64 1064 THR C CA 1
ATOM 10852 C C . THR C 1 338 ? -36.463 -2.475 30.015 1.00 57.25 1064 THR C C 1
ATOM 10853 O O . THR C 1 338 ? -37.067 -1.618 30.660 1.00 60.22 1064 THR C O 1
ATOM 10857 N N . ALA C 1 339 ? -36.947 -3.018 28.902 1.00 53.88 1065 ALA C N 1
ATOM 10858 C CA . ALA C 1 339 ? -38.236 -2.620 28.355 1.00 51.65 1065 ALA C CA 1
ATOM 10859 C C . ALA C 1 339 ? -39.378 -3.265 29.129 1.00 69.77 1065 ALA C C 1
ATOM 10860 O O . ALA C 1 339 ? -39.353 -4.468 29.393 1.00 69.93 1065 ALA C O 1
ATOM 10862 N N . PRO C 1 340 ? -40.382 -2.458 29.504 1.00 65.71 1066 PRO C N 1
ATOM 10863 C CA . PRO C 1 340 ? -41.572 -2.935 30.218 1.00 70.07 1066 PRO C CA 1
ATOM 10864 C C . PRO C 1 340 ? -42.332 -3.984 29.411 1.00 78.16 1066 PRO C C 1
ATOM 10865 O O . PRO C 1 340 ? -42.692 -3.721 28.266 1.00 83.27 1066 PRO C O 1
ATOM 10869 N N . PRO C 1 341 ? -42.570 -5.164 30.003 1.00 77.76 1067 PRO C N 1
ATOM 10870 C CA . PRO C 1 341 ? -43.256 -6.260 29.310 1.00 80.78 1067 PRO C CA 1
ATOM 10871 C C . PRO C 1 341 ? -44.745 -5.989 29.103 1.00 77.26 1067 PRO C C 1
ATOM 10872 O O . PRO C 1 341 ? -45.316 -5.132 29.778 1.00 62.29 1067 PRO C O 1
ATOM 10876 N N . VAL C 1 342 ? -45.360 -6.711 28.170 1.00 67.05 1068 VAL C N 1
ATOM 10877 C CA . VAL C 1 342 ? -46.792 -6.583 27.931 1.00 65.41 1068 VAL C CA 1
ATOM 10878 C C . VAL C 1 342 ? -47.571 -7.329 29.006 1.00 84.96 1068 VAL C C 1
ATOM 10879 O O . VAL C 1 342 ? -47.462 -8.549 29.135 1.00 89.83 1068 VAL C O 1
ATOM 10883 N N . ARG C 1 343 ? -48.356 -6.585 29.779 1.00 91.65 1069 ARG C N 1
ATOM 10884 C CA . ARG C 1 343 ? -49.090 -7.151 30.906 1.00 81.38 1069 ARG C CA 1
ATOM 10885 C C . ARG C 1 343 ? -50.191 -8.108 30.465 1.00 83.96 1069 ARG C C 1
ATOM 10886 O O . ARG C 1 343 ? -51.306 -7.684 30.165 1.00 84.95 1069 ARG C O 1
ATOM 10894 N N . MET C 1 344 ? -49.875 -9.397 30.433 1.00 80.79 1070 MET C N 1
ATOM 10895 C CA . MET C 1 344 ? -50.875 -10.417 30.144 1.00 90.28 1070 MET C CA 1
ATOM 10896 C C . MET C 1 344 ? -51.876 -10.516 31.289 1.00 93.50 1070 MET C C 1
ATOM 10897 O O . MET C 1 344 ? -51.553 -10.187 32.431 1.00 85.72 1070 MET C O 1
ATOM 10902 N N . LEU C 1 345 ? -53.091 -10.966 30.987 1.00 90.50 1071 LEU C N 1
ATOM 10903 C CA . LEU C 1 345 ? -54.103 -11.134 32.024 1.00 95.40 1071 LEU C CA 1
ATOM 10904 C C . LEU C 1 345 ? -53.833 -12.416 32.809 1.00 86.81 1071 LEU C C 1
ATOM 10905 O O . LEU C 1 345 ? -53.547 -13.462 32.222 1.00 72.29 1071 LEU C O 1
ATOM 10910 N N . PRO C 1 346 ? -53.912 -12.329 34.146 1.00 83.89 1072 PRO C N 1
ATOM 10911 C CA . PRO C 1 346 ? -53.548 -13.417 35.063 1.00 74.57 1072 PRO C CA 1
ATOM 10912 C C . PRO C 1 346 ? -54.332 -14.704 34.829 1.00 65.31 1072 PRO C C 1
ATOM 10913 O O . PRO C 1 346 ? -55.534 -14.656 34.572 1.00 73.15 1072 PRO C O 1
ATOM 10917 N N . ASN C 1 347 ? -53.647 -15.841 34.914 1.00 73.54 1073 ASN C N 1
ATOM 10918 C CA . ASN C 1 347 ? -54.308 -17.137 34.852 1.00 80.64 1073 ASN C CA 1
ATOM 10919 C C . ASN C 1 347 ? -55.096 -17.388 36.129 1.00 76.17 1073 ASN C C 1
ATOM 10920 O O . ASN C 1 347 ? -56.201 -17.929 36.096 1.00 73.22 1073 ASN C O 1
ATOM 10925 N N . VAL C 1 348 ? -54.512 -16.988 37.253 1.00 70.10 1074 VAL C N 1
ATOM 10926 C CA . VAL C 1 348 ? -55.178 -17.074 38.546 1.00 64.15 1074 VAL C CA 1
ATOM 10927 C C . VAL C 1 348 ? -55.266 -15.689 39.173 1.00 72.24 1074 VAL C C 1
ATOM 10928 O O . VAL C 1 348 ? -54.255 -15.115 39.575 1.00 72.63 1074 VAL C O 1
ATOM 10932 N N . LEU C 1 349 ? -56.480 -15.154 39.248 1.00 66.54 1075 LEU C N 1
ATOM 10933 C CA . LEU C 1 349 ? -56.690 -13.814 39.779 1.00 66.25 1075 LEU C CA 1
ATOM 10934 C C . LEU C 1 349 ? -57.208 -13.857 41.213 1.00 67.40 1075 LEU C C 1
ATOM 10935 O O . LEU C 1 349 ? -58.349 -14.248 41.450 1.00 78.42 1075 LEU C O 1
ATOM 10940 N N . PRO C 1 350 ? -56.362 -13.461 42.175 1.00 65.20 1076 PRO C N 1
ATOM 10941 C CA . PRO C 1 350 ? -56.778 -13.387 43.580 1.00 80.63 1076 PRO C CA 1
ATOM 10942 C C . PRO C 1 350 ? -57.937 -12.413 43.772 1.00 75.21 1076 PRO C C 1
ATOM 10943 O O . PRO C 1 350 ? -57.837 -11.255 43.366 1.00 72.40 1076 PRO C O 1
ATOM 10947 N N . ALA C 1 351 ? -59.021 -12.882 44.383 1.00 71.81 1077 ALA C N 1
ATOM 10948 C CA . ALA C 1 351 ? -60.217 -12.065 44.567 1.00 62.20 1077 ALA C CA 1
ATOM 10949 C C . ALA C 1 351 ? -59.967 -10.908 45.530 1.00 62.50 1077 ALA C C 1
ATOM 10950 O O . ALA C 1 351 ? -60.762 -9.971 45.604 1.00 70.57 1077 ALA C O 1
ATOM 10952 N N . ALA C 1 352 ? -58.863 -10.982 46.268 1.00 53.75 1078 ALA C N 1
ATOM 10953 C CA . ALA C 1 352 ? -58.485 -9.920 47.190 1.00 61.58 1078 ALA C CA 1
ATOM 10954 C C . ALA C 1 352 ? -58.044 -8.670 46.434 1.00 77.60 1078 ALA C C 1
ATOM 10955 O O . ALA C 1 352 ? -58.171 -7.554 46.937 1.00 86.60 1078 ALA C O 1
ATOM 10957 N N . GLN C 1 353 ? -57.525 -8.865 45.225 1.00 73.05 1079 GLN C N 1
ATOM 10958 C CA . GLN C 1 353 ? -57.070 -7.752 44.397 1.00 67.29 1079 GLN C CA 1
ATOM 10959 C C . GLN C 1 353 ? -58.241 -6.899 43.927 1.00 87.80 1079 GLN C C 1
ATOM 10960 O O . GLN C 1 353 ? -58.091 -5.701 43.691 1.00 106.41 1079 GLN C O 1
ATOM 10966 N N . LEU C 1 354 ? -59.406 -7.528 43.788 1.00 78.61 1080 LEU C N 1
ATOM 10967 C CA . LEU C 1 354 ? -60.625 -6.820 43.417 1.00 73.04 1080 LEU C CA 1
ATOM 10968 C C . LEU C 1 354 ? -60.988 -5.776 44.467 1.00 82.93 1080 LEU C C 1
ATOM 10969 O O . LEU C 1 354 ? -60.674 -5.947 45.645 1.00 87.64 1080 LEU C O 1
ATOM 10974 N N . PRO C 1 355 ? -61.645 -4.684 44.040 1.00 82.85 1081 PRO C N 1
ATOM 10975 C CA . PRO C 1 355 ? -62.073 -3.618 44.952 1.00 97.20 1081 PRO C CA 1
ATOM 10976 C C . PRO C 1 355 ? -62.925 -4.143 46.105 1.00 104.91 1081 PRO C C 1
ATOM 10977 O O . PRO C 1 355 ? -63.848 -4.927 45.880 1.00 102.03 1081 PRO C O 1
ATOM 10981 N N . SER C 1 356 ? -62.613 -3.711 47.323 1.00 104.33 1082 SER C N 1
ATOM 10982 C CA . SER C 1 356 ? -63.348 -4.154 48.502 1.00 116.77 1082 SER C CA 1
ATOM 10983 C C . SER C 1 356 ? -64.744 -3.536 48.550 1.00 113.72 1082 SER C C 1
ATOM 10984 O O . SER C 1 356 ? -65.187 -2.890 47.599 1.00 90.52 1082 SER C O 1
ATOM 10987 N N . ALA C 1 357 ? -65.428 -3.738 49.670 1.00 116.14 1083 ALA C N 1
ATOM 10988 C CA . ALA C 1 357 ? -66.791 -3.248 49.843 1.00 103.65 1083 ALA C CA 1
ATOM 10989 C C . ALA C 1 357 ? -66.853 -1.723 49.839 1.00 110.98 1083 ALA C C 1
ATOM 10990 O O . ALA C 1 357 ? -67.787 -1.135 49.296 1.00 102.70 1083 ALA C O 1
ATOM 10992 N N . ALA C 1 358 ? -65.849 -1.091 50.436 1.00 109.14 1084 ALA C N 1
ATOM 10993 C CA . ALA C 1 358 ? -65.827 0.360 50.573 1.00 108.27 1084 ALA C CA 1
ATOM 10994 C C . ALA C 1 358 ? -65.460 1.063 49.270 1.00 117.73 1084 ALA C C 1
ATOM 10995 O O . ALA C 1 358 ? -65.602 2.279 49.157 1.00 117.44 1084 ALA C O 1
ATOM 10997 N N . GLU C 1 359 ? -65.001 0.300 48.285 1.00 121.79 1085 GLU C N 1
ATOM 10998 C CA . GLU C 1 359 ? -64.485 0.887 47.056 1.00 118.02 1085 GLU C CA 1
ATOM 10999 C C . GLU C 1 359 ? -65.521 0.967 45.941 1.00 117.55 1085 GLU C C 1
ATOM 11000 O O . GLU C 1 359 ? -65.487 1.885 45.122 1.00 136.70 1085 GLU C O 1
ATOM 11006 N N . SER C 1 360 ? -66.447 0.017 45.922 1.00 103.76 1086 SER C N 1
ATOM 11007 C CA . SER C 1 360 ? -67.359 -0.122 44.792 1.00 114.74 1086 SER C CA 1
ATOM 11008 C C . SER C 1 360 ? -68.831 0.037 45.161 1.00 130.60 1086 SER C C 1
ATOM 11009 O O . SER C 1 360 ? -69.664 0.313 44.297 1.00 132.45 1086 SER C O 1
ATOM 11012 N N . GLY C 1 361 ? -69.147 -0.132 46.440 1.00 130.75 1087 GLY C N 1
ATOM 11013 C CA . GLY C 1 361 ? -70.520 -0.021 46.898 1.00 133.88 1087 GLY C CA 1
ATOM 11014 C C . GLY C 1 361 ? -71.386 -1.164 46.401 1.00 131.62 1087 GLY C C 1
ATOM 11015 O O . GLY C 1 361 ? -70.985 -2.323 46.482 1.00 135.77 1087 GLY C O 1
ATOM 11016 N N . THR C 1 362 ? -72.568 -0.839 45.884 1.00 137.47 1088 THR C N 1
ATOM 11017 C CA . THR C 1 362 ? -73.494 -1.850 45.372 1.00 130.39 1088 THR C CA 1
ATOM 11018 C C . THR C 1 362 ? -72.896 -2.669 44.232 1.00 118.64 1088 THR C C 1
ATOM 11019 O O . THR C 1 362 ? -72.991 -3.896 44.230 1.00 105.46 1088 THR C O 1
ATOM 11023 N N . ARG C 1 363 ? -72.292 -1.989 43.262 1.00 126.57 1089 ARG C N 1
ATOM 11024 C CA . ARG C 1 363 ? -71.660 -2.670 42.137 1.00 117.03 1089 ARG C CA 1
ATOM 11025 C C . ARG C 1 363 ? -70.536 -3.572 42.636 1.00 119.07 1089 ARG C C 1
ATOM 11026 O O . ARG C 1 363 ? -69.649 -3.122 43.356 1.00 120.88 1089 ARG C O 1
ATOM 11028 N N . ILE C 1 364 ? -70.580 -4.850 42.271 1.00 105.34 1090 ILE C N 1
ATOM 11029 C CA . ILE C 1 364 ? -69.575 -5.796 42.744 1.00 101.96 1090 ILE C CA 1
ATOM 11030 C C . ILE C 1 364 ? -68.722 -6.350 41.604 1.00 89.22 1090 ILE C C 1
ATOM 11031 O O . ILE C 1 364 ? -69.244 -6.752 40.565 1.00 81.85 1090 ILE C O 1
ATOM 11036 N N . PRO C 1 365 ? -67.395 -6.361 41.800 1.00 85.83 1091 PRO C N 1
ATOM 11037 C CA . PRO C 1 365 ? -66.454 -6.820 40.774 1.00 82.22 1091 PRO C CA 1
ATOM 11038 C C . PRO C 1 365 ? -66.437 -8.338 40.627 1.00 69.89 1091 PRO C C 1
ATOM 11039 O O . PRO C 1 365 ? -66.564 -9.055 41.618 1.00 74.61 1091 PRO C O 1
ATOM 11043 N N . ILE C 1 366 ? -66.284 -8.816 39.397 1.00 68.99 1092 ILE C N 1
ATOM 11044 C CA . ILE C 1 366 ? -66.180 -10.247 39.146 1.00 76.51 1092 ILE C CA 1
ATOM 11045 C C . ILE C 1 366 ? -64.896 -10.580 38.393 1.00 91.00 1092 ILE C C 1
ATOM 11046 O O . ILE C 1 366 ? -64.678 -11.724 37.998 1.00 76.44 1092 ILE C O 1
ATOM 11051 N N . GLY C 1 367 ? -64.049 -9.574 38.198 1.00 101.09 1093 GLY C N 1
ATOM 11052 C CA . GLY C 1 367 ? -62.779 -9.770 37.521 1.00 91.54 1093 GLY C CA 1
ATOM 11053 C C . GLY C 1 367 ? -62.328 -8.572 36.707 1.00 97.59 1093 GLY C C 1
ATOM 11054 O O . GLY C 1 367 ? -62.771 -7.446 36.938 1.00 105.83 1093 GLY C O 1
ATOM 11055 N N . ILE C 1 368 ? -61.438 -8.816 35.750 1.00 87.47 1094 ILE C N 1
ATOM 11056 C CA . ILE C 1 368 ? -60.909 -7.756 34.898 1.00 81.69 1094 ILE C CA 1
ATOM 11057 C C . ILE C 1 368 ? -60.946 -8.166 33.427 1.00 93.89 1094 ILE C C 1
ATOM 11058 O O . ILE C 1 368 ? -60.865 -9.351 33.105 1.00 78.25 1094 ILE C O 1
ATOM 11063 N N . ASP C 1 369 ? -61.066 -7.181 32.540 1.00 105.74 1095 ASP C N 1
ATOM 11064 C CA . ASP C 1 369 ? -61.176 -7.445 31.107 1.00 100.67 1095 ASP C CA 1
ATOM 11065 C C . ASP C 1 369 ? -59.824 -7.358 30.400 1.00 93.77 1095 ASP C C 1
ATOM 11066 O O . ASP C 1 369 ? -58.867 -6.803 30.934 1.00 94.39 1095 ASP C O 1
ATOM 11071 N N . GLU C 1 370 ? -59.760 -7.908 29.191 1.00 89.25 1096 GLU C N 1
ATOM 11072 C CA . GLU C 1 370 ? -58.518 -7.956 28.426 1.00 90.20 1096 GLU C CA 1
ATOM 11073 C C . GLU C 1 370 ? -58.102 -6.582 27.906 1.00 98.14 1096 GLU C C 1
ATOM 11074 O O . GLU C 1 370 ? -56.911 -6.284 27.797 1.00 97.68 1096 GLU C O 1
ATOM 11080 N N . ASP C 1 371 ? -59.090 -5.751 27.591 1.00 97.36 1097 ASP C N 1
ATOM 11081 C CA . ASP C 1 371 ? -58.844 -4.461 26.952 1.00 86.66 1097 ASP C CA 1
ATOM 11082 C C . ASP C 1 371 ? -58.008 -3.517 27.815 1.00 92.75 1097 ASP C C 1
ATOM 11083 O O . ASP C 1 371 ? -56.839 -3.269 27.522 1.00 103.33 1097 ASP C O 1
ATOM 11088 N N . SER C 1 372 ? -58.610 -2.995 28.879 1.00 84.91 1098 SER C N 1
ATOM 11089 C CA . SER C 1 372 ? -57.950 -1.988 29.706 1.00 90.28 1098 SER C CA 1
ATOM 11090 C C . SER C 1 372 ? -57.538 -2.525 31.074 1.00 98.09 1098 SER C C 1
ATOM 11091 O O . SER C 1 372 ? -56.998 -1.784 31.898 1.00 81.15 1098 SER C O 1
ATOM 11094 N N . LEU C 1 373 ? -57.790 -3.813 31.298 1.00 105.85 1099 LEU C N 1
ATOM 11095 C CA . LEU C 1 373 ? -57.555 -4.458 32.591 1.00 95.61 1099 LEU C CA 1
ATOM 11096 C C . LEU C 1 373 ? -58.265 -3.720 33.723 1.00 95.09 1099 LEU C C 1
ATOM 11097 O O . LEU C 1 373 ? -57.741 -3.603 34.830 1.00 90.64 1099 LEU C O 1
ATOM 11102 N N . SER C 1 374 ? -59.465 -3.226 33.429 1.00 103.98 1100 SER C N 1
ATOM 11103 C CA . SER C 1 374 ? -60.280 -2.522 34.413 1.00 112.24 1100 SER C CA 1
ATOM 11104 C C . SER C 1 374 ? -61.214 -3.494 35.127 1.00 101.61 1100 SER C C 1
ATOM 11105 O O . SER C 1 374 ? -61.648 -4.485 34.538 1.00 93.94 1100 SER C O 1
ATOM 11108 N N . PRO C 1 375 ? -61.518 -3.220 36.406 1.00 89.96 1101 PRO C N 1
ATOM 11109 C CA . PRO C 1 375 ? -62.432 -4.073 37.172 1.00 86.14 1101 PRO C CA 1
ATOM 11110 C C . PRO C 1 375 ? -63.813 -4.164 36.527 1.00 91.26 1101 PRO C C 1
ATOM 11111 O O . PRO C 1 375 ? -64.426 -3.138 36.238 1.00 105.04 1101 PRO C O 1
ATOM 11115 N N . VAL C 1 376 ? -64.285 -5.386 36.299 1.00 84.12 1102 VAL C N 1
ATOM 11116 C CA . VAL C 1 376 ? -65.594 -5.605 35.695 1.00 88.58 1102 VAL C CA 1
ATOM 11117 C C . VAL C 1 376 ? -66.657 -5.804 36.768 1.00 98.74 1102 VAL C C 1
ATOM 11118 O O . VAL C 1 376 ? -66.692 -6.837 37.437 1.00 95.49 1102 VAL C O 1
ATOM 11122 N N . TYR C 1 377 ? -67.527 -4.812 36.921 1.00 94.01 1103 TYR C N 1
ATOM 11123 C CA . TYR C 1 377 ? -68.498 -4.811 38.005 1.00 76.26 1103 TYR C CA 1
ATOM 11124 C C . TYR C 1 377 ? -69.855 -5.381 37.598 1.00 84.86 1103 TYR C C 1
ATOM 11125 O O . TYR C 1 377 ? -70.204 -5.408 36.417 1.00 84.83 1103 TYR C O 1
ATOM 11134 N N . LEU C 1 378 ? -70.608 -5.838 38.594 1.00 101.86 1104 LEU C N 1
ATOM 11135 C CA . LEU C 1 378 ? -71.989 -6.267 38.402 1.00 87.68 1104 LEU C CA 1
ATOM 11136 C C . LEU C 1 378 ? -72.926 -5.425 39.255 1.00 97.04 1104 LEU C C 1
ATOM 11137 O O . LEU C 1 378 ? -72.671 -5.208 40.440 1.00 95.15 1104 LEU C O 1
ATOM 11142 N N . ASP C 1 379 ? -74.009 -4.949 38.651 1.00 109.95 1105 ASP C N 1
ATOM 11143 C CA . ASP C 1 379 ? -75.004 -4.173 39.381 1.00 110.14 1105 ASP C CA 1
ATOM 11144 C C . ASP C 1 379 ? -76.388 -4.776 39.179 1.00 107.01 1105 ASP C C 1
ATOM 11145 O O . ASP C 1 379 ? -76.928 -4.755 38.074 1.00 108.01 1105 ASP C O 1
ATOM 11150 N N . PHE C 1 380 ? -76.961 -5.316 40.248 1.00 110.12 1106 PHE C N 1
ATOM 11151 C CA . PHE C 1 380 ? -78.248 -5.988 40.156 1.00 116.91 1106 PHE C CA 1
ATOM 11152 C C . PHE C 1 380 ? -79.409 -4.996 40.158 1.00 122.34 1106 PHE C C 1
ATOM 11153 O O . PHE C 1 380 ? -80.540 -5.355 39.828 1.00 116.33 1106 PHE C O 1
ATOM 11161 N N . ASN C 1 381 ? -79.121 -3.747 40.512 1.00 122.23 1107 ASN C N 1
ATOM 11162 C CA . ASN C 1 381 ? -80.117 -2.683 40.440 1.00 114.88 1107 ASN C CA 1
ATOM 11163 C C . ASN C 1 381 ? -80.324 -2.231 38.996 1.00 113.17 1107 ASN C C 1
ATOM 11164 O O . ASN C 1 381 ? -81.451 -1.972 38.564 1.00 125.41 1107 ASN C O 1
ATOM 11169 N N . THR C 1 382 ? -79.219 -2.148 38.259 1.00 102.15 1108 THR C N 1
ATOM 11170 C CA . THR C 1 382 ? -79.240 -1.837 36.833 1.00 105.79 1108 THR C CA 1
ATOM 11171 C C . THR C 1 382 ? -79.923 -2.954 36.032 1.00 103.45 1108 THR C C 1
ATOM 11172 O O . THR C 1 382 ? -80.813 -2.693 35.221 1.00 112.39 1108 THR C O 1
ATOM 11176 N N . ASP C 1 383 ? -79.497 -4.195 36.269 1.00 106.21 1109 ASP C N 1
ATOM 11177 C CA . ASP C 1 383 ? -80.093 -5.377 35.641 1.00 114.42 1109 ASP C CA 1
ATOM 11178 C C . ASP C 1 383 ? -80.287 -6.516 36.647 1.00 109.86 1109 ASP C C 1
ATOM 11179 O O . ASP C 1 383 ? -79.310 -7.025 37.213 1.00 106.11 1109 ASP C O 1
ATOM 11184 N N . PRO C 1 384 ? -81.547 -6.957 36.826 1.00 111.82 1110 PRO C N 1
ATOM 11185 C CA . PRO C 1 384 ? -81.952 -7.877 37.899 1.00 108.89 1110 PRO C CA 1
ATOM 11186 C C . PRO C 1 384 ? -81.307 -9.266 37.865 1.00 109.32 1110 PRO C C 1
ATOM 11187 O O . PRO C 1 384 ? -81.057 -9.837 38.929 1.00 112.71 1110 PRO C O 1
ATOM 11191 N N . HIS C 1 385 ? -81.031 -9.801 36.679 1.00 100.67 1111 HIS C N 1
ATOM 11192 C CA . HIS C 1 385 ? -80.583 -11.187 36.582 1.00 94.13 1111 HIS C CA 1
ATOM 11193 C C . HIS C 1 385 ? -79.128 -11.348 36.149 1.00 99.82 1111 HIS C C 1
ATOM 11194 O O . HIS C 1 385 ? -78.429 -10.371 35.877 1.00 90.16 1111 HIS C O 1
ATOM 11201 N N . PHE C 1 386 ? -78.686 -12.602 36.102 1.00 104.69 1112 PHE C N 1
ATOM 11202 C CA . PHE C 1 386 ? -77.338 -12.958 35.673 1.00 89.34 1112 PHE C CA 1
ATOM 11203 C C . PHE C 1 386 ? -77.326 -14.410 35.202 1.00 74.97 1112 PHE C C 1
ATOM 11204 O O . PHE C 1 386 ? -78.140 -15.218 35.648 1.00 88.25 1112 PHE C O 1
ATOM 11212 N N . LEU C 1 387 ? -76.409 -14.742 34.301 1.00 67.98 1113 LEU C N 1
ATOM 11213 C CA . LEU C 1 387 ? -76.394 -16.071 33.699 1.00 72.10 1113 LEU C CA 1
ATOM 11214 C C . LEU C 1 387 ? -74.979 -16.505 33.327 1.00 79.62 1113 LEU C C 1
ATOM 11215 O O . LEU C 1 387 ? -74.152 -15.680 32.946 1.00 95.80 1113 LEU C O 1
ATOM 11220 N N . VAL C 1 388 ? -74.700 -17.800 33.448 1.00 73.40 1114 VAL C N 1
ATOM 11221 C CA . VAL C 1 388 ? -73.364 -18.326 33.175 1.00 73.21 1114 VAL C CA 1
ATOM 11222 C C . VAL C 1 388 ? -73.401 -19.627 32.378 1.00 70.55 1114 VAL C C 1
ATOM 11223 O O . VAL C 1 388 ? -74.097 -20.573 32.747 1.00 73.44 1114 VAL C O 1
ATOM 11227 N N . PHE C 1 389 ? -72.646 -19.667 31.284 1.00 66.65 1115 PHE C N 1
ATOM 11228 C CA . PHE C 1 389 ? -72.497 -20.885 30.492 1.00 80.73 1115 PHE C CA 1
ATOM 11229 C C . PHE C 1 389 ? -71.043 -21.346 30.473 1.00 83.33 1115 PHE C C 1
ATOM 11230 O O . PHE C 1 389 ? -70.133 -20.550 30.236 1.00 84.47 1115 PHE C O 1
ATOM 11238 N N . GLY C 1 390 ? -70.829 -22.634 30.720 1.00 74.97 1116 GLY C N 1
ATOM 11239 C CA . GLY C 1 390 ? -69.491 -23.198 30.729 1.00 70.80 1116 GLY C CA 1
ATOM 11240 C C . GLY C 1 390 ? -69.498 -24.712 30.799 1.00 74.83 1116 GLY C C 1
ATOM 11241 O O . GLY C 1 390 ? -70.531 -25.319 31.079 1.00 91.36 1116 GLY C O 1
ATOM 11242 N N . ASP C 1 391 ? -68.345 -25.325 30.542 1.00 72.70 1117 ASP C N 1
ATOM 11243 C CA . ASP C 1 391 ? -68.230 -26.780 30.587 1.00 82.17 1117 ASP C CA 1
ATOM 11244 C C . ASP C 1 391 ? -67.499 -27.241 31.844 1.00 83.04 1117 ASP C C 1
ATOM 11245 O O . ASP C 1 391 ? -67.249 -26.446 32.750 1.00 84.25 1117 ASP C O 1
ATOM 11250 N N . THR C 1 392 ? -67.151 -28.525 31.878 1.00 86.06 1118 THR C N 1
ATOM 11251 C CA . THR C 1 392 ? -66.608 -29.175 33.070 1.00 82.31 1118 THR C CA 1
ATOM 11252 C C . THR C 1 392 ? -65.422 -28.445 33.703 1.00 79.85 1118 THR C C 1
ATOM 11253 O O . THR C 1 392 ? -64.403 -28.205 33.053 1.00 75.31 1118 THR C O 1
ATOM 11257 N N . GLU C 1 393 ? -65.583 -28.093 34.978 1.00 81.43 1119 GLU C N 1
ATOM 11258 C CA . GLU C 1 393 ? -64.527 -27.490 35.790 1.00 81.37 1119 GLU C CA 1
ATOM 11259 C C . GLU C 1 393 ? -63.933 -26.221 35.181 1.00 74.92 1119 GLU C C 1
ATOM 11260 O O . GLU C 1 393 ? -62.731 -25.976 35.291 1.00 68.20 1119 GLU C O 1
ATOM 11266 N N . CYS C 1 394 ? -64.778 -25.414 34.550 1.00 68.12 1120 CYS C N 1
ATOM 11267 C CA . CYS C 1 394 ? -64.330 -24.155 33.966 1.00 59.15 1120 CYS C CA 1
ATOM 11268 C C . CYS C 1 394 ? -64.331 -23.043 35.010 1.00 60.45 1120 CYS C C 1
ATOM 11269 O O . CYS C 1 394 ? -63.606 -22.058 34.880 1.00 69.35 1120 CYS C O 1
ATOM 11272 N N . GLY C 1 395 ? -65.153 -23.205 36.044 1.00 69.40 1121 GLY C N 1
ATOM 11273 C CA . GLY C 1 395 ? -65.186 -22.256 37.142 1.00 65.51 1121 GLY C CA 1
ATOM 11274 C C . GLY C 1 395 ? -66.534 -21.601 37.373 1.00 65.44 1121 GLY C C 1
ATOM 11275 O O . GLY C 1 395 ? -66.602 -20.433 37.756 1.00 64.81 1121 GLY C O 1
ATOM 11276 N N . LYS C 1 396 ? -67.610 -22.351 37.148 1.00 61.40 1122 LYS C N 1
ATOM 11277 C CA . LYS C 1 396 ? -68.956 -21.836 37.374 1.00 63.16 1122 LYS C CA 1
ATOM 11278 C C . LYS C 1 396 ? -69.227 -21.693 38.865 1.00 69.88 1122 LYS C C 1
ATOM 11279 O O . LYS C 1 396 ? -69.630 -20.629 39.339 1.00 60.53 1122 LYS C O 1
ATOM 11285 N N . SER C 1 397 ? -69.002 -22.783 39.592 1.00 62.76 1123 SER C N 1
ATOM 11286 C CA . SER C 1 397 ? -69.269 -22.839 41.023 1.00 60.48 1123 SER C CA 1
ATOM 11287 C C . SER C 1 397 ? -68.457 -21.800 41.787 1.00 63.88 1123 SER C C 1
ATOM 11288 O O . SER C 1 397 ? -68.944 -21.205 42.749 1.00 63.29 1123 SER C O 1
ATOM 11291 N N . ASN C 1 398 ? -67.222 -21.581 41.348 1.00 59.83 1124 ASN C N 1
ATOM 11292 C CA . ASN C 1 398 ? -66.367 -20.567 41.952 1.00 56.96 1124 ASN C CA 1
ATOM 11293 C C . ASN C 1 398 ? -66.927 -19.166 41.737 1.00 64.48 1124 ASN C C 1
ATOM 11294 O O . ASN C 1 398 ? -66.903 -18.332 42.644 1.00 61.55 1124 ASN C O 1
ATOM 11299 N N . LEU C 1 399 ? -67.432 -18.915 40.534 1.00 65.48 1125 LEU C N 1
ATOM 11300 C CA . LEU C 1 399 ? -67.989 -17.609 40.196 1.00 70.41 1125 LEU C CA 1
ATOM 11301 C C . LEU C 1 399 ? -69.231 -17.315 41.030 1.00 74.69 1125 LEU C C 1
ATOM 11302 O O . LEU C 1 399 ? -69.390 -16.212 41.553 1.00 70.14 1125 LEU C O 1
ATOM 11307 N N . LEU C 1 400 ? -70.102 -18.311 41.159 1.00 70.70 1126 LEU C N 1
ATOM 11308 C CA . LEU C 1 400 ? -71.323 -18.168 41.944 1.00 74.98 1126 LEU C CA 1
ATOM 11309 C C . LEU C 1 400 ? -71.011 -17.873 43.407 1.00 67.96 1126 LEU C C 1
ATOM 11310 O O . LEU C 1 400 ? -71.679 -17.054 44.038 1.00 60.62 1126 LEU C O 1
ATOM 11315 N N . ARG C 1 401 ? -69.994 -18.543 43.941 1.00 61.00 1127 ARG C N 1
ATOM 11316 C CA . ARG C 1 401 ? -69.565 -18.298 45.312 1.00 63.92 1127 ARG C CA 1
ATOM 11317 C C . ARG C 1 401 ? -69.019 -16.882 45.458 1.00 66.85 1127 ARG C C 1
ATOM 11318 O O . ARG C 1 401 ? -69.176 -16.252 46.502 1.00 69.77 1127 ARG C O 1
ATOM 11326 N N . LEU C 1 402 ? -68.384 -16.386 44.401 1.00 66.42 1128 LEU C N 1
ATOM 11327 C CA . LEU C 1 402 ? -67.802 -15.050 44.421 1.00 74.30 1128 LEU C CA 1
ATOM 11328 C C . LEU C 1 402 ? -68.880 -13.974 44.345 1.00 73.53 1128 LEU C C 1
ATOM 11329 O O . LEU C 1 402 ? -68.808 -12.965 45.049 1.00 66.30 1128 LEU C O 1
ATOM 11334 N N . ILE C 1 403 ? -69.871 -14.190 43.485 1.00 68.66 1129 ILE C N 1
ATOM 11335 C CA . ILE C 1 403 ? -71.006 -13.277 43.381 1.00 65.34 1129 ILE C CA 1
ATOM 11336 C C . ILE C 1 403 ? -71.749 -13.212 44.709 1.00 79.67 1129 ILE C C 1
ATOM 11337 O O . ILE C 1 403 ? -72.054 -12.129 45.210 1.00 67.24 1129 ILE C O 1
ATOM 11342 N N . THR C 1 404 ? -72.027 -14.384 45.273 1.00 75.55 1130 THR C N 1
ATOM 11343 C CA . THR C 1 404 ? -72.734 -14.489 46.542 1.00 55.33 1130 THR C CA 1
ATOM 11344 C C . THR C 1 404 ? -71.968 -13.799 47.661 1.00 67.56 1130 THR C C 1
ATOM 11345 O O . THR C 1 404 ? -72.533 -12.998 48.406 1.00 76.77 1130 THR C O 1
ATOM 11349 N N . ALA C 1 405 ? -70.679 -14.111 47.771 1.00 68.93 1131 ALA C N 1
ATOM 11350 C CA . ALA C 1 405 ? -69.826 -13.502 48.787 1.00 77.01 1131 ALA C CA 1
ATOM 11351 C C . ALA C 1 405 ? -69.779 -11.989 48.613 1.00 77.64 1131 ALA C C 1
ATOM 11352 O O . ALA C 1 405 ? -69.634 -11.247 49.584 1.00 71.06 1131 ALA C O 1
ATOM 11354 N N . GLY C 1 406 ? -69.905 -11.541 47.368 1.00 74.56 1132 GLY C N 1
ATOM 11355 C CA . GLY C 1 406 ? -69.977 -10.124 47.072 1.00 87.47 1132 GLY C CA 1
ATOM 11356 C C . GLY C 1 406 ? -71.271 -9.528 47.589 1.00 86.24 1132 GLY C C 1
ATOM 11357 O O . GLY C 1 406 ? -71.271 -8.468 48.211 1.00 86.40 1132 GLY C O 1
ATOM 11358 N N . ILE C 1 407 ? -72.378 -10.218 47.333 1.00 73.59 1133 ILE C N 1
ATOM 11359 C CA . ILE C 1 407 ? -73.687 -9.777 47.802 1.00 74.78 1133 ILE C CA 1
ATOM 11360 C C . ILE C 1 407 ? -73.723 -9.693 49.327 1.00 76.96 1133 ILE C C 1
ATOM 11361 O O . ILE C 1 407 ? -74.260 -8.742 49.894 1.00 77.25 1133 ILE C O 1
ATOM 11366 N N . ILE C 1 408 ? -73.132 -10.689 49.981 1.00 85.57 1134 ILE C N 1
ATOM 11367 C CA . ILE C 1 408 ? -73.119 -10.759 51.439 1.00 76.53 1134 ILE C CA 1
ATOM 11368 C C . ILE C 1 408 ? -72.348 -9.603 52.075 1.00 81.03 1134 ILE C C 1
ATOM 11369 O O . ILE C 1 408 ? -72.852 -8.942 52.983 1.00 82.43 1134 ILE C O 1
ATOM 11374 N N . GLU C 1 409 ? -71.131 -9.359 51.595 1.00 93.19 1135 GLU C N 1
ATOM 11375 C CA . GLU C 1 409 ? -70.271 -8.327 52.171 1.00 101.42 1135 GLU C CA 1
ATOM 11376 C C . GLU C 1 409 ? -70.828 -6.926 51.924 1.00 90.25 1135 GLU C C 1
ATOM 11377 O O . GLU C 1 409 ? -70.537 -5.991 52.671 1.00 85.14 1135 GLU C O 1
ATOM 11383 N N . ARG C 1 410 ? -71.637 -6.791 50.878 1.00 87.37 1136 ARG C N 1
ATOM 11384 C CA . ARG C 1 410 ? -72.182 -5.493 50.492 1.00 96.48 1136 ARG C CA 1
ATOM 11385 C C . ARG C 1 410 ? -73.569 -5.233 51.081 1.00 102.71 1136 ARG C C 1
ATOM 11386 O O . ARG C 1 410 ? -73.860 -4.123 51.525 1.00 105.94 1136 ARG C O 1
ATOM 11394 N N . TYR C 1 411 ? -74.422 -6.255 51.081 1.00 105.81 1137 TYR C N 1
ATOM 11395 C CA . TYR C 1 411 ? -75.791 -6.104 51.572 1.00 94.41 1137 TYR C CA 1
ATOM 11396 C C . TYR C 1 411 ? -75.948 -6.596 53.009 1.00 98.64 1137 TYR C C 1
ATOM 11397 O O . TYR C 1 411 ? -74.979 -6.998 53.653 1.00 105.64 1137 TYR C O 1
ATOM 11406 N N . THR C 1 412 ? -77.183 -6.554 53.501 1.00 96.63 1138 THR C N 1
ATOM 11407 C CA . THR C 1 412 ? -77.516 -7.048 54.833 1.00 99.38 1138 THR C CA 1
ATOM 11408 C C . THR C 1 412 ? -78.710 -7.999 54.732 1.00 102.84 1138 THR C C 1
ATOM 11409 O O . THR C 1 412 ? -79.455 -7.946 53.752 1.00 96.34 1138 THR C O 1
ATOM 11413 N N . PRO C 1 413 ? -78.898 -8.877 55.735 1.00 106.84 1139 PRO C N 1
ATOM 11414 C CA . PRO C 1 413 ? -80.010 -9.837 55.672 1.00 102.21 1139 PRO C CA 1
ATOM 11415 C C . PRO C 1 413 ? -81.396 -9.187 55.651 1.00 106.77 1139 PRO C C 1
ATOM 11416 O O . PRO C 1 413 ? -82.381 -9.874 55.380 1.00 105.51 1139 PRO C O 1
ATOM 11420 N N . GLN C 1 414 ? -81.472 -7.889 55.929 1.00 105.13 1140 GLN C N 1
ATOM 11421 C CA . GLN C 1 414 ? -82.745 -7.177 55.887 1.00 98.81 1140 GLN C CA 1
ATOM 11422 C C . GLN C 1 414 ? -82.923 -6.462 54.548 1.00 102.98 1140 GLN C C 1
ATOM 11423 O O . GLN C 1 414 ? -84.044 -6.147 54.146 1.00 92.16 1140 GLN C O 1
ATOM 11429 N N . GLN C 1 415 ? -81.812 -6.206 53.864 1.00 104.45 1141 GLN C N 1
ATOM 11430 C CA . GLN C 1 415 ? -81.849 -5.578 52.547 1.00 95.74 1141 GLN C CA 1
ATOM 11431 C C . GLN C 1 415 ? -82.026 -6.621 51.449 1.00 94.90 1141 GLN C C 1
ATOM 11432 O O . GLN C 1 415 ? -82.653 -6.358 50.423 1.00 93.86 1141 GLN C O 1
ATOM 11438 N N . ALA C 1 416 ? -81.470 -7.809 51.672 1.00 94.32 1142 ALA C N 1
ATOM 11439 C CA . ALA C 1 416 ? -81.561 -8.888 50.696 1.00 93.75 1142 ALA C CA 1
ATOM 11440 C C . ALA C 1 416 ? -81.522 -10.258 51.368 1.00 93.78 1142 ALA C C 1
ATOM 11441 O O . ALA C 1 416 ? -80.967 -10.415 52.455 1.00 78.01 1142 ALA C O 1
ATOM 11443 N N . ARG C 1 417 ? -82.120 -11.245 50.708 1.00 93.12 1143 ARG C N 1
ATOM 11444 C CA . ARG C 1 417 ? -82.153 -12.611 51.219 1.00 90.22 1143 ARG C CA 1
ATOM 11445 C C . ARG C 1 417 ? -81.694 -13.592 50.143 1.00 85.81 1143 ARG C C 1
ATOM 11446 O O . ARG C 1 417 ? -81.766 -13.295 48.950 1.00 90.33 1143 ARG C O 1
ATOM 11454 N N . LEU C 1 418 ? -81.227 -14.760 50.570 1.00 75.39 1144 LEU C N 1
ATOM 11455 C CA . LEU C 1 418 ? -80.670 -15.743 49.646 1.00 69.44 1144 LEU C CA 1
ATOM 11456 C C . LEU C 1 418 ? -81.403 -17.079 49.691 1.00 64.76 1144 LEU C C 1
ATOM 11457 O O . LEU C 1 418 ? -81.769 -17.563 50.761 1.00 79.59 1144 LEU C O 1
ATOM 11462 N N . ILE C 1 419 ? -81.613 -17.669 48.517 1.00 54.68 1145 ILE C N 1
ATOM 11463 C CA . ILE C 1 419 ? -82.161 -19.018 48.413 1.00 71.68 1145 ILE C CA 1
ATOM 11464 C C . ILE C 1 419 ? -81.403 -19.808 47.353 1.00 77.65 1145 ILE C C 1
ATOM 11465 O O . ILE C 1 419 ? -81.384 -19.432 46.180 1.00 80.22 1145 ILE C O 1
ATOM 11470 N N .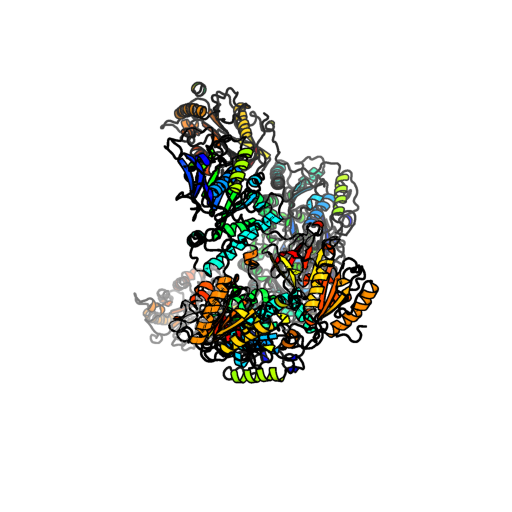 PHE C 1 420 ? -80.780 -20.904 47.770 1.00 72.66 1146 PHE C N 1
ATOM 11471 C CA . PHE C 1 420 ? -79.928 -21.685 46.881 1.00 60.69 1146 PHE C CA 1
ATOM 11472 C C . PHE C 1 420 ? -80.617 -22.946 46.376 1.00 53.00 1146 PHE C C 1
ATOM 11473 O O . PHE C 1 420 ? -81.269 -23.658 47.137 1.00 65.61 1146 PHE C O 1
ATOM 11481 N N . ILE C 1 421 ? -80.466 -23.214 45.084 1.00 48.23 1147 ILE C N 1
ATOM 11482 C CA . ILE C 1 421 ? -80.916 -24.474 44.507 1.00 65.20 1147 ILE C CA 1
ATOM 11483 C C . ILE C 1 421 ? -79.682 -25.283 44.113 1.00 69.84 1147 ILE C C 1
ATOM 11484 O O . ILE C 1 421 ? -79.343 -25.397 42.935 1.00 71.61 1147 ILE C O 1
ATOM 11489 N N . ASP C 1 422 ? -79.006 -25.835 45.118 1.00 69.27 1148 ASP C N 1
ATOM 11490 C CA . ASP C 1 422 ? -77.748 -26.544 44.911 1.00 79.37 1148 ASP C CA 1
ATOM 11491 C C . ASP C 1 422 ? -77.927 -28.057 45.011 1.00 74.34 1148 ASP C C 1
ATOM 11492 O O . ASP C 1 422 ? -77.856 -28.627 46.099 1.00 79.47 1148 ASP C O 1
ATOM 11497 N N . TYR C 1 423 ? -78.151 -28.703 43.871 1.00 67.09 1149 TYR C N 1
ATOM 11498 C CA . TYR C 1 423 ? -78.320 -30.152 43.830 1.00 72.36 1149 TYR C CA 1
ATOM 11499 C C . TYR C 1 423 ? -77.023 -30.885 44.166 1.00 71.17 1149 TYR C C 1
ATOM 11500 O O . TYR C 1 423 ? -77.047 -31.962 44.763 1.00 63.00 1149 TYR C O 1
ATOM 11509 N N . SER C 1 424 ? -75.895 -30.294 43.780 1.00 90.64 1150 SER C N 1
ATOM 11510 C CA . SER C 1 424 ? -74.591 -30.934 43.944 1.00 81.61 1150 SER C CA 1
ATOM 11511 C C . SER C 1 424 ? -73.871 -30.489 45.215 1.00 68.98 1150 SER C C 1
ATOM 11512 O O . SER C 1 424 ? -72.810 -31.018 45.549 1.00 52.25 1150 SER C O 1
ATOM 11515 N N . ARG C 1 425 ? -74.454 -29.512 45.908 1.00 70.71 1151 ARG C N 1
ATOM 11516 C CA . ARG C 1 425 ? -73.923 -29.011 47.176 1.00 70.60 1151 ARG C CA 1
ATOM 11517 C C . ARG C 1 425 ? -72.473 -28.550 47.061 1.00 74.01 1151 ARG C C 1
ATOM 11518 O O . ARG C 1 425 ? -71.567 -29.164 47.625 1.00 82.64 1151 ARG C O 1
ATOM 11526 N N . SER C 1 426 ? -72.266 -27.462 46.326 1.00 67.31 1152 SER C N 1
ATOM 11527 C CA . SER C 1 426 ? -70.933 -26.905 46.140 1.00 62.68 1152 SER C CA 1
ATOM 11528 C C . SER C 1 426 ? -70.867 -25.464 46.635 1.00 65.13 1152 SER C C 1
ATOM 11529 O O . SER C 1 426 ? -69.794 -24.864 46.682 1.00 74.51 1152 SER C O 1
ATOM 11532 N N . LEU C 1 427 ? -72.020 -24.913 46.999 1.00 59.88 1153 LEU C N 1
ATOM 11533 C CA . LEU C 1 427 ? -72.088 -23.551 47.519 1.00 60.68 1153 LEU C CA 1
ATOM 11534 C C . LEU C 1 427 ? -72.255 -23.566 49.035 1.00 59.94 1153 LEU C C 1
ATOM 11535 O O . LEU C 1 427 ? -72.941 -22.718 49.605 1.00 61.68 1153 LEU C O 1
ATOM 11540 N N . LEU C 1 428 ? -71.613 -24.537 49.680 1.00 58.52 1154 LEU C N 1
ATOM 11541 C CA . LEU C 1 428 ? -71.731 -24.727 51.122 1.00 54.71 1154 LEU C CA 1
ATOM 11542 C C . LEU C 1 428 ? -71.018 -23.637 51.917 1.00 60.99 1154 LEU C C 1
ATOM 11543 O O . LEU C 1 428 ? -71.305 -23.435 53.095 1.00 67.31 1154 LEU C O 1
ATOM 11548 N N . ASP C 1 429 ? -70.089 -22.940 51.271 1.00 53.22 1155 ASP C N 1
ATOM 11549 C CA . ASP C 1 429 ? -69.286 -21.931 51.952 1.00 63.77 1155 ASP C CA 1
ATOM 11550 C C . ASP C 1 429 ? -70.018 -20.595 52.049 1.00 65.37 1155 ASP C C 1
ATOM 11551 O O . ASP C 1 429 ? -69.624 -19.714 52.812 1.00 62.37 1155 ASP C O 1
ATOM 11556 N N . VAL C 1 430 ? -71.091 -20.450 51.278 1.00 63.36 1156 VAL C N 1
ATOM 11557 C CA . VAL C 1 430 ? -71.809 -19.182 51.214 1.00 70.28 1156 VAL C CA 1
ATOM 11558 C C . VAL C 1 430 ? -73.260 -19.305 51.673 1.00 73.70 1156 VAL C C 1
ATOM 11559 O O . VAL C 1 430 ? -74.012 -18.330 51.647 1.00 67.92 1156 VAL C O 1
ATOM 11563 N N . ALA C 1 431 ? -73.647 -20.503 52.100 1.00 68.44 1157 ALA C N 1
ATOM 11564 C CA . ALA C 1 431 ? -75.024 -20.755 52.511 1.00 68.25 1157 ALA C CA 1
ATOM 11565 C C . ALA C 1 431 ? -75.188 -20.730 54.031 1.00 70.73 1157 ALA C C 1
ATOM 11566 O O . ALA C 1 431 ? -76.302 -20.834 54.541 1.00 76.47 1157 ALA C O 1
ATOM 11568 N N . THR C 1 432 ? -74.080 -20.590 54.752 1.00 67.56 1158 THR C N 1
ATOM 11569 C CA . THR C 1 432 ? -74.119 -20.609 56.211 1.00 58.21 1158 THR C CA 1
ATOM 11570 C C . THR C 1 432 ? -74.409 -19.226 56.784 1.00 64.64 1158 THR C C 1
ATOM 11571 O O . THR C 1 432 ? -74.490 -19.052 58.000 1.00 64.20 1158 THR C O 1
ATOM 11575 N N . THR C 1 433 ? -74.558 -18.246 55.901 1.00 81.09 1159 THR C N 1
ATOM 11576 C CA . THR C 1 433 ? -74.853 -16.880 56.316 1.00 80.99 1159 THR C CA 1
ATOM 11577 C C . THR C 1 433 ? -76.315 -16.751 56.731 1.00 83.70 1159 THR C C 1
ATOM 11578 O O . THR C 1 433 ? -77.140 -17.597 56.385 1.00 84.02 1159 THR C O 1
ATOM 11582 N N . GLU C 1 434 ? -76.634 -15.695 57.472 1.00 80.53 1160 GLU C N 1
ATOM 11583 C CA . GLU C 1 434 ? -78.003 -15.477 57.928 1.00 83.58 1160 GLU C CA 1
ATOM 11584 C C . GLU C 1 434 ? -78.866 -14.925 56.793 1.00 77.95 1160 GLU C C 1
ATOM 11585 O O . GLU C 1 434 ? -80.092 -14.877 56.895 1.00 88.79 1160 GLU C O 1
ATOM 11591 N N . HIS C 1 435 ? -78.219 -14.526 55.702 1.00 78.78 1161 HIS C N 1
ATOM 11592 C CA . HIS C 1 435 ? -78.930 -14.088 54.507 1.00 71.00 1161 HIS C CA 1
ATOM 11593 C C . HIS C 1 435 ? -79.650 -15.270 53.865 1.00 73.88 1161 HIS C C 1
ATOM 11594 O O . HIS C 1 435 ? -80.593 -15.094 53.094 1.00 78.05 1161 HIS C O 1
ATOM 11601 N N . GLN C 1 436 ? -79.189 -16.475 54.189 1.00 77.85 1162 GLN C N 1
ATOM 11602 C CA . GLN C 1 436 ? -79.762 -17.703 53.651 1.00 78.91 1162 GLN C CA 1
ATOM 11603 C C . GLN C 1 436 ? -81.157 -17.952 54.214 1.00 86.52 1162 GLN C C 1
ATOM 11604 O O . GLN C 1 436 ? -81.436 -17.648 55.374 1.00 81.43 1162 GLN C O 1
ATOM 11610 N N . ILE C 1 437 ? -82.028 -18.506 53.378 1.00 88.32 1163 ILE C N 1
ATOM 11611 C CA . ILE C 1 437 ? -83.399 -18.798 53.772 1.00 80.46 1163 ILE C CA 1
ATOM 11612 C C . ILE C 1 437 ? -83.780 -20.228 53.398 1.00 79.20 1163 ILE C C 1
ATOM 11613 O O . ILE C 1 437 ? -84.266 -20.989 54.234 1.00 108.51 1163 ILE C O 1
ATOM 11618 N N . GLY C 1 438 ? -83.547 -20.587 52.140 1.00 67.35 1164 GLY C N 1
ATOM 11619 C CA . GLY C 1 438 ? -83.853 -21.921 51.662 1.00 81.81 1164 GLY C CA 1
ATOM 11620 C C . GLY C 1 438 ? -82.646 -22.594 51.043 1.00 74.13 1164 GLY C C 1
ATOM 11621 O O . GLY C 1 438 ? -81.702 -21.927 50.620 1.00 75.50 1164 GLY C O 1
ATOM 11622 N N . TYR C 1 439 ? -82.672 -23.922 50.995 1.00 57.97 1165 TYR C N 1
ATOM 11623 C CA . TYR C 1 439 ? -81.578 -24.686 50.409 1.00 56.79 1165 TYR C CA 1
ATOM 11624 C C . TYR C 1 439 ? -82.083 -26.018 49.867 1.00 64.44 1165 TYR C C 1
ATOM 11625 O O . TYR C 1 439 ? -82.356 -26.946 50.628 1.00 76.02 1165 TYR C O 1
ATOM 11634 N N . ALA C 1 440 ? -82.201 -26.107 48.547 1.00 48.87 1166 ALA C N 1
ATOM 11635 C CA . ALA C 1 440 ? -82.738 -27.301 47.910 1.00 64.97 1166 ALA C CA 1
ATOM 11636 C C . ALA C 1 440 ? -81.635 -28.201 47.367 1.00 72.44 1166 ALA C C 1
ATOM 11637 O O . ALA C 1 440 ? -80.865 -27.801 46.495 1.00 80.70 1166 ALA C O 1
ATOM 11639 N N . ALA C 1 441 ? -81.568 -29.422 47.888 1.00 72.95 1167 ALA C N 1
ATOM 11640 C CA . ALA C 1 441 ? -80.619 -30.411 47.397 1.00 68.10 1167 ALA C CA 1
ATOM 11641 C C . ALA C 1 441 ? -81.349 -31.508 46.626 1.00 72.39 1167 ALA C C 1
ATOM 11642 O O . ALA C 1 441 ? -80.760 -32.527 46.263 1.00 62.77 1167 ALA C O 1
ATOM 11644 N N . SER C 1 442 ? -82.638 -31.285 46.381 1.00 83.51 1168 SER C N 1
ATOM 11645 C CA . SER C 1 442 ? -83.472 -32.250 45.672 1.00 98.17 1168 SER C CA 1
ATOM 11646 C C . SER C 1 442 ? -84.652 -31.563 44.992 1.00 100.36 1168 SER C C 1
ATOM 11647 O O . SER C 1 442 ? -85.023 -30.446 45.355 1.00 86.61 1168 SER C O 1
ATOM 11650 N N . SER C 1 443 ? -85.241 -32.236 44.007 1.00 99.51 1169 SER C N 1
ATOM 11651 C CA . SER C 1 443 ? -86.402 -31.704 43.299 1.00 100.62 1169 SER C CA 1
ATOM 11652 C C . SER C 1 443 ? -87.603 -31.600 44.232 1.00 99.82 1169 SER C C 1
ATOM 11653 O O . SER C 1 443 ? -88.522 -30.815 43.998 1.00 102.50 1169 SER C O 1
ATOM 11656 N N . THR C 1 444 ? -87.583 -32.404 45.290 1.00 89.16 1170 THR C N 1
ATOM 11657 C CA . THR C 1 444 ? -88.632 -32.384 46.298 1.00 85.87 1170 THR C CA 1
ATOM 11658 C C . THR C 1 444 ? -88.605 -31.080 47.088 1.00 88.90 1170 THR C C 1
ATOM 11659 O O . THR C 1 444 ? -89.609 -30.371 47.170 1.00 94.22 1170 THR C O 1
ATOM 11663 N N . ALA C 1 445 ? -87.448 -30.766 47.660 1.00 85.53 1171 ALA C N 1
ATOM 11664 C CA . ALA C 1 445 ? -87.298 -29.565 48.475 1.00 89.82 1171 ALA C CA 1
ATOM 11665 C C . ALA C 1 445 ? -87.329 -28.304 47.619 1.00 92.73 1171 ALA C C 1
ATOM 11666 O O . ALA C 1 445 ? -87.635 -27.218 48.114 1.00 86.30 1171 ALA C O 1
ATOM 11668 N N . ALA C 1 446 ? -87.008 -28.450 46.338 1.00 93.89 1172 ALA C N 1
ATOM 11669 C CA . ALA C 1 446 ? -87.041 -27.324 45.410 1.00 92.79 1172 ALA C CA 1
ATOM 11670 C C . ALA C 1 446 ? -88.476 -26.891 45.144 1.00 97.93 1172 ALA C C 1
ATOM 11671 O O . ALA C 1 446 ? -88.779 -25.699 45.103 1.00 87.08 1172 ALA C O 1
ATOM 11673 N N . SER C 1 447 ? -89.354 -27.874 44.968 1.00 101.69 1173 SER C N 1
ATOM 11674 C CA . SER C 1 447 ? -90.772 -27.617 44.756 1.00 94.21 1173 SER C CA 1
ATOM 11675 C C . SER C 1 447 ? -91.375 -26.945 45.983 1.00 99.93 1173 SER C C 1
ATOM 11676 O O . SER C 1 447 ? -92.281 -26.119 45.874 1.00 104.87 1173 SER C O 1
ATOM 11679 N N . SER C 1 448 ? -90.863 -27.311 47.153 1.00 96.35 1174 SER C N 1
ATOM 11680 C CA . SER C 1 448 ? -91.312 -26.732 48.415 1.00 106.31 1174 SER C CA 1
ATOM 11681 C C . SER C 1 448 ? -90.810 -25.299 48.570 1.00 101.61 1174 SER C C 1
ATOM 11682 O O . SER C 1 448 ? -91.341 -24.526 49.368 1.00 88.49 1174 SER C O 1
ATOM 11685 N N . LEU C 1 449 ? -89.780 -24.955 47.804 1.00 102.88 1175 LEU C N 1
ATOM 11686 C CA . LEU C 1 449 ? -89.218 -23.612 47.836 1.00 95.60 1175 LEU C CA 1
ATOM 11687 C C . LEU C 1 449 ? -89.823 -22.736 46.749 1.00 96.71 1175 LEU C C 1
ATOM 11688 O O . LEU C 1 449 ? -89.990 -21.536 46.934 1.00 100.65 1175 LEU C O 1
ATOM 11693 N N . VAL C 1 450 ? -90.155 -23.338 45.614 1.00 96.62 1176 VAL C N 1
ATOM 11694 C CA . VAL C 1 450 ? -90.707 -22.581 44.499 1.00 102.95 1176 VAL C CA 1
ATOM 11695 C C . VAL C 1 450 ? -92.146 -22.151 44.782 1.00 115.06 1176 VAL C C 1
ATOM 11696 O O . VAL C 1 450 ? -92.633 -21.173 44.214 1.00 115.02 1176 VAL C O 1
ATOM 11700 N N . ARG C 1 451 ? -92.818 -22.872 45.676 1.00 115.38 1177 ARG C N 1
ATOM 11701 C CA . ARG C 1 451 ? -94.229 -22.621 45.945 1.00 109.36 1177 ARG C CA 1
ATOM 11702 C C . ARG C 1 451 ? -94.429 -21.395 46.833 1.00 112.63 1177 ARG C C 1
ATOM 11703 O O . ARG C 1 451 ? -95.360 -20.617 46.623 1.00 124.60 1177 ARG C O 1
ATOM 11711 N N . ASP C 1 452 ? -93.556 -21.220 47.820 1.00 105.61 1178 ASP C N 1
ATOM 11712 C CA . ASP C 1 452 ? -93.674 -20.089 48.730 1.00 116.42 1178 ASP C CA 1
ATOM 11713 C C . ASP C 1 452 ? -92.986 -18.855 48.153 1.00 122.11 1178 ASP C C 1
ATOM 11714 O O . ASP C 1 452 ? -93.289 -17.731 48.544 1.00 126.04 1178 ASP C O 1
ATOM 11719 N N . ILE C 1 453 ? -92.061 -19.074 47.222 1.00 120.30 1179 ILE C N 1
ATOM 11720 C CA . ILE C 1 453 ? -91.422 -17.975 46.502 1.00 124.77 1179 ILE C CA 1
ATOM 11721 C C . ILE C 1 453 ? -92.414 -17.338 45.536 1.00 122.26 1179 ILE C C 1
ATOM 11722 O O . ILE C 1 453 ? -92.561 -16.114 45.493 1.00 107.47 1179 ILE C O 1
ATOM 11727 N N . LYS C 1 454 ? -93.096 -18.184 44.768 1.00 126.39 1180 LYS C N 1
ATOM 11728 C CA . LYS C 1 454 ? -94.064 -17.737 43.774 1.00 115.14 1180 LYS C CA 1
ATOM 11729 C C . LYS C 1 454 ? -95.150 -16.869 44.397 1.00 111.55 1180 LYS C C 1
ATOM 11730 O O . LYS C 1 454 ? -95.535 -15.843 43.839 1.00 110.30 1180 LYS C O 1
ATOM 11736 N N . GLY C 1 455 ? -95.634 -17.284 45.563 1.00 111.36 1181 GLY C N 1
ATOM 11737 C CA . GLY C 1 455 ? -96.664 -16.543 46.265 1.00 121.81 1181 GLY C CA 1
ATOM 11738 C C . GLY C 1 455 ? -96.142 -15.277 46.920 1.00 120.64 1181 GLY C C 1
ATOM 11739 O O . GLY C 1 455 ? -96.855 -14.277 47.005 1.00 130.09 1181 GLY C O 1
ATOM 11740 N N . ALA C 1 456 ? -94.896 -15.320 47.383 1.00 111.25 1182 ALA C N 1
ATOM 11741 C CA . ALA C 1 456 ? -94.296 -14.183 48.074 1.00 109.44 1182 ALA C CA 1
ATOM 11742 C C . ALA C 1 456 ? -94.041 -13.015 47.126 1.00 114.42 1182 ALA C C 1
ATOM 11743 O O . ALA C 1 456 ? -94.121 -11.854 47.528 1.00 107.11 1182 ALA C O 1
ATOM 11745 N N . MET C 1 457 ? -93.732 -13.329 45.872 1.00 112.69 1183 MET C N 1
ATOM 11746 C CA . MET C 1 457 ? -93.421 -12.305 44.881 1.00 119.04 1183 MET C CA 1
ATOM 11747 C C . MET C 1 457 ? -94.679 -11.784 44.197 1.00 122.59 1183 MET C C 1
ATOM 11748 O O . MET C 1 457 ? -94.711 -10.647 43.723 1.00 116.57 1183 MET C O 1
ATOM 11753 N N . GLU C 1 458 ? -95.713 -12.619 44.143 1.00 123.37 1184 GLU C N 1
ATOM 11754 C CA . GLU C 1 458 ? -96.993 -12.205 43.582 1.00 109.36 1184 GLU C CA 1
ATOM 11755 C C . GLU C 1 458 ? -97.692 -11.230 44.523 1.00 112.99 1184 GLU C C 1
ATOM 11756 O O . GLU C 1 458 ? -98.540 -10.444 44.100 1.00 121.86 1184 GLU C O 1
ATOM 11762 N N . ALA C 1 459 ? -97.324 -11.280 45.799 1.00 119.01 1185 ALA C N 1
ATOM 11763 C CA . ALA C 1 459 ? -97.824 -10.325 46.781 1.00 123.15 1185 ALA C CA 1
ATOM 11764 C C . ALA C 1 459 ? -97.064 -9.008 46.660 1.00 129.49 1185 ALA C C 1
ATOM 11765 O O . ALA C 1 459 ? -97.375 -8.029 47.340 1.00 128.53 1185 ALA C O 1
ATOM 11767 N N . ARG C 1 460 ? -96.059 -9.002 45.790 1.00 129.79 1186 ARG C N 1
ATOM 11768 C CA . ARG C 1 460 ? -95.276 -7.806 45.512 1.00 128.39 1186 ARG C CA 1
ATOM 11769 C C . ARG C 1 460 ? -95.548 -7.295 44.102 1.00 132.40 1186 ARG C C 1
ATOM 11770 O O . ARG C 1 460 ? -95.064 -6.230 43.716 1.00 138.76 1186 ARG C O 1
ATOM 11778 N N . LEU C 1 461 ? -96.318 -8.063 43.334 1.00 126.51 1187 LEU C N 1
ATOM 11779 C CA . LEU C 1 461 ? -96.665 -7.684 41.967 1.00 124.57 1187 LEU C CA 1
ATOM 11780 C C . LEU C 1 461 ? -97.428 -6.365 41.936 1.00 138.46 1187 LEU C C 1
ATOM 11781 O O . LEU C 1 461 ? -98.465 -6.225 42.585 1.00 147.91 1187 LEU C O 1
ATOM 11786 N N . PRO C 1 462 ? -96.908 -5.390 41.178 1.00 137.18 1188 PRO C N 1
ATOM 11787 C CA . PRO C 1 462 ? -97.462 -4.034 41.087 1.00 143.95 1188 PRO C CA 1
ATOM 11788 C C . PRO C 1 462 ? -98.873 -3.996 40.505 1.00 165.28 1188 PRO C C 1
ATOM 11789 O O . PRO C 1 462 ? -99.135 -4.651 39.495 1.00 150.81 1188 PRO C O 1
ATOM 11793 N N . PRO C 1 463 ? -99.777 -3.237 41.145 1.00 174.69 1189 PRO C N 1
ATOM 11794 C CA . PRO C 1 463 ? -101.122 -2.991 40.621 1.00 169.59 1189 PRO C CA 1
ATOM 11795 C C . PRO C 1 463 ? -101.123 -1.863 39.589 1.00 184.69 1189 PRO C C 1
ATOM 11796 O O . PRO C 1 463 ? -100.287 -0.963 39.676 1.00 190.11 1189 PRO C O 1
ATOM 11800 N N . PRO C 1 464 ? -102.051 -1.911 38.620 1.00 183.68 1190 PRO C N 1
ATOM 11801 C CA . PRO C 1 464 ? -102.142 -0.890 37.570 1.00 177.00 1190 PRO C CA 1
ATOM 11802 C C . PRO C 1 464 ? -102.595 0.474 38.092 1.00 168.85 1190 PRO C C 1
ATOM 11803 O O . PRO C 1 464 ? -102.561 1.455 37.348 1.00 160.51 1190 PRO C O 1
ATOM 11807 N N . ASP C 1 465 ? -103.006 0.531 39.353 1.00 166.72 1191 ASP C N 1
ATOM 11808 C CA . ASP C 1 465 ? -103.568 1.750 39.927 1.00 172.67 1191 ASP C CA 1
ATOM 11809 C C . ASP C 1 465 ? -102.546 2.515 40.768 1.00 174.22 1191 ASP C C 1
ATOM 11810 O O . ASP C 1 465 ? -102.793 2.812 41.937 1.00 167.19 1191 ASP C O 1
ATOM 11815 N N . LEU C 1 466 ? -101.400 2.834 40.173 1.00 175.36 1192 LEU C N 1
ATOM 11816 C CA . LEU C 1 466 ? -100.362 3.580 40.880 1.00 169.85 1192 LEU C CA 1
ATOM 11817 C C . LEU C 1 466 ? -99.603 4.550 39.975 1.00 164.11 1192 LEU C C 1
ATOM 11818 O O . LEU C 1 466 ? -99.419 4.301 38.783 1.00 145.78 1192 LEU C O 1
ATOM 11823 N N . THR C 1 467 ? -99.165 5.656 40.569 1.00 173.73 1193 THR C N 1
ATOM 11824 C CA . THR C 1 467 ? -98.421 6.699 39.871 1.00 171.91 1193 THR C CA 1
ATOM 11825 C C . THR C 1 467 ? -96.997 6.242 39.555 1.00 175.29 1193 THR C C 1
ATOM 11826 O O . THR C 1 467 ? -96.347 5.620 40.396 1.00 184.82 1193 THR C O 1
ATOM 11830 N N . PRO C 1 468 ? -96.511 6.542 38.337 1.00 169.06 1194 PRO C N 1
ATOM 11831 C CA . PRO C 1 468 ? -95.134 6.240 37.920 1.00 171.85 1194 PRO C CA 1
ATOM 11832 C C . PRO C 1 468 ? -94.049 6.753 38.874 1.00 167.21 1194 PRO C C 1
ATOM 11833 O O . PRO C 1 468 ? -92.896 6.344 38.745 1.00 167.71 1194 PRO C O 1
ATOM 11837 N N . GLU C 1 469 ? -94.409 7.631 39.807 1.00 168.28 1195 GLU C N 1
ATOM 11838 C CA . GLU C 1 469 ? -93.456 8.145 40.786 1.00 171.33 1195 GLU C CA 1
ATOM 11839 C C . GLU C 1 469 ? -92.965 7.032 41.708 1.00 179.58 1195 GLU C C 1
ATOM 11840 O O . GLU C 1 469 ? -91.772 6.935 41.995 1.00 166.94 1195 GLU C O 1
ATOM 11846 N N . GLN C 1 470 ? -93.889 6.195 42.174 1.00 184.85 1196 GLN C N 1
ATOM 11847 C CA . GLN C 1 470 ? -93.537 5.111 43.085 1.00 173.46 1196 GLN C CA 1
ATOM 11848 C C . GLN C 1 470 ? -93.234 3.814 42.341 1.00 171.79 1196 GLN C C 1
ATOM 11849 O O . GLN C 1 470 ? -92.831 2.825 42.953 1.00 170.88 1196 GLN C O 1
ATOM 11855 N N . LEU C 1 471 ? -93.429 3.821 41.025 1.00 172.25 1197 LEU C N 1
ATOM 11856 C CA . LEU C 1 471 ? -93.047 2.686 40.190 1.00 158.13 1197 LEU C CA 1
ATOM 11857 C C . LEU C 1 471 ? -91.547 2.441 40.309 1.00 156.75 1197 LEU C C 1
ATOM 11858 O O . LEU C 1 471 ? -91.083 1.303 40.256 1.00 151.65 1197 LEU C O 1
ATOM 11863 N N . ARG C 1 472 ? -90.798 3.527 40.475 1.00 164.54 1198 ARG C N 1
ATOM 11864 C CA . ARG C 1 472 ? -89.356 3.457 40.666 1.00 162.52 1198 ARG C CA 1
ATOM 11865 C C . ARG C 1 472 ? -88.999 3.349 42.146 1.00 164.33 1198 ARG C C 1
ATOM 11866 O O . ARG C 1 472 ? -88.012 2.710 42.509 1.00 169.76 1198 ARG C O 1
ATOM 11874 N N . SER C 1 473 ? -89.809 3.973 42.996 1.00 154.23 1199 SER C N 1
ATOM 11875 C CA . SER C 1 473 ? -89.543 3.987 44.431 1.00 148.98 1199 SER C CA 1
ATOM 11876 C C . SER C 1 473 ? -89.859 2.639 45.075 1.00 156.71 1199 SER C C 1
ATOM 11877 O O . SER C 1 473 ? -89.197 2.237 46.033 1.00 158.90 1199 SER C O 1
ATOM 11880 N N . ARG C 1 474 ? -90.871 1.956 44.543 1.00 160.35 1200 ARG C N 1
ATOM 11881 C CA . ARG C 1 474 ? -91.301 0.650 45.048 1.00 155.53 1200 ARG C CA 1
ATOM 11882 C C . ARG C 1 474 ? -91.644 0.721 46.533 1.00 159.94 1200 ARG C C 1
ATOM 11883 O O . ARG C 1 474 ? -90.996 0.081 47.361 1.00 158.69 1200 ARG C O 1
ATOM 11891 N N . SER C 1 475 ? -92.669 1.502 46.865 1.00 154.95 1201 SER C N 1
ATOM 11892 C CA . SER C 1 475 ? -92.996 1.778 48.260 1.00 145.32 1201 SER C CA 1
ATOM 11893 C C . SER C 1 475 ? -94.315 1.154 48.711 1.00 148.18 1201 SER C C 1
ATOM 11894 O O . SER C 1 475 ? -94.764 1.395 49.833 1.00 145.79 1201 SER C O 1
ATOM 11897 N N . TRP C 1 476 ? -94.935 0.352 47.849 1.00 148.26 1202 TRP C N 1
ATOM 11898 C CA . TRP C 1 476 ? -96.176 -0.322 48.222 1.00 145.58 1202 TRP C CA 1
ATOM 11899 C C . TRP C 1 476 ? -95.884 -1.627 48.960 1.00 151.33 1202 TRP C C 1
ATOM 11900 O O . TRP C 1 476 ? -96.800 -2.329 49.388 1.00 150.16 1202 TRP C O 1
ATOM 11911 N N . TRP C 1 477 ? -94.600 -1.943 49.103 1.00 155.81 1203 TRP C N 1
ATOM 11912 C CA . TRP C 1 477 ? -94.167 -3.063 49.932 1.00 147.39 1203 TRP C CA 1
ATOM 11913 C C . TRP C 1 477 ? -92.765 -2.812 50.477 1.00 137.57 1203 TRP C C 1
ATOM 11914 O O . TRP C 1 477 ? -91.927 -2.207 49.808 1.00 130.74 1203 TRP C O 1
ATOM 11925 N N . THR C 1 478 ? -92.521 -3.272 51.700 1.00 135.80 1204 THR C N 1
ATOM 11926 C CA . THR C 1 478 ? -91.193 -3.195 52.293 1.00 134.29 1204 THR C CA 1
ATOM 11927 C C . THR C 1 478 ? -90.617 -4.596 52.464 1.00 132.06 1204 THR C C 1
ATOM 11928 O O . THR C 1 478 ? -91.279 -5.588 52.156 1.00 126.42 1204 THR C O 1
ATOM 11932 N N . GLY C 1 479 ? -89.384 -4.673 52.950 1.00 125.51 1205 GLY C N 1
ATOM 11933 C CA . GLY C 1 479 ? -88.728 -5.952 53.148 1.00 115.31 1205 GLY C CA 1
ATOM 11934 C C . GLY C 1 479 ? -87.382 -6.028 52.456 1.00 124.23 1205 GLY C C 1
ATOM 11935 O O . GLY C 1 479 ? -86.634 -5.051 52.422 1.00 111.79 1205 GLY C O 1
ATOM 11936 N N . ALA C 1 480 ? -87.075 -7.194 51.896 1.00 127.72 1206 ALA C N 1
ATOM 11937 C CA . ALA C 1 480 ? -85.787 -7.418 51.250 1.00 108.16 1206 ALA C CA 1
ATOM 11938 C C . ALA C 1 480 ? -85.955 -7.876 49.806 1.00 97.49 1206 ALA C C 1
ATOM 11939 O O . ALA C 1 480 ? -87.074 -8.057 49.327 1.00 98.05 1206 ALA C O 1
ATOM 11941 N N . GLU C 1 481 ? -84.833 -8.056 49.115 1.00 94.86 1207 GLU C N 1
ATOM 11942 C CA . GLU C 1 481 ? -84.846 -8.561 47.747 1.00 107.18 1207 GLU C CA 1
ATOM 11943 C C . GLU C 1 481 ? -84.328 -9.996 47.711 1.00 94.38 1207 GLU C C 1
ATOM 11944 O O . GLU C 1 481 ? -83.374 -10.338 48.410 1.00 87.49 1207 GLU C O 1
ATOM 11950 N N . LEU C 1 482 ? -84.961 -10.831 46.894 1.00 91.21 1208 LEU C N 1
ATOM 11951 C CA . LEU C 1 482 ? -84.621 -12.248 46.848 1.00 90.51 1208 LEU C CA 1
ATOM 11952 C C . LEU C 1 482 ? -83.637 -12.586 45.731 1.00 91.31 1208 LEU C C 1
ATOM 11953 O O . LEU C 1 482 ? -83.869 -12.270 44.565 1.00 100.65 1208 LEU C O 1
ATOM 11958 N N . PHE C 1 483 ? -82.538 -13.236 46.103 1.00 77.43 1209 PHE C N 1
ATOM 11959 C CA . PHE C 1 483 ? -81.577 -13.744 45.132 1.00 74.55 1209 PHE C CA 1
ATOM 11960 C C . PHE C 1 483 ? -81.657 -15.263 45.053 1.00 68.52 1209 PHE C C 1
ATOM 11961 O O . PHE C 1 483 ? -81.235 -15.965 45.973 1.00 78.35 1209 PHE C O 1
ATOM 11969 N N . LEU C 1 484 ? -82.201 -15.767 43.952 1.00 63.64 1210 LEU C N 1
ATOM 11970 C CA . LEU C 1 484 ? -82.326 -17.204 43.752 1.00 71.23 1210 LEU C CA 1
ATOM 11971 C C . LEU C 1 484 ? -81.134 -17.744 42.966 1.00 84.66 1210 LEU C C 1
ATOM 11972 O O . LEU C 1 484 ? -81.016 -17.508 41.764 1.00 95.12 1210 LEU C O 1
ATOM 11977 N N . VAL C 1 485 ? -80.251 -18.466 43.649 1.00 75.76 1211 VAL C N 1
ATOM 11978 C CA . VAL C 1 485 ? -79.033 -18.978 43.026 1.00 61.32 1211 VAL C CA 1
ATOM 11979 C C . VAL C 1 485 ? -79.154 -20.460 42.678 1.00 67.60 1211 VAL C C 1
ATOM 11980 O O . VAL C 1 485 ? -79.499 -21.280 43.529 1.00 79.02 1211 VAL C O 1
ATOM 11984 N N . VAL C 1 486 ? -78.869 -20.797 41.424 1.00 57.51 1212 VAL C N 1
ATOM 11985 C CA . VAL C 1 486 ? -78.960 -22.179 40.958 1.00 67.50 1212 VAL C CA 1
ATOM 11986 C C . VAL C 1 486 ? -77.668 -22.615 40.268 1.00 69.16 1212 VAL C C 1
ATOM 11987 O O . VAL C 1 486 ? -77.244 -22.004 39.288 1.00 86.53 1212 VAL C O 1
ATOM 11991 N N . ASP C 1 487 ? -77.045 -23.669 40.784 1.00 62.47 1213 ASP C N 1
ATOM 11992 C CA . ASP C 1 487 ? -75.841 -24.224 40.171 1.00 68.72 1213 ASP C CA 1
ATOM 11993 C C . ASP C 1 487 ? -76.153 -25.579 39.547 1.00 70.09 1213 ASP C C 1
ATOM 11994 O O . ASP C 1 487 ? -77.073 -26.269 39.989 1.00 77.16 1213 ASP C O 1
ATOM 11999 N N . ASP C 1 488 ? -75.374 -25.953 38.533 1.00 67.31 1214 ASP C N 1
ATOM 12000 C CA . ASP C 1 488 ? -75.583 -27.196 37.792 1.00 77.16 1214 ASP C CA 1
ATOM 12001 C C . ASP C 1 488 ? -77.033 -27.294 37.331 1.00 92.84 1214 ASP C C 1
ATOM 12002 O O . ASP C 1 488 ? -77.712 -28.294 37.565 1.00 108.83 1214 ASP C O 1
ATOM 12007 N N . TYR C 1 489 ? -77.489 -26.234 36.672 1.00 91.80 1215 TYR C N 1
ATOM 12008 C CA . TYR C 1 489 ? -78.888 -26.071 36.292 1.00 90.25 1215 TYR C CA 1
ATOM 12009 C C . TYR C 1 489 ? -79.362 -27.098 35.263 1.00 78.14 1215 TYR C C 1
ATOM 12010 O O . TYR C 1 489 ? -80.561 -27.337 35.126 1.00 90.03 1215 TYR C O 1
ATOM 12019 N N . GLU C 1 490 ? -78.420 -27.710 34.553 1.00 79.54 1216 GLU C N 1
ATOM 12020 C CA . GLU C 1 490 ? -78.754 -28.665 33.499 1.00 90.28 1216 GLU C CA 1
ATOM 12021 C C . GLU C 1 490 ? -79.487 -29.895 34.034 1.00 91.09 1216 GLU C C 1
ATOM 12022 O O . GLU C 1 490 ? -80.181 -30.585 33.287 1.00 111.93 1216 GLU C O 1
ATOM 12028 N N . MET C 1 491 ? -79.331 -30.168 35.325 1.00 93.48 1217 MET C N 1
ATOM 12029 C CA . MET C 1 491 ? -80.008 -31.299 35.947 1.00 90.37 1217 MET C CA 1
ATOM 12030 C C . MET C 1 491 ? -81.134 -30.823 36.855 1.00 88.81 1217 MET C C 1
ATOM 12031 O O . MET C 1 491 ? -81.699 -31.598 37.627 1.00 89.15 1217 MET C O 1
ATOM 12036 N N . VAL C 1 492 ? -81.453 -29.538 36.754 1.00 84.61 1218 VAL C N 1
ATOM 12037 C CA . VAL C 1 492 ? -82.596 -28.971 37.455 1.00 93.55 1218 VAL C CA 1
ATOM 12038 C C . VAL C 1 492 ? -83.727 -28.738 36.459 1.00 120.08 1218 VAL C C 1
ATOM 12039 O O . VAL C 1 492 ? -84.906 -28.895 36.785 1.00 133.73 1218 VAL C O 1
ATOM 12043 N N . ALA C 1 493 ? -83.353 -28.380 35.233 1.00 121.40 1219 ALA C N 1
ATOM 12044 C CA . ALA C 1 493 ? -84.319 -28.092 34.178 1.00 115.61 1219 ALA C CA 1
ATOM 12045 C C . ALA C 1 493 ? -84.729 -29.345 33.415 1.00 124.59 1219 ALA C C 1
ATOM 12046 O O . ALA C 1 493 ? -84.930 -29.303 32.201 1.00 144.21 1219 ALA C O 1
ATOM 12048 N N . THR C 1 494 ? -84.855 -30.456 34.130 1.00 120.28 1220 THR C N 1
ATOM 12049 C CA . THR C 1 494 ? -85.321 -31.699 33.531 1.00 128.85 1220 THR C CA 1
ATOM 12050 C C . THR C 1 494 ? -86.814 -31.610 33.229 1.00 140.93 1220 THR C C 1
ATOM 12051 O O . THR C 1 494 ? -87.394 -30.523 33.234 1.00 132.87 1220 THR C O 1
ATOM 12055 N N . SER C 1 495 ? -87.433 -32.755 32.955 1.00 141.55 1221 SER C N 1
ATOM 12056 C CA . SER C 1 495 ? -88.880 -32.811 32.790 1.00 126.74 1221 SER C CA 1
ATOM 12057 C C . SER C 1 495 ? -89.550 -32.294 34.060 1.00 139.73 1221 SER C C 1
ATOM 12058 O O . SER C 1 495 ? -89.030 -32.493 35.159 1.00 148.61 1221 SER C O 1
ATOM 12061 N N . ASP C 1 496 ? -90.701 -31.643 33.892 1.00 132.32 1222 ASP C N 1
ATOM 12062 C CA . ASP C 1 496 ? -91.387 -30.894 34.952 1.00 138.17 1222 ASP C CA 1
ATOM 12063 C C . ASP C 1 496 ? -90.410 -30.137 35.860 1.00 132.53 1222 ASP C C 1
ATOM 12064 O O . ASP C 1 496 ? -90.199 -30.502 37.017 1.00 128.43 1222 ASP C O 1
ATOM 12069 N N . ASN C 1 497 ? -89.816 -29.081 35.311 1.00 125.78 1223 ASN C N 1
ATOM 12070 C CA . ASN C 1 497 ? -88.900 -28.220 36.054 1.00 110.52 1223 ASN C CA 1
ATOM 12071 C C . ASN C 1 497 ? -89.559 -27.677 37.316 1.00 106.17 1223 ASN C C 1
ATOM 12072 O O . ASN C 1 497 ? -90.626 -27.070 37.252 1.00 109.80 1223 ASN C O 1
ATOM 12077 N N . PRO C 1 498 ? -88.919 -27.900 38.473 1.00 101.37 1224 PRO C N 1
ATOM 12078 C CA . PRO C 1 498 ? -89.425 -27.367 39.741 1.00 106.19 1224 PRO C CA 1
ATOM 12079 C C . PRO C 1 498 ? -89.365 -25.843 39.804 1.00 103.41 1224 PRO C C 1
ATOM 12080 O O . PRO C 1 498 ? -89.928 -25.255 40.721 1.00 97.80 1224 PRO C O 1
ATOM 12084 N N . LEU C 1 499 ? -88.694 -25.214 38.843 1.00 106.04 1225 LEU C N 1
ATOM 12085 C CA . LEU C 1 499 ? -88.620 -23.757 38.799 1.00 105.84 1225 LEU C CA 1
ATOM 12086 C C . LEU C 1 499 ? -89.427 -23.197 37.631 1.00 108.50 1225 LEU C C 1
ATOM 12087 O O . LEU C 1 499 ? -89.352 -22.005 37.331 1.00 106.87 1225 LEU C O 1
ATOM 12092 N N . ARG C 1 500 ? -90.197 -24.061 36.978 1.00 107.77 1226 ARG C N 1
ATOM 12093 C CA . ARG C 1 500 ? -91.063 -23.644 35.880 1.00 103.82 1226 ARG C CA 1
ATOM 12094 C C . ARG C 1 500 ? -92.105 -22.598 36.306 1.00 97.03 1226 ARG C C 1
ATOM 12095 O O . ARG C 1 500 ? -92.330 -21.631 35.579 1.00 96.80 1226 ARG C O 1
ATOM 12103 N N . PRO C 1 501 ? -92.747 -22.775 37.480 1.00 92.34 1227 PRO C N 1
ATOM 12104 C CA . PRO C 1 501 ? -93.658 -21.698 37.888 1.00 99.36 1227 PRO C CA 1
ATOM 12105 C C . PRO C 1 501 ? -92.933 -20.456 38.409 1.00 95.92 1227 PRO C C 1
ATOM 12106 O O . PRO C 1 501 ? -93.225 -19.998 39.513 1.00 94.31 1227 PRO C O 1
ATOM 12110 N N . LEU C 1 502 ? -92.004 -19.923 37.622 1.00 94.09 1228 LEU C N 1
ATOM 12111 C CA . LEU C 1 502 ? -91.289 -18.704 37.981 1.00 98.70 1228 LEU C CA 1
ATOM 12112 C C . LEU C 1 502 ? -91.049 -17.846 36.746 1.00 110.84 1228 LEU C C 1
ATOM 12113 O O . LEU C 1 502 ? -90.840 -16.636 36.845 1.00 106.39 1228 LEU C O 1
ATOM 12118 N N . ALA C 1 503 ? -91.086 -18.488 35.583 1.00 107.57 1229 ALA C N 1
ATOM 12119 C CA . ALA C 1 503 ? -90.846 -17.818 34.311 1.00 112.67 1229 ALA C CA 1
ATOM 12120 C C . ALA C 1 503 ? -91.866 -16.718 34.048 1.00 111.08 1229 ALA C C 1
ATOM 12121 O O . ALA C 1 503 ? -91.586 -15.753 33.337 1.00 106.87 1229 ALA C O 1
ATOM 12123 N N . GLU C 1 504 ? -93.048 -16.872 34.631 1.00 116.41 1230 GLU C N 1
ATOM 12124 C CA . GLU C 1 504 ? -94.145 -15.944 34.406 1.00 118.65 1230 GLU C CA 1
ATOM 12125 C C . GLU C 1 504 ? -93.930 -14.607 35.110 1.00 120.88 1230 GLU C C 1
ATOM 12126 O O . GLU C 1 504 ? -94.310 -13.558 34.588 1.00 122.89 1230 GLU C O 1
ATOM 12132 N N . LEU C 1 505 ? -93.317 -14.643 36.290 1.00 120.30 1231 LEU C N 1
ATOM 12133 C CA . LEU C 1 505 ? -93.233 -13.455 37.136 1.00 125.21 1231 LEU C CA 1
ATOM 12134 C C . LEU C 1 505 ? -91.833 -12.844 37.222 1.00 126.14 1231 LEU C C 1
ATOM 12135 O O . LEU C 1 505 ? -91.630 -11.851 37.921 1.00 115.26 1231 LEU C O 1
ATOM 12140 N N . LEU C 1 506 ? -90.872 -13.427 36.512 1.00 121.07 1232 LEU C N 1
ATOM 12141 C CA . LEU C 1 506 ? -89.507 -12.896 36.514 1.00 127.72 1232 LEU C CA 1
ATOM 12142 C C . LEU C 1 506 ? -89.218 -11.692 35.590 1.00 121.82 1232 LEU C C 1
ATOM 12143 O O . LEU C 1 506 ? -88.213 -11.013 35.800 1.00 105.48 1232 LEU C O 1
ATOM 12148 N N . PRO C 1 507 ? -90.061 -11.426 34.563 1.00 134.95 1233 PRO C N 1
ATOM 12149 C CA . PRO C 1 507 ? -89.735 -10.217 33.791 1.00 133.15 1233 PRO C CA 1
ATOM 12150 C C . PRO C 1 507 ? -89.756 -8.923 34.606 1.00 125.98 1233 PRO C C 1
ATOM 12151 O O . PRO C 1 507 ? -88.842 -8.111 34.474 1.00 135.74 1233 PRO C O 1
ATOM 12155 N N . GLN C 1 508 ? -90.776 -8.737 35.437 1.00 116.43 1234 GLN C N 1
ATOM 12156 C CA . GLN C 1 508 ? -90.856 -7.535 36.258 1.00 125.91 1234 GLN C CA 1
ATOM 12157 C C . GLN C 1 508 ? -90.132 -7.748 37.583 1.00 122.17 1234 GLN C C 1
ATOM 12158 O O . GLN C 1 508 ? -90.711 -7.591 38.657 1.00 120.97 1234 GLN C O 1
ATOM 12164 N N . ALA C 1 509 ? -88.858 -8.112 37.494 1.00 117.17 1235 ALA C N 1
ATOM 12165 C CA . ALA C 1 509 ? -88.034 -8.311 38.677 1.00 122.79 1235 ALA C CA 1
ATOM 12166 C C . ALA C 1 509 ? -87.378 -7.000 39.096 1.00 125.38 1235 ALA C C 1
ATOM 12167 O O . ALA C 1 509 ? -86.582 -6.961 40.035 1.00 126.88 1235 ALA C O 1
ATOM 12169 N N . ARG C 1 510 ? -87.723 -5.926 38.392 1.00 116.04 1236 ARG C N 1
ATOM 12170 C CA . ARG C 1 510 ? -87.148 -4.613 38.654 1.00 130.63 1236 ARG C CA 1
ATOM 12171 C C . ARG C 1 510 ? -88.011 -3.830 39.638 1.00 127.35 1236 ARG C C 1
ATOM 12172 O O . ARG C 1 510 ? -87.516 -2.966 40.364 1.00 116.95 1236 ARG C O 1
ATOM 12180 N N . ASP C 1 511 ? -89.304 -4.140 39.656 1.00 132.67 1237 ASP C N 1
ATOM 12181 C CA . ASP C 1 511 ? -90.227 -3.527 40.604 1.00 139.72 1237 ASP C CA 1
ATOM 12182 C C . ASP C 1 511 ? -90.287 -4.351 41.886 1.00 138.24 1237 ASP C C 1
ATOM 12183 O O . ASP C 1 511 ? -90.289 -3.803 42.989 1.00 132.12 1237 ASP C O 1
ATOM 12188 N N . ILE C 1 512 ? -90.342 -5.671 41.732 1.00 134.69 1238 ILE C N 1
ATOM 12189 C CA . ILE C 1 512 ? -90.235 -6.579 42.868 1.00 123.12 1238 ILE C CA 1
ATOM 12190 C C . ILE C 1 512 ? -88.757 -6.828 43.157 1.00 128.19 1238 ILE C C 1
ATOM 12191 O O . ILE C 1 512 ? -87.889 -6.232 42.518 1.00 140.61 1238 ILE C O 1
ATOM 12196 N N . GLY C 1 513 ? -88.466 -7.701 44.115 1.00 121.69 1239 GLY C N 1
ATOM 12197 C CA . GLY C 1 513 ? -87.089 -7.940 44.512 1.00 120.32 1239 GLY C CA 1
ATOM 12198 C C . GLY C 1 513 ? -86.510 -9.265 44.049 1.00 112.60 1239 GLY C C 1
ATOM 12199 O O . GLY C 1 513 ? -85.566 -9.776 44.653 1.00 109.44 1239 GLY C O 1
ATOM 12200 N N . LEU C 1 514 ? -87.063 -9.818 42.975 1.00 100.20 1240 LEU C N 1
ATOM 12201 C CA . LEU C 1 514 ? -86.620 -11.117 42.476 1.00 86.37 1240 LEU C CA 1
ATOM 12202 C C . LEU C 1 514 ? -85.316 -11.011 41.688 1.00 102.59 1240 LEU C C 1
ATOM 12203 O O . LEU C 1 514 ? -85.103 -10.052 40.947 1.00 98.08 1240 LEU C O 1
ATOM 12208 N N . HIS C 1 515 ? -84.447 -12.004 41.860 1.00 111.41 1241 HIS C N 1
ATOM 12209 C CA . HIS C 1 515 ? -83.189 -12.078 41.123 1.00 91.77 1241 HIS C CA 1
ATOM 12210 C C . HIS C 1 515 ? -82.805 -13.530 40.863 1.00 83.85 1241 HIS C C 1
ATOM 12211 O O . HIS C 1 515 ? -82.871 -14.367 41.763 1.00 93.67 1241 HIS C O 1
ATOM 12218 N N . LEU C 1 516 ? -82.403 -13.827 39.631 1.00 76.89 1242 LEU C N 1
ATOM 12219 C CA . LEU C 1 516 ? -81.992 -15.180 39.270 1.00 85.60 1242 LEU C CA 1
ATOM 12220 C C . LEU C 1 516 ? -80.542 -15.224 38.799 1.00 90.51 1242 LEU C C 1
ATOM 12221 O O . LEU C 1 516 ? -80.202 -14.668 37.755 1.00 106.02 1242 LEU C O 1
ATOM 12226 N N . ILE C 1 517 ? -79.694 -15.890 39.575 1.00 83.71 1243 ILE C N 1
ATOM 12227 C CA . ILE C 1 517 ? -78.294 -16.075 39.209 1.00 73.51 1243 ILE C CA 1
ATOM 12228 C C . ILE C 1 517 ? -78.040 -17.542 38.879 1.00 64.06 1243 ILE C C 1
ATOM 12229 O O . ILE C 1 517 ? -77.775 -18.351 39.767 1.00 76.81 1243 ILE C O 1
ATOM 12234 N N . ILE C 1 518 ? -78.120 -17.878 37.596 1.00 60.98 1244 ILE C N 1
ATOM 12235 C CA . ILE C 1 518 ? -78.090 -19.270 37.167 1.00 62.79 1244 ILE C CA 1
ATOM 12236 C C . ILE C 1 518 ? -76.838 -19.610 36.359 1.00 73.24 1244 ILE C C 1
ATOM 12237 O O . ILE C 1 518 ? -76.384 -18.820 35.534 1.00 84.81 1244 ILE C O 1
ATOM 12242 N N . ALA C 1 519 ? -76.282 -20.792 36.613 1.00 66.28 1245 ALA C N 1
ATOM 12243 C CA . ALA C 1 519 ? -75.151 -21.302 35.847 1.00 60.45 1245 ALA C CA 1
ATOM 12244 C C . ALA C 1 519 ? -75.494 -22.667 35.261 1.00 65.10 1245 ALA C C 1
ATOM 12245 O O . ALA C 1 519 ? -76.113 -23.494 35.929 1.00 77.97 1245 ALA C O 1
ATOM 12247 N N . ARG C 1 520 ? -75.093 -22.903 34.015 1.00 65.03 1246 ARG C N 1
ATOM 12248 C CA . ARG C 1 520 ? -75.474 -24.130 33.320 1.00 77.33 1246 ARG C CA 1
ATOM 12249 C C . ARG C 1 520 ? -74.289 -24.782 32.605 1.00 80.60 1246 ARG C C 1
ATOM 12250 O O . ARG C 1 520 ? -73.266 -24.140 32.364 1.00 84.96 1246 ARG C O 1
ATOM 12258 N N . SER C 1 521 ? -74.436 -26.061 32.273 1.00 75.19 1247 SER C N 1
ATOM 12259 C CA . SER C 1 521 ? -73.429 -26.788 31.508 1.00 85.69 1247 SER C CA 1
ATOM 12260 C C . SER C 1 521 ? -73.607 -26.565 30.008 1.00 104.77 1247 SER C C 1
ATOM 12261 O O . SER C 1 521 ? -74.650 -26.085 29.562 1.00 110.32 1247 SER C O 1
ATOM 12264 N N . MET C 1 522 ? -72.586 -26.921 29.233 1.00 105.22 1248 MET C N 1
ATOM 12265 C CA . MET C 1 522 ? -72.632 -26.774 27.781 1.00 105.13 1248 MET C CA 1
ATOM 12266 C C . MET C 1 522 ? -73.398 -27.919 27.121 1.00 118.67 1248 MET C C 1
ATOM 12267 O O . MET C 1 522 ? -73.701 -27.865 25.931 1.00 133.11 1248 MET C O 1
ATOM 12272 N N . GLY C 1 523 ? -73.707 -28.951 27.899 1.00 127.39 1249 GLY C N 1
ATOM 12273 C CA . GLY C 1 523 ? -74.424 -30.105 27.386 1.00 121.67 1249 GLY C CA 1
ATOM 12274 C C . GLY C 1 523 ? -75.861 -29.795 27.014 1.00 137.60 1249 GLY C C 1
ATOM 12275 O O . GLY C 1 523 ? -76.723 -29.663 27.885 1.00 131.38 1249 GLY C O 1
ATOM 12276 N N . GLY C 1 524 ? -76.119 -29.679 25.715 1.00 140.25 1250 GLY C N 1
ATOM 12277 C CA . GLY C 1 524 ? -77.452 -29.382 25.223 1.00 129.86 1250 GLY C CA 1
ATOM 12278 C C . GLY C 1 524 ? -77.898 -27.978 25.581 1.00 129.80 1250 GLY C C 1
ATOM 12279 O O . GLY C 1 524 ? -79.086 -27.726 25.783 1.00 132.34 1250 GLY C O 1
ATOM 12280 N N . ALA C 1 525 ? -76.938 -27.063 25.656 1.00 125.72 1251 ALA C N 1
ATOM 12281 C CA . ALA C 1 525 ? -77.216 -25.680 26.025 1.00 122.28 1251 ALA C CA 1
ATOM 12282 C C . ALA C 1 525 ? -78.017 -24.962 24.944 1.00 128.64 1251 ALA C C 1
ATOM 12283 O O . ALA C 1 525 ? -78.746 -24.014 25.230 1.00 125.41 1251 ALA C O 1
ATOM 12285 N N . GLY C 1 526 ? -77.875 -25.418 23.705 1.00 135.06 1252 GLY C N 1
ATOM 12286 C CA . GLY C 1 526 ? -78.582 -24.820 22.587 1.00 128.03 1252 GLY C CA 1
ATOM 12287 C C . GLY C 1 526 ? -80.012 -25.313 22.466 1.00 128.96 1252 GLY C C 1
ATOM 12288 O O . GLY C 1 526 ? -80.857 -24.652 21.864 1.00 138.88 1252 GLY C O 1
ATOM 12289 N N . ARG C 1 527 ? -80.280 -26.483 23.037 1.00 131.42 1253 ARG C N 1
ATOM 12290 C CA . ARG C 1 527 ? -81.618 -27.065 23.005 1.00 129.62 1253 ARG C CA 1
ATOM 12291 C C . ARG C 1 527 ? -82.468 -26.530 24.153 1.00 135.31 1253 ARG C C 1
ATOM 12292 O O . ARG C 1 527 ? -83.630 -26.169 23.965 1.00 136.57 1253 ARG C O 1
ATOM 12300 N N . ALA C 1 528 ? -81.877 -26.480 25.343 1.00 133.05 1254 ALA C N 1
ATOM 12301 C CA . ALA C 1 528 ? -82.544 -25.909 26.506 1.00 131.49 1254 ALA C CA 1
ATOM 12302 C C . ALA C 1 528 ? -82.347 -24.398 26.533 1.00 134.08 1254 ALA C C 1
ATOM 12303 O O . ALA C 1 528 ? -82.661 -23.739 27.526 1.00 133.69 1254 ALA C O 1
ATOM 12305 N N . LEU C 1 529 ? -81.822 -23.864 25.432 1.00 127.47 1255 LEU C N 1
ATOM 12306 C CA . LEU C 1 529 ? -81.563 -22.435 25.285 1.00 125.95 1255 LEU C CA 1
ATOM 12307 C C . LEU C 1 529 ? -82.810 -21.611 25.564 1.00 127.32 1255 LEU C C 1
ATOM 12308 O O . LEU C 1 529 ? -82.803 -20.726 26.420 1.00 119.80 1255 LEU C O 1
ATOM 12313 N N . TYR C 1 530 ? -83.881 -21.906 24.838 1.00 131.60 1256 TYR C N 1
ATOM 12314 C CA . TYR C 1 530 ? -85.139 -21.216 25.066 1.00 138.57 1256 TYR C CA 1
ATOM 12315 C C . TYR C 1 530 ? -86.174 -22.129 25.708 1.00 136.80 1256 TYR C C 1
ATOM 12316 O O . TYR C 1 530 ? -87.355 -22.097 25.360 1.00 132.12 1256 TYR C O 1
ATOM 12325 N N . GLU C 1 531 ? -85.710 -22.953 26.645 1.00 140.16 1257 GLU C N 1
ATOM 12326 C CA . GLU C 1 531 ? -86.602 -23.573 27.608 1.00 123.99 1257 GLU C CA 1
ATOM 12327 C C . GLU C 1 531 ? -87.207 -22.422 28.400 1.00 130.88 1257 GLU C C 1
ATOM 12328 O O . GLU C 1 531 ? -86.513 -21.443 28.682 1.00 124.90 1257 GLU C O 1
ATOM 12330 N N . PRO C 1 532 ? -88.495 -22.527 28.760 1.00 137.49 1258 PRO C N 1
ATOM 12331 C CA . PRO C 1 532 ? -89.276 -21.398 29.288 1.00 133.90 1258 PRO C CA 1
ATOM 12332 C C . PRO C 1 532 ? -88.626 -20.623 30.438 1.00 126.09 1258 PRO C C 1
ATOM 12333 O O . PRO C 1 532 ? -89.069 -19.516 30.726 1.00 119.51 1258 PRO C O 1
ATOM 12337 N N . ILE C 1 533 ? -87.595 -21.175 31.068 1.00 134.28 1259 ILE C N 1
ATOM 12338 C CA . ILE C 1 533 ? -86.961 -20.509 32.200 1.00 135.16 1259 ILE C CA 1
ATOM 12339 C C . ILE C 1 533 ? -85.713 -19.735 31.771 1.00 133.68 1259 ILE C C 1
ATOM 12340 O O . ILE C 1 533 ? -85.517 -18.590 32.177 1.00 123.84 1259 ILE C O 1
ATOM 12345 N N . ILE C 1 534 ? -84.873 -20.364 30.953 1.00 133.52 1260 ILE C N 1
ATOM 12346 C CA . ILE C 1 534 ? -83.673 -19.711 30.435 1.00 117.07 1260 ILE C CA 1
ATOM 12347 C C . ILE C 1 534 ? -84.041 -18.657 29.397 1.00 121.83 1260 ILE C C 1
ATOM 12348 O O . ILE C 1 534 ? -83.389 -17.616 29.290 1.00 106.26 1260 ILE C O 1
ATOM 12353 N N . GLN C 1 535 ? -85.098 -18.943 28.642 1.00 128.82 1261 GLN C N 1
ATOM 12354 C CA . GLN C 1 535 ? -85.532 -18.100 27.534 1.00 118.59 1261 GLN C CA 1
ATOM 12355 C C . GLN C 1 535 ? -85.765 -16.650 27.934 1.00 125.24 1261 GLN C C 1
ATOM 12356 O O . GLN C 1 535 ? -85.204 -15.735 27.333 1.00 124.44 1261 GLN C O 1
ATOM 12362 N N . ARG C 1 536 ? -86.586 -16.449 28.958 1.00 132.38 1262 ARG C N 1
ATOM 12363 C CA . ARG C 1 536 ? -87.008 -15.111 29.356 1.00 134.48 1262 ARG C CA 1
ATOM 12364 C C . ARG C 1 536 ? -85.924 -14.358 30.124 1.00 117.07 1262 ARG C C 1
ATOM 12365 O O . ARG C 1 536 ? -86.049 -13.159 30.362 1.00 100.47 1262 ARG C O 1
ATOM 12373 N N . ILE C 1 537 ? -84.864 -15.059 30.512 1.00 123.37 1263 ILE C N 1
ATOM 12374 C CA . ILE C 1 537 ? -83.788 -14.435 31.276 1.00 131.58 1263 ILE C CA 1
ATOM 12375 C C . ILE C 1 537 ? -82.917 -13.550 30.390 1.00 131.42 1263 ILE C C 1
ATOM 12376 O O . ILE C 1 537 ? -82.635 -12.403 30.740 1.00 131.89 1263 ILE C O 1
ATOM 12381 N N . LYS C 1 538 ? -82.492 -14.077 29.246 1.00 124.37 1264 LYS C N 1
ATOM 12382 C CA . LYS C 1 538 ? -81.734 -13.271 28.296 1.00 133.84 1264 LYS C CA 1
ATOM 12383 C C . LYS C 1 538 ? -82.607 -12.825 27.128 1.00 131.42 1264 LYS C C 1
ATOM 12384 O O . LYS C 1 538 ? -82.107 -12.316 26.124 1.00 123.28 1264 LYS C O 1
ATOM 12390 N N . GLU C 1 539 ? -83.915 -13.023 27.265 1.00 129.66 1265 GLU C N 1
ATOM 12391 C CA . GLU C 1 539 ? -84.870 -12.268 26.470 1.00 125.88 1265 GLU C CA 1
ATOM 12392 C C . GLU C 1 539 ? -84.877 -10.879 27.084 1.00 133.91 1265 GLU C C 1
ATOM 12393 O O . GLU C 1 539 ? -85.251 -9.892 26.449 1.00 151.10 1265 GLU C O 1
ATOM 12399 N N . MET C 1 540 ? -84.446 -10.827 28.341 1.00 134.86 1266 MET C N 1
ATOM 12400 C CA . MET C 1 540 ? -84.295 -9.580 29.071 1.00 139.96 1266 MET C CA 1
ATOM 12401 C C . MET C 1 540 ? -82.913 -8.968 28.869 1.00 126.40 1266 MET C C 1
ATOM 12402 O O . MET C 1 540 ? -82.667 -7.830 29.273 1.00 122.68 1266 MET C O 1
ATOM 12407 N N . ALA C 1 541 ? -82.020 -9.736 28.249 1.00 116.71 1267 ALA C N 1
ATOM 12408 C CA . ALA C 1 541 ? -80.652 -9.301 27.979 1.00 119.13 1267 ALA C CA 1
ATOM 12409 C C . ALA C 1 541 ? -79.920 -8.870 29.251 1.00 127.79 1267 ALA C C 1
ATOM 12410 O O . ALA C 1 541 ? -79.242 -7.841 29.273 1.00 117.29 1267 ALA C O 1
ATOM 12412 N N . SER C 1 542 ? -80.070 -9.660 30.310 1.00 129.52 1268 SER C N 1
ATOM 12413 C CA . SER C 1 542 ? -79.320 -9.450 31.542 1.00 115.77 1268 SER C CA 1
ATOM 12414 C C . SER C 1 542 ? -77.865 -9.855 31.315 1.00 107.62 1268 SER C C 1
ATOM 12415 O O . SER C 1 542 ? -77.580 -10.628 30.402 1.00 114.48 1268 SER C O 1
ATOM 12418 N N . PRO C 1 543 ? -76.935 -9.329 32.135 1.00 101.88 1269 PRO C N 1
ATOM 12419 C CA . PRO C 1 543 ? -75.514 -9.669 31.979 1.00 95.73 1269 PRO C CA 1
ATOM 12420 C C . PRO C 1 543 ? -75.241 -11.171 32.030 1.00 88.75 1269 PRO C C 1
ATOM 12421 O O . PRO C 1 543 ? -75.997 -11.918 32.651 1.00 100.85 1269 PRO C O 1
ATOM 12425 N N . GLY C 1 544 ? -74.167 -11.601 31.374 1.00 96.84 1270 GLY C N 1
ATOM 12426 C CA . GLY C 1 544 ? -73.790 -13.002 31.360 1.00 98.38 1270 GLY C CA 1
ATOM 12427 C C . GLY C 1 544 ? -72.415 -13.224 30.759 1.00 97.85 1270 GLY C C 1
ATOM 12428 O O . GLY C 1 544 ? -71.779 -12.281 30.288 1.00 114.10 1270 GLY C O 1
ATOM 12429 N N . LEU C 1 545 ? -71.951 -14.471 30.780 1.00 78.96 1271 LEU C N 1
ATOM 12430 C CA . LEU C 1 545 ? -70.668 -14.817 30.175 1.00 95.72 1271 LEU C CA 1
ATOM 12431 C C . LEU C 1 545 ? -70.598 -16.284 29.752 1.00 89.37 1271 LEU C C 1
ATOM 12432 O O . LEU C 1 545 ? -71.292 -17.136 30.308 1.00 80.93 1271 LEU C O 1
ATOM 12437 N N . VAL C 1 546 ? -69.757 -16.564 28.760 1.00 91.14 1272 VAL C N 1
ATOM 12438 C CA . VAL C 1 546 ? -69.568 -17.920 28.251 1.00 87.75 1272 VAL C CA 1
ATOM 12439 C C . VAL C 1 546 ? -68.130 -18.387 28.476 1.00 92.53 1272 VAL C C 1
ATOM 12440 O O . VAL C 1 546 ? -67.185 -17.621 28.288 1.00 94.18 1272 VAL C O 1
ATOM 12444 N N . MET C 1 547 ? -67.970 -19.643 28.881 1.00 79.85 1273 MET C N 1
ATOM 12445 C CA . MET C 1 547 ? -66.667 -20.138 29.318 1.00 78.58 1273 MET C CA 1
ATOM 12446 C C . MET C 1 547 ? -66.274 -21.485 28.707 1.00 71.71 1273 MET C C 1
ATOM 12447 O O . MET C 1 547 ? -66.965 -22.486 28.895 1.00 78.52 1273 MET C O 1
ATOM 12452 N N . SER C 1 548 ? -65.163 -21.492 27.975 1.00 80.84 1274 SER C N 1
ATOM 12453 C CA . SER C 1 548 ? -64.469 -22.719 27.570 1.00 98.98 1274 SER C CA 1
ATOM 12454 C C . SER C 1 548 ? -65.339 -23.805 26.932 1.00 109.00 1274 SER C C 1
ATOM 12455 O O . SER C 1 548 ? -65.021 -24.991 27.027 1.00 112.11 1274 SER C O 1
ATOM 12458 N N . GLY C 1 549 ? -66.423 -23.406 26.276 1.00 109.06 1275 GLY C N 1
ATOM 12459 C CA . GLY C 1 549 ? -67.327 -24.366 25.669 1.00 114.06 1275 GLY C CA 1
ATOM 12460 C C . GLY C 1 549 ? -66.824 -24.939 24.357 1.00 113.85 1275 GLY C C 1
ATOM 12461 O O . GLY C 1 549 ? -65.622 -25.123 24.161 1.00 106.25 1275 GLY C O 1
ATOM 12462 N N . ASN C 1 550 ? -67.758 -25.229 23.458 1.00 112.96 1276 ASN C N 1
ATOM 12463 C CA . ASN C 1 550 ? -67.434 -25.744 22.133 1.00 123.39 1276 ASN C CA 1
ATOM 12464 C C . ASN C 1 550 ? -68.575 -25.452 21.165 1.00 131.46 1276 ASN C C 1
ATOM 12465 O O . ASN C 1 550 ? -69.740 -25.694 21.479 1.00 144.32 1276 ASN C O 1
ATOM 12470 N N . LYS C 1 551 ? -68.238 -24.929 19.989 1.00 130.08 1277 LYS C N 1
ATOM 12471 C CA . LYS C 1 551 ? -69.248 -24.581 18.994 1.00 135.34 1277 LYS C CA 1
ATOM 12472 C C . LYS C 1 551 ? -69.837 -25.839 18.355 1.00 135.10 1277 LYS C C 1
ATOM 12473 O O . LYS C 1 551 ? -69.617 -26.115 17.176 1.00 137.88 1277 LYS C O 1
ATOM 12479 N N . ASP C 1 552 ? -70.583 -26.592 19.154 1.00 137.87 1278 ASP C N 1
ATOM 12480 C CA . ASP C 1 552 ? -71.451 -27.649 18.656 1.00 135.39 1278 ASP C CA 1
ATOM 12481 C C . ASP C 1 552 ? -72.833 -27.416 19.251 1.00 138.58 1278 ASP C C 1
ATOM 12482 O O . ASP C 1 552 ? -73.748 -28.220 19.074 1.00 136.12 1278 ASP C O 1
ATOM 12487 N N . GLU C 1 553 ? -72.966 -26.298 19.960 1.00 140.11 1279 GLU C N 1
ATOM 12488 C CA . GLU C 1 553 ? -74.190 -25.965 20.680 1.00 151.46 1279 GLU C CA 1
ATOM 12489 C C . GLU C 1 553 ? -74.757 -24.618 20.241 1.00 143.62 1279 GLU C C 1
ATOM 12490 O O . GLU C 1 553 ? -75.767 -24.157 20.775 1.00 150.75 1279 GLU C O 1
ATOM 12496 N N . GLY C 1 554 ? -74.097 -23.987 19.277 1.00 127.41 1280 GLY C N 1
ATOM 12497 C CA . GLY C 1 554 ? -74.552 -22.714 18.746 1.00 141.17 1280 GLY C CA 1
ATOM 12498 C C . GLY C 1 554 ? -74.110 -21.536 19.589 1.00 122.47 1280 GLY C C 1
ATOM 12499 O O . GLY C 1 554 ? -73.666 -21.706 20.725 1.00 120.47 1280 GLY C O 1
ATOM 12500 N N . ILE C 1 555 ? -74.224 -20.335 19.031 1.00 123.46 1281 ILE C N 1
ATOM 12501 C CA . ILE C 1 555 ? -73.902 -19.124 19.772 1.00 133.68 1281 ILE C CA 1
ATOM 12502 C C . ILE C 1 555 ? -75.011 -18.885 20.795 1.00 135.22 1281 ILE C C 1
ATOM 12503 O O . ILE C 1 555 ? -76.189 -19.128 20.519 1.00 122.61 1281 ILE C O 1
ATOM 12508 N N . LEU C 1 556 ? -74.627 -18.436 21.985 1.00 133.91 1282 LEU C N 1
ATOM 12509 C CA . LEU C 1 556 ? -75.560 -18.353 23.102 1.00 120.19 1282 LEU C CA 1
ATOM 12510 C C . LEU C 1 556 ? -75.855 -16.916 23.511 1.00 116.74 1282 LEU C C 1
ATOM 12511 O O . LEU C 1 556 ? -76.976 -16.432 23.356 1.00 120.51 1282 LEU C O 1
ATOM 12516 N N . LEU C 1 557 ? -74.842 -16.241 24.041 1.00 112.52 1283 LEU C N 1
ATOM 12517 C CA . LEU C 1 557 ? -75.028 -14.907 24.591 1.00 122.40 1283 LEU C CA 1
ATOM 12518 C C . LEU C 1 557 ? -74.280 -13.854 23.780 1.00 134.66 1283 LEU C C 1
ATOM 12519 O O . LEU C 1 557 ? -73.103 -14.022 23.459 1.00 136.85 1283 LEU C O 1
ATOM 12524 N N . GLY C 1 558 ? -74.973 -12.767 23.454 1.00 136.65 1284 GLY C N 1
ATOM 12525 C CA . GLY C 1 558 ? -74.375 -11.665 22.723 1.00 147.79 1284 GLY C CA 1
ATOM 12526 C C . GLY C 1 558 ? -73.981 -12.022 21.303 1.00 153.76 1284 GLY C C 1
ATOM 12527 O O . GLY C 1 558 ? -74.810 -12.462 20.507 1.00 149.38 1284 GLY C O 1
ATOM 12528 N N . ASN C 1 559 ? -72.705 -11.827 20.988 1.00 149.51 1285 ASN C N 1
ATOM 12529 C CA . ASN C 1 559 ? -72.192 -12.100 19.652 1.00 151.84 1285 ASN C CA 1
ATOM 12530 C C . ASN C 1 559 ? -70.853 -12.830 19.693 1.00 156.31 1285 ASN C C 1
ATOM 12531 O O . ASN C 1 559 ? -69.828 -12.289 19.279 1.00 153.52 1285 ASN C O 1
ATOM 12536 N N . VAL C 1 560 ? -70.871 -14.062 20.192 1.00 163.96 1286 VAL C N 1
ATOM 12537 C CA . VAL C 1 560 ? -69.655 -14.860 20.309 1.00 162.98 1286 VAL C CA 1
ATOM 12538 C C . VAL C 1 560 ? -69.978 -16.355 20.409 1.00 152.55 1286 VAL C C 1
ATOM 12539 O O . VAL C 1 560 ? -70.936 -16.753 21.072 1.00 146.30 1286 VAL C O 1
ATOM 12543 N N . LYS C 1 561 ? -69.181 -17.173 19.726 1.00 149.47 1287 LYS C N 1
ATOM 12544 C CA . LYS C 1 561 ? -69.344 -18.623 19.751 1.00 147.14 1287 LYS C CA 1
ATOM 12545 C C . LYS C 1 561 ? -68.348 -19.264 20.718 1.00 146.37 1287 LYS C C 1
ATOM 12546 O O . LYS C 1 561 ? -67.252 -18.741 20.917 1.00 149.98 1287 LYS C O 1
ATOM 12548 N N . PRO C 1 562 ? -68.729 -20.399 21.328 1.00 135.29 1288 PRO C N 1
ATOM 12549 C CA . PRO C 1 562 ? -67.875 -21.077 22.313 1.00 125.37 1288 PRO C CA 1
ATOM 12550 C C . PRO C 1 562 ? -66.621 -21.716 21.714 1.00 122.86 1288 PRO C C 1
ATOM 12551 O O . PRO C 1 562 ? -66.654 -22.215 20.588 1.00 127.48 1288 PRO C O 1
ATOM 12555 N N . HIS C 1 563 ? -65.531 -21.694 22.476 1.00 119.09 1289 HIS C N 1
ATOM 12556 C CA . HIS C 1 563 ? -64.296 -22.384 22.108 1.00 127.28 1289 HIS C CA 1
ATOM 12557 C C . HIS C 1 563 ? -63.465 -22.667 23.359 1.00 109.91 1289 HIS C C 1
ATOM 12558 O O . HIS C 1 563 ? -63.695 -22.069 24.409 1.00 92.95 1289 HIS C O 1
ATOM 12565 N N . LYS C 1 564 ? -62.504 -23.580 23.241 1.00 105.72 1290 LYS C N 1
ATOM 12566 C CA . LYS C 1 564 ? -61.727 -24.041 24.389 1.00 98.31 1290 LYS C CA 1
ATOM 12567 C C . LYS C 1 564 ? -60.942 -22.915 25.064 1.00 100.23 1290 LYS C C 1
ATOM 12568 O O . LYS C 1 564 ? -60.017 -22.350 24.482 1.00 108.39 1290 LYS C O 1
ATOM 12574 N N . LEU C 1 565 ? -61.326 -22.601 26.298 1.00 91.39 1291 LEU C N 1
ATOM 12575 C CA . LEU C 1 565 ? -60.668 -21.559 27.083 1.00 83.15 1291 LEU C CA 1
ATOM 12576 C C . LEU C 1 565 ? -60.088 -22.137 28.373 1.00 84.13 1291 LEU C C 1
ATOM 12577 O O . LEU C 1 565 ? -60.502 -23.209 28.814 1.00 93.41 1291 LEU C O 1
ATOM 12582 N N . PRO C 1 566 ? -59.117 -21.433 28.979 1.00 78.72 1292 PRO C N 1
ATOM 12583 C CA . PRO C 1 566 ? -58.609 -21.862 30.287 1.00 84.14 1292 PRO C CA 1
ATOM 12584 C C . PRO C 1 566 ? -59.618 -21.605 31.404 1.00 81.23 1292 PRO C C 1
ATOM 12585 O O . PRO C 1 566 ? -60.646 -20.968 31.173 1.00 82.72 1292 PRO C O 1
ATOM 12589 N N . GLN C 1 567 ? -59.320 -22.098 32.600 1.00 63.68 1293 GLN C N 1
ATOM 12590 C CA . GLN C 1 567 ? -60.213 -21.939 33.740 1.00 56.57 1293 GLN C CA 1
ATOM 12591 C C . GLN C 1 567 ? -60.332 -20.480 34.172 1.00 65.29 1293 GLN C C 1
ATOM 12592 O O . GLN C 1 567 ? -59.328 -19.788 34.342 1.00 70.19 1293 GLN C O 1
ATOM 12598 N N . GLY C 1 568 ? -61.566 -20.018 34.342 1.00 62.56 1294 GLY C N 1
ATOM 12599 C CA . GLY C 1 568 ? -61.820 -18.673 34.826 1.00 57.98 1294 GLY C CA 1
ATOM 12600 C C . GLY C 1 568 ? -62.089 -17.656 33.733 1.00 76.88 1294 GLY C C 1
ATOM 12601 O O . GLY C 1 568 ? -62.860 -16.717 33.929 1.00 67.64 1294 GLY C O 1
ATOM 12602 N N . ARG C 1 569 ? -61.455 -17.841 32.580 1.00 90.90 1295 ARG C N 1
ATOM 12603 C CA . ARG C 1 569 ? -61.584 -16.892 31.477 1.00 87.58 1295 ARG C CA 1
ATOM 12604 C C . ARG C 1 569 ? -62.907 -17.071 30.737 1.00 82.28 1295 ARG C C 1
ATOM 12605 O O . ARG C 1 569 ? -63.295 -18.193 30.404 1.00 66.25 1295 ARG C O 1
ATOM 12613 N N . GLY C 1 570 ? -63.594 -15.961 30.484 1.00 91.03 1296 GLY C N 1
ATOM 12614 C CA . GLY C 1 570 ? -64.871 -15.993 29.790 1.00 98.71 1296 GLY C CA 1
ATOM 12615 C C . GLY C 1 570 ? -65.243 -14.669 29.147 1.00 95.34 1296 GLY C C 1
ATOM 12616 O O . GLY C 1 570 ? -64.731 -13.616 29.530 1.00 89.41 1296 GLY C O 1
ATOM 12617 N N . TYR C 1 571 ? -66.140 -14.723 28.166 1.00 91.90 1297 TYR C N 1
ATOM 12618 C CA . TYR C 1 571 ? -66.572 -13.523 27.450 1.00 96.27 1297 TYR C CA 1
ATOM 12619 C C . TYR C 1 571 ? -67.777 -12.862 28.112 1.00 91.31 1297 TYR C C 1
ATOM 12620 O O . TYR C 1 571 ? -68.911 -13.309 27.946 1.00 85.23 1297 TYR C O 1
ATOM 12629 N N . PHE C 1 572 ? -67.522 -11.788 28.853 1.00 86.67 1298 PHE C N 1
ATOM 12630 C CA . PHE C 1 572 ? -68.577 -11.045 29.534 1.00 85.61 1298 PHE C CA 1
ATOM 12631 C C . PHE C 1 572 ? -69.419 -10.243 28.549 1.00 100.99 1298 PHE C C 1
ATOM 12632 O O . PHE C 1 572 ? -69.037 -9.146 28.141 1.00 115.26 1298 PHE C O 1
ATOM 12640 N N . VAL C 1 573 ? -70.570 -10.792 28.175 1.00 105.60 1299 VAL C N 1
ATOM 12641 C CA . VAL C 1 573 ? -71.458 -10.128 27.230 1.00 109.01 1299 VAL C CA 1
ATOM 12642 C C . VAL C 1 573 ? -72.363 -9.122 27.940 1.00 97.32 1299 VAL C C 1
ATOM 12643 O O . VAL C 1 573 ? -72.758 -9.325 29.090 1.00 91.78 1299 VAL C O 1
ATOM 12647 N N . GLU C 1 574 ? -72.681 -8.030 27.249 1.00 110.94 1300 GLU C N 1
ATOM 12648 C CA . GLU C 1 574 ? -73.522 -6.981 27.814 1.00 119.94 1300 GLU C CA 1
ATOM 12649 C C . GLU C 1 574 ? -73.994 -6.007 26.739 1.00 135.45 1300 GLU C C 1
ATOM 12650 O O . GLU C 1 574 ? -73.711 -6.191 25.555 1.00 131.77 1300 GLU C O 1
ATOM 12656 N N . ARG C 1 575 ? -74.712 -4.971 27.160 1.00 137.15 1301 ARG C N 1
ATOM 12657 C CA . ARG C 1 575 ? -75.203 -3.955 26.238 1.00 130.70 1301 ARG C CA 1
ATOM 12658 C C . ARG C 1 575 ? -74.596 -2.592 26.554 1.00 139.34 1301 ARG C C 1
ATOM 12659 O O . ARG C 1 575 ? -74.495 -1.730 25.681 1.00 133.72 1301 ARG C O 1
ATOM 12661 N N . ARG C 1 576 ? -74.195 -2.403 27.808 1.00 144.16 1302 ARG C N 1
ATOM 12662 C CA . ARG C 1 576 ? -73.565 -1.158 28.236 1.00 139.56 1302 ARG C CA 1
ATOM 12663 C C . ARG C 1 576 ? -72.239 -0.927 27.524 1.00 140.04 1302 ARG C C 1
ATOM 12664 O O . ARG C 1 576 ? -71.928 0.197 27.124 1.00 132.27 1302 ARG C O 1
ATOM 12672 N N . SER C 1 577 ? -71.459 -1.992 27.375 1.00 139.32 1303 SER C N 1
ATOM 12673 C CA . SER C 1 577 ? -70.134 -1.889 26.777 1.00 145.99 1303 SER C CA 1
ATOM 12674 C C . SER C 1 577 ? -69.943 -2.899 25.649 1.00 134.33 1303 SER C C 1
ATOM 12675 O O . SER C 1 577 ? -68.888 -2.940 25.016 1.00 132.03 1303 SER C O 1
ATOM 12678 N N . GLY C 1 578 ? -70.964 -3.714 25.403 1.00 124.39 1304 GLY C N 1
ATOM 12679 C CA . GLY C 1 578 ? -70.892 -4.729 24.369 1.00 116.99 1304 GLY C CA 1
ATOM 12680 C C . GLY C 1 578 ? -70.146 -5.968 24.830 1.00 112.30 1304 GLY C C 1
ATOM 12681 O O . GLY C 1 578 ? -69.747 -6.065 25.989 1.00 110.77 1304 GLY C O 1
ATOM 12682 N N . THR C 1 579 ? -69.957 -6.915 23.916 1.00 109.88 1305 THR C N 1
ATOM 12683 C CA . THR C 1 579 ? -69.268 -8.162 24.231 1.00 98.85 1305 THR C CA 1
ATOM 12684 C C . THR C 1 579 ? -67.787 -7.931 24.526 1.00 97.06 1305 THR C C 1
ATOM 12685 O O . THR C 1 579 ? -67.057 -7.394 23.695 1.00 109.57 1305 THR C O 1
ATOM 12689 N N . ARG C 1 580 ? -67.352 -8.340 25.715 1.00 97.54 1306 ARG C N 1
ATOM 12690 C CA . ARG C 1 580 ? -65.951 -8.210 26.107 1.00 97.57 1306 ARG C CA 1
ATOM 12691 C C . ARG C 1 580 ? -65.312 -9.568 26.383 1.00 98.59 1306 ARG C C 1
ATOM 12692 O O . ARG C 1 580 ? -65.910 -10.611 26.124 1.00 99.31 1306 ARG C O 1
ATOM 12700 N N . LEU C 1 581 ? -64.091 -9.541 26.906 1.00 93.05 1307 LEU C N 1
ATOM 12701 C CA . LEU C 1 581 ? -63.387 -10.753 27.311 1.00 86.03 1307 LEU C CA 1
ATOM 12702 C C . LEU C 1 581 ? -62.697 -10.522 28.648 1.00 90.01 1307 LEU C C 1
ATOM 12703 O O . LEU C 1 581 ? -61.774 -9.714 28.747 1.00 92.38 1307 LEU C O 1
ATOM 12708 N N . ILE C 1 582 ? -63.147 -11.231 29.679 1.00 96.49 1308 ILE C N 1
ATOM 12709 C CA . ILE C 1 582 ? -62.656 -10.986 31.031 1.00 92.50 1308 ILE C CA 1
ATOM 12710 C C . ILE C 1 582 ? -62.066 -12.224 31.701 1.00 83.21 1308 ILE C C 1
ATOM 12711 O O . ILE C 1 582 ? -62.186 -13.343 31.198 1.00 66.39 1308 ILE C O 1
ATOM 12716 N N . GLN C 1 583 ? -61.423 -12.000 32.842 1.00 79.00 1309 GLN C N 1
ATOM 12717 C CA . GLN C 1 583 ? -60.904 -13.077 33.674 1.00 78.27 1309 GLN C CA 1
ATOM 12718 C C . GLN C 1 583 ? -61.536 -13.006 35.056 1.00 81.74 1309 GLN C C 1
ATOM 12719 O O . GLN C 1 583 ? -61.382 -12.012 35.764 1.00 78.37 1309 GLN C O 1
ATOM 12725 N N . THR C 1 584 ? -62.249 -14.061 35.440 1.00 75.59 1310 THR C N 1
ATOM 12726 C CA . THR C 1 584 ? -62.932 -14.079 36.728 1.00 74.65 1310 THR C CA 1
ATOM 12727 C C . THR C 1 584 ? -61.966 -14.375 37.872 1.00 82.04 1310 THR C C 1
ATOM 12728 O O . THR C 1 584 ? -61.040 -15.175 37.729 1.00 71.46 1310 THR C O 1
ATOM 12732 N N . ALA C 1 585 ? -62.193 -13.724 39.009 1.00 72.61 1311 ALA C N 1
ATOM 12733 C CA . ALA C 1 585 ? -61.307 -13.849 40.161 1.00 60.12 1311 ALA C CA 1
ATOM 12734 C C . ALA C 1 585 ? -61.427 -15.216 40.827 1.00 71.98 1311 ALA C C 1
ATOM 12735 O O . ALA C 1 585 ? -62.241 -16.047 40.428 1.00 66.47 1311 ALA C O 1
ATOM 12737 N N . TYR C 1 586 ? -60.608 -15.437 41.851 1.00 74.25 1312 TYR C N 1
ATOM 12738 C CA . TYR C 1 586 ? -60.570 -16.718 42.544 1.00 64.92 1312 TYR C CA 1
ATOM 12739 C C . TYR C 1 586 ? -60.647 -16.527 44.054 1.00 79.22 1312 TYR C C 1
ATOM 12740 O O . TYR C 1 586 ? -59.782 -15.887 44.652 1.00 82.33 1312 TYR C O 1
ATOM 12749 N N . ARG C 1 587 ? -61.689 -17.081 44.664 1.00 76.27 1313 ARG C N 1
ATOM 12750 C CA . ARG C 1 587 ? -61.863 -16.995 46.108 1.00 78.56 1313 ARG C CA 1
ATOM 12751 C C . ARG C 1 587 ? -61.467 -18.312 46.769 1.00 89.95 1313 ARG C C 1
ATOM 12752 O O . ARG C 1 587 ? -62.011 -19.368 46.442 1.00 84.55 1313 ARG C O 1
ATOM 12760 N N . GLU C 1 588 ? -60.513 -18.239 47.695 1.00 90.29 1314 GLU C N 1
ATOM 12761 C CA . GLU C 1 588 ? -60.001 -19.423 48.377 1.00 86.99 1314 GLU C CA 1
ATOM 12762 C C . GLU C 1 588 ? -61.105 -20.138 49.149 1.00 100.12 1314 GLU C C 1
ATOM 12763 O O . GLU C 1 588 ? -61.861 -19.507 49.890 1.00 85.57 1314 GLU C O 1
ATOM 12769 N N . SER C 1 589 ? -61.184 -21.455 48.967 1.00 101.91 1315 SER C N 1
ATOM 12770 C CA . SER C 1 589 ? -62.198 -22.293 49.606 1.00 102.54 1315 SER C CA 1
ATOM 12771 C C . SER C 1 589 ? -63.610 -21.789 49.315 1.00 100.34 1315 SER C C 1
ATOM 12772 O O . SER C 1 589 ? -64.290 -22.297 48.422 1.00 95.44 1315 SER C O 1
ATOM 12775 N N . ARG D 2 16 ? -93.766 58.282 -54.659 1.00 78.29 97 ARG G N 1
ATOM 12776 C CA . ARG D 2 16 ? -93.416 59.370 -53.753 1.00 75.65 97 ARG G CA 1
ATOM 12777 C C . ARG D 2 16 ? -93.590 58.949 -52.298 1.00 77.10 97 ARG G C 1
ATOM 12778 O O . ARG D 2 16 ? -94.713 58.804 -51.813 1.00 75.66 97 ARG G O 1
ATOM 12786 N N . VAL D 2 17 ? -92.468 58.753 -51.611 1.00 98.43 98 VAL G N 1
ATOM 12787 C CA . VAL D 2 17 ? -92.469 58.344 -50.208 1.00 89.66 98 VAL G CA 1
ATOM 12788 C C . VAL D 2 17 ? -93.193 59.346 -49.314 1.00 69.25 98 VAL G C 1
ATOM 12789 O O . VAL D 2 17 ? -93.766 58.980 -48.287 1.00 54.07 98 VAL G O 1
ATOM 12793 N N . GLN D 2 18 ? -93.165 60.610 -49.719 1.00 79.92 99 GLN G N 1
ATOM 12794 C CA . GLN D 2 18 ? -93.718 61.694 -48.917 1.00 84.33 99 GLN G CA 1
ATOM 12795 C C . GLN D 2 18 ? -95.238 61.599 -48.801 1.00 79.28 99 GLN G C 1
ATOM 12796 O O . GLN D 2 18 ? -95.817 62.004 -47.792 1.00 55.88 99 GLN G O 1
ATOM 12802 N N . ALA D 2 19 ? -95.875 61.055 -49.834 1.00 98.28 100 ALA G N 1
ATOM 12803 C CA . ALA D 2 19 ? -97.332 60.963 -49.883 1.00 91.79 100 ALA G CA 1
ATOM 12804 C C . ALA D 2 19 ? -97.837 59.588 -49.462 1.00 78.61 100 ALA G C 1
ATOM 12805 O O . ALA D 2 19 ? -98.968 59.448 -48.996 1.00 82.63 100 ALA G O 1
ATOM 12807 N N . LEU D 2 20 ? -96.991 58.576 -49.628 1.00 68.71 101 LEU G N 1
ATOM 12808 C CA . LEU D 2 20 ? -97.391 57.191 -49.408 1.00 67.84 101 LEU G CA 1
ATOM 12809 C C . LEU D 2 20 ? -97.742 56.891 -47.950 1.00 68.49 101 LEU G C 1
ATOM 12810 O O . LEU D 2 20 ? -98.772 56.278 -47.671 1.00 70.06 101 LEU G O 1
ATOM 12815 N N . LEU D 2 21 ? -96.889 57.316 -47.023 1.00 70.24 102 LEU G N 1
ATOM 12816 C CA . LEU D 2 21 ? -97.043 56.914 -45.628 1.00 82.97 102 LEU G CA 1
ATOM 12817 C C . LEU D 2 21 ? -97.943 57.853 -44.824 1.00 84.31 102 LEU G C 1
ATOM 12818 O O . LEU D 2 21 ? -98.318 57.539 -43.694 1.00 86.14 102 LEU G O 1
ATOM 12823 N N . ASN D 2 22 ? -98.288 58.997 -45.410 1.00 81.39 103 ASN G N 1
ATOM 12824 C CA . ASN D 2 22 ? -99.260 59.906 -44.807 1.00 86.49 103 ASN G CA 1
ATOM 12825 C C . ASN D 2 22 ? -99.825 60.894 -45.823 1.00 87.75 103 ASN G C 1
ATOM 12826 O O . ASN D 2 22 ? -101.024 60.893 -46.105 1.00 96.23 103 ASN G O 1
ATOM 12831 N N . ARG E 2 16 ? -2.374 -12.867 -66.895 1.00 96.02 97 ARG H N 1
ATOM 12832 C CA . ARG E 2 16 ? -1.189 -12.043 -66.686 1.00 110.53 97 ARG H CA 1
ATOM 12833 C C . ARG E 2 16 ? -1.035 -10.987 -67.776 1.00 114.12 97 ARG H C 1
ATOM 12834 O O . ARG E 2 16 ? -1.737 -11.016 -68.788 1.00 104.81 97 ARG H O 1
ATOM 12842 N N . VAL E 2 17 ? -0.111 -10.057 -67.556 1.00 106.66 98 VAL H N 1
ATOM 12843 C CA . VAL E 2 17 ? 0.282 -9.098 -68.581 1.00 113.33 98 VAL H CA 1
ATOM 12844 C C . VAL E 2 17 ? 1.651 -9.492 -69.117 1.00 117.49 98 VAL H C 1
ATOM 12845 O O . VAL E 2 17 ? 1.949 -9.310 -70.299 1.00 111.68 98 VAL H O 1
ATOM 12849 N N . GLN E 2 18 ? 2.478 -10.033 -68.227 1.00 105.28 99 GLN H N 1
ATOM 12850 C CA . GLN E 2 18 ? 3.798 -10.532 -68.587 1.00 105.40 99 GLN H CA 1
ATOM 12851 C C . GLN E 2 18 ? 3.679 -11.695 -69.565 1.00 128.16 99 GLN H C 1
ATOM 12852 O O . GLN E 2 18 ? 4.538 -11.893 -70.426 1.00 123.38 99 GLN H O 1
ATOM 12858 N N . ALA E 2 19 ? 2.594 -12.452 -69.435 1.00 123.79 100 ALA H N 1
ATOM 12859 C CA . ALA E 2 19 ? 2.324 -13.574 -70.326 1.00 125.22 100 ALA H CA 1
ATOM 12860 C C . ALA E 2 19 ? 1.794 -13.097 -71.677 1.00 131.54 100 ALA H C 1
ATOM 12861 O O . ALA E 2 19 ? 1.425 -13.908 -72.527 1.00 139.77 100 ALA H O 1
ATOM 12863 N N . LEU E 2 20 ? 1.755 -11.782 -71.867 1.00 121.23 101 LEU H N 1
ATOM 12864 C CA . LEU E 2 20 ? 1.293 -11.206 -73.123 1.00 122.81 101 LEU H CA 1
ATOM 12865 C C . LEU E 2 20 ? 2.387 -10.361 -73.771 1.00 112.03 101 LEU H C 1
ATOM 12866 O O . LEU E 2 20 ? 2.144 -9.654 -74.749 1.00 101.06 101 LEU H O 1
ATOM 12871 N N . LEU E 2 21 ? 3.595 -10.446 -73.219 1.00 112.04 102 LEU H N 1
ATOM 12872 C CA . LEU E 2 21 ? 4.746 -9.741 -73.772 1.00 111.46 102 LEU H CA 1
ATOM 12873 C C . LEU E 2 21 ? 5.392 -10.546 -74.894 1.00 92.54 102 LEU H C 1
ATOM 12874 O O . LEU E 2 21 ? 5.703 -10.011 -75.958 1.00 91.62 102 LEU H O 1
ATOM 12879 N N . ASN F 2 15 ? -89.519 -9.013 55.916 1.00 130.91 96 ASN J N 1
ATOM 12880 C CA . ASN F 2 15 ? -90.515 -9.205 56.963 1.00 125.36 96 ASN J CA 1
ATOM 12881 C C . ASN F 2 15 ? -91.344 -10.467 56.738 1.00 124.88 96 ASN J C 1
ATOM 12882 O O . ASN F 2 15 ? -91.196 -11.455 57.459 1.00 99.60 96 ASN J O 1
ATOM 12887 N N . ARG F 2 16 ? -92.212 -10.428 55.733 1.00 127.08 97 ARG J N 1
ATOM 12888 C CA . ARG F 2 16 ? -93.033 -11.578 55.384 1.00 125.00 97 ARG J CA 1
ATOM 12889 C C . ARG F 2 16 ? -92.181 -12.667 54.745 1.00 120.38 97 ARG J C 1
ATOM 12890 O O . ARG F 2 16 ? -92.469 -13.853 54.889 1.00 112.43 97 ARG J O 1
ATOM 12892 N N . VAL F 2 17 ? -91.125 -12.251 54.052 1.00 122.91 98 VAL J N 1
ATOM 12893 C CA . VAL F 2 17 ? -90.258 -13.168 53.318 1.00 125.43 98 VAL J CA 1
ATOM 12894 C C . VAL F 2 17 ? -89.563 -14.191 54.226 1.00 126.45 98 VAL J C 1
ATOM 12895 O O . VAL F 2 17 ? -89.581 -15.389 53.940 1.00 115.54 98 VAL J O 1
ATOM 12899 N N . GLN F 2 18 ? -88.966 -13.722 55.319 1.00 120.16 99 GLN J N 1
ATOM 12900 C CA . GLN F 2 18 ? -88.268 -14.612 56.247 1.00 114.98 99 GLN J CA 1
ATOM 12901 C C . GLN F 2 18 ? -89.252 -15.532 56.963 1.00 124.75 99 GLN J C 1
ATOM 12902 O O . GLN F 2 18 ? -88.930 -16.679 57.283 1.00 110.73 99 GLN J O 1
ATOM 12908 N N . ALA F 2 19 ? -90.455 -15.022 57.204 1.00 127.92 100 ALA J N 1
ATOM 12909 C CA . ALA F 2 19 ? -91.489 -15.778 57.900 1.00 120.51 100 ALA J CA 1
ATOM 12910 C C . ALA F 2 19 ? -92.181 -16.775 56.973 1.00 113.80 100 ALA J C 1
ATOM 12911 O O . ALA F 2 19 ? -92.569 -17.863 57.400 1.00 109.67 100 ALA J O 1
ATOM 12913 N N . LEU F 2 20 ? -92.329 -16.397 55.707 1.00 113.05 101 LEU J N 1
ATOM 12914 C CA . LEU F 2 20 ? -93.033 -17.225 54.731 1.00 114.70 101 LEU J CA 1
ATOM 12915 C C . LEU F 2 20 ? -92.305 -18.542 54.481 1.00 111.90 101 LEU J C 1
ATOM 12916 O O . LEU F 2 20 ? -92.923 -19.545 54.122 1.00 102.33 101 LEU J O 1
ATOM 12921 N N . LEU F 2 21 ? -90.991 -18.534 54.672 1.00 115.25 102 LEU J N 1
ATOM 12922 C CA . LEU F 2 21 ? -90.192 -19.740 54.505 1.00 119.34 102 LEU J CA 1
ATOM 12923 C C . LEU F 2 21 ? -89.552 -20.158 55.826 1.00 110.37 102 LEU J C 1
ATOM 12924 O O . LEU F 2 21 ? -89.159 -21.311 55.998 1.00 107.65 102 LEU J O 1
ATOM 12929 N N . ILE G 1 35 ? -119.275 21.989 -7.611 1.00 173.58 761 ILE E N 1
ATOM 12930 C CA . ILE G 1 35 ? -118.119 21.160 -7.284 1.00 175.69 761 ILE E CA 1
ATOM 12931 C C . ILE G 1 35 ? -117.774 21.230 -5.792 1.00 189.07 761 ILE E C 1
ATOM 12932 O O . ILE G 1 35 ? -117.958 20.253 -5.064 1.00 188.77 761 ILE E O 1
ATOM 12937 N N . TRP G 1 36 ? -117.271 22.376 -5.342 1.00 195.23 762 TRP E N 1
ATOM 12938 C CA . TRP G 1 36 ? -117.099 22.629 -3.924 1.00 193.45 762 TRP E CA 1
ATOM 12939 C C . TRP G 1 36 ? -118.395 23.207 -3.390 1.00 186.29 762 TRP E C 1
ATOM 12940 O O . TRP G 1 36 ? -119.123 23.890 -4.109 1.00 182.83 762 TRP E O 1
ATOM 12951 N N . LEU G 1 37 ? -118.683 22.929 -2.126 1.00 191.04 763 LEU E N 1
ATOM 12952 C CA . LEU G 1 37 ? -119.853 23.496 -1.479 1.00 192.38 763 LEU E CA 1
ATOM 12953 C C . LEU G 1 37 ? -119.631 24.971 -1.168 1.00 200.22 763 LEU E C 1
ATOM 12954 O O . LEU G 1 37 ? -118.489 25.417 -1.056 1.00 202.40 763 LEU E O 1
ATOM 12959 N N . PRO G 1 38 ? -120.725 25.740 -1.051 1.00 200.46 764 PRO E N 1
ATOM 12960 C CA . PRO G 1 38 ? -120.588 27.157 -0.707 1.00 198.22 764 PRO E CA 1
ATOM 12961 C C . PRO G 1 38 ? -120.092 27.335 0.719 1.00 200.25 764 PRO E C 1
ATOM 12962 O O . PRO G 1 38 ? -120.419 26.513 1.578 1.00 202.04 764 PRO E O 1
ATOM 12966 N N . PRO G 1 39 ? -119.299 28.392 0.959 1.00 193.80 765 PRO E N 1
ATOM 12967 C CA . PRO G 1 39 ? -118.736 28.691 2.275 1.00 191.77 765 PRO E CA 1
ATOM 12968 C C . PRO G 1 39 ? -119.765 28.546 3.386 1.00 198.36 765 PRO E C 1
ATOM 12969 O O . PRO G 1 39 ? -120.870 29.078 3.286 1.00 198.29 765 PRO E O 1
ATOM 12973 N N . LEU G 1 40 ? -119.412 27.789 4.417 1.00 195.27 766 LEU E N 1
ATOM 12974 C CA . LEU G 1 40 ? -120.230 27.706 5.620 1.00 187.51 766 LEU E CA 1
ATOM 12975 C C . LEU G 1 40 ? -120.157 29.064 6.340 1.00 184.08 766 LEU E C 1
ATOM 12976 O O . LEU G 1 40 ? -119.224 29.821 6.085 1.00 174.86 766 LEU E O 1
ATOM 12981 N N . ASP G 1 41 ? -121.117 29.388 7.211 1.00 193.33 767 ASP E N 1
ATOM 12982 C CA . ASP G 1 41 ? -120.992 30.611 8.024 1.00 199.05 767 ASP E CA 1
ATOM 12983 C C . ASP G 1 41 ? -120.684 30.344 9.519 1.00 193.69 767 ASP E C 1
ATOM 12984 O O . ASP G 1 41 ? -120.049 31.191 10.165 1.00 180.38 767 ASP E O 1
ATOM 12989 N N . VAL G 1 42 ? -121.086 29.195 10.073 1.00 197.94 768 VAL E N 1
ATOM 12990 C CA . VAL G 1 42 ? -120.640 28.860 11.433 1.00 204.76 768 VAL E CA 1
ATOM 12991 C C . VAL G 1 42 ? -120.021 27.466 11.505 1.00 211.18 768 VAL E C 1
ATOM 12992 O O . VAL G 1 42 ? -120.598 26.485 11.020 1.00 205.92 768 VAL E O 1
ATOM 12996 N N . PRO G 1 43 ? -118.830 27.385 12.112 1.00 221.03 769 PRO E N 1
ATOM 12997 C CA . PRO G 1 43 ? -118.077 26.142 12.291 1.00 221.63 769 PRO E CA 1
ATOM 12998 C C . PRO G 1 43 ? -118.824 25.160 13.182 1.00 224.36 769 PRO E C 1
ATOM 12999 O O . PRO G 1 43 ? -119.706 25.568 13.935 1.00 218.15 769 PRO E O 1
ATOM 13003 N N . PRO G 1 44 ? -118.485 23.869 13.086 1.00 223.74 770 PRO E N 1
ATOM 13004 C CA . PRO G 1 44 ? -119.143 22.857 13.914 1.00 219.37 770 PRO E CA 1
ATOM 13005 C C . PRO G 1 44 ? -118.542 22.779 15.311 1.00 217.38 770 PRO E C 1
ATOM 13006 O O . PRO G 1 44 ? -117.519 23.408 15.586 1.00 209.68 770 PRO E O 1
ATOM 13010 N N . THR G 1 45 ? -119.187 22.017 16.187 1.00 223.19 771 THR E N 1
ATOM 13011 C CA . THR G 1 45 ? -118.643 21.737 17.508 1.00 217.43 771 THR E CA 1
ATOM 13012 C C . THR G 1 45 ? -118.535 20.223 17.689 1.00 220.68 771 THR E C 1
ATOM 13013 O O . THR G 1 45 ? -119.162 19.462 16.955 1.00 222.64 771 THR E O 1
ATOM 13017 N N . LEU G 1 46 ? -117.740 19.795 18.664 1.00 217.43 772 LEU E N 1
ATOM 13018 C CA . LEU G 1 46 ? -117.425 18.377 18.829 1.00 220.54 772 LEU E CA 1
ATOM 13019 C C . LEU G 1 46 ? -118.644 17.512 19.146 1.00 232.19 772 LEU E C 1
ATOM 13020 O O . LEU G 1 46 ? -118.711 16.356 18.731 1.00 235.31 772 LEU E O 1
ATOM 13025 N N . ASP G 1 47 ? -119.604 18.067 19.879 1.00 237.62 773 ASP E N 1
ATOM 13026 C CA . ASP G 1 47 ? -120.826 17.334 20.199 1.00 233.42 773 ASP E CA 1
ATOM 13027 C C . ASP G 1 47 ? -121.635 17.063 18.932 1.00 241.06 773 ASP E C 1
ATOM 13028 O O . ASP G 1 47 ? -122.306 16.037 18.823 1.00 238.85 773 ASP E O 1
ATOM 13033 N N . GLU G 1 48 ? -121.559 17.987 17.978 1.00 243.07 774 GLU E N 1
ATOM 13034 C CA . GLU G 1 48 ? -122.216 17.815 16.687 1.00 234.21 774 GLU E CA 1
ATOM 13035 C C . GLU G 1 48 ? -121.593 16.660 15.911 1.00 228.47 774 GLU E C 1
ATOM 13036 O O . GLU G 1 48 ? -122.283 15.926 15.205 1.00 217.55 774 GLU E O 1
ATOM 13042 N N . LEU G 1 49 ? -120.280 16.502 16.056 1.00 226.92 775 LEU E N 1
ATOM 13043 C CA . LEU G 1 49 ? -119.527 15.524 15.279 1.00 219.82 775 LEU E CA 1
ATOM 13044 C C . LEU G 1 49 ? -119.251 14.241 16.056 1.00 220.97 775 LEU E C 1
ATOM 13045 O O . LEU G 1 49 ? -118.322 13.505 15.731 1.00 215.61 775 LEU E O 1
ATOM 13050 N N . LEU G 1 50 ? -120.058 13.977 17.077 1.00 224.72 776 LEU E N 1
ATOM 13051 C CA . LEU G 1 50 ? -119.865 12.804 17.920 1.00 225.79 776 LEU E CA 1
ATOM 13052 C C . LEU G 1 50 ? -121.199 12.243 18.403 1.00 221.47 776 LEU E C 1
ATOM 13053 O O . LEU G 1 50 ? -122.191 12.971 18.473 1.00 218.48 776 LEU E O 1
ATOM 13058 N N . PRO G 1 51 ? -121.230 10.939 18.733 1.00 217.26 777 PRO E N 1
ATOM 13059 C CA . PRO G 1 51 ? -122.412 10.275 19.297 1.00 206.85 777 PRO E CA 1
ATOM 13060 C C . PRO G 1 51 ? -122.929 10.964 20.560 1.00 207.93 777 PRO E C 1
ATOM 13061 O O . PRO G 1 51 ? -122.245 11.843 21.090 1.00 207.30 777 PRO E O 1
ATOM 13065 N N . PRO G 1 52 ? -124.128 10.582 21.030 1.00 209.51 778 PRO E N 1
ATOM 13066 C CA . PRO G 1 52 ? -124.575 11.072 22.338 1.00 207.78 778 PRO E CA 1
ATOM 13067 C C . PRO G 1 52 ? -123.542 10.754 23.415 1.00 199.97 778 PRO E C 1
ATOM 13068 O O . PRO G 1 52 ? -123.156 9.597 23.578 1.00 187.92 778 PRO E O 1
ATOM 13072 N N . LEU G 1 53 ? -123.087 11.783 24.120 1.00 196.10 779 LEU E N 1
ATOM 13073 C CA . LEU G 1 53 ? -122.032 11.621 25.113 1.00 197.08 779 LEU E CA 1
ATOM 13074 C C . LEU G 1 53 ? -122.607 11.434 26.513 1.00 194.25 779 LEU E C 1
ATOM 13075 O O . LEU G 1 53 ? -123.525 12.146 26.919 1.00 188.38 779 LEU E O 1
ATOM 13080 N N . SER G 1 54 ? -122.055 10.473 27.245 1.00 196.99 780 SER E N 1
ATOM 13081 C CA . SER G 1 54 ? -122.556 10.138 28.571 1.00 197.75 780 SER E CA 1
ATOM 13082 C C . SER G 1 54 ? -121.433 9.990 29.588 1.00 198.49 780 SER E C 1
ATOM 13083 O O . SER G 1 54 ? -120.293 9.696 29.228 1.00 192.76 780 SER E O 1
ATOM 13086 N N . PRO G 1 55 ? -121.753 10.213 30.871 1.00 200.04 781 PRO E N 1
ATOM 13087 C CA . PRO G 1 55 ? -120.853 9.845 31.966 1.00 199.99 781 PRO E CA 1
ATOM 13088 C C . PRO G 1 55 ? -120.799 8.333 32.136 1.00 202.04 781 PRO E C 1
ATOM 13089 O O . PRO G 1 55 ? -121.835 7.708 32.360 1.00 199.94 781 PRO E O 1
ATOM 13093 N N . SER G 1 56 ? -119.611 7.751 32.025 1.00 201.69 782 SER E N 1
ATOM 13094 C CA . SER G 1 56 ? -119.455 6.315 32.211 1.00 202.13 782 SER E CA 1
ATOM 13095 C C . SER G 1 56 ? -118.676 6.006 33.480 1.00 211.60 782 SER E C 1
ATOM 13096 O O . SER G 1 56 ? -117.788 6.762 33.875 1.00 210.68 782 SER E O 1
ATOM 13099 N N . ALA G 1 57 ? -119.022 4.895 34.122 1.00 213.64 783 ALA E N 1
ATOM 13100 C CA . ALA G 1 57 ? -118.250 4.393 35.250 1.00 208.14 783 ALA E CA 1
ATOM 13101 C C . ALA G 1 57 ? -117.527 3.113 34.848 1.00 211.70 783 ALA E C 1
ATOM 13102 O O . ALA G 1 57 ? -118.131 2.041 34.819 1.00 207.55 783 ALA E O 1
ATOM 13104 N N . ALA G 1 58 ? -116.242 3.226 34.525 1.00 217.57 784 ALA E N 1
ATOM 13105 C CA . ALA G 1 58 ? -115.543 4.505 34.544 1.00 212.64 784 ALA E CA 1
ATOM 13106 C C . ALA G 1 58 ? -114.676 4.686 33.301 1.00 217.14 784 ALA E C 1
ATOM 13107 O O . ALA G 1 58 ? -113.555 4.185 33.238 1.00 224.72 784 ALA E O 1
ATOM 13109 N N . HIS G 1 59 ? -115.210 5.397 32.315 1.00 212.43 785 HIS E N 1
ATOM 13110 C CA . HIS G 1 59 ? -114.447 5.753 31.124 1.00 204.78 785 HIS E CA 1
ATOM 13111 C C . HIS G 1 59 ? -114.476 7.263 30.938 1.00 200.98 785 HIS E C 1
ATOM 13112 O O . HIS G 1 59 ? -114.022 7.788 29.922 1.00 194.75 785 HIS E O 1
ATOM 13119 N N . GLY G 1 60 ? -115.012 7.953 31.939 1.00 199.65 786 GLY E N 1
ATOM 13120 C CA . GLY G 1 60 ? -115.169 9.392 31.883 1.00 190.36 786 GLY E CA 1
ATOM 13121 C C . GLY G 1 60 ? -116.377 9.775 31.055 1.00 191.58 786 GLY E C 1
ATOM 13122 O O . GLY G 1 60 ? -117.217 8.933 30.737 1.00 198.34 786 GLY E O 1
ATOM 13123 N N . TYR G 1 61 ? -116.467 11.054 30.710 1.00 186.55 787 TYR E N 1
ATOM 13124 C CA . TYR G 1 61 ? -117.532 11.547 29.848 1.00 188.10 787 TYR E CA 1
ATOM 13125 C C . TYR G 1 61 ? -117.159 11.266 28.397 1.00 189.81 787 TYR E C 1
ATOM 13126 O O . TYR G 1 61 ? -116.293 11.932 27.828 1.00 179.85 787 TYR E O 1
ATOM 13135 N N . THR G 1 62 ? -117.809 10.266 27.809 1.00 201.50 788 THR E N 1
ATOM 13136 C CA . THR G 1 62 ? -117.439 9.782 26.485 1.00 206.23 788 THR E CA 1
ATOM 13137 C C . THR G 1 62 ? -118.613 9.097 25.792 1.00 202.22 788 THR E C 1
ATOM 13138 O O . THR G 1 62 ? -119.735 9.108 26.296 1.00 195.08 788 THR E O 1
ATOM 13142 N N . ALA G 1 63 ? -118.349 8.509 24.629 1.00 199.61 789 ALA E N 1
ATOM 13143 C CA . ALA G 1 63 ? -119.347 7.701 23.944 1.00 188.51 789 ALA E CA 1
ATOM 13144 C C . ALA G 1 63 ? -119.385 6.309 24.564 1.00 186.47 789 ALA E C 1
ATOM 13145 O O . ALA G 1 63 ? -118.711 5.394 24.095 1.00 183.27 789 ALA E O 1
ATOM 13147 N N . ASP G 1 64 ? -120.174 6.170 25.626 1.00 185.72 790 ASP E N 1
ATOM 13148 C CA . ASP G 1 64 ? -120.251 4.933 26.398 1.00 183.84 790 ASP E CA 1
ATOM 13149 C C . ASP G 1 64 ? -120.555 3.713 25.530 1.00 187.14 790 ASP E C 1
ATOM 13150 O O . ASP G 1 64 ? -121.600 3.638 24.887 1.00 184.73 790 ASP E O 1
ATOM 13155 N N . GLY G 1 65 ? -119.620 2.767 25.508 1.00 193.18 791 GLY E N 1
ATOM 13156 C CA . GLY G 1 65 ? -119.828 1.495 24.837 1.00 185.99 791 GLY E CA 1
ATOM 13157 C C . GLY G 1 65 ? -119.558 1.478 23.343 1.00 189.12 791 GLY E C 1
ATOM 13158 O O . GLY G 1 65 ? -119.586 0.414 22.724 1.00 184.32 791 GLY E O 1
ATOM 13159 N N . TRP G 1 66 ? -119.299 2.649 22.765 1.00 193.73 792 TRP E N 1
ATOM 13160 C CA . TRP G 1 66 ? -119.073 2.769 21.325 1.00 200.54 792 TRP E CA 1
ATOM 13161 C C . TRP G 1 66 ? -117.907 1.898 20.870 1.00 211.06 792 TRP E C 1
ATOM 13162 O O . TRP G 1 66 ? -116.868 1.849 21.530 1.00 213.92 792 TRP E O 1
ATOM 13173 N N . GLU G 1 67 ? -118.078 1.214 19.743 1.00 214.82 793 GLU E N 1
ATOM 13174 C CA . GLU G 1 67 ? -117.033 0.339 19.219 1.00 211.75 793 GLU E CA 1
ATOM 13175 C C . GLU G 1 67 ? -115.829 1.143 18.743 1.00 212.41 793 GLU E C 1
ATOM 13176 O O . GLU G 1 67 ? -114.752 0.591 18.515 1.00 196.84 793 GLU E O 1
ATOM 13182 N N . TRP G 1 68 ? -116.013 2.452 18.597 1.00 220.36 794 TRP E N 1
ATOM 13183 C CA . TRP G 1 68 ? -114.961 3.327 18.098 1.00 216.13 794 TRP E CA 1
ATOM 13184 C C . TRP G 1 68 ? -114.291 4.146 19.198 1.00 213.00 794 TRP E C 1
ATOM 13185 O O . TRP G 1 68 ? -113.500 5.045 18.914 1.00 208.21 794 TRP E O 1
ATOM 13196 N N . ARG G 1 69 ? -114.602 3.832 20.450 1.00 214.93 795 ARG E N 1
ATOM 13197 C CA . ARG G 1 69 ? -113.992 4.538 21.569 1.00 210.05 795 ARG E CA 1
ATOM 13198 C C . ARG G 1 69 ? -112.638 3.933 21.923 1.00 206.13 795 ARG E C 1
ATOM 13199 O O . ARG G 1 69 ? -112.520 2.722 22.116 1.00 206.88 795 ARG E O 1
ATOM 13207 N N . GLY G 1 70 ? -111.618 4.780 22.002 1.00 203.74 796 GLY E N 1
ATOM 13208 C CA . GLY G 1 70 ? -110.299 4.347 22.420 1.00 206.58 796 GLY E CA 1
ATOM 13209 C C . GLY G 1 70 ? -109.510 3.595 21.364 1.00 207.20 796 GLY E C 1
ATOM 13210 O O . GLY G 1 70 ? -108.643 2.787 21.694 1.00 206.10 796 GLY E O 1
ATOM 13211 N N . ARG G 1 71 ? -109.804 3.860 20.095 1.00 201.80 797 ARG E N 1
ATOM 13212 C CA . ARG G 1 71 ? -109.066 3.235 19.002 1.00 189.36 797 ARG E CA 1
ATOM 13213 C C . ARG G 1 71 ? -108.167 4.257 18.311 1.00 196.86 797 ARG E C 1
ATOM 13214 O O . ARG G 1 71 ? -107.716 4.048 17.185 1.00 192.38 797 ARG E O 1
ATOM 13222 N N . LEU G 1 72 ? -107.924 5.364 19.009 1.00 205.19 798 LEU E N 1
ATOM 13223 C CA . LEU G 1 72 ? -106.988 6.406 18.586 1.00 213.76 798 LEU E CA 1
ATOM 13224 C C . LEU G 1 72 ? -107.329 7.058 17.246 1.00 218.05 798 LEU E C 1
ATOM 13225 O O . LEU G 1 72 ? -106.443 7.530 16.533 1.00 227.34 798 LEU E O 1
ATOM 13230 N N . HIS G 1 73 ? -108.615 7.082 16.916 1.00 218.33 799 HIS E N 1
ATOM 13231 C CA . HIS G 1 73 ? -109.110 7.945 15.851 1.00 215.34 799 HIS E CA 1
ATOM 13232 C C . HIS G 1 73 ? -109.730 9.178 16.498 1.00 209.14 799 HIS E C 1
ATOM 13233 O O . HIS G 1 73 ? -110.316 9.084 17.575 1.00 195.65 799 HIS E O 1
ATOM 13240 N N . ALA G 1 74 ? -109.598 10.330 15.852 1.00 213.08 800 ALA E N 1
ATOM 13241 C CA . ALA G 1 74 ? -110.144 11.564 16.406 1.00 208.40 800 ALA E CA 1
ATOM 13242 C C . ALA G 1 74 ? -110.704 12.470 15.315 1.00 217.92 800 ALA E C 1
ATOM 13243 O O . ALA G 1 74 ? -110.077 12.663 14.273 1.00 219.72 800 ALA E O 1
ATOM 13245 N N . VAL G 1 75 ? -111.886 13.022 15.567 1.00 218.91 801 VAL E N 1
ATOM 13246 C CA . VAL G 1 75 ? -112.528 13.937 14.630 1.00 214.50 801 VAL E CA 1
ATOM 13247 C C . VAL G 1 75 ? -112.127 15.379 14.941 1.00 220.32 801 VAL E C 1
ATOM 13248 O O . VAL G 1 75 ? -112.122 15.793 16.099 1.00 216.71 801 VAL E O 1
ATOM 13252 N N . VAL G 1 76 ? -111.774 16.140 13.910 1.00 226.25 802 VAL E N 1
ATOM 13253 C CA . VAL G 1 76 ? -111.266 17.493 14.115 1.00 216.30 802 VAL E CA 1
ATOM 13254 C C . VAL G 1 76 ? -112.012 18.562 13.314 1.00 211.31 802 VAL E C 1
ATOM 13255 O O . VAL G 1 76 ? -111.554 19.702 13.221 1.00 207.36 802 VAL E O 1
ATOM 13259 N N . GLY G 1 77 ? -113.157 18.204 12.740 1.00 212.22 803 GLY E N 1
ATOM 13260 C CA . GLY G 1 77 ? -113.954 19.169 12.002 1.00 205.07 803 GLY E CA 1
ATOM 13261 C C . GLY G 1 77 ? -114.772 18.581 10.868 1.00 204.17 803 GLY E C 1
ATOM 13262 O O . GLY G 1 77 ? -115.110 17.399 10.878 1.00 204.84 803 GLY E O 1
ATOM 13263 N N . LEU G 1 78 ? -115.097 19.421 9.89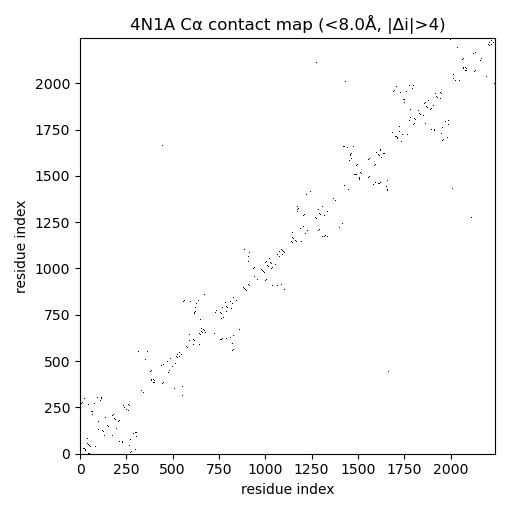0 1.00 200.33 804 LEU E N 1
ATOM 13264 C CA . LEU G 1 78 ? -115.851 18.990 8.716 1.00 203.62 804 LEU E CA 1
ATOM 13265 C C . LEU G 1 78 ? -115.008 19.116 7.455 1.00 209.07 804 LEU E C 1
ATOM 13266 O O . LEU G 1 78 ? -114.242 20.067 7.304 1.00 212.21 804 LEU E O 1
ATOM 13271 N N . VAL G 1 79 ? -115.154 18.156 6.549 1.00 211.87 805 VAL E N 1
ATOM 13272 C CA . VAL G 1 79 ? -114.412 18.189 5.297 1.00 214.18 805 VAL E CA 1
ATOM 13273 C C . VAL G 1 79 ? -115.355 18.203 4.093 1.00 212.84 805 VAL E C 1
ATOM 13274 O O . VAL G 1 79 ? -116.394 17.541 4.087 1.00 204.99 805 VAL E O 1
ATOM 13278 N N . ASP G 1 80 ? -114.993 18.993 3.087 1.00 217.09 806 ASP E N 1
ATOM 13279 C CA . ASP G 1 80 ? -115.761 19.077 1.853 1.00 208.78 806 ASP E CA 1
ATOM 13280 C C . ASP G 1 80 ? -114.955 18.483 0.702 1.00 207.93 806 ASP E C 1
ATOM 13281 O O . ASP G 1 80 ? -114.121 19.160 0.103 1.00 206.92 806 ASP E O 1
ATOM 13286 N N . ARG G 1 81 ? -115.200 17.210 0.412 1.00 202.24 807 ARG E N 1
ATOM 13287 C CA . ARG G 1 81 ? -114.542 16.529 -0.697 1.00 201.92 807 ARG E CA 1
ATOM 13288 C C . ARG G 1 81 ? -115.272 16.848 -2.001 1.00 208.20 807 ARG E C 1
ATOM 13289 O O . ARG G 1 81 ? -116.478 17.099 -1.985 1.00 201.35 807 ARG E O 1
ATOM 13297 N N . PRO G 1 82 ? -114.543 16.849 -3.135 1.00 213.46 808 PRO E N 1
ATOM 13298 C CA . PRO G 1 82 ? -115.108 17.328 -4.404 1.00 202.76 808 PRO E CA 1
ATOM 13299 C C . PRO G 1 82 ? -116.379 16.598 -4.834 1.00 193.45 808 PRO E C 1
ATOM 13300 O O . PRO G 1 82 ? -116.445 15.368 -4.785 1.00 188.03 808 PRO E O 1
ATOM 13304 N N . PHE G 1 83 ? -117.376 17.384 -5.233 1.00 193.99 809 PHE E N 1
ATOM 13305 C CA . PHE G 1 83 ? -118.665 16.900 -5.730 1.00 191.39 809 PHE E CA 1
ATOM 13306 C C . PHE G 1 83 ? -119.488 16.178 -4.665 1.00 190.94 809 PHE E C 1
ATOM 13307 O O . PHE G 1 83 ? -120.426 15.446 -4.982 1.00 180.86 809 PHE E O 1
ATOM 13315 N N . ASP G 1 84 ? -119.135 16.394 -3.404 1.00 196.94 810 ASP E N 1
ATOM 13316 C CA . ASP G 1 84 ? -120.062 16.150 -2.310 1.00 192.08 810 ASP E CA 1
ATOM 13317 C C . ASP G 1 84 ? -121.045 17.309 -2.314 1.00 191.68 810 ASP E C 1
ATOM 13318 O O . ASP G 1 84 ? -120.695 18.404 -2.753 1.00 186.54 810 ASP E O 1
ATOM 13323 N N . GLN G 1 85 ? -122.269 17.094 -1.849 1.00 193.54 811 GLN E N 1
ATOM 13324 C CA . GLN G 1 85 ? -123.129 18.241 -1.579 1.00 185.19 811 GLN E CA 1
ATOM 13325 C C . GLN G 1 85 ? -123.661 18.219 -0.149 1.00 190.69 811 GLN E C 1
ATOM 13326 O O . GLN G 1 85 ? -124.648 18.877 0.172 1.00 187.19 811 GLN E O 1
ATOM 13332 N N . ARG G 1 86 ? -122.982 17.458 0.703 1.00 194.31 812 ARG E N 1
ATOM 13333 C CA . ARG G 1 86 ? -123.077 17.632 2.149 1.00 183.03 812 ARG E CA 1
ATOM 13334 C C . ARG G 1 86 ? -121.762 17.184 2.777 1.00 176.81 812 ARG E C 1
ATOM 13335 O O . ARG G 1 86 ? -121.252 16.105 2.473 1.00 176.19 812 ARG E O 1
ATOM 13343 N N . ARG G 1 87 ? -121.217 18.025 3.650 1.00 176.64 813 ARG E N 1
ATOM 13344 C CA . ARG G 1 87 ? -119.888 17.811 4.209 1.00 190.12 813 ARG E CA 1
ATOM 13345 C C . ARG G 1 87 ? -119.805 16.597 5.130 1.00 193.60 813 ARG E C 1
ATOM 13346 O O . ARG G 1 87 ? -120.716 16.334 5.915 1.00 180.55 813 ARG E O 1
ATOM 13354 N N . ASP G 1 88 ? -118.700 15.865 5.024 1.00 204.96 814 ASP E N 1
ATOM 13355 C CA . ASP G 1 88 ? -118.454 14.708 5.876 1.00 198.84 814 ASP E CA 1
ATOM 13356 C C . ASP G 1 88 ? -117.635 15.102 7.102 1.00 206.87 814 ASP E C 1
ATOM 13357 O O . ASP G 1 88 ? -116.926 16.110 7.079 1.00 210.64 814 ASP E O 1
ATOM 13362 N N . PRO G 1 89 ? -117.736 14.314 8.184 1.00 204.24 815 PRO E N 1
ATOM 13363 C CA . PRO G 1 89 ? -116.892 14.574 9.353 1.00 200.34 815 PRO E CA 1
ATOM 13364 C C . PRO G 1 89 ? -115.438 14.177 9.106 1.00 209.63 815 PRO E C 1
ATOM 13365 O O . PRO G 1 89 ? -115.163 13.051 8.694 1.00 206.91 815 PRO E O 1
ATOM 13369 N N . TYR G 1 90 ? -114.524 15.111 9.353 1.00 217.13 816 TYR E N 1
ATOM 13370 C CA . TYR G 1 90 ? -113.097 14.883 9.154 1.00 219.45 816 TYR E CA 1
ATOM 13371 C C . TYR G 1 90 ? -112.516 14.082 10.317 1.00 221.44 816 TYR E C 1
ATOM 13372 O O . TYR G 1 90 ? -112.486 14.555 11.451 1.00 219.52 816 TYR E O 1
ATOM 13381 N N . TRP G 1 91 ? -112.051 12.870 10.030 1.00 220.08 817 TRP E N 1
ATOM 13382 C CA . TRP G 1 91 ? -111.465 12.013 11.056 1.00 213.70 817 TRP E CA 1
ATOM 13383 C C . TRP G 1 91 ? -109.993 11.725 10.778 1.00 213.01 817 TRP E C 1
ATOM 13384 O O . TRP G 1 91 ? -109.587 11.549 9.629 1.00 198.79 817 TRP E O 1
ATOM 13395 N N . LEU G 1 92 ? -109.200 11.676 11.844 1.00 223.71 818 LEU E N 1
ATOM 13396 C CA . LEU G 1 92 ? -107.781 11.361 11.730 1.00 224.05 818 LEU E CA 1
ATOM 13397 C C . LEU G 1 92 ? -107.456 10.063 12.462 1.00 226.69 818 LEU E C 1
ATOM 13398 O O . LEU G 1 92 ? -107.896 9.851 13.590 1.00 224.04 818 LEU E O 1
ATOM 13403 N N . ASP G 1 93 ? -106.687 9.197 11.810 1.00 231.53 819 ASP E N 1
ATOM 13404 C CA . ASP G 1 93 ? -106.258 7.944 12.423 1.00 230.64 819 ASP E CA 1
ATOM 13405 C C . ASP G 1 93 ? -104.853 8.087 12.990 1.00 228.92 819 ASP E C 1
ATOM 13406 O O . ASP G 1 93 ? -103.891 8.265 12.245 1.00 220.80 819 ASP E O 1
ATOM 13411 N N . LEU G 1 94 ? -104.734 7.999 14.311 1.00 228.19 820 LEU E N 1
ATOM 13412 C CA . LEU G 1 94 ? -103.451 8.230 14.961 1.00 224.46 820 LEU E CA 1
ATOM 13413 C C . LEU G 1 94 ? -102.829 6.954 15.520 1.00 222.67 820 LEU E C 1
ATOM 13414 O O . LEU G 1 94 ? -101.956 7.004 16.386 1.00 212.20 820 LEU E O 1
ATOM 13419 N N . SER G 1 95 ? -103.289 5.812 15.022 1.00 225.30 821 SER E N 1
ATOM 13420 C CA . SER G 1 95 ? -102.561 4.562 15.195 1.00 215.16 821 SER E CA 1
ATOM 13421 C C . SER G 1 95 ? -101.748 4.328 13.931 1.00 212.00 821 SER E C 1
ATOM 13422 O O . SER G 1 95 ? -102.279 4.419 12.824 1.00 212.36 821 SER E O 1
ATOM 13425 N N . GLY G 1 96 ? -100.460 4.053 14.084 1.00 202.95 822 GLY E N 1
ATOM 13426 C CA . GLY G 1 96 ? -99.613 3.779 12.938 1.00 188.76 822 GLY E CA 1
ATOM 13427 C C . GLY G 1 96 ? -98.928 5.000 12.350 1.00 187.85 822 GLY E C 1
ATOM 13428 O O . GLY G 1 96 ? -98.779 6.022 13.019 1.00 198.52 822 GLY E O 1
ATOM 13429 N N . GLY G 1 97 ? -98.530 4.883 11.085 1.00 172.32 823 GLY E N 1
ATOM 13430 C CA . GLY G 1 97 ? -97.695 5.866 10.411 1.00 162.63 823 GLY E CA 1
ATOM 13431 C C . GLY G 1 97 ? -98.086 7.327 10.526 1.00 177.05 823 GLY E C 1
ATOM 13432 O O . GLY G 1 97 ? -97.222 8.203 10.572 1.00 174.77 823 GLY E O 1
ATOM 13433 N N . ALA G 1 98 ? -99.387 7.596 10.580 1.00 181.24 824 ALA E N 1
ATOM 13434 C CA . ALA G 1 98 ? -99.877 8.967 10.665 1.00 185.86 824 ALA E CA 1
ATOM 13435 C C . ALA G 1 98 ? -99.858 9.486 12.101 1.00 195.26 824 ALA E C 1
ATOM 13436 O O . ALA G 1 98 ? -100.478 10.502 12.409 1.00 198.81 824 ALA E O 1
ATOM 13438 N N . GLY G 1 99 ? -99.136 8.784 12.970 1.00 190.99 825 GLY E N 1
ATOM 13439 C CA . GLY G 1 99 ? -99.097 9.099 14.386 1.00 183.52 825 GLY E CA 1
ATOM 13440 C C . GLY G 1 99 ? -98.596 10.491 14.722 1.00 183.84 825 GLY E C 1
ATOM 13441 O O . GLY G 1 99 ? -98.986 11.066 15.737 1.00 183.69 825 GLY E O 1
ATOM 13442 N N . HIS G 1 100 ? -97.728 11.032 13.876 1.00 186.16 826 HIS E N 1
ATOM 13443 C CA . HIS G 1 100 ? -97.220 12.382 14.077 1.00 190.43 826 HIS E CA 1
ATOM 13444 C C . HIS G 1 100 ? -98.046 13.390 13.287 1.00 197.64 826 HIS E C 1
ATOM 13445 O O . HIS G 1 100 ? -98.378 13.159 12.126 1.00 198.61 826 HIS E O 1
ATOM 13452 N N . VAL G 1 101 ? -98.379 14.506 13.927 1.00 198.80 827 VAL E N 1
ATOM 13453 C CA . VAL G 1 101 ? -99.227 15.518 13.307 1.00 199.35 827 VAL E CA 1
ATOM 13454 C C . VAL G 1 101 ? -98.479 16.833 13.114 1.00 199.09 827 VAL E C 1
ATOM 13455 O O . VAL G 1 101 ? -97.755 17.285 14.001 1.00 197.07 827 VAL E O 1
ATOM 13459 N N . GLY G 1 102 ? -98.655 17.437 11.944 1.00 205.58 828 GLY E N 1
ATOM 13460 C CA . GLY G 1 102 ? -98.089 18.741 11.665 1.00 206.38 828 GLY E CA 1
ATOM 13461 C C . GLY G 1 102 ? -99.178 19.741 11.329 1.00 221.60 828 GLY E C 1
ATOM 13462 O O . GLY G 1 102 ? -100.116 19.429 10.599 1.00 222.55 828 GLY E O 1
ATOM 13463 N N . VAL G 1 103 ? -99.059 20.945 11.879 1.00 229.13 829 VAL E N 1
ATOM 13464 C CA . VAL G 1 103 ? -99.997 22.020 11.578 1.00 233.94 829 VAL E CA 1
ATOM 13465 C C . VAL G 1 103 ? -99.241 23.270 11.148 1.00 234.85 829 VAL E C 1
ATOM 13466 O O . VAL G 1 103 ? -98.326 23.717 11.836 1.00 233.45 829 VAL E O 1
ATOM 13470 N N . ALA G 1 104 ? -99.618 23.822 10.000 1.00 233.05 830 ALA E N 1
ATOM 13471 C CA . ALA G 1 104 ? -99.018 25.061 9.521 1.00 222.75 830 ALA E CA 1
ATOM 13472 C C . ALA G 1 104 ? -100.089 26.122 9.313 1.00 226.14 830 ALA E C 1
ATOM 13473 O O . ALA G 1 104 ? -101.283 25.833 9.387 1.00 226.48 830 ALA E O 1
ATOM 13475 N N . GLY G 1 105 ? -99.656 27.351 9.051 1.00 222.77 831 GLY E N 1
ATOM 13476 C CA . GLY G 1 105 ? -100.582 28.436 8.795 1.00 220.04 831 GLY E CA 1
ATOM 13477 C C . GLY G 1 105 ? -100.057 29.792 9.217 1.00 223.14 831 GLY E C 1
ATOM 13478 O O . GLY G 1 105 ? -99.211 29.892 10.104 1.00 232.30 831 GLY E O 1
ATOM 13479 N N . GLY G 1 106 ? -100.571 30.843 8.586 1.00 211.87 832 GLY E N 1
ATOM 13480 C CA . GLY G 1 106 ? -100.119 32.195 8.865 1.00 209.69 832 GLY E CA 1
ATOM 13481 C C . GLY G 1 106 ? -100.610 32.727 10.198 1.00 222.63 832 GLY E C 1
ATOM 13482 O O . GLY G 1 106 ? -101.225 31.997 10.974 1.00 236.86 832 GLY E O 1
ATOM 13483 N N . PRO G 1 107 ? -100.333 34.008 10.474 1.00 219.98 833 PRO E N 1
ATOM 13484 C CA . PRO G 1 107 ? -100.801 34.651 11.707 1.00 232.03 833 PRO E CA 1
ATOM 13485 C C . PRO G 1 107 ? -102.323 34.639 11.809 1.00 245.65 833 PRO E C 1
ATOM 13486 O O . PRO G 1 107 ? -102.997 34.920 10.818 1.00 239.69 833 PRO E O 1
ATOM 13490 N N . GLN G 1 108 ? -102.842 34.302 12.989 1.00 260.28 834 GLN E N 1
ATOM 13491 C CA . GLN G 1 108 ? -104.280 34.319 13.253 1.00 262.09 834 GLN E CA 1
ATOM 13492 C C . GLN G 1 108 ? -105.077 33.484 12.252 1.00 262.64 834 GLN E C 1
ATOM 13493 O O . GLN G 1 108 ? -106.178 33.865 11.857 1.00 255.47 834 GLN E O 1
ATOM 13499 N N . THR G 1 109 ? -104.525 32.345 11.848 1.00 264.67 835 THR E N 1
ATOM 13500 C CA . THR G 1 109 ? -105.175 31.505 10.849 1.00 251.65 835 THR E CA 1
ATOM 13501 C C . THR G 1 109 ? -105.897 30.316 11.484 1.00 253.07 835 THR E C 1
ATOM 13502 O O . THR G 1 109 ? -106.671 29.628 10.818 1.00 239.62 835 THR E O 1
ATOM 13506 N N . GLY G 1 110 ? -105.634 30.068 12.763 1.00 272.96 836 GLY E N 1
ATOM 13507 C CA . GLY G 1 110 ? -106.337 29.027 13.490 1.00 278.65 836 GLY E CA 1
ATOM 13508 C C . GLY G 1 110 ? -105.492 27.851 13.948 1.00 282.19 836 GLY E C 1
ATOM 13509 O O . GLY G 1 110 ? -106.032 26.793 14.275 1.00 280.35 836 GLY E O 1
ATOM 13510 N N . LYS G 1 111 ? -104.174 28.028 13.973 1.00 282.60 837 LYS E N 1
ATOM 13511 C CA . LYS G 1 111 ? -103.265 26.959 14.386 1.00 271.39 837 LYS E CA 1
ATOM 13512 C C . LYS G 1 111 ? -103.523 26.521 15.823 1.00 275.67 837 LYS E C 1
ATOM 13513 O O . LYS G 1 111 ? -103.784 25.347 16.089 1.00 271.31 837 LYS E O 1
ATOM 13519 N N . SER G 1 112 ? -103.446 27.478 16.741 1.00 285.00 838 SER E N 1
ATOM 13520 C CA . SER G 1 112 ? -103.602 27.213 18.167 1.00 271.66 838 SER E CA 1
ATOM 13521 C C . SER G 1 112 ? -104.929 26.533 18.503 1.00 263.19 838 SER E C 1
ATOM 13522 O O . SER G 1 112 ? -104.992 25.697 19.403 1.00 253.23 838 SER E O 1
ATOM 13525 N N . THR G 1 113 ? -105.982 26.893 17.776 1.00 269.79 839 THR E N 1
ATOM 13526 C CA . THR G 1 113 ? -107.303 26.315 18.009 1.00 259.64 839 THR E CA 1
ATOM 13527 C C . THR G 1 113 ? -107.376 24.868 17.529 1.00 258.17 839 THR E C 1
ATOM 13528 O O . THR G 1 113 ? -108.055 24.038 18.135 1.00 249.50 839 THR E O 1
ATOM 13532 N N . MET G 1 114 ? -106.683 24.572 16.431 1.00 261.99 840 MET E N 1
ATOM 13533 C CA . MET G 1 114 ? -106.646 23.217 15.891 1.00 247.24 840 MET E CA 1
ATOM 13534 C C . MET G 1 114 ? -105.980 22.256 16.869 1.00 251.45 840 MET E C 1
ATOM 13535 O O . MET G 1 114 ? -106.464 21.144 17.086 1.00 245.92 840 MET E O 1
ATOM 13540 N N . LEU G 1 115 ? -104.869 22.695 17.456 1.00 261.79 841 LEU E N 1
ATOM 13541 C CA . LEU G 1 115 ? -104.189 21.926 18.490 1.00 261.27 841 LEU E CA 1
ATOM 13542 C C . LEU G 1 115 ? -105.145 21.641 19.642 1.00 253.20 841 LEU E C 1
ATOM 13543 O O . LEU G 1 115 ? -105.229 20.516 20.129 1.00 252.46 841 LEU E O 1
ATOM 13548 N N . ARG G 1 116 ? -105.875 22.670 20.057 1.00 248.62 842 ARG E N 1
ATOM 13549 C CA . ARG G 1 116 ? -106.812 22.551 21.168 1.00 234.09 842 ARG E CA 1
ATOM 13550 C C . ARG G 1 116 ? -107.981 21.626 20.839 1.00 239.43 842 ARG E C 1
ATOM 13551 O O . ARG G 1 116 ? -108.524 20.963 21.722 1.00 235.35 842 ARG E O 1
ATOM 13559 N N . THR G 1 117 ? -108.368 21.581 19.567 1.00 248.01 843 THR E N 1
ATOM 13560 C CA . THR G 1 117 ? -109.467 20.721 19.141 1.00 242.49 843 THR E CA 1
ATOM 13561 C C . THR G 1 117 ? -109.036 19.260 19.098 1.00 241.65 843 THR E C 1
ATOM 13562 O O . THR G 1 117 ? -109.785 18.372 19.503 1.00 233.70 843 THR E O 1
ATOM 13566 N N . LEU G 1 118 ? -107.827 19.021 18.602 1.00 247.36 844 LEU E N 1
ATOM 13567 C CA . LEU G 1 118 ? -107.289 17.670 18.505 1.00 245.04 844 LEU E CA 1
ATOM 13568 C C . LEU G 1 118 ? -107.172 17.031 19.885 1.00 238.54 844 LEU E C 1
ATOM 13569 O O . LEU G 1 118 ? -107.564 15.880 20.082 1.00 235.32 844 LEU E O 1
ATOM 13574 N N . ILE G 1 119 ? -106.636 17.791 20.835 1.00 236.17 845 ILE E N 1
ATOM 13575 C CA . ILE G 1 119 ? -106.486 17.324 22.210 1.00 228.96 845 ILE E CA 1
ATOM 13576 C C . ILE G 1 119 ? -107.836 17.010 22.851 1.00 225.00 845 ILE E C 1
ATOM 13577 O O . ILE G 1 119 ? -108.016 15.948 23.449 1.00 225.22 845 ILE E O 1
ATOM 13582 N N . THR G 1 120 ? -108.780 17.938 22.717 1.00 222.96 846 THR E N 1
ATOM 13583 C CA . THR G 1 120 ? -110.104 17.777 23.308 1.00 213.48 846 THR E CA 1
ATOM 13584 C C . THR G 1 120 ? -110.849 16.594 22.694 1.00 217.84 846 THR E C 1
ATOM 13585 O O . THR G 1 120 ? -111.481 15.813 23.406 1.00 219.51 846 THR E O 1
ATOM 13589 N N . SER G 1 121 ? -110.767 16.467 21.372 1.00 221.48 847 SER E N 1
ATOM 13590 C CA . SER G 1 121 ? -111.416 15.370 20.661 1.00 216.21 847 SER E CA 1
ATOM 13591 C C . SER G 1 121 ? -110.877 14.022 21.124 1.00 219.34 847 SER E C 1
ATOM 13592 O O . SER G 1 121 ? -111.636 13.075 21.325 1.00 213.85 847 SER E O 1
ATOM 13595 N N . LEU G 1 122 ? -109.562 13.948 21.291 1.00 223.21 848 LEU E N 1
ATOM 13596 C CA . LEU G 1 122 ? -108.921 12.735 21.780 1.00 217.18 848 LEU E CA 1
ATOM 13597 C C . LEU G 1 122 ? -109.333 12.450 23.220 1.00 225.30 848 LEU E C 1
ATOM 13598 O O . LEU G 1 122 ? -109.528 11.297 23.600 1.00 222.13 848 LEU E O 1
ATOM 13603 N N . ALA G 1 123 ? -109.475 13.507 24.012 1.00 231.84 849 ALA E N 1
ATOM 13604 C CA . ALA G 1 123 ? -109.863 13.374 25.413 1.00 216.47 849 ALA E CA 1
ATOM 13605 C C . ALA G 1 123 ? -111.306 12.893 25.550 1.00 218.60 849 ALA E C 1
ATOM 13606 O O . ALA G 1 123 ? -111.654 12.220 26.520 1.00 208.31 849 ALA E O 1
ATOM 13608 N N . LEU G 1 124 ? -112.140 13.243 24.577 1.00 227.53 850 LEU E N 1
ATOM 13609 C CA . LEU G 1 124 ? -113.543 12.838 24.593 1.00 217.31 850 LEU E CA 1
ATOM 13610 C C . LEU G 1 124 ? -113.711 11.377 24.197 1.00 213.65 850 LEU E C 1
ATOM 13611 O O . LEU G 1 124 ? -114.711 10.747 24.535 1.00 205.70 850 LEU E O 1
ATOM 13616 N N . LEU G 1 125 ? -112.730 10.845 23.478 1.00 216.07 851 LEU E N 1
ATOM 13617 C CA . LEU G 1 125 ? -112.801 9.473 22.989 1.00 207.56 851 LEU E CA 1
ATOM 13618 C C . LEU G 1 125 ? -111.821 8.562 23.723 1.00 205.99 851 LEU E C 1
ATOM 13619 O O . LEU G 1 125 ? -111.669 7.392 23.373 1.00 199.76 851 LEU E O 1
ATOM 13624 N N . HIS G 1 126 ? -111.160 9.103 24.743 1.00 208.63 852 HIS E N 1
ATOM 13625 C CA . HIS G 1 126 ? -110.190 8.334 25.517 1.00 202.01 852 HIS E CA 1
ATOM 13626 C C . HIS G 1 126 ? -110.205 8.706 26.999 1.00 208.33 852 HIS E C 1
ATOM 13627 O O . HIS G 1 126 ? -110.808 9.703 27.396 1.00 208.40 852 HIS E O 1
ATOM 13634 N N . THR G 1 127 ? -109.534 7.890 27.807 1.00 214.13 853 THR E N 1
ATOM 13635 C CA . THR G 1 127 ? -109.362 8.154 29.231 1.00 215.29 853 THR E CA 1
ATOM 13636 C C . THR G 1 127 ? -107.931 8.641 29.474 1.00 219.22 853 THR E C 1
ATOM 13637 O O . THR G 1 127 ? -107.071 8.473 28.612 1.00 216.85 853 THR E O 1
ATOM 13641 N N . PRO G 1 128 ? -107.672 9.270 30.637 1.00 223.10 854 PRO E N 1
ATOM 13642 C CA . PRO G 1 128 ? -106.321 9.772 30.930 1.00 218.16 854 PRO E CA 1
ATOM 13643 C C . PRO G 1 128 ? -105.248 8.686 31.071 1.00 218.75 854 PRO E C 1
ATOM 13644 O O . PRO G 1 128 ? -104.060 9.002 30.999 1.00 215.15 854 PRO E O 1
ATOM 13648 N N . GLN G 1 129 ? -105.648 7.432 31.263 1.00 220.93 855 GLN E N 1
ATOM 13649 C CA . GLN G 1 129 ? -104.681 6.340 31.276 1.00 217.02 855 GLN E CA 1
ATOM 13650 C C . GLN G 1 129 ? -104.362 5.882 29.859 1.00 224.75 855 GLN E C 1
ATOM 13651 O O . GLN G 1 129 ? -103.396 5.152 29.638 1.00 223.74 855 GLN E O 1
ATOM 13657 N N . GLU G 1 130 ? -105.178 6.312 28.903 1.00 223.06 856 GLU E N 1
ATOM 13658 C CA . GLU G 1 130 ? -105.036 5.871 27.521 1.00 215.50 856 GLU E CA 1
ATOM 13659 C C . GLU G 1 130 ? -104.213 6.850 26.681 1.00 223.45 856 GLU E C 1
ATOM 13660 O O . GLU G 1 130 ? -103.443 6.433 25.816 1.00 216.81 856 GLU E O 1
ATOM 13666 N N . VAL G 1 131 ? -104.382 8.147 26.931 1.00 240.48 857 VAL E N 1
ATOM 13667 C CA . VAL G 1 131 ? -103.580 9.168 26.259 1.00 222.15 857 VAL E CA 1
ATOM 13668 C C . VAL G 1 131 ? -103.100 10.230 27.247 1.00 220.80 857 VAL E C 1
ATOM 13669 O O . VAL G 1 131 ? -103.770 10.515 28.241 1.00 220.85 857 VAL E O 1
ATOM 13673 N N . GLN G 1 132 ? -101.930 10.804 26.976 1.00 217.30 858 GLN E N 1
ATOM 13674 C CA . GLN G 1 132 ? -101.385 11.877 27.806 1.00 214.28 858 GLN E CA 1
ATOM 13675 C C . GLN G 1 132 ? -100.756 12.975 26.950 1.00 215.77 858 GLN E C 1
ATOM 13676 O O . GLN G 1 132 ? -100.215 12.708 25.877 1.00 216.63 858 GLN E O 1
ATOM 13682 N N . PHE G 1 133 ? -100.822 14.211 27.438 1.00 213.28 859 PHE E N 1
ATOM 13683 C CA . PHE G 1 133 ? -100.393 15.370 26.661 1.00 204.15 859 PHE E CA 1
ATOM 13684 C C . PHE G 1 133 ? -99.401 16.250 27.413 1.00 204.05 859 PHE E C 1
ATOM 13685 O O . PHE G 1 133 ? -99.610 16.586 28.579 1.00 199.14 859 PHE E O 1
ATOM 13693 N N . TYR G 1 134 ? -98.324 16.631 26.733 1.00 207.06 860 TYR E N 1
ATOM 13694 C CA . TYR G 1 134 ? -97.329 17.522 27.315 1.00 212.09 860 TYR E CA 1
ATOM 13695 C C . TYR G 1 134 ? -97.015 18.650 26.344 1.00 213.04 860 TYR E C 1
ATOM 13696 O O . TYR G 1 134 ? -96.447 18.432 25.273 1.00 207.26 860 TYR E O 1
ATOM 13705 N N . CYS G 1 135 ? -97.398 19.859 26.736 1.00 220.68 861 CYS E N 1
ATOM 13706 C CA . CYS G 1 135 ? -97.466 20.981 25.810 1.00 216.70 861 CYS E CA 1
ATOM 13707 C C . CYS G 1 135 ? -96.368 22.019 26.014 1.00 211.53 861 CYS E C 1
ATOM 13708 O O . CYS G 1 135 ? -96.022 22.372 27.142 1.00 207.81 861 CYS E O 1
ATOM 13711 N N . LEU G 1 136 ? -95.825 22.494 24.900 1.00 206.97 862 LEU E N 1
ATOM 13712 C CA . LEU G 1 136 ? -94.902 23.618 24.894 1.00 202.45 862 LEU E CA 1
ATOM 13713 C C . LEU G 1 136 ? -95.558 24.754 24.119 1.00 211.21 862 LEU E C 1
ATOM 13714 O O . LEU G 1 136 ? -95.504 24.786 22.890 1.00 210.28 862 LEU E O 1
ATOM 13719 N N . ASP G 1 137 ? -96.191 25.675 24.836 1.00 218.26 863 ASP E N 1
ATOM 13720 C CA . ASP G 1 137 ? -97.009 26.696 24.192 1.00 222.21 863 ASP E CA 1
ATOM 13721 C C . ASP 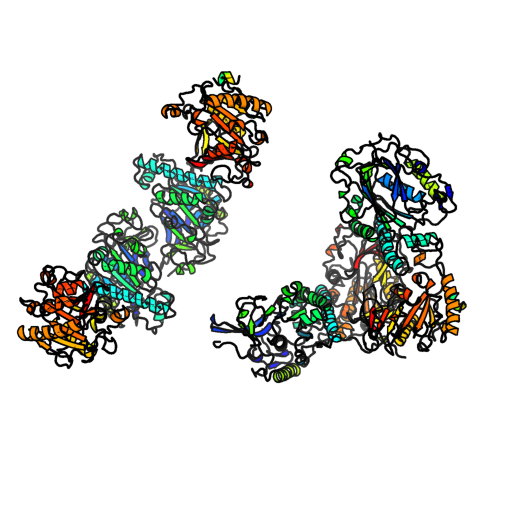G 1 137 ? -96.217 27.955 23.863 1.00 215.13 863 ASP E C 1
ATOM 13722 O O . ASP G 1 137 ? -95.904 28.754 24.746 1.00 199.96 863 ASP E O 1
ATOM 13727 N N . PHE G 1 138 ? -95.917 28.133 22.580 1.00 216.40 864 PHE E N 1
ATOM 13728 C CA . PHE G 1 138 ? -95.238 29.330 22.104 1.00 209.01 864 PHE E CA 1
ATOM 13729 C C . PHE G 1 138 ? -96.076 30.041 21.047 1.00 206.39 864 PHE E C 1
ATOM 13730 O O . PHE G 1 138 ? -95.543 30.772 20.213 1.00 189.16 864 PHE E O 1
ATOM 13738 N N . GLY G 1 139 ? -97.386 29.823 21.084 1.00 216.64 865 GLY E N 1
ATOM 13739 C CA . GLY G 1 139 ? -98.290 30.452 20.140 1.00 216.28 865 GLY E CA 1
ATOM 13740 C C . GLY G 1 139 ? -99.483 31.108 20.810 1.00 218.75 865 GLY E C 1
ATOM 13741 O O . GLY G 1 139 ? -100.625 30.688 20.618 1.00 228.00 865 GLY E O 1
ATOM 13742 N N . GLY G 1 140 ? -99.221 32.142 21.602 1.00 203.10 866 GLY E N 1
ATOM 13743 C CA . GLY G 1 140 ? -100.284 32.878 22.263 1.00 186.65 866 GLY E CA 1
ATOM 13744 C C . GLY G 1 140 ? -100.638 32.353 23.641 1.00 200.30 866 GLY E C 1
ATOM 13745 O O . GLY G 1 140 ? -101.590 32.828 24.262 1.00 192.90 866 GLY E O 1
ATOM 13746 N N . GLY G 1 141 ? -99.882 31.366 24.115 1.00 210.61 867 GLY E N 1
ATOM 13747 C CA . GLY G 1 141 ? -100.059 30.819 25.451 1.00 207.65 867 GLY E CA 1
ATOM 13748 C C . GLY G 1 141 ? -101.445 30.271 25.740 1.00 210.77 867 GLY E C 1
ATOM 13749 O O . GLY G 1 141 ? -101.840 30.137 26.899 1.00 203.49 867 GLY E O 1
ATOM 13750 N N . THR G 1 142 ? -102.178 29.933 24.685 1.00 217.17 868 THR E N 1
ATOM 13751 C CA . THR G 1 142 ? -103.594 29.600 24.804 1.00 216.67 868 THR E CA 1
ATOM 13752 C C . THR G 1 142 ? -103.868 28.159 25.239 1.00 220.87 868 THR E C 1
ATOM 13753 O O . THR G 1 142 ? -105.019 27.788 25.470 1.00 219.68 868 THR E O 1
ATOM 13757 N N . LEU G 1 143 ? -102.822 27.349 25.346 1.00 222.18 869 LEU E N 1
ATOM 13758 C CA . LEU G 1 143 ? -102.992 25.955 25.744 1.00 212.54 869 LEU E CA 1
ATOM 13759 C C . LEU G 1 143 ? -103.208 25.822 27.246 1.00 215.26 869 LEU E C 1
ATOM 13760 O O . LEU G 1 143 ? -103.623 24.768 27.729 1.00 215.32 869 LEU E O 1
ATOM 13765 N N . ALA G 1 144 ? -102.930 26.899 27.975 1.00 213.53 870 ALA E N 1
ATOM 13766 C CA . ALA G 1 144 ? -103.086 26.921 29.425 1.00 202.78 870 ALA E CA 1
ATOM 13767 C C . ALA G 1 144 ? -104.506 26.553 29.851 1.00 208.60 870 ALA E C 1
ATOM 13768 O O . ALA G 1 144 ? -104.716 26.003 30.931 1.00 202.52 870 ALA E O 1
ATOM 13770 N N . GLY G 1 145 ? -105.474 26.853 28.992 1.00 217.08 871 GLY E N 1
ATOM 13771 C CA . GLY G 1 145 ? -106.868 26.573 29.280 1.00 213.32 871 GLY E CA 1
ATOM 13772 C C . GLY G 1 145 ? -107.190 25.092 29.386 1.00 212.27 871 GLY E C 1
ATOM 13773 O O . GLY G 1 145 ? -108.175 24.713 30.020 1.00 202.57 871 GLY E O 1
ATOM 13774 N N . LEU G 1 146 ? -106.360 24.255 28.772 1.00 217.29 872 LEU E N 1
ATOM 13775 C CA . LEU G 1 146 ? -106.597 22.816 28.764 1.00 214.44 872 LEU E CA 1
ATOM 13776 C C . LEU G 1 146 ? -105.752 22.084 29.802 1.00 214.88 872 LEU E C 1
ATOM 13777 O O . LEU G 1 146 ? -105.726 20.855 29.832 1.00 217.52 872 LEU E O 1
ATOM 13782 N N . ALA G 1 147 ? -105.063 22.838 30.652 1.00 213.48 873 ALA E N 1
ATOM 13783 C CA . ALA G 1 147 ? -104.174 22.245 31.648 1.00 210.57 873 ALA E CA 1
ATOM 13784 C C . ALA G 1 147 ? -104.942 21.443 32.696 1.00 211.84 873 ALA E C 1
ATOM 13785 O O . ALA G 1 147 ? -104.478 20.396 33.148 1.00 212.23 873 ALA E O 1
ATOM 13787 N N . GLU G 1 148 ? -106.122 21.930 33.070 1.00 207.22 874 GLU E N 1
ATOM 13788 C CA . GLU G 1 148 ? -106.920 21.280 34.104 1.00 201.77 874 GLU E CA 1
ATOM 13789 C C . GLU G 1 148 ? -107.538 19.968 33.618 1.00 203.20 874 GLU E C 1
ATOM 13790 O O . GLU G 1 148 ? -108.174 19.252 34.393 1.00 191.74 874 GLU E O 1
ATOM 13796 N N . LEU G 1 149 ? -107.354 19.663 32.337 1.00 215.78 875 LEU E N 1
ATOM 13797 C CA . LEU G 1 149 ? -107.725 18.358 31.808 1.00 218.62 875 LEU E CA 1
ATOM 13798 C C . LEU G 1 149 ? -106.863 17.282 32.451 1.00 213.35 875 LEU E C 1
ATOM 13799 O O . LEU G 1 149 ? -105.645 17.437 32.546 1.00 206.32 875 LEU E O 1
ATOM 13804 N N . PRO G 1 150 ? -107.491 16.186 32.896 1.00 213.77 876 PRO E N 1
ATOM 13805 C CA . PRO G 1 150 ? -106.746 15.070 33.490 1.00 207.55 876 PRO E CA 1
ATOM 13806 C C . PRO G 1 150 ? -105.822 14.392 32.481 1.00 212.26 876 PRO E C 1
ATOM 13807 O O . PRO G 1 150 ? -104.900 13.681 32.876 1.00 212.04 876 PRO E O 1
ATOM 13811 N N . HIS G 1 151 ? -106.070 14.615 31.193 1.00 215.52 877 HIS E N 1
ATOM 13812 C CA . HIS G 1 151 ? -105.241 14.045 30.139 1.00 213.51 877 HIS E CA 1
ATOM 13813 C C . HIS G 1 151 ? -103.956 14.847 29.948 1.00 210.93 877 HIS E C 1
ATOM 13814 O O . HIS G 1 151 ? -102.991 14.357 29.362 1.00 206.13 877 HIS E O 1
ATOM 13821 N N . VAL G 1 152 ? -103.951 16.080 30.444 1.00 211.99 878 VAL E N 1
ATOM 13822 C CA . VAL G 1 152 ? -102.801 16.964 30.295 1.00 209.55 878 VAL E CA 1
ATOM 13823 C C . VAL G 1 152 ? -101.990 17.039 31.586 1.00 203.66 878 VAL E C 1
ATOM 13824 O O . VAL G 1 152 ? -102.520 17.375 32.645 1.00 193.25 878 VAL E O 1
ATOM 13828 N N . GLY G 1 153 ? -100.700 16.726 31.490 1.00 200.25 879 GLY E N 1
ATOM 13829 C CA . GLY G 1 153 ? -99.842 16.661 32.659 1.00 200.72 879 GLY E CA 1
ATOM 13830 C C . GLY G 1 153 ? -98.912 17.848 32.835 1.00 204.85 879 GLY E C 1
ATOM 13831 O O . GLY G 1 153 ? -98.346 18.038 33.913 1.00 198.36 879 GLY E O 1
ATOM 13832 N N . SER G 1 154 ? -98.748 18.644 31.781 1.00 211.58 880 SER E N 1
ATOM 13833 C CA . SER G 1 154 ? -97.883 19.820 31.845 1.00 211.63 880 SER E CA 1
ATOM 13834 C C . SER G 1 154 ? -98.120 20.789 30.691 1.00 218.71 880 SER E C 1
ATOM 13835 O O . SER G 1 154 ? -98.311 20.379 29.547 1.00 221.44 880 SER E O 1
ATOM 13838 N N . VAL G 1 155 ? -98.111 22.079 31.010 1.00 217.45 881 VAL E N 1
ATOM 13839 C CA . VAL G 1 155 ? -98.132 23.132 30.002 1.00 213.58 881 VAL E CA 1
ATOM 13840 C C . VAL G 1 155 ? -97.060 24.159 30.337 1.00 203.08 881 VAL E C 1
ATOM 13841 O O . VAL G 1 155 ? -97.006 24.672 31.454 1.00 192.63 881 VAL E O 1
ATOM 13845 N N . ALA G 1 156 ? -96.199 24.451 29.370 1.00 194.94 882 ALA E N 1
ATOM 13846 C CA . ALA G 1 156 ? -95.111 25.390 29.592 1.00 188.19 882 ALA E CA 1
ATOM 13847 C C . ALA G 1 156 ? -95.284 26.644 28.747 1.00 192.39 882 ALA E C 1
ATOM 13848 O O . ALA G 1 156 ? -95.401 26.569 27.526 1.00 196.16 882 ALA E O 1
ATOM 13850 N N . THR G 1 157 ? -95.300 27.798 29.408 1.00 193.25 883 THR E N 1
ATOM 13851 C CA . THR G 1 157 ? -95.339 29.076 28.708 1.00 194.12 883 THR E CA 1
ATOM 13852 C C . THR G 1 157 ? -93.972 29.399 28.095 1.00 191.75 883 THR E C 1
ATOM 13853 O O . THR G 1 157 ? -93.045 28.600 28.208 1.00 192.42 883 THR E O 1
ATOM 13857 N N . ARG G 1 158 ? -93.808 30.546 27.490 1.00 190.82 884 ARG E N 1
ATOM 13858 C CA . ARG G 1 158 ? -92.509 30.878 26.960 1.00 188.86 884 ARG E CA 1
ATOM 13859 C C . ARG G 1 158 ? -91.512 30.920 28.079 1.00 186.93 884 ARG E C 1
ATOM 13860 O O . ARG G 1 158 ? -90.387 30.515 27.943 1.00 179.10 884 ARG E O 1
ATOM 13868 N N . LEU G 1 159 ? -91.935 31.507 29.177 1.00 185.07 885 LEU E N 1
ATOM 13869 C CA . LEU G 1 159 ? -91.088 31.728 30.326 1.00 182.58 885 LEU E CA 1
ATOM 13870 C C . LEU G 1 159 ? -90.534 30.543 31.069 1.00 190.38 885 LEU E C 1
ATOM 13871 O O . LEU G 1 159 ? -89.406 30.576 31.494 1.00 190.19 885 LEU E O 1
ATOM 13876 N N . ASP G 1 160 ? -91.311 29.489 31.234 1.00 196.64 886 ASP E N 1
ATOM 13877 C CA . ASP G 1 160 ? -90.987 28.475 32.210 1.00 190.42 886 ASP E CA 1
ATOM 13878 C C . ASP G 1 160 ? -89.922 27.615 31.596 1.00 194.37 886 ASP E C 1
ATOM 13879 O O . ASP G 1 160 ? -90.157 26.510 31.182 1.00 195.15 886 ASP E O 1
ATOM 13884 N N . ALA G 1 161 ? -88.720 28.134 31.518 1.00 195.13 887 ALA E N 1
ATOM 13885 C CA . ALA G 1 161 ? -87.736 27.450 30.680 1.00 189.67 887 ALA E CA 1
ATOM 13886 C C . ALA G 1 161 ? -87.208 26.170 31.312 1.00 184.29 887 ALA E C 1
ATOM 13887 O O . ALA G 1 161 ? -86.771 25.258 30.610 1.00 180.26 887 ALA E O 1
ATOM 13889 N N . ASP G 1 162 ? -87.240 26.109 32.638 1.00 182.85 888 ASP E N 1
ATOM 13890 C CA . ASP G 1 162 ? -86.842 24.906 33.350 1.00 185.19 888 ASP E CA 1
ATOM 13891 C C . ASP G 1 162 ? -87.816 23.778 33.031 1.00 191.25 888 ASP E C 1
ATOM 13892 O O . ASP G 1 162 ? -87.408 22.655 32.752 1.00 191.35 888 ASP E O 1
ATOM 13897 N N . ARG G 1 163 ? -89.105 24.097 33.063 1.00 192.72 889 ARG E N 1
ATOM 13898 C CA . ARG G 1 163 ? -90.152 23.130 32.748 1.00 190.29 889 ARG E CA 1
ATOM 13899 C C . ARG G 1 163 ? -90.113 22.717 31.278 1.00 193.86 889 ARG E C 1
ATOM 13900 O O . ARG G 1 163 ? -90.354 21.557 30.947 1.00 197.86 889 ARG E O 1
ATOM 13908 N N . ILE G 1 164 ? -89.809 23.674 30.404 1.00 194.40 890 ILE E N 1
ATOM 13909 C CA . ILE G 1 164 ? -89.693 23.407 28.973 1.00 196.81 890 ILE E CA 1
ATOM 13910 C C . ILE G 1 164 ? -88.623 22.359 28.686 1.00 197.81 890 ILE E C 1
ATOM 13911 O O . ILE G 1 164 ? -88.902 21.314 28.097 1.00 193.13 890 ILE E O 1
ATOM 13916 N N . ARG G 1 165 ? -87.398 22.657 29.111 1.00 193.84 891 ARG E N 1
ATOM 13917 C CA . ARG G 1 165 ? -86.247 21.784 28.906 1.00 187.23 891 ARG E CA 1
ATOM 13918 C C . ARG G 1 165 ? -86.477 20.404 29.506 1.00 193.28 891 ARG E C 1
ATOM 13919 O O . ARG G 1 165 ? -86.036 19.388 28.965 1.00 186.56 891 ARG E O 1
ATOM 13927 N N . ARG G 1 166 ? -87.180 20.386 30.631 1.00 197.43 892 ARG E N 1
ATOM 13928 C CA . ARG G 1 166 ? -87.385 19.177 31.412 1.00 193.48 892 ARG E CA 1
ATOM 13929 C C . ARG G 1 166 ? -88.539 18.327 30.878 1.00 193.69 892 ARG E C 1
ATOM 13930 O O . ARG G 1 166 ? -88.543 17.105 31.035 1.00 191.30 892 ARG E O 1
ATOM 13938 N N . THR G 1 167 ? -89.512 18.975 30.245 1.00 196.30 893 THR E N 1
ATOM 13939 C CA . THR G 1 167 ? -90.659 18.272 29.674 1.00 195.51 893 THR E CA 1
ATOM 13940 C C . THR G 1 167 ? -90.222 17.321 28.566 1.00 194.26 893 THR E C 1
ATOM 13941 O O . THR G 1 167 ? -90.609 16.152 28.550 1.00 192.32 893 THR E O 1
ATOM 13945 N N . VAL G 1 168 ? -89.414 17.834 27.642 1.00 195.80 894 VAL E N 1
ATOM 13946 C CA . VAL G 1 168 ? -88.873 17.031 26.551 1.00 196.35 894 VAL E CA 1
ATOM 13947 C C . VAL G 1 168 ? -88.052 15.864 27.084 1.00 197.60 894 VAL E C 1
ATOM 13948 O O . VAL G 1 168 ? -88.224 14.722 26.656 1.00 196.75 894 VAL E O 1
ATOM 13952 N N . ALA G 1 169 ? -87.167 16.163 28.031 1.00 193.73 895 ALA E N 1
ATOM 13953 C CA . ALA G 1 169 ? -86.280 15.163 28.614 1.00 186.80 895 ALA E CA 1
ATOM 13954 C C . ALA G 1 169 ? -87.052 14.014 29.256 1.00 190.68 895 ALA E C 1
ATOM 13955 O O . ALA G 1 169 ? -86.604 12.868 29.235 1.00 186.05 895 ALA E O 1
ATOM 13957 N N . GLU G 1 170 ? -88.215 14.326 29.823 1.00 190.39 896 GLU E N 1
ATOM 13958 C CA . GLU G 1 170 ? -89.049 13.321 30.474 1.00 183.74 896 GLU E CA 1
ATOM 13959 C C . GLU G 1 170 ? -89.596 12.308 29.470 1.00 189.93 896 GLU E C 1
ATOM 13960 O O . GLU G 1 170 ? -89.608 11.105 29.732 1.00 193.27 896 GLU E O 1
ATOM 13966 N N . VAL G 1 171 ? -90.054 12.804 28.324 1.00 187.51 897 VAL E N 1
ATOM 13967 C CA . VAL G 1 171 ? -90.567 11.938 27.266 1.00 184.85 897 VAL E CA 1
ATOM 13968 C C . VAL G 1 171 ? -89.425 11.187 26.600 1.00 188.28 897 VAL E C 1
ATOM 13969 O O . VAL G 1 171 ? -89.501 9.975 26.395 1.00 190.68 897 VAL E O 1
ATOM 13973 N N . SER G 1 172 ? -88.366 11.921 26.268 1.00 188.48 898 SER E N 1
ATOM 13974 C CA . SER G 1 172 ? -87.171 11.350 25.661 1.00 188.13 898 SER E CA 1
ATOM 13975 C C . SER G 1 172 ? -86.636 10.184 26.486 1.00 197.52 898 SER E C 1
ATOM 13976 O O . SER G 1 172 ? -86.111 9.214 25.943 1.00 199.77 898 SER E O 1
ATOM 13979 N N . ALA G 1 173 ? -86.787 10.288 27.803 1.00 197.05 899 ALA E N 1
ATOM 13980 C CA . ALA G 1 173 ? -86.361 9.233 28.712 1.00 193.56 899 ALA E CA 1
ATOM 13981 C C . ALA G 1 173 ? -87.361 8.082 28.732 1.00 198.01 899 ALA E C 1
ATOM 13982 O O . ALA G 1 173 ? -86.979 6.928 28.921 1.00 192.62 899 ALA E O 1
ATOM 13984 N N . LEU G 1 174 ? -88.640 8.397 28.543 1.00 197.09 900 LEU E N 1
ATOM 13985 C CA . LEU G 1 174 ? -89.671 7.364 28.497 1.00 190.78 900 LEU E CA 1
ATOM 13986 C C . LEU G 1 174 ? -89.502 6.501 27.253 1.00 194.35 900 LEU E C 1
ATOM 13987 O O . LEU G 1 174 ? -89.754 5.296 27.285 1.00 186.89 900 LEU E O 1
ATOM 13992 N N . LEU G 1 175 ? -89.072 7.123 26.159 1.00 210.78 901 LEU E N 1
ATOM 13993 C CA . LEU G 1 175 ? -88.821 6.394 24.924 1.00 195.39 901 LEU E CA 1
ATOM 13994 C C . LEU G 1 175 ? -87.769 5.316 25.143 1.00 201.18 901 LEU E C 1
ATOM 13995 O O . LEU G 1 175 ? -87.999 4.145 24.846 1.00 199.23 901 LEU E O 1
ATOM 14000 N N . GLU G 1 176 ? -86.620 5.721 25.678 1.00 204.67 902 GLU E N 1
ATOM 14001 C CA . GLU G 1 176 ? -85.524 4.795 25.946 1.00 203.03 902 GLU E CA 1
ATOM 14002 C C . GLU G 1 176 ? -85.909 3.747 26.984 1.00 206.01 902 GLU E C 1
ATOM 14003 O O . GLU G 1 176 ? -85.407 2.623 26.953 1.00 205.77 902 GLU E O 1
ATOM 14009 N N . GLN G 1 177 ? -86.798 4.116 27.901 1.00 206.12 903 GLN E N 1
ATOM 14010 C CA . GLN G 1 177 ? -87.294 3.170 28.895 1.00 199.44 903 GLN E CA 1
ATOM 14011 C C . GLN G 1 177 ? -88.089 2.055 28.227 1.00 196.32 903 GLN E C 1
ATOM 14012 O O . GLN G 1 177 ? -87.989 0.889 28.610 1.00 193.71 903 GLN E O 1
ATOM 14018 N N . ARG G 1 178 ? -88.876 2.422 27.222 1.00 195.76 904 ARG E N 1
ATOM 14019 C CA . ARG G 1 178 ? -89.735 1.466 26.537 1.00 196.44 904 ARG E CA 1
ATOM 14020 C C . ARG G 1 178 ? -88.970 0.603 25.545 1.00 200.61 904 ARG E C 1
ATOM 14021 O O . ARG G 1 178 ? -89.325 -0.555 25.324 1.00 194.14 904 ARG E O 1
ATOM 14029 N N . GLU G 1 179 ? -87.922 1.165 24.950 1.00 204.56 905 GLU E N 1
ATOM 14030 C CA . GLU G 1 179 ? -87.110 0.432 23.984 1.00 199.82 905 GLU E CA 1
ATOM 14031 C C . GLU G 1 179 ? -86.516 -0.827 24.610 1.00 203.60 905 GLU E C 1
ATOM 14032 O O . GLU G 1 179 ? -86.193 -1.785 23.907 1.00 198.30 905 GLU E O 1
ATOM 14038 N N . GLN G 1 180 ? -86.388 -0.828 25.935 1.00 209.68 906 GLN E N 1
ATOM 14039 C CA . GLN G 1 180 ? -85.891 -2.001 26.643 1.00 204.74 906 GLN E CA 1
ATOM 14040 C C . GLN G 1 180 ? -87.004 -2.738 27.392 1.00 203.80 906 GLN E C 1
ATOM 14041 O O . GLN G 1 180 ? -86.913 -3.949 27.589 1.00 202.23 906 GLN E O 1
ATOM 14047 N N . GLU G 1 181 ? -88.050 -2.024 27.804 1.00 201.98 907 GLU E N 1
ATOM 14048 C CA . GLU G 1 181 ? -89.169 -2.673 28.487 1.00 193.97 907 GLU E CA 1
ATOM 14049 C C . GLU G 1 181 ? -89.850 -3.652 27.546 1.00 193.90 907 GLU E C 1
ATOM 14050 O O . GLU G 1 181 ? -90.233 -4.755 27.941 1.00 185.95 907 GLU E O 1
ATOM 14056 N N . PHE G 1 182 ? -89.991 -3.236 26.293 1.00 200.41 908 PHE E N 1
ATOM 14057 C CA . PHE G 1 182 ? -90.694 -4.027 25.295 1.00 196.73 908 PHE E CA 1
ATOM 14058 C C . PHE G 1 182 ? -89.914 -5.279 24.913 1.00 193.60 908 PHE E C 1
ATOM 14059 O O . PHE G 1 182 ? -90.498 -6.347 24.742 1.00 190.23 908 PHE E O 1
ATOM 14067 N N . THR G 1 183 ? -88.600 -5.146 24.782 1.00 198.56 909 THR E N 1
ATOM 14068 C CA . THR G 1 183 ? -87.759 -6.272 24.395 1.00 194.39 909 THR E CA 1
ATOM 14069 C C . THR G 1 183 ? -87.631 -7.285 25.529 1.00 192.53 909 THR E C 1
ATOM 14070 O O . THR G 1 183 ? -87.644 -8.494 25.294 1.00 186.21 909 THR E O 1
ATOM 14074 N N . GLU G 1 184 ? -87.514 -6.789 26.759 1.00 194.41 910 GLU E N 1
ATOM 14075 C CA . GLU G 1 184 ? -87.390 -7.656 27.929 1.00 187.09 910 GLU E CA 1
ATOM 14076 C C . GLU G 1 184 ? -88.673 -8.438 28.196 1.00 180.42 910 GLU E C 1
ATOM 14077 O O . GLU G 1 184 ? -88.663 -9.433 28.921 1.00 185.76 910 GLU E O 1
ATOM 14083 N N . ARG G 1 185 ? -89.776 -7.982 27.614 1.00 182.66 911 ARG E N 1
ATOM 14084 C CA . ARG G 1 185 ? -91.049 -8.679 27.738 1.00 169.18 911 ARG E CA 1
ATOM 14085 C C . ARG G 1 185 ? -91.539 -9.105 26.354 1.00 170.51 911 ARG E C 1
ATOM 14086 O O . ARG G 1 185 ? -90.818 -8.963 25.368 1.00 175.23 911 ARG E O 1
ATOM 14094 N N . GLY G 1 186 ? -92.754 -9.634 26.279 1.00 156.48 912 GLY E N 1
ATOM 14095 C CA . GLY G 1 186 ? -93.266 -10.156 25.023 1.00 155.48 912 GLY E CA 1
ATOM 14096 C C . GLY G 1 186 ? -93.895 -9.110 24.121 1.00 171.36 912 GLY E C 1
ATOM 14097 O O . GLY G 1 186 ? -94.732 -9.434 23.278 1.00 170.88 912 GLY E O 1
ATOM 14098 N N . ILE G 1 187 ? -93.485 -7.856 24.287 1.00 182.61 913 ILE E N 1
ATOM 14099 C CA . ILE G 1 187 ? -94.087 -6.749 23.552 1.00 185.14 913 ILE E CA 1
ATOM 14100 C C . ILE G 1 187 ? -93.487 -6.598 22.156 1.00 183.71 913 ILE E C 1
ATOM 14101 O O . ILE G 1 187 ? -92.404 -6.039 21.993 1.00 176.51 913 ILE E O 1
ATOM 14106 N N . ASP G 1 188 ? -94.206 -7.090 21.152 1.00 187.28 914 ASP E N 1
ATOM 14107 C CA . ASP G 1 188 ? -93.725 -7.074 19.774 1.00 182.65 914 ASP E CA 1
ATOM 14108 C C . ASP G 1 188 ? -94.092 -5.785 19.041 1.00 181.62 914 ASP E C 1
ATOM 14109 O O . ASP G 1 188 ? -93.314 -5.282 18.231 1.00 176.13 914 ASP E O 1
ATOM 14114 N N . SER G 1 189 ? -95.277 -5.256 19.325 1.00 183.99 915 SER E N 1
ATOM 14115 C CA . SER G 1 189 ? -95.721 -4.008 18.715 1.00 178.58 915 SER E CA 1
ATOM 14116 C C . SER G 1 189 ? -96.433 -3.135 19.739 1.00 184.66 915 SER E C 1
ATOM 14117 O O . SER G 1 189 ? -96.816 -3.609 20.809 1.00 188.39 915 SER E O 1
ATOM 14120 N N . MET G 1 190 ? -96.609 -1.859 19.408 1.00 182.13 916 MET E N 1
ATOM 14121 C CA . MET G 1 190 ? -97.303 -0.931 20.294 1.00 183.44 916 MET E CA 1
ATOM 14122 C C . MET G 1 190 ? -98.755 -1.355 20.493 1.00 195.85 916 MET E C 1
ATOM 14123 O O . MET G 1 190 ? -99.320 -1.184 21.572 1.00 200.71 916 MET E O 1
ATOM 14128 N N . ALA G 1 191 ? -99.349 -1.915 19.444 1.00 200.91 917 ALA E N 1
ATOM 14129 C CA . ALA G 1 191 ? -100.731 -2.373 19.494 1.00 197.25 917 ALA E CA 1
ATOM 14130 C C . ALA G 1 191 ? -100.902 -3.512 20.495 1.00 193.77 917 ALA E C 1
ATOM 14131 O O . ALA G 1 191 ? -101.931 -3.613 21.163 1.00 188.73 917 ALA E O 1
ATOM 14133 N N . THR G 1 192 ? -99.891 -4.369 20.592 1.00 192.19 918 THR E N 1
ATOM 14134 C CA . THR G 1 192 ? -99.896 -5.453 21.567 1.00 186.60 918 THR E CA 1
ATOM 14135 C C . THR G 1 192 ? -99.911 -4.878 22.976 1.00 196.85 918 THR E C 1
ATOM 14136 O O . THR G 1 192 ? -100.597 -5.386 23.864 1.00 196.39 918 THR E O 1
ATOM 14140 N N . TYR G 1 193 ? -99.150 -3.806 23.163 1.00 201.98 919 TYR E N 1
ATOM 14141 C CA . TYR G 1 193 ? -99.070 -3.123 24.446 1.00 199.78 919 TYR E CA 1
ATOM 14142 C C . TYR G 1 193 ? -100.419 -2.538 24.853 1.00 198.14 919 TYR E C 1
ATOM 14143 O O . TYR G 1 193 ? -100.865 -2.722 25.987 1.00 199.82 919 TYR E O 1
ATOM 14152 N N . ARG G 1 194 ? -101.063 -1.832 23.927 1.00 197.19 920 ARG E N 1
ATOM 14153 C CA . ARG G 1 194 ? -102.384 -1.260 24.177 1.00 192.24 920 ARG E CA 1
ATOM 14154 C C . ARG G 1 194 ? -103.399 -2.348 24.504 1.00 193.05 920 ARG E C 1
ATOM 14155 O O . ARG G 1 194 ? -104.300 -2.145 25.319 1.00 192.24 920 ARG E O 1
ATOM 14163 N N . ARG G 1 195 ? -103.249 -3.500 23.857 1.00 195.92 921 ARG E N 1
ATOM 14164 C CA . ARG G 1 195 ? -104.163 -4.616 24.062 1.00 187.61 921 ARG E CA 1
ATOM 14165 C C . ARG G 1 195 ? -104.022 -5.181 25.470 1.00 191.89 921 ARG E C 1
ATOM 14166 O O . ARG G 1 195 ? -104.995 -5.641 26.066 1.00 187.61 921 ARG E O 1
ATOM 14174 N N . LEU G 1 196 ? -102.802 -5.140 26.000 1.00 201.78 922 LEU E N 1
ATOM 14175 C CA . LEU G 1 196 ? -102.537 -5.642 27.344 1.00 199.42 922 LEU E CA 1
ATOM 14176 C C . LEU G 1 196 ? -103.142 -4.734 28.408 1.00 197.71 922 LEU E C 1
ATOM 14177 O O . LEU G 1 196 ? -103.699 -5.212 29.395 1.00 192.67 922 LEU E O 1
ATOM 14182 N N . ARG G 1 197 ? -103.034 -3.424 28.208 1.00 200.04 923 ARG E N 1
ATOM 14183 C CA . ARG G 1 197 ? -103.587 -2.471 29.162 1.00 196.87 923 ARG E CA 1
ATOM 14184 C C . ARG G 1 197 ? -105.099 -2.356 29.005 1.00 196.92 923 ARG E C 1
ATOM 14185 O O . ARG G 1 197 ? -105.778 -1.779 29.855 1.00 187.60 923 ARG E O 1
ATOM 14193 N N . ALA G 1 198 ? -105.621 -2.905 27.913 1.00 200.18 924 ALA E N 1
ATOM 14194 C CA . ALA G 1 198 ? -107.060 -2.972 27.708 1.00 196.93 924 ALA E CA 1
ATOM 14195 C C . ALA G 1 198 ? -107.676 -3.943 28.709 1.00 199.64 924 ALA E C 1
ATOM 14196 O O . ALA G 1 198 ? -108.835 -3.800 29.097 1.00 197.77 924 ALA E O 1
ATOM 14198 N N . THR G 1 199 ? -106.881 -4.928 29.118 1.00 199.85 925 THR E N 1
ATOM 14199 C CA . THR G 1 199 ? -107.295 -5.907 30.116 1.00 193.86 925 THR E CA 1
ATOM 14200 C C . THR G 1 199 ? -107.693 -5.226 31.419 1.00 196.04 925 THR E C 1
ATOM 14201 O O . THR G 1 199 ? -108.707 -5.564 32.029 1.00 186.37 925 THR E O 1
ATOM 14205 N N . GLY G 1 200 ? -106.884 -4.257 31.835 1.00 202.73 926 GLY E N 1
ATOM 14206 C CA . GLY G 1 200 ? -107.096 -3.574 33.096 1.00 193.04 926 GLY E CA 1
ATOM 14207 C C . GLY G 1 200 ? -106.358 -4.277 34.216 1.00 191.57 926 GLY E C 1
ATOM 14208 O O . GLY G 1 200 ? -106.547 -3.965 35.391 1.00 178.56 926 GLY E O 1
ATOM 14209 N N . GLU G 1 201 ? -105.516 -5.236 33.844 1.00 196.24 927 GLU E N 1
ATOM 14210 C CA . GLU G 1 201 ? -104.752 -6.017 34.811 1.00 185.60 927 GLU E CA 1
ATOM 14211 C C . GLU G 1 201 ? -103.253 -5.865 34.577 1.00 188.83 927 GLU E C 1
ATOM 14212 O O . GLU G 1 201 ? -102.451 -6.627 35.117 1.00 196.26 927 GLU E O 1
ATOM 14218 N N . TYR G 1 202 ? -102.878 -4.878 33.770 1.00 189.80 928 TYR E N 1
ATOM 14219 C CA . TYR G 1 202 ? -101.489 -4.706 33.362 1.00 187.56 928 TYR E CA 1
ATOM 14220 C C . TYR G 1 202 ? -100.981 -3.305 33.698 1.00 185.06 928 TYR E C 1
ATOM 14221 O O . TYR G 1 202 ? -101.522 -2.307 33.220 1.00 184.75 928 TYR E O 1
ATOM 14230 N N . ALA G 1 203 ? -99.941 -3.243 34.522 1.00 187.21 929 ALA E N 1
ATOM 14231 C CA . ALA G 1 203 ? -99.398 -1.970 34.985 1.00 185.54 929 ALA E CA 1
ATOM 14232 C C . ALA G 1 203 ? -98.710 -1.198 33.866 1.00 192.34 929 ALA E C 1
ATOM 14233 O O . ALA G 1 203 ? -98.989 -0.020 33.650 1.00 195.72 929 ALA E O 1
ATOM 14235 N N . GLY G 1 204 ? -97.806 -1.869 33.159 1.00 192.38 930 GLY E N 1
ATOM 14236 C CA . GLY G 1 204 ? -97.033 -1.220 32.118 1.00 193.70 930 GLY E CA 1
ATOM 14237 C C . GLY G 1 204 ? -96.080 -0.198 32.703 1.00 201.86 930 GLY E C 1
ATOM 14238 O O . GLY G 1 204 ? -95.765 -0.241 33.892 1.00 203.23 930 GLY E O 1
ATOM 14239 N N . ASP G 1 205 ? -95.625 0.731 31.870 1.00 202.16 931 ASP E N 1
ATOM 14240 C CA . ASP G 1 205 ? -94.665 1.737 32.299 1.00 199.02 931 ASP E CA 1
ATOM 14241 C C . ASP G 1 205 ? -95.340 2.923 32.982 1.00 198.37 931 ASP E C 1
ATOM 14242 O O . ASP G 1 205 ? -94.685 3.907 33.327 1.00 191.56 931 ASP E O 1
ATOM 14247 N N . GLY G 1 206 ? -96.652 2.829 33.174 1.00 203.59 932 GLY E N 1
ATOM 14248 C CA . GLY G 1 206 ? -97.399 3.879 33.845 1.00 193.65 932 GLY E CA 1
ATOM 14249 C C . GLY G 1 206 ? -98.020 4.881 32.890 1.00 198.61 932 GLY E C 1
ATOM 14250 O O . GLY G 1 206 ? -98.797 5.744 33.302 1.00 193.38 932 GLY E O 1
ATOM 14251 N N . PHE G 1 207 ? -97.677 4.769 31.611 1.00 209.56 933 PHE E N 1
ATOM 14252 C CA . PHE G 1 207 ? -98.206 5.669 30.592 1.00 210.49 933 PHE E CA 1
ATOM 14253 C C . PHE G 1 207 ? -99.075 4.932 29.579 1.00 214.02 933 PHE E C 1
ATOM 14254 O O . PHE G 1 207 ? -99.261 3.718 29.664 1.00 213.83 933 PHE E O 1
ATOM 14262 N N . GLY G 1 208 ? -99.605 5.685 28.622 1.00 222.93 934 GLY E N 1
ATOM 14263 C CA . GLY G 1 208 ? -100.298 5.119 27.480 1.00 227.33 934 GLY E CA 1
ATOM 14264 C C . GLY G 1 208 ? -99.653 5.653 26.217 1.00 225.44 934 GLY E C 1
ATOM 14265 O O . GLY G 1 208 ? -98.435 5.582 26.061 1.00 225.94 934 GLY E O 1
ATOM 14266 N N . ASP G 1 209 ? -100.465 6.190 25.312 1.00 221.82 935 ASP E N 1
ATOM 14267 C CA . ASP G 1 209 ? -99.935 6.916 24.165 1.00 212.43 935 ASP E CA 1
ATOM 14268 C C . ASP G 1 209 ? -99.663 8.358 24.578 1.00 210.46 935 ASP E C 1
ATOM 14269 O O . ASP G 1 209 ? -100.565 9.063 25.026 1.00 209.66 935 ASP E O 1
ATOM 14274 N N . VAL G 1 210 ? -98.413 8.790 24.437 1.00 212.95 936 VAL E N 1
ATOM 14275 C CA . VAL G 1 210 ? -98.005 10.107 24.912 1.00 210.44 936 VAL E CA 1
ATOM 14276 C C . VAL G 1 210 ? -97.794 11.084 23.757 1.00 208.81 936 VAL E C 1
ATOM 14277 O O . VAL G 1 210 ? -97.110 10.771 22.781 1.00 208.54 936 VAL E O 1
ATOM 14281 N N . PHE G 1 211 ? -98.387 12.269 23.877 1.00 209.44 937 PHE E N 1
ATOM 14282 C CA . PHE G 1 211 ? -98.341 13.271 22.818 1.00 198.54 937 PHE E CA 1
ATOM 14283 C C . PHE G 1 211 ? -97.542 14.507 23.222 1.00 189.40 937 PHE E C 1
ATOM 14284 O O . PHE G 1 211 ? -97.933 15.236 24.132 1.00 185.99 937 PHE E O 1
ATOM 14292 N N . LEU G 1 212 ? -96.425 14.742 22.541 1.00 180.00 938 LEU E N 1
ATOM 14293 C CA . LEU G 1 212 ? -95.632 15.941 22.786 1.00 187.93 938 LEU E CA 1
ATOM 14294 C C . LEU G 1 212 ? -96.064 17.064 21.848 1.00 199.93 938 LEU E C 1
ATOM 14295 O O . LEU G 1 212 ? -95.848 16.991 20.639 1.00 196.32 938 LEU E O 1
ATOM 14300 N N . VAL G 1 213 ? -96.670 18.104 22.411 1.00 210.02 939 VAL E N 1
ATOM 14301 C CA . VAL G 1 213 ? -97.252 19.180 21.614 1.00 218.32 939 VAL E CA 1
ATOM 14302 C C . VAL G 1 213 ? -96.441 20.476 21.666 1.00 212.06 939 VAL E C 1
ATOM 14303 O O . VAL G 1 213 ? -96.083 20.957 22.742 1.00 206.86 939 VAL E O 1
ATOM 14307 N N . VAL G 1 214 ? -96.156 21.031 20.490 1.00 214.19 940 VAL E N 1
ATOM 14308 C CA . VAL G 1 214 ? -95.460 22.310 20.360 1.00 217.42 940 VAL E CA 1
ATOM 14309 C C . VAL G 1 214 ? -96.312 23.261 19.517 1.00 226.61 940 VAL E C 1
ATOM 14310 O O . VAL G 1 214 ? -96.888 22.850 18.514 1.00 231.52 940 VAL E O 1
ATOM 14314 N N . ASP G 1 215 ? -96.398 24.529 19.919 1.00 219.82 941 ASP E N 1
ATOM 14315 C CA . ASP G 1 215 ? -97.262 25.475 19.213 1.00 217.43 941 ASP E CA 1
ATOM 14316 C C . ASP G 1 215 ? -96.495 26.326 18.196 1.00 216.15 941 ASP E C 1
ATOM 14317 O O . ASP G 1 215 ? -97.023 26.643 17.130 1.00 220.94 941 ASP E O 1
ATOM 14322 N N . ASN G 1 216 ? -95.259 26.696 18.513 1.00 210.93 942 ASN E N 1
ATOM 14323 C CA . ASN G 1 216 ? -94.458 27.466 17.567 1.00 216.61 942 ASN E CA 1
ATOM 14324 C C . ASN G 1 216 ? -93.038 26.922 17.453 1.00 220.28 942 ASN E C 1
ATOM 14325 O O . ASN G 1 216 ? -92.117 27.414 18.107 1.00 219.00 942 ASN E O 1
ATOM 14330 N N . TRP G 1 217 ? -92.883 25.908 16.603 1.00 220.98 943 TRP E N 1
ATOM 14331 C CA . TRP G 1 217 ? -91.611 25.220 16.391 1.00 214.52 943 TRP E CA 1
ATOM 14332 C C . TRP G 1 217 ? -90.451 26.180 16.139 1.00 214.21 943 TRP E C 1
ATOM 14333 O O . TRP G 1 217 ? -89.325 25.925 16.564 1.00 215.12 943 TRP E O 1
ATOM 14344 N N . LEU G 1 218 ? -90.735 27.282 15.450 1.00 217.43 944 LEU E N 1
ATOM 14345 C CA . LEU G 1 218 ? -89.735 28.314 15.204 1.00 216.55 944 LEU E CA 1
ATOM 14346 C C . LEU G 1 218 ? -89.206 28.886 16.513 1.00 218.25 944 LEU E C 1
ATOM 14347 O O . LEU G 1 218 ? -87.995 28.995 16.710 1.00 215.49 944 LEU E O 1
ATOM 14352 N N . THR G 1 219 ? -90.126 29.245 17.407 1.00 223.37 945 THR E N 1
ATOM 14353 C CA . THR G 1 219 ? -89.775 29.791 18.713 1.00 221.52 945 THR E CA 1
ATOM 14354 C C . THR G 1 219 ? -88.917 28.801 19.504 1.00 218.22 945 THR E C 1
ATOM 14355 O O . THR G 1 219 ? -88.053 29.200 20.287 1.00 206.20 945 THR E O 1
ATOM 14359 N N . LEU G 1 220 ? -89.144 27.510 19.281 1.00 221.15 946 LEU E N 1
ATOM 14360 C CA . LEU G 1 220 ? -88.380 26.477 19.971 1.00 210.35 946 LEU E CA 1
ATOM 14361 C C . LEU G 1 220 ? -86.939 26.397 19.479 1.00 211.51 946 LEU E C 1
ATOM 14362 O O . LEU G 1 220 ? -86.004 26.610 20.251 1.00 211.16 946 LEU E O 1
ATOM 14367 N N . ARG G 1 221 ? -86.761 26.092 18.195 1.00 213.08 947 ARG E N 1
ATOM 14368 C CA . ARG G 1 221 ? -85.427 25.889 17.632 1.00 200.24 947 ARG E CA 1
ATOM 14369 C C . ARG G 1 221 ? -84.557 27.143 17.725 1.00 199.43 947 ARG E C 1
ATOM 14370 O O . ARG G 1 221 ? -83.336 27.069 17.596 1.00 190.14 947 ARG E O 1
ATOM 14378 N N . GLN G 1 222 ? -85.190 28.290 17.952 1.00 204.00 948 GLN E N 1
ATOM 14379 C CA . GLN G 1 222 ? -84.470 29.545 18.131 1.00 200.74 948 GLN E CA 1
ATOM 14380 C C . GLN G 1 222 ? -83.953 29.711 19.558 1.00 205.50 948 GLN E C 1
ATOM 14381 O O . GLN G 1 222 ? -82.789 30.053 19.770 1.00 199.62 948 GLN E O 1
ATOM 14387 N N . ASP G 1 223 ? -84.823 29.468 20.532 1.00 212.31 949 ASP E N 1
ATOM 14388 C CA . ASP G 1 223 ? -84.489 29.703 21.932 1.00 208.51 949 ASP E CA 1
ATOM 14389 C C . ASP G 1 223 ? -84.029 28.433 22.640 1.00 201.21 949 ASP E C 1
ATOM 14390 O O . ASP G 1 223 ? -83.514 28.486 23.755 1.00 185.19 949 ASP E O 1
ATOM 14395 N N . TYR G 1 224 ? -84.226 27.289 21.991 1.00 206.01 950 TYR E N 1
ATOM 14396 C CA . TYR G 1 224 ? -83.772 26.016 22.539 1.00 196.00 950 TYR E CA 1
ATOM 14397 C C . TYR G 1 224 ? -83.224 25.131 21.427 1.00 193.92 950 TYR E C 1
ATOM 14398 O O . TYR G 1 224 ? -83.844 24.135 21.048 1.00 196.76 950 TYR E O 1
ATOM 14407 N N . GLU G 1 225 ? -82.056 25.507 20.914 1.00 189.41 951 GLU E N 1
ATOM 14408 C CA . GLU G 1 225 ? -81.372 24.768 19.857 1.00 187.00 951 GLU E CA 1
ATOM 14409 C C . GLU G 1 225 ? -81.241 23.276 20.169 1.00 189.66 951 GLU E C 1
ATOM 14410 O O . GLU G 1 225 ? -81.332 22.437 19.276 1.00 182.38 951 GLU E O 1
ATOM 14416 N N . ALA G 1 226 ? -81.039 22.958 21.443 1.00 191.48 952 ALA E N 1
ATOM 14417 C CA . ALA G 1 226 ? -80.803 21.582 21.873 1.00 183.20 952 ALA E CA 1
ATOM 14418 C C . ALA G 1 226 ? -82.039 20.698 21.739 1.00 191.24 952 ALA E C 1
ATOM 14419 O O . ALA G 1 226 ? -81.929 19.509 21.445 1.00 184.18 952 ALA E O 1
ATOM 14421 N N . LEU G 1 227 ? -83.214 21.279 21.959 1.00 199.18 953 LEU E N 1
ATOM 14422 C CA . LEU G 1 227 ? -84.451 20.507 21.967 1.00 202.06 953 LEU E CA 1
ATOM 14423 C C . LEU G 1 227 ? -84.979 20.230 20.563 1.00 201.65 953 LEU E C 1
ATOM 14424 O O . LEU G 1 227 ? -85.863 19.397 20.383 1.00 202.05 953 LEU E O 1
ATOM 14429 N N . GLU G 1 228 ? -84.436 20.926 19.570 1.00 199.34 954 GLU E N 1
ATOM 14430 C CA . GLU G 1 228 ? -84.808 20.670 18.184 1.00 197.38 954 GLU E CA 1
ATOM 14431 C C . GLU G 1 228 ? -84.392 19.261 17.782 1.00 195.21 954 GLU E C 1
ATOM 14432 O O . GLU G 1 228 ? -85.217 18.459 17.340 1.00 191.77 954 GLU E O 1
ATOM 14438 N N . ASP G 1 229 ? -83.108 18.964 17.953 1.00 197.05 955 ASP E N 1
ATOM 14439 C CA . ASP G 1 229 ? -82.548 17.669 17.585 1.00 193.48 955 ASP E CA 1
ATOM 14440 C C . ASP G 1 229 ? -83.156 16.524 18.391 1.00 190.07 955 ASP E C 1
ATOM 14441 O O . ASP G 1 229 ? -83.499 15.479 17.838 1.00 182.20 955 ASP E O 1
ATOM 14446 N N . SER G 1 230 ? -83.284 16.725 19.700 1.00 197.51 956 SER E N 1
ATOM 14447 C CA . SER G 1 230 ? -83.760 15.673 20.592 1.00 191.42 956 SER E CA 1
ATOM 14448 C C . SER G 1 230 ? -85.219 15.311 20.324 1.00 186.32 956 SER E C 1
ATOM 14449 O O . SER G 1 230 ? -85.576 14.134 20.314 1.00 180.76 956 SER E O 1
ATOM 14452 N N . ILE G 1 231 ? -86.056 16.322 20.109 1.00 187.88 957 ILE E N 1
ATOM 14453 C CA . ILE G 1 231 ? -87.454 16.092 19.749 1.00 184.32 957 ILE E CA 1
ATOM 14454 C C . ILE G 1 231 ? -87.531 15.368 18.408 1.00 185.24 957 ILE E C 1
ATOM 14455 O O . ILE G 1 231 ? -88.366 14.483 18.214 1.00 187.82 957 ILE E O 1
ATOM 14460 N N . THR G 1 232 ? -86.641 15.739 17.492 1.00 186.91 958 THR E N 1
ATOM 14461 C CA . THR G 1 232 ? -86.569 15.094 16.186 1.00 183.41 958 THR E CA 1
ATOM 14462 C C . THR G 1 232 ? -86.265 13.606 16.339 1.00 174.61 958 THR E C 1
ATOM 14463 O O . THR G 1 232 ? -86.862 12.769 15.662 1.00 163.59 958 THR E O 1
ATOM 14467 N N . GLN G 1 233 ? -85.342 13.283 17.242 1.00 176.78 959 GLN E N 1
ATOM 14468 C CA . GLN G 1 233 ? -85.001 11.893 17.524 1.00 176.97 959 GLN E CA 1
ATOM 14469 C C . GLN G 1 233 ? -86.198 11.137 18.091 1.00 185.33 959 GLN E C 1
ATOM 14470 O O . GLN G 1 233 ? -86.363 9.942 17.842 1.00 182.73 959 GLN E O 1
ATOM 14476 N N . LEU G 1 234 ? -87.031 11.839 18.855 1.00 189.40 960 LEU E N 1
ATOM 14477 C CA . LEU G 1 234 ? -88.268 11.264 19.373 1.00 185.19 960 LEU E CA 1
ATOM 14478 C C . LEU G 1 234 ? -89.203 10.896 18.234 1.00 188.23 960 LEU E C 1
ATOM 14479 O O . LEU G 1 234 ? -89.752 9.799 18.198 1.00 189.24 960 LEU E O 1
ATOM 14484 N N . ALA G 1 235 ? -89.379 11.830 17.305 1.00 190.68 961 ALA E N 1
ATOM 14485 C CA . ALA G 1 235 ? -90.256 11.619 16.161 1.00 190.77 961 ALA E CA 1
ATOM 14486 C C . ALA G 1 235 ? -89.769 10.456 15.303 1.00 196.52 961 ALA E C 1
ATOM 14487 O O . ALA G 1 235 ? -90.569 9.727 14.717 1.00 198.44 961 ALA E O 1
ATOM 14489 N N . ALA G 1 236 ? -88.451 10.287 15.249 1.00 188.87 962 ALA E N 1
ATOM 14490 C CA . ALA G 1 236 ? -87.825 9.288 14.390 1.00 179.87 962 ALA E CA 1
ATOM 14491 C C . ALA G 1 236 ? -88.238 7.857 14.731 1.00 185.58 962 ALA E C 1
ATOM 14492 O O . ALA G 1 236 ? -88.785 7.146 13.888 1.00 182.47 962 ALA E O 1
ATOM 14494 N N . ARG G 1 237 ? -87.977 7.435 15.965 1.00 185.95 963 ARG E N 1
ATOM 14495 C CA . ARG G 1 237 ? -88.215 6.047 16.350 1.00 190.08 963 ARG E CA 1
ATOM 14496 C C . ARG G 1 237 ? -89.246 5.902 17.466 1.00 202.98 963 ARG E C 1
ATOM 14497 O O . ARG G 1 237 ? -89.431 4.812 18.007 1.00 214.56 963 ARG E O 1
ATOM 14505 N N . GLY G 1 238 ? -89.919 6.993 17.807 1.00 201.07 964 GLY E N 1
ATOM 14506 C CA . GLY G 1 238 ? -90.840 6.988 18.929 1.00 205.56 964 GLY E CA 1
ATOM 14507 C C . GLY G 1 238 ? -92.258 6.560 18.607 1.00 208.35 964 GLY E C 1
ATOM 14508 O O . GLY G 1 238 ? -93.046 6.290 19.513 1.00 209.66 964 GLY E O 1
ATOM 14509 N N . LEU G 1 239 ? -92.587 6.490 17.323 1.00 204.40 965 LEU E N 1
ATOM 14510 C CA . LEU G 1 239 ? -93.955 6.191 16.913 1.00 200.54 965 LEU E CA 1
ATOM 14511 C C . LEU G 1 239 ? -94.337 4.743 17.212 1.00 201.27 965 LEU E C 1
ATOM 14512 O O . LEU G 1 239 ? -95.488 4.450 17.538 1.00 193.86 965 LEU E O 1
ATOM 14517 N N . GLY G 1 240 ? -93.365 3.841 17.112 1.00 205.46 966 GLY E N 1
ATOM 14518 C CA . GLY G 1 240 ? -93.604 2.435 17.383 1.00 202.21 966 GLY E CA 1
ATOM 14519 C C . GLY G 1 240 ? -93.611 2.114 18.866 1.00 206.59 966 GLY E C 1
ATOM 14520 O O . GLY G 1 240 ? -93.808 0.964 19.261 1.00 192.87 966 GLY E O 1
ATOM 14521 N N . TYR G 1 241 ? -93.393 3.134 19.690 1.00 219.88 967 TYR E N 1
ATOM 14522 C CA . TYR G 1 241 ? -93.384 2.957 21.137 1.00 217.70 967 TYR E CA 1
ATOM 14523 C C . TYR G 1 241 ? -94.445 3.822 21.812 1.00 216.40 967 TYR E C 1
ATOM 14524 O O . TYR G 1 241 ? -94.461 3.958 23.035 1.00 216.36 967 TYR E O 1
ATOM 14533 N N . GLY G 1 242 ? -95.328 4.405 21.008 1.00 216.26 968 GLY E N 1
ATOM 14534 C CA . GLY G 1 242 ? -96.448 5.164 21.532 1.00 210.35 968 GLY E CA 1
ATOM 14535 C C . GLY G 1 242 ? -96.135 6.601 21.902 1.00 208.82 968 GLY E C 1
ATOM 14536 O O . GLY G 1 242 ? -96.862 7.214 22.684 1.00 210.30 968 GLY E O 1
ATOM 14537 N N . ILE G 1 243 ? -95.058 7.144 21.347 1.00 209.71 969 ILE E N 1
ATOM 14538 C CA . ILE G 1 243 ? -94.716 8.544 21.579 1.00 209.27 969 ILE E CA 1
ATOM 14539 C C . ILE G 1 243 ? -94.981 9.352 20.309 1.00 207.63 969 ILE E C 1
ATOM 14540 O O . ILE G 1 243 ? -94.360 9.122 19.271 1.00 203.48 969 ILE E O 1
ATOM 14545 N N . HIS G 1 244 ? -95.921 10.289 20.399 1.00 203.32 970 HIS E N 1
ATOM 14546 C CA . HIS G 1 244 ? -96.321 11.093 19.249 1.00 187.20 970 HIS E CA 1
ATOM 14547 C C . HIS G 1 244 ? -95.837 12.533 19.384 1.00 184.66 970 HIS E C 1
ATOM 14548 O O . HIS G 1 244 ? -95.755 13.063 20.491 1.00 176.05 970 HIS E O 1
ATOM 14555 N N . VAL G 1 245 ? -95.525 13.167 18.259 1.00 187.64 971 VAL E N 1
ATOM 14556 C CA . VAL G 1 245 ? -95.262 14.601 18.260 1.00 187.61 971 VAL E CA 1
ATOM 14557 C C . VAL G 1 245 ? -96.364 15.342 17.513 1.00 193.73 971 VAL E C 1
ATOM 14558 O O . VAL G 1 245 ? -96.755 14.961 16.411 1.00 194.04 971 VAL E O 1
ATOM 14562 N N . VAL G 1 246 ? -96.878 16.394 18.139 1.00 195.46 972 VAL E N 1
ATOM 14563 C CA . VAL G 1 246 ? -97.873 17.255 17.515 1.00 192.96 972 VAL E CA 1
ATOM 14564 C C . VAL G 1 246 ? -97.306 18.666 17.435 1.00 201.49 972 VAL E C 1
ATOM 14565 O O . VAL G 1 246 ? -97.395 19.440 18.387 1.00 199.88 972 VAL E O 1
ATOM 14569 N N . LEU G 1 247 ? -96.711 18.991 16.294 1.00 206.43 973 LEU E N 1
ATOM 14570 C CA . LEU G 1 247 ? -95.950 20.225 16.156 1.00 208.67 973 LEU E CA 1
ATOM 14571 C C . LEU G 1 247 ? -96.627 21.223 15.226 1.00 218.40 973 LEU E C 1
ATOM 14572 O O . LEU G 1 247 ? -97.084 20.864 14.140 1.00 218.52 973 LEU E O 1
ATOM 14577 N N . SER G 1 248 ? -96.686 22.477 15.661 1.00 226.43 974 SER E N 1
ATOM 14578 C CA . SER G 1 248 ? -97.269 23.540 14.854 1.00 228.50 974 SER E CA 1
ATOM 14579 C C . SER G 1 248 ? -96.269 24.670 14.627 1.00 226.81 974 SER E C 1
ATOM 14580 O O . SER G 1 248 ? -95.403 24.924 15.463 1.00 224.13 974 SER E O 1
ATOM 14583 N N . SER G 1 249 ? -96.399 25.340 13.487 1.00 230.51 975 SER E N 1
ATOM 14584 C CA . SER G 1 249 ? -95.531 26.460 13.147 1.00 225.69 975 SER E CA 1
ATOM 14585 C C . SER G 1 249 ? -96.185 27.324 12.075 1.00 226.63 975 SER E C 1
ATOM 14586 O O . SER G 1 249 ? -97.167 26.916 11.457 1.00 231.39 975 SER E O 1
ATOM 14589 N N . ASN G 1 250 ? -95.642 28.517 11.860 1.00 221.25 976 ASN E N 1
ATOM 14590 C CA . ASN G 1 250 ? -96.185 29.423 10.854 1.00 216.78 976 ASN E CA 1
ATOM 14591 C C . ASN G 1 250 ? -95.988 28.899 9.436 1.00 207.56 976 ASN E C 1
ATOM 14592 O O . ASN G 1 250 ? -96.914 28.913 8.624 1.00 207.46 976 ASN E O 1
ATOM 14597 N N . LYS G 1 251 ? -94.779 28.432 9.146 1.00 199.32 977 LYS E N 1
ATOM 14598 C CA . LYS G 1 251 ? -94.436 27.988 7.801 1.00 194.44 977 LYS E CA 1
ATOM 14599 C C . LYS G 1 251 ? -93.842 26.580 7.795 1.00 197.65 977 LYS E C 1
ATOM 14600 O O . LYS G 1 251 ? -93.147 26.190 8.731 1.00 201.22 977 LYS E O 1
ATOM 14606 N N . TRP G 1 252 ? -94.127 25.821 6.737 1.00 196.90 978 TRP E N 1
ATOM 14607 C CA . TRP G 1 252 ? -93.577 24.475 6.585 1.00 198.50 978 TRP E CA 1
ATOM 14608 C C . TRP G 1 252 ? -92.053 24.509 6.558 1.00 194.92 978 TRP E C 1
ATOM 14609 O O . TRP G 1 252 ? -91.391 23.582 7.021 1.00 190.23 978 TRP E O 1
ATOM 14620 N N . SER G 1 253 ? -91.508 25.589 6.009 1.00 195.97 979 SER E N 1
ATOM 14621 C CA . SER G 1 253 ? -90.065 25.743 5.866 1.00 197.92 979 SER E CA 1
ATOM 14622 C C . SER G 1 253 ? -89.363 25.911 7.212 1.00 205.31 979 SER E C 1
ATOM 14623 O O . SER G 1 253 ? -88.138 25.836 7.292 1.00 203.82 979 SER E O 1
ATOM 14626 N N . GLU G 1 254 ? -90.143 26.141 8.263 1.00 208.05 980 GLU E N 1
ATOM 14627 C CA . GLU G 1 254 ? -89.583 26.313 9.598 1.00 199.76 980 GLU E CA 1
ATOM 14628 C C . GLU G 1 254 ? -89.274 24.958 10.231 1.00 201.88 980 GLU E C 1
ATOM 14629 O O . GLU G 1 254 ? -88.604 24.880 11.262 1.00 188.85 980 GLU E O 1
ATOM 14635 N N . PHE G 1 255 ? -89.764 23.892 9.605 1.00 210.86 981 PHE E N 1
ATOM 14636 C CA . PHE G 1 255 ? -89.372 22.536 9.976 1.00 199.74 981 PHE E CA 1
ATOM 14637 C C . PHE G 1 255 ? -88.191 22.078 9.133 1.00 195.81 981 PHE E C 1
ATOM 14638 O O . PHE G 1 255 ? -88.226 22.175 7.906 1.00 198.71 981 PHE E O 1
ATOM 14646 N N . ARG G 1 256 ? -87.147 21.583 9.789 1.00 189.53 982 ARG E N 1
ATOM 14647 C CA . ARG G 1 256 ? -86.057 20.932 9.074 1.00 181.19 982 ARG E CA 1
ATOM 14648 C C . ARG G 1 256 ? -86.614 19.729 8.325 1.00 189.77 982 ARG E C 1
ATOM 14649 O O . ARG G 1 256 ? -87.588 19.117 8.768 1.00 194.64 982 ARG E O 1
ATOM 14657 N N . THR G 1 257 ? -86.007 19.398 7.190 1.00 185.77 983 THR E N 1
ATOM 14658 C CA . THR G 1 257 ? -86.457 18.272 6.380 1.00 185.46 983 THR E CA 1
ATOM 14659 C C . THR G 1 257 ? -86.429 16.976 7.184 1.00 190.32 983 THR E C 1
ATOM 14660 O O . THR G 1 257 ? -87.267 16.095 6.994 1.00 187.98 983 THR E O 1
ATOM 14664 N N . SER G 1 258 ? -85.467 16.886 8.098 1.00 194.11 984 SER E N 1
ATOM 14665 C CA . SER G 1 258 ? -85.282 15.707 8.936 1.00 185.82 984 SER E CA 1
ATOM 14666 C C . SER G 1 258 ? -86.526 15.347 9.748 1.00 189.85 984 SER E C 1
ATOM 14667 O O . SER G 1 258 ? -86.780 14.172 10.013 1.00 180.75 984 SER E O 1
ATOM 14670 N N . ILE G 1 259 ? -87.299 16.354 10.139 1.00 199.02 985 ILE E N 1
ATOM 14671 C CA . ILE G 1 259 ? -88.467 16.124 10.982 1.00 195.43 985 ILE E CA 1
ATOM 14672 C C . ILE G 1 259 ? -89.771 16.431 10.244 1.00 202.14 985 ILE E C 1
ATOM 14673 O O . ILE G 1 259 ? -90.819 15.868 10.560 1.00 201.48 985 ILE E O 1
ATOM 14678 N N . ARG G 1 260 ? -89.700 17.313 9.250 1.00 202.90 986 ARG E N 1
ATOM 14679 C CA . ARG G 1 260 ? -90.873 17.673 8.460 1.00 201.79 986 ARG E CA 1
ATOM 14680 C C . ARG G 1 260 ? -91.439 16.455 7.735 1.00 204.81 986 ARG E C 1
ATOM 14681 O O . ARG G 1 260 ? -92.652 16.322 7.574 1.00 199.51 986 ARG E O 1
ATOM 14689 N N . ASP G 1 261 ? -90.549 15.559 7.318 1.00 205.38 987 ASP E N 1
ATOM 14690 C CA . ASP G 1 261 ? -90.949 14.359 6.593 1.00 198.81 987 ASP E CA 1
ATOM 14691 C C . ASP G 1 261 ? -91.551 13.296 7.510 1.00 200.03 987 ASP E C 1
ATOM 14692 O O . ASP G 1 261 ? -92.203 12.361 7.041 1.00 196.41 987 ASP E O 1
ATOM 14697 N N . LEU G 1 262 ? -91.336 13.437 8.815 1.00 203.30 988 LEU E N 1
ATOM 14698 C CA . LEU G 1 262 ? -91.842 12.465 9.781 1.00 204.71 988 LEU E CA 1
ATOM 14699 C C . LEU G 1 262 ? -93.289 12.748 10.166 1.00 210.38 988 LEU E C 1
ATOM 14700 O O . LEU G 1 262 ? -93.971 11.889 10.726 1.00 210.53 988 LEU E O 1
ATOM 14705 N N . LEU G 1 263 ? -93.753 13.955 9.862 1.00 210.53 989 LEU E N 1
ATOM 14706 C CA . LEU G 1 263 ? -95.109 14.366 10.206 1.00 205.20 989 LEU E CA 1
ATOM 14707 C C . LEU G 1 263 ? -96.133 13.739 9.262 1.00 202.45 989 LEU E C 1
ATOM 14708 O O . LEU G 1 263 ? -96.461 14.308 8.221 1.00 202.18 989 LEU E O 1
ATOM 14713 N N . GLY G 1 264 ? -96.631 12.564 9.639 1.00 196.77 990 GLY E N 1
ATOM 14714 C CA . GLY G 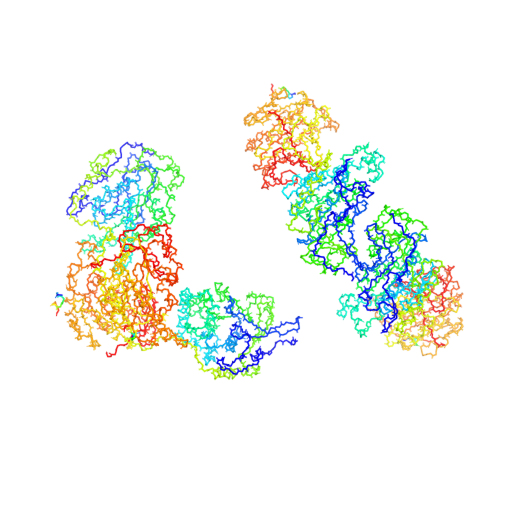1 264 ? -97.559 11.805 8.817 1.00 186.13 990 GLY E CA 1
ATOM 14715 C C . GLY G 1 264 ? -98.827 12.554 8.454 1.00 192.00 990 GLY E C 1
ATOM 14716 O O . GLY G 1 264 ? -99.100 12.788 7.277 1.00 177.53 990 GLY E O 1
ATOM 14717 N N . THR G 1 265 ? -99.608 12.921 9.463 1.00 203.68 991 THR E N 1
ATOM 14718 C CA . THR G 1 265 ? -100.819 13.703 9.246 1.00 209.62 991 THR E CA 1
ATOM 14719 C C . THR G 1 265 ? -100.492 15.188 9.172 1.00 210.22 991 THR E C 1
ATOM 14720 O O . THR G 1 265 ? -100.053 15.783 10.156 1.00 209.35 991 THR E O 1
ATOM 14724 N N . LYS G 1 266 ? -100.703 15.787 8.006 1.00 207.88 992 LYS E N 1
ATOM 14725 C CA . LYS G 1 266 ? -100.433 17.209 7.838 1.00 203.43 992 LYS E CA 1
ATOM 14726 C C . LYS G 1 266 ? -101.704 18.006 7.565 1.00 206.23 992 LYS E C 1
ATOM 14727 O O . LYS G 1 266 ? -102.415 17.760 6.589 1.00 201.94 992 LYS E O 1
ATOM 14733 N N . LEU G 1 267 ? -101.978 18.957 8.449 1.00 216.75 993 LEU E N 1
ATOM 14734 C CA . LEU G 1 267 ? -103.117 19.853 8.312 1.00 225.89 993 LEU E CA 1
ATOM 14735 C C . LEU G 1 267 ? -102.621 21.262 8.019 1.00 231.96 993 LEU E C 1
ATOM 14736 O O . LEU G 1 267 ? -102.014 21.905 8.877 1.00 229.13 993 LEU E O 1
ATOM 14741 N N . GLU G 1 268 ? -102.874 21.740 6.806 1.00 241.47 994 GLU E N 1
ATOM 14742 C CA . GLU G 1 268 ? -102.338 23.023 6.369 1.00 241.27 994 GLU E CA 1
ATOM 14743 C C . GLU G 1 268 ? -103.428 24.081 6.228 1.00 244.75 994 GLU E C 1
ATOM 14744 O O . GLU G 1 268 ? -104.340 23.945 5.414 1.00 239.20 994 GLU E O 1
ATOM 14750 N N . LEU G 1 269 ? -103.325 25.133 7.035 1.00 244.88 995 LEU E N 1
ATOM 14751 C CA . LEU G 1 269 ? -104.291 26.224 7.006 1.00 230.81 995 LEU E CA 1
ATOM 14752 C C . LEU G 1 269 ? -103.878 27.277 5.984 1.00 226.28 995 LEU E C 1
ATOM 14753 O O . LEU G 1 269 ? -102.942 27.061 5.213 1.00 218.97 995 LEU E O 1
ATOM 14758 N N . ARG G 1 270 ? -104.584 28.407 5.976 1.00 227.18 996 ARG E N 1
ATOM 14759 C CA . ARG G 1 270 ? -104.276 29.500 5.058 1.00 224.37 996 ARG E CA 1
ATOM 14760 C C . ARG G 1 270 ? -102.821 29.929 5.195 1.00 217.06 996 ARG E C 1
ATOM 14761 O O . ARG G 1 270 ? -102.363 30.277 6.282 1.00 209.20 996 ARG E O 1
ATOM 14769 N N . LEU G 1 271 ? -102.097 29.891 4.082 1.00 215.05 997 LEU E N 1
ATOM 14770 C CA . LEU G 1 271 ? -100.669 30.175 4.091 1.00 208.83 997 LEU E CA 1
ATOM 14771 C C . LEU G 1 271 ? -100.322 31.547 3.533 1.00 206.95 997 LEU E C 1
ATOM 14772 O O . LEU G 1 271 ? -100.986 32.057 2.630 1.00 203.59 997 LEU E O 1
ATOM 14777 N N . GLY G 1 272 ? -99.276 32.140 4.095 1.00 206.39 998 GLY E N 1
ATOM 14778 C CA . GLY G 1 272 ? -98.577 33.229 3.448 1.00 192.72 998 GLY E CA 1
ATOM 14779 C C . GLY G 1 272 ? -97.475 32.562 2.653 1.00 200.65 998 GLY E C 1
ATOM 14780 O O . GLY G 1 272 ? -96.818 31.652 3.164 1.00 202.51 998 GLY E O 1
ATOM 14781 N N . ASP G 1 273 ? -97.281 32.997 1.411 1.00 196.84 999 ASP E N 1
ATOM 14782 C CA . ASP G 1 273 ? -96.385 32.316 0.474 1.00 193.56 999 ASP E CA 1
ATOM 14783 C C . ASP G 1 273 ? -96.807 30.855 0.310 1.00 199.60 999 ASP E C 1
ATOM 14784 O O . ASP G 1 273 ? -96.209 29.960 0.908 1.00 199.76 999 ASP E O 1
ATOM 14789 N N . PRO G 1 274 ? -97.747 30.634 -0.596 1.00 201.04 1000 PRO E N 1
ATOM 14790 C CA . PRO G 1 274 ? -98.349 29.324 -0.860 1.00 199.68 1000 PRO E CA 1
ATOM 14791 C C . PRO G 1 274 ? -97.550 28.461 -1.840 1.00 199.76 1000 PRO E C 1
ATOM 14792 O O . PRO G 1 274 ? -98.008 27.375 -2.197 1.00 195.78 1000 PRO E O 1
ATOM 14796 N N . TYR G 1 275 ? -96.414 28.954 -2.319 1.00 194.30 1001 TYR E N 1
ATOM 14797 C CA . TYR G 1 275 ? -95.584 28.162 -3.215 1.00 181.64 1001 TYR E CA 1
ATOM 14798 C C . TYR G 1 275 ? -95.037 26.895 -2.565 1.00 191.20 1001 TYR E C 1
ATOM 14799 O O . TYR G 1 275 ? -95.013 25.838 -3.198 1.00 179.76 1001 TYR E O 1
ATOM 14808 N N . GLU G 1 276 ? -94.559 27.050 -1.334 1.00 202.73 1002 GLU E N 1
ATOM 14809 C CA . GLU G 1 276 ? -93.937 25.984 -0.559 1.00 202.12 1002 GLU E CA 1
ATOM 14810 C C . GLU G 1 276 ? -94.933 24.956 -0.038 1.00 205.76 1002 GLU E C 1
ATOM 14811 O O . GLU G 1 276 ? -94.543 23.878 0.410 1.00 200.44 1002 GLU E O 1
ATOM 14817 N N . SER G 1 277 ? -96.218 25.292 -0.082 1.00 210.66 1003 SER E N 1
ATOM 14818 C CA . SER G 1 277 ? -97.227 24.456 0.551 1.00 208.13 1003 SER E CA 1
ATOM 14819 C C . SER G 1 277 ? -97.192 23.053 -0.038 1.00 205.38 1003 SER E C 1
ATOM 14820 O O . SER G 1 277 ? -97.075 22.873 -1.251 1.00 198.36 1003 SER E O 1
ATOM 14823 N N . GLU G 1 278 ? -97.288 22.065 0.842 1.00 204.62 1004 GLU E N 1
ATOM 14824 C CA . GLU G 1 278 ? -97.124 20.666 0.471 1.00 195.48 1004 GLU E CA 1
ATOM 14825 C C . GLU G 1 278 ? -98.174 20.157 -0.508 1.00 189.01 1004 GLU E C 1
ATOM 14826 O O . GLU G 1 278 ? -97.857 19.395 -1.421 1.00 181.79 1004 GLU E O 1
ATOM 14832 N N . VAL G 1 279 ? -99.425 20.561 -0.313 1.00 192.27 1005 VAL E N 1
ATOM 14833 C CA . VAL G 1 279 ? -100.513 19.988 -1.103 1.00 194.17 1005 VAL E CA 1
ATOM 14834 C C . VAL G 1 279 ? -100.504 20.530 -2.542 1.00 197.84 1005 VAL E C 1
ATOM 14835 O O . VAL G 1 279 ? -100.147 19.801 -3.468 1.00 195.97 1005 VAL E O 1
ATOM 14839 N N . ASP G 1 280 ? -100.942 21.756 -2.776 1.00 201.39 1006 ASP E N 1
ATOM 14840 C CA . ASP G 1 280 ? -100.779 22.376 -4.088 1.00 198.53 1006 ASP E CA 1
ATOM 14841 C C . ASP G 1 280 ? -100.641 23.868 -3.953 1.00 196.96 1006 ASP E C 1
ATOM 14842 O O . ASP G 1 280 ? -101.343 24.464 -3.169 1.00 202.14 1006 ASP E O 1
ATOM 14847 N N . ARG G 1 281 ? -99.727 24.503 -4.661 1.00 183.03 1007 ARG E N 1
ATOM 14848 C CA . ARG G 1 281 ? -99.682 25.940 -4.490 1.00 182.17 1007 ARG E CA 1
ATOM 14849 C C . ARG G 1 281 ? -100.940 26.640 -5.003 1.00 196.94 1007 ARG E C 1
ATOM 14850 O O . ARG G 1 281 ? -101.459 27.542 -4.350 1.00 203.03 1007 ARG E O 1
ATOM 14852 N N . LYS G 1 282 ? -101.458 26.224 -6.152 1.00 193.34 1008 LYS E N 1
ATOM 14853 C CA . LYS G 1 282 ? -102.584 26.932 -6.697 1.00 188.23 1008 LYS E CA 1
ATOM 14854 C C . LYS G 1 282 ? -103.767 26.837 -5.782 1.00 195.04 1008 LYS E C 1
ATOM 14855 O O . LYS G 1 282 ? -104.480 27.785 -5.571 1.00 195.42 1008 LYS E O 1
ATOM 14861 N N . LYS G 1 283 ? -103.965 25.659 -5.238 1.00 193.88 1009 LYS E N 1
ATOM 14862 C CA . LYS G 1 283 ? -105.081 25.393 -4.370 1.00 185.30 1009 LYS E CA 1
ATOM 14863 C C . LYS G 1 283 ? -104.959 26.235 -3.142 1.00 191.69 1009 LYS E C 1
ATOM 14864 O O . LYS G 1 283 ? -105.935 26.654 -2.574 1.00 187.57 1009 LYS E O 1
ATOM 14870 N N . ALA G 1 284 ? -103.738 26.417 -2.693 1.00 201.06 1010 ALA E N 1
ATOM 14871 C CA . ALA G 1 284 ? -103.463 27.098 -1.435 1.00 206.48 1010 ALA E CA 1
ATOM 14872 C C . ALA G 1 284 ? -103.663 28.606 -1.548 1.00 214.42 1010 ALA E C 1
ATOM 14873 O O . ALA G 1 284 ? -104.015 29.266 -0.571 1.00 213.08 1010 ALA E O 1
ATOM 14875 N N . ALA G 1 285 ? -103.433 29.149 -2.739 1.00 211.14 1011 ALA E N 1
ATOM 14876 C CA . ALA G 1 285 ? -103.583 30.583 -2.964 1.00 199.60 1011 ALA E CA 1
ATOM 14877 C C . ALA G 1 285 ? -105.053 30.984 -3.006 1.00 204.29 1011 ALA E C 1
ATOM 14878 O O . ALA G 1 285 ? -105.394 32.153 -2.828 1.00 200.44 1011 ALA E O 1
ATOM 14880 N N . ASN G 1 286 ? -105.922 30.006 -3.247 1.00 207.74 1012 ASN E N 1
ATOM 14881 C CA . ASN G 1 286 ? -107.359 30.250 -3.267 1.00 204.49 1012 ASN E CA 1
ATOM 14882 C C . ASN G 1 286 ? -108.015 29.823 -1.960 1.00 200.73 1012 ASN E C 1
ATOM 14883 O O . ASN G 1 286 ? -109.226 29.608 -1.901 1.00 197.30 1012 ASN E O 1
ATOM 14888 N N . VAL G 1 287 ? -107.202 29.695 -0.918 1.00 205.50 1013 VAL E N 1
ATOM 14889 C CA . VAL G 1 287 ? -107.715 29.450 0.422 1.00 212.17 1013 VAL E CA 1
ATOM 14890 C C . VAL G 1 287 ? -108.218 30.758 1.011 1.00 214.20 1013 VAL E C 1
ATOM 14891 O O . VAL G 1 287 ? -107.511 31.767 0.978 1.00 205.76 1013 VAL E O 1
ATOM 14895 N N . PRO G 1 288 ? -109.451 30.748 1.534 1.00 224.54 1014 PRO E N 1
ATOM 14896 C CA . PRO G 1 288 ? -110.031 31.937 2.161 1.00 213.63 1014 PRO E CA 1
ATOM 14897 C C . PRO G 1 288 ? -109.138 32.518 3.243 1.00 206.21 1014 PRO E C 1
ATOM 14898 O O . PRO G 1 288 ? -108.701 31.808 4.149 1.00 203.05 1014 PRO E O 1
ATOM 14902 N N . GLU G 1 289 ? -108.852 33.806 3.123 1.00 199.96 1015 GLU E N 1
ATOM 14903 C CA . GLU G 1 289 ? -108.240 34.550 4.206 1.00 187.52 1015 GLU E CA 1
ATOM 14904 C C . GLU G 1 289 ? -109.365 35.010 5.118 1.00 193.83 1015 GLU E C 1
ATOM 14905 O O . GLU G 1 289 ? -110.537 34.911 4.746 1.00 203.28 1015 GLU E O 1
ATOM 14911 N N . ASN G 1 290 ? -109.016 35.475 6.315 1.00 188.97 1016 ASN E N 1
ATOM 14912 C CA . ASN G 1 290 ? -109.978 36.108 7.215 1.00 191.72 1016 ASN E CA 1
ATOM 14913 C C . ASN G 1 290 ? -111.117 35.185 7.654 1.00 190.81 1016 ASN E C 1
ATOM 14914 O O . ASN G 1 290 ? -112.051 35.619 8.325 1.00 178.62 1016 ASN E O 1
ATOM 14919 N N . ARG G 1 291 ? -111.035 33.919 7.260 1.00 199.66 1017 ARG E N 1
ATOM 14920 C CA . ARG G 1 291 ? -111.891 32.872 7.803 1.00 203.27 1017 ARG E CA 1
ATOM 14921 C C . ARG G 1 291 ? -110.998 31.778 8.371 1.00 217.49 1017 ARG E C 1
ATOM 14922 O O . ARG G 1 291 ? -110.633 30.838 7.664 1.00 217.74 1017 ARG E O 1
ATOM 14930 N N . PRO G 1 292 ? -110.623 31.913 9.653 1.00 232.52 1018 PRO E N 1
ATOM 14931 C CA . PRO G 1 292 ? -109.741 30.960 10.333 1.00 237.25 1018 PRO E CA 1
ATOM 14932 C C . PRO G 1 292 ? -110.429 29.628 10.601 1.00 230.87 1018 PRO E C 1
ATOM 14933 O O . PRO G 1 292 ? -111.626 29.596 10.881 1.00 229.94 1018 PRO E O 1
ATOM 14937 N N . GLY G 1 293 ? -109.667 28.543 10.519 1.00 224.79 1019 GLY E N 1
ATOM 14938 C CA . GLY G 1 293 ? -110.219 27.209 10.654 1.00 219.16 1019 GLY E CA 1
ATOM 14939 C C . GLY G 1 293 ? -110.270 26.530 9.301 1.00 216.38 1019 GLY E C 1
ATOM 14940 O O . GLY G 1 293 ? -110.338 25.304 9.207 1.00 216.79 1019 GLY E O 1
ATOM 14941 N N . ARG G 1 294 ? -110.232 27.339 8.247 1.00 218.07 1020 ARG E N 1
ATOM 14942 C CA . ARG G 1 294 ? -110.234 26.835 6.878 1.00 213.41 1020 ARG E CA 1
ATOM 14943 C C . ARG G 1 294 ? -108.846 26.374 6.451 1.00 213.25 1020 ARG E C 1
ATOM 14944 O O . ARG G 1 294 ? -107.855 27.069 6.676 1.00 215.27 1020 ARG E O 1
ATOM 14952 N N . GLY G 1 295 ? -108.783 25.203 5.829 1.00 212.25 1021 GLY E N 1
ATOM 14953 C CA . GLY G 1 295 ? -107.521 24.661 5.362 1.00 213.65 1021 GLY E CA 1
ATOM 14954 C C . GLY G 1 295 ? -107.672 23.564 4.325 1.00 218.41 1021 GLY E C 1
ATOM 14955 O O . GLY G 1 295 ? -108.782 23.232 3.909 1.00 213.79 1021 GLY E O 1
ATOM 14956 N N . LEU G 1 296 ? -106.540 23.000 3.914 1.00 223.78 1022 LEU E N 1
ATOM 14957 C CA . LEU G 1 296 ? -106.506 21.921 2.932 1.00 211.35 1022 LEU E CA 1
ATOM 14958 C C . LEU G 1 296 ? -105.896 20.654 3.519 1.00 209.30 1022 LEU E C 1
ATOM 14959 O O . LEU G 1 296 ? -105.032 20.721 4.393 1.00 214.68 1022 LEU E O 1
ATOM 14964 N N . THR G 1 297 ? -106.343 19.500 3.036 1.00 206.22 1023 THR E N 1
ATOM 14965 C CA . THR G 1 297 ? -105.693 18.240 3.374 1.00 203.97 1023 THR E CA 1
ATOM 14966 C C . THR G 1 297 ? -104.640 17.939 2.312 1.00 202.13 1023 THR E C 1
ATOM 14967 O O . THR G 1 297 ? -104.557 18.641 1.304 1.00 205.57 1023 THR E O 1
ATOM 14971 N N . ARG G 1 298 ? -103.838 16.901 2.531 1.00 195.74 1024 ARG E N 1
ATOM 14972 C CA . ARG G 1 298 ? -102.790 16.549 1.577 1.00 192.60 1024 ARG E CA 1
ATOM 14973 C C . ARG G 1 298 ? -103.379 16.049 0.260 1.00 196.01 1024 ARG E C 1
ATOM 14974 O O . ARG G 1 298 ? -102.683 15.969 -0.750 1.00 184.28 1024 ARG E O 1
ATOM 14982 N N . ASP G 1 299 ? -104.668 15.721 0.275 1.00 203.23 1025 ASP E N 1
ATOM 14983 C CA . ASP G 1 299 ? -105.356 15.254 -0.921 1.00 194.68 1025 ASP E CA 1
ATOM 14984 C C . ASP G 1 299 ? -106.056 16.402 -1.646 1.00 192.63 1025 ASP E C 1
ATOM 14985 O O . ASP G 1 299 ? -106.563 16.229 -2.753 1.00 187.47 1025 ASP E O 1
ATOM 14990 N N . GLY G 1 300 ? -106.085 17.570 -1.011 1.00 197.94 1026 GLY E N 1
ATOM 14991 C CA . GLY G 1 300 ? -106.652 18.756 -1.629 1.00 194.90 1026 GLY E CA 1
ATOM 14992 C C . GLY G 1 300 ? -108.080 19.059 -1.214 1.00 203.04 1026 GLY E C 1
ATOM 14993 O O . GLY G 1 300 ? -108.734 19.917 -1.806 1.00 200.33 1026 GLY E O 1
ATOM 14994 N N . TYR G 1 301 ? -108.567 18.358 -0.195 1.00 212.19 1027 TYR E N 1
ATOM 14995 C CA . TYR G 1 301 ? -109.926 18.570 0.293 1.00 204.63 1027 TYR E CA 1
ATOM 14996 C C . TYR G 1 301 ? -110.024 19.848 1.122 1.00 203.64 1027 TYR E C 1
ATOM 14997 O O . TYR G 1 301 ? -109.082 20.215 1.825 1.00 199.03 1027 TYR E O 1
ATOM 15006 N N . HIS G 1 302 ? -111.168 20.521 1.042 1.00 210.42 1028 HIS E N 1
ATOM 15007 C CA . HIS G 1 302 ? -111.442 21.674 1.894 1.00 212.61 1028 HIS E CA 1
ATOM 15008 C C . HIS G 1 302 ? -111.926 21.203 3.261 1.00 213.86 1028 HIS E C 1
ATOM 15009 O O . HIS G 1 302 ? -112.902 20.461 3.348 1.00 213.59 1028 HIS E O 1
ATOM 15016 N N . PHE G 1 303 ? -111.256 21.625 4.331 1.00 217.60 1029 PHE E N 1
ATOM 15017 C CA . PHE G 1 303 ? -111.752 21.302 5.665 1.00 220.97 1029 PHE E CA 1
ATOM 15018 C C . PHE G 1 303 ? -111.913 22.548 6.531 1.00 217.88 1029 PHE E C 1
ATOM 15019 O O . PHE G 1 303 ? -111.365 23.610 6.233 1.00 211.31 1029 PHE E O 1
ATOM 15027 N N . LEU G 1 304 ? -112.682 22.397 7.603 1.00 219.71 1030 LEU E N 1
ATOM 15028 C CA . LEU G 1 304 ? -112.942 23.478 8.542 1.00 213.11 1030 LEU E CA 1
ATOM 15029 C C . LEU G 1 304 ? -112.771 22.987 9.974 1.00 214.08 1030 LEU E C 1
ATOM 15030 O O . LEU G 1 304 ? -113.486 22.089 10.419 1.00 211.47 1030 LEU E O 1
ATOM 15035 N N . THR G 1 305 ? -111.816 23.579 10.685 1.00 215.80 1031 THR E N 1
ATOM 15036 C CA . THR G 1 305 ? -111.541 23.209 12.069 1.00 223.02 1031 THR E CA 1
ATOM 15037 C C . THR G 1 305 ? -112.755 23.440 12.964 1.00 224.71 1031 THR E C 1
ATOM 15038 O O . THR G 1 305 ? -113.326 24.529 12.980 1.00 216.30 1031 THR E O 1
ATOM 15042 N N . ALA G 1 306 ? -113.149 22.407 13.701 1.00 229.09 1032 ALA E N 1
ATOM 15043 C CA . ALA G 1 306 ? -114.258 22.522 14.642 1.00 220.44 1032 ALA E CA 1
ATOM 15044 C C . ALA G 1 306 ? -113.785 23.154 15.944 1.00 221.23 1032 ALA E C 1
ATOM 15045 O O . ALA G 1 306 ? -112.601 23.100 16.272 1.00 225.78 1032 ALA E O 1
ATOM 15047 N N . LEU G 1 307 ? -114.689 23.806 16.652 1.00 216.96 1033 LEU E N 1
ATOM 15048 C CA . LEU G 1 307 ? -114.339 24.507 17.863 1.00 216.99 1033 LEU E CA 1
ATOM 15049 C C . LEU G 1 307 ? -114.337 23.555 19.000 1.00 215.95 1033 LEU E C 1
ATOM 15050 O O . LEU G 1 307 ? -115.198 22.727 19.085 1.00 214.90 1033 LEU E O 1
ATOM 15055 N N . PRO G 1 308 ? -113.342 23.758 19.962 1.00 211.32 1034 PRO E N 1
ATOM 15056 C CA . PRO G 1 308 ? -113.292 22.715 20.990 1.00 207.81 1034 PRO E CA 1
ATOM 15057 C C . PRO G 1 308 ? -114.289 22.888 22.123 1.00 199.94 1034 PRO E C 1
ATOM 15058 O O . PRO G 1 308 ? -113.960 23.228 23.231 1.00 190.63 1034 PRO E O 1
ATOM 15062 N N . ARG G 1 309 ? -115.533 22.581 21.814 1.00 208.51 1035 ARG E N 1
ATOM 15063 C CA . ARG G 1 309 ? -116.666 22.815 22.672 1.00 205.80 1035 ARG E CA 1
ATOM 15064 C C . ARG G 1 309 ? -117.509 21.576 22.613 1.00 213.26 1035 ARG E C 1
ATOM 15065 O O . ARG G 1 309 ? -117.402 20.831 21.694 1.00 217.94 1035 ARG E O 1
ATOM 15073 N N . ILE G 1 310 ? -118.353 21.357 23.594 1.00 213.41 1036 ILE E N 1
ATOM 15074 C CA . ILE G 1 310 ? -119.423 20.357 23.559 1.00 215.82 1036 ILE E CA 1
ATOM 15075 C C . ILE G 1 310 ? -120.769 20.913 24.023 1.00 215.01 1036 ILE E C 1
ATOM 15076 O O . ILE G 1 310 ? -121.717 20.155 24.227 1.00 210.31 1036 ILE E O 1
ATOM 15081 N N . ASP G 1 311 ? -120.855 22.229 24.192 1.00 219.76 1037 ASP E N 1
ATOM 15082 C CA . ASP G 1 311 ? -122.102 22.847 24.636 1.00 213.12 1037 ASP E CA 1
ATOM 15083 C C . ASP G 1 311 ? -123.089 22.998 23.479 1.00 209.60 1037 ASP E C 1
ATOM 15084 O O . ASP G 1 311 ? -124.293 22.802 23.649 1.00 194.63 1037 ASP E O 1
ATOM 15089 N N . GLY G 1 312 ? -122.570 23.348 22.307 1.00 216.01 1038 GLY E N 1
ATOM 15090 C CA . GLY G 1 312 ? -123.391 23.508 21.121 1.00 207.94 1038 GLY E CA 1
ATOM 15091 C C . GLY G 1 312 ? -123.242 24.880 20.490 1.00 205.84 1038 GLY E C 1
ATOM 15092 O O . GLY G 1 312 ? -123.662 25.104 19.354 1.00 196.05 1038 GLY E O 1
ATOM 15093 N N . ASP G 1 313 ? -122.630 25.798 21.232 1.00 215.48 1039 ASP E N 1
ATOM 15094 C CA . ASP G 1 313 ? -122.464 27.175 20.783 1.00 221.73 1039 ASP E CA 1
ATOM 15095 C C . ASP G 1 313 ? -121.455 27.270 19.641 1.00 219.08 1039 ASP E C 1
ATOM 15096 O O . ASP G 1 313 ? -120.252 27.116 19.850 1.00 219.58 1039 ASP E O 1
ATOM 15101 N N . THR G 1 314 ? -121.947 27.537 18.434 1.00 213.59 1040 THR E N 1
ATOM 15102 C CA . THR G 1 314 ? -121.093 27.583 17.250 1.00 205.30 1040 THR E CA 1
ATOM 15103 C C . THR G 1 314 ? -120.417 28.939 17.057 1.00 204.70 1040 THR E C 1
ATOM 15104 O O . THR G 1 314 ? -119.785 29.179 16.029 1.00 198.10 1040 THR E O 1
ATOM 15108 N N . SER G 1 315 ? -120.552 29.822 18.040 1.00 206.49 1041 SER E N 1
ATOM 15109 C CA . SER G 1 315 ? -119.932 31.140 17.957 1.00 198.22 1041 SER E CA 1
ATOM 15110 C C . SER G 1 315 ? -118.498 31.086 18.482 1.00 198.67 1041 SER E C 1
ATOM 15111 O O . SER G 1 315 ? -118.135 30.175 19.226 1.00 200.27 1041 SER E O 1
ATOM 15114 N N . ALA G 1 316 ? -117.686 32.062 18.087 1.00 194.86 1042 ALA E N 1
ATOM 15115 C CA . ALA G 1 316 ? -116.250 32.027 18.356 1.00 197.23 1042 ALA E CA 1
ATOM 15116 C C . ALA G 1 316 ? -115.801 33.067 19.373 1.00 199.53 1042 ALA E C 1
ATOM 15117 O O . ALA G 1 316 ? -114.702 32.973 19.919 1.00 199.39 1042 ALA E O 1
ATOM 15119 N N . GLU G 1 317 ? -116.632 34.071 19.614 1.00 191.67 1043 GLU E N 1
ATOM 15120 C CA . GLU G 1 317 ? -116.281 35.100 20.583 1.00 184.65 1043 GLU E CA 1
ATOM 15121 C C . GLU G 1 317 ? -116.745 34.659 21.960 1.00 189.39 1043 GLU E C 1
ATOM 15122 O O . GLU G 1 317 ? -116.573 35.361 22.955 1.00 184.49 1043 GLU E O 1
ATOM 15128 N N . THR G 1 318 ? -117.331 33.471 21.998 1.00 200.19 1044 THR E N 1
ATOM 15129 C CA . THR G 1 318 ? -117.742 32.850 23.242 1.00 206.41 1044 THR E CA 1
ATOM 15130 C C . THR G 1 318 ? -116.822 31.676 23.550 1.00 218.68 1044 THR E C 1
ATOM 15131 O O . THR G 1 318 ? -117.081 30.887 24.455 1.00 224.27 1044 THR E O 1
ATOM 15135 N N . LEU G 1 319 ? -115.728 31.594 22.796 1.00 218.53 1045 LEU E N 1
ATOM 15136 C CA . LEU G 1 319 ? -114.828 30.446 22.834 1.00 212.74 1045 LEU E CA 1
ATOM 15137 C C . LEU G 1 319 ? -114.054 30.289 24.140 1.00 219.40 1045 LEU E C 1
ATOM 15138 O O . LEU G 1 319 ? -113.740 29.170 24.538 1.00 219.18 1045 LEU E O 1
ATOM 15143 N N . THR G 1 320 ? -113.701 31.345 24.848 1.00 225.36 1046 THR E N 1
ATOM 15144 C CA . THR G 1 320 ? -113.039 31.047 26.108 1.00 216.31 1046 THR E CA 1
ATOM 15145 C C . THR G 1 320 ? -114.021 30.289 26.999 1.00 225.03 1046 THR E C 1
ATOM 15146 O O . THR G 1 320 ? -113.658 29.324 27.675 1.00 216.80 1046 THR E O 1
ATOM 15150 N N . GLU G 1 321 ? -115.276 30.724 26.991 1.00 233.48 1047 GLU E N 1
ATOM 15151 C CA . GLU G 1 321 ? -116.287 30.157 27.877 1.00 227.30 1047 GLU E CA 1
ATOM 15152 C C . GLU G 1 321 ? -116.546 28.673 27.618 1.00 229.82 1047 GLU E C 1
ATOM 15153 O O . GLU G 1 321 ? -116.710 27.893 28.557 1.00 238.80 1047 GLU E O 1
ATOM 15159 N N . GLY G 1 322 ? -116.588 28.287 26.346 1.00 225.08 1048 GLY E N 1
ATOM 15160 C CA . GLY G 1 322 ? -116.883 26.912 25.982 1.00 227.70 1048 GLY E CA 1
ATOM 15161 C C . GLY G 1 322 ? -115.865 25.898 26.473 1.00 225.89 1048 GLY E C 1
ATOM 15162 O O . GLY G 1 322 ? -116.231 24.813 26.928 1.00 230.66 1048 GLY E O 1
ATOM 15163 N N . ILE G 1 323 ? -114.587 26.246 26.377 1.00 217.49 1049 ILE E N 1
ATOM 15164 C CA . ILE G 1 323 ? -113.510 25.345 26.779 1.00 213.08 1049 ILE E CA 1
ATOM 15165 C C . ILE G 1 323 ? -113.543 25.018 28.271 1.00 226.95 1049 ILE E C 1
ATOM 15166 O O . ILE G 1 323 ? -113.308 23.879 28.672 1.00 237.12 1049 ILE E O 1
ATOM 15171 N N . ALA G 1 324 ? -113.830 26.028 29.085 1.00 221.30 1050 ALA E N 1
ATOM 15172 C CA . ALA G 1 324 ? -113.824 25.885 30.535 1.00 218.24 1050 ALA E CA 1
ATOM 15173 C C . ALA G 1 324 ? -114.893 24.895 30.989 1.00 230.59 1050 ALA E C 1
ATOM 15174 O O . ALA G 1 324 ? -114.619 24.000 31.787 1.00 229.60 1050 ALA E O 1
ATOM 15176 N N . THR G 1 325 ? -116.104 25.057 30.466 1.00 234.83 1051 THR E N 1
ATOM 15177 C CA . THR G 1 325 ? -117.208 24.164 30.802 1.00 233.98 1051 THR E CA 1
ATOM 15178 C C . THR G 1 325 ? -116.959 22.761 30.254 1.00 236.69 1051 THR E C 1
ATOM 15179 O O . THR G 1 325 ? -117.331 21.768 30.879 1.00 233.44 1051 THR E O 1
ATOM 15183 N N . THR G 1 326 ? -116.329 22.687 29.085 1.00 242.31 1052 THR E N 1
ATOM 15184 C CA . THR G 1 326 ? -115.966 21.404 28.494 1.00 234.81 1052 THR E CA 1
ATOM 15185 C C . THR G 1 326 ? -114.904 20.708 29.336 1.00 237.24 1052 THR E C 1
ATOM 15186 O O . THR G 1 326 ? -115.060 19.543 29.706 1.00 232.15 1052 THR E O 1
ATOM 15190 N N . VAL G 1 327 ? -113.828 21.430 29.635 1.00 243.18 1053 VAL E N 1
ATOM 15191 C CA . VAL G 1 327 ? -112.740 20.903 30.453 1.00 237.84 1053 VAL E CA 1
ATOM 15192 C C . VAL G 1 327 ? -113.239 20.481 31.831 1.00 230.62 1053 VAL E C 1
ATOM 15193 O O . VAL G 1 327 ? -112.838 19.440 32.355 1.00 225.13 1053 VAL E O 1
ATOM 15197 N N . LYS G 1 328 ? -114.124 21.290 32.407 1.00 227.18 1054 LYS E N 1
ATOM 15198 C CA . LYS G 1 328 ? -114.702 20.996 33.715 1.00 207.64 1054 LYS E CA 1
ATOM 15199 C C . LYS G 1 328 ? -115.456 19.671 33.699 1.00 206.25 1054 LYS E C 1
ATOM 15200 O O . LYS G 1 328 ? -115.313 18.854 34.608 1.00 197.36 1054 LYS E O 1
ATOM 15206 N N . THR G 1 329 ? -116.251 19.461 32.653 1.00 216.00 1055 THR E N 1
ATOM 15207 C CA . THR G 1 329 ? -117.072 18.260 32.530 1.00 201.71 1055 THR E CA 1
ATOM 15208 C C . THR G 1 329 ? -116.214 17.005 32.368 1.00 202.03 1055 THR E C 1
ATOM 15209 O O . THR G 1 329 ? -116.543 15.944 32.902 1.00 192.18 1055 THR E O 1
ATOM 15213 N N . ILE G 1 330 ? -115.110 17.133 31.639 1.00 209.14 1056 ILE E N 1
ATOM 15214 C CA . ILE G 1 330 ? -114.191 16.015 31.445 1.00 202.99 1056 ILE E CA 1
ATOM 15215 C C . ILE G 1 330 ? -113.481 15.679 32.754 1.00 204.67 1056 ILE E C 1
ATOM 15216 O O . ILE G 1 330 ? -113.327 14.508 33.107 1.00 201.53 1056 ILE E O 1
ATOM 15221 N N . ARG G 1 331 ? -113.061 16.715 33.472 1.00 205.76 1057 ARG E N 1
ATOM 15222 C CA . ARG G 1 331 ? -112.402 16.550 34.763 1.00 200.14 1057 ARG E CA 1
ATOM 15223 C C . ARG G 1 331 ? -113.338 15.912 35.788 1.00 201.85 1057 ARG E C 1
ATOM 15224 O O . ARG G 1 331 ? -112.939 15.019 36.537 1.00 199.54 1057 ARG E O 1
ATOM 15232 N N . GLU G 1 332 ? -114.587 16.371 35.806 1.00 202.88 1058 GLU E N 1
ATOM 15233 C CA . GLU G 1 332 ? -115.568 15.922 36.790 1.00 196.53 1058 GLU E CA 1
ATOM 15234 C C . GLU G 1 332 ? -115.946 14.449 36.637 1.00 201.81 1058 GLU E C 1
ATOM 15235 O O . GLU G 1 332 ? -116.021 13.719 37.625 1.00 207.33 1058 GLU E O 1
ATOM 15241 N N . ALA G 1 333 ? -116.183 14.022 35.402 1.00 204.46 1059 ALA E N 1
ATOM 15242 C CA . ALA G 1 333 ? -116.642 12.660 35.141 1.00 201.90 1059 ALA E CA 1
ATOM 15243 C C . ALA G 1 333 ? -115.561 11.624 35.432 1.00 203.92 1059 ALA E C 1
ATOM 15244 O O . ALA G 1 333 ? -115.848 10.433 35.552 1.00 197.18 1059 ALA E O 1
ATOM 15246 N N . TRP G 1 334 ? -114.320 12.087 35.548 1.00 205.89 1060 TRP E N 1
ATOM 15247 C CA . TRP G 1 334 ? -113.180 11.200 35.742 1.00 205.33 1060 TRP E CA 1
ATOM 15248 C C . TRP G 1 334 ? -112.680 11.218 37.185 1.00 205.41 1060 TRP E C 1
ATOM 15249 O O . TRP G 1 334 ? -112.182 12.236 37.668 1.00 200.66 1060 TRP E O 1
ATOM 15260 N N . HIS G 1 335 ? -112.813 10.085 37.867 1.00 207.68 1061 HIS E N 1
ATOM 15261 C CA . HIS G 1 335 ? -112.406 9.975 39.264 1.00 200.85 1061 HIS E CA 1
ATOM 15262 C C . HIS G 1 335 ? -111.221 9.030 39.427 1.00 196.39 1061 HIS E C 1
ATOM 15263 O O . HIS G 1 335 ? -110.893 8.614 40.539 1.00 187.78 1061 HIS E O 1
ATOM 15270 N N . GLY G 1 336 ? -110.583 8.695 38.311 1.00 201.42 1062 GLY E N 1
ATOM 15271 C CA . GLY G 1 336 ? -109.413 7.836 38.330 1.00 201.41 1062 GLY E CA 1
ATOM 15272 C C . GLY G 1 336 ? -108.124 8.635 38.285 1.00 205.52 1062 GLY E C 1
ATOM 15273 O O . GLY G 1 336 ? -108.139 9.853 38.458 1.00 200.85 1062 GLY E O 1
ATOM 15274 N N . PRO G 1 337 ? -106.995 7.945 38.057 1.00 206.82 1063 PRO E N 1
ATOM 15275 C CA . PRO G 1 337 ? -105.661 8.552 37.975 1.00 198.55 1063 PRO E CA 1
ATOM 15276 C C . PRO G 1 337 ? -105.550 9.590 36.861 1.00 198.43 1063 PRO E C 1
ATOM 15277 O O . PRO G 1 337 ? -106.126 9.404 35.791 1.00 205.09 1063 PRO E O 1
ATOM 15281 N N . THR G 1 338 ? -104.813 10.665 37.115 1.00 195.33 1064 THR E N 1
ATOM 15282 C CA . THR G 1 338 ? -104.608 11.702 36.111 1.00 204.87 1064 THR E CA 1
ATOM 15283 C C . THR G 1 338 ? -103.317 11.458 35.338 1.00 202.80 1064 THR E C 1
ATOM 15284 O O . THR G 1 338 ? -102.677 10.418 35.496 1.00 204.89 1064 THR E O 1
ATOM 15288 N N . ALA G 1 339 ? -102.939 12.419 34.502 1.00 197.27 1065 ALA E N 1
ATOM 15289 C CA . ALA G 1 339 ? -101.714 12.309 33.721 1.00 192.47 1065 ALA E CA 1
ATOM 15290 C C . ALA G 1 339 ? -100.490 12.573 34.589 1.00 193.73 1065 ALA E C 1
ATOM 15291 O O . ALA G 1 339 ? -100.456 13.551 35.337 1.00 184.91 1065 ALA E O 1
ATOM 15293 N N . PRO G 1 340 ? -99.482 11.694 34.492 1.00 198.99 1066 PRO E N 1
ATOM 15294 C CA . PRO G 1 340 ? -98.215 11.840 35.216 1.00 196.03 1066 PRO E CA 1
ATOM 15295 C C . PRO G 1 340 ? -97.573 13.193 34.938 1.00 193.92 1066 PRO E C 1
ATOM 15296 O O . PRO G 1 340 ? -97.572 13.634 33.789 1.00 195.42 1066 PRO E O 1
ATOM 15300 N N . PRO G 1 341 ? -97.046 13.854 35.978 1.00 193.06 1067 PRO E N 1
ATOM 15301 C CA . PRO G 1 341 ? -96.474 15.189 35.789 1.00 190.10 1067 PRO E CA 1
ATOM 15302 C C . PRO G 1 341 ? -95.042 15.147 35.276 1.00 187.91 1067 PRO E C 1
ATOM 15303 O O . PRO G 1 341 ? -94.390 14.103 35.337 1.00 184.53 1067 PRO E O 1
ATOM 15307 N N . VAL G 1 342 ? -94.566 16.278 34.769 1.00 186.50 1068 VAL E N 1
ATOM 15308 C CA . VAL G 1 342 ? -93.162 16.416 34.412 1.00 186.33 1068 VAL E CA 1
ATOM 15309 C C . VAL G 1 342 ? -92.348 16.642 35.679 1.00 181.42 1068 VAL E C 1
ATOM 15310 O O . VAL G 1 342 ? -92.492 17.670 36.342 1.00 180.84 1068 VAL E O 1
ATOM 15314 N N . ARG G 1 343 ? -91.511 15.669 36.020 1.00 176.09 1069 ARG E N 1
ATOM 15315 C CA . ARG G 1 343 ? -90.673 15.765 37.210 1.00 176.79 1069 ARG E CA 1
ATOM 15316 C C . ARG G 1 343 ? -89.695 16.925 37.097 1.00 173.93 1069 ARG E C 1
ATOM 15317 O O . ARG G 1 343 ? -88.803 16.912 36.254 1.00 173.47 1069 ARG E O 1
ATOM 15325 N N . MET G 1 344 ? -89.864 17.926 37.955 1.00 165.64 1070 MET E N 1
ATOM 15326 C CA . MET G 1 344 ? -89.005 19.103 37.939 1.00 165.37 1070 MET E CA 1
ATOM 15327 C C . MET G 1 344 ? -87.762 18.908 38.799 1.00 166.64 1070 MET E C 1
ATOM 15328 O O . MET G 1 344 ? -87.730 18.039 39.672 1.00 168.48 1070 MET E O 1
ATOM 15333 N N . LEU G 1 345 ? -86.736 19.717 38.546 1.00 164.01 1071 LEU E N 1
ATOM 15334 C CA . LEU G 1 345 ? -85.592 19.781 39.446 1.00 159.95 1071 LEU E CA 1
ATOM 15335 C C . LEU G 1 345 ? -86.008 20.500 40.721 1.00 163.33 1071 LEU E C 1
ATOM 15336 O O . LEU G 1 345 ? -86.566 21.596 40.663 1.00 162.28 1071 LEU E O 1
ATOM 15341 N N . PRO G 1 346 ? -85.745 19.880 41.879 1.00 169.47 1072 PRO E N 1
ATOM 15342 C CA . PRO G 1 346 ? -86.141 20.435 43.179 1.00 169.39 1072 PRO E CA 1
ATOM 15343 C C . PRO G 1 346 ? -85.521 21.802 43.453 1.00 168.56 1072 PRO E C 1
ATOM 15344 O O . PRO G 1 346 ? -84.401 22.068 43.018 1.00 167.31 1072 PRO E O 1
ATOM 15348 N N . ASN G 1 347 ? -86.253 22.658 44.158 1.00 169.92 1073 ASN E N 1
ATOM 15349 C CA . ASN G 1 347 ? -85.696 23.916 44.630 1.00 173.07 1073 ASN E CA 1
ATOM 15350 C C . ASN G 1 347 ? -84.607 23.626 45.651 1.00 166.13 1073 ASN E C 1
ATOM 15351 O O . ASN G 1 347 ? -83.549 24.256 45.652 1.00 161.93 1073 ASN E O 1
ATOM 15356 N N . VAL G 1 348 ? -84.885 22.659 46.517 1.00 165.94 1074 VAL E N 1
ATOM 15357 C CA . VAL G 1 348 ? -83.933 22.211 47.524 1.00 166.34 1074 VAL E CA 1
ATOM 15358 C C . VAL G 1 348 ? -83.875 20.687 47.538 1.00 169.03 1074 VAL E C 1
ATOM 15359 O O . VAL G 1 348 ? -84.878 20.025 47.806 1.00 155.51 1074 VAL E O 1
ATOM 15363 N N . LEU G 1 349 ? -82.702 20.138 47.240 1.00 173.39 1075 LEU E N 1
ATOM 15364 C CA . LEU G 1 349 ? -82.522 18.692 47.192 1.00 166.95 1075 LEU E CA 1
ATOM 15365 C C . LEU G 1 349 ? -81.869 18.174 48.468 1.00 166.17 1075 LEU E C 1
ATOM 15366 O O . LEU G 1 349 ? -80.682 18.399 48.694 1.00 155.93 1075 LEU E O 1
ATOM 15371 N N . PRO G 1 350 ? -82.652 17.481 49.311 1.00 172.23 1076 PRO E N 1
ATOM 15372 C CA . PRO G 1 350 ? -82.135 16.868 50.539 1.00 170.12 1076 PRO E CA 1
ATOM 15373 C C . PRO G 1 350 ? -80.953 15.948 50.259 1.00 180.99 1076 PRO E C 1
ATOM 15374 O O . PRO G 1 350 ? -81.043 15.087 49.385 1.00 177.96 1076 PRO E O 1
ATOM 15378 N N . ALA G 1 351 ? -79.860 16.135 50.991 1.00 183.26 1077 ALA E N 1
ATOM 15379 C CA . ALA G 1 351 ? -78.664 15.324 50.803 1.00 180.87 1077 ALA E CA 1
ATOM 15380 C C . ALA G 1 351 ? -78.897 13.890 51.268 1.00 166.08 1077 ALA E C 1
ATOM 15381 O O . ALA G 1 351 ? -78.125 12.988 50.944 1.00 164.84 1077 ALA E O 1
ATOM 15383 N N . ALA G 1 352 ? -79.972 13.685 52.022 1.00 167.49 1078 ALA E N 1
ATOM 15384 C CA . ALA G 1 352 ? -80.324 12.364 52.521 1.00 164.59 1078 ALA E CA 1
ATOM 15385 C C . ALA G 1 352 ? -80.838 11.460 51.403 1.00 172.06 1078 ALA E C 1
ATOM 15386 O O . ALA G 1 352 ? -80.945 10.247 51.578 1.00 167.23 1078 ALA E O 1
ATOM 15388 N N . GLN G 1 353 ? -81.156 12.055 50.256 1.00 174.48 1079 GLN E N 1
ATOM 15389 C CA . GLN G 1 353 ? -81.658 11.300 49.112 1.00 169.72 1079 GLN E CA 1
ATOM 15390 C C . GLN G 1 353 ? -80.530 10.626 48.341 1.00 180.90 1079 GLN E C 1
ATOM 15391 O O . GLN G 1 353 ? -80.686 9.506 47.851 1.00 182.64 1079 GLN E O 1
ATOM 15397 N N . LEU G 1 354 ? -79.405 11.324 48.227 1.00 186.94 1080 LEU E N 1
ATOM 15398 C CA . LEU G 1 354 ? -78.236 10.812 47.518 1.00 189.38 1080 LEU E CA 1
ATOM 15399 C C . LEU G 1 354 ? -77.805 9.455 48.064 1.00 180.25 1080 LEU E C 1
ATOM 15400 O O . LEU G 1 354 ? -77.985 9.177 49.251 1.00 182.20 1080 LEU E O 1
ATOM 15405 N N . PRO G 1 355 ? -77.248 8.599 47.190 1.00 181.88 1081 PRO E N 1
ATOM 15406 C CA . PRO G 1 355 ? -76.839 7.242 47.568 1.00 174.51 1081 PRO E CA 1
ATOM 15407 C C . PRO G 1 355 ? -75.921 7.217 48.782 1.00 172.02 1081 PRO E C 1
ATOM 15408 O O . PRO G 1 355 ? -74.974 8.001 48.853 1.00 173.40 1081 PRO E O 1
ATOM 15412 N N . SER G 1 356 ? -76.206 6.326 49.725 1.00 169.91 1082 SER E N 1
ATOM 15413 C CA . SER G 1 356 ? -75.345 6.147 50.886 1.00 172.36 1082 SER E CA 1
ATOM 15414 C C . SER G 1 356 ? -73.971 5.666 50.437 1.00 177.48 1082 SER E C 1
ATOM 15415 O O . SER G 1 356 ? -73.799 5.233 49.297 1.00 181.04 1082 SER E O 1
ATOM 15418 N N . ALA G 1 357 ? -72.993 5.742 51.332 1.00 175.07 1083 ALA E N 1
ATOM 15419 C CA . ALA G 1 357 ? -71.644 5.291 51.018 1.00 167.14 1083 ALA E CA 1
ATOM 15420 C C . ALA G 1 357 ? -71.621 3.789 50.756 1.00 165.90 1083 ALA E C 1
ATOM 15421 O O . ALA G 1 357 ? -70.698 3.270 50.130 1.00 167.67 1083 ALA E O 1
ATOM 15423 N N . ALA G 1 358 ? -72.650 3.096 51.236 1.00 166.31 1084 ALA E N 1
ATOM 15424 C CA . ALA G 1 358 ? -72.748 1.652 51.082 1.00 182.56 1084 ALA E CA 1
ATOM 15425 C C . ALA G 1 358 ? -73.102 1.251 49.654 1.00 159.29 1084 ALA E C 1
ATOM 15426 O O . ALA G 1 358 ? -72.795 0.139 49.226 1.00 143.58 1084 ALA E O 1
ATOM 15428 N N . GLU G 1 359 ? -73.746 2.152 48.918 1.00 160.53 1085 GLU E N 1
ATOM 15429 C CA . GLU G 1 359 ? -74.179 1.841 47.559 1.00 156.41 1085 GLU E CA 1
ATOM 15430 C C . GLU G 1 359 ? -73.414 2.626 46.496 1.00 160.71 1085 GLU E C 1
ATOM 15431 O O . GLU G 1 359 ? -73.693 2.492 45.304 1.00 164.36 1085 GLU E O 1
ATOM 15437 N N . SER G 1 360 ? -72.448 3.435 46.918 1.00 163.96 1086 SER E N 1
ATOM 15438 C CA . SER G 1 360 ? -71.687 4.254 45.978 1.00 163.24 1086 SER E CA 1
ATOM 15439 C C . SER G 1 360 ? -70.200 3.912 45.982 1.00 163.03 1086 SER E C 1
ATOM 15440 O O . SER G 1 360 ? -69.549 3.934 44.937 1.00 154.93 1086 SER E O 1
ATOM 15443 N N . GLY G 1 361 ? -69.665 3.595 47.157 1.00 219.95 1087 GLY E N 1
ATOM 15444 C CA . GLY G 1 361 ? -68.246 3.317 47.295 1.00 152.27 1087 GLY E CA 1
ATOM 15445 C C . GLY G 1 361 ? -67.460 4.600 47.469 1.00 153.53 1087 GLY E C 1
ATOM 15446 O O . GLY G 1 361 ? -67.962 5.560 48.047 1.00 164.13 1087 GLY E O 1
ATOM 15447 N N . THR G 1 362 ? -66.232 4.628 46.958 1.00 152.49 1088 THR E N 1
ATOM 15448 C CA . THR G 1 362 ? -65.400 5.826 47.039 1.00 151.15 1088 THR E CA 1
ATOM 15449 C C . THR G 1 362 ? -65.981 6.970 46.209 1.00 152.18 1088 THR E C 1
ATOM 15450 O O . THR G 1 362 ? -65.584 8.124 46.364 1.00 145.05 1088 THR E O 1
ATOM 15454 N N . ARG G 1 363 ? -66.920 6.637 45.328 1.00 159.49 1089 ARG E N 1
ATOM 15455 C CA . ARG G 1 363 ? -67.629 7.636 44.537 1.00 159.82 1089 ARG E CA 1
ATOM 15456 C C . ARG G 1 363 ? -68.514 8.499 45.434 1.00 169.71 1089 ARG E C 1
ATOM 15457 O O . ARG G 1 363 ? -69.207 7.987 46.312 1.00 171.00 1089 ARG E O 1
ATOM 15465 N N . ILE G 1 364 ? -68.488 9.809 45.206 1.00 169.81 1090 ILE E N 1
ATOM 15466 C CA . ILE G 1 364 ? -69.215 10.744 46.057 1.00 163.19 1090 ILE E CA 1
ATOM 15467 C C . ILE G 1 364 ? -70.306 11.488 45.292 1.00 165.70 1090 ILE E C 1
ATOM 15468 O O . ILE G 1 364 ? -70.014 12.387 44.505 1.00 164.89 1090 ILE E O 1
ATOM 15473 N N . PRO G 1 365 ? -71.573 11.117 45.529 1.00 169.46 1091 PRO E N 1
ATOM 15474 C CA . PRO G 1 365 ? -72.705 11.810 44.907 1.00 167.34 1091 PRO E CA 1
ATOM 15475 C C . PRO G 1 365 ? -72.820 13.245 45.406 1.00 175.89 1091 PRO E C 1
ATOM 15476 O O . PRO G 1 365 ? -72.681 13.482 46.606 1.00 178.95 1091 PRO E O 1
ATOM 15480 N N . ILE G 1 366 ? -73.057 14.188 44.500 1.00 176.17 1092 ILE E N 1
ATOM 15481 C CA . ILE G 1 366 ? -73.173 15.590 44.887 1.00 171.07 1092 ILE E CA 1
ATOM 15482 C C . ILE G 1 366 ? -74.469 16.215 44.381 1.00 163.73 1092 ILE E C 1
ATOM 15483 O O . ILE G 1 366 ? -74.743 17.384 44.644 1.00 165.78 1092 ILE E O 1
ATOM 15488 N N . GLY G 1 367 ? -75.264 15.434 43.655 1.00 161.41 1093 GLY E N 1
ATOM 15489 C CA . GLY G 1 367 ? -76.533 15.922 43.144 1.00 157.13 1093 GLY E CA 1
ATOM 15490 C C . GLY G 1 367 ? -77.090 15.086 42.010 1.00 164.83 1093 GLY E C 1
ATOM 15491 O O . GLY G 1 367 ? -76.645 13.962 41.777 1.00 169.95 1093 GLY E O 1
ATOM 15492 N N . ILE G 1 368 ? -78.077 15.636 41.309 1.00 161.64 1094 ILE E N 1
ATOM 15493 C CA . ILE G 1 368 ? -78.706 14.948 40.186 1.00 162.45 1094 ILE E CA 1
ATOM 15494 C C . ILE G 1 368 ? -78.770 15.864 38.964 1.00 167.35 1094 ILE E C 1
ATOM 15495 O O . ILE G 1 368 ? -78.888 17.082 39.098 1.00 168.17 1094 ILE E O 1
ATOM 15500 N N . ASP G 1 369 ? -78.685 15.275 37.774 1.00 174.00 1095 ASP E N 1
ATOM 15501 C CA . ASP G 1 369 ? -78.651 16.058 36.541 1.00 178.20 1095 ASP E CA 1
ATOM 15502 C C . ASP G 1 369 ? -80.047 16.284 35.967 1.00 173.76 1095 ASP E C 1
ATOM 15503 O O . ASP G 1 369 ? -80.970 15.517 36.232 1.00 169.29 1095 ASP E O 1
ATOM 15508 N N . GLU G 1 370 ? -80.192 17.348 35.184 1.00 166.98 1096 GLU E N 1
ATOM 15509 C CA . GLU G 1 370 ? -81.475 17.693 34.585 1.00 164.77 1096 GLU E CA 1
ATOM 15510 C C . GLU G 1 370 ? -81.882 16.679 33.521 1.00 173.15 1096 GLU E C 1
ATOM 15511 O O . GLU G 1 370 ? -83.068 16.481 33.257 1.00 182.84 1096 GLU E O 1
ATOM 15517 N N . ASP G 1 371 ? -80.883 16.038 32.921 1.00 168.10 1097 ASP E N 1
ATOM 15518 C CA . ASP G 1 371 ? -81.104 15.119 31.809 1.00 171.51 1097 ASP E CA 1
ATOM 15519 C C . ASP G 1 371 ? -81.978 13.924 32.186 1.00 175.51 1097 ASP E C 1
ATOM 15520 O O . ASP G 1 371 ? -82.932 13.603 31.476 1.00 163.41 1097 ASP E O 1
ATOM 15525 N N . SER G 1 372 ? -81.661 13.274 33.300 1.00 184.05 1098 SER E N 1
ATOM 15526 C CA . SER G 1 372 ? -82.346 12.036 33.665 1.00 184.29 1098 SER E CA 1
ATOM 15527 C C . SER G 1 372 ? -82.710 11.944 35.145 1.00 175.87 1098 SER E C 1
ATOM 15528 O O . SER G 1 372 ? -83.230 10.920 35.591 1.00 158.96 1098 SER E O 1
ATOM 15531 N N . LEU G 1 373 ? -82.432 13.007 35.897 1.00 174.49 1099 LEU E N 1
ATOM 15532 C CA . LEU G 1 373 ? -82.639 13.036 37.349 1.00 166.38 1099 LEU E CA 1
ATOM 15533 C C . LEU G 1 373 ? -81.867 11.929 38.063 1.00 159.17 1099 LEU E C 1
ATOM 15534 O O . LEU G 1 373 ? -82.199 11.550 39.187 1.00 147.49 1099 LEU E O 1
ATOM 15539 N N . SER G 1 374 ? -80.833 11.420 37.402 1.00 166.10 1100 SER E N 1
ATOM 15540 C CA . SER G 1 374 ? -79.962 10.417 37.991 1.00 162.58 1100 SER E CA 1
ATOM 15541 C C . SER G 1 374 ? -78.828 11.107 38.740 1.00 163.41 1100 SER E C 1
ATOM 15542 O O . SER G 1 374 ? -78.416 12.205 38.363 1.00 163.96 1100 SER E O 1
ATOM 15545 N N . PRO G 1 375 ? -78.333 10.474 39.813 1.00 167.07 1101 PRO E N 1
ATOM 15546 C CA . PRO G 1 375 ? -77.224 11.001 40.615 1.00 168.27 1101 PRO E CA 1
ATOM 15547 C C . PRO G 1 375 ? -75.979 11.354 39.800 1.00 163.46 1101 PRO E C 1
ATOM 15548 O O . PRO G 1 375 ? -75.760 10.815 38.713 1.00 153.76 1101 PRO E O 1
ATOM 15552 N N . VAL G 1 376 ? -75.176 12.265 40.340 1.00 165.35 1102 VAL E N 1
ATOM 15553 C CA . VAL G 1 376 ? -73.948 12.720 39.697 1.00 162.81 1102 VAL E CA 1
ATOM 15554 C C . VAL G 1 376 ? -72.783 12.597 40.678 1.00 163.62 1102 VAL E C 1
ATOM 15555 O O . VAL G 1 376 ? -72.745 13.291 41.693 1.00 155.49 1102 VAL E O 1
ATOM 15559 N N . TYR G 1 377 ? -71.836 11.717 40.370 1.00 166.97 1103 TYR E N 1
ATOM 15560 C CA . TYR G 1 377 ? -70.788 11.360 41.324 1.00 160.97 1103 TYR E CA 1
ATOM 15561 C C . TYR G 1 377 ? -69.455 12.068 41.088 1.00 153.00 1103 TYR E C 1
ATOM 15562 O O . TYR G 1 377 ? -69.223 12.661 40.035 1.00 142.85 1103 TYR E O 1
ATOM 15571 N N . LEU G 1 378 ? -68.586 11.991 42.091 1.00 153.27 1104 LEU E N 1
ATOM 15572 C CA . LEU G 1 378 ? -67.196 12.409 41.965 1.00 145.82 1104 LEU E CA 1
ATOM 15573 C C . LEU G 1 378 ? -66.279 11.262 42.372 1.00 152.23 1104 LEU E C 1
ATOM 15574 O O . LEU G 1 378 ? -66.547 10.561 43.350 1.00 165.09 1104 LEU E O 1
ATOM 15579 N N . ASP G 1 379 ? -65.205 11.068 41.617 1.00 148.71 1105 ASP E N 1
ATOM 15580 C CA . ASP G 1 379 ? -64.255 9.999 41.896 1.00 149.07 1105 ASP E CA 1
ATOM 15581 C C . ASP G 1 379 ? -62.842 10.569 41.936 1.00 143.41 1105 ASP E C 1
ATOM 15582 O O . ASP G 1 379 ? -62.321 11.022 40.918 1.00 150.78 1105 ASP E O 1
ATOM 15587 N N . PHE G 1 380 ? -62.229 10.544 43.113 1.00 147.44 1106 PHE E N 1
ATOM 15588 C CA . PHE G 1 380 ? -60.913 11.145 43.294 1.00 151.25 1106 PHE E CA 1
ATOM 15589 C C . PHE G 1 380 ? -59.790 10.171 42.957 1.00 155.57 1106 PHE E C 1
ATOM 15590 O O . PHE G 1 380 ? -58.623 10.557 42.895 1.00 156.08 1106 PHE E O 1
ATOM 15598 N N . ASN G 1 381 ? -60.146 8.910 42.736 1.00 152.88 1107 ASN E N 1
ATOM 15599 C CA . ASN G 1 381 ? -59.191 7.931 42.236 1.00 152.02 1107 ASN E CA 1
ATOM 15600 C C . ASN G 1 381 ? -59.065 8.056 40.721 1.00 142.54 1107 ASN E C 1
ATOM 15601 O O . ASN G 1 381 ? -58.192 7.447 40.103 1.00 134.60 1107 ASN E O 1
ATOM 15606 N N . THR G 1 382 ? -59.949 8.858 40.136 1.00 144.86 1108 THR E N 1
ATOM 15607 C CA . THR G 1 382 ? -59.962 9.086 38.695 1.00 147.78 1108 THR E CA 1
ATOM 15608 C C . THR G 1 382 ? -59.445 10.481 38.357 1.00 151.14 1108 THR E C 1
ATOM 15609 O O . THR G 1 382 ? -58.621 10.648 37.459 1.00 148.09 1108 THR E O 1
ATOM 15613 N N . ASP G 1 383 ? -59.939 11.479 39.084 1.00 155.83 1109 ASP E N 1
ATOM 15614 C CA . ASP G 1 383 ? -59.544 12.868 38.874 1.00 140.23 1109 ASP E CA 1
ATOM 15615 C C . ASP G 1 383 ? -59.319 13.559 40.218 1.00 146.79 1109 ASP E C 1
ATOM 15616 O O . ASP G 1 383 ? -60.269 13.802 40.963 1.00 155.36 1109 ASP E O 1
ATOM 15621 N N . PRO G 1 384 ? -58.054 13.885 40.525 1.00 144.97 1110 PRO E N 1
ATOM 15622 C CA . PRO G 1 384 ? -57.619 14.331 41.856 1.00 155.33 1110 PRO E CA 1
ATOM 15623 C C . PRO G 1 384 ? -58.234 15.642 42.367 1.00 160.58 1110 PRO E C 1
ATOM 15624 O O . PRO G 1 384 ? -58.473 15.746 43.570 1.00 157.10 1110 PRO E O 1
ATOM 15628 N N . HIS G 1 385 ? -58.485 16.614 41.496 1.00 165.68 1111 HIS E N 1
ATOM 15629 C CA . HIS G 1 385 ? -58.914 17.936 41.959 1.00 167.77 1111 HIS E CA 1
ATOM 15630 C C . HIS G 1 385 ? -60.361 18.276 41.604 1.00 162.24 1111 HIS E C 1
ATOM 15631 O O . HIS G 1 385 ? -61.039 17.520 40.909 1.00 148.90 1111 HIS E O 1
ATOM 15638 N N . PHE G 1 386 ? -60.822 19.427 42.093 1.00 165.45 1112 PHE E N 1
ATOM 15639 C CA . PHE G 1 386 ? -62.179 19.901 41.830 1.00 160.46 1112 PHE E CA 1
ATOM 15640 C C . PHE G 1 386 ? -62.295 21.410 42.063 1.00 170.02 1112 PHE E C 1
ATOM 15641 O O . PHE G 1 386 ? -61.735 21.944 43.022 1.00 174.21 1112 PHE E O 1
ATOM 15649 N N . LEU G 1 387 ? -63.037 22.088 41.190 1.00 173.92 1113 LEU E N 1
ATOM 15650 C CA . LEU G 1 387 ? -63.081 23.548 41.178 1.00 179.77 1113 LEU E CA 1
ATOM 15651 C C . LEU G 1 387 ? -64.511 24.084 41.099 1.00 182.80 1113 LEU E C 1
ATOM 15652 O O . LEU G 1 387 ? -65.309 23.606 40.301 1.00 175.81 1113 LEU E O 1
ATOM 15657 N N . VAL G 1 388 ? -64.838 25.079 41.921 1.00 187.94 1114 VAL E N 1
ATOM 15658 C CA . VAL G 1 388 ? -66.182 25.658 41.896 1.00 194.15 1114 VAL E CA 1
ATOM 15659 C C . VAL G 1 388 ? -66.172 27.164 41.655 1.00 203.90 1114 VAL E C 1
ATOM 15660 O O . VAL G 1 388 ? -65.386 27.896 42.255 1.00 203.79 1114 VAL E O 1
ATOM 15664 N N . PHE G 1 389 ? -67.060 27.619 40.775 1.00 206.55 1115 PHE E N 1
ATOM 15665 C CA . PHE G 1 389 ? -67.272 29.044 40.550 1.00 204.42 1115 PHE E CA 1
ATOM 15666 C C . PHE G 1 389 ? -68.726 29.405 40.846 1.00 209.34 1115 PHE E C 1
ATOM 15667 O O . PHE G 1 389 ? -69.641 28.678 40.459 1.00 205.08 1115 PHE E O 1
ATOM 15675 N N . GLY G 1 390 ? -68.939 30.523 41.533 1.00 242.29 1116 GLY E N 1
ATOM 15676 C CA . GLY G 1 390 ? -70.286 30.966 41.850 1.00 212.24 1116 GLY E CA 1
ATOM 15677 C C . GLY G 1 390 ? -70.334 32.317 42.537 1.00 213.49 1116 GLY E C 1
ATOM 15678 O O . GLY G 1 390 ? -69.429 32.666 43.288 1.00 212.67 1116 GLY E O 1
ATOM 15679 N N . ASP G 1 391 ? -71.395 33.078 42.286 1.00 227.28 1117 ASP E N 1
ATOM 15680 C CA . ASP G 1 391 ? -71.522 34.407 42.877 1.00 217.04 1117 ASP E CA 1
ATOM 15681 C C . ASP G 1 391 ? -72.019 34.325 44.319 1.00 218.63 1117 ASP E C 1
ATOM 15682 O O . ASP G 1 391 ? -72.031 33.250 44.917 1.00 224.99 1117 ASP E O 1
ATOM 15687 N N . THR G 1 392 ? -72.431 35.463 44.867 1.00 210.11 1118 THR E N 1
ATOM 15688 C CA . THR G 1 392 ? -72.815 35.545 46.273 1.00 204.45 1118 THR E CA 1
ATOM 15689 C C . THR G 1 392 ? -74.023 34.677 46.612 1.00 208.09 1118 THR E C 1
ATOM 15690 O O . THR G 1 392 ? -75.035 34.703 45.910 1.00 201.42 1118 THR E O 1
ATOM 15694 N N . GLU G 1 393 ? -73.893 33.906 47.690 1.00 215.37 1119 GLU E N 1
ATOM 15695 C CA . GLU G 1 393 ? -74.980 33.099 48.241 1.00 210.61 1119 GLU E CA 1
ATOM 15696 C C . GLU G 1 393 ? -75.629 32.182 47.208 1.00 213.74 1119 GLU E C 1
ATOM 15697 O O . GLU G 1 393 ? -76.852 32.139 47.080 1.00 203.47 1119 GLU E O 1
ATOM 15703 N N . CYS G 1 394 ? -74.796 31.449 46.477 1.00 222.42 1120 CYS E N 1
ATOM 15704 C CA . CYS G 1 394 ? -75.279 30.497 45.484 1.00 215.15 1120 CYS E CA 1
ATOM 15705 C C . CYS G 1 394 ? -75.090 29.063 45.968 1.00 216.67 1120 CYS E C 1
ATOM 15706 O O . CYS G 1 394 ? -75.584 28.120 45.351 1.00 210.87 1120 CYS E O 1
ATOM 15709 N N . GLY G 1 395 ? -74.363 28.906 47.070 1.00 218.72 1121 GLY E N 1
ATOM 15710 C CA . GLY G 1 395 ? -74.198 27.604 47.689 1.00 210.91 1121 GLY E CA 1
ATOM 15711 C C . GLY G 1 395 ? -72.825 26.977 47.532 1.00 210.09 1121 GLY E C 1
ATOM 15712 O O . GLY G 1 395 ? -72.706 25.752 47.487 1.00 197.73 1121 GLY E O 1
ATOM 15713 N N . LYS G 1 396 ? -71.787 27.805 47.452 1.00 222.94 1122 LYS E N 1
ATOM 15714 C CA . LYS G 1 396 ? -70.420 27.300 47.348 1.00 223.92 1122 LYS E CA 1
ATOM 15715 C C . LYS G 1 396 ? -69.990 26.609 48.637 1.00 216.42 1122 LYS E C 1
ATOM 15716 O O . LYS G 1 396 ? -69.565 25.454 48.623 1.00 215.21 1122 LYS E O 1
ATOM 15722 N N . SER G 1 397 ? -70.102 27.333 49.748 1.00 210.25 1123 SER E N 1
ATOM 15723 C CA . SER G 1 397 ? -69.673 26.833 51.050 1.00 196.07 1123 SER E CA 1
ATOM 15724 C C . SER G 1 397 ? -70.423 25.565 51.442 1.00 196.86 1123 SER E C 1
ATOM 15725 O O . SER G 1 397 ? -69.869 24.691 52.104 1.00 190.14 1123 SER E O 1
ATOM 15728 N N . ASN G 1 398 ? -71.684 25.467 51.027 1.00 205.66 1124 ASN E N 1
ATOM 15729 C CA . ASN G 1 398 ? -72.485 24.283 51.317 1.00 197.67 1124 ASN E CA 1
ATOM 15730 C C . ASN G 1 398 ? -71.993 23.058 50.555 1.00 190.70 1124 ASN E C 1
ATOM 15731 O O . ASN G 1 398 ? -71.981 21.950 51.091 1.00 182.30 1124 ASN E O 1
ATOM 15736 N N . LEU G 1 399 ? -71.594 23.260 49.302 1.00 192.66 1125 LEU E N 1
ATOM 15737 C CA . LEU G 1 399 ? -71.126 22.160 48.467 1.00 183.69 1125 LEU E CA 1
ATOM 15738 C C . LEU G 1 399 ? -69.853 21.543 49.035 1.00 181.79 1125 LEU E C 1
ATOM 15739 O O . LEU G 1 399 ? -69.697 20.323 49.050 1.00 182.52 1125 LEU E O 1
ATOM 15744 N N . LEU G 1 400 ? -68.947 22.394 49.509 1.00 179.82 1126 LEU E N 1
ATOM 15745 C CA . LEU G 1 400 ? -67.706 21.930 50.114 1.00 176.21 1126 LEU E CA 1
ATOM 15746 C C . LEU G 1 400 ? -67.980 21.136 51.387 1.00 179.02 1126 LEU E C 1
ATOM 15747 O O . LEU G 1 400 ? -67.304 20.144 51.665 1.00 174.16 1126 LEU E O 1
ATOM 15752 N N . ARG G 1 401 ? -68.972 21.577 52.155 1.00 183.51 1127 ARG E N 1
ATOM 15753 C CA . ARG G 1 401 ? -69.368 20.872 53.368 1.00 183.56 1127 ARG E CA 1
ATOM 15754 C C . ARG G 1 401 ? -69.940 19.503 53.031 1.00 176.65 1127 ARG E C 1
ATOM 15755 O O . ARG G 1 401 ? -69.779 18.548 53.790 1.00 176.37 1127 ARG E O 1
ATOM 15763 N N . LEU G 1 402 ? -70.612 19.416 51.888 1.00 171.36 1128 LEU E N 1
ATOM 15764 C CA . LEU G 1 402 ? -71.168 18.155 51.414 1.00 162.93 1128 LEU E CA 1
ATOM 15765 C C . LEU G 1 402 ? -70.058 17.165 51.079 1.00 172.73 1128 LEU E C 1
ATOM 15766 O O . LEU G 1 402 ? -69.996 16.069 51.639 1.00 166.43 1128 LEU E O 1
ATOM 15771 N N . ILE G 1 403 ? -69.188 17.571 50.160 1.00 195.01 1129 ILE E N 1
ATOM 15772 C CA . ILE G 1 403 ? -68.081 16.743 49.692 1.00 188.61 1129 ILE E CA 1
ATOM 15773 C C . ILE G 1 403 ? -67.177 16.283 50.832 1.00 175.55 1129 ILE E C 1
ATOM 15774 O O . ILE G 1 403 ? -66.808 15.111 50.904 1.00 176.50 1129 ILE E O 1
ATOM 15779 N N . THR G 1 404 ? -66.829 17.210 51.721 1.00 177.60 1130 THR E N 1
ATOM 15780 C CA . THR G 1 404 ? -66.016 16.885 52.887 1.00 180.18 1130 THR E CA 1
ATOM 15781 C C . THR G 1 404 ? -66.702 15.822 53.736 1.00 183.12 1130 THR E C 1
ATOM 15782 O O . THR G 1 404 ? -66.080 14.838 54.136 1.00 178.38 1130 THR E O 1
ATOM 15786 N N . ALA G 1 405 ? -67.989 16.025 53.996 1.00 186.47 1131 ALA E N 1
ATOM 15787 C CA . ALA G 1 405 ? -68.783 15.056 54.740 1.00 177.74 1131 ALA E CA 1
ATOM 15788 C C . ALA G 1 405 ? -68.845 13.731 53.990 1.00 167.23 1131 ALA E C 1
ATOM 15789 O O . ALA G 1 405 ? -68.903 12.664 54.600 1.00 157.40 1131 ALA E O 1
ATOM 15791 N N . GLY G 1 406 ? -68.827 13.810 52.663 1.00 169.53 1132 GLY E N 1
ATOM 15792 C CA . GLY G 1 406 ? -68.840 12.625 51.826 1.00 164.23 1132 GLY E CA 1
ATOM 15793 C C . GLY G 1 406 ? -67.532 11.860 51.894 1.00 162.53 1132 GLY E C 1
ATOM 15794 O O . GLY G 1 406 ? -67.518 10.630 51.831 1.00 153.21 1132 GLY E O 1
ATOM 15795 N N . ILE G 1 407 ? -66.429 12.593 52.016 1.00 174.09 1133 ILE E N 1
ATOM 15796 C CA . ILE G 1 407 ? -65.113 11.983 52.176 1.00 172.87 1133 ILE E CA 1
ATOM 15797 C C . ILE G 1 407 ? -64.997 11.332 53.549 1.00 169.08 1133 ILE E C 1
ATOM 15798 O O . ILE G 1 407 ? -64.546 10.192 53.674 1.00 170.47 1133 ILE E O 1
ATOM 15803 N N . ILE G 1 408 ? -65.412 12.075 54.572 1.00 169.89 1134 ILE E N 1
ATOM 15804 C CA . ILE G 1 408 ? -65.418 11.601 55.952 1.00 166.44 1134 ILE E CA 1
ATOM 15805 C C . ILE G 1 408 ? -66.160 10.272 56.078 1.00 160.86 1134 ILE E C 1
ATOM 15806 O O . ILE G 1 408 ? -65.711 9.358 56.769 1.00 151.89 1134 ILE E O 1
ATOM 15811 N N . GLU G 1 409 ? -67.289 10.172 55.383 1.00 164.71 1135 GLU E N 1
ATOM 15812 C CA . GLU G 1 409 ? -68.134 8.984 55.433 1.00 160.01 1135 GLU E CA 1
ATOM 15813 C C . GLU G 1 409 ? -67.495 7.781 54.735 1.00 160.46 1135 GLU E C 1
ATOM 15814 O O . GLU G 1 409 ? -67.743 6.634 55.107 1.00 157.39 1135 GLU E O 1
ATOM 15820 N N . ARG G 1 410 ? -66.659 8.048 53.734 1.00 161.46 1136 ARG E N 1
ATOM 15821 C CA . ARG G 1 410 ? -66.137 6.988 52.872 1.00 144.74 1136 ARG E CA 1
ATOM 15822 C C . ARG G 1 410 ? -64.686 6.602 53.156 1.00 146.00 1136 ARG E C 1
ATOM 15823 O O . ARG G 1 410 ? -64.240 5.526 52.760 1.00 145.98 1136 ARG E O 1
ATOM 15831 N N . TYR G 1 411 ? -63.952 7.478 53.833 1.00 153.49 1137 TYR E N 1
ATOM 15832 C CA . TYR G 1 411 ? -62.557 7.201 54.160 1.00 155.84 1137 TYR E CA 1
ATOM 15833 C C . TYR G 1 411 ? -62.314 7.219 55.666 1.00 156.45 1137 TYR E C 1
ATOM 15834 O O . TYR G 1 411 ? -62.908 8.019 56.388 1.00 158.28 1137 TYR E O 1
ATOM 15843 N N . THR G 1 412 ? -61.440 6.335 56.134 1.00 159.53 1138 THR E N 1
ATOM 15844 C CA . THR G 1 412 ? -60.973 6.388 57.515 1.00 167.20 1138 THR E CA 1
ATOM 15845 C C . THR G 1 412 ? -59.832 7.397 57.583 1.00 165.43 1138 THR E C 1
ATOM 15846 O O . THR G 1 412 ? -59.107 7.574 56.607 1.00 169.89 1138 THR E O 1
ATOM 15850 N N . PRO G 1 413 ? -59.672 8.077 58.732 1.00 167.26 1139 PRO E N 1
ATOM 15851 C CA . PRO G 1 413 ? -58.635 9.112 58.860 1.00 177.83 1139 PRO E CA 1
ATOM 15852 C C . PRO G 1 413 ? -57.212 8.607 58.602 1.00 181.84 1139 PRO E C 1
ATOM 15853 O O . PRO G 1 413 ? -56.308 9.419 58.403 1.00 181.11 1139 PRO E O 1
ATOM 15857 N N . GLN G 1 414 ? -57.018 7.292 58.599 1.00 179.26 1140 GLN E N 1
ATOM 15858 C CA . GLN G 1 414 ? -55.727 6.718 58.238 1.00 167.01 1140 GLN E CA 1
ATOM 15859 C C . GLN G 1 414 ? -55.631 6.551 56.725 1.00 166.46 1140 GLN E C 1
ATOM 15860 O O . GLN G 1 414 ? -54.553 6.305 56.184 1.00 158.68 1140 GLN E O 1
ATOM 15866 N N . GLN G 1 415 ? -56.769 6.680 56.048 1.00 177.09 1141 GLN E N 1
ATOM 15867 C CA . GLN G 1 415 ? -56.822 6.593 54.593 1.00 180.79 1141 GLN E CA 1
ATOM 15868 C C . GLN G 1 415 ? -56.832 7.976 53.959 1.00 177.81 1141 GLN E C 1
ATOM 15869 O O . GLN G 1 415 ? -56.333 8.167 52.850 1.00 167.18 1141 GLN E O 1
ATOM 15875 N N . ALA G 1 416 ? -57.416 8.937 54.665 1.00 187.44 1142 ALA E N 1
ATOM 15876 C CA . ALA G 1 416 ? -57.541 10.291 54.144 1.00 178.05 1142 ALA E CA 1
ATOM 15877 C C . ALA G 1 416 ? -57.518 11.327 55.258 1.00 182.91 1142 ALA E C 1
ATOM 15878 O O . ALA G 1 416 ? -58.359 11.309 56.158 1.00 187.75 1142 ALA E O 1
ATOM 15880 N N . ARG G 1 417 ? -56.545 12.226 55.187 1.00 180.68 1143 ARG E N 1
ATOM 15881 C CA . ARG G 1 417 ? -56.461 13.345 56.113 1.00 179.31 1143 ARG E CA 1
ATOM 15882 C C . ARG G 1 417 ? -56.979 14.603 55.423 1.00 181.61 1143 ARG E C 1
ATOM 15883 O O . ARG G 1 417 ? -56.894 14.728 54.203 1.00 179.72 1143 ARG E O 1
ATOM 15891 N N . LEU G 1 418 ? -57.531 15.527 56.204 1.00 186.84 1144 LEU E N 1
ATOM 15892 C CA . LEU G 1 418 ? -58.097 16.757 55.656 1.00 189.74 1144 LEU E CA 1
ATOM 15893 C C . LEU G 1 418 ? -57.407 18.000 56.207 1.00 192.54 1144 LEU E C 1
ATOM 15894 O O . LEU G 1 418 ? -57.055 18.059 57.385 1.00 190.68 1144 LEU E O 1
ATOM 15899 N N . ILE G 1 419 ? -57.214 18.991 55.343 1.00 193.33 1145 ILE E N 1
ATOM 15900 C CA . ILE G 1 419 ? -56.698 20.290 55.757 1.00 196.46 1145 ILE E CA 1
ATOM 15901 C C . ILE G 1 419 ? -57.552 21.396 55.149 1.00 195.97 1145 ILE E C 1
ATOM 15902 O O . ILE G 1 419 ? -57.766 21.430 53.938 1.00 187.11 1145 ILE E O 1
ATOM 15907 N N . PHE G 1 420 ? -58.043 22.293 55.996 1.00 200.32 1146 PHE E N 1
ATOM 15908 C CA . PHE G 1 420 ? -58.950 23.344 55.554 1.00 201.72 1146 PHE E CA 1
ATOM 15909 C C . PHE G 1 420 ? -58.274 24.710 55.530 1.00 207.65 1146 PHE E C 1
ATOM 15910 O O . PHE G 1 420 ? -57.622 25.105 56.496 1.00 201.93 1146 PHE E O 1
ATOM 15918 N N . ILE G 1 421 ? -58.430 25.425 54.424 1.00 204.25 1147 ILE E N 1
ATOM 15919 C CA . ILE G 1 421 ? -58.083 26.839 54.385 1.00 192.57 1147 ILE E CA 1
ATOM 15920 C C . ILE G 1 421 ? -59.390 27.613 54.298 1.00 189.95 1147 ILE E C 1
ATOM 15921 O O . ILE G 1 421 ? -60.025 27.688 53.244 1.00 188.16 1147 ILE E O 1
ATOM 15926 N N . ASP G 1 422 ? -59.795 28.171 55.434 1.00 189.30 1148 ASP E N 1
ATOM 15927 C CA . ASP G 1 422 ? -61.136 28.708 55.605 1.00 189.72 1148 ASP E CA 1
ATOM 15928 C C . ASP G 1 422 ? -61.094 30.053 56.326 1.00 192.96 1148 ASP E C 1
ATOM 15929 O O . ASP G 1 422 ? -61.369 30.132 57.524 1.00 186.26 1148 ASP E O 1
ATOM 15934 N N . TYR G 1 423 ? -60.743 31.105 55.590 1.00 199.36 1149 TYR E N 1
ATOM 15935 C CA . TYR G 1 423 ? -60.626 32.446 56.158 1.00 185.93 1149 TYR E CA 1
ATOM 15936 C C . TYR G 1 423 ? -61.939 32.927 56.768 1.00 186.90 1149 TYR E C 1
ATOM 15937 O O . TYR G 1 423 ? -61.943 33.653 57.763 1.00 183.21 1149 TYR E O 1
ATOM 15946 N N . SER G 1 424 ? -63.051 32.525 56.161 1.00 188.94 1150 SER E N 1
ATOM 15947 C CA . SER G 1 424 ? -64.360 33.013 56.571 1.00 186.69 1150 SER E CA 1
ATOM 15948 C C . SER G 1 424 ? -65.038 32.076 57.560 1.00 188.32 1150 SER E C 1
ATOM 15949 O O . SER G 1 424 ? -66.182 32.308 57.954 1.00 182.31 1150 SER E O 1
ATOM 15952 N N . ARG G 1 425 ? -64.326 31.019 57.947 1.00 194.43 1151 ARG E N 1
ATOM 15953 C CA . ARG G 1 425 ? -64.790 30.094 58.977 1.00 193.31 1151 ARG E CA 1
ATOM 15954 C C . ARG G 1 425 ? -66.179 29.549 58.644 1.00 195.42 1151 ARG E C 1
ATOM 15955 O O . ARG G 1 425 ? -67.096 29.586 59.466 1.00 190.67 1151 ARG E O 1
ATOM 15963 N N . SER G 1 426 ? -66.310 29.040 57.423 1.00 196.18 1152 SER E N 1
ATOM 15964 C CA . SER G 1 426 ? -67.587 28.579 56.889 1.00 191.96 1152 SER E CA 1
ATOM 15965 C C . SER G 1 426 ? -67.709 27.059 56.933 1.00 180.22 1152 SER E C 1
ATOM 15966 O O . SER G 1 426 ? -68.771 26.505 56.652 1.00 175.03 1152 SER E O 1
ATOM 15969 N N . LEU G 1 427 ? -66.615 26.390 57.281 1.00 176.94 1153 LEU E N 1
ATOM 15970 C CA . LEU G 1 427 ? -66.544 24.936 57.195 1.00 181.03 1153 LEU E CA 1
ATOM 15971 C C . LEU G 1 427 ? -66.417 24.295 58.574 1.00 182.34 1153 LEU E C 1
ATOM 15972 O O . LEU G 1 427 ? -65.859 23.206 58.715 1.00 182.80 1153 LEU E O 1
ATOM 15977 N N . LEU G 1 428 ? -66.946 24.974 59.587 1.00 185.58 1154 LEU E N 1
ATOM 15978 C CA . LEU G 1 428 ? -66.800 24.543 60.974 1.00 185.13 1154 LEU E CA 1
ATOM 15979 C C . LEU G 1 428 ? -67.440 23.187 61.260 1.00 185.62 1154 LEU E C 1
ATOM 15980 O O . LEU G 1 428 ? -66.908 22.400 62.040 1.00 172.04 1154 LEU E O 1
ATOM 15985 N N . ASP G 1 429 ? -68.578 22.920 60.629 1.00 192.79 1155 ASP E N 1
ATOM 15986 C CA . ASP G 1 429 ? -69.349 21.716 60.924 1.00 192.09 1155 ASP E CA 1
ATOM 15987 C C . ASP G 1 429 ? -68.611 20.433 60.547 1.00 189.96 1155 ASP E C 1
ATOM 15988 O O . ASP G 1 429 ? -68.860 19.378 61.127 1.00 189.88 1155 ASP E O 1
ATOM 15993 N N . VAL G 1 430 ? -67.699 20.528 59.585 1.00 187.98 1156 VAL E N 1
ATOM 15994 C CA . VAL G 1 430 ? -67.044 19.337 59.049 1.00 175.09 1156 VAL E CA 1
ATOM 15995 C C . VAL G 1 430 ? -65.563 19.229 59.414 1.00 171.35 1156 VAL E C 1
ATOM 15996 O O . VAL G 1 430 ? -64.904 18.254 59.053 1.00 167.06 1156 VAL E O 1
ATOM 16000 N N . ALA G 1 431 ? -65.042 20.221 60.128 1.00 178.04 1157 ALA E N 1
ATOM 16001 C CA . ALA G 1 431 ? -63.618 20.250 60.444 1.00 182.76 1157 ALA E CA 1
ATOM 16002 C C . ALA G 1 431 ? -63.324 19.823 61.882 1.00 179.81 1157 ALA E C 1
ATOM 16003 O O . ALA G 1 431 ? -62.229 20.063 62.392 1.00 171.25 1157 ALA E O 1
ATOM 16005 N N . THR G 1 432 ? -64.296 19.189 62.529 1.00 185.44 1158 THR E N 1
ATOM 16006 C CA . THR G 1 432 ? -64.125 18.745 63.910 1.00 184.28 1158 THR E CA 1
ATOM 16007 C C . THR G 1 432 ? -63.748 17.268 63.979 1.00 182.06 1158 THR E C 1
ATOM 16008 O O . THR G 1 432 ? -63.513 16.726 65.058 1.00 171.35 1158 THR E O 1
ATOM 16012 N N . THR G 1 433 ? -63.688 16.626 62.817 1.00 185.35 1159 THR E N 1
ATOM 16013 C CA . THR G 1 433 ? -63.429 15.193 62.743 1.00 177.37 1159 THR E CA 1
ATOM 16014 C C . THR G 1 433 ? -61.955 14.865 62.980 1.00 179.16 1159 THR E C 1
ATOM 16015 O O . THR G 1 433 ? -61.103 15.753 62.990 1.00 186.04 1159 THR E O 1
ATOM 16019 N N . GLU G 1 434 ? -61.665 13.580 63.164 1.00 175.60 1160 GLU E N 1
ATOM 16020 C CA . GLU G 1 434 ? -60.308 13.123 63.445 1.00 173.26 1160 GLU E CA 1
ATOM 16021 C C . GLU G 1 434 ? -59.406 13.243 62.214 1.00 177.99 1160 GLU E C 1
ATOM 16022 O O . GLU G 1 434 ? -58.180 13.262 62.334 1.00 173.87 1160 GLU E O 1
ATOM 16028 N N . HIS G 1 435 ? -60.023 13.321 61.037 1.00 176.16 1161 HIS E N 1
ATOM 16029 C CA . HIS G 1 435 ? -59.293 13.475 59.781 1.00 170.37 1161 HIS E CA 1
ATOM 16030 C C . HIS G 1 435 ? -58.508 14.775 59.757 1.00 176.83 1161 HIS E C 1
ATOM 16031 O O . HIS G 1 435 ? -57.351 14.820 59.343 1.00 176.77 1161 HIS E O 1
ATOM 16038 N N . GLN G 1 436 ? -59.174 15.830 60.201 1.00 182.10 1162 GLN E N 1
ATOM 16039 C CA . GLN G 1 436 ? -58.662 17.189 60.136 1.00 183.70 1162 GLN E CA 1
ATOM 16040 C C . GLN G 1 436 ? -57.356 17.316 60.913 1.00 184.12 1162 GLN E C 1
ATOM 16041 O O . GLN G 1 436 ? -57.298 17.023 62.108 1.00 189.31 1162 GLN E O 1
ATOM 16047 N N . ILE G 1 437 ? -56.298 17.712 60.209 1.00 182.81 1163 ILE E N 1
ATOM 16048 C CA . ILE G 1 437 ? -54.981 17.881 60.816 1.00 180.26 1163 ILE E CA 1
ATOM 16049 C C . ILE G 1 437 ? -54.393 19.244 60.468 1.00 178.84 1163 ILE E C 1
ATOM 16050 O O . ILE G 1 437 ? -53.181 19.451 60.544 1.00 165.02 1163 ILE E O 1
ATOM 16055 N N . GLY G 1 438 ? -55.264 20.169 60.087 1.00 187.47 1164 GLY E N 1
ATOM 16056 C CA . GLY G 1 438 ? -54.858 21.520 59.762 1.00 187.93 1164 GLY E CA 1
ATOM 16057 C C . GLY G 1 438 ? -56.076 22.381 59.506 1.00 191.86 1164 GLY E C 1
ATOM 16058 O O . GLY G 1 438 ? -56.972 21.991 58.759 1.00 188.86 1164 GLY E O 1
ATOM 16059 N N . TYR G 1 439 ? -56.119 23.543 60.144 1.00 194.45 1165 TYR E N 1
ATOM 16060 C CA . TYR G 1 439 ? -57.190 24.502 59.910 1.00 196.14 1165 TYR E CA 1
ATOM 16061 C C . TYR G 1 439 ? -56.619 25.910 59.927 1.00 193.86 1165 TYR E C 1
ATOM 16062 O O . TYR G 1 439 ? -55.942 26.301 60.879 1.00 181.28 1165 TYR E O 1
ATOM 16071 N N . ALA G 1 440 ? -56.889 26.673 58.873 1.00 205.11 1166 ALA E N 1
ATOM 16072 C CA . ALA G 1 440 ? -56.303 27.999 58.729 1.00 191.88 1166 ALA E CA 1
ATOM 16073 C C . ALA G 1 440 ? -57.354 29.073 58.470 1.00 193.12 1166 ALA E C 1
ATOM 16074 O O . ALA G 1 440 ? -57.888 29.181 57.368 1.00 196.16 1166 ALA E O 1
ATOM 16076 N N . ALA G 1 441 ? -57.638 29.873 59.493 1.00 185.66 1167 ALA E N 1
ATOM 16077 C CA . ALA G 1 441 ? -58.587 30.972 59.361 1.00 178.35 1167 ALA E CA 1
ATOM 16078 C C . ALA G 1 441 ? -57.862 32.284 59.089 1.00 173.37 1167 ALA E C 1
ATOM 16079 O O . ALA G 1 441 ? -58.490 33.335 58.958 1.00 168.63 1167 ALA E O 1
ATOM 16081 N N . SER G 1 442 ? -56.539 32.219 59.008 1.00 176.39 1168 SER E N 1
ATOM 16082 C CA . SER G 1 442 ? -55.728 33.411 58.794 1.00 172.18 1168 SER E CA 1
ATOM 16083 C C . SER G 1 442 ? -54.679 33.183 57.715 1.00 170.28 1168 SER E C 1
ATOM 16084 O O . SER G 1 442 ? -54.259 32.050 57.474 1.00 175.20 1168 SER E O 1
ATOM 16087 N N . SER G 1 443 ? -54.260 34.268 57.072 1.00 170.97 1169 SER E N 1
ATOM 16088 C CA . SER G 1 443 ? -53.232 34.217 56.040 1.00 172.60 1169 SER E CA 1
ATOM 16089 C C . SER G 1 443 ? -51.936 33.620 56.577 1.00 170.26 1169 SER E C 1
ATOM 16090 O O . SER G 1 443 ? -51.210 32.933 55.860 1.00 172.74 1169 SER E O 1
ATOM 16093 N N . THR G 1 444 ? -51.662 33.890 57.849 1.00 167.56 1170 THR E N 1
ATOM 16094 C CA . THR G 1 444 ? -50.470 33.373 58.510 1.00 164.42 1170 THR E CA 1
ATOM 16095 C C . THR G 1 444 ? -50.553 31.864 58.705 1.00 165.07 1170 THR E C 1
ATOM 16096 O O . THR G 1 444 ? -49.616 31.134 58.375 1.00 162.14 1170 THR E O 1
ATOM 16100 N N . ALA G 1 445 ? -51.679 31.401 59.239 1.00 167.55 1171 ALA E N 1
ATOM 16101 C CA . ALA G 1 445 ? -51.885 29.977 59.487 1.00 166.12 1171 ALA E CA 1
ATOM 16102 C C . ALA G 1 445 ? -51.861 29.177 58.187 1.00 170.18 1171 ALA E C 1
ATOM 16103 O O . ALA G 1 445 ? -51.537 27.990 58.185 1.00 167.45 1171 ALA E O 1
ATOM 16105 N N . ALA G 1 446 ? -52.203 29.836 57.085 1.00 177.95 1172 ALA E N 1
ATOM 16106 C CA . ALA G 1 446 ? -52.166 29.205 55.772 1.00 168.29 1172 ALA E CA 1
ATOM 16107 C C . ALA G 1 446 ? -50.728 28.915 55.355 1.00 174.19 1172 ALA E C 1
ATOM 16108 O O . ALA G 1 446 ? -50.404 27.800 54.948 1.00 171.87 1172 ALA E O 1
ATOM 16110 N N . SER G 1 447 ? -49.874 29.928 55.466 1.00 181.84 1173 SER E N 1
ATOM 16111 C CA . SER G 1 447 ? -48.467 29.801 55.098 1.00 173.93 1173 SER E CA 1
ATOM 16112 C C . SER G 1 447 ? -47.751 28.761 55.955 1.00 167.36 1173 SER E C 1
ATOM 16113 O O . SER G 1 447 ? -46.897 28.020 55.467 1.00 157.18 1173 SER E O 1
ATOM 16116 N N . SER G 1 448 ? -48.107 28.707 57.234 1.00 166.48 1174 SER E N 1
ATOM 16117 C CA . SER G 1 448 ? -47.501 27.754 58.155 1.00 161.75 1174 SER E CA 1
ATOM 16118 C C . SER G 1 448 ? -47.866 26.318 57.787 1.00 166.97 1174 SER E C 1
ATOM 16119 O O . SER G 1 448 ? -47.084 25.392 58.004 1.00 158.17 1174 SER E O 1
ATOM 16122 N N . LEU G 1 449 ? -49.058 26.140 57.226 1.00 174.52 1175 LEU E N 1
ATOM 16123 C CA . LEU G 1 449 ? -49.534 24.813 56.848 1.00 168.87 1175 LEU E CA 1
ATOM 16124 C C . LEU G 1 449 ? -48.953 24.347 55.516 1.00 160.14 1175 LEU E C 1
ATOM 16125 O O . LEU G 1 449 ? -48.487 23.214 55.402 1.00 148.35 1175 LEU E O 1
ATOM 16130 N N . VAL G 1 450 ? -48.978 25.225 54.516 1.00 165.19 1176 VAL E N 1
ATOM 16131 C CA . VAL G 1 450 ? -48.533 24.881 53.168 1.00 159.32 1176 VAL E CA 1
ATOM 16132 C C . VAL G 1 450 ? -47.052 24.491 53.141 1.00 162.25 1176 VAL E C 1
ATOM 16133 O O . VAL G 1 450 ? -46.635 23.654 52.337 1.00 165.44 1176 VAL E O 1
ATOM 16137 N N . ARG G 1 451 ? -46.262 25.080 54.034 1.00 161.41 1177 ARG E N 1
ATOM 16138 C CA . ARG G 1 451 ? -44.843 24.758 54.115 1.00 162.81 1177 ARG E CA 1
ATOM 16139 C C . ARG G 1 451 ? -44.649 23.326 54.609 1.00 164.56 1177 ARG E C 1
ATOM 16140 O O . ARG G 1 451 ? -43.837 22.578 54.064 1.00 159.14 1177 ARG E O 1
ATOM 16148 N N . ASP G 1 452 ? -45.404 22.945 55.637 1.00 165.17 1178 ASP E N 1
ATOM 16149 C CA . ASP G 1 452 ? -45.405 21.564 56.107 1.00 164.60 1178 ASP E CA 1
ATOM 16150 C C . ASP G 1 452 ? -45.977 20.651 55.030 1.00 155.37 1178 ASP E C 1
ATOM 16151 O O . ASP G 1 452 ? -45.623 19.477 54.946 1.00 149.02 1178 ASP E O 1
ATOM 16156 N N . ILE G 1 453 ? -46.862 21.206 54.206 1.00 152.99 1179 ILE E N 1
ATOM 16157 C CA . ILE G 1 453 ? -47.481 20.465 53.113 1.00 150.11 1179 ILE E CA 1
ATOM 16158 C C . ILE G 1 453 ? -46.510 20.256 51.955 1.00 151.62 1179 ILE E C 1
ATOM 16159 O O . ILE G 1 453 ? -46.356 19.137 51.461 1.00 147.61 1179 ILE E O 1
ATOM 16164 N N . LYS G 1 454 ? -45.861 21.335 51.524 1.00 159.92 1180 LYS E N 1
ATOM 16165 C CA . LYS G 1 454 ? -44.905 21.266 50.424 1.00 165.18 1180 LYS E CA 1
ATOM 16166 C C . LYS G 1 454 ? -43.795 20.276 50.750 1.00 157.90 1180 LYS E C 1
ATOM 16167 O O . LYS G 1 454 ? -43.367 19.505 49.894 1.00 159.13 1180 LYS E O 1
ATOM 16173 N N . GLY G 1 455 ? -43.345 20.293 51.999 1.00 154.13 1181 GLY E N 1
ATOM 16174 C CA . GLY G 1 455 ? -42.342 19.351 52.455 1.00 134.59 1181 GLY E CA 1
ATOM 16175 C C . GLY G 1 455 ? -42.863 17.926 52.471 1.00 133.96 1181 GLY E C 1
ATOM 16176 O O . GLY G 1 455 ? -42.183 17.004 52.021 1.00 131.39 1181 GLY E O 1
ATOM 16177 N N . ALA G 1 456 ? -44.078 17.749 52.980 1.00 144.72 1182 ALA E N 1
ATOM 16178 C CA . ALA G 1 456 ? -44.668 16.420 53.121 1.00 151.37 1182 ALA E CA 1
ATOM 16179 C C . ALA G 1 456 ? -44.960 15.764 51.774 1.00 144.20 1182 ALA E C 1
ATOM 16180 O O . ALA G 1 456 ? -44.883 14.542 51.645 1.00 139.08 1182 ALA E O 1
ATOM 16182 N N . MET G 1 457 ? -45.295 16.575 50.775 1.00 139.05 1183 MET E N 1
ATOM 16183 C CA . MET G 1 457 ? -45.684 16.046 49.472 1.00 140.86 1183 MET E CA 1
ATOM 16184 C C . MET G 1 457 ? -44.487 15.855 48.545 1.00 148.27 1183 MET E C 1
ATOM 16185 O O . MET G 1 457 ? -44.443 14.892 47.777 1.00 149.23 1183 MET E O 1
ATOM 16190 N N . GLU G 1 458 ? -43.517 16.766 48.620 1.00 151.28 1184 GLU E N 1
ATOM 16191 C CA . GLU G 1 458 ? -42.298 16.649 47.821 1.00 141.48 1184 GLU E CA 1
ATOM 16192 C C . GLU G 1 458 ? -41.572 15.342 48.123 1.00 143.51 1184 GLU E C 1
ATOM 16193 O O . GLU G 1 458 ? -40.850 14.810 47.279 1.00 138.72 1184 GLU E O 1
ATOM 16199 N N . ALA G 1 459 ? -41.779 14.828 49.331 1.00 147.71 1185 ALA E N 1
ATOM 16200 C CA . ALA G 1 459 ? -41.181 13.567 49.747 1.00 141.01 1185 ALA E CA 1
ATOM 16201 C C . ALA G 1 459 ? -41.798 12.380 49.012 1.00 150.74 1185 ALA E C 1
ATOM 16202 O O . ALA G 1 459 ? -41.189 11.315 48.922 1.00 144.24 1185 ALA E O 1
ATOM 16204 N N . ARG G 1 460 ? -43.005 12.567 48.487 1.00 156.30 1186 ARG E N 1
ATOM 16205 C CA . ARG G 1 460 ? -43.701 11.494 47.781 1.00 149.71 1186 ARG E CA 1
ATOM 16206 C C . ARG G 1 460 ? -43.460 11.543 46.274 1.00 145.24 1186 ARG E C 1
ATOM 16207 O O . ARG G 1 460 ? -43.813 10.604 45.558 1.00 142.54 1186 ARG E O 1
ATOM 16215 N N . LEU G 1 461 ? -42.869 12.638 45.802 1.00 150.65 1187 LEU E N 1
ATOM 16216 C CA . LEU G 1 461 ? -42.526 12.796 44.389 1.00 141.88 1187 LEU E CA 1
ATOM 16217 C C . LEU G 1 461 ? -41.704 11.605 43.899 1.00 133.52 1187 LEU E C 1
ATOM 16218 O O . LEU G 1 461 ? -40.722 11.225 44.536 1.00 138.00 1187 LEU E O 1
ATOM 16223 N N . PRO G 1 462 ? -42.109 11.011 42.767 1.00 118.82 1188 PRO E N 1
ATOM 16224 C CA . PRO G 1 462 ? -41.500 9.766 42.285 1.00 122.61 1188 PRO E CA 1
ATOM 16225 C C . PRO G 1 462 ? -40.033 9.912 41.893 1.00 127.44 1188 PRO E C 1
ATOM 16226 O O . PRO G 1 462 ? -39.661 10.901 41.259 1.00 121.76 1188 PRO E O 1
ATOM 16230 N N . PRO G 1 463 ? -39.204 8.933 42.281 1.00 131.51 1189 PRO E N 1
ATOM 16231 C CA . PRO G 1 463 ? -37.803 8.839 41.859 1.00 137.28 1189 PRO E CA 1
ATOM 16232 C C . PRO G 1 463 ? -37.707 8.454 40.383 1.00 145.65 1189 PRO E C 1
ATOM 16233 O O . PRO G 1 463 ? -38.598 7.767 39.884 1.00 146.37 1189 PRO E O 1
ATOM 16237 N N . PRO G 1 464 ? -36.637 8.890 39.696 1.00 143.13 1190 PRO E N 1
ATOM 16238 C CA . PRO G 1 464 ? -36.490 8.753 38.241 1.00 135.31 1190 PRO E CA 1
ATOM 16239 C C . PRO G 1 464 ? -36.629 7.319 37.737 1.00 146.00 1190 PRO E C 1
ATOM 16240 O O . PRO G 1 464 ? -37.353 7.075 36.771 1.00 139.44 1190 PRO E O 1
ATOM 16244 N N . ASP G 1 465 ? -35.940 6.386 38.383 1.00 159.25 1191 ASP E N 1
ATOM 16245 C CA . ASP G 1 465 ? -35.967 4.990 37.962 1.00 155.42 1191 ASP E CA 1
ATOM 16246 C C . ASP G 1 465 ? -37.096 4.233 38.653 1.00 150.13 1191 ASP E C 1
ATOM 16247 O O . ASP G 1 465 ? -36.964 3.813 39.802 1.00 159.78 1191 ASP E O 1
ATOM 16252 N N . LEU G 1 466 ? -38.207 4.067 37.940 1.00 129.76 1192 LEU E N 1
ATOM 16253 C CA . LEU G 1 466 ? -39.389 3.406 38.485 1.00 145.60 1192 LEU E CA 1
ATOM 16254 C C . LEU G 1 466 ? -40.098 2.574 37.425 1.00 139.98 1192 LEU E C 1
ATOM 16255 O O . LEU G 1 466 ? -40.415 3.076 36.346 1.00 121.32 1192 LEU E O 1
ATOM 16260 N N . THR G 1 467 ? -40.350 1.305 37.731 1.00 150.94 1193 THR E N 1
ATOM 16261 C CA . THR G 1 467 ? -41.153 0.465 36.850 1.00 137.32 1193 THR E CA 1
ATOM 16262 C C . THR G 1 467 ? -42.564 1.038 36.757 1.00 147.48 1193 THR E C 1
ATOM 16263 O O . THR G 1 467 ? -43.048 1.649 37.710 1.00 157.55 1193 THR E O 1
ATOM 16267 N N . PRO G 1 468 ? -43.219 0.864 35.600 1.00 138.54 1194 PRO E N 1
ATOM 16268 C CA . PRO G 1 468 ? -44.595 1.344 35.422 1.00 131.20 1194 PRO E CA 1
ATOM 16269 C C . PRO G 1 468 ? -45.557 0.752 36.448 1.00 145.29 1194 PRO E C 1
ATOM 16270 O O . PRO G 1 468 ? -46.500 1.426 36.863 1.00 148.69 1194 PRO E O 1
ATOM 16274 N N . GLU G 1 469 ? -45.316 -0.492 36.851 1.00 147.02 1195 GLU E N 1
ATOM 16275 C CA . GLU G 1 469 ? -46.142 -1.137 37.863 1.00 150.69 1195 GLU E CA 1
ATOM 16276 C C . GLU G 1 469 ? -45.953 -0.462 39.219 1.00 152.51 1195 GLU E C 1
ATOM 16277 O O . GLU G 1 469 ? -46.877 -0.407 40.029 1.00 157.31 1195 GLU E O 1
ATOM 16283 N N . GLN G 1 470 ? -44.752 0.057 39.459 1.00 147.57 1196 GLN E N 1
ATOM 16284 C CA . GLN G 1 470 ? -44.479 0.814 40.676 1.00 152.26 1196 GLN E CA 1
ATOM 16285 C C . GLN G 1 470 ? -45.202 2.157 40.655 1.00 152.83 1196 GLN E C 1
ATOM 16286 O O . GLN G 1 470 ? -45.714 2.610 41.679 1.00 155.72 1196 GLN E O 1
ATOM 16292 N N . LEU G 1 471 ? -45.241 2.787 39.485 1.00 150.50 1197 LEU E N 1
ATOM 16293 C CA . LEU G 1 471 ? -45.941 4.057 39.313 1.00 146.00 1197 LEU E CA 1
ATOM 16294 C C . LEU G 1 471 ? -47.452 3.870 39.395 1.00 137.30 1197 LEU E C 1
ATOM 16295 O O . LEU G 1 471 ? -48.167 4.718 39.930 1.00 141.16 1197 LEU E O 1
ATOM 16300 N N . ARG G 1 472 ? -47.921 2.754 38.853 1.00 140.91 1198 ARG E N 1
ATOM 16301 C CA . ARG G 1 472 ? -49.343 2.445 38.798 1.00 140.57 1198 ARG E CA 1
ATOM 16302 C C . ARG G 1 472 ? -49.917 2.197 40.189 1.00 144.13 1198 ARG E C 1
ATOM 16303 O O . ARG G 1 472 ? -51.030 2.623 40.499 1.00 143.51 1198 ARG E O 1
ATOM 16311 N N . SER G 1 473 ? -49.140 1.514 41.022 1.00 146.29 1199 SER E N 1
ATOM 16312 C CA . SER G 1 473 ? -49.605 1.083 42.334 1.00 144.81 1199 SER E CA 1
ATOM 16313 C C . SER G 1 473 ? -49.216 2.048 43.447 1.00 146.56 1199 SER E C 1
ATOM 16314 O O . SER G 1 473 ? -49.670 1.904 44.584 1.00 153.89 1199 SER E O 1
ATOM 16317 N N . ARG G 1 474 ? -48.393 3.039 43.107 1.00 142.00 1200 ARG E N 1
ATOM 16318 C CA . ARG G 1 474 ? -47.843 3.980 44.084 1.00 135.55 1200 ARG E CA 1
ATOM 16319 C C . ARG G 1 474 ? -47.187 3.220 45.235 1.00 140.50 1200 ARG E C 1
ATOM 16320 O O . ARG G 1 474 ? -47.617 3.309 46.384 1.00 145.14 1200 ARG E O 1
ATOM 16328 N N . SER G 1 475 ? -46.138 2.471 44.905 1.00 133.06 1201 SER E N 1
ATOM 16329 C CA . SER G 1 475 ? -45.482 1.580 45.855 1.00 132.46 1201 SER E CA 1
ATOM 16330 C C . SER G 1 475 ? -44.505 2.306 46.771 1.00 135.10 1201 SER E C 1
ATOM 16331 O O . SER G 1 475 ? -44.448 2.037 47.971 1.00 142.82 1201 SER E O 1
ATOM 16334 N N . TRP G 1 476 ? -43.745 3.234 46.199 1.00 133.87 1202 TRP E N 1
ATOM 16335 C CA . TRP G 1 476 ? -42.592 3.819 46.878 1.00 142.15 1202 TRP E CA 1
ATOM 16336 C C . TRP G 1 476 ? -42.947 4.654 48.109 1.00 138.17 1202 TRP E C 1
ATOM 16337 O O . TRP G 1 476 ? -42.062 5.024 48.881 1.00 136.34 1202 TRP E O 1
ATOM 16348 N N . TRP G 1 477 ? -44.229 4.953 48.297 1.00 136.08 1203 TRP E N 1
ATOM 16349 C CA . TRP G 1 477 ? -44.662 5.607 49.529 1.00 138.13 1203 TRP E CA 1
ATOM 16350 C C . TRP G 1 477 ? -45.925 4.972 50.092 1.00 144.48 1203 TRP E C 1
ATOM 16351 O O . TRP G 1 477 ? -46.811 4.547 49.349 1.00 143.74 1203 TRP E O 1
ATOM 16362 N N . THR G 1 478 ? -45.988 4.903 51.416 1.00 143.25 1204 THR E N 1
ATOM 16363 C CA . THR G 1 478 ? -47.175 4.428 52.111 1.00 137.82 1204 THR E CA 1
ATOM 16364 C C . THR G 1 478 ? -47.662 5.508 53.066 1.00 138.81 1204 THR E C 1
ATOM 16365 O O . THR G 1 478 ? -46.865 6.241 53.651 1.00 157.71 1204 THR E O 1
ATOM 16369 N N . GLY G 1 479 ? -48.979 5.607 53.210 1.00 134.08 1205 GLY E N 1
ATOM 16370 C CA . GLY G 1 479 ? -49.578 6.644 54.028 1.00 153.16 1205 GLY E CA 1
ATOM 16371 C C . GLY G 1 479 ? -50.962 6.987 53.522 1.00 157.00 1205 GLY E C 1
ATOM 16372 O O . GLY G 1 479 ? -51.543 6.243 52.733 1.00 154.15 1205 GLY E O 1
ATOM 16373 N N . ALA G 1 480 ? -51.490 8.121 53.967 1.00 161.52 1206 ALA E N 1
ATOM 16374 C CA . ALA G 1 480 ? -52.854 8.504 53.626 1.00 166.17 1206 ALA E CA 1
ATOM 16375 C C . ALA G 1 480 ? -52.909 9.508 52.482 1.00 165.07 1206 ALA E C 1
ATOM 16376 O O . ALA G 1 480 ? -51.903 10.120 52.120 1.00 161.23 1206 ALA E O 1
ATOM 16378 N N . GLU G 1 481 ? -54.100 9.662 51.913 1.00 168.42 1207 GLU E N 1
ATOM 16379 C CA . GLU G 1 481 ? -54.363 10.701 50.930 1.00 166.21 1207 GLU E CA 1
ATOM 16380 C C . GLU G 1 481 ? -54.502 12.035 51.654 1.00 171.74 1207 GLU E C 1
ATOM 16381 O O . GLU G 1 481 ? -54.854 12.066 52.833 1.00 173.35 1207 GLU E O 1
ATOM 16387 N N . LEU G 1 482 ? -54.227 13.133 50.959 1.00 172.28 1208 LEU E N 1
ATOM 16388 C CA . LEU G 1 482 ? -54.371 14.450 51.569 1.00 165.91 1208 LEU E CA 1
ATOM 16389 C C . LEU G 1 482 ? -55.336 15.336 50.792 1.00 165.66 1208 LEU E C 1
ATOM 16390 O O . LEU G 1 482 ? -55.065 15.725 49.656 1.00 167.86 1208 LEU E O 1
ATOM 16395 N N . PHE G 1 483 ? -56.461 15.654 51.420 1.00 164.70 1209 PHE E N 1
ATOM 16396 C CA . PHE G 1 483 ? -57.449 16.542 50.824 1.00 173.36 1209 PHE E CA 1
ATOM 16397 C C . PHE G 1 483 ? -57.326 17.950 51.388 1.00 177.43 1209 PHE E C 1
ATOM 16398 O O . PHE G 1 483 ? -57.567 18.178 52.575 1.00 180.50 1209 PHE E O 1
ATOM 16406 N N . LEU G 1 484 ? -56.947 18.895 50.534 1.00 182.19 1210 LEU E N 1
ATOM 16407 C CA . LEU G 1 484 ? -56.854 20.291 50.937 1.00 181.92 1210 LEU E CA 1
ATOM 16408 C C . LEU G 1 484 ? -58.072 21.061 50.440 1.00 179.81 1210 LEU E C 1
ATOM 16409 O O . LEU G 1 484 ? -58.183 21.370 49.255 1.00 171.57 1210 LEU E O 1
ATOM 16414 N N . VAL G 1 485 ? -58.990 21.359 51.355 1.00 186.50 1211 VAL E N 1
ATOM 16415 C CA . VAL G 1 485 ? -60.213 22.072 51.010 1.00 198.48 1211 VAL E CA 1
ATOM 16416 C C . VAL G 1 485 ? -60.042 23.577 51.196 1.00 195.12 1211 VAL E C 1
ATOM 16417 O O . VAL G 1 485 ? -59.659 24.040 52.270 1.00 192.24 1211 VAL E O 1
ATOM 16421 N N . VAL G 1 486 ? -60.324 24.334 50.141 1.00 197.45 1212 VAL E N 1
ATOM 16422 C CA . VAL G 1 486 ? -60.173 25.784 50.170 1.00 195.88 1212 VAL E CA 1
ATOM 16423 C C . VAL G 1 486 ? -61.468 26.490 49.794 1.00 199.86 1212 VAL E C 1
ATOM 16424 O O . VAL G 1 486 ? -61.942 26.368 48.665 1.00 193.61 1212 VAL E O 1
ATOM 16428 N N . ASP G 1 487 ? -62.042 27.227 50.738 1.00 206.17 1213 ASP E N 1
ATOM 16429 C CA . ASP G 1 487 ? -63.235 28.016 50.456 1.00 219.00 1213 ASP E CA 1
ATOM 16430 C C . ASP G 1 487 ? -62.850 29.476 50.247 1.00 224.22 1213 ASP E C 1
ATOM 16431 O O . ASP G 1 487 ? -61.869 29.952 50.819 1.00 208.78 1213 ASP E O 1
ATOM 16436 N N . ASP G 1 488 ? -63.630 30.171 49.424 1.00 243.71 1214 ASP E N 1
ATOM 16437 C CA . ASP G 1 488 ? -63.414 31.585 49.124 1.00 220.43 1214 ASP E CA 1
ATOM 16438 C C . ASP G 1 488 ? -61.976 31.862 48.688 1.00 215.06 1214 ASP E C 1
ATOM 16439 O O . ASP G 1 488 ? -61.320 32.756 49.214 1.00 209.82 1214 ASP E O 1
ATOM 16444 N N . TYR G 1 489 ? -61.502 31.081 47.722 1.00 217.43 1215 TYR E N 1
ATOM 16445 C CA . TYR G 1 489 ? -60.144 31.199 47.189 1.00 216.03 1215 TYR E CA 1
ATOM 16446 C C . TYR G 1 489 ? -59.837 32.609 46.693 1.00 211.80 1215 TYR E C 1
ATOM 16447 O O . TYR G 1 489 ? -58.679 33.025 46.649 1.00 209.56 1215 TYR E O 1
ATOM 16456 N N . GLU G 1 490 ? -60.893 33.333 46.328 1.00 206.04 1216 GLU E N 1
ATOM 16457 C CA . GLU G 1 490 ? -60.811 34.717 45.874 1.00 195.58 1216 GLU E CA 1
ATOM 16458 C C . GLU G 1 490 ? -59.995 35.612 46.808 1.00 199.28 1216 GLU E C 1
ATOM 16459 O O . GLU G 1 490 ? -59.349 36.562 46.363 1.00 193.26 1216 GLU E O 1
ATOM 16465 N N . MET G 1 491 ? -60.026 35.300 48.101 1.00 200.68 1217 MET E N 1
ATOM 16466 C CA . MET G 1 491 ? -59.467 36.181 49.118 1.00 196.43 1217 MET E CA 1
ATOM 16467 C C . MET G 1 491 ? -58.266 35.550 49.809 1.00 192.22 1217 MET E C 1
ATOM 16468 O O . MET G 1 491 ? -57.704 36.122 50.743 1.00 179.25 1217 MET E O 1
ATOM 16473 N N . VAL G 1 492 ? -57.880 34.364 49.350 1.00 199.42 1218 VAL E N 1
ATOM 16474 C CA . VAL G 1 492 ? -56.607 33.778 49.751 1.00 195.98 1218 VAL E CA 1
ATOM 16475 C C . VAL G 1 492 ? -55.617 33.992 48.614 1.00 197.65 1218 VAL E C 1
ATOM 16476 O O . VAL G 1 492 ? -54.408 33.846 48.786 1.00 188.68 1218 VAL E O 1
ATOM 16480 N N . ALA G 1 493 ? -56.150 34.353 47.449 1.00 201.28 1219 ALA E N 1
ATOM 16481 C CA . ALA G 1 493 ? -55.340 34.556 46.255 1.00 192.77 1219 ALA E CA 1
ATOM 16482 C C . ALA G 1 493 ? -54.907 36.007 46.114 1.00 186.65 1219 ALA E C 1
ATOM 16483 O O . ALA G 1 493 ? -55.104 36.625 45.067 1.00 173.33 1219 ALA E O 1
ATOM 16485 N N . THR G 1 494 ? -54.315 36.550 47.172 1.00 188.89 1220 THR E N 1
ATOM 16486 C CA . THR G 1 494 ? -53.761 37.895 47.125 1.00 178.96 1220 THR E CA 1
ATOM 16487 C C . THR G 1 494 ? -52.461 37.890 46.330 1.00 176.79 1220 THR E C 1
ATOM 16488 O O . THR G 1 494 ? -52.097 36.875 45.735 1.00 181.73 1220 THR E O 1
ATOM 16492 N N . SER G 1 495 ? -51.773 39.028 46.321 1.00 168.66 1221 SER E N 1
ATOM 16493 C CA . SER G 1 495 ? -50.488 39.153 45.638 1.00 169.36 1221 SER E CA 1
ATOM 16494 C C . SER G 1 495 ? -49.539 38.045 46.072 1.00 179.00 1221 SER E C 1
ATOM 16495 O O . SER G 1 495 ? -48.958 37.344 45.242 1.00 171.64 1221 SER E O 1
ATOM 16498 N N . ASP G 1 496 ? -49.398 37.890 47.383 1.00 178.89 1222 ASP E N 1
ATOM 16499 C CA . ASP G 1 496 ? -48.594 36.816 47.946 1.00 177.22 1222 ASP E CA 1
ATOM 16500 C C . ASP G 1 496 ? -49.471 35.629 48.329 1.00 187.86 1222 ASP E C 1
ATOM 16501 O O . ASP G 1 496 ? -49.546 35.262 49.502 1.00 183.09 1222 ASP E O 1
ATOM 16506 N N . ASN G 1 497 ? -50.141 35.050 47.335 1.00 192.14 1223 ASN E N 1
ATOM 16507 C CA . ASN G 1 497 ? -50.952 33.852 47.534 1.00 191.07 1223 ASN E CA 1
ATOM 16508 C C . ASN G 1 497 ? -50.129 32.771 48.225 1.00 190.82 1223 ASN E C 1
ATOM 16509 O O . ASN G 1 497 ? -49.167 32.260 47.656 1.00 190.92 1223 ASN E O 1
ATOM 16514 N N . PRO G 1 498 ? -50.514 32.419 49.461 1.00 183.46 1224 PRO E N 1
ATOM 16515 C CA . PRO G 1 498 ? -49.772 31.443 50.263 1.00 176.02 1224 PRO E CA 1
ATOM 16516 C C . PRO G 1 498 ? -49.856 30.016 49.719 1.00 176.68 1224 PRO E C 1
ATOM 16517 O O . PRO G 1 498 ? -49.182 29.132 50.245 1.00 163.76 1224 PRO E O 1
ATOM 16521 N N . LEU G 1 499 ? -50.661 29.794 48.686 1.00 185.07 1225 LEU E N 1
ATOM 16522 C CA . LEU G 1 499 ? -50.813 28.456 48.119 1.00 181.66 1225 LEU E CA 1
ATOM 16523 C C . LEU G 1 499 ? -49.941 28.246 46.881 1.00 185.39 1225 LEU E C 1
ATOM 16524 O O . LEU G 1 499 ? -49.748 27.114 46.438 1.00 185.03 1225 LEU E O 1
ATOM 16529 N N . ARG G 1 500 ? -49.420 29.340 46.333 1.00 186.12 1226 ARG E N 1
ATOM 16530 C CA . ARG G 1 500 ? -48.566 29.290 45.143 1.00 183.10 1226 ARG E CA 1
ATOM 16531 C C . ARG G 1 500 ? -47.380 28.306 45.217 1.00 191.23 1226 ARG E C 1
ATOM 16532 O O . ARG G 1 500 ? -47.021 27.717 44.198 1.00 198.00 1226 ARG E O 1
ATOM 16540 N N . PRO G 1 501 ? -46.762 28.126 46.406 1.00 185.54 1227 PRO E N 1
ATOM 16541 C CA . PRO G 1 501 ? -45.702 27.110 46.474 1.00 180.22 1227 PRO E CA 1
ATOM 16542 C C . PRO G 1 501 ? -46.123 25.690 46.077 1.00 185.66 1227 PRO E C 1
ATOM 16543 O O . PRO G 1 501 ? -45.251 24.844 45.881 1.00 179.29 1227 PRO E O 1
ATOM 16547 N N . LEU G 1 502 ? -47.423 25.433 45.963 1.00 204.69 1228 LEU E N 1
ATOM 16548 C CA . LEU G 1 502 ? -47.908 24.101 45.611 1.00 191.31 1228 LEU E CA 1
ATOM 16549 C C . LEU G 1 502 ? -48.194 23.950 44.124 1.00 184.20 1228 LEU E C 1
ATOM 16550 O O . LEU G 1 502 ? -48.353 22.834 43.628 1.00 175.45 1228 LEU E O 1
ATOM 16555 N N . ALA G 1 503 ? -48.266 25.077 43.422 1.00 186.83 1229 ALA E N 1
ATOM 16556 C CA . ALA G 1 503 ? -48.656 25.098 42.016 1.00 168.20 1229 ALA E CA 1
ATOM 16557 C C . ALA G 1 503 ? -47.828 24.146 41.159 1.00 159.79 1229 ALA E C 1
ATOM 16558 O O . ALA G 1 503 ? -48.357 23.481 40.270 1.00 163.09 1229 ALA E O 1
ATOM 16560 N N . GLU G 1 504 ? -46.534 24.062 41.445 1.00 154.51 1230 GLU E N 1
ATOM 16561 C CA . GLU G 1 504 ? -45.630 23.302 40.593 1.00 164.31 1230 GLU E CA 1
ATOM 16562 C C . GLU G 1 504 ? -45.725 21.789 40.813 1.00 169.93 1230 GLU E C 1
ATOM 16563 O O . GLU G 1 504 ? -45.216 21.016 40.001 1.00 164.61 1230 GLU E O 1
ATOM 16569 N N . LEU G 1 505 ? -46.370 21.356 41.893 1.00 165.92 1231 LEU E N 1
ATOM 16570 C CA . LEU G 1 505 ? -46.575 19.920 42.092 1.00 156.73 1231 LEU E CA 1
ATOM 16571 C C . LEU G 1 505 ? -48.041 19.518 41.940 1.00 152.26 1231 LEU E C 1
ATOM 16572 O O . LEU G 1 505 ? -48.401 18.365 42.179 1.00 164.57 1231 LEU E O 1
ATOM 16577 N N . LEU G 1 506 ? -48.884 20.466 41.545 1.00 142.93 1232 LEU E N 1
ATOM 16578 C CA . LEU G 1 506 ? -50.287 20.165 41.276 1.00 145.48 1232 LEU E CA 1
ATOM 16579 C C . LEU G 1 506 ? -50.497 19.166 40.126 1.00 148.54 1232 LEU E C 1
ATOM 16580 O O . LEU G 1 506 ? -51.368 18.303 40.224 1.00 150.96 1232 LEU E O 1
ATOM 16585 N N . PRO G 1 507 ? -49.716 19.272 39.031 1.00 151.02 1233 PRO E N 1
ATOM 16586 C CA . PRO G 1 507 ? -49.907 18.239 38.006 1.00 158.20 1233 PRO E CA 1
ATOM 16587 C C . PRO G 1 507 ? -49.307 16.878 38.368 1.00 154.67 1233 PRO E C 1
ATOM 16588 O O . PRO G 1 507 ? -49.518 15.911 37.637 1.00 140.06 1233 PRO E O 1
ATOM 16592 N N . GLN G 1 508 ? -48.574 16.804 39.476 1.00 155.03 1234 GLN E N 1
ATOM 16593 C CA . GLN G 1 508 ? -47.965 15.549 39.910 1.00 144.89 1234 GLN E CA 1
ATOM 16594 C C . GLN G 1 508 ? -48.877 14.794 40.876 1.00 150.48 1234 GLN E C 1
ATOM 16595 O O . GLN G 1 508 ? -48.484 13.780 41.452 1.00 157.39 1234 GLN E O 1
ATOM 16601 N N . ALA G 1 509 ? -50.101 15.293 41.026 1.00 150.03 1235 ALA E N 1
ATOM 16602 C CA . ALA G 1 509 ? -51.011 14.869 42.089 1.00 152.86 1235 ALA E CA 1
ATOM 16603 C C . ALA G 1 509 ? -51.364 13.380 42.089 1.00 153.03 1235 ALA E C 1
ATOM 16604 O O . ALA G 1 509 ? -51.521 12.784 43.153 1.00 157.30 1235 ALA E O 1
ATOM 16606 N N . ARG G 1 510 ? -51.500 12.788 40.908 1.00 142.09 1236 ARG E N 1
ATOM 16607 C CA . ARG G 1 510 ? -51.891 11.382 40.804 1.00 136.18 1236 ARG E CA 1
ATOM 16608 C C . ARG G 1 510 ? -50.858 10.454 41.433 1.00 143.19 1236 ARG E C 1
ATOM 16609 O O . ARG G 1 510 ? -51.184 9.348 41.867 1.00 137.94 1236 ARG E O 1
ATOM 16617 N N . ASP G 1 511 ? -49.613 10.916 41.483 1.00 145.88 1237 ASP E N 1
ATOM 16618 C CA . ASP G 1 511 ? -48.509 10.102 41.972 1.00 149.69 1237 ASP E CA 1
ATOM 16619 C C . ASP G 1 511 ? -48.266 10.279 43.470 1.00 150.06 1237 ASP E C 1
ATOM 16620 O O . ASP G 1 511 ? -47.714 9.395 44.121 1.00 150.77 1237 ASP E O 1
ATOM 16625 N N . ILE G 1 512 ? -48.680 11.419 44.014 1.00 154.21 1238 ILE E N 1
ATOM 16626 C CA . ILE G 1 512 ? -48.379 11.739 45.407 1.00 158.12 1238 ILE E CA 1
ATOM 16627 C C . ILE G 1 512 ? -49.611 11.704 46.310 1.00 160.16 1238 ILE E C 1
ATOM 16628 O O . ILE G 1 512 ? -49.495 11.800 47.532 1.00 157.76 1238 ILE E O 1
ATOM 16633 N N . GLY G 1 513 ? -50.788 11.561 45.712 1.00 155.27 1239 GLY E N 1
ATOM 16634 C CA . GLY G 1 513 ? -52.017 11.460 46.477 1.00 157.08 1239 GLY E CA 1
ATOM 16635 C C . GLY G 1 513 ? -52.499 12.791 47.018 1.00 161.98 1239 GLY E C 1
ATOM 16636 O O . GLY G 1 513 ? -53.059 12.862 48.113 1.00 167.05 1239 GLY E O 1
ATOM 16637 N N . LEU G 1 514 ? -52.282 13.852 46.248 1.00 163.04 1240 LEU E N 1
ATOM 16638 C CA . LEU G 1 514 ? -52.743 15.181 46.629 1.00 162.30 1240 LEU E CA 1
ATOM 16639 C C . LEU G 1 514 ? -54.108 15.462 46.021 1.00 162.51 1240 LEU E C 1
ATOM 16640 O O . LEU G 1 514 ? -54.421 14.981 44.932 1.00 164.16 1240 LEU E O 1
ATOM 16645 N N . HIS G 1 515 ? -54.924 16.235 46.728 1.00 155.81 1241 HIS E N 1
ATOM 16646 C CA . HIS G 1 515 ? -56.244 16.604 46.235 1.00 160.39 1241 HIS E CA 1
ATOM 16647 C C . HIS G 1 515 ? -56.591 18.038 46.610 1.00 175.40 1241 HIS E C 1
ATOM 16648 O O . HIS G 1 515 ? -56.669 18.376 47.791 1.00 187.47 1241 HIS E O 1
ATOM 16655 N N . LEU G 1 516 ? -56.801 18.878 45.604 1.00 176.11 1242 LEU E N 1
ATOM 16656 C CA . LEU G 1 516 ? -57.258 20.238 45.851 1.00 174.44 1242 LEU E CA 1
ATOM 16657 C C . LEU G 1 516 ? -58.741 20.376 45.536 1.00 169.55 1242 LEU E C 1
ATOM 16658 O O . LEU G 1 516 ? -59.193 20.026 44.448 1.00 161.28 1242 LEU E O 1
ATOM 16663 N N . ILE G 1 517 ? -59.491 20.875 46.510 1.00 172.81 1243 ILE E N 1
ATOM 16664 C CA . ILE G 1 517 ? -60.903 21.170 46.316 1.00 170.09 1243 ILE E CA 1
ATOM 16665 C C . ILE G 1 517 ? -61.121 22.650 46.599 1.00 179.49 1243 ILE E C 1
ATOM 16666 O O . ILE G 1 517 ? -61.017 23.097 47.741 1.00 179.34 1243 ILE E O 1
ATOM 16671 N N . ILE G 1 518 ? -61.413 23.409 45.548 1.00 181.77 1244 ILE E N 1
ATOM 16672 C CA . ILE G 1 518 ? -61.407 24.865 45.626 1.00 178.02 1244 ILE E CA 1
ATOM 16673 C C . ILE G 1 518 ? -62.729 25.488 45.178 1.00 183.69 1244 ILE E C 1
ATOM 16674 O O . ILE G 1 518 ? -63.362 25.012 44.237 1.00 176.87 1244 ILE E O 1
ATOM 16679 N N . ALA G 1 519 ? -63.141 26.551 45.868 1.00 193.42 1245 ALA E N 1
ATOM 16680 C CA . ALA G 1 519 ? -64.295 27.341 45.456 1.00 197.55 1245 ALA E CA 1
ATOM 16681 C C . ALA G 1 519 ? -63.921 28.821 45.371 1.00 205.85 1245 ALA E C 1
ATOM 16682 O O . ALA G 1 519 ? -63.118 29.312 46.166 1.00 210.02 1245 ALA E O 1
ATOM 16684 N N . ARG G 1 520 ? -64.508 29.525 44.408 1.00 202.61 1246 ARG E N 1
ATOM 16685 C CA . ARG G 1 520 ? -64.187 30.928 44.167 1.00 205.05 1246 ARG E CA 1
ATOM 16686 C C . ARG G 1 520 ? -65.439 31.679 43.712 1.00 211.50 1246 ARG E C 1
ATOM 16687 O O . ARG G 1 520 ? -66.390 31.064 43.232 1.00 214.18 1246 ARG E O 1
ATOM 16695 N N . SER G 1 521 ? -65.448 33.002 43.868 1.00 210.17 1247 SER E N 1
ATOM 16696 C CA . SER G 1 521 ? -66.560 33.805 43.371 1.00 202.12 1247 SER E CA 1
ATOM 16697 C C . SER G 1 521 ? -66.414 34.082 41.881 1.00 201.30 1247 SER E C 1
ATOM 16698 O O . SER G 1 521 ? -65.495 33.587 41.230 1.00 204.23 1247 SER E O 1
ATOM 16701 N N . MET G 1 522 ? -67.331 34.885 41.352 1.00 195.55 1248 MET E N 1
ATOM 16702 C CA . MET G 1 522 ? -67.306 35.255 39.945 1.00 195.59 1248 MET E CA 1
ATOM 16703 C C . MET G 1 522 ? -66.469 36.506 39.715 1.00 192.47 1248 MET E C 1
ATOM 16704 O O . MET G 1 522 ? -65.929 36.705 38.627 1.00 193.88 1248 MET E O 1
ATOM 16709 N N . GLY G 1 523 ? -66.366 37.339 40.746 1.00 191.85 1249 GLY E N 1
ATOM 16710 C CA . GLY G 1 523 ? -65.629 38.586 40.667 1.00 185.34 1249 GLY E CA 1
ATOM 16711 C C . GLY G 1 523 ? -64.205 38.413 40.180 1.00 181.24 1249 GLY E C 1
ATOM 16712 O O . GLY G 1 523 ? -63.342 37.922 40.908 1.00 177.04 1249 GLY E O 1
ATOM 16713 N N . GLY G 1 524 ? -63.964 38.809 38.935 1.00 182.01 1250 GLY E N 1
ATOM 16714 C CA . GLY G 1 524 ? -62.647 38.701 38.339 1.00 183.42 1250 GLY E CA 1
ATOM 16715 C C . GLY G 1 524 ? -62.191 37.266 38.175 1.00 185.65 1250 GLY E C 1
ATOM 16716 O O . GLY G 1 524 ? -60.991 36.989 38.142 1.00 179.56 1250 GLY E O 1
ATOM 16717 N N . ALA G 1 525 ? -63.147 36.348 38.078 1.00 191.42 1251 ALA E N 1
ATOM 16718 C CA . ALA G 1 525 ? -62.835 34.935 37.904 1.00 182.33 1251 ALA E CA 1
ATOM 16719 C C . ALA G 1 525 ? -62.223 34.685 36.532 1.00 179.52 1251 ALA E C 1
ATOM 16720 O O . ALA G 1 525 ? -61.395 33.789 36.365 1.00 175.74 1251 ALA E O 1
ATOM 16722 N N . GLY G 1 526 ? -62.637 35.487 35.556 1.00 178.76 1252 GLY E N 1
ATOM 16723 C CA . GLY G 1 526 ? -62.137 35.374 34.199 1.00 171.07 1252 GLY E CA 1
ATOM 16724 C C . GLY G 1 526 ? -60.633 35.493 34.066 1.00 182.35 1252 GLY E C 1
ATOM 16725 O O . GLY G 1 526 ? -59.998 34.682 33.392 1.00 177.30 1252 GLY E O 1
ATOM 16726 N N . ARG G 1 527 ? -60.106 36.452 34.798 1.00 191.88 1253 ARG E N 1
ATOM 16727 C CA . ARG G 1 527 ? -58.713 36.789 34.810 1.00 186.58 1253 ARG E CA 1
ATOM 16728 C C . ARG G 1 527 ? -58.034 36.065 35.933 1.00 181.92 1253 ARG E C 1
ATOM 16729 O O . ARG G 1 527 ? -56.904 36.345 36.245 1.00 175.91 1253 ARG E O 1
ATOM 16732 N N . ALA G 1 528 ? -58.763 35.173 36.582 1.00 181.95 1254 ALA E N 1
ATOM 16733 C CA . ALA G 1 528 ? -58.262 34.385 37.699 1.00 174.67 1254 ALA E CA 1
ATOM 16734 C C . ALA G 1 528 ? -57.971 32.996 37.148 1.00 177.24 1254 ALA E C 1
ATOM 16735 O O . ALA G 1 528 ? -57.594 32.089 37.889 1.00 177.02 1254 ALA E O 1
ATOM 16737 N N . LEU G 1 529 ? -58.154 32.838 35.842 1.00 182.98 1255 LEU E N 1
ATOM 16738 C CA . LEU G 1 529 ? -57.887 31.569 35.181 1.00 179.71 1255 LEU E CA 1
ATOM 16739 C C . LEU G 1 529 ? -56.422 31.444 34.790 1.00 175.10 1255 LEU E C 1
ATOM 16740 O O . LEU G 1 529 ? -55.965 30.369 34.409 1.00 171.85 1255 LEU E O 1
ATOM 16745 N N . TYR G 1 530 ? -55.687 32.547 34.883 1.00 173.86 1256 TYR E N 1
ATOM 16746 C CA . TYR G 1 530 ? -54.304 32.570 34.423 1.00 167.39 1256 TYR E CA 1
ATOM 16747 C C . TYR G 1 530 ? -53.305 32.574 35.576 1.00 173.47 1256 TYR E C 1
ATOM 16748 O O . TYR G 1 530 ? -52.102 32.422 35.362 1.00 174.26 1256 TYR E O 1
ATOM 16757 N N . GLU G 1 531 ? -53.805 32.741 36.796 1.00 172.16 1257 GLU E N 1
ATOM 16758 C CA . GLU G 1 531 ? -52.951 32.670 37.976 1.00 169.79 1257 GLU E CA 1
ATOM 16759 C C . GLU G 1 531 ? -52.540 31.211 38.215 1.00 185.47 1257 GLU E C 1
ATOM 16760 O O . GLU G 1 531 ? -53.323 30.299 37.947 1.00 182.54 1257 GLU E O 1
ATOM 16766 N N . PRO G 1 532 ? -51.303 30.995 38.710 1.00 189.66 1258 PRO E N 1
ATOM 16767 C CA . PRO G 1 532 ? -50.598 29.706 38.772 1.00 179.59 1258 PRO E CA 1
ATOM 16768 C C . PRO G 1 532 ? -51.454 28.473 39.064 1.00 168.07 1258 PRO E C 1
ATOM 16769 O O . PRO G 1 532 ? -51.365 27.487 38.333 1.00 167.41 1258 PRO E O 1
ATOM 16773 N N . ILE G 1 533 ? -52.266 28.529 40.111 1.00 164.00 1259 ILE E N 1
ATOM 16774 C CA . ILE G 1 533 ? -52.997 27.352 40.567 1.00 163.16 1259 ILE E CA 1
ATOM 16775 C C . ILE G 1 533 ? -54.191 27.002 39.684 1.00 164.76 1259 ILE E C 1
ATOM 16776 O O . ILE G 1 533 ? -54.274 25.891 39.158 1.00 169.61 1259 ILE E O 1
ATOM 16781 N N . ILE G 1 534 ? -55.113 27.945 39.524 1.00 167.73 1260 ILE E N 1
ATOM 16782 C CA . ILE G 1 534 ? -56.335 27.701 38.764 1.00 179.43 1260 ILE E CA 1
ATOM 16783 C C . ILE G 1 534 ? -56.031 27.359 37.302 1.00 176.80 1260 ILE E C 1
ATOM 16784 O O . ILE G 1 534 ? -56.711 26.526 36.701 1.00 167.32 1260 ILE E O 1
ATOM 16789 N N . GLN G 1 535 ? -55.000 27.988 36.743 1.00 170.59 1261 GLN E N 1
ATOM 16790 C CA . GLN G 1 535 ? -54.562 27.665 35.388 1.00 167.99 1261 GLN E CA 1
ATOM 16791 C C . GLN G 1 535 ? -54.180 26.195 35.276 1.00 173.68 1261 GLN E C 1
ATOM 16792 O O . GLN G 1 535 ? -54.631 25.495 34.370 1.00 176.31 1261 GLN E O 1
ATOM 16798 N N . ARG G 1 536 ? -53.357 25.729 36.208 1.00 176.39 1262 ARG E N 1
ATOM 16799 C CA . ARG G 1 536 ? -52.869 24.359 36.165 1.00 170.06 1262 ARG E CA 1
ATOM 16800 C C . ARG G 1 536 ? -53.969 23.355 36.498 1.00 171.67 1262 ARG E C 1
ATOM 16801 O O . ARG G 1 536 ? -53.953 22.231 36.004 1.00 178.73 1262 ARG E O 1
ATOM 16809 N N . ILE G 1 537 ? -54.929 23.761 37.323 1.00 170.11 1263 ILE E N 1
ATOM 16810 C CA . ILE G 1 537 ? -56.065 22.897 37.634 1.00 174.02 1263 ILE E CA 1
ATOM 16811 C C . ILE G 1 537 ? -56.966 22.743 36.412 1.00 174.54 1263 ILE E C 1
ATOM 16812 O O . ILE G 1 537 ? -57.422 21.643 36.101 1.00 176.33 1263 ILE E O 1
ATOM 16817 N N . LYS G 1 538 ? -57.212 23.850 35.720 1.00 170.92 1264 LYS E N 1
ATOM 16818 C CA . LYS G 1 538 ? -58.039 23.830 34.521 1.00 169.49 1264 LYS E CA 1
ATOM 16819 C C . LYS G 1 538 ? -57.317 23.114 33.385 1.00 174.95 1264 LYS E C 1
ATOM 16820 O O . LYS G 1 538 ? -57.942 22.438 32.568 1.00 167.80 1264 LYS E O 1
ATOM 16826 N N . GLU G 1 539 ? -55.995 23.266 33.347 1.00 179.11 1265 GLU E N 1
ATOM 16827 C CA . GLU G 1 539 ? -55.168 22.606 32.343 1.00 174.14 1265 GLU E CA 1
ATOM 16828 C C . GLU G 1 539 ? -55.257 21.089 32.478 1.00 184.62 1265 GLU E C 1
ATOM 16829 O O . GLU G 1 539 ? -55.168 20.362 31.489 1.00 185.94 1265 GLU E O 1
ATOM 16835 N N . MET G 1 540 ? -55.446 20.620 33.708 1.00 172.73 1266 MET E N 1
ATOM 16836 C CA . MET G 1 540 ? -55.542 19.190 33.983 1.00 163.15 1266 MET E CA 1
ATOM 16837 C C . MET G 1 540 ? -56.885 18.604 33.567 1.00 177.75 1266 MET E C 1
ATOM 16838 O O . MET G 1 540 ? -57.115 17.404 33.733 1.00 170.45 1266 MET E O 1
ATOM 16843 N N . ALA G 1 541 ? -57.761 19.451 33.033 1.00 173.92 1267 ALA E N 1
ATOM 16844 C CA . ALA G 1 541 ? -59.128 19.062 32.706 1.00 167.19 1267 ALA E CA 1
ATOM 16845 C C . ALA G 1 541 ? -59.833 18.519 33.943 1.00 169.62 1267 ALA E C 1
ATOM 16846 O O . ALA G 1 541 ? -60.520 17.498 33.885 1.00 166.96 1267 ALA E O 1
ATOM 16848 N N . SER G 1 542 ? -59.649 19.206 35.065 1.00 166.16 1268 SER E N 1
ATOM 16849 C CA . SER G 1 542 ? -60.288 18.825 36.318 1.00 160.75 1268 SER E CA 1
ATOM 16850 C C . SER G 1 542 ? -61.793 19.036 36.243 1.00 156.98 1268 SER E C 1
ATOM 16851 O O . SER G 1 542 ? -62.263 19.937 35.546 1.00 146.92 1268 SER E O 1
ATOM 16854 N N . PRO G 1 543 ? -62.557 18.192 36.952 1.00 167.96 1269 PRO E N 1
ATOM 16855 C CA . PRO G 1 543 ? -64.001 18.403 37.057 1.00 162.48 1269 PRO E CA 1
ATOM 16856 C C . PRO G 1 543 ? -64.317 19.662 37.849 1.00 161.43 1269 PRO E C 1
ATOM 16857 O O . PRO G 1 543 ? -63.506 20.104 38.662 1.00 153.34 1269 PRO E O 1
ATOM 16861 N N . GLY G 1 544 ? -65.489 20.230 37.605 1.00 165.05 1270 GLY E N 1
ATOM 16862 C CA . GLY G 1 544 ? -65.926 21.415 38.309 1.00 166.54 1270 GLY E CA 1
ATOM 16863 C C . GLY G 1 544 ? -67.287 21.838 37.807 1.00 181.89 1270 GLY E C 1
ATOM 16864 O O . GLY G 1 544 ? -67.827 21.220 36.890 1.00 174.20 1270 GLY E O 1
ATOM 16865 N N . LEU G 1 545 ? -67.857 22.878 38.403 1.00 248.78 1271 LEU E N 1
ATOM 16866 C CA . LEU G 1 545 ? -69.113 23.403 37.895 1.00 201.72 1271 LEU E CA 1
ATOM 16867 C C . LEU G 1 545 ? -69.248 24.904 38.121 1.00 197.23 1271 LEU E C 1
ATOM 16868 O O . LEU G 1 545 ? -68.589 25.482 38.986 1.00 187.04 1271 LEU E O 1
ATOM 16873 N N . VAL G 1 546 ? -70.110 25.520 37.321 1.00 196.60 1272 VAL E N 1
ATOM 16874 C CA . VAL G 1 546 ? -70.300 26.962 37.348 1.00 192.60 1272 VAL E CA 1
ATOM 16875 C C . VAL G 1 546 ? -71.648 27.380 37.940 1.00 188.68 1272 VAL E C 1
ATOM 16876 O O . VAL G 1 546 ? -72.703 26.986 37.451 1.00 177.87 1272 VAL E O 1
ATOM 16880 N N . MET G 1 547 ? -71.658 28.158 38.993 1.00 191.87 1273 MET E N 1
ATOM 16881 C CA . MET G 1 547 ? -72.919 28.651 39.471 1.00 189.01 1273 MET E CA 1
ATOM 16882 C C . MET G 1 547 ? -73.273 30.081 39.362 1.00 195.13 1273 MET E C 1
ATOM 16883 O O . MET G 1 547 ? -72.424 30.882 39.378 1.00 204.11 1273 MET E O 1
ATOM 16888 N N . SER G 1 548 ? -74.484 30.400 39.022 1.00 187.59 1274 SER E N 1
ATOM 16889 C CA . SER G 1 548 ? -75.037 31.703 39.216 1.00 189.73 1274 SER E CA 1
ATOM 16890 C C . SER G 1 548 ? -74.077 32.831 38.957 1.00 196.13 1274 SER E C 1
ATOM 16891 O O . SER G 1 548 ? -73.904 33.706 39.779 1.00 198.60 1274 SER E O 1
ATOM 16894 N N . GLY G 1 549 ? -73.450 32.803 37.805 1.00 196.98 1275 GLY E N 1
ATOM 16895 C CA . GLY G 1 549 ? -72.516 33.830 37.404 1.00 194.79 1275 GLY E CA 1
ATOM 16896 C C . GLY G 1 549 ? -73.135 34.953 36.623 1.00 195.70 1275 GLY E C 1
ATOM 16897 O O . GLY G 1 549 ? -74.317 35.052 36.546 1.00 189.15 1275 GLY E O 1
ATOM 16898 N N . ASN G 1 550 ? -72.299 35.822 36.090 1.00 201.50 1276 ASN E N 1
ATOM 16899 C CA . ASN G 1 550 ? -72.696 36.832 35.119 1.00 200.26 1276 ASN E CA 1
ATOM 16900 C C . ASN G 1 550 ? -71.951 36.545 33.822 1.00 193.27 1276 ASN E C 1
ATOM 16901 O O . ASN G 1 550 ? -70.767 36.213 33.854 1.00 190.02 1276 ASN E O 1
ATOM 16906 N N . LYS G 1 551 ? -72.629 36.659 32.684 1.00 188.79 1277 LYS E N 1
ATOM 16907 C CA . LYS G 1 551 ? -71.997 36.301 31.415 1.00 181.13 1277 LYS E CA 1
ATOM 16908 C C . LYS G 1 551 ? -70.886 37.277 31.047 1.00 183.25 1277 LYS E C 1
ATOM 16909 O O . LYS G 1 551 ? -70.121 37.037 30.112 1.00 176.97 1277 LYS E O 1
ATOM 16915 N N . ASP G 1 552 ? -70.794 38.366 31.805 1.00 188.52 1278 ASP E N 1
ATOM 16916 C CA . ASP G 1 552 ? -69.698 39.318 31.681 1.00 183.22 1278 ASP E CA 1
ATOM 16917 C C . ASP G 1 552 ? -68.335 38.645 31.830 1.00 179.50 1278 ASP E C 1
ATOM 16918 O O . ASP G 1 552 ? -67.353 39.073 31.224 1.00 174.16 1278 ASP E O 1
ATOM 16923 N N . GLU G 1 553 ? -68.285 37.585 32.632 1.00 179.03 1279 GLU E N 1
ATOM 16924 C CA . GLU G 1 553 ? -67.014 36.983 33.026 1.00 168.39 1279 GLU E CA 1
ATOM 16925 C C . GLU G 1 553 ? -66.471 35.984 32.000 1.00 164.51 1279 GLU E C 1
ATOM 16926 O O . GLU G 1 553 ? -65.329 35.537 32.109 1.00 160.01 1279 GLU E O 1
ATOM 16932 N N . GLY G 1 554 ? -67.287 35.636 31.010 1.00 167.78 1280 GLY E N 1
ATOM 16933 C CA . GLY G 1 554 ? -66.858 34.736 29.952 1.00 171.23 1280 GLY E CA 1
ATOM 16934 C C . GLY G 1 554 ? -66.777 33.285 30.388 1.00 185.84 1280 GLY E C 1
ATOM 16935 O O . GLY G 1 554 ? -67.023 32.973 31.554 1.00 184.68 1280 GLY E O 1
ATOM 16936 N N . ILE G 1 555 ? -66.435 32.396 29.459 1.00 187.10 1281 ILE E N 1
ATOM 16937 C CA . ILE G 1 555 ? -66.353 30.974 29.771 1.00 187.43 1281 ILE E CA 1
ATOM 16938 C C . ILE G 1 555 ? -65.255 30.720 30.797 1.00 181.88 1281 ILE E C 1
ATOM 16939 O O . ILE G 1 555 ? -64.184 31.327 30.749 1.00 174.15 1281 ILE E O 1
ATOM 16944 N N . LEU G 1 556 ? -65.542 29.834 31.741 1.00 174.63 1282 LEU E N 1
ATOM 16945 C CA . LEU G 1 556 ? -64.584 29.497 32.781 1.00 171.57 1282 LEU E CA 1
ATOM 16946 C C . LEU G 1 556 ? -64.197 28.031 32.670 1.00 161.46 1282 LEU E C 1
ATOM 16947 O O . LEU G 1 556 ? -63.019 27.691 32.679 1.00 159.98 1282 LEU E O 1
ATOM 16952 N N . LEU G 1 557 ? -65.199 27.168 32.556 1.00 156.23 1283 LEU E N 1
ATOM 16953 C CA . LEU G 1 557 ? -64.960 25.740 32.411 1.00 158.17 1283 LEU E CA 1
ATOM 16954 C C . LEU G 1 557 ? -65.748 25.180 31.235 1.00 160.15 1283 LEU E C 1
ATOM 16955 O O . LEU G 1 557 ? -66.973 25.276 31.197 1.00 145.29 1283 LEU E O 1
ATOM 16960 N N . GLY G 1 558 ? -65.038 24.604 30.272 1.00 159.25 1284 GLY E N 1
ATOM 16961 C CA . GLY G 1 558 ? -65.677 24.023 29.108 1.00 151.92 1284 GLY E CA 1
ATOM 16962 C C . GLY G 1 558 ? -66.344 25.043 28.204 1.00 152.47 1284 GLY E C 1
ATOM 16963 O O . GLY G 1 558 ? -65.763 26.079 27.879 1.00 155.14 1284 GLY E O 1
ATOM 16964 N N . ASN G 1 559 ? -67.581 24.751 27.815 1.00 150.80 1285 ASN E N 1
ATOM 16965 C CA . ASN G 1 559 ? -68.278 25.516 26.787 1.00 156.07 1285 ASN E CA 1
ATOM 16966 C C . ASN G 1 559 ? -69.364 26.444 27.320 1.00 161.31 1285 ASN E C 1
ATOM 16967 O O . ASN G 1 559 ? -70.089 27.065 26.542 1.00 155.01 1285 ASN E O 1
ATOM 16972 N N . VAL G 1 560 ? -69.481 26.540 28.639 1.00 163.71 1286 VAL E N 1
ATOM 16973 C CA . VAL G 1 560 ? -70.612 27.242 29.237 1.00 169.01 1286 VAL E CA 1
ATOM 16974 C C . VAL G 1 560 ? -70.293 28.678 29.653 1.00 171.55 1286 VAL E C 1
ATOM 16975 O O . VAL G 1 560 ? -69.351 28.932 30.405 1.00 159.88 1286 VAL E O 1
ATOM 16979 N N . LYS G 1 561 ? -71.086 29.616 29.144 1.00 177.61 1287 LYS E N 1
ATOM 16980 C CA . LYS G 1 561 ? -70.993 31.002 29.576 1.00 184.51 1287 LYS E CA 1
ATOM 16981 C C . LYS G 1 561 ? -71.956 31.231 30.734 1.00 187.12 1287 LYS E C 1
ATOM 16982 O O . LYS G 1 561 ? -73.161 31.019 30.597 1.00 175.13 1287 LYS E O 1
ATOM 16988 N N . PRO G 1 562 ? -71.417 31.658 31.886 1.00 194.09 1288 PRO E N 1
ATOM 16989 C CA . PRO G 1 562 ? -72.157 31.840 33.138 1.00 189.42 1288 PRO E CA 1
ATOM 16990 C C . PRO G 1 562 ? -73.377 32.738 32.987 1.00 191.12 1288 PRO E C 1
ATOM 16991 O O . PRO G 1 562 ? -73.348 33.695 32.223 1.00 193.79 1288 PRO E O 1
ATOM 16995 N N . HIS G 1 563 ? -74.444 32.413 33.702 1.00 185.93 1289 HIS E N 1
ATOM 16996 C CA . HIS G 1 563 ? -75.614 33.276 33.773 1.00 176.10 1289 HIS E CA 1
ATOM 16997 C C . HIS G 1 563 ? -76.344 32.977 35.073 1.00 176.93 1289 HIS E C 1
ATOM 16998 O O . HIS G 1 563 ? -76.046 31.982 35.735 1.00 178.68 1289 HIS E O 1
ATOM 17005 N N . LYS G 1 564 ? -77.284 33.839 35.445 1.00 179.18 1290 LYS E N 1
ATOM 17006 C CA . LYS G 1 564 ? -77.956 33.723 36.736 1.00 171.90 1290 LYS E CA 1
ATOM 17007 C C . LYS G 1 564 ? -78.713 32.400 36.863 1.00 169.53 1290 LYS E C 1
ATOM 17008 O O . LYS G 1 564 ? -79.582 32.080 36.052 1.00 164.75 1290 LYS E O 1
ATOM 17014 N N . LEU G 1 565 ? -78.351 31.634 37.889 1.00 174.38 1291 LEU E N 1
ATOM 17015 C CA . LEU G 1 565 ? -78.980 30.355 38.193 1.00 176.99 1291 LEU E CA 1
ATOM 17016 C C . LEU G 1 565 ? -79.562 30.380 39.603 1.00 174.49 1291 LEU E C 1
ATOM 17017 O O . LEU G 1 565 ? -79.194 31.236 40.408 1.00 165.99 1291 LEU E O 1
ATOM 17022 N N . PRO G 1 566 ? -80.482 29.448 39.908 1.00 174.78 1292 PRO E N 1
ATOM 17023 C CA . PRO G 1 566 ? -80.998 29.348 41.277 1.00 166.19 1292 PRO E CA 1
ATOM 17024 C C . PRO G 1 566 ? -79.945 28.846 42.262 1.00 172.05 1292 PRO E C 1
ATOM 17025 O O . PRO G 1 566 ? -78.860 28.431 41.850 1.00 181.80 1292 PRO E O 1
ATOM 17029 N N . GLN G 1 567 ? -80.267 28.887 43.550 1.00 171.31 1293 GLN E N 1
ATOM 17030 C CA . GLN G 1 567 ? -79.363 28.396 44.583 1.00 189.70 1293 GLN E CA 1
ATOM 17031 C C . GLN G 1 567 ? -79.175 26.886 44.483 1.00 194.57 1293 GLN E C 1
ATOM 17032 O O . GLN G 1 567 ? -80.145 26.130 44.482 1.00 201.60 1293 GLN E O 1
ATOM 17038 N N . GLY G 1 568 ? -77.920 26.458 44.400 1.00 190.49 1294 GLY E N 1
ATOM 17039 C CA . GLY G 1 568 ? -77.597 25.044 44.369 1.00 181.70 1294 GLY E CA 1
ATOM 17040 C C . GLY G 1 568 ? -77.370 24.501 42.974 1.00 180.80 1294 GLY E C 1
ATOM 17041 O O . GLY G 1 568 ? -76.744 23.455 42.802 1.00 186.08 1294 GLY E O 1
ATOM 17042 N N . ARG G 1 569 ? -77.873 25.213 41.972 1.00 177.81 1295 ARG E N 1
ATOM 17043 C CA . ARG G 1 569 ? -77.773 24.757 40.591 1.00 174.28 1295 ARG E CA 1
ATOM 17044 C C . ARG G 1 569 ? -76.516 25.281 39.908 1.00 175.64 1295 ARG E C 1
ATOM 17045 O O . ARG G 1 569 ? -76.080 26.405 40.158 1.00 174.32 1295 ARG E O 1
ATOM 17053 N N . GLY G 1 570 ? -75.938 24.451 39.045 1.00 172.70 1296 GLY E N 1
ATOM 17054 C CA . GLY G 1 570 ? -74.743 24.815 38.309 1.00 169.91 1296 GLY E CA 1
ATOM 17055 C C . GLY G 1 570 ? -74.438 23.838 37.188 1.00 168.58 1296 GLY E C 1
ATOM 17056 O O . GLY G 1 570 ? -74.872 22.689 37.225 1.00 169.54 1296 GLY E O 1
ATOM 17057 N N . TYR G 1 571 ? -73.686 24.295 36.189 1.00 167.53 1297 TYR E N 1
ATOM 17058 C CA . TYR G 1 571 ? -73.327 23.442 35.058 1.00 170.75 1297 TYR E CA 1
ATOM 17059 C C . TYR G 1 571 ? -72.097 22.596 35.360 1.00 178.54 1297 TYR E C 1
ATOM 17060 O O . TYR G 1 571 ? -70.974 23.097 35.385 1.00 202.18 1297 TYR E O 1
ATOM 17069 N N . PHE G 1 572 ? -72.328 21.306 35.572 1.00 170.90 1298 PHE E N 1
ATOM 17070 C CA . PHE G 1 572 ? -71.282 20.355 35.928 1.00 175.53 1298 PHE E CA 1
ATOM 17071 C C . PHE G 1 572 ? -70.413 19.988 34.727 1.00 174.88 1298 PHE E C 1
ATOM 17072 O O . PHE G 1 572 ? -70.788 19.139 33.918 1.00 168.39 1298 PHE E O 1
ATOM 17080 N N . VAL G 1 573 ? -69.254 20.628 34.616 1.00 176.72 1299 VAL E N 1
ATOM 17081 C CA . VAL G 1 573 ? -68.358 20.380 33.490 1.00 170.33 1299 VAL E CA 1
ATOM 17082 C C . VAL G 1 573 ? -67.355 19.270 33.783 1.00 168.98 1299 VAL E C 1
ATOM 17083 O O . VAL G 1 573 ? -66.535 19.371 34.696 1.00 155.49 1299 VAL E O 1
ATOM 17087 N N . GLU G 1 574 ? -67.443 18.208 32.992 1.00 170.09 1300 GLU E N 1
ATOM 17088 C CA . GLU G 1 574 ? -66.508 17.094 33.041 1.00 163.35 1300 GLU E CA 1
ATOM 17089 C C . GLU G 1 574 ? -66.236 16.682 31.602 1.00 155.53 1300 GLU E C 1
ATOM 17090 O O . GLU G 1 574 ? -67.163 16.577 30.803 1.00 155.51 1300 GLU E O 1
ATOM 17096 N N . ARG G 1 575 ? -64.977 16.459 31.256 1.00 157.56 1301 ARG E N 1
ATOM 17097 C CA . ARG G 1 575 ? -64.632 16.320 29.847 1.00 153.82 1301 ARG E CA 1
ATOM 17098 C C . ARG G 1 575 ? -64.690 14.874 29.360 1.00 155.11 1301 ARG E C 1
ATOM 17099 O O . ARG G 1 575 ? -64.237 14.559 28.259 1.00 138.41 1301 ARG E O 1
ATOM 17107 N N . ARG G 1 576 ? -65.272 14.005 30.179 1.00 163.88 1302 ARG E N 1
ATOM 17108 C CA . ARG G 1 576 ? -65.611 12.657 29.743 1.00 158.15 1302 ARG E CA 1
ATOM 17109 C C . ARG G 1 576 ? -67.091 12.599 29.386 1.00 161.96 1302 ARG E C 1
ATOM 17110 O O . ARG G 1 576 ? -67.483 11.951 28.414 1.00 161.36 1302 ARG E O 1
ATOM 17118 N N . SER G 1 577 ? -67.904 13.293 30.176 1.00 166.91 1303 SER E N 1
ATOM 17119 C CA . SER G 1 577 ? -69.351 13.284 30.000 1.00 165.65 1303 SER E CA 1
ATOM 17120 C C . SER G 1 577 ? -69.892 14.635 29.538 1.00 166.47 1303 SER E C 1
ATOM 17121 O O . SER G 1 577 ? -71.089 14.900 29.656 1.00 164.16 1303 SER E O 1
ATOM 17124 N N . GLY G 1 578 ? -69.014 15.485 29.016 1.00 160.26 1304 GLY E N 1
ATOM 17125 C CA . GLY G 1 578 ? -69.417 16.798 28.539 1.00 150.16 1304 GLY E CA 1
ATOM 17126 C C . GLY G 1 578 ? -70.005 17.672 29.633 1.00 162.48 1304 GLY E C 1
ATOM 17127 O O . GLY G 1 578 ? -69.742 17.462 30.815 1.00 165.49 1304 GLY E O 1
ATOM 17128 N N . THR G 1 579 ? -70.810 18.652 29.239 1.00 161.99 1305 THR E N 1
ATOM 17129 C CA . THR G 1 579 ? -71.411 19.569 30.200 1.00 159.08 1305 THR E CA 1
ATOM 17130 C C . THR G 1 579 ? -72.878 19.233 30.457 1.00 157.20 1305 THR E C 1
ATOM 17131 O O . THR G 1 579 ? -73.665 19.094 29.520 1.00 139.67 1305 THR E O 1
ATOM 17135 N N . ARG G 1 580 ? -73.234 19.097 31.730 1.00 166.89 1306 ARG E N 1
ATOM 17136 C CA . ARG G 1 580 ? -74.614 18.833 32.126 1.00 173.36 1306 ARG E CA 1
ATOM 17137 C C . ARG G 1 580 ? -75.065 19.775 33.236 1.00 171.09 1306 ARG E C 1
ATOM 17138 O O . ARG G 1 580 ? -74.328 20.020 34.192 1.00 169.78 1306 ARG E O 1
ATOM 17146 N N . LEU G 1 581 ? -76.282 20.294 33.114 1.00 168.42 1307 LEU E N 1
ATOM 17147 C CA . LEU G 1 581 ? -76.878 21.077 34.188 1.00 178.57 1307 LEU E CA 1
ATOM 17148 C C . LEU G 1 581 ? -77.311 20.154 35.319 1.00 173.94 1307 LEU E C 1
ATOM 17149 O O . LEU G 1 581 ? -78.074 19.213 35.099 1.00 167.43 1307 LEU E O 1
ATOM 17154 N N . ILE G 1 582 ? -76.815 20.414 36.525 1.00 175.10 1308 ILE E N 1
ATOM 17155 C CA . ILE G 1 582 ? -77.181 19.605 37.682 1.00 172.64 1308 ILE E CA 1
ATOM 17156 C C . ILE G 1 582 ? -77.682 20.459 38.841 1.00 165.37 1308 ILE E C 1
ATOM 17157 O O . ILE G 1 582 ? -77.512 21.678 38.849 1.00 165.25 1308 ILE E O 1
ATOM 17162 N N . GLN G 1 583 ? -78.302 19.803 39.816 1.00 164.46 1309 GLN E N 1
ATOM 17163 C CA . GLN G 1 583 ? -78.726 20.459 41.047 1.00 167.19 1309 GLN E CA 1
ATOM 17164 C C . GLN G 1 583 ? -78.069 19.784 42.245 1.00 167.49 1309 GLN E C 1
ATOM 17165 O O . GLN G 1 583 ? -78.247 18.586 42.465 1.00 166.24 1309 GLN E O 1
ATOM 17171 N N . THR G 1 584 ? -77.306 20.556 43.012 1.00 169.10 1310 THR E N 1
ATOM 17172 C CA . THR G 1 584 ? -76.553 20.008 44.136 1.00 167.96 1310 THR E CA 1
ATOM 17173 C C . THR G 1 584 ? -77.410 19.863 45.391 1.00 165.37 1310 THR E C 1
ATOM 17174 O O . THR G 1 584 ? -78.428 20.539 45.546 1.00 159.65 1310 THR E O 1
ATOM 17178 N N . ALA G 1 585 ? -76.981 18.978 46.286 1.00 176.60 1311 ALA E N 1
ATOM 17179 C CA . ALA G 1 585 ? -77.738 18.674 47.495 1.00 178.24 1311 ALA E CA 1
ATOM 17180 C C . ALA G 1 585 ? -77.487 19.693 48.602 1.00 178.04 1311 ALA E C 1
ATOM 17181 O O . ALA G 1 585 ? -76.517 20.449 48.558 1.00 172.59 1311 ALA E O 1
ATOM 17183 N N . TYR G 1 586 ? -78.369 19.699 49.596 1.00 176.18 1312 TYR E N 1
ATOM 17184 C CA . TYR G 1 586 ? -78.277 20.635 50.710 1.00 176.70 1312 TYR E CA 1
ATOM 17185 C C . TYR G 1 586 ? -78.052 19.904 52.026 1.00 168.74 1312 TYR E C 1
ATOM 17186 O O . TYR G 1 586 ? -78.883 19.101 52.448 1.00 156.90 1312 TYR E O 1
ATOM 17195 N N . ARG G 1 587 ? -76.924 20.181 52.675 1.00 167.41 1313 ARG E N 1
ATOM 17196 C CA . ARG G 1 587 ? -76.639 19.590 53.974 1.00 162.26 1313 ARG E CA 1
ATOM 17197 C C . ARG G 1 587 ? -77.113 20.510 55.093 1.00 162.99 1313 ARG E C 1
ATOM 17198 O O . ARG G 1 587 ? -76.725 21.677 55.158 1.00 164.22 1313 ARG E O 1
ATOM 17206 N N . GLU G 1 588 ? -77.961 19.975 55.964 1.00 150.74 1314 GLU E N 1
ATOM 17207 C CA . GLU G 1 588 ? -78.493 20.730 57.090 1.00 146.32 1314 GLU E CA 1
ATOM 17208 C C . GLU G 1 588 ? -77.385 21.096 58.071 1.00 157.71 1314 GLU E C 1
ATOM 17209 O O . GLU G 1 588 ? -76.560 20.253 58.426 1.00 156.71 1314 GLU E O 1
ATOM 17215 N N . SER G 1 589 ? -77.380 22.357 58.500 1.00 153.55 1315 SER E N 1
ATOM 17216 C CA . SER G 1 589 ? -76.379 22.878 59.434 1.00 155.15 1315 SER E CA 1
ATOM 17217 C C . SER G 1 589 ? -74.957 22.663 58.922 1.00 155.77 1315 SER E C 1
ATOM 17218 O O . SER G 1 589 ? -74.237 23.622 58.637 1.00 157.37 1315 SER E O 1
ATOM 17221 N N . VAL H 2 17 ? -47.381 9.861 58.076 1.00 130.09 98 VAL K N 1
ATOM 17222 C CA . VAL H 2 17 ? -47.656 10.706 56.920 1.00 139.26 98 VAL K CA 1
ATOM 17223 C C . VAL H 2 17 ? -46.845 11.997 56.971 1.00 153.17 98 VAL K C 1
ATOM 17224 O O . VAL H 2 17 ? -46.319 12.448 55.954 1.00 156.67 98 VAL K O 1
ATOM 17228 N N . GLN H 2 18 ? -46.752 12.586 58.159 1.00 156.03 99 GLN K N 1
ATOM 17229 C CA . GLN H 2 18 ? -45.907 13.751 58.395 1.00 159.18 99 GLN K CA 1
ATOM 17230 C C . GLN H 2 18 ? -45.679 13.924 59.894 1.00 167.07 99 GLN K C 1
ATOM 17231 O O . GLN H 2 18 ? -46.533 14.449 60.610 1.00 157.34 99 GLN K O 1
ATOM 17237 N N . ALA H 2 19 ? -44.522 13.463 60.359 1.00 175.85 100 ALA K N 1
ATOM 17238 C CA . ALA H 2 19 ? -44.186 13.482 61.780 1.00 181.30 100 ALA K CA 1
ATOM 17239 C C . ALA H 2 19 ? -44.000 14.906 62.290 1.00 177.77 100 ALA K C 1
ATOM 17240 O O . ALA H 2 19 ? -44.432 15.251 63.391 1.00 165.98 100 ALA K O 1
ATOM 17242 N N . LEU H 2 20 ? -43.342 15.731 61.488 1.00 171.66 101 LEU K N 1
ATOM 17243 C CA . LEU H 2 20 ? -43.165 17.133 61.844 1.00 165.71 101 LEU K CA 1
ATOM 17244 C C . LEU H 2 20 ? -44.266 18.001 61.247 1.00 169.83 101 LEU K C 1
ATOM 17245 O O . LEU H 2 20 ? -44.017 19.094 60.722 1.00 173.78 101 LEU K O 1
ATOM 17250 N N . LEU H 2 21 ? -45.492 17.499 61.331 1.00 168.02 102 LEU K N 1
ATOM 17251 C CA . LEU H 2 21 ? -46.648 18.261 60.874 1.00 172.87 102 LEU K CA 1
ATOM 17252 C C . LEU H 2 21 ? -46.958 19.352 61.893 1.00 180.50 102 LEU K C 1
ATOM 17253 O O . LEU H 2 21 ? -47.042 20.543 61.566 1.00 184.94 102 LEU K O 1
ATOM 17258 N N . ASN H 2 22 ? -47.140 18.920 63.136 1.00 177.70 103 ASN K N 1
ATOM 17259 C CA . ASN H 2 22 ? -47.431 19.822 64.239 1.00 181.52 103 ASN K CA 1
ATOM 17260 C C . ASN H 2 22 ? -46.621 19.449 65.468 1.00 170.32 103 ASN K C 1
ATOM 17261 O O . ASN H 2 22 ? -46.074 18.349 65.542 1.00 167.66 103 ASN K O 1
#

Sequence (2243 aa):
IWLPPLDVPPTLDELLPPLSPSAAHGYTADGWEWRGRLHAVVGLVDRPFDQRRDPYWLDLSGGAGHVGVAGGPQTGKSTMLRTLITSLALLHTPQEVQFYCLDFGGGTLAGLAELPHVGSVATRLDADRIRRTVAEVSALLEQREQEFTERGIDSMATYRRLRATGEYAGDGFGDVFLVVDNWLTLRQDYEALEDSITQLAARGLGYGIHVVLSSNKWSEFRTSIRDLLGTKLELRLGDPYESEVDRKKAANVPENRPGRGLTRDGYHFLTALPRIDGDTSAETLTEGIATTVKTIREAWHGPTAPPVRMLPNVLPAAQLPSAAESGTRIPIGIDEDSLSPVYLDFNTDPHFLVFGDTECGKSNLLRLITAGIIERYTPQQARLIFIDYSRSLLDVATTEHQIGYAASSTAASSLVRDIKGAMEARLPPPDLTPEQLRSRSWWTGAELFLVVDDYEMVATSDNPLRPLAELLPQARDIGLHLIIARSMGGAGRALYEPIIQRIKEMASPGLVMSGNKDEGILLGNVKPHKLPQGRGYFVERRSGTRLIQTAYRESLPPLDVPPTLDELLPPLSPSAAHGYTADGWEWRGRLHAVVGLVDRPFDQRRDPYWLDLSGGAGHVGVAGGPQTGKSTMLRTLITSLALLHTPQEVQFYCLDFGGGTLAGLAELPHVGSVATRLDADRIRRTVAEVSALLEQREQEFTERGIDSMATYRRLRATGEYAGDGFGDVFLVVDNWLTLRQDYEALEDSITQLAARGLGYGIHVVLSSNKWSEFRTSIRDLLGTKLELRLGDPYESEVDRKKAANVPENRPGRGLTRDGYHFLTALPRIDGDTSAETLTEGIATTVKTIREAWHGPTAPPVRMLPNVLPAAQLPSAAESGTRIPIGIDEDSLSPVYLDFNTDPHFLVFGDTECGKSNLLRLITAGIIERYTPQQARLIFIDYSRSLLDVATTEHQIGYAASSTAASSLVRDIKGAMEARLPPPDLTPEQLRSRSWWTGAELFLVVDDYEMVATSDNPLRPLAELLPQARDIGLHLIIARSMGGAGRALYEPIIQRIKEMASPGLVMSGNKDEGILLGNVKPHKLPQGRGYFVERRSGTRLIQTAYRESWLPPLDVPPTLDELLPPLSPSAAHGYTADGWEWRGRLHAVVGLVDRPFDQRRDPYWLDLSGGAGHVGVAGGPQTGKSTMLRTLITSLALLHTPQEVQFYCLDFGGGTLAGLAELPHVGSVATRLDADRIRRTVAEVSALLEQREQEFTERGIDSMATYRRLRATGEYAGDGFGDVFLVVDNWLTLRQDYEALEDSITQLAARGLGYGIHVVLSSNKWSEFRTSIRDLLGTKLELRLGDPYESEVDRKKAANVPENRPGRGLTRDGYHFLTALPRIDGDTSAETLTEGIATTVKTIREAWHGPTAPPVRMLPNVLPAAQLPSAAESGTRIPIGIDEDSLSPVYLDFNTDPHFLVFGDTECGKSNLLRLITAGIIERYTPQQARLIFIDYSRSLLDVATTEHQIGYAASSTAASSLVRDIKGAMEARLPPPDLTPEQLRSRSWWTGAELFLVVDDYEMVATSDNPLRPLAELLPQARDIGLHLIIARSMGGAGRALYEPIIQRIKEMASPGLVMSGNKDEGILLGNVKPHKLPQGRGYFVERRSGTRLIQTAYRESRVQALLNRVQALLNRVQALLIWLPPLDVPPTLDELLPPLSPSAAHGYTADGWEWRGRLHAVVGLVDRPFDQRRDPYWLDLSGGAGHVGVAGGPQTGKSTMLRTLITSLALLHTPQEVQFYCLDFGGGTLAGLAELPHVGSVATRLDADRIRRTVAEVSALLEQREQEFTERGIDSMATYRRLRATGEYAGDGFGDVFLVVDNWLTLRQDYEALEDSITQLAARGLGYGIHVVLSSNKWSEFRTSIRDLLGTKLELRLGDPYESEVDRKKAANVPENRPGRGLTRDGYHFLTALPRIDGDTSAETLTEGIATTVKTIREAWHGPTAPPVRMLPNVLPAAQLPSAAESGTRIPIGIDEDSLSPVYLDFNTDPHFLVFGDTECGKSNLLRLITAGIIERYTPQQARLIFIDYSRSLLDVATTEHQIGYAASSTAASSLVRDIKGAMEARLPPPDLTPEQLRSRSWWTGAELFLVVDDYEMVATSDNPLRPLAELLPQARDIGLHLIIARSMGGAGRALYEPIIQRIKEMASPGLVMSGNKDEGILLGNVKPHKLPQGRGYFVERRSGTRLIQTAYRESVQALLN

B-factor: mean 95.73, std 58.01, range [15.07, 292.68]

Secondary structure (DSSP, 8-state):
-PPPPPSS--BTTTTS---EEETTTEEE-TT-TTTTSSEEEEEEEE-TT-SSPEEEEEE-SSGGGSEEEE-STTSSHHHHHHHHHHHHHHSS-TTTEEEEEE--STTGGGGGTTSTTEEEEE-SS-HHHHHHHHHHHHHHHHHHHHHHHHTT--SHHHHHHHHTTT---TTS--EEEEEES-HHHHHHH-HHHHHHHHHHHHHSGGGTEEEEEE-S-GGGS-HHHHTT--EEEEESPSSGGG-SS-HHHHHTSPTT-TTEEE-TT--EEEEPBS-SS----STTHHHHHHHHHHHHHHH--S--PPP--PPPSSEETTTSPPHHHHTT-EEEEEETTT--EEEE-TTT---EEEEE-TTSSHHHHHHHHHHHHHHH--TTTEEEEEE-TT---GGGSSSTTEEEEE-SHHHHHHHHHHHHHHHHTTSPPSS--HHHHHHT-S--S-EEEEEES-GGGT-STT-TTGGGGGGGGGHHHHTEEEEEEE-STT-SGGGSSHHHHHHHHTT--EEEES--GGG---STTPPP----TTEEEEEETTTEEEEEEEEE---/-----SPPBHHHHSPPPB--TTT-SB-TT-TTTTSSEEEEEEE--TT-SSPEEEEEE-SSSS-SEEEE--TTSSHHHHHHHHHHHHHTSS-TTTEEEEEE--SSSGGGGGTTSSSEEEEE-SS-HHHHHHHHHHHHHHHHHHHHHHHHTT--SHHHHHHHGGGS---TTS-SEEEEEES-HHHHHHH-HHHHHHHHHHHHHHGGGTEEEEEEES-GGGS-HHHHTT--EEEEE--SSGGG-SS-TTTGGGS-SS-TTEEE-TTS-EEEE-BS--SS---STTHHHHHHHHHHHHHHT--SPPPPP-PPPPSSEEGGGS--HHHH-S-EEEEEETTT--EEEE-TTT---EEEEE-TTSSHHHHHHHHHHHHHHH--TTTEEEEEEETT---GGG-SSTTEEEEE-SHHHHHHHHHHHHHHHGGGPPPSS--HHHHHHTTT--S-EEEEEEE-GGGT-STT-TTGGGTTTGGGTTTTTEEEEEEEESTT-TTGGGSHHHHHHHHTT--EEEES--GGG---SSSPPP----TTEEEEEETTTEEEEEEEEE---/--SPS-SPPBHHHHSPPPB--TTT-SB-TT-TTTTSSEEEEEEE-BTTTTB--EEEEE-SSTT--EEEE--TTSSHHHHHHHHHHHHHHHS-TTTEEEEEE--SSS-GGGGTTSSSEEEEE-TT-HHHHHHHHHHHHHHHHHHHHHHHHTT-SSHHHHHHHHHSS-S--SS-SEEEEEES-HHHHHHH-HHHHHHHHHHHHHSGGGTEEEEEEES-GGGS-HHHHTT--EEEEES-SSTTS-SS-STTTTSSPTT-TTEEE-SSS-EEEEPBS-SS----STTHHHHHHHHHHHHHHT--S--PPPP-PPPSS-BTTSS--HHHHTTSEEEEEETTT--EEEE-TTT-S-EEEEE-TTSSHHHHHHHHHHHHHHHS-TTTEEEEEEESS---TTSSSSTTEEEE-SSHHHHHHHHHHHHHHHHTSPPPSSS-HHHHHH--S--S-EEEEEEESGGGTSSSS-TT-TTTTTSTTTTTS-EEEEEEE-STTTTTSTTSTTTTTTTTTT--EEEES--TTS---SSS-------TTEEEEE-SSS-S--EEE-B---/-PPP--SS--BTTTTSPPPEEETTTEEE-TT-TTTTSSEEEEEEEE-TT-SSPEEEEEE-SSGGGSEEEE--TTSSHHHHHHHHHHHHHHSS-TTTEEEEEE--SSSGGGGGTTSTTEEEEE-SS-HHHHHHHHHHHHHHHHHHHHHHHHTT--SHHHHHHHHHHT---TTS--EEEEEES-HHHHHHH-HHHHHHHHHHHHH-GGGTEEEEEE-S-GGGS-HHHHTT--EEEEES-SSTTS-SS-HHHHHTSPSS-TTEEE-TT--EEEEPBS-SS----STTHHHHHHHHHHHHHHH--S--PPP--PPPSSEETTSSPPHHHHTT-EEEEEETTT--EEEE-TTT---EEEEE-TTSSHHHHHHHHHHHHHHHS-TTTEEEEEE-TT---GGGSSSSSEEEEESSHHHHHHHHHHHHHHHHTTSPPSS--HHHHHHT-S--S-EEEEEES-GGGT-STT-TTGGGGGGGGGHHHHTEEEEEEE-STT-GGGSSSHHHHHHHHTT--EEEES--GGG---STTPPP----TTEEEEE-SSS-EEEEEEEE---/-HHHH--/--GGG-/-HHHHH-/--TT--

Solvent-accessible surface area: 93202 Å² total; per-residue (Å²): 56,72,38,99,84,63,127,73,30,4,0,0,44,94,22,16,41,124,27,42,106,16,110,71,79,5,46,1,3,95,75,62,127,24,40,29,105,7,35,0,0,0,0,27,2,2,26,16,62,21,166,165,47,7,35,28,22,12,25,0,29,30,43,38,0,2,0,0,0,0,0,6,116,174,9,11,24,24,32,0,0,20,0,4,4,1,0,0,3,0,0,5,8,3,74,55,0,2,2,4,2,0,1,11,18,81,35,37,0,58,46,3,40,112,2,8,2,12,20,6,26,0,53,147,147,55,26,58,62,0,78,2,0,2,16,22,2,26,34,7,1,104,88,0,53,108,18,8,101,137,130,71,12,126,53,13,41,17,0,66,143,51,52,83,92,60,152,57,87,22,22,46,28,4,6,0,0,0,1,0,2,26,0,49,23,0,61,124,86,30,124,82,14,4,87,34,0,18,96,2,3,59,108,0,36,49,48,0,0,1,0,4,0,0,0,40,68,2,69,24,3,116,87,69,1,49,97,59,0,29,16,13,1,7,2,47,1,37,83,18,162,50,24,58,38,39,108,138,53,1,57,112,10,31,106,153,90,82,5,24,0,3,7,122,54,2,40,38,3,15,6,1,16,0,9,30,76,31,60,39,49,55,165,35,26,106,99,0,10,57,74,1,5,101,47,4,90,93,22,21,166,31,85,90,7,34,97,5,124,70,14,42,137,94,3,58,26,101,122,18,24,50,26,104,123,5,37,57,94,3,8,0,0,23,4,15,93,49,36,44,49,2,69,9,48,12,100,62,23,6,1,0,2,0,0,0,38,113,138,3,23,19,30,20,0,0,33,14,1,0,22,7,0,51,105,33,26,72,25,111,97,0,16,0,0,0,3,0,34,48,138,37,0,106,74,5,10,119,32,127,10,45,9,8,60,0,37,54,66,111,32,0,50,54,24,10,162,49,1,76,45,18,0,88,84,17,60,36,57,136,129,35,78,91,103,68,70,157,58,97,55,62,26,133,52,3,32,0,1,0,0,0,0,21,1,58,82,1,22,74,102,109,11,11,0,105,55,1,3,132,10,0,62,72,1,126,37,0,4,0,8,0,1,0,0,20,18,12,59,42,0,19,112,3,18,169,39,43,1,0,67,68,0,53,127,46,42,6,9,0,0,2,1,4,2,96,132,124,41,21,82,0,2,29,116,13,112,2,70,158,16,68,127,11,12,0,41,2,4,23,111,173,55,39,42,62,19,0,3,4,1,106,53,128,90,146,32,106,22,103,87,27,5,0,0,51,102,24,7,29,129,33,54,100,27,112,82,68,5,43,1,5,77,78,53,95,22,35,26,131,5,12,0,0,0,0,30,18,19,10,66,55,18,130,170,79,4,40,20,32,8,52,0,38,40,52,46,0,2,0,0,0,0,0,9,117,169,10,11,20,18,24,0,0,22,0,3,3,2,0,1,1,0,0,4,7,4,75,52,0,3,2,6,2,0,2,25,25,68,30,50,0,55,46,3,47,121,4,9,2,8,21,8,24,0,45,61,157,61,31,44,73,0,67,3,0,4,22,35,5,38,54,9,14,65,81,0,73,110,24,9,102,132,137,74,15,118,46,13,58,16,2,69,152,55,57,85,94,61,151,62,91,23,26,42,33,4,3,1,1,0,1,0,0,21,1,50,32,0,57,124,96,31,124,86,19,9,99,40,0,24,134,4,2,67,48,0,40,50,48,1,0,4,0,4,0,0,0,29,85,2,74,23,2,137,87,70,0,47,107,58,2,39,20,56,0,2,2,46,2,36,93,23,175,45,18,72,46,19,42,126,54,2,59,100,5,47,118,142,45,86,8,19,0,3,2,77,55,9,48,30,0,7,2,1,14,1,1,31,73,44,48,48,40,70,168,52,24,105,93,1,10,58,74,2,8,101,45,3,83,94,21,26,167,38,83,99,6,31,100,7,135,62,8,37,124,101,1,65,28,99,120,17,23,48,22,108,128,14,35,55,102,2,7,0,0,15,4,13,83,58,28,44,49,1,58,5,48,10,115,58,26,3,1,0,2,0,0,0,46,117,162,4,21,18,27,17,0,0,32,14,0,0,23,9,0,49,107,33,25,67,26,127,95,0,16,0,6,0,2,0,25,46,133,40,0,103,76,4,20,127,34,124,10,51,31,5,66,0,48,54,69,113,42,0,42,74,27,2,142,62,6,36,56,4,0,88,77,13,63,41,60,134,139,42,70,92,94,64,73,164,56,76,69,54,34,117,34,6,27,4,2,0,0,0,0,18,0,51,91,1,38,86,93,133,19,10,0,135,19,2,12,128,11,0,65,77,0,124,44,0,0,2,11,3,0,0,0,23,17,11,60,34,0,26,204,9,26,172,28,44,0,0,98,14,1,79,142,37,48,12,8,0,0,3,0,14,3,64,125,124,41,24,103,0,10,51,116,15,93,4,70,135,30,68,141,8,10,0,36,1,14,42,84,193,55,36,46,56,13,0,4,3,1,103,52,139,87,138,133,87,112,13,95,100,27,5,0,0,49,96,23,9,42,130,31,42,98,16,112,81,85,5,46,2,4,95,74,74,128,90,38,29,119,5,35,0,0,0,0,35,14,25,70,96,191,82,117,29,65,61,57,24,83,7,76,0,53,38,65,40,0,2,0,0,0,0,0,10,114,168,10,12,26,21,33,0,1,21,0,3,3,2,0,0,4,0,0,5,7,4,70,50,0,2,2,8,0,0,2,29,26,68,40,36,0,47,48,1,43,116,5,8,3,11,19,6,21,0,40,69,158,41,29,59,74,0,73,1,0,3,22,22,7,31,47,7,0,104,79,0,34,85,13,6,73,6,26,71,17,123,45,10,63,20,1,58,156,54,54,84,99,44,142,54,16,12,11,25,16,3,2,1,0,0,0,0,1,31,0,49,31,0,55,108,96,31,116,71,15,22,86,39,0,30,96,4,2,59,99,0,34,47,46,0,0,4,0,3,0,0,0,42,86,2,63,26,1,126,84,80,2,39,110,55,0,45,18,51,1,4,1,41,2,48,82,29,170,44,30,77,43,49,48,84,74,0,60,102,4,29,113,140,111,80,8,22,0,2,7,82,124,10,67,36,0,6,5,1,13,0,0,30,85,37,60,54,45,59,161,33,20,100,96,2,9,60,72,0,5,102,37,4,98,92,25,18,165,34,68,89,8,16,95,10,69,66,6,48,113,103,4,58,23,99,128,17,19,57,30,62,90,6,0,22,18,5,8,0,0,25,3,10,74,62,34,45,52,0,77,4,34,11,87,67,20,3,1,0,1,0,0,0,31,116,150,3,23,24,32,20,0,0,40,18,1,0,22,6,4,42,106,33,36,52,28,121,104,3,18,1,0,0,3,1,41,53,136,36,1,101,70,5,15,122,30,119,18,48,33,5,63,0,44,47,61,111,38,0,40,56,20,14,170,26,2,69,39,15,4,85,85,20,73,18,57,45,98,59,64,9,106,39,25,99,61,96,83,71,40,102,36,5,64,7,1,1,1,0,2,31,0,46,110,1,27,75,86,123,6,12,2,90,48,0,2,134,10,0,15,31,2,69,20,5,0,0,5,0,0,0,0,12,24,14,51,27,0,26,221,21,41,134,24,60,1,4,58,52,0,41,55,4,56,1,4,0,0,4,1,13,2,70,100,116,51,21,89,20,2,53,115,25,37,9,79,139,34,64,123,10,18,0,37,1,2,27,88,129,77,28,43,51,14,0,3,6,2,108,56,134,94,190,7,33,55,88,23,128,198,18,76,71,84,108,105,62,15,94,86,85,62,122,80,36,97,89,62,134,78,30,4,0,0,42,100,22,18,39,125,27,43,104,17,112,73,77,6,45,0,3,89,76,80,127,91,38,28,125,6,40,0,0,0,0,29,0,3,83,60,156,44,167,200,46,52,61,25,81,11,61,0,36,45,64,35,0,2,0,0,1,0,0,8,115,175,9,12,23,22,32,1,0,21,0,4,3,1,0,0,2,0,0,6,10,2,60,55,0,2,2,5,2,0,1,12,22,80,35,38,1,56,46,3,40,112,2,8,3,11,18,8,26,0,52,148,146,58,27,58,63,0,79,3,0,2,16,18,4,24,34,7,1,102,65,0,52,83,14,7,83,10,42,60,13,121,54,14,61,14,1,66,145,52,46,82,92,46,140,50,15,7,6,17,14,4,5,0,0,0,0,0,1,26,0,51,23,0,62,121,85,31,129,78,12,6,90,34,0,18,93,2,2,57,110,0,39,49,48,0,0,1,0,4,0,0,0,38,76,3,65,23,2,117,85,70,0,52,102,58,0,28,16,11,0,7,2,48,2,38,80,26,186,63,9,66,34,63,30,157,57,1,55,107,8,33,102,154,90,83,5,24,0,2,6,125,105,4,59,36,3,16,6,1,17,0,6,27,76,31,62,34,49,55,167,25,23,114,80,1,10,63,72,1,4,102,50,5,88,92,23,22,169,30,57,91,8,11,82,4,70,68,12,41,135,94,3,60,26,102,124,19,24,54,21,67,74,0,0,16,76,2,8,0,0,22,3,17,95,50,33,46,48,2,66,10,46,10,102,62,23,6,1,0,2,0,0,0,42,112,137,3,26,19,30,20,0,0,33,15,1,1,20,8,0,49,107,21,25,68,23,124,95,0,48,0,0,0,3,0,34,48,145,36,0,104,72,5,10,122,35,134,9,50,28,8,60,0,40,53,67,108,30,0,50,54,17,8,164,40,2,77,44,20,4,92,84,19,56,15,56,58,103,24,78,24,98,66,27,105,56,96,57,62,28,131,45,4,31,9,0,0,0,0,0,19,1,62,85,1,24,74,102,111,13,12,0,112,56,0,4,130,11,0,10,25,1,79,24,0,5,0,9,0,1,0,0,20,20,12,56,40,0,19,109,2,17,167,42,42,1,0,71,62,0,54,74,11,42,8,8,0,0,2,1,4,5,91,135,124,44,19,77,0,3,30,120,13,116,2,68,161,20,68,123,12,12,0,42,2,3,17,109,173,55,40,44,63,19,0,4,6,2,105,52,131,86,101,33,110,160,28,143

Radius of gyration: 58.66 Å; Cα contacts (8 Å, |Δi|>4): 4608; chains: 8; bounding box: 144×119×151 Å

Foldseek 3Di:
DWDPDDDFWFALQVQFDDWDQDDAFFTADPPDPPFLQQKFFFGWWTDPPDPDTDTHMDHLQPLLVAEEEAAAPPQCLVQSVLSRVLRNLRRGHLQAAAEEEEEADPQLCVLLCLFLRYFYYHYLPPVLQVVLSLLQVLVVQVVQVVVCVVDVNPFLVVVVVVVVVVPDPPPSHHQYEYEYAALLSCCVVPVPSLVSVLVCLVPVSRVRYYYYYYHHALVSRDPSRSVSNNWYWYTQHDQLVRPQADSVLNVPFDPPQHQWTAGNPGITTGGHGSANPTDRDCVCRSVRSNVSSVSRSVSHDDHGHHHRDGDDLAFAPVPDDACVPQPQWAWFFAFSNNRDTDTDHCLVPFEEEEEAAPQQQQLQSLLRVLVRNVRRDDLFAEAEEEAALPCSNVVNQPDPSYPYYHNDLVSLLVVLVVVLVLQVVQQDDPDDDVVCQVVLPVDDTYAYEYEYEAVVVCPDPPNSNLSCLVCVVVCSNRRYHYYYYHYLVCLLVVCPPSHVVVCLVSQGKYWYAQHPLVSPDRHADDRHHGDRRQWTWTAHVVVGTTITGGHGDDD/DDPDDFWFALQVQDDHWDFDVAFFTADPPDPCQLQQKFFWGWFDDPPDPDIHTHMDHLNAALVAEEEAAAQPAQLVQSVLRRVLRNLRRGHLQAEAEEEEEERPQVCVLLCLFLRYAYYDYPPPPQLVLLRLLVLLVVLVVLVVVCVVDVNDFLVSVSVVCVVVPDDPPSHHQYEYYYRALLSCCVVPVVSLVSVLVCLPSPSRSRYYYYYYHHALVSDDPSNSVSNRHYWYTAHDQLCRPPADSVLSVVGDDPPHQWGAHNPGTIIGGHGSANPGDSDPVCRSVRSNVSSVSRSVSHDDHGNHHRDGADLAFALVVDDACVGPAQWAFFFAFSNNRDTDTDHCLVPFEEEEEAAPQQQQLQSLLRVLVRNVRRDDLFAEAEEEDDLPCSNVVRQPDPSHDYYDNDLVSLLVVQVVVCVPFVVLDDDDDDDPVCQVVLVPDDTHAYEYAYEACVVQLDPVRSNVVCLVCCVVCNSTRHHYYYHHYLVACLCVCVPSNNVSCLVSQGKYWYAQHPQVSPDRRPDDRHHGDRRQWTWIAGPPPGITTTGGHGYDD/DADDDAFWAALLVQDDHWDFDVAFFTADPPDPCFLQLKFWWFWFDDVVVPDIHTDMDRLLDLLVAEEEAAAPLACLPQSVLQRVLRNLRRGPLQAAAEEEEEERPLPCVLLCLFLRYFYYHYPPNVLLVLLVLLVLLVVQVVLVVVQVVDVHDFLVVVSVQCVVVPDDDPSHHQYEYEYRAVLVCCVPPVVVVVSVLVCLVRVSRRRYYYHYYHHACVSPDPSRSVSNSFYWYTQHPPQCSDDQHSVCSVVHDDSRHQWTAGNPGTIIGTHGSASPRPSDCVCRSVRSNVRSVRRNVSHDDHGHHHRDRADLAFACVVFDACVGQAQWAFFFAFSRNRDTDTDHCLVPVEEEEEEADQQQPLQSLLRVLVRCPRRDDLFAEAEEEQELPPSNVVRQVDPSYDYYHNDLVSLLVVLVVVLVVQVVLDDDPPDDPVCQQVLPVDGTYAYEYEYEQCVVQPDPPRSNLSPLVRPVVCNSGRYYYYYYYYLVLCLVCLPVSRNNSNCVSPGKYWYTQHDQPRDDHHFDDGHHGDHRQWIWTAHDVVGITITGGHGDDD/DVVPVVD/DVVVVD/DVVVVVD/DWEPDDDFWFELLVVFDDWDQDVDFFTADPPDPQFLQQKFWFGWWTDPPDHDIDTHIDHCQPQLVAAEEAAAPPQQLVQSVVRRVLRNLRRGPLQAEAEEEEEPRPQPCVLLCLFLRYFYYHYLPPVLQVVLSLLQVLVVQVVQVVVCVVDVNPFLVVVSVVVVVVPDCPPSHHQYEYEYRALLSCCVVPVPSLVSVLVCLVPVSRVRYYYYYYHHDLVSRDPSRSVSNNWYWYTQHDQLVPPQQHSVLNVPFDDPQHQWTAGNPGITTGGHGHANPGDRDDVCRSVRSNVSSVSRSVSHPDHGHHHRDGDDLAFAPVPPDACVPQAQWAWFFAFSNNRDTDTDHCLVFFEEEEEAAPQQQQLQSLLRVLVRNPRRDDLFAEAEEEEALPCSNVVRQPDPRYPYYHNDLVSLLVVVVVVLVLQVVQQDDPDDDVVCQVVLPVDDTYAYEYEYEAQVVCPPPPNSNLSCLVCVVVCSNRRYHYYYYHYLVCLLVVCPPRRNVSCQVSQGKYWYAQYPLVSPDRHADDRHHGDRRQWTWTAHVVVGITITGGHGDDD/DDPPPD

InterPro domains:
  IPR002543 FtsK domain [PF01580] (443-629)
  IPR002543 FtsK domain [PF01580] (804-1036)
  IPR002543 FtsK domain [PF01580] (1090-1186)
  IPR002543 FtsK domain [PS50901] (456-656)
  IPR002543 FtsK domain [PS50901] (813-1004)
  IPR002543 FtsK domain [PS50901] (1099-1282)
  IPR003593 AAA+ ATPase domain [SM00382] (472-651)
  IPR003593 AAA+ ATPase domain [SM00382] (823-999)
  IPR003593 AAA+ ATPase domain [SM00382] (1108-1270)
  IPR023836 EccCa-like, Actinobacteria [TIGR03924] (24-695)
  IPR023837 EccCb-like, Actinobacteria [TIGR03925] (743-1311)
  IPR027417 P-loop containing nucleoside triphosphate hydrolase [G3DSA:3.40.50.300] (221-332)
  IPR027417 P-loop containing nucleoside triphosphate hydrolase [G3DSA:3.40.50.300] (414-765)
  IPR027417 P-loop containing nucleoside triphosphate hydrolase [G3DSA:3.40.50.300] (766-1073)
  IPR027417 P-loop containing nucleoside triphosphate hydrolase [G3DSA:3.40.50.300] (1074-1315)
  IPR027417 P-loop containing nucleoside triphosphate hydrolase [SSF52540] (435-694)
  IPR027417 P-loop containing nucleoside triphosphate hydrolase [SSF52540] (777-1025)
  IPR027417 P-loop containing nucleoside triphosphate hydrolase [SSF52540] (1060-1245)
  IPR050206 FtsK/SpoIIIE/SftA cell division and DNA translocation [PTHR22683] (25-722)